Protein 6FKW (pdb70)

Foldseek 3Di:
DVVQVVVLPDQFWQFDQLSHQLSQLEHADAPQFLVCVQVKDFPDKDFQPDWFDEATAWTGDPQWIWGWGFPVIKIWIWRCVPRGTDTQDIDGDDADPLLQVLDLWIRAANDWHDDDQWIWGFGQQAKIWIARNRRRHTQDMDGGDHLLQSKTARAYWYDDDQWIKGWIDGLQRLDFTWIWIAGNRPRHTDAIATFADACVRNAADPQELVVNCLQDDGPCSQPQFPDRSSSSFFQTARFDKHDDPVLQWIKFFGWGGRALALVNGPDGQSGPWQKIFIAHNNYRHTNYMHRQAGSDNFRFGNGADWRWDQDQQPNRGATWTWGCTLQQWIWIARSNNRHTLDIAGPADFDQFPTQDPVRRYGHGDVLQREHAPDKRAWGPPHNCGQHHRAHWHADPVVRKIKDKGWAKTKIKHFYDFDHDRSDTGYGMQMAMAGHPRNPDQATIKIFIANRNVNDTPDIDTHRHRFQEYWNHYPSQWTWGWAQLAKIFIARNNYRHTSDIDGHAGGFNYYKHWRAHPVRFIKIKGKHFHTTQLRPCQSVVNDQPDCRPSVNSSVHSVVSPSNVRGHGGTMMTMMGD/DVVQVVQLPDQFWQFDQQSHLLSQLEHADAPPFLVCVQVKDFQDKDFQPDWFDEATAWTGDDQWIWGWGFPVIKIWIWRCVPRRTDTQDIDGDDADPLLQVLDLWIRAANDWHDDDQWIWGFGFQAKIWIARNRRRHTQDMDRGDHLLQSKTARAYWDDDDQWIKGWIDGLQRLDFTWIWIAGNRPRHTDAIATFADACVRNAADPQELVVNCLQDDGPCSQQQWPDRSSSSFFQTARFDKHADPVLQWIKFFGWGGRALALVNGPDGQSGPWQKIFIAHNNYRHTNYMHHAGGSDNFRFGNGADWRWDFDQAPNRGATWTWGCTLQQWIWIARSNNRHTRDIAGPADFDQFPGQDNVSRYTRGDVLQREHAPDKRAWGPPHNCGQHHRAHWHADPVVRKIKDFGWFKTKIKHFADFDHDRSDGGYGMQMAMEGHPRNPDQATIKIFIANRNVNDTPDIDTHRHGFQEYWNHYPSQWIWGWAQLAKIFIARNVYRHTSDIDGDAGGFNYYKHWRAHPVRFIKIKGKHFHTTQLRPCQSVVNDLPDCCPSNNSSPHSVVSPSNVRGHIGIMMTMMGD/DVVQVVQLPDQFWQQDQQSHLLSQLEGADAPQFLVCVQVKDFPDKDFQPDWFDEATAWTGDDQWIWGWGFPVTKIWIWRCVPRRTDTQDIDGDDADPLLQVLDLWIRAANDWHDDDQWIWGFGFQAKIWIARNRRRHTQDMDRHDHLLQSKTARAYWYDDDQWIKGWIDGLQRLDFTWIWIAGNRPRHTDAIATFADACVRNAADPQELVVNCLQDDGPQSQPQFPDRSSSSFFQTARFDKHDDPVLQWIKFFGWGGRALALVNGPDGQSGPWQKIFIAHNNRRHTNYMHHAGGSDNFRFGNGADWRFDQDQAPNRGAGWTWGCTLQQWIWIARSNNRHTRDIAGLADFQQFPGQDNVRRYTRGDVLQREHAPDKRAWGPPHNCGQHHRAHWHADPVVRKIKDFGWFKTKIKHFHDFDHDRSDTGYGIQMAMAGHPRNPDQATIKIFIANNNVRDGPDIDTHRHRFQEYWNHYPSQWIWGWAQLAKIFIARNVPRHTSYIDGDAGGFNYYKHWRAHPVRFIKIKGKHFHTTQLRPCQSVVNDLPDCRPSVNSSVHSVSSPSNVRGHMGTMMTMMGD/DVVQQVQLPDLFWQQDQQSHLLSFLEHADAPQFLVCVQVKDFPDWDFQPDWFDEATFWTGDDQWIWDWGFPVIKIWIWRCVPRRTDTQDIDGDDADPLLQVLDLWIRAANDWHDDDQWIWGFGFQAKIWIARNRRRHTQDMDRHDHLQQSKTARAYWYDDDQWIKGWIDGLQALDWTWIWIAGNRRRHTQAIATFADACVRNAADPQELVVHCLQDDGPCSPQQWPDCLSSSQFFTARADKHADPVLQKIKFFTWGGRALALVNGPRHQSGPWQKIFIAHNNRRHTNYMGHQGGSDNFRFGNGADWRWDQDQQVNRGATWTWGQTLQQWIWIARNNNRHTLDIAGPADFDQFPTQDPPSRYTHGDVQQHEHAPDKRAWGPPHNCGQHHRAHWHADPVVRKIKDFGWAKTKIKYFYDFDHDRSDGTYGMQIAMAGHPRNPDQATIKIFIANRNVRDTPDIDTHLHRFQEYWNHYSSQWIWGWAQLAKTFIARNVVRHTSDIDGDAGGFNYYKHWRAHPVRFIKIKGKHFHTTQLRPCQSVVNDLPRCCPSNNSSVHSVSSPSNVRGHMGIMMTMMGD

Organism: Methylacidiphilum fumariolicum (strain SolV) (NCBI:txid1156937)

Secondary structure (DSSP, 8-state):
-HHHHHHTT-TT-B-STTSSTT---EE---SS-TTTGGG-EEEEEEE-S--S---S--EEETTEEEEE-STTT-EEEEETTSTT-EEEEEE-----GGGGGG-SS-S-----EEETTEEEEE-TTSEEEEEETTT--EEEEEE---GGGT-B--SPPEEETTEEEE--B-TTTT-B-EEEEEETTT--EEEEEESSSSHHHH-B-TTTTTT-GGG--TTHHHHTSSTTGGGG-B----S--EEETTTTEEEEE----S-S-GGGGTTS--TTTTEEEEE-TTT--EEEEEESSTT-SS-----S--B--EEEETTEEEEEEEEE-TTSEEEEEETTT--EEEEEESS---SEEEE-TTTS-EEE-GGGS-BBTBEEEEESS-TT-SS-SS--EEETTTTEEEEEEE-EEEEEEE------TTS----EEEEEEEHHHHT-S--EEEEEEETTTTEEEEEEEESS---SPPEEETTSEEEEE-TTSEEEEEETTT--EEEEEE-SS---S--EEEE-TTS-EEEEEEE---TTTTHHHHTT--TT-TTTGGGHHHHHHHHTHHHH-----EEEEEE-/-HHHHHHTT-TT-B-STTSSTT---EE---SS-TTTGGG-EEEEEEE-S--S---S--EEETTEEEEE-STTT-EEEEETTSTT-EEEEEE-----GGGGGG-SS-S-----EEETTEEEEE-TTSEEEEEETTT--EEEEEE---GGGT-B--SPPEEETTEEEE--B-TTTT-B-EEEEEETTT--EEEEEESSS-HHHH-B-TTTTSS-GGG--TTHHHHTSSTTGGGG-B----S--EEETTTTEEEEE----S-S-GGGGTTS--TTTTEEEEE-TTT--EEEEEESSTT-SS-----S--B--EEEETTEEEEEEEEE-TTSEEEEEETTT--EEEEEESS---SEEEE-TTTSSEEE-GGGS-BBTBEEEEESS-TT-SS-SS--EE-TTT--EEEEEE-EEEEEEE------TTS----EEEEEEEHHHHT-S--EEEEEEETTTTEEEEEEEESS---S--EEETTSEEEEE-TTSEEEEEETTT--EEEEEE-SS---S--EEEE-TTS-EEEEEEE---TTTTHHHHTT--SS-TTGGGGHHHHHHHHTHHHH-----EEEEEE-/-HHHHHHTT-TT-B-STTSSTT---EE---SS-TTTGGG-EEEEEEE-S--S---S--EEETTEEEEE-STTT-EEEEETTSTT-EEEEEE-----GGGGGG-SS-S-----EEETTEEEEE-TTSEEEEEETTT--EEEEEE---GGGT-B--SPPEEETTEEEE--B-TTTT-B-EEEEEETTT--EEEEEESSS-HHHH-B-TTTTSS-GGG--TTHHHHTSSTTGGGG-B----S--EEETTTTEEEEE----S-S-GGGGTTS--TTTTEEEEE-TTT--EEEEEESSTT-SS-----S--B--EEEETTEEEEEEEEE-TTSEEEEEETTT--EEEEEESS---SEEEE-TTTSSEEE-GGGS-BBTBEEEEESS-TT-SS-SS--EEETTTTEEEEEEE-EEEEEEE------TTS----EEEEEEEHHHHT-S--EEEEEEETTTTEEEEEEEESS---S--EEETTSEEEEE-TTSEEEEEETTT--EEEEEE-SS---S--EEEE-TTS-EEEEEEE---TTTTHHHHTT--SS-TTTGGGHHHHHHHHTHHHH-----EEEEEE-/-HHHHHHTT-TT-B-STTSSTT---EE---SS-TTTGGG-EEEEEEE-S--S---S--EEETTEEEEE-STTT-EEEEETTSTT-EEEEEE-----GGGGTT-SS-S-----EEETTEEEEE-TTSEEEEEETTT--EEEEEE---GGGT-B--SPPEEETTEEEE--B-TTTT---EEEEEETTT--EEEEEESSS-HHHHTB-TTTTSS-GGG--TTHHHHTSSTTGGGG------S--EEETTTTEEEEE----S-S-GGGGTTS--TTTTEEEEE-TTT--EEEEEESSTT-SS-----S--B--EEEETTEEEEEEEEE-TTSEEEEEETTT--EEEEEESS---SEEEE-TTTS-EEE-GGGS-BBTB-EEEESS-TT-SS-SS--EEETTTTEEEEEEE-EEEEEEE------TTS----EEEEEEETTTTT-S--EEEEEEETTTTEEEEEEEESS---S--EEETTTEEEEE-TTSEEEEEETTTTEEEEEEE-SS---S--EEEE-TTS-EEEEEEE---TTTTHHHHTT--TT-TTTTTTHHHHHHHHT-TTT-----EEEEEE-

InterPro domains:
  IPR002372 Pyrrolo-quinoline quinone repeat domain [PF01011] (48-375)
  IPR002372 Pyrrolo-quinoline quinone repeat domain [PF01011] (499-557)
  IPR011047 Quinoprotein alcohol dehydrogenase-like superfamily [SSF50998] (42-575)
  IPR017512 PQQ-dependent dehydrogenase, methanol/ethanol family [TIGR03075] (33-565)
  IPR018391 Pyrrolo-quinoline quinone beta-propeller repeat [SM00564] (92-126)
  IPR018391 Pyrrolo-quinoline quinone beta-propeller repeat [SM00564] (145-177)
  IPR018391 Pyrrolo-quinoline quinone beta-propeller repeat [SM00564] (191-228)
  IPR018391 Pyrrolo-quinoline quinone beta-propeller repeat [SM00564] (458-495)
  IPR018391 Pyrrolo-quinoline quinone beta-propeller repeat [SM00564] (504-536)

Structure (mmCIF, N/CA/C/O backbone):
data_6FKW
#
_entry.id   6FKW
#
_cell.length_a   55.080
_cell.length_b   101.180
_cell.length_c   107.790
_cell.angle_alpha   115.21
_cell.angle_beta   97.53
_cell.angle_gamma   91.78
#
_symmetry.space_group_name_H-M   'P 1'
#
loop_
_entity.id
_entity.type
_entity.pdbx_description
1 polymer 'Methanol dehydrogenase'
2 non-polymer 'EUROPIUM ION'
3 non-polymer 'PYRROLOQUINOLINE QUINONE'
4 water water
#
loop_
_atom_site.group_PDB
_atom_site.id
_atom_site.type_symbol
_atom_site.label_atom_id
_atom_site.label_alt_id
_atom_site.label_comp_id
_atom_site.label_asym_id
_atom_site.label_entity_id
_atom_site.label_seq_id
_atom_site.pdbx_PDB_ins_code
_atom_site.Cartn_x
_atom_site.Cartn_y
_atom_site.Cartn_z
_atom_site.occupancy
_atom_site.B_iso_or_equiv
_atom_site.auth_seq_id
_atom_site.auth_comp_id
_atom_site.auth_asym_id
_atom_site.auth_atom_id
_atom_site.pdbx_PDB_model_num
ATOM 1 N N . ASN A 1 1 ? -23.417 -9.455 7.857 1.00 23.19 1 ASN A N 1
ATOM 2 C CA . ASN A 1 1 ? -23.458 -10.427 8.989 1.00 24.09 1 ASN A CA 1
ATOM 3 C C . ASN A 1 1 ? -22.306 -10.109 9.936 1.00 24.78 1 ASN A C 1
ATOM 4 O O . ASN A 1 1 ? -21.156 -10.085 9.510 1.00 25.12 1 ASN A O 1
ATOM 9 N N . ASP A 1 2 ? -22.612 -9.867 11.206 1.00 26.18 2 ASP A N 1
ATOM 10 C CA . ASP A 1 2 ? -21.598 -9.407 12.162 1.00 27.06 2 ASP A CA 1
ATOM 11 C C . ASP A 1 2 ? -20.486 -10.426 12.423 1.00 25.91 2 ASP A C 1
ATOM 12 O O . ASP A 1 2 ? -19.324 -10.047 12.555 1.00 25.06 2 ASP A O 1
ATOM 17 N N . GLU A 1 3 ? -20.839 -11.709 12.499 1.00 25.04 3 GLU A N 1
ATOM 18 C CA . GLU A 1 3 ? -19.842 -12.770 12.651 1.00 24.37 3 GLU A CA 1
ATOM 19 C C . GLU A 1 3 ? -18.874 -12.729 11.474 1.00 23.02 3 GLU A C 1
ATOM 20 O O . GLU A 1 3 ? -17.660 -12.820 11.656 1.00 22.65 3 GLU A O 1
ATOM 26 N N . LEU A 1 4 ? -19.413 -12.589 10.267 1.00 22.12 4 LEU A N 1
ATOM 27 C CA . LEU A 1 4 ? -18.577 -12.563 9.068 1.00 20.73 4 LEU A CA 1
ATOM 28 C C . LEU A 1 4 ? -17.725 -11.304 8.972 1.00 21.35 4 LEU A C 1
ATOM 29 O O . LEU A 1 4 ? -16.601 -11.363 8.471 1.00 20.72 4 LEU A O 1
ATOM 34 N N . ILE A 1 5 ? -18.253 -10.177 9.446 1.00 22.43 5 ILE A N 1
ATOM 35 C CA . ILE A 1 5 ? -17.495 -8.928 9.464 1.00 22.88 5 ILE A CA 1
ATOM 36 C C . ILE A 1 5 ? -16.245 -9.091 10.337 1.00 23.56 5 ILE A C 1
ATOM 37 O O . ILE A 1 5 ? -15.176 -8.588 9.990 1.00 24.89 5 ILE A O 1
ATOM 42 N N . LYS A 1 6 ? -16.383 -9.801 11.454 1.00 24.00 6 LYS A N 1
ATOM 43 C CA . LYS A 1 6 ? -15.247 -10.125 12.316 1.00 25.58 6 LYS A CA 1
ATOM 44 C C . LYS A 1 6 ? -14.326 -11.165 11.676 1.00 24.05 6 LYS A C 1
ATOM 45 O O . LYS A 1 6 ? -13.110 -10.964 11.608 1.00 24.87 6 LYS A O 1
ATOM 51 N N . LEU A 1 7 ? -14.907 -12.273 11.210 1.00 22.72 7 LEU A N 1
ATOM 52 C CA . LEU A 1 7 ? -14.122 -13.388 10.667 1.00 22.70 7 LEU A CA 1
ATOM 53 C C . LEU A 1 7 ? -13.300 -13.002 9.445 1.00 21.54 7 LEU A C 1
ATOM 54 O O . LEU A 1 7 ? -12.172 -13.473 9.286 1.00 20.73 7 LEU A O 1
ATOM 59 N N . GLU A 1 8 ? -13.850 -12.149 8.584 1.00 20.87 8 GLU A N 1
ATOM 60 C CA . GLU A 1 8 ? -13.175 -11.814 7.317 1.00 21.67 8 GLU A CA 1
ATOM 61 C C . GLU A 1 8 ? -11.865 -11.048 7.536 1.00 23.01 8 GLU A C 1
ATOM 62 O O . GLU A 1 8 ? -11.021 -11.003 6.645 1.00 24.05 8 GLU A O 1
ATOM 68 N N . LYS A 1 9 ? -11.705 -10.453 8.716 1.00 24.00 9 LYS A N 1
ATOM 69 C CA . LYS A 1 9 ? -10.488 -9.719 9.069 1.00 26.61 9 LYS A CA 1
ATOM 70 C C . LYS A 1 9 ? -9.409 -10.604 9.703 1.00 26.59 9 LYS A C 1
ATOM 71 O O . LYS A 1 9 ? -8.307 -10.125 9.979 1.00 29.75 9 LYS A O 1
ATOM 77 N N . GLU A 1 10 ? -9.709 -11.883 9.937 1.00 25.22 10 GLU A N 1
ATOM 78 C CA . GLU A 1 10 ? -8.738 -12.795 10.552 1.00 25.91 10 GLU A CA 1
ATOM 79 C C . GLU A 1 10 ? -7.842 -13.389 9.463 1.00 24.60 10 GLU A C 1
ATOM 80 O O . GLU A 1 10 ? -8.326 -14.124 8.606 1.00 23.88 10 GLU A O 1
ATOM 86 N N . PRO A 1 11 ? -6.528 -13.070 9.485 1.00 24.18 11 PRO A N 1
ATOM 87 C CA . PRO A 1 11 ? -5.624 -13.502 8.406 1.00 23.84 11 PRO A CA 1
ATOM 88 C C . PRO A 1 11 ? -5.618 -14.995 8.063 1.00 23.28 11 PRO A C 1
ATOM 89 O O . PRO A 1 11 ? -5.422 -15.355 6.903 1.00 25.98 11 PRO A O 1
ATOM 93 N N . GLY A 1 12 ? -5.831 -15.853 9.051 1.00 22.97 12 GLY A N 1
ATOM 94 C CA . GLY A 1 12 ? -5.730 -17.289 8.832 1.00 22.21 12 GLY A CA 1
ATOM 95 C C . GLY A 1 12 ? -6.939 -17.946 8.193 1.00 20.97 12 GLY A C 1
ATOM 96 O O . GLY A 1 12 ? -6.886 -19.132 7.870 1.00 20.92 12 GLY A O 1
ATOM 97 N N . GLN A 1 13 ? -8.021 -17.189 8.013 1.00 20.07 13 GLN A N 1
ATOM 98 C CA . GLN A 1 13 ? -9.308 -17.742 7.589 1.00 19.72 13 GLN A CA 1
ATOM 99 C C . GLN A 1 13 ? -9.619 -17.361 6.145 1.00 18.64 13 GLN A C 1
ATOM 100 O O . GLN A 1 13 ? -9.038 -16.431 5.596 1.00 18.95 13 GLN A O 1
ATOM 106 N N . TRP A 1 14 ? -10.546 -18.094 5.542 1.00 16.96 14 TRP A N 1
ATOM 107 C CA . TRP A 1 14 ? -11.072 -17.754 4.227 1.00 16.30 14 TRP A CA 1
ATOM 108 C C . TRP A 1 14 ? -12.549 -18.137 4.240 1.00 16.28 14 TRP A C 1
ATOM 109 O O . TRP A 1 14 ? -12.933 -19.242 3.856 1.00 16.80 14 TRP A O 1
ATOM 120 N N . VAL A 1 15 ? -13.375 -17.207 4.701 1.00 16.75 15 VAL A N 1
ATOM 121 C CA . VAL A 1 15 ? -14.739 -17.545 5.104 1.00 16.77 15 VAL A CA 1
ATOM 122 C C . VAL A 1 15 ? -15.809 -17.227 4.067 1.00 16.62 15 VAL A C 1
ATOM 123 O O . VAL A 1 15 ? -16.979 -17.534 4.278 1.00 16.41 15 VAL A O 1
ATOM 127 N N . MET A 1 16 ? -15.411 -16.613 2.959 1.00 16.04 16 MET A N 1
ATOM 128 C CA . MET A 1 16 ? -16.294 -16.439 1.815 1.00 16.57 16 MET A CA 1
ATOM 129 C C . MET A 1 16 ? -15.449 -16.476 0.547 1.00 15.87 16 MET A C 1
ATOM 130 O O . MET A 1 16 ? -14.236 -16.297 0.598 1.00 15.72 16 MET A O 1
ATOM 135 N N . GLN A 1 17 ? -16.087 -16.714 -0.591 1.00 14.99 17 GLN A N 1
ATOM 136 C CA . GLN A 1 17 ? -15.348 -17.102 -1.802 1.00 14.90 17 GLN A CA 1
ATOM 137 C C . GLN A 1 17 ? -14.235 -16.141 -2.187 1.00 14.87 17 GLN A C 1
ATOM 138 O O . GLN A 1 17 ? -13.138 -16.577 -2.535 1.00 15.32 17 GLN A O 1
ATOM 144 N N . ASN A 1 18 ? -14.513 -14.845 -2.131 1.00 14.86 18 ASN A N 1
ATOM 145 C CA . ASN A 1 18 ? -13.517 -13.842 -2.508 1.00 14.77 18 ASN A CA 1
ATOM 146 C C . ASN A 1 18 ? -12.905 -13.136 -1.299 1.00 14.84 18 ASN A C 1
ATOM 147 O O . ASN A 1 18 ? -12.598 -11.934 -1.348 1.00 15.04 18 ASN A O 1
ATOM 152 N N . LYS A 1 19 ? -12.736 -13.923 -0.230 1.00 14.89 19 LYS A N 1
ATOM 153 C CA . LYS A 1 19 ? -12.049 -13.559 1.014 1.00 16.00 19 LYS A CA 1
ATOM 154 C C . LYS A 1 19 ? -12.896 -12.702 1.951 1.00 16.01 19 LYS A C 1
ATOM 155 O O . LYS A 1 19 ? -13.009 -12.990 3.151 1.00 17.15 19 LYS A O 1
AT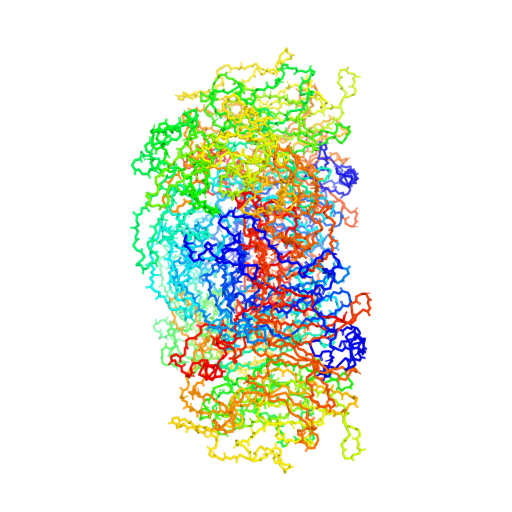OM 161 N N . ASN A 1 20 ? -13.482 -11.643 1.415 1.00 15.37 20 ASN A N 1
ATOM 162 C CA . ASN A 1 20 ? -14.190 -10.684 2.237 1.00 16.01 20 ASN A CA 1
ATOM 163 C C . ASN A 1 20 ? -15.350 -10.082 1.469 1.00 15.30 20 ASN A C 1
ATOM 164 O O . ASN A 1 20 ? -15.524 -10.348 0.279 1.00 15.46 20 ASN A O 1
ATOM 169 N N . TYR A 1 21 ? -16.143 -9.273 2.155 1.00 15.78 21 TYR A N 1
ATOM 170 C CA . TYR A 1 21 ? -17.310 -8.679 1.534 1.00 16.54 21 TYR A CA 1
ATOM 171 C C . TYR A 1 21 ? -16.946 -7.730 0.385 1.00 16.56 21 TYR A C 1
ATOM 172 O O . TYR A 1 21 ? -17.725 -7.566 -0.549 1.00 16.50 21 TYR A O 1
ATOM 181 N N . ALA A 1 22 ? -15.764 -7.115 0.455 1.00 16.23 22 ALA A N 1
ATOM 182 C CA . ALA A 1 22 ? -15.259 -6.258 -0.623 1.00 16.15 22 ALA A CA 1
ATOM 183 C C . ALA A 1 22 ? -14.737 -7.034 -1.836 1.00 15.67 22 ALA A C 1
ATOM 184 O O . ALA A 1 22 ? -14.379 -6.420 -2.838 1.00 16.06 22 ALA A O 1
ATOM 186 N N . ASN A 1 23 ? -14.691 -8.362 -1.742 1.00 15.06 23 ASN A N 1
ATOM 187 C CA . ASN A 1 23 ? -14.217 -9.227 -2.823 1.00 15.39 23 ASN A CA 1
ATOM 188 C C . ASN A 1 23 ? -12.771 -8.918 -3.254 1.00 15.52 23 ASN A C 1
ATOM 189 O O . ASN A 1 23 ? -12.443 -9.027 -4.430 1.00 15.66 23 ASN A O 1
ATOM 194 N N . THR A 1 24 ? -11.894 -8.541 -2.330 1.00 14.94 24 THR A N 1
ATOM 195 C CA . THR A 1 24 ? -10.536 -8.169 -2.745 1.00 15.79 24 THR A CA 1
ATOM 196 C C . THR A 1 24 ? -9.625 -9.363 -3.038 1.00 14.77 24 THR A C 1
ATOM 197 O O . THR A 1 24 ? -8.615 -9.200 -3.727 1.00 15.09 24 THR A O 1
ATOM 201 N N . ARG A 1 25 ? -9.965 -10.547 -2.522 1.00 14.71 25 ARG A N 1
ATOM 202 C CA . ARG A 1 25 ? -9.150 -11.755 -2.723 1.00 14.63 25 ARG A CA 1
ATOM 203 C C . ARG A 1 25 ? -7.703 -11.540 -2.256 1.00 14.87 25 ARG A C 1
ATOM 204 O O . ARG A 1 25 ? -6.749 -12.089 -2.828 1.00 14.87 25 ARG A O 1
ATOM 212 N N . TYR A 1 26 ? -7.569 -10.735 -1.205 1.00 14.96 26 TYR A N 1
ATOM 213 C CA . TYR A 1 26 ? -6.268 -10.354 -0.654 1.00 15.70 26 TYR A CA 1
ATOM 214 C C . TYR A 1 26 ? -6.068 -10.945 0.731 1.00 16.11 26 TYR A C 1
ATOM 215 O O . TYR A 1 26 ? -6.951 -10.860 1.582 1.00 16.66 26 TYR A O 1
ATOM 224 N N . SER A 1 27 ? -4.896 -11.535 0.955 1.00 16.26 27 SER A N 1
ATOM 225 C CA . SER A 1 27 ? -4.522 -12.061 2.264 1.00 16.77 27 SER A CA 1
ATOM 226 C C . SER A 1 27 ? -3.337 -11.303 2.856 1.00 17.69 27 SER A C 1
ATOM 227 O O . SER A 1 27 ? -2.355 -11.025 2.167 1.00 17.67 27 SER A O 1
ATOM 230 N N . GLU A 1 28 ? -3.436 -10.979 4.138 1.00 18.06 28 GLU A N 1
ATOM 231 C CA . GLU A 1 28 ? -2.335 -10.340 4.858 1.00 19.80 28 GLU A CA 1
ATOM 232 C C . GLU A 1 28 ? -1.235 -11.331 5.259 1.00 19.62 28 GLU A C 1
ATOM 233 O O . GLU A 1 28 ? -0.192 -10.912 5.767 1.00 20.55 28 GLU A O 1
ATOM 239 N N . LEU A 1 29 ? -1.450 -12.630 5.043 1.00 19.19 29 LEU A N 1
ATOM 240 C CA . LEU A 1 29 ? -0.433 -13.631 5.388 1.00 19.37 29 LEU A CA 1
ATOM 241 C C . LEU A 1 29 ? 0.843 -13.401 4.592 1.00 19.85 29 LEU A C 1
ATOM 242 O O . LEU A 1 29 ? 0.792 -13.162 3.385 1.00 19.80 29 LEU A O 1
ATOM 247 N N . ASN A 1 30 ? 1.981 -13.472 5.277 1.00 20.49 30 ASN A N 1
ATOM 248 C CA . ASN A 1 30 ? 3.282 -13.240 4.642 1.00 21.82 30 ASN A CA 1
ATOM 249 C C . ASN A 1 30 ? 4.351 -14.282 4.991 1.00 21.05 30 ASN A C 1
ATOM 250 O O . ASN A 1 30 ? 5.545 -14.037 4.782 1.00 21.97 30 ASN A O 1
ATOM 255 N N . GLN A 1 31 ? 3.938 -15.439 5.514 1.00 20.02 31 GLN A N 1
ATOM 256 C CA . GLN A 1 31 ? 4.875 -16.544 5.742 1.00 20.65 31 GLN A CA 1
ATOM 257 C C . GLN A 1 31 ? 5.490 -16.989 4.422 1.00 19.84 31 GLN A C 1
ATOM 258 O O . GLN A 1 31 ? 6.698 -17.203 4.334 1.00 20.82 31 GLN A O 1
ATOM 264 N N . ILE A 1 32 ? 4.640 -17.128 3.408 1.00 18.87 32 ILE A N 1
ATOM 265 C CA . ILE A 1 32 ? 5.071 -17.429 2.045 1.00 18.70 32 ILE A CA 1
ATOM 266 C C . ILE A 1 32 ? 5.246 -16.094 1.333 1.00 18.64 32 ILE A C 1
ATOM 267 O O . ILE A 1 32 ? 4.354 -15.249 1.359 1.00 19.53 32 ILE A O 1
ATOM 272 N N . ASN A 1 33 ? 6.395 -15.891 0.696 1.00 18.71 33 ASN A N 1
ATOM 273 C CA . ASN A 1 33 ? 6.691 -14.593 0.101 1.00 18.75 33 ASN A CA 1
ATOM 274 C C . ASN A 1 33 ? 7.630 -14.765 -1.089 1.00 18.99 33 ASN A C 1
ATOM 275 O O . ASN A 1 33 ? 8.005 -15.883 -1.422 1.00 18.09 33 ASN A O 1
ATOM 280 N N . THR A 1 34 ? 7.999 -13.665 -1.730 1.00 19.07 34 THR A N 1
ATOM 281 C CA . THR A 1 34 ? 8.802 -13.735 -2.943 1.00 19.83 34 THR A CA 1
ATOM 282 C C . THR A 1 34 ? 10.179 -14.369 -2.704 1.00 20.59 34 THR A C 1
ATOM 283 O O . THR A 1 34 ? 10.773 -14.913 -3.629 1.00 20.67 34 THR A O 1
ATOM 287 N N . LYS A 1 35 ? 10.683 -14.301 -1.475 1.00 21.23 35 LYS A N 1
ATOM 288 C CA . LYS A 1 35 ? 12.001 -14.853 -1.153 1.00 22.86 35 LYS A CA 1
ATOM 289 C C . LYS A 1 35 ? 12.004 -16.369 -0.982 1.00 21.40 35 LYS A C 1
ATOM 290 O O . LYS A 1 35 ? 13.011 -17.009 -1.266 1.00 22.56 35 LYS A O 1
ATOM 296 N N . ASN A 1 36 ? 10.898 -16.948 -0.522 1.00 19.57 36 ASN A N 1
ATOM 297 C CA . ASN A 1 36 ? 10.871 -18.380 -0.196 1.00 18.55 36 ASN A CA 1
ATOM 298 C C . ASN A 1 36 ? 9.866 -19.244 -0.956 1.00 18.23 36 ASN A C 1
ATOM 299 O O . ASN A 1 36 ? 9.815 -20.455 -0.735 1.00 18.50 36 ASN A O 1
ATOM 304 N N . VAL A 1 37 ? 9.077 -18.644 -1.842 1.00 17.85 37 VAL A N 1
ATOM 305 C CA . VAL A 1 37 ? 8.036 -19.401 -2.535 1.00 17.90 37 VAL A CA 1
ATOM 306 C C . VAL A 1 37 ? 8.616 -20.539 -3.389 1.00 18.63 37 VAL A C 1
ATOM 307 O O . VAL A 1 37 ? 7.929 -21.523 -3.661 1.00 18.86 37 VAL A O 1
ATOM 311 N N . SER A 1 38 ? 9.875 -20.418 -3.802 1.00 19.37 38 SER A N 1
ATOM 312 C CA . SER A 1 38 ? 10.536 -21.513 -4.520 1.00 20.66 38 SER A CA 1
ATOM 313 C C . SER A 1 38 ? 10.584 -22.830 -3.719 1.00 21.00 38 SER A C 1
ATOM 314 O O . SER A 1 38 ? 10.820 -23.890 -4.301 1.00 22.87 38 SER A O 1
ATOM 317 N N . ARG A 1 39 ? 10.356 -22.765 -2.404 1.00 21.01 39 ARG A N 1
ATOM 318 C CA . ARG A 1 39 ? 10.331 -23.956 -1.541 1.00 21.97 39 ARG A CA 1
ATOM 319 C C . ARG A 1 39 ? 8.931 -24.556 -1.361 1.00 20.62 39 ARG A C 1
ATOM 320 O O . ARG A 1 39 ? 8.752 -25.494 -0.579 1.00 20.38 39 ARG A O 1
ATOM 328 N N . LEU A 1 40 ? 7.951 -24.018 -2.077 1.00 19.04 40 LEU A N 1
ATOM 329 C CA . LEU A 1 40 ? 6.576 -24.497 -1.978 1.00 18.63 40 LEU A CA 1
ATOM 330 C C . LEU A 1 40 ? 6.470 -25.887 -2.592 1.00 18.86 40 LEU A C 1
ATOM 331 O O . LEU A 1 40 ? 6.946 -26.108 -3.705 1.00 19.07 40 LEU A O 1
ATOM 336 N N . ARG A 1 41 ? 5.855 -26.815 -1.865 1.00 18.84 41 ARG A N 1
ATOM 337 C CA . ARG A 1 41 ? 5.655 -28.185 -2.341 1.00 19.18 41 ARG A CA 1
ATOM 338 C C . ARG A 1 41 ? 4.262 -28.654 -1.940 1.00 18.16 41 ARG A C 1
ATOM 339 O O . ARG A 1 41 ? 3.634 -28.077 -1.042 1.00 17.99 41 ARG A O 1
ATOM 347 N N . LEU A 1 42 ? 3.772 -29.698 -2.599 1.00 18.00 42 LEU A N 1
ATOM 348 C CA . LEU A 1 42 ? 2.470 -30.247 -2.235 1.00 17.73 42 LEU A CA 1
ATOM 349 C C . LEU A 1 42 ? 2.534 -30.817 -0.822 1.00 17.52 42 LEU A C 1
ATOM 350 O O . LEU A 1 42 ? 3.424 -31.609 -0.506 1.00 19.12 42 LEU A O 1
ATOM 355 N N . ALA A 1 43 ? 1.586 -30.396 0.012 1.00 16.81 43 ALA A N 1
ATOM 356 C CA . ALA A 1 43 ? 1.429 -30.897 1.370 1.00 17.23 43 ALA A CA 1
ATOM 357 C C . ALA A 1 43 ? 0.463 -32.074 1.382 1.00 16.64 43 ALA A C 1
ATOM 358 O O . ALA A 1 43 ? 0.765 -33.124 1.946 1.00 17.83 43 ALA A O 1
ATOM 360 N N . TRP A 1 44 ? -0.694 -31.882 0.750 1.00 16.42 44 TRP A N 1
ATOM 361 C CA . TRP A 1 44 ? -1.703 -32.929 0.645 1.00 16.65 44 TRP A CA 1
ATOM 362 C C . TRP A 1 44 ? -2.703 -32.616 -0.460 1.00 15.84 44 TRP A C 1
ATOM 363 O O . TRP A 1 44 ? -2.740 -31.513 -0.986 1.00 15.44 44 TRP A O 1
ATOM 374 N N . SER A 1 45 ? -3.514 -33.605 -0.811 1.00 15.79 45 SER A N 1
ATOM 375 C CA . SER A 1 45 ? -4.558 -33.406 -1.804 1.00 15.63 45 SER A CA 1
ATOM 376 C C . SER A 1 45 ? -5.793 -34.202 -1.412 1.00 15.48 45 SER A C 1
ATOM 377 O O . SER A 1 45 ? -5.735 -35.069 -0.539 1.00 15.73 45 SER A O 1
ATOM 380 N N . PHE A 1 46 ? -6.900 -33.885 -2.074 1.00 15.06 46 PHE A N 1
ATOM 381 C CA . PHE A 1 46 ? -8.201 -34.468 -1.763 1.00 15.07 46 PHE A CA 1
ATOM 382 C C . PHE A 1 46 ? -9.034 -34.495 -3.036 1.00 14.69 46 PHE A C 1
ATOM 383 O O . PHE A 1 46 ? -9.241 -33.459 -3.659 1.00 15.03 46 PHE A O 1
ATOM 391 N N . SER A 1 47 ? -9.511 -35.673 -3.413 1.00 15.10 47 SER A N 1
ATOM 392 C CA . SER A 1 47 ? -10.342 -35.785 -4.606 1.00 15.89 47 SER A CA 1
ATOM 393 C C . SER A 1 47 ? -11.772 -35.385 -4.293 1.00 16.37 47 SER A C 1
ATOM 394 O O . SER A 1 47 ? -12.331 -35.805 -3.284 1.00 16.99 47 SER A O 1
ATOM 397 N N . THR A 1 48 ? -12.362 -34.579 -5.167 1.00 16.63 48 THR A N 1
ATOM 398 C CA . THR A 1 48 ? -13.729 -34.105 -4.954 1.00 16.69 48 THR A CA 1
ATOM 399 C C . THR A 1 48 ? -14.779 -35.146 -5.329 1.00 17.29 48 THR A C 1
ATOM 400 O O . THR A 1 48 ? -15.949 -34.978 -4.989 1.00 17.95 48 THR A O 1
ATOM 404 N N . GLY A 1 49 ? -14.380 -36.207 -6.031 1.00 16.85 49 GLY A N 1
ATOM 405 C CA . GLY A 1 49 ? -15.306 -37.270 -6.410 1.00 17.78 49 GLY A CA 1
ATOM 406 C C . GLY A 1 49 ? -16.172 -36.933 -7.611 1.00 17.90 49 GLY A C 1
ATOM 407 O O . GLY A 1 49 ? -17.138 -37.636 -7.887 1.00 18.52 49 GLY A O 1
ATOM 408 N N . ALA A 1 50 ? -15.831 -35.865 -8.327 1.00 17.43 50 ALA A N 1
ATOM 409 C CA . ALA A 1 50 ? -16.567 -35.456 -9.520 1.00 17.68 50 ALA A CA 1
ATOM 410 C C . ALA A 1 50 ? -15.589 -35.093 -10.620 1.00 17.70 50 ALA A C 1
ATOM 411 O O . ALA A 1 50 ? -14.433 -34.781 -10.346 1.00 18.28 50 ALA A O 1
ATOM 413 N N . LEU A 1 51 ? -16.062 -35.134 -11.860 1.00 17.71 51 LEU A N 1
ATOM 414 C CA . LEU A 1 51 ? -15.298 -34.651 -13.007 1.00 17.75 51 LEU A CA 1
ATOM 415 C C . LEU A 1 51 ? -15.943 -33.366 -13.530 1.00 17.83 51 LEU A C 1
ATOM 416 O O . LEU A 1 51 ? -16.944 -32.899 -12.982 1.00 18.50 51 LEU A O 1
ATOM 421 N N . ARG A 1 52 ? -15.367 -32.804 -14.590 1.00 17.15 52 ARG A N 1
ATOM 422 C CA . ARG A 1 52 ? -15.823 -31.547 -15.191 1.00 17.12 52 ARG A CA 1
ATOM 423 C C . ARG A 1 52 ? -15.396 -30.332 -14.354 1.00 16.20 52 ARG A C 1
ATOM 424 O O . ARG A 1 52 ? -14.602 -30.479 -13.423 1.00 16.06 52 ARG A O 1
ATOM 432 N N . GLY A 1 53 ? -15.890 -29.142 -14.685 1.00 15.37 53 GLY A N 1
ATOM 433 C CA . GLY A 1 53 ? -15.279 -27.912 -14.204 1.00 15.06 53 GLY A CA 1
ATOM 434 C C . GLY A 1 53 ? -15.403 -27.723 -12.711 1.00 14.40 53 GLY A C 1
ATOM 435 O O . GLY A 1 53 ? -16.501 -27.823 -12.167 1.00 14.74 53 GLY A O 1
ATOM 436 N N . HIS A 1 54 ? -14.279 -27.449 -12.051 1.00 14.29 54 HIS A N 1
ATOM 437 C CA . HIS A 1 54 ? -14.249 -27.139 -10.627 1.00 14.41 54 HIS A CA 1
ATOM 438 C C . HIS A 1 54 ? -13.905 -25.673 -10.397 1.00 14.56 54 HIS A C 1
ATOM 439 O O . HIS A 1 54 ? -12.732 -25.277 -10.327 1.00 14.83 54 HIS A O 1
ATOM 446 N N . GLU A 1 55 ? -14.959 -24.871 -10.288 1.00 14.54 55 GLU A N 1
ATOM 447 C CA . GLU A 1 55 ? -14.833 -23.431 -10.075 1.00 14.46 55 GLU A CA 1
ATOM 448 C C . GLU A 1 55 ? -14.933 -23.077 -8.588 1.00 14.09 55 GLU A C 1
ATOM 449 O O . GLU A 1 55 ? -15.147 -23.947 -7.740 1.00 14.17 55 GLU A O 1
ATOM 455 N N . GLY A 1 56 ? -14.767 -21.796 -8.284 1.00 13.89 56 GLY A N 1
ATOM 456 C CA . GLY A 1 56 ? -14.711 -21.344 -6.913 1.00 14.14 56 GLY A CA 1
ATOM 457 C C . GLY A 1 56 ? -13.511 -21.909 -6.188 1.00 14.63 56 GLY A C 1
ATOM 458 O O . GLY A 1 56 ? -12.511 -22.297 -6.804 1.00 14.78 56 GLY A O 1
ATOM 459 N N . GLY A 1 57 ? -13.615 -21.948 -4.869 1.00 14.72 57 GLY A N 1
ATOM 460 C CA . GLY A 1 57 ? -12.565 -22.506 -4.034 1.00 14.93 57 GLY A CA 1
ATOM 461 C C . GLY A 1 57 ? -13.138 -22.957 -2.709 1.00 14.83 57 GLY A C 1
ATOM 462 O O . GLY A 1 57 ? -14.315 -22.696 -2.405 1.00 14.61 57 GLY A O 1
ATOM 463 N N . PRO A 1 58 ? -12.315 -23.639 -1.905 1.00 15.23 58 PRO A N 1
ATOM 464 C CA . PRO A 1 58 ? -12.759 -24.058 -0.586 1.00 15.75 58 PRO A CA 1
ATOM 465 C C . PRO A 1 58 ? -12.886 -22.881 0.377 1.00 15.42 58 PRO A C 1
ATOM 466 O O . PRO A 1 58 ? -12.365 -21.790 0.128 1.00 15.58 58 PRO A O 1
ATOM 470 N N . LEU A 1 59 ? -13.593 -23.117 1.471 1.00 14.82 59 LEU A N 1
ATOM 471 C CA . LEU A 1 59 ? -13.633 -22.171 2.580 1.00 14.83 59 LEU A CA 1
ATOM 472 C C . LEU A 1 59 ? -12.836 -22.775 3.716 1.00 14.98 59 LEU A C 1
ATOM 473 O O . LEU A 1 59 ? -12.783 -23.990 3.859 1.00 15.47 59 LEU A O 1
ATOM 478 N N . VAL A 1 60 ? -12.214 -21.915 4.520 1.00 15.43 60 VAL A N 1
ATOM 479 C CA . VAL A 1 60 ? -11.607 -22.330 5.776 1.00 16.16 60 VAL A CA 1
ATOM 480 C C . VAL A 1 60 ? -12.202 -21.477 6.882 1.00 16.45 60 VAL A C 1
ATOM 481 O O . VAL A 1 60 ? -12.033 -20.253 6.893 1.00 16.98 60 VAL A O 1
ATOM 485 N N . VAL A 1 61 ? -12.902 -22.139 7.798 1.00 16.78 61 VAL A N 1
ATOM 486 C CA . VAL A 1 61 ? -13.552 -21.487 8.932 1.00 17.87 61 VAL A CA 1
ATOM 487 C C . VAL A 1 61 ? -13.163 -22.286 10.171 1.00 19.01 61 VAL A C 1
ATOM 488 O O . VAL A 1 61 ? -13.431 -23.485 10.260 1.00 19.23 61 VAL A O 1
ATOM 492 N N . GLY A 1 62 ? -12.530 -21.623 11.132 1.00 20.16 62 GLY A N 1
ATOM 493 C CA . GLY A 1 62 ? -11.943 -22.325 12.266 1.00 20.46 62 GLY A CA 1
ATOM 494 C C . GLY A 1 62 ? -10.863 -23.282 11.792 1.00 20.17 62 GLY A C 1
ATOM 495 O O . GLY A 1 62 ? -9.945 -22.878 11.085 1.00 21.32 62 GLY A O 1
ATOM 496 N N . THR A 1 63 ? -10.987 -24.550 12.181 1.00 20.67 63 THR A N 1
ATOM 497 C CA . THR A 1 63 ? -10.045 -25.601 11.794 1.00 20.68 63 THR A CA 1
ATOM 498 C C . THR A 1 63 ? -10.660 -26.556 10.767 1.00 19.46 63 THR A C 1
ATOM 499 O O . THR A 1 63 ? -10.183 -27.678 10.592 1.00 19.38 63 THR A O 1
ATOM 503 N N . THR A 1 64 ? -11.716 -26.108 10.091 1.00 18.06 64 THR A N 1
ATOM 504 C CA . THR A 1 64 ? -12.416 -26.936 9.120 1.00 18.16 64 THR A CA 1
ATOM 505 C C . THR A 1 64 ? -12.313 -26.312 7.734 1.00 17.41 64 THR A C 1
ATOM 506 O O . THR A 1 64 ? -12.519 -25.106 7.572 1.00 17.90 64 THR A O 1
ATOM 510 N N . MET A 1 65 ? -11.992 -27.137 6.737 1.00 16.75 65 MET A N 1
ATOM 511 C CA . MET A 1 65 ? -12.082 -26.725 5.345 1.00 16.66 65 MET A CA 1
ATOM 512 C C . MET A 1 65 ? -13.349 -27.301 4.729 1.00 16.40 65 MET A C 1
ATOM 513 O O . MET A 1 65 ? -13.662 -28.480 4.918 1.00 17.26 65 MET A O 1
ATOM 518 N N . TYR A 1 66 ? -14.070 -26.465 3.994 1.00 15.45 66 TYR A N 1
ATOM 519 C CA . TYR A 1 66 ? -15.283 -26.881 3.313 1.00 15.54 66 TYR A CA 1
ATOM 520 C C . TYR A 1 66 ? -15.003 -26.907 1.817 1.00 15.14 66 TYR A C 1
ATOM 521 O O . TYR A 1 66 ? -14.517 -25.927 1.258 1.00 15.66 66 TYR A O 1
ATOM 530 N N . VAL A 1 67 ? -15.316 -28.038 1.189 1.00 15.04 67 VAL A N 1
ATOM 531 C CA . VAL A 1 67 ? -14.961 -28.303 -0.200 1.00 15.28 67 VAL A CA 1
ATOM 532 C C . VAL A 1 67 ? -16.233 -28.627 -0.968 1.00 15.07 67 VAL A C 1
ATOM 533 O O . VAL A 1 67 ? -17.150 -29.247 -0.427 1.00 15.72 67 VAL A O 1
ATOM 537 N N . HIS A 1 68 ? -16.276 -28.207 -2.229 1.00 15.08 68 HIS A N 1
ATOM 538 C CA . HIS A 1 68 ? -17.438 -28.450 -3.074 1.00 15.82 68 HIS A CA 1
ATOM 539 C C . HIS A 1 68 ? -16.991 -28.885 -4.461 1.00 16.15 68 HIS A C 1
ATOM 540 O O . HIS A 1 68 ? -15.895 -28.556 -4.918 1.00 17.53 68 HIS A O 1
ATOM 547 N N . SER A 1 69 ? -17.860 -29.634 -5.128 1.00 16.77 69 SER A N 1
ATOM 548 C CA . SER A 1 69 ? -17.541 -30.202 -6.435 1.00 16.80 69 SER A CA 1
ATOM 549 C C . SER A 1 69 ? -18.480 -29.692 -7.520 1.00 17.03 69 SER A C 1
ATOM 550 O O . SER A 1 69 ? -19.483 -29.029 -7.247 1.00 17.76 69 SER A O 1
ATOM 553 N N . ALA A 1 70 ? -18.138 -30.019 -8.764 1.00 16.31 70 ALA A N 1
ATOM 554 C CA . ALA A 1 70 ? -19.068 -29.894 -9.888 1.00 16.75 70 ALA A CA 1
ATOM 555 C C . ALA A 1 70 ? -20.283 -30.799 -9.655 1.00 17.20 70 ALA A C 1
ATOM 556 O O . ALA A 1 70 ? -20.299 -31.618 -8.729 1.00 16.85 70 ALA A O 1
ATOM 558 N N . TYR A 1 71 ? -21.302 -30.662 -10.497 1.00 17.80 71 TYR A N 1
ATOM 559 C CA . TYR A 1 71 ? -22.476 -31.541 -10.422 1.00 18.73 71 TYR A CA 1
ATOM 560 C C . TYR A 1 71 ? -22.015 -32.994 -10.213 1.00 19.30 71 TYR A C 1
ATOM 561 O O . TYR A 1 71 ? -21.097 -33.434 -10.917 1.00 19.18 71 TYR A O 1
ATOM 570 N N . PRO A 1 72 ? -22.616 -33.753 -9.284 1.00 19.58 72 PRO A N 1
ATOM 571 C CA . PRO A 1 72 ? -23.854 -33.421 -8.560 1.00 20.08 72 PRO A CA 1
ATOM 572 C C . PRO A 1 72 ? -23.695 -32.636 -7.255 1.00 19.55 72 PRO A C 1
ATOM 573 O O . PRO A 1 72 ? -24.565 -32.714 -6.380 1.00 20.26 72 PRO A O 1
ATOM 577 N N . ASN A 1 73 ? -22.603 -31.889 -7.125 1.00 18.31 73 ASN A N 1
ATOM 578 C CA . ASN A 1 73 ? -22.417 -30.935 -6.036 1.00 18.69 73 ASN A CA 1
ATOM 579 C C . ASN A 1 73 ? -22.228 -31.613 -4.682 1.00 18.53 73 ASN A C 1
ATOM 580 O O . ASN A 1 73 ? -22.971 -31.364 -3.717 1.00 18.38 73 ASN A O 1
ATOM 585 N N . HIS A 1 74 ? -21.220 -32.480 -4.628 1.00 17.70 74 HIS A N 1
ATOM 586 C CA . HIS A 1 74 ? -20.736 -33.045 -3.369 1.00 17.66 74 HIS A CA 1
ATOM 587 C C . HIS A 1 74 ? -20.173 -31.929 -2.500 1.00 17.09 74 HIS A C 1
ATOM 588 O O . HIS A 1 74 ? -19.494 -31.033 -2.999 1.00 17.52 74 HIS A O 1
ATOM 595 N N . VAL A 1 75 ? -20.460 -31.993 -1.203 1.00 16.43 75 VAL A N 1
ATOM 596 C CA . VAL A 1 75 ? -19.910 -31.050 -0.234 1.00 16.60 75 VAL A CA 1
ATOM 597 C C . VAL A 1 75 ? -19.224 -31.836 0.878 1.00 16.81 75 VAL A C 1
ATOM 598 O O . VAL A 1 75 ? -19.746 -32.842 1.355 1.00 17.00 75 VAL A O 1
ATOM 602 N N . TYR A 1 76 ? -18.045 -31.368 1.281 1.00 16.46 76 TYR A N 1
ATOM 603 C CA . TYR A 1 76 ? -17.253 -32.036 2.304 1.00 16.38 76 TYR A CA 1
ATOM 604 C C . TYR A 1 76 ? -16.760 -31.031 3.323 1.00 16.56 76 TYR A C 1
ATOM 605 O O . TYR A 1 76 ? -16.448 -29.890 2.977 1.00 16.71 76 TYR A O 1
ATOM 614 N N . ALA A 1 77 ? -16.696 -31.475 4.573 1.00 16.96 77 ALA A N 1
ATOM 615 C CA . ALA A 1 77 ? -15.986 -30.763 5.623 1.00 16.71 77 ALA A CA 1
ATOM 616 C C . ALA A 1 77 ? -14.770 -31.597 5.987 1.00 16.81 77 ALA A C 1
ATOM 617 O O . ALA A 1 77 ? -14.898 -32.782 6.318 1.00 18.00 77 ALA A O 1
ATOM 619 N N . LEU A 1 78 ? -13.597 -30.971 5.918 1.00 16.69 78 LEU A N 1
ATOM 620 C CA . LEU A 1 78 ? -12.338 -31.612 6.265 1.00 16.86 78 LEU A CA 1
ATOM 621 C C . LEU A 1 78 ? -11.836 -31.035 7.579 1.00 17.06 78 LEU A C 1
ATOM 622 O O . LEU A 1 78 ? -11.677 -29.820 7.706 1.00 17.30 78 LEU A O 1
ATOM 627 N N . ASP A 1 79 ? -11.591 -31.917 8.538 1.00 17.60 79 ASP A N 1
ATOM 628 C CA . ASP A 1 79 ? -11.046 -31.545 9.843 1.00 18.51 79 ASP A CA 1
ATOM 629 C C . ASP A 1 79 ? -9.532 -31.454 9.718 1.00 18.22 79 ASP A C 1
ATOM 630 O O . ASP A 1 79 ? -8.859 -32.477 9.624 1.00 18.89 79 ASP A O 1
ATOM 635 N N . LEU A 1 80 ? -9.011 -30.228 9.727 1.00 18.10 80 LEU A N 1
ATOM 636 C CA . LEU A 1 80 ? -7.588 -29.973 9.479 1.00 18.63 80 LEU A CA 1
ATOM 637 C C . LEU A 1 80 ? -6.684 -30.245 10.678 1.00 19.59 80 LEU A C 1
ATOM 638 O O . LEU A 1 80 ? -5.472 -30.053 10.583 1.00 20.31 80 LEU A O 1
ATOM 643 N N . THR A 1 81 ? -7.259 -30.684 11.795 1.00 20.78 81 THR A N 1
ATOM 644 C CA . THR A 1 81 ? -6.461 -31.054 12.967 1.00 22.29 81 THR A CA 1
ATOM 645 C C . THR A 1 81 ? -5.974 -32.505 12.906 1.00 23.96 81 THR A C 1
ATOM 646 O O . THR A 1 81 ? -5.212 -32.939 13.770 1.00 25.21 81 THR A O 1
ATOM 650 N N . GLN A 1 82 ? -6.408 -33.252 11.889 1.00 24.92 82 GLN A N 1
ATOM 651 C CA . GLN A 1 82 ? -6.188 -34.699 11.850 1.00 26.39 82 GLN A CA 1
ATOM 652 C C . GLN A 1 82 ? -4.983 -35.158 11.014 1.00 27.14 82 GLN A C 1
ATOM 653 O O . GLN A 1 82 ? -4.925 -36.318 10.598 1.00 28.76 82 GLN A O 1
ATOM 659 N N . LYS A 1 83 ? -4.031 -34.257 10.772 1.00 26.77 83 LYS A N 1
ATOM 660 C CA . LYS A 1 83 ? -2.685 -34.633 10.323 1.00 27.61 83 LYS A CA 1
ATOM 661 C C . LYS A 1 83 ? -2.653 -35.474 9.034 1.00 25.54 83 LYS A C 1
ATOM 662 O O . LYS A 1 83 ? -2.330 -36.665 9.092 1.00 26.81 83 LYS A O 1
ATOM 668 N N . PRO A 1 84 ? -2.967 -34.893 7.873 1.00 22.73 84 PRO A N 1
ATOM 669 C CA . PRO A 1 84 ? -3.232 -33.467 7.674 1.00 21.99 84 PRO A CA 1
ATOM 670 C C . PRO A 1 84 ? -4.712 -33.112 7.673 1.00 21.46 84 PRO A C 1
ATOM 671 O O . PRO A 1 84 ? -5.074 -31.959 7.909 1.00 22.08 84 PRO A O 1
ATOM 675 N N . TYR A 1 85 ? -5.559 -34.094 7.391 1.00 20.60 85 TYR A N 1
ATOM 676 C CA . TYR A 1 85 ? -6.992 -33.892 7.435 1.00 20.27 85 TYR A CA 1
ATOM 677 C C . TYR A 1 85 ? -7.688 -35.226 7.567 1.00 20.80 85 TYR A C 1
ATOM 678 O O . TYR A 1 85 ? -7.114 -36.273 7.259 1.00 21.66 85 TYR A O 1
ATOM 687 N N . ALA A 1 86 ? -8.929 -35.165 8.029 1.00 21.05 86 ALA A N 1
ATOM 688 C CA . ALA A 1 86 ? -9.855 -36.285 7.943 1.00 21.76 86 ALA A CA 1
ATOM 689 C C . ALA A 1 86 ? -11.164 -35.740 7.408 1.00 21.32 86 ALA A C 1
ATOM 690 O O . ALA A 1 86 ? -11.453 -34.550 7.559 1.00 21.03 86 ALA A O 1
ATOM 692 N N . ILE A 1 87 ? -11.961 -36.601 6.781 1.00 21.13 87 ILE A N 1
ATOM 693 C CA . ILE A 1 87 ? -13.275 -36.191 6.314 1.00 20.85 87 ILE A CA 1
ATOM 694 C C . ILE A 1 87 ? -14.218 -36.195 7.515 1.00 21.49 87 ILE A C 1
ATOM 695 O O . ILE A 1 87 ? -14.525 -37.250 8.074 1.00 23.71 87 ILE A O 1
ATOM 700 N N . LYS A 1 88 ? -14.664 -35.007 7.902 1.00 20.44 88 LYS A N 1
ATOM 701 C CA . LYS A 1 88 ? -15.537 -34.836 9.051 1.00 21.22 88 LYS A CA 1
ATOM 702 C C . LYS A 1 88 ? -16.973 -35.209 8.702 1.00 20.93 88 LYS A C 1
ATOM 703 O O . LYS A 1 88 ? -17.645 -35.919 9.452 1.00 21.61 88 LYS A O 1
ATOM 709 N N . TRP A 1 89 ? -17.436 -34.716 7.559 1.00 19.35 89 TRP A N 1
ATOM 710 C CA . TRP A 1 89 ? -18.730 -35.126 7.028 1.00 19.21 89 TRP A CA 1
ATOM 711 C C . TRP A 1 89 ? -18.796 -34.880 5.536 1.00 19.24 89 TRP A C 1
ATOM 712 O O . TRP A 1 89 ? -17.960 -34.174 4.972 1.00 18.66 89 TRP A O 1
ATOM 723 N N . GLN A 1 90 ? -19.795 -35.480 4.899 1.00 19.62 90 GLN A N 1
ATOM 724 C CA . GLN A 1 90 ? -20.068 -35.195 3.502 1.00 20.33 90 GLN A CA 1
ATOM 725 C C . GLN A 1 90 ? -21.561 -35.170 3.244 1.00 19.59 90 GLN A C 1
ATOM 726 O O . GLN A 1 90 ? -22.345 -35.805 3.957 1.00 20.72 90 GLN A O 1
ATOM 732 N N . TYR A 1 91 ? -21.939 -34.421 2.220 1.00 18.45 91 TYR A N 1
ATOM 733 C CA . TYR A 1 91 ? -23.332 -34.275 1.844 1.00 18.36 91 TYR A CA 1
ATOM 734 C C . TYR A 1 91 ? -23.432 -34.184 0.339 1.00 18.43 91 TYR A C 1
ATOM 735 O O . TYR A 1 91 ? -22.666 -33.458 -0.293 1.00 18.49 91 TYR A O 1
ATOM 744 N N . THR A 1 92 ? -24.376 -34.927 -0.231 1.00 19.32 92 THR A N 1
ATOM 745 C CA . THR A 1 92 ? -24.696 -34.796 -1.643 1.00 19.59 92 THR A CA 1
ATOM 746 C C . THR A 1 92 ? -26.209 -34.665 -1.780 1.00 20.26 92 THR A C 1
ATOM 747 O O . THR A 1 92 ? -26.941 -35.556 -1.354 1.00 20.78 92 THR A O 1
ATOM 751 N N . PRO A 1 93 ? -26.674 -33.556 -2.376 1.00 20.27 93 PRO A N 1
ATOM 752 C CA . PRO A 1 93 ? -28.104 -33.367 -2.547 1.00 21.24 93 PRO A CA 1
ATOM 753 C C . PRO A 1 93 ? -28.664 -34.269 -3.627 1.00 22.56 93 PRO A C 1
ATOM 754 O O . PRO A 1 93 ? -27.958 -34.617 -4.578 1.00 22.84 93 PRO A O 1
ATOM 758 N N . VAL A 1 94 ? -29.928 -34.639 -3.468 1.00 24.31 94 VAL A N 1
ATOM 759 C CA . VAL A 1 94 ? -30.677 -35.288 -4.529 1.00 25.43 94 VAL A CA 1
ATOM 760 C C . VAL A 1 94 ? -31.070 -34.197 -5.517 1.00 24.31 94 VAL A C 1
ATOM 761 O O . VAL A 1 94 ? -31.584 -33.151 -5.115 1.00 25.61 94 VAL A O 1
ATOM 765 N N . GLN A 1 95 ? -30.819 -34.439 -6.801 1.00 23.40 95 GLN A N 1
ATOM 766 C CA . GLN A 1 95 ? -31.113 -33.459 -7.840 1.00 23.66 95 GLN A CA 1
ATOM 767 C C . GLN A 1 95 ? -31.861 -34.045 -9.016 1.00 23.62 95 GLN A C 1
ATOM 768 O O . GLN A 1 95 ? -31.780 -35.239 -9.293 1.00 24.38 95 GLN A O 1
ATOM 774 N N . ASN A 1 96 ? -32.584 -33.166 -9.697 1.00 23.01 96 ASN A N 1
ATOM 775 C CA . ASN A 1 96 ? -33.178 -33.458 -10.987 1.00 22.88 96 ASN A CA 1
ATOM 776 C C . ASN A 1 96 ? -32.098 -33.413 -12.061 1.00 22.74 96 ASN A C 1
ATOM 777 O O . ASN A 1 96 ? -31.576 -32.343 -12.382 1.00 22.37 96 ASN A O 1
ATOM 782 N N . SER A 1 97 ? -31.772 -34.579 -12.614 1.00 24.32 97 SER A N 1
ATOM 783 C CA . SER A 1 97 ? -30.708 -34.694 -13.618 1.00 25.45 97 SER A CA 1
ATOM 784 C C . SER A 1 97 ? -30.981 -33.900 -14.902 1.00 25.39 97 SER A C 1
ATOM 785 O O . SER A 1 97 ? -30.064 -33.676 -15.694 1.00 25.22 97 SER A O 1
ATOM 788 N N . GLN A 1 98 ? -32.227 -33.473 -15.105 1.00 24.79 98 GLN A N 1
ATOM 789 C CA . GLN A 1 98 ? -32.574 -32.612 -16.242 1.00 25.23 98 GLN A CA 1
ATOM 790 C C . GLN A 1 98 ? -31.808 -31.279 -16.206 1.00 23.43 98 GLN A C 1
ATOM 791 O O . GLN A 1 98 ? -31.656 -30.615 -17.230 1.00 23.55 98 GLN A O 1
ATOM 797 N N . ALA A 1 99 ? -31.322 -30.887 -15.028 1.00 21.78 99 ALA A N 1
ATOM 798 C CA . ALA A 1 99 ? -30.497 -29.688 -14.899 1.00 21.00 99 ALA A CA 1
ATOM 799 C C . ALA A 1 99 ? -29.280 -29.699 -15.836 1.00 20.81 99 ALA A C 1
ATOM 800 O O . ALA A 1 99 ? -28.889 -28.658 -16.363 1.00 21.12 99 ALA A O 1
ATOM 802 N N . VAL A 1 100 ? -28.689 -30.875 -16.035 1.00 20.98 100 VAL A N 1
ATOM 803 C CA . VAL A 1 100 ? -27.474 -30.994 -16.847 1.00 21.03 100 VAL A CA 1
ATOM 804 C C . VAL A 1 100 ? -27.726 -30.523 -18.284 1.00 22.21 100 VAL A C 1
ATOM 805 O O . VAL A 1 100 ? -26.877 -29.864 -18.884 1.00 22.78 100 VAL A O 1
ATOM 809 N N . ALA A 1 101 ? -28.894 -30.858 -18.823 1.00 22.95 101 ALA A N 1
ATOM 810 C CA . ALA A 1 101 ? -29.240 -30.505 -20.206 1.00 24.48 101 ALA A CA 1
ATOM 811 C C . ALA A 1 101 ? -29.491 -29.013 -20.427 1.00 24.83 101 ALA A C 1
ATOM 812 O O . ALA A 1 101 ? -29.398 -28.541 -21.560 1.00 26.30 101 ALA A O 1
ATOM 814 N N . VAL A 1 102 ? -29.812 -28.268 -19.367 1.00 22.98 102 VAL A N 1
ATOM 815 C CA . VAL A 1 102 ? -30.066 -26.829 -19.507 1.00 23.29 102 VAL A CA 1
ATOM 816 C C . VAL A 1 102 ? -28.935 -25.965 -18.937 1.00 23.55 102 VAL A C 1
ATOM 817 O O . VAL A 1 102 ? -29.100 -24.760 -18.762 1.00 23.27 102 VAL A O 1
ATOM 821 N N . ALA A 1 103 ? -27.790 -26.585 -18.654 1.00 22.99 103 ALA A N 1
ATOM 822 C CA . ALA A 1 103 ? -26.577 -25.853 -18.290 1.00 24.01 103 ALA A CA 1
ATOM 823 C C . ALA A 1 103 ? -25.881 -25.395 -19.572 1.00 25.19 103 ALA A C 1
ATOM 824 O O . ALA A 1 103 ? -25.488 -26.227 -20.391 1.00 26.41 103 ALA A O 1
ATOM 826 N N . CYS A 1 104 ? -25.729 -24.083 -19.748 1.00 26.03 104 CYS A N 1
ATOM 827 C CA . CYS A 1 104 ? -25.131 -23.535 -20.977 1.00 27.10 104 CYS A CA 1
ATOM 828 C C . CYS A 1 104 ? -23.644 -23.835 -21.116 1.00 25.93 104 CYS A C 1
ATOM 829 O O . CYS A 1 104 ? -23.146 -24.050 -22.220 1.00 26.16 104 CYS A O 1
ATOM 832 N N . CYS A 1 105 ? -22.945 -23.844 -19.987 1.00 24.38 105 CYS A N 1
ATOM 833 C CA . CYS A 1 105 ? -21.518 -23.539 -19.977 1.00 24.22 105 CYS A CA 1
ATOM 834 C C . CYS A 1 105 ? -20.743 -24.413 -18.983 1.00 21.79 105 CYS A C 1
ATOM 835 O O . CYS A 1 105 ? -19.846 -23.938 -18.288 1.00 23.16 105 CYS A O 1
ATOM 838 N N . ASP A 1 106 ? -21.113 -25.691 -18.950 1.00 20.24 106 ASP A N 1
ATOM 839 C CA . ASP A 1 106 ? -20.576 -26.721 -18.048 1.00 18.17 106 ASP A CA 1
ATOM 840 C C . ASP A 1 106 ? -21.291 -26.728 -16.697 1.00 17.79 106 ASP A C 1
ATOM 841 O O . ASP A 1 106 ? -21.879 -25.728 -16.277 1.00 18.05 106 ASP A O 1
ATOM 846 N N . VAL A 1 107 ? -21.229 -27.872 -16.027 1.00 17.08 107 VAL A N 1
ATOM 847 C CA . VAL A 1 107 ? -21.986 -28.115 -14.796 1.00 17.31 107 VAL A CA 1
ATOM 848 C C . VAL A 1 107 ? -21.208 -27.658 -13.556 1.00 17.00 107 VAL A C 1
ATOM 849 O O . VAL A 1 107 ? -21.049 -28.393 -12.576 1.00 17.56 107 VAL A O 1
ATOM 853 N N . VAL A 1 108 ? -20.730 -26.422 -13.621 1.00 16.69 108 VAL A N 1
ATOM 854 C CA . VAL A 1 108 ? -19.891 -25.845 -12.577 1.00 16.71 108 VAL A CA 1
ATOM 855 C C . VAL A 1 108 ? -20.721 -25.311 -11.416 1.00 16.89 108 VAL A C 1
ATOM 856 O O . VAL A 1 108 ? -21.930 -25.120 -11.539 1.00 17.18 108 VAL A O 1
ATOM 860 N N . ASN A 1 109 ? -20.053 -25.079 -10.296 1.00 15.54 109 ASN A N 1
ATOM 861 C CA . ASN A 1 109 ? -20.643 -24.390 -9.156 1.00 15.74 109 ASN A CA 1
ATOM 862 C C . ASN A 1 109 ? -19.560 -23.564 -8.496 1.00 15.26 109 ASN A C 1
ATOM 863 O O . ASN A 1 109 ? -18.459 -24.068 -8.267 1.00 15.34 109 ASN A O 1
ATOM 868 N N . ARG A 1 110 ? -19.866 -22.304 -8.198 1.00 15.20 110 ARG A N 1
ATOM 869 C CA . ARG A 1 110 ? -18.850 -21.367 -7.706 1.00 14.94 110 ARG A CA 1
ATOM 870 C C . ARG A 1 110 ? -18.641 -21.386 -6.199 1.00 15.41 110 ARG A C 1
ATOM 871 O O . ARG A 1 110 ? -17.785 -20.668 -5.689 1.00 16.05 110 ARG A O 1
ATOM 879 N N . GLY A 1 111 ? -19.407 -22.201 -5.487 1.00 15.52 111 GLY A N 1
ATOM 880 C CA . GLY A 1 111 ? -19.029 -22.568 -4.135 1.00 15.38 111 GLY A CA 1
ATOM 881 C C . GLY A 1 111 ? -19.937 -22.189 -2.994 1.00 15.19 111 GLY A C 1
ATOM 882 O O . GLY A 1 111 ? -21.025 -21.645 -3.168 1.00 15.80 111 GLY A O 1
ATOM 883 N N . LEU A 1 112 ? -19.439 -22.498 -1.809 1.00 14.61 112 LEU A N 1
ATOM 884 C CA . LEU A 1 112 ? -20.211 -22.432 -0.581 1.00 14.94 112 LEU A CA 1
ATOM 885 C C . LEU A 1 112 ? -20.129 -21.067 0.076 1.00 14.97 112 LEU A C 1
ATOM 886 O O . LEU A 1 112 ? -19.224 -20.274 -0.207 1.00 15.83 112 LEU A O 1
ATOM 891 N N . ALA A 1 113 ? -21.092 -20.820 0.962 1.00 15.25 113 ALA A N 1
ATOM 892 C CA . ALA A 1 113 ? -21.029 -19.717 1.917 1.00 15.89 113 ALA A CA 1
ATOM 893 C C . ALA A 1 113 ? -21.128 -20.293 3.327 1.00 16.37 113 ALA A C 1
ATOM 894 O O . ALA A 1 113 ? -21.630 -21.406 3.534 1.00 15.97 113 ALA A O 1
ATOM 896 N N . TYR A 1 114 ? -20.632 -19.522 4.290 1.00 16.71 114 TYR A N 1
ATOM 897 C CA . TYR A 1 114 ? -20.685 -19.893 5.690 1.00 17.12 114 TYR A CA 1
ATOM 898 C C . TYR A 1 114 ? -21.293 -18.747 6.506 1.00 17.16 114 TYR A C 1
ATOM 899 O O . TYR A 1 114 ? -20.984 -17.586 6.261 1.00 16.82 114 TYR A O 1
ATOM 908 N N . ALA A 1 115 ? -22.153 -19.077 7.472 1.00 17.54 115 ALA A N 1
ATOM 909 C CA . ALA A 1 115 ? -22.559 -18.111 8.497 1.00 18.48 115 ALA A CA 1
ATOM 910 C C . ALA A 1 115 ? -23.268 -18.801 9.651 1.00 19.47 115 ALA A C 1
ATOM 911 O O . ALA A 1 115 ? -24.036 -19.741 9.444 1.00 19.45 115 ALA A O 1
ATOM 913 N N . ASN A 1 116 ? -23.003 -18.327 10.864 1.00 20.98 116 ASN A N 1
ATOM 914 C CA . ASN A 1 116 ? -23.765 -18.726 12.042 1.00 22.59 116 ASN A CA 1
ATOM 915 C C . ASN A 1 116 ? -23.889 -20.247 12.181 1.00 21.45 116 ASN A C 1
ATOM 916 O O . ASN A 1 116 ? -24.978 -20.788 12.362 1.00 21.41 116 ASN A O 1
ATOM 921 N N . GLY A 1 117 ? -22.759 -20.935 12.088 1.00 20.08 117 GLY A N 1
ATOM 922 C CA . GLY A 1 117 ? -22.729 -22.381 12.267 1.00 19.63 117 GLY A CA 1
ATOM 923 C C . GLY A 1 117 ? -23.371 -23.194 11.158 1.00 19.36 117 GLY A C 1
ATOM 924 O O . GLY A 1 117 ? -23.677 -24.372 11.359 1.00 19.55 117 GLY A O 1
ATOM 925 N N . LYS A 1 118 ? -23.565 -22.575 9.993 1.00 18.81 118 LYS A N 1
ATOM 926 C CA . LYS A 1 118 ? -24.188 -23.236 8.852 1.00 18.68 118 LYS A CA 1
ATOM 927 C C . LYS A 1 118 ? -23.393 -23.036 7.578 1.00 18.03 118 LYS A C 1
ATOM 928 O O . LYS A 1 118 ? -22.725 -22.015 7.394 1.00 17.66 118 LYS A O 1
ATOM 934 N N . ILE A 1 119 ? -23.492 -24.033 6.707 1.00 17.37 119 ILE A N 1
ATOM 935 C CA . ILE A 1 119 ? -22.949 -23.970 5.362 1.00 17.14 119 ILE A CA 1
ATOM 936 C C . ILE A 1 119 ? -24.129 -23.844 4.408 1.00 16.76 119 ILE A C 1
ATOM 937 O O . ILE A 1 119 ? -25.131 -24.552 4.555 1.00 17.68 119 ILE A O 1
ATOM 942 N N . PHE A 1 120 ? -24.006 -22.942 3.438 1.00 16.05 120 PHE A N 1
ATOM 943 C CA . PHE A 1 120 ? -25.046 -22.732 2.432 1.00 15.96 120 PHE A CA 1
ATOM 944 C C . PHE A 1 120 ? -24.494 -23.106 1.077 1.00 15.80 120 PHE A C 1
ATOM 945 O O . PHE A 1 120 ? -23.389 -22.691 0.713 1.00 16.46 120 PHE A O 1
ATOM 953 N N . MET A 1 121 ? -25.265 -23.902 0.339 1.00 15.95 121 MET A N 1
ATOM 954 C CA . MET A 1 121 ? -24.859 -24.344 -0.985 1.00 16.36 121 MET A CA 1
ATOM 955 C C . MET A 1 121 ? -25.988 -24.148 -1.970 1.00 16.63 121 MET A C 1
ATOM 956 O O . MET A 1 121 ? -27.168 -24.189 -1.611 1.00 16.83 121 MET A O 1
ATOM 961 N N . THR A 1 122 ? -25.609 -23.935 -3.221 1.00 15.94 122 THR A N 1
ATOM 962 C CA . THR A 1 122 ? -26.555 -23.988 -4.321 1.00 16.62 122 THR A CA 1
ATOM 963 C C . THR A 1 122 ? -26.337 -25.272 -5.101 1.00 17.07 122 THR A C 1
ATOM 964 O O . THR A 1 122 ? -25.253 -25.869 -5.064 1.00 17.25 122 THR A O 1
ATOM 968 N N . THR A 1 123 ? -27.378 -25.693 -5.809 1.00 17.07 123 THR A N 1
ATOM 969 C CA . THR A 1 123 ? -27.310 -26.865 -6.673 1.00 17.45 123 THR A CA 1
ATOM 970 C C . THR A 1 123 ? -27.649 -26.470 -8.095 1.00 16.84 123 THR A C 1
ATOM 971 O O . THR A 1 123 ? -28.404 -25.524 -8.323 1.00 16.95 123 THR A O 1
ATOM 975 N N . LEU A 1 124 ? -27.092 -27.207 -9.051 1.00 16.82 124 LEU A N 1
ATOM 976 C CA . LEU A 1 124 ? -27.368 -26.953 -10.462 1.00 16.68 124 LEU A CA 1
ATOM 977 C C . LEU A 1 124 ? -28.876 -26.929 -10.727 1.00 16.95 124 LEU A C 1
ATOM 978 O O . LEU A 1 124 ? -29.354 -26.086 -11.486 1.00 17.04 124 LEU A O 1
ATOM 983 N N . ASP A 1 125 ? -29.620 -27.839 -10.097 1.00 17.07 125 ASP A N 1
ATOM 984 C CA . ASP A 1 125 ? -31.068 -27.931 -10.340 1.00 17.75 125 ASP A CA 1
ATOM 985 C C . ASP A 1 125 ? -31.932 -26.909 -9.587 1.00 18.26 125 ASP A C 1
ATOM 986 O O . ASP A 1 125 ? -33.153 -27.016 -9.602 1.00 19.06 125 ASP A O 1
ATOM 991 N N . GLY A 1 126 ? -31.309 -25.928 -8.940 1.00 17.91 126 GLY A N 1
ATOM 992 C CA . GLY A 1 126 ? -32.029 -24.735 -8.504 1.00 17.96 126 GLY A CA 1
ATOM 993 C C . GLY A 1 126 ? -32.378 -24.649 -7.036 1.00 18.41 126 GLY A C 1
ATOM 994 O O . GLY A 1 126 ? -33.257 -23.870 -6.665 1.00 18.75 126 GLY A O 1
ATOM 995 N N . GLN A 1 127 ? -31.700 -25.433 -6.198 1.00 17.67 127 GLN A N 1
ATOM 996 C CA . GLN A 1 127 ? -31.964 -25.418 -4.762 1.00 17.75 127 GLN A CA 1
ATOM 997 C C . GLN A 1 127 ? -30.963 -24.549 -4.021 1.00 17.08 127 GLN A C 1
ATOM 998 O O . GLN A 1 127 ? -29.810 -24.434 -4.421 1.00 16.64 127 GLN A O 1
ATOM 1004 N N . ILE A 1 128 ? -31.428 -23.942 -2.935 1.00 16.82 128 ILE A N 1
ATOM 1005 C CA . ILE A 1 128 ? -30.559 -23.352 -1.926 1.00 16.79 128 ILE A CA 1
ATOM 1006 C C . ILE A 1 128 ? -30.740 -24.215 -0.673 1.00 17.01 128 ILE A C 1
ATOM 1007 O O . ILE A 1 128 ? -31.865 -24.454 -0.233 1.00 17.58 128 ILE A O 1
ATOM 1012 N N . ILE A 1 129 ? -29.627 -24.685 -0.110 1.00 16.87 129 ILE A N 1
ATOM 1013 C CA . ILE A 1 129 ? -29.654 -25.664 0.978 1.00 17.53 129 ILE A CA 1
ATOM 1014 C C . ILE A 1 129 ? -28.762 -25.200 2.119 1.00 16.94 129 ILE A C 1
ATOM 1015 O O . ILE A 1 129 ? -27.638 -24.749 1.883 1.00 17.42 129 ILE A O 1
ATOM 1020 N N . ALA A 1 130 ? -29.273 -25.319 3.345 1.00 17.23 130 ALA A N 1
ATOM 1021 C CA . ALA A 1 130 ? -28.506 -25.019 4.558 1.00 17.53 130 ALA A CA 1
ATOM 1022 C C . ALA A 1 130 ? -28.155 -26.312 5.297 1.00 17.93 130 ALA A C 1
ATOM 1023 O O . ALA A 1 130 ? -29.026 -27.141 5.575 1.00 18.49 130 ALA A O 1
ATOM 1025 N N . LEU A 1 131 ? -26.872 -26.464 5.611 1.00 17.98 131 LEU A N 1
ATOM 1026 C CA . LEU A 1 131 ? -26.349 -27.620 6.323 1.00 18.41 131 LEU A CA 1
ATOM 1027 C C . LEU A 1 131 ? -25.762 -27.149 7.644 1.00 19.16 131 LEU A C 1
ATOM 1028 O O . LEU A 1 131 ? -25.254 -26.034 7.731 1.00 18.77 131 LEU A O 1
ATOM 1033 N N . ASP A 1 132 ? -25.831 -28.000 8.663 1.00 20.24 132 ASP A N 1
ATOM 1034 C CA . ASP A 1 132 ? -25.130 -27.754 9.919 1.00 21.55 132 ASP A CA 1
ATOM 1035 C C . ASP A 1 132 ? -23.636 -27.844 9.637 1.00 20.27 132 ASP A C 1
ATOM 1036 O O . ASP A 1 132 ? -23.168 -28.864 9.147 1.00 20.98 132 ASP A O 1
ATOM 1041 N N . ALA A 1 133 ? -22.889 -26.786 9.944 1.00 19.74 133 ALA A N 1
ATOM 1042 C CA . ALA A 1 133 ? -21.467 -26.741 9.593 1.00 19.42 133 ALA A CA 1
ATOM 1043 C C . ALA A 1 133 ? -20.634 -27.792 10.330 1.00 20.55 133 ALA A C 1
ATOM 1044 O O . ALA A 1 133 ? -19.582 -28.206 9.841 1.00 20.88 133 ALA A O 1
ATOM 1046 N N . ASN A 1 134 ? -21.096 -28.222 11.501 1.00 22.06 134 ASN A N 1
ATOM 1047 C CA . ASN A 1 134 ? -20.346 -29.186 12.299 1.00 23.97 134 ASN A CA 1
ATOM 1048 C C . ASN A 1 134 ? -20.691 -30.641 12.000 1.00 24.11 134 ASN A C 1
ATOM 1049 O O . ASN A 1 134 ? -19.833 -31.507 12.127 1.00 24.60 134 ASN A O 1
ATOM 1054 N N . THR A 1 135 ? -21.930 -30.915 11.599 1.00 23.82 135 THR A N 1
ATOM 1055 C CA . THR A 1 135 ? -22.372 -32.297 11.375 1.00 24.45 135 THR A CA 1
ATOM 1056 C C . THR A 1 135 ? -22.730 -32.642 9.929 1.00 22.87 135 THR A C 1
ATOM 1057 O O . THR A 1 135 ? -22.796 -33.817 9.582 1.00 23.82 135 THR A O 1
ATOM 1061 N N . GLY A 1 136 ? -22.971 -31.634 9.094 1.00 21.93 136 GLY A N 1
ATOM 1062 C CA . GLY A 1 136 ? -23.409 -31.862 7.722 1.00 22.06 136 GLY A CA 1
ATOM 1063 C C . GLY A 1 136 ? -24.889 -32.159 7.577 1.00 22.93 136 GLY A C 1
ATOM 1064 O O . GLY A 1 136 ? -25.348 -32.432 6.466 1.00 23.81 136 GLY A O 1
ATOM 1065 N N . LYS A 1 137 ? -25.633 -32.106 8.686 1.00 23.79 137 LYS A N 1
ATOM 1066 C CA . LYS A 1 137 ? -27.069 -32.383 8.670 1.00 25.11 137 LYS A CA 1
ATOM 1067 C C . LYS A 1 137 ? -27.797 -31.293 7.899 1.00 24.23 137 LYS A C 1
ATOM 1068 O O . LYS A 1 137 ? -27.550 -30.107 8.090 1.00 22.95 137 LYS A O 1
ATOM 1074 N N . GLU A 1 138 ? -28.699 -31.718 7.026 1.00 24.35 138 GLU A N 1
ATOM 1075 C CA . GLU A 1 138 ? -29.528 -30.812 6.254 1.00 25.00 138 GLU A CA 1
ATOM 1076 C C . GLU A 1 138 ? -30.532 -30.138 7.196 1.00 24.82 138 GLU A C 1
ATOM 1077 O O . GLU A 1 138 ? -31.306 -30.819 7.874 1.00 25.31 138 GLU A O 1
ATOM 1083 N N . LEU A 1 139 ? -30.510 -28.806 7.240 1.00 22.69 139 LEU A N 1
ATOM 1084 C CA . LEU A 1 139 ? -31.380 -28.039 8.143 1.00 23.44 139 LEU A CA 1
ATOM 1085 C C . LEU A 1 139 ? -32.616 -27.528 7.425 1.00 22.86 139 LEU A C 1
ATOM 1086 O O . LEU A 1 139 ? -33.737 -27.628 7.931 1.00 24.09 139 LEU A O 1
ATOM 1091 N N . TRP A 1 140 ? -32.406 -26.968 6.243 1.00 21.60 140 TRP A N 1
ATOM 1092 C CA . TRP A 1 140 ? -33.507 -26.613 5.367 1.00 21.73 140 TRP A CA 1
ATOM 1093 C C . TRP A 1 140 ? -33.063 -26.571 3.917 1.00 21.11 140 TRP A C 1
ATOM 1094 O O . TRP A 1 140 ? -31.878 -26.454 3.615 1.00 21.13 140 TRP A O 1
ATOM 1105 N N . LYS A 1 141 ? -34.038 -26.673 3.023 1.00 21.91 141 LYS A N 1
ATOM 1106 C CA . LYS A 1 141 ? -33.793 -26.529 1.601 1.00 23.14 141 LYS A CA 1
ATOM 1107 C C . LYS A 1 141 ? -34.990 -25.855 0.959 1.00 22.36 141 LYS A C 1
ATOM 1108 O O . LYS A 1 141 ? -36.135 -26.046 1.391 1.00 23.12 141 LYS A O 1
ATOM 1114 N N . MET A 1 142 ? -34.719 -25.065 -0.069 1.00 21.13 142 MET A N 1
ATOM 1115 C CA . MET A 1 142 ? -35.763 -24.370 -0.799 1.00 21.68 142 MET A CA 1
ATOM 1116 C C . MET A 1 142 ? -35.478 -24.402 -2.290 1.00 21.35 142 MET A C 1
ATOM 1117 O O . MET A 1 142 ? -34.324 -24.401 -2.712 1.00 20.61 142 MET A O 1
ATOM 1122 N N . LYS A 1 143 ? -36.545 -24.431 -3.080 1.00 22.25 143 LYS A N 1
ATOM 1123 C CA . LYS A 1 143 ? -36.445 -24.361 -4.529 1.00 23.85 143 LYS A CA 1
ATOM 1124 C C . LYS A 1 143 ? -36.428 -22.888 -4.930 1.00 23.50 143 LYS A C 1
ATOM 1125 O O . LYS A 1 143 ? -37.399 -22.166 -4.703 1.00 26.21 143 LYS A O 1
ATOM 1131 N N . HIS A 1 144 ? -35.321 -22.452 -5.521 1.00 21.29 144 HIS A N 1
ATOM 1132 C CA . HIS A 1 144 ? -35.155 -21.070 -5.963 1.00 20.25 144 HIS A CA 1
ATOM 1133 C C . HIS A 1 144 ? -35.295 -20.923 -7.481 1.00 20.28 144 HIS A C 1
ATOM 1134 O O . HIS A 1 144 ? -35.768 -19.890 -7.968 1.00 19.98 144 HIS A O 1
ATOM 1141 N N . ALA A 1 145 ? -34.883 -21.953 -8.221 1.00 20.10 145 ALA A N 1
ATOM 1142 C CA . ALA A 1 145 ? -34.938 -21.934 -9.684 1.00 19.99 145 ALA A CA 1
ATOM 1143 C C . ALA A 1 145 ? -35.566 -23.214 -10.217 1.00 20.79 145 ALA A C 1
ATOM 1144 O O . ALA A 1 145 ? -35.566 -24.250 -9.546 1.00 22.25 145 ALA A O 1
ATOM 1146 N N . ASP A 1 146 ? -36.095 -23.115 -11.434 1.00 20.85 146 ASP A N 1
ATOM 1147 C CA . ASP A 1 146 ? -36.900 -24.158 -12.055 1.00 22.28 146 ASP A CA 1
ATOM 1148 C C . ASP A 1 146 ? -36.276 -24.623 -13.374 1.00 21.29 146 ASP A C 1
ATOM 1149 O O . ASP A 1 146 ? -36.305 -23.900 -14.366 1.00 20.31 146 ASP A O 1
ATOM 1154 N N . VAL A 1 147 ? -35.722 -25.836 -13.378 1.00 21.15 147 VAL A N 1
ATOM 1155 C CA . VAL A 1 147 ? -35.057 -26.374 -14.575 1.00 21.57 147 VAL A CA 1
ATOM 1156 C C . VAL A 1 147 ? -36.007 -26.536 -15.766 1.00 21.92 147 VAL A C 1
ATOM 1157 O O . VAL A 1 147 ? -35.561 -26.526 -16.912 1.00 21.37 147 VAL A O 1
ATOM 1161 N N . THR A 1 148 ? -37.305 -26.682 -15.509 1.00 22.37 148 THR A N 1
ATOM 1162 C CA . THR A 1 148 ? -38.273 -26.820 -16.606 1.00 23.44 148 THR A CA 1
ATOM 1163 C C . THR A 1 148 ? -38.476 -25.510 -17.382 1.00 23.15 148 THR A C 1
ATOM 1164 O O . THR A 1 148 ? -39.026 -25.529 -18.487 1.00 24.37 148 THR A O 1
ATOM 1168 N N . LYS A 1 149 ? -38.037 -24.388 -16.803 1.00 22.46 149 LYS A N 1
ATOM 1169 C CA . LYS A 1 149 ? -37.992 -23.093 -17.488 1.00 23.36 149 LYS A CA 1
ATOM 1170 C C . LYS A 1 149 ? -36.592 -22.755 -18.020 1.00 22.04 149 LYS A C 1
ATOM 1171 O O . LYS A 1 149 ? -36.353 -21.634 -18.464 1.00 22.91 149 LYS A O 1
ATOM 1177 N N . GLY A 1 150 ? -35.672 -23.714 -17.971 1.00 20.58 150 GLY A N 1
ATOM 1178 C CA . GLY A 1 150 ? -34.307 -23.504 -18.429 1.00 19.97 150 GLY A CA 1
ATOM 1179 C C . GLY A 1 150 ? -33.440 -22.777 -17.415 1.00 18.48 150 GLY A C 1
ATOM 1180 O O . GLY A 1 150 ? -32.404 -22.226 -17.778 1.00 19.37 150 GLY A O 1
ATOM 1181 N N . GLU A 1 151 ? -33.857 -22.776 -16.147 1.00 17.99 151 GLU A N 1
ATOM 1182 C CA . GLU A 1 151 ? -33.097 -22.137 -15.067 1.00 18.03 151 GLU A CA 1
ATOM 1183 C C . GLU A 1 151 ? -32.196 -23.144 -14.373 1.00 18.05 151 GLU A C 1
ATOM 1184 O O . GLU A 1 151 ? -32.565 -24.307 -14.182 1.00 19.61 151 GLU A O 1
ATOM 1190 N N . THR A 1 152 ? -31.006 -22.684 -14.003 1.00 17.73 152 THR A N 1
ATOM 1191 C CA . THR A 1 152 ? -30.080 -23.457 -13.192 1.00 17.64 152 THR A CA 1
ATOM 1192 C C . THR A 1 152 ? -29.470 -22.491 -12.190 1.00 16.91 152 THR A C 1
ATOM 1193 O O . THR A 1 152 ? -29.676 -21.280 -12.296 1.00 16.45 152 THR A O 1
ATOM 1197 N N . ILE A 1 153 ? -28.732 -23.015 -11.219 1.00 16.19 153 ILE A N 1
ATOM 1198 C CA . ILE A 1 153 ? -27.905 -22.161 -10.372 1.00 16.39 153 ILE A CA 1
ATOM 1199 C C . ILE A 1 153 ? -26.470 -22.663 -10.438 1.00 16.62 153 ILE A C 1
ATOM 1200 O O . ILE A 1 153 ? -26.213 -23.843 -10.237 1.00 16.62 153 ILE A O 1
ATOM 1205 N N . THR A 1 154 ? -25.552 -21.752 -10.729 1.00 17.03 154 THR A N 1
ATOM 1206 C CA . THR A 1 154 ? -24.120 -22.044 -10.673 1.00 17.24 154 THR A CA 1
ATOM 1207 C C . THR A 1 154 ? -23.352 -21.111 -9.738 1.00 17.37 154 THR A C 1
ATOM 1208 O O . THR A 1 154 ? -22.231 -21.432 -9.344 1.00 17.74 154 THR A O 1
ATOM 1212 N N . GLY A 1 155 ? -23.934 -19.967 -9.386 1.00 16.53 155 GLY A N 1
ATOM 1213 C CA . GLY A 1 155 ? -23.245 -18.986 -8.567 1.00 16.55 155 GLY A CA 1
ATOM 1214 C C . GLY A 1 155 ? -23.205 -19.344 -7.096 1.00 17.09 155 GLY A C 1
ATOM 1215 O O . GLY A 1 155 ? -24.056 -20.084 -6.589 1.00 18.45 155 GLY A O 1
ATOM 1216 N N . ALA A 1 156 ? -22.204 -18.803 -6.412 1.00 16.90 156 ALA A N 1
ATOM 1217 C CA . ALA A 1 156 ? -22.078 -18.938 -4.972 1.00 17.71 156 ALA A CA 1
ATOM 1218 C C . ALA A 1 156 ? -23.021 -17.955 -4.279 1.00 17.88 156 ALA A C 1
ATOM 1219 O O . ALA A 1 156 ? -23.109 -16.787 -4.675 1.00 19.87 156 ALA A O 1
ATOM 1221 N N . PRO A 1 157 ? -23.727 -18.417 -3.239 1.00 17.84 157 PRO A N 1
ATOM 1222 C CA . PRO A 1 157 ? -24.565 -17.488 -2.495 1.00 17.85 157 PRO A CA 1
ATOM 1223 C C . PRO A 1 157 ? -23.720 -16.581 -1.590 1.00 17.78 157 PRO A C 1
ATOM 1224 O O . PRO A 1 157 ? -22.535 -16.860 -1.356 1.00 17.50 157 PRO A O 1
ATOM 1228 N N . LEU A 1 158 ? -24.323 -15.504 -1.098 1.00 16.82 158 LEU A N 1
ATOM 1229 C CA . LEU A 1 158 ? -23.661 -14.602 -0.149 1.00 17.34 158 LEU A CA 1
ATOM 1230 C C . LEU A 1 158 ? -24.574 -14.399 1.049 1.00 16.94 158 LEU A C 1
ATOM 1231 O O . LEU A 1 158 ? -25.758 -14.119 0.880 1.00 16.51 158 LEU A O 1
ATOM 1236 N N . VAL A 1 159 ? -24.031 -14.539 2.257 1.00 16.42 159 VAL A N 1
ATOM 1237 C CA . VAL A 1 159 ? -24.796 -14.239 3.468 1.00 16.94 159 VAL A CA 1
ATOM 1238 C C . VAL A 1 159 ? -24.543 -12.795 3.877 1.00 17.76 159 VAL A C 1
ATOM 1239 O O . VAL A 1 159 ? -23.396 -12.389 4.065 1.00 18.65 159 VAL A O 1
ATOM 1243 N N . VAL A 1 160 ? -25.628 -12.037 4.006 1.00 18.63 160 VAL A N 1
ATOM 1244 C CA . VAL A 1 160 ? -25.598 -10.662 4.481 1.00 19.57 160 VAL A CA 1
ATOM 1245 C C . VAL A 1 160 ? -26.646 -10.545 5.583 1.00 21.01 160 VAL A C 1
ATOM 1246 O O . VAL A 1 160 ? -27.824 -10.828 5.370 1.00 20.64 160 VAL A O 1
ATOM 1250 N N . LYS A 1 161 ? -26.209 -10.123 6.762 1.00 22.29 161 LYS A N 1
ATOM 1251 C CA . LYS A 1 161 ? -27.059 -10.050 7.940 1.00 23.61 161 LYS A CA 1
ATOM 1252 C C . LYS A 1 161 ? -27.675 -11.434 8.199 1.00 23.59 161 LYS A C 1
ATOM 1253 O O . LYS A 1 161 ? -26.943 -12.409 8.365 1.00 24.21 161 LYS A O 1
ATOM 1259 N N . ASP A 1 162 ? -29.001 -11.533 8.227 1.00 23.72 162 ASP A N 1
ATOM 1260 C CA . ASP A 1 162 ? -29.667 -12.804 8.503 1.00 23.85 162 ASP A CA 1
ATOM 1261 C C . ASP A 1 162 ? -30.264 -13.415 7.231 1.00 22.36 162 ASP A C 1
ATOM 1262 O O . ASP A 1 162 ? -31.207 -14.207 7.304 1.00 22.27 162 ASP A O 1
ATOM 1267 N N . LYS A 1 163 ? -29.712 -13.046 6.075 1.00 20.63 163 LYS A N 1
ATOM 1268 C CA . LYS A 1 163 ? -30.244 -13.482 4.783 1.00 20.38 163 LYS A CA 1
ATOM 1269 C C . LYS A 1 163 ? -29.160 -14.084 3.919 1.00 19.13 163 LYS A C 1
ATOM 1270 O O . LYS A 1 163 ? -28.024 -13.610 3.911 1.00 19.26 163 LYS A O 1
ATOM 1276 N N . VAL A 1 164 ? -29.521 -15.133 3.185 1.00 18.11 164 VAL A N 1
ATOM 1277 C CA . VAL A 1 164 ? -28.634 -15.675 2.161 1.00 17.45 164 VAL A CA 1
ATOM 1278 C C . VAL A 1 164 ? -29.187 -15.240 0.805 1.00 17.14 164 VAL A C 1
ATOM 1279 O O . VAL A 1 164 ? -30.381 -15.421 0.517 1.00 17.51 164 VAL A O 1
ATOM 1283 N N . LEU A 1 165 ? -28.310 -14.653 -0.008 1.00 16.84 165 LEU A N 1
ATOM 1284 C CA . LEU A 1 165 ? -28.678 -14.080 -1.298 1.00 17.10 165 LEU A CA 1
ATOM 1285 C C . LEU A 1 165 ? -28.296 -15.055 -2.399 1.00 17.15 165 LEU A C 1
ATOM 1286 O O . LEU A 1 165 ? -27.153 -15.516 -2.454 1.00 17.67 165 LEU A O 1
ATOM 1291 N N . VAL A 1 166 ? -29.260 -15.363 -3.266 1.00 16.88 166 VAL A N 1
ATOM 1292 C CA . VAL A 1 166 ? -29.116 -16.423 -4.257 1.00 17.56 166 VAL A CA 1
ATOM 1293 C C . VAL A 1 166 ? -29.573 -15.920 -5.620 1.00 17.06 166 VAL A C 1
ATOM 1294 O O . VAL A 1 166 ? -30.640 -15.322 -5.739 1.00 17.53 166 VAL A O 1
ATOM 1298 N N . GLY A 1 167 ? -28.758 -16.177 -6.638 1.00 17.38 167 GLY A N 1
ATOM 1299 C CA . GLY A 1 167 ? -29.058 -15.773 -8.008 1.00 17.53 167 GLY A CA 1
ATOM 1300 C C . GLY A 1 167 ? -29.589 -16.911 -8.847 1.00 17.77 167 GLY A C 1
ATOM 1301 O O . GLY A 1 167 ? -30.017 -17.944 -8.331 1.00 18.40 167 GLY A O 1
ATOM 1302 N N . VAL A 1 168 ? -29.561 -16.713 -10.157 1.00 17.38 168 VAL A N 1
ATOM 1303 C CA . VAL A 1 168 ? -30.058 -17.703 -11.092 1.00 16.59 168 VAL A CA 1
ATOM 1304 C C . VAL A 1 168 ? -29.250 -17.595 -12.376 1.00 16.50 168 VAL A C 1
ATOM 1305 O O . VAL A 1 168 ? -28.644 -16.555 -12.647 1.00 16.70 168 VAL A O 1
ATOM 1309 N N . SER A 1 169 ? -29.245 -18.681 -13.143 1.00 15.99 169 SER A N 1
ATOM 1310 C CA . SER A 1 169 ? -28.646 -18.711 -14.465 1.00 16.67 169 SER A CA 1
ATOM 1311 C C . SER A 1 169 ? -29.714 -19.032 -15.493 1.00 17.18 169 SER A C 1
ATOM 1312 O O . SER A 1 169 ? -30.782 -19.541 -15.158 1.00 17.89 169 SER A O 1
ATOM 1315 N N . GLY A 1 170 ? -29.410 -18.729 -16.750 1.00 17.71 170 GLY A N 1
ATOM 1316 C CA . GLY A 1 170 ? -30.331 -18.971 -17.857 1.00 17.65 170 GLY A CA 1
ATOM 1317 C C . GLY A 1 170 ? -30.515 -17.844 -18.862 1.00 18.17 170 GLY A C 1
ATOM 1318 O O . GLY A 1 170 ? -31.549 -17.774 -19.530 1.00 17.95 170 GLY A O 1
ATOM 1319 N N . GLY A 1 171 ? -29.525 -16.964 -18.985 1.00 18.44 171 GLY A N 1
ATOM 1320 C CA . GLY A 1 171 ? -29.541 -15.911 -20.001 1.00 19.19 171 GLY A CA 1
ATOM 1321 C C . GLY A 1 171 ? -29.564 -16.410 -21.438 1.00 19.71 171 GLY A C 1
ATOM 1322 O O . GLY A 1 171 ? -29.881 -15.638 -22.350 1.00 21.35 171 GLY A O 1
ATOM 1323 N N . GLU A 1 172 ? -29.235 -17.688 -21.650 1.00 19.57 172 GLU A N 1
ATOM 1324 C CA . GLU A 1 172 ? -29.352 -18.327 -22.970 1.00 20.64 172 GLU A CA 1
ATOM 1325 C C . GLU A 1 172 ? -30.653 -19.134 -23.116 1.00 20.44 172 GLU A C 1
ATOM 1326 O O . GLU A 1 172 ? -30.860 -19.824 -24.119 1.00 20.13 172 GLU A O 1
ATOM 1332 N N . PHE A 1 173 ? -31.525 -19.032 -22.113 1.00 20.04 173 PHE A N 1
ATOM 1333 C CA . PHE A 1 173 ? -32.774 -19.784 -22.048 1.00 20.39 173 PHE A CA 1
ATOM 1334 C C . PHE A 1 173 ? -33.994 -18.878 -21.812 1.00 20.02 173 PHE A C 1
ATOM 1335 O O . PHE A 1 173 ? -35.061 -19.358 -21.433 1.00 20.95 173 PHE A O 1
ATOM 1343 N N . GLY A 1 174 ? -33.837 -17.572 -22.037 1.00 19.36 174 GLY A N 1
ATOM 1344 C CA . GLY A 1 174 ? -34.934 -16.616 -21.883 1.00 19.65 174 GLY A CA 1
ATOM 1345 C C . GLY A 1 174 ? -35.435 -16.427 -20.457 1.00 19.69 174 GLY A C 1
ATOM 1346 O O . GLY A 1 174 ? -36.562 -15.980 -20.245 1.00 21.21 174 GLY A O 1
ATOM 1347 N N . VAL A 1 175 ? -34.596 -16.772 -19.488 1.00 19.04 175 VAL A N 1
ATOM 1348 C CA . VAL A 1 175 ? -34.947 -16.701 -18.075 1.00 19.64 175 VAL A CA 1
ATOM 1349 C C . VAL A 1 175 ? -35.002 -15.250 -17.607 1.00 19.43 175 VAL A C 1
ATOM 1350 O O . VAL A 1 175 ? -34.225 -14.406 -18.065 1.00 20.87 175 VAL A O 1
ATOM 1354 N N . ARG A 1 176 ? -35.921 -14.967 -16.691 1.00 18.83 176 ARG A N 1
ATOM 1355 C CA . ARG A 1 176 ? -35.957 -13.667 -16.024 1.00 19.21 176 ARG A CA 1
ATOM 1356 C C . ARG A 1 176 ? -35.013 -13.660 -14.830 1.00 18.40 176 ARG A C 1
ATOM 1357 O O . ARG A 1 176 ? -35.279 -14.276 -13.794 1.00 17.73 176 ARG A O 1
ATOM 1365 N N . GLY A 1 177 ? -33.903 -12.953 -14.992 1.00 17.51 177 GLY A N 1
ATOM 1366 C CA . GLY A 1 177 ? -32.894 -12.865 -13.956 1.00 17.52 177 GLY A CA 1
ATOM 1367 C C . GLY A 1 177 ? -33.397 -12.167 -12.712 1.00 17.32 177 GLY A C 1
ATOM 1368 O O . GLY A 1 177 ? -34.199 -11.237 -12.793 1.00 17.07 177 GLY A O 1
ATOM 1369 N N . ARG A 1 178 ? -32.918 -12.625 -11.558 1.00 16.99 178 ARG A N 1
ATOM 1370 C CA . ARG A 1 178 ? -33.333 -12.083 -10.276 1.00 17.32 178 ARG A CA 1
ATOM 1371 C C . ARG A 1 178 ? -32.391 -12.541 -9.178 1.00 17.00 178 ARG A C 1
ATOM 1372 O O . ARG A 1 178 ? -31.665 -13.518 -9.339 1.00 17.01 178 ARG A O 1
ATOM 1380 N N . VAL A 1 179 ? -32.421 -11.822 -8.062 1.00 16.83 179 VAL A N 1
ATOM 1381 C CA . VAL A 1 179 ? -31.774 -12.249 -6.831 1.00 16.55 179 VAL A CA 1
ATOM 1382 C C . VAL A 1 179 ? -32.861 -12.449 -5.779 1.00 16.69 179 VAL A C 1
ATOM 1383 O O . VAL A 1 179 ? -33.738 -11.595 -5.614 1.00 16.80 179 VAL A O 1
ATOM 1387 N N . GLY A 1 180 ? -32.810 -13.581 -5.079 1.00 16.69 180 GLY A N 1
ATOM 1388 C CA . GLY A 1 180 ? -33.714 -13.842 -3.969 1.00 17.07 180 GLY A CA 1
ATOM 1389 C C . GLY A 1 180 ? -32.965 -13.849 -2.654 1.00 17.26 180 GLY A C 1
ATOM 1390 O O . GLY A 1 180 ? -31.790 -14.225 -2.610 1.00 16.92 180 GLY A O 1
ATOM 1391 N N . ALA A 1 181 ? -33.645 -13.429 -1.592 1.00 17.14 181 ALA A N 1
ATOM 1392 C CA . ALA A 1 181 ? -33.103 -13.461 -0.237 1.00 17.58 181 ALA A CA 1
ATOM 1393 C C . ALA A 1 181 ? -33.910 -14.435 0.606 1.00 17.82 181 ALA A C 1
ATOM 1394 O O . ALA A 1 181 ? -35.147 -14.403 0.584 1.00 18.71 181 ALA A O 1
ATOM 1396 N N . TYR A 1 182 ? -33.210 -15.290 1.346 1.00 17.83 182 TYR A N 1
ATOM 1397 C CA . TYR A 1 182 ? -33.825 -16.307 2.194 1.00 19.01 182 TYR A CA 1
ATOM 1398 C C . TYR A 1 182 ? -33.311 -16.179 3.616 1.00 19.27 182 TYR A C 1
ATOM 1399 O O . TYR A 1 182 ? -32.113 -16.019 3.830 1.00 18.70 182 TYR A O 1
ATOM 1408 N N . ASP A 1 183 ? -34.206 -16.251 4.594 1.00 20.15 183 ASP A N 1
ATOM 1409 C CA . ASP A 1 183 ? -33.775 -16.178 5.982 1.00 21.19 183 ASP A CA 1
ATOM 1410 C C . ASP A 1 183 ? -32.861 -17.356 6.289 1.00 20.76 183 ASP A C 1
ATOM 1411 O O . ASP A 1 183 ? -33.182 -18.497 5.952 1.00 20.50 183 ASP A O 1
ATOM 1416 N N . ILE A 1 184 ? -31.721 -17.092 6.927 1.00 20.74 184 ILE A N 1
ATOM 1417 C CA . ILE A 1 184 ? -30.726 -18.156 7.114 1.00 20.84 184 ILE A CA 1
ATOM 1418 C C . ILE A 1 184 ? -31.127 -19.228 8.131 1.00 21.67 184 ILE A C 1
ATOM 1419 O O . ILE A 1 184 ? -30.598 -20.336 8.091 1.00 21.74 184 ILE A O 1
ATOM 1424 N N . ASN A 1 185 ? -32.054 -18.905 9.030 1.00 23.00 185 ASN A N 1
ATOM 1425 C CA . ASN A 1 185 ? -32.481 -19.839 10.071 1.00 25.69 185 ASN A CA 1
ATOM 1426 C C . ASN A 1 185 ? -33.662 -20.709 9.652 1.00 26.22 185 ASN A C 1
ATOM 1427 O O . ASN A 1 185 ? -33.721 -21.890 9.994 1.00 27.20 185 ASN A O 1
ATOM 1432 N N . THR A 1 186 ? -34.599 -20.120 8.914 1.00 26.58 186 THR A N 1
ATOM 1433 C CA . THR A 1 186 ? -35.835 -20.807 8.527 1.00 27.19 186 THR A CA 1
ATOM 1434 C C . THR A 1 186 ? -35.871 -21.214 7.055 1.00 26.31 186 THR A C 1
ATOM 1435 O O . THR A 1 186 ? -36.601 -22.140 6.684 1.00 28.21 186 THR A O 1
ATOM 1439 N N . GLY A 1 187 ? -35.095 -20.524 6.223 1.00 24.07 187 GLY A N 1
ATOM 1440 C CA . GLY A 1 187 ? -35.147 -20.708 4.779 1.00 22.62 187 GLY A CA 1
ATOM 1441 C C . GLY A 1 187 ? -36.282 -19.966 4.090 1.00 22.36 187 GLY A C 1
ATOM 1442 O O . GLY A 1 187 ? -36.442 -20.079 2.882 1.00 22.60 187 GLY A O 1
ATOM 1443 N N . ASN A 1 188 ? -37.077 -19.202 4.835 1.00 22.38 188 ASN A N 1
ATOM 1444 C CA . ASN A 1 188 ? -38.211 -18.498 4.228 1.00 23.09 188 ASN A CA 1
ATOM 1445 C C . ASN A 1 188 ? -37.753 -17.385 3.291 1.00 22.09 188 ASN A C 1
ATOM 1446 O O . ASN A 1 188 ? -36.870 -16.595 3.636 1.00 21.21 188 ASN A O 1
ATOM 1451 N N . ARG A 1 189 ? -38.353 -17.329 2.102 1.00 21.17 189 ARG A N 1
ATOM 1452 C CA . ARG A 1 189 ? -38.051 -16.277 1.140 1.00 20.89 189 ARG A CA 1
ATOM 1453 C C . ARG A 1 189 ? -38.523 -14.935 1.691 1.00 20.24 189 ARG A C 1
ATOM 1454 O O . ARG A 1 189 ? -39.650 -14.816 2.174 1.00 20.50 189 ARG A O 1
ATOM 1462 N N . VAL A 1 190 ? -37.656 -13.928 1.623 1.00 19.58 190 VAL A N 1
ATOM 1463 C CA . VAL A 1 190 ? -37.967 -12.599 2.142 1.00 20.58 190 VAL A CA 1
ATOM 1464 C C . VAL A 1 190 ? -38.298 -11.604 1.035 1.00 19.79 190 VAL A C 1
ATOM 1465 O O . VAL A 1 190 ? -39.250 -10.827 1.150 1.00 21.39 190 VAL A O 1
ATOM 1469 N N . TRP A 1 191 ? -37.503 -11.623 -0.031 1.00 18.87 191 TRP A N 1
ATOM 1470 C CA . TRP A 1 191 ? -37.775 -10.797 -1.201 1.00 18.94 191 TRP A CA 1
ATOM 1471 C C . TRP A 1 191 ? -37.128 -11.390 -2.447 1.00 18.36 191 TRP A C 1
ATOM 1472 O O . TRP A 1 191 ? -36.294 -12.292 -2.360 1.00 17.90 191 TRP A O 1
ATOM 1483 N N . LEU A 1 192 ? -37.536 -10.862 -3.597 1.00 18.84 192 LEU A N 1
ATOM 1484 C CA . LEU A 1 192 ? -37.073 -11.315 -4.893 1.00 18.83 192 LEU A CA 1
ATOM 1485 C C . LEU A 1 192 ? -36.965 -10.099 -5.816 1.00 19.35 192 LEU A C 1
ATOM 1486 O O . LEU A 1 192 ? -37.968 -9.461 -6.130 1.00 20.30 192 LEU A O 1
ATOM 1491 N N . ALA A 1 193 ? -35.742 -9.788 -6.241 1.00 18.27 193 ALA A N 1
ATOM 1492 C CA . ALA A 1 193 ? -35.453 -8.574 -7.004 1.00 18.40 193 ALA A CA 1
ATOM 1493 C C . ALA A 1 193 ? -35.069 -8.909 -8.441 1.00 17.58 193 ALA A C 1
ATOM 1494 O O . ALA A 1 193 ? -33.998 -9.464 -8.683 1.00 17.02 193 ALA A O 1
ATOM 1496 N N . TYR A 1 194 ? -35.944 -8.565 -9.381 1.00 17.64 194 TYR A N 1
ATOM 1497 C CA . TYR A 1 194 ? -35.739 -8.883 -10.800 1.00 17.80 194 TYR A CA 1
ATOM 1498 C C . TYR A 1 194 ? -34.892 -7.843 -11.515 1.00 17.77 194 TYR A C 1
ATOM 1499 O O . TYR A 1 194 ? -34.789 -6.696 -11.079 1.00 18.61 194 TYR A O 1
ATOM 1508 N N . SER A 1 195 ? -34.295 -8.260 -12.626 1.00 17.63 195 SER A N 1
ATOM 1509 C CA . SER A 1 195 ? -33.429 -7.396 -13.425 1.00 17.83 195 SER A CA 1
ATOM 1510 C C . SER A 1 195 ? -34.175 -6.688 -14.547 1.00 18.63 195 SER A C 1
ATOM 1511 O O . SER A 1 195 ? -33.573 -5.943 -15.318 1.00 19.58 195 SER A O 1
ATOM 1514 N N . GLN A 1 196 ? -35.480 -6.922 -14.640 1.00 18.46 196 GLN A N 1
ATOM 1515 C CA . GLN A 1 196 ? -36.314 -6.293 -15.654 1.00 18.60 196 GLN A CA 1
ATOM 1516 C C . GLN A 1 196 ? -37.779 -6.444 -15.253 1.00 18.78 196 GLN A C 1
ATOM 1517 O O . GLN A 1 196 ? -38.086 -7.066 -14.233 1.00 18.64 196 GLN A O 1
ATOM 1523 N N . GLY A 1 197 ? -38.668 -5.879 -16.061 1.00 18.87 197 GLY A N 1
ATOM 1524 C CA . GLY A 1 197 ? -40.093 -5.910 -15.774 1.00 19.39 197 GLY A CA 1
ATOM 1525 C C . GLY A 1 197 ? -40.542 -4.678 -15.017 1.00 19.93 197 GLY A C 1
ATOM 1526 O O . GLY A 1 197 ? -39.783 -3.719 -14.880 1.00 19.58 197 GLY A O 1
ATOM 1527 N N . PRO A 1 198 ? -41.787 -4.692 -14.521 1.00 20.76 198 PRO A N 1
ATOM 1528 C CA . PRO A 1 198 ? -42.315 -3.539 -13.788 1.00 21.44 198 PRO A CA 1
ATOM 1529 C C . PRO A 1 198 ? -41.556 -3.256 -12.490 1.00 21.60 198 PRO A C 1
ATOM 1530 O O . PRO A 1 198 ? -40.884 -4.136 -11.954 1.00 20.70 198 PRO A O 1
ATOM 1534 N N . ASP A 1 199 ? -41.678 -2.026 -11.998 1.00 22.92 199 ASP A N 1
ATOM 1535 C CA . ASP A 1 199 ? -40.951 -1.595 -10.802 1.00 23.55 199 ASP A CA 1
ATOM 1536 C C . ASP A 1 199 ? -41.230 -2.470 -9.578 1.00 22.50 199 ASP A C 1
ATOM 1537 O O . ASP A 1 199 ? -40.347 -2.662 -8.745 1.00 21.44 199 ASP A O 1
ATOM 1542 N N . GLU A 1 200 ? -42.450 -3.000 -9.467 1.00 22.39 200 GLU A N 1
ATOM 1543 C CA . GLU A 1 200 ? -42.806 -3.857 -8.331 1.00 23.14 200 GLU A CA 1
ATOM 1544 C C . GLU A 1 200 ? -41.965 -5.126 -8.290 1.00 22.73 200 GLU A C 1
ATOM 1545 O O . GLU A 1 200 ? -41.765 -5.709 -7.223 1.00 23.82 200 GLU A O 1
ATOM 1551 N N . GLU A 1 201 ? -41.476 -5.555 -9.452 1.00 21.69 201 GLU A N 1
ATOM 1552 C CA . GLU A 1 201 ? -40.598 -6.720 -9.532 1.00 21.05 201 GLU A CA 1
ATOM 1553 C C . GLU A 1 201 ? -39.117 -6.337 -9.478 1.00 19.78 201 GLU A C 1
ATOM 1554 O O . GLU A 1 201 ? -38.318 -7.043 -8.860 1.00 19.47 201 GLU A O 1
ATOM 1560 N N . VAL A 1 202 ? -38.746 -5.224 -10.106 1.00 19.59 202 VAL A N 1
ATOM 1561 C CA . VAL A 1 202 ? -37.343 -4.787 -10.079 1.00 19.34 202 VAL A CA 1
ATOM 1562 C C . VAL A 1 202 ? -36.939 -4.368 -8.664 1.00 19.88 202 VAL A C 1
ATOM 1563 O O . VAL A 1 202 ? -35.805 -4.622 -8.254 1.00 19.16 202 VAL A O 1
ATOM 1567 N N . LEU A 1 203 ? -37.875 -3.742 -7.943 1.00 20.15 203 LEU A N 1
ATOM 1568 C CA . LEU A 1 203 ? -37.674 -3.223 -6.574 1.00 20.37 203 LEU A CA 1
ATOM 1569 C C . LEU A 1 203 ? -36.719 -2.036 -6.539 1.00 20.26 203 LEU A C 1
ATOM 1570 O O . LEU A 1 203 ? -35.502 -2.207 -6.480 1.00 19.79 203 LEU A O 1
ATOM 1575 N N . LEU A 1 204 ? -37.296 -0.839 -6.578 1.00 20.96 204 LEU A N 1
ATOM 1576 C CA . LEU A 1 204 ? -36.548 0.412 -6.558 1.00 21.64 204 LEU A CA 1
ATOM 1577 C C . LEU A 1 204 ? -36.822 1.133 -5.253 1.00 22.51 204 LEU A C 1
ATOM 1578 O O . LEU A 1 204 ? -37.967 1.193 -4.803 1.00 23.05 204 LEU A O 1
ATOM 1583 N N . ASP A 1 205 ? -35.785 1.690 -4.640 1.00 23.10 205 ASP A N 1
ATOM 1584 C CA . ASP A 1 205 ? -36.003 2.529 -3.474 1.00 25.16 205 ASP A CA 1
ATOM 1585 C C . ASP A 1 205 ? -36.382 3.940 -3.940 1.00 26.28 205 ASP A C 1
ATOM 1586 O O . ASP A 1 205 ? -36.184 4.296 -5.106 1.00 25.13 205 ASP A O 1
ATOM 1591 N N . SER A 1 206 ? -36.937 4.740 -3.034 1.00 26.54 206 SER A N 1
ATOM 1592 C CA . SER A 1 206 ? -37.410 6.082 -3.385 1.00 27.76 206 SER A CA 1
ATOM 1593 C C . SER A 1 206 ? -36.296 7.019 -3.867 1.00 27.85 206 SER A C 1
ATOM 1594 O O . SER A 1 206 ? -36.563 7.975 -4.591 1.00 30.29 206 SER A O 1
ATOM 1597 N N . ASP A 1 207 ? -35.059 6.741 -3.464 1.00 26.63 207 ASP A N 1
ATOM 1598 C CA . ASP A 1 207 ? -33.903 7.531 -3.895 1.00 27.09 207 ASP A CA 1
ATOM 1599 C C . ASP A 1 207 ? -33.116 6.879 -5.046 1.00 24.95 207 ASP A C 1
ATOM 1600 O O . ASP A 1 207 ? -31.968 7.240 -5.288 1.00 24.69 207 ASP A O 1
ATOM 1605 N N . PHE A 1 208 ? -33.731 5.928 -5.756 1.00 22.79 208 PHE A N 1
ATOM 1606 C CA . PHE A 1 208 ? -33.054 5.212 -6.847 1.00 21.27 208 PHE A CA 1
ATOM 1607 C C . PHE A 1 208 ? -32.461 6.146 -7.904 1.00 21.17 208 PHE A C 1
ATOM 1608 O O . PHE A 1 208 ? -33.181 6.918 -8.535 1.00 21.55 208 PHE A O 1
ATOM 1616 N N . ASN A 1 209 ? -31.143 6.066 -8.088 1.00 20.45 209 ASN A N 1
ATOM 1617 C CA . ASN A 1 209 ? -30.429 6.889 -9.073 1.00 21.18 209 ASN A CA 1
ATOM 1618 C C . ASN A 1 209 ? -30.693 8.396 -8.946 1.00 22.94 209 ASN A C 1
ATOM 1619 O O . ASN A 1 209 ? -30.662 9.123 -9.938 1.00 23.47 209 ASN A O 1
ATOM 1624 N N . LYS A 1 210 ? -30.944 8.852 -7.719 1.00 24.31 210 LYS A N 1
ATOM 1625 C CA . LYS A 1 210 ? -31.281 10.249 -7.447 1.00 27.81 210 LYS A CA 1
ATOM 1626 C C . LYS A 1 210 ? -30.260 11.216 -8.048 1.00 27.23 210 LYS A C 1
ATOM 1627 O O . LYS A 1 210 ? -30.632 12.233 -8.636 1.00 27.48 210 LYS A O 1
ATOM 1633 N N . GLU A 1 211 ? -28.979 10.885 -7.900 1.00 26.58 211 GLU A N 1
ATOM 1634 C CA . GLU A 1 211 ? -27.899 11.754 -8.356 1.00 27.40 211 GLU A CA 1
ATOM 1635 C C . GLU A 1 211 ? -27.644 11.625 -9.856 1.00 27.27 211 GLU A C 1
ATOM 1636 O O . GLU A 1 211 ? -27.081 12.531 -10.466 1.00 28.03 211 GLU A O 1
ATOM 1642 N N . PHE A 1 212 ? -28.057 10.505 -10.450 1.00 26.39 212 PHE A N 1
ATOM 1643 C CA . PHE A 1 212 ? -27.785 10.239 -11.857 1.00 26.90 212 PHE A CA 1
ATOM 1644 C C . PHE A 1 212 ? -29.020 9.720 -12.577 1.00 26.01 212 PHE A C 1
ATOM 1645 O O . PHE A 1 212 ? -29.089 8.541 -12.939 1.00 24.83 212 PHE A O 1
ATOM 1653 N N . PRO A 1 213 ? -30.010 10.605 -12.794 1.00 26.99 213 PRO A N 1
ATOM 1654 C CA . PRO A 1 213 ? -31.202 10.196 -13.536 1.00 27.02 213 PRO A CA 1
ATOM 1655 C C . PRO A 1 213 ? -30.879 9.740 -14.962 1.00 27.15 213 PRO A C 1
ATOM 1656 O O . PRO A 1 213 ? -31.630 8.950 -15.532 1.00 26.73 213 PRO A O 1
ATOM 1660 N N . GLN A 1 214 ? -29.774 10.229 -15.524 1.00 26.86 214 GLN A N 1
ATOM 1661 C CA . GLN A 1 214 ? -29.291 9.775 -16.833 1.00 26.85 214 GLN A CA 1
ATOM 1662 C C . GLN A 1 214 ? -28.926 8.281 -16.879 1.00 25.37 214 GLN A C 1
ATOM 1663 O O . GLN A 1 214 ? -28.861 7.695 -17.961 1.00 27.25 214 GLN A O 1
ATOM 1669 N N . HIS A 1 215 ? -28.690 7.670 -15.719 1.00 22.67 215 HIS A N 1
ATOM 1670 C CA . HIS A 1 215 ? -28.468 6.217 -15.643 1.00 21.40 215 HIS A CA 1
ATOM 1671 C C . HIS A 1 215 ? -29.754 5.380 -15.693 1.00 21.04 215 HIS A C 1
ATOM 1672 O O . HIS A 1 215 ? -29.695 4.145 -15.738 1.00 21.08 215 HIS A O 1
ATOM 1679 N N . GLY A 1 216 ? -30.909 6.042 -15.685 1.00 21.44 216 GLY A N 1
ATOM 1680 C CA . GLY A 1 216 ? -32.194 5.358 -15.781 1.00 21.53 216 GLY A CA 1
ATOM 1681 C C . GLY A 1 216 ? -32.995 5.430 -14.500 1.00 22.00 216 GLY A C 1
ATOM 1682 O O . GLY A 1 216 ? -32.491 5.829 -13.455 1.00 23.15 216 GLY A O 1
ATOM 1683 N N . GLY A 1 217 ? -34.261 5.035 -14.584 1.00 21.72 217 GLY A N 1
ATOM 1684 C CA . GLY A 1 217 ? -35.193 5.231 -13.483 1.00 21.82 217 GLY A CA 1
ATOM 1685 C C . GLY A 1 217 ? -36.419 4.348 -13.571 1.00 22.27 217 GLY A C 1
ATOM 1686 O O . GLY A 1 217 ? -36.419 3.351 -14.298 1.00 22.07 217 GLY A O 1
ATOM 1687 N N . PRO A 1 218 ? -37.474 4.713 -12.822 1.00 23.17 218 PRO A N 1
ATOM 1688 C CA . PRO A 1 218 ? -38.745 3.996 -12.804 1.00 23.44 218 PRO A CA 1
ATOM 1689 C C . PRO A 1 218 ? -39.284 3.748 -14.207 1.00 23.62 218 PRO A C 1
ATOM 1690 O O . PRO A 1 218 ? -39.237 4.636 -15.058 1.00 23.92 218 PRO A O 1
ATOM 1694 N N . GLY A 1 219 ? -39.778 2.535 -14.437 1.00 23.14 219 GLY A N 1
ATOM 1695 C CA . GLY A 1 219 ? -40.401 2.173 -15.701 1.00 23.41 219 GLY A CA 1
ATOM 1696 C C . GLY A 1 219 ? -39.466 1.621 -16.758 1.00 23.01 219 GLY A C 1
ATOM 1697 O O . GLY A 1 219 ? -39.925 1.002 -17.717 1.00 22.73 219 GLY A O 1
ATOM 1698 N N . ASP A 1 220 ? -38.157 1.832 -16.599 1.00 22.49 220 ASP A N 1
ATOM 1699 C CA . ASP A 1 220 ? -37.190 1.421 -17.624 1.00 22.36 220 ASP A CA 1
ATOM 1700 C C . ASP A 1 220 ? -37.075 -0.097 -17.784 1.00 21.38 220 ASP A C 1
ATOM 1701 O O . ASP A 1 220 ? -36.630 -0.579 -18.829 1.00 22.09 220 ASP A O 1
ATOM 1706 N N . GLY A 1 221 ? -37.476 -0.847 -16.763 1.00 20.26 221 GLY A N 1
ATOM 1707 C CA . GLY A 1 221 ? -37.510 -2.306 -16.849 1.00 19.76 221 GLY A CA 1
ATOM 1708 C C . GLY A 1 221 ? -38.494 -2.861 -17.872 1.00 19.97 221 GLY A C 1
ATOM 1709 O O . GLY A 1 221 ? -38.390 -4.028 -18.248 1.00 19.96 221 GLY A O 1
ATOM 1710 N N . THR A 1 222 ? -39.453 -2.042 -18.312 1.00 21.16 222 THR A N 1
ATOM 1711 C CA . THR A 1 222 ? -40.337 -2.401 -19.433 1.00 21.40 222 THR A CA 1
ATOM 1712 C C . THR A 1 222 ? -40.252 -1.436 -20.619 1.00 22.54 222 THR A C 1
ATOM 1713 O O . THR A 1 222 ? -40.336 -1.866 -21.771 1.00 22.97 222 THR A O 1
ATOM 1717 N N . LYS A 1 223 ? -40.091 -0.143 -20.344 1.00 22.92 223 LYS A N 1
ATOM 1718 C CA . LYS A 1 223 ? -40.145 0.883 -21.388 1.00 24.67 223 LYS A CA 1
ATOM 1719 C C . LYS A 1 223 ? -38.983 0.823 -22.379 1.00 23.80 223 LYS A C 1
ATOM 1720 O O . LYS A 1 223 ? -39.109 1.298 -23.511 1.00 24.87 223 LYS A O 1
ATOM 1726 N N . THR A 1 224 ? -37.863 0.243 -21.955 1.00 21.85 224 THR A N 1
ATOM 1727 C CA . THR A 1 224 ? -36.670 0.136 -22.802 1.00 21.38 224 THR A CA 1
ATOM 1728 C C . THR A 1 224 ? -36.617 -1.180 -23.595 1.00 21.25 224 THR A C 1
ATOM 1729 O O . THR A 1 224 ? -35.554 -1.561 -24.088 1.00 20.51 224 THR A O 1
ATOM 1733 N N . TRP A 1 225 ? -37.762 -1.859 -23.714 1.00 20.99 225 TRP A N 1
ATOM 1734 C CA . TRP A 1 225 ? -37.897 -3.086 -24.506 1.00 21.00 225 TRP A CA 1
ATOM 1735 C C . TRP A 1 225 ? -39.061 -2.945 -25.476 1.00 22.25 225 TRP A C 1
ATOM 1736 O O . TRP A 1 225 ? -40.044 -2.270 -25.161 1.00 23.38 225 TRP A O 1
ATOM 1747 N N . PRO A 1 226 ? -38.972 -3.588 -26.655 1.00 22.95 226 PRO A N 1
ATOM 1748 C CA . PRO A 1 226 ? -40.143 -3.634 -27.524 1.00 24.09 226 PRO A CA 1
ATOM 1749 C C . PRO A 1 226 ? -41.183 -4.599 -26.955 1.00 24.64 226 PRO A C 1
ATOM 1750 O O . PRO A 1 226 ? -40.827 -5.688 -26.495 1.00 24.29 226 PRO A O 1
ATOM 1754 N N . GLY A 1 227 ? -42.452 -4.199 -26.980 1.00 26.11 227 GLY A N 1
ATOM 1755 C CA . GLY A 1 227 ? -43.540 -5.053 -26.506 1.00 27.53 227 GLY A CA 1
ATOM 1756 C C . GLY A 1 227 ? -43.301 -5.590 -25.108 1.00 26.80 227 GLY A C 1
ATOM 1757 O O . GLY A 1 227 ? -42.980 -4.835 -24.193 1.00 30.26 227 GLY A O 1
ATOM 1758 N N . GLU A 1 228 ? -43.450 -6.901 -24.941 1.00 26.58 228 GLU A N 1
ATOM 1759 C CA . GLU A 1 228 ? -43.186 -7.548 -23.658 1.00 26.38 228 GLU A CA 1
ATOM 1760 C C . GLU A 1 228 ? -41.950 -8.448 -23.718 1.00 23.88 228 GLU A C 1
ATOM 1761 O O . GLU A 1 228 ? -41.880 -9.473 -23.038 1.00 22.63 228 GLU A O 1
ATOM 1767 N N . GLN A 1 229 ? -40.968 -8.051 -24.527 1.00 23.03 229 GLN A N 1
ATOM 1768 C CA . GLN A 1 229 ? -39.748 -8.838 -24.704 1.00 21.62 229 GLN A CA 1
ATOM 1769 C C . GLN A 1 229 ? -38.966 -8.996 -23.393 1.00 20.60 229 GLN A C 1
ATOM 1770 O O . GLN A 1 229 ? -38.204 -9.945 -23.226 1.00 20.03 229 GLN A O 1
ATOM 1776 N N . TRP A 1 230 ? -39.164 -8.067 -22.464 1.00 20.22 230 TRP A N 1
ATOM 1777 C CA . TRP A 1 230 ? -38.589 -8.182 -21.119 1.00 19.70 230 TRP A CA 1
ATOM 1778 C C . TRP A 1 230 ? -38.997 -9.454 -20.370 1.00 19.38 230 TRP A C 1
ATOM 1779 O O . TRP A 1 230 ? -38.292 -9.887 -19.457 1.00 18.65 230 TRP A O 1
ATOM 1790 N N . LYS A 1 231 ? -40.125 -10.054 -20.748 1.00 20.25 231 LYS A N 1
ATOM 1791 C CA . LYS A 1 231 ? -40.546 -11.312 -20.141 1.00 20.68 231 LYS A CA 1
ATOM 1792 C C . LYS A 1 231 ? -39.570 -12.451 -20.419 1.00 20.26 231 LYS A C 1
ATOM 1793 O O . LYS A 1 231 ? -39.552 -13.433 -19.685 1.00 20.57 231 LYS A O 1
ATOM 1799 N N . LEU A 1 232 ? -38.767 -12.311 -21.476 1.00 19.92 232 LEU A N 1
ATOM 1800 C CA . LEU A 1 232 ? -37.684 -13.242 -21.782 1.00 20.32 232 LEU A CA 1
ATOM 1801 C C . LEU A 1 232 ? -36.331 -12.539 -21.664 1.00 19.59 232 LEU A C 1
ATOM 1802 O O . LEU A 1 232 ? -35.406 -12.809 -22.436 1.00 19.49 232 LEU A O 1
ATOM 1807 N N . GLY A 1 233 ? -36.215 -11.645 -20.683 1.00 18.81 233 GLY A N 1
ATOM 1808 C CA . GLY A 1 233 ? -35.189 -10.605 -20.700 1.00 18.32 233 GLY A CA 1
ATOM 1809 C C . GLY A 1 233 ? -33.818 -10.886 -20.117 1.00 17.52 233 GLY A C 1
ATOM 1810 O O . GLY A 1 233 ? -32.995 -9.981 -20.070 1.00 17.78 233 GLY A O 1
ATOM 1811 N N . GLY A 1 234 ? -33.543 -12.108 -19.665 1.00 17.18 234 GLY A N 1
ATOM 1812 C CA . GLY A 1 234 ? -32.217 -12.416 -19.130 1.00 16.93 234 GLY A CA 1
ATOM 1813 C C . GLY A 1 234 ? -31.879 -11.572 -17.912 1.00 16.57 234 GLY A C 1
ATOM 1814 O O . GLY A 1 234 ? -32.662 -11.490 -16.967 1.00 16.85 234 GLY A O 1
ATOM 1815 N N . GLY A 1 235 ? -30.715 -10.933 -17.919 1.00 16.06 235 GLY A N 1
ATOM 1816 C CA . GLY A 1 235 ? -30.263 -10.197 -16.737 1.00 15.86 235 GLY A CA 1
ATOM 1817 C C . GLY A 1 235 ? -30.066 -11.125 -15.555 1.00 15.80 235 GLY A C 1
ATOM 1818 O O . GLY A 1 235 ? -30.344 -10.757 -14.411 1.00 16.65 235 GLY A O 1
ATOM 1819 N N . THR A 1 236 ? -29.584 -12.336 -15.824 1.00 15.97 236 THR A N 1
ATOM 1820 C CA . THR A 1 236 ? -29.349 -13.319 -14.769 1.00 16.09 236 THR A CA 1
ATOM 1821 C C . THR A 1 236 ? -28.140 -12.920 -13.909 1.00 15.89 236 THR A C 1
ATOM 1822 O O . THR A 1 236 ? -27.428 -11.970 -14.234 1.00 15.87 236 THR A O 1
ATOM 1826 N N . THR A 1 237 ? -27.926 -13.648 -12.818 1.00 15.82 237 THR A N 1
ATOM 1827 C CA . THR A 1 237 ? -27.223 -13.108 -11.654 1.00 15.73 237 THR A CA 1
ATOM 1828 C C . THR A 1 237 ? -26.279 -14.150 -11.060 1.00 15.89 237 THR A C 1
ATOM 1829 O O . THR A 1 237 ? -26.254 -14.393 -9.850 1.00 17.07 237 THR A O 1
ATOM 1833 N N . TRP A 1 238 ? -25.491 -14.747 -11.943 1.00 16.22 238 TRP A N 1
ATOM 1834 C CA . TRP A 1 238 ? -24.705 -15.945 -11.653 1.00 16.43 238 TRP A CA 1
ATOM 1835 C C . TRP A 1 238 ? -23.265 -15.632 -11.215 1.00 16.11 238 TRP A C 1
ATOM 1836 O O . TRP A 1 238 ? -22.488 -16.546 -10.955 1.00 17.13 238 TRP A O 1
ATOM 1847 N N . GLY A 1 239 ? -22.912 -14.348 -11.132 1.00 15.45 239 GLY A N 1
ATOM 1848 C CA . GLY A 1 239 ? -21.566 -13.935 -10.737 1.00 16.21 239 GLY A CA 1
ATOM 1849 C C . GLY A 1 239 ? -21.410 -13.734 -9.242 1.00 16.59 239 GLY A C 1
ATOM 1850 O O . GLY A 1 239 ? -22.127 -14.330 -8.437 1.00 18.50 239 GLY A O 1
ATOM 1851 N N . TRP A 1 240 ? -20.461 -12.880 -8.877 1.00 16.17 240 TRP A N 1
ATOM 1852 C CA . TRP A 1 240 ? -20.058 -12.711 -7.484 1.00 16.12 240 TRP A CA 1
ATOM 1853 C C . TRP A 1 240 ? -20.735 -11.498 -6.880 1.00 16.18 240 TRP A C 1
ATOM 1854 O O . TRP A 1 240 ? -20.849 -10.460 -7.543 1.00 16.86 240 TRP A O 1
ATOM 1865 N N . TYR A 1 241 ? -21.180 -11.624 -5.626 1.00 15.98 241 TYR A N 1
ATOM 1866 C CA . TYR A 1 241 ? -21.809 -10.513 -4.917 1.00 16.67 241 TYR A CA 1
ATOM 1867 C C . TYR A 1 241 ? -20.859 -9.927 -3.877 1.00 16.01 241 TYR A C 1
ATOM 1868 O O . TYR A 1 241 ? -20.048 -10.648 -3.273 1.00 15.61 241 TYR A O 1
ATOM 1877 N N . SER A 1 242 ? -20.973 -8.616 -3.683 1.00 15.78 242 SER A N 1
ATOM 1878 C CA . SER A 1 242 ? -20.186 -7.894 -2.680 1.00 15.85 242 SER A CA 1
ATOM 1879 C C . SER A 1 242 ? -21.089 -7.044 -1.789 1.00 15.92 242 SER A C 1
ATOM 1880 O O . SER A 1 242 ? -22.265 -6.858 -2.083 1.00 15.43 242 SER A O 1
ATOM 1883 N N . TYR A 1 243 ? -20.531 -6.526 -0.699 1.00 15.49 243 TYR A N 1
ATOM 1884 C CA . TYR A 1 243 ? -21.332 -5.863 0.324 1.00 16.33 243 TYR A CA 1
ATOM 1885 C C . TYR A 1 243 ? -20.486 -4.839 1.062 1.00 16.90 243 TYR A C 1
ATOM 1886 O O . TYR A 1 243 ? -19.336 -5.117 1.398 1.00 17.43 243 TYR A O 1
ATOM 1895 N N . ASP A 1 244 ? -21.062 -3.664 1.293 1.00 17.84 244 ASP A N 1
ATOM 1896 C CA . ASP A 1 244 ? -20.462 -2.655 2.160 1.00 18.40 244 ASP A CA 1
ATOM 1897 C C . ASP A 1 244 ? -21.402 -2.432 3.343 1.00 18.66 244 ASP A C 1
ATOM 1898 O O . ASP A 1 244 ? -22.443 -1.797 3.183 1.00 19.01 244 ASP A O 1
ATOM 1903 N N . PRO A 1 245 ? -21.046 -2.957 4.531 1.00 19.40 245 PRO A N 1
ATOM 1904 C CA . PRO A 1 245 ? -21.923 -2.759 5.692 1.00 20.64 245 PRO A CA 1
ATOM 1905 C C . PRO A 1 245 ? -22.103 -1.303 6.134 1.00 21.83 245 PRO A C 1
ATOM 1906 O O . PRO A 1 245 ? -23.156 -0.967 6.669 1.00 23.75 245 PRO A O 1
ATOM 1910 N N . ALA A 1 246 ? -21.103 -0.449 5.916 1.00 22.26 246 ALA A N 1
ATOM 1911 C CA . ALA A 1 246 ? -21.205 0.969 6.288 1.00 23.48 246 ALA A CA 1
ATOM 1912 C C . ALA A 1 246 ? -22.230 1.737 5.448 1.00 23.59 246 ALA A C 1
ATOM 1913 O O . ALA A 1 246 ? -22.820 2.709 5.919 1.00 26.02 246 ALA A O 1
ATOM 1915 N N . LEU A 1 247 ? -22.435 1.304 4.206 1.00 22.19 247 LEU A N 1
ATOM 1916 C CA . LEU A 1 247 ? -23.428 1.917 3.325 1.00 22.39 247 LEU A CA 1
ATOM 1917 C C . LEU A 1 247 ? -24.738 1.137 3.287 1.00 22.29 247 LEU A C 1
ATOM 1918 O O . LEU A 1 247 ? -25.732 1.648 2.779 1.00 23.86 247 LEU A O 1
ATOM 1923 N N . ASP A 1 248 ? -24.732 -0.085 3.817 1.00 21.50 248 ASP A N 1
ATOM 1924 C CA . ASP A 1 248 ? -25.892 -0.971 3.770 1.00 22.27 248 ASP A CA 1
ATOM 1925 C C . ASP A 1 248 ? -26.326 -1.203 2.322 1.00 20.81 248 ASP A C 1
ATOM 1926 O O . ASP A 1 248 ? -27.499 -1.081 1.972 1.00 21.04 248 ASP A O 1
ATOM 1931 N N . LEU A 1 249 ? -25.352 -1.534 1.485 1.00 19.01 249 LEU A N 1
ATOM 1932 C CA . LEU A 1 249 ? -25.599 -1.851 0.082 1.00 18.43 249 LEU A CA 1
ATOM 1933 C C . LEU A 1 249 ? -24.862 -3.123 -0.295 1.00 17.80 249 LEU A C 1
ATOM 1934 O O . LEU A 1 249 ? -23.696 -3.310 0.072 1.00 17.41 249 LEU A O 1
ATOM 1939 N N . PHE A 1 250 ? -25.535 -4.008 -1.032 1.00 17.10 250 PHE A N 1
ATOM 1940 C CA . PHE A 1 250 ? -24.844 -5.103 -1.692 1.00 17.16 250 PHE A CA 1
ATOM 1941 C C . PHE A 1 250 ? -24.864 -4.861 -3.201 1.00 15.86 250 PHE A C 1
ATOM 1942 O O . PHE A 1 250 ? -25.748 -4.161 -3.710 1.00 16.21 250 PHE A O 1
ATOM 1950 N N . TYR A 1 251 ? -23.885 -5.429 -3.895 1.00 15.29 251 TYR A N 1
ATOM 1951 C CA . TYR A 1 251 ? -23.637 -5.127 -5.299 1.00 15.25 251 TYR A CA 1
ATOM 1952 C C . TYR A 1 251 ? -23.457 -6.387 -6.128 1.00 14.98 251 TYR A C 1
ATOM 1953 O O . TYR A 1 251 ? -22.892 -7.372 -5.665 1.00 15.12 251 TYR A O 1
ATOM 1962 N N . TYR A 1 252 ? -23.941 -6.338 -7.362 1.00 15.16 252 TYR A N 1
ATOM 1963 C CA . TYR A 1 252 ? -23.796 -7.439 -8.297 1.00 15.20 252 TYR A CA 1
ATOM 1964 C C . TYR A 1 252 ? -24.103 -6.942 -9.689 1.00 15.41 252 TYR A C 1
ATOM 1965 O O . TYR A 1 252 ? -24.625 -5.833 -9.865 1.00 15.47 252 TYR A O 1
ATOM 1974 N N . GLY A 1 253 ? -23.774 -7.777 -10.671 1.00 14.99 253 GLY A N 1
ATOM 1975 C CA . GLY A 1 253 ? -24.039 -7.472 -12.067 1.00 15.31 253 GLY A CA 1
ATOM 1976 C C . GLY A 1 253 ? -24.994 -8.452 -12.719 1.00 15.46 253 GLY A C 1
ATOM 1977 O O . GLY A 1 253 ? -25.215 -9.571 -12.226 1.00 15.57 253 GLY A O 1
ATOM 1978 N N . THR A 1 254 ? -25.561 -8.036 -13.845 1.00 15.30 254 THR A N 1
ATOM 1979 C CA . THR A 1 254 ? -26.587 -8.830 -14.507 1.00 15.56 254 THR A CA 1
ATOM 1980 C C . THR A 1 254 ? -26.171 -9.213 -15.916 1.00 15.53 254 THR A C 1
ATOM 1981 O O . THR A 1 254 ? -25.388 -8.512 -16.567 1.00 16.70 254 THR A O 1
ATOM 1985 N N . SER A 1 255 ? -26.708 -10.338 -16.374 1.00 15.51 255 SER A N 1
ATOM 1986 C CA . SER A 1 255 ? -26.338 -10.907 -17.669 1.00 15.72 255 SER A CA 1
ATOM 1987 C C . SER A 1 255 ? -26.947 -10.178 -18.860 1.00 16.74 255 SER A C 1
ATOM 1988 O O . SER A 1 255 ? -27.706 -9.212 -18.722 1.00 16.22 255 SER A O 1
ATOM 1991 N N . ASN A 1 256 ? -26.581 -10.684 -20.035 1.00 16.61 256 ASN A N 1
ATOM 1992 C CA . ASN A 1 256 ? -27.171 -10.336 -21.320 1.00 18.02 256 ASN A CA 1
ATOM 1993 C C . ASN A 1 256 ? -28.703 -10.352 -21.314 1.00 17.59 256 ASN A C 1
ATOM 1994 O O . ASN A 1 256 ? -29.321 -11.082 -20.532 1.00 17.39 256 ASN A O 1
ATOM 1999 N N . PRO A 1 257 ? -29.322 -9.551 -22.194 1.00 17.57 257 PRO A N 1
ATOM 2000 C CA . PRO A 1 257 ? -30.784 -9.409 -22.241 1.00 17.43 257 PRO A CA 1
ATOM 2001 C C . PRO A 1 257 ? -31.583 -10.548 -22.907 1.00 17.49 257 PRO A C 1
ATOM 2002 O O . PRO A 1 257 ? -32.598 -10.281 -23.562 1.00 19.29 257 PRO A O 1
ATOM 2006 N N . GLY A 1 258 ? -31.156 -11.795 -22.746 1.00 17.09 258 GLY A N 1
ATOM 2007 C CA . GLY A 1 258 ? -31.894 -12.932 -23.302 1.00 17.42 258 GLY A CA 1
ATOM 2008 C C . GLY A 1 258 ? -31.434 -13.334 -24.692 1.00 17.80 258 GLY A C 1
ATOM 2009 O O . GLY A 1 258 ? -30.293 -13.749 -24.881 1.00 17.12 258 GLY A O 1
ATOM 2010 N N . THR A 1 259 ? -32.311 -13.226 -25.680 1.00 18.48 259 THR A N 1
ATOM 2011 C CA . THR A 1 259 ? -31.913 -13.609 -27.030 1.00 18.89 259 THR A CA 1
ATOM 2012 C C . THR A 1 259 ? -30.656 -12.874 -27.483 1.00 18.73 259 THR A C 1
ATOM 2013 O O . THR A 1 259 ? -30.486 -11.677 -27.224 1.00 19.07 259 THR A O 1
ATOM 2017 N N . TRP A 1 260 ? -29.783 -13.618 -28.159 1.00 19.10 260 TRP A N 1
ATOM 2018 C CA . TRP A 1 260 ? -28.545 -13.088 -28.723 1.00 18.74 260 TRP A CA 1
ATOM 2019 C C . TRP A 1 260 ? -28.800 -12.360 -30.042 1.00 19.12 260 TRP A C 1
ATOM 2020 O O . TRP A 1 260 ? -27.887 -11.758 -30.606 1.00 19.27 260 TRP A O 1
ATOM 2031 N N . ASN A 1 261 ? -30.032 -12.417 -30.535 1.00 19.37 261 ASN A N 1
ATOM 2032 C CA . ASN A 1 261 ? -30.423 -11.691 -31.736 1.00 20.25 261 ASN A CA 1
ATOM 2033 C C . ASN A 1 261 ? -30.973 -10.329 -31.338 1.00 20.41 261 ASN A C 1
ATOM 2034 O O . ASN A 1 261 ? -32.162 -10.198 -31.027 1.00 20.81 261 ASN A O 1
ATOM 2039 N N . ALA A 1 262 ? -30.103 -9.318 -31.349 1.00 20.04 262 ALA A N 1
ATOM 2040 C CA . ALA A 1 262 ? -30.471 -7.972 -30.893 1.00 20.18 262 ALA A CA 1
ATOM 2041 C C . ALA A 1 262 ? -31.639 -7.349 -31.678 1.00 21.28 262 ALA A C 1
ATOM 2042 O O . ALA A 1 262 ? -32.371 -6.510 -31.148 1.00 20.93 262 ALA A O 1
ATOM 2044 N N . GLU A 1 263 ? -31.816 -7.757 -32.934 1.00 22.34 263 GLU A N 1
ATOM 2045 C CA . GLU A 1 263 ? -32.960 -7.323 -33.746 1.00 24.50 263 GLU A CA 1
ATOM 2046 C C . GLU A 1 263 ? -34.308 -7.507 -33.033 1.00 24.46 263 GLU A C 1
ATOM 2047 O O . GLU A 1 263 ? -35.207 -6.669 -33.167 1.00 24.92 263 GLU A O 1
ATOM 2053 N N . GLN A 1 264 ? -34.444 -8.597 -32.279 1.00 24.40 264 GLN A N 1
ATOM 2054 C CA . GLN A 1 264 ? -35.687 -8.888 -31.549 1.00 24.70 264 GLN A CA 1
ATOM 2055 C C . GLN A 1 264 ? -35.853 -8.072 -30.263 1.00 24.77 264 GLN A C 1
ATOM 2056 O O . GLN A 1 264 ? -36.890 -8.158 -29.601 1.00 26.15 264 GLN A O 1
ATOM 2062 N N . ARG A 1 265 ? -34.838 -7.290 -29.919 1.00 22.84 265 ARG A N 1
ATOM 2063 C CA . ARG A 1 265 ? -34.867 -6.424 -28.747 1.00 22.69 265 ARG A CA 1
ATOM 2064 C C . ARG A 1 265 ? -34.733 -4.953 -29.128 1.00 23.06 265 ARG A C 1
ATOM 2065 O O . ARG A 1 265 ? -34.560 -4.096 -28.261 1.00 22.41 265 ARG A O 1
ATOM 2073 N N . LYS A 1 266 ? -34.811 -4.655 -30.421 1.00 24.30 266 LYS A N 1
ATOM 2074 C CA . LYS A 1 266 ? -34.525 -3.308 -30.900 1.00 26.21 266 LYS A CA 1
ATOM 2075 C C . LYS A 1 266 ? -35.548 -2.296 -30.391 1.00 26.43 266 LYS A C 1
ATOM 2076 O O . LYS A 1 266 ? -36.734 -2.615 -30.231 1.00 27.47 266 LYS A O 1
ATOM 2082 N N . GLY A 1 267 ? -35.075 -1.079 -30.138 1.00 26.73 267 GLY A N 1
ATOM 2083 C CA . GLY A 1 267 ? -35.952 0.028 -29.759 1.00 27.31 267 GLY A CA 1
ATOM 2084 C C . GLY A 1 267 ? -35.591 0.682 -28.442 1.00 26.63 267 GLY A C 1
ATOM 2085 O O . GLY A 1 267 ? -36.035 1.797 -28.165 1.00 28.26 267 GLY A O 1
ATOM 2086 N N . GLY A 1 268 ? -34.793 0.001 -27.626 1.00 24.65 268 GLY A N 1
ATOM 2087 C CA . GLY A 1 268 ? -34.386 0.546 -26.342 1.00 23.43 268 GLY A CA 1
ATOM 2088 C C . GLY A 1 268 ? -33.173 -0.132 -25.742 1.00 21.82 268 GLY A C 1
ATOM 2089 O O . GLY A 1 268 ? -32.608 -1.069 -26.317 1.00 21.71 268 GLY A O 1
ATOM 2090 N N . ASP A 1 269 ? -32.785 0.357 -24.568 1.00 20.96 269 ASP A N 1
ATOM 2091 C CA . ASP A 1 269 ? -31.595 -0.115 -23.854 1.00 20.26 269 ASP A CA 1
ATOM 2092 C C . ASP A 1 269 ? -31.693 -1.538 -23.293 1.00 18.89 269 ASP A C 1
ATOM 2093 O O . ASP A 1 269 ? -30.670 -2.138 -22.964 1.00 18.22 269 ASP A O 1
ATOM 2098 N N . ASN A 1 270 ? -32.909 -2.076 -23.174 1.00 18.52 270 ASN A N 1
ATOM 2099 C CA . ASN A 1 270 ? -33.128 -3.383 -22.553 1.00 18.25 270 ASN A CA 1
ATOM 2100 C C . ASN A 1 270 ? -32.655 -3.404 -21.089 1.00 17.81 270 ASN A C 1
ATOM 2101 O O . ASN A 1 270 ? -31.975 -4.332 -20.653 1.00 17.08 270 ASN A O 1
ATOM 2106 N N . LYS A 1 271 ? -33.014 -2.381 -20.324 1.00 18.36 271 LYS A N 1
ATOM 2107 C CA . LYS A 1 271 ? -32.640 -2.342 -18.914 1.00 18.33 271 LYS A CA 1
ATOM 2108 C C . LYS A 1 271 ? -33.486 -3.341 -18.108 1.00 18.01 271 LYS A C 1
ATOM 2109 O O . LYS A 1 271 ? -34.669 -3.504 -18.406 1.00 18.65 271 LYS A O 1
ATOM 2115 N N . TRP A 1 272 ? -32.924 -4.011 -17.095 1.00 17.66 272 TRP A N 1
ATOM 2116 C CA . TRP A 1 272 ? -31.582 -3.784 -16.564 1.00 17.21 272 TRP A CA 1
ATOM 2117 C C . TRP A 1 272 ? -30.659 -4.987 -16.805 1.00 16.94 272 TRP A C 1
ATOM 2118 O O . TRP A 1 272 ? -30.030 -5.509 -15.880 1.00 16.68 272 TRP A O 1
ATOM 2129 N N . SER A 1 273 ? -30.584 -5.426 -18.059 1.00 17.21 273 SER A N 1
ATOM 2130 C CA . SER A 1 273 ? -29.521 -6.339 -18.479 1.00 17.19 273 SER A CA 1
ATOM 2131 C C . SER A 1 273 ? -28.184 -5.605 -18.453 1.00 16.75 273 SER A C 1
ATOM 2132 O O . SER A 1 273 ? -28.144 -4.369 -18.529 1.00 16.64 273 SER A O 1
ATOM 2135 N N . CYS A 1 274 ? -27.097 -6.364 -18.348 1.00 16.69 274 CYS A N 1
ATOM 2136 C CA . CYS A 1 274 ? -25.739 -5.806 -18.435 1.00 16.46 274 CYS A CA 1
ATOM 2137 C C . CYS A 1 274 ? -25.555 -4.609 -17.498 1.00 16.27 274 CYS A C 1
ATOM 2138 O O . CYS A 1 274 ? -25.008 -3.581 -17.892 1.00 16.69 274 CYS A O 1
ATOM 2141 N N . THR A 1 275 ? -26.019 -4.764 -16.260 1.00 15.60 275 THR A N 1
ATOM 2142 C CA . THR A 1 275 ? -26.129 -3.667 -15.297 1.00 15.75 275 THR A CA 1
ATOM 2143 C C . THR A 1 275 ? -25.430 -3.985 -13.977 1.00 15.58 275 THR A C 1
ATOM 2144 O O . THR A 1 275 ? -25.449 -5.123 -13.515 1.00 15.77 275 THR A O 1
ATOM 2148 N N . ILE A 1 276 ? -24.819 -2.960 -13.389 1.00 15.55 276 ILE A N 1
ATOM 2149 C CA . ILE A 1 276 ? -24.349 -3.005 -12.009 1.00 16.36 276 ILE A CA 1
ATOM 2150 C C . ILE A 1 276 ? -25.477 -2.495 -11.099 1.00 16.42 276 ILE A C 1
ATOM 2151 O O . ILE A 1 276 ? -25.926 -1.360 -11.250 1.00 16.36 276 ILE A O 1
ATOM 2156 N N . PHE A 1 277 ? -25.927 -3.339 -10.169 1.00 16.53 277 PHE A N 1
ATOM 2157 C CA . PHE A 1 277 ? -26.940 -2.973 -9.175 1.00 16.53 277 PHE A CA 1
ATOM 2158 C C . PHE A 1 277 ? -26.321 -2.751 -7.802 1.00 16.90 277 PHE A C 1
ATOM 2159 O O . PHE A 1 277 ? -25.398 -3.469 -7.414 1.00 17.05 277 PHE A O 1
ATOM 2167 N N . ALA A 1 278 ? -26.851 -1.757 -7.092 1.00 16.58 278 ALA A N 1
ATOM 2168 C CA . ALA A 1 278 ? -26.596 -1.549 -5.667 1.00 16.71 278 ALA A CA 1
ATOM 2169 C C . ALA A 1 278 ? -27.939 -1.579 -4.946 1.00 16.54 278 ALA A C 1
ATOM 2170 O O . ALA A 1 278 ? -28.799 -0.734 -5.202 1.00 17.18 278 ALA A O 1
ATOM 2172 N N . ARG A 1 279 ? -28.119 -2.551 -4.052 1.00 16.52 279 ARG A N 1
ATOM 2173 C CA . ARG A 1 279 ? -29.405 -2.758 -3.385 1.00 16.99 279 ARG A CA 1
ATOM 2174 C C . ARG A 1 279 ? -29.284 -2.851 -1.867 1.00 18.29 279 ARG A C 1
ATOM 2175 O O . ARG A 1 279 ? -28.240 -3.230 -1.327 1.00 17.77 279 ARG A O 1
ATOM 2183 N N . ARG A 1 280 ? -30.377 -2.513 -1.195 1.00 19.58 280 ARG A N 1
ATOM 2184 C CA . ARG A 1 280 ? -30.478 -2.652 0.250 1.00 21.26 280 ARG A CA 1
ATOM 2185 C C . ARG A 1 280 ? -30.753 -4.122 0.582 1.00 22.02 280 ARG A C 1
ATOM 2186 O O . ARG A 1 280 ? -31.722 -4.691 0.072 1.00 21.93 280 ARG A O 1
ATOM 2194 N N . PRO A 1 281 ? -29.916 -4.746 1.428 1.00 21.72 281 PRO A N 1
ATOM 2195 C CA . PRO A 1 281 ? -30.143 -6.165 1.739 1.00 22.56 281 PRO A CA 1
ATOM 2196 C C . PRO A 1 281 ? -31.430 -6.471 2.523 1.00 23.67 281 PRO A C 1
ATOM 2197 O O . PRO A 1 281 ? -31.964 -7.573 2.389 1.00 23.98 281 PRO A O 1
ATOM 2201 N N . ASP A 1 282 ? -31.921 -5.526 3.320 1.00 24.79 282 ASP A N 1
ATOM 2202 C CA . ASP A 1 282 ? -33.142 -5.751 4.106 1.00 26.17 282 ASP A CA 1
ATOM 2203 C C . ASP A 1 282 ? -34.370 -5.954 3.217 1.00 25.44 282 ASP A C 1
ATOM 2204 O O . ASP A 1 282 ? -35.206 -6.818 3.486 1.00 26.64 282 ASP A O 1
ATOM 2209 N N . THR A 1 283 ? -34.466 -5.145 2.166 1.00 23.53 283 THR A N 1
ATOM 2210 C CA . THR A 1 283 ? -35.673 -5.057 1.341 1.00 22.53 283 THR A CA 1
ATOM 2211 C C . THR A 1 283 ? -35.480 -5.467 -0.116 1.00 21.35 283 THR A C 1
ATOM 2212 O O . THR A 1 283 ? -36.460 -5.670 -0.841 1.00 21.37 283 THR A O 1
ATOM 2216 N N . GLY A 1 284 ? -34.230 -5.578 -0.549 1.00 20.14 284 GLY A N 1
ATOM 2217 C CA . GLY A 1 284 ? -33.931 -5.805 -1.951 1.00 19.11 284 GLY A CA 1
ATOM 2218 C C . GLY A 1 284 ? -34.063 -4.576 -2.838 1.00 19.11 284 GLY A C 1
ATOM 2219 O O . GLY A 1 284 ? -33.811 -4.665 -4.036 1.00 19.06 284 GLY A O 1
ATOM 2220 N N . LYS A 1 285 ? -34.446 -3.428 -2.278 1.00 19.53 285 LYS A N 1
ATOM 2221 C CA . LYS A 1 285 ? -34.698 -2.239 -3.096 1.00 20.23 285 LYS A CA 1
ATOM 2222 C C . LYS A 1 285 ? -33.407 -1.599 -3.597 1.00 19.66 285 LYS A C 1
ATOM 2223 O O . LYS A 1 285 ? -32.450 -1.440 -2.839 1.00 19.08 285 LYS A O 1
ATOM 2229 N N . ALA A 1 286 ? -33.393 -1.236 -4.877 1.00 19.19 286 ALA A N 1
ATOM 2230 C CA . ALA A 1 286 ? -32.212 -0.658 -5.504 1.00 18.79 286 ALA A CA 1
ATOM 2231 C C . ALA A 1 286 ? -32.022 0.811 -5.141 1.00 18.93 286 ALA A C 1
ATOM 2232 O O . ALA A 1 286 ? -32.948 1.619 -5.226 1.00 19.12 286 ALA A O 1
ATOM 2234 N N . ARG A 1 287 ? -30.800 1.139 -4.736 1.00 18.58 287 ARG A N 1
ATOM 2235 C CA . ARG A 1 287 ? -30.400 2.516 -4.468 1.00 19.71 287 ARG A CA 1
ATOM 2236 C C . ARG A 1 287 ? -29.814 3.157 -5.722 1.00 18.51 287 ARG A C 1
ATOM 2237 O O . ARG A 1 287 ? -30.010 4.343 -5.969 1.00 19.40 287 ARG A O 1
ATOM 2245 N N . TRP A 1 288 ? -29.087 2.374 -6.509 1.00 17.63 288 TRP A N 1
ATOM 2246 C CA . TRP A 1 288 ? -28.609 2.850 -7.802 1.00 17.68 288 TRP A CA 1
ATOM 2247 C C . TRP A 1 288 ? -28.348 1.698 -8.747 1.00 17.25 288 TRP A C 1
ATOM 2248 O O . TRP A 1 288 ? -28.268 0.541 -8.330 1.00 17.21 288 TRP A O 1
ATOM 2259 N N . ALA A 1 289 ? -28.221 2.026 -10.029 1.00 17.52 289 ALA A N 1
ATOM 2260 C CA . ALA A 1 289 ? -27.928 1.039 -11.052 1.00 17.21 289 ALA A CA 1
ATOM 2261 C C . ALA A 1 289 ? -27.317 1.733 -12.257 1.00 17.09 289 ALA A C 1
ATOM 2262 O O . ALA A 1 289 ? -27.750 2.828 -12.640 1.00 17.74 289 ALA A O 1
ATOM 2264 N N . TYR A 1 290 ? -26.309 1.090 -12.840 1.00 16.69 290 TYR A N 1
ATOM 2265 C CA . TYR A 1 290 ? -25.620 1.604 -14.018 1.00 16.87 290 TYR A CA 1
ATOM 2266 C C . TYR A 1 290 ? -25.514 0.502 -15.060 1.00 16.69 290 TYR A C 1
ATOM 2267 O O . TYR A 1 290 ? -24.883 -0.525 -14.811 1.00 16.03 290 TYR A O 1
ATOM 2276 N N . GLN A 1 291 ? -26.134 0.722 -16.220 1.00 16.92 291 GLN A N 1
ATOM 2277 C CA . GLN A 1 291 ? -26.061 -0.239 -17.317 1.00 16.79 291 GLN A CA 1
ATOM 2278 C C . GLN A 1 291 ? -24.812 0.000 -18.157 1.00 17.12 291 GLN A C 1
ATOM 2279 O O . GLN A 1 291 ? -24.650 1.061 -18.755 1.00 17.77 291 GLN A O 1
ATOM 2285 N N . MET A 1 292 ? -23.938 -0.996 -18.203 1.00 17.18 292 MET A N 1
ATOM 2286 C CA . MET A 1 292 ? -22.679 -0.881 -18.937 1.00 17.71 292 MET A CA 1
ATOM 2287 C C . MET A 1 292 ? -22.852 -1.009 -20.448 1.00 18.26 292 MET A C 1
ATOM 2288 O O . MET A 1 292 ? -22.193 -0.304 -21.220 1.00 18.89 292 MET A O 1
ATOM 2293 N N . THR A 1 293 ? -23.737 -1.907 -20.873 1.00 18.38 293 THR A N 1
ATOM 2294 C CA . THR A 1 293 ? -23.871 -2.215 -22.291 1.00 18.68 293 THR A CA 1
ATOM 2295 C C . THR A 1 293 ? -25.346 -2.167 -22.699 1.00 18.88 293 THR A C 1
ATOM 2296 O O . THR A 1 293 ? -26.019 -3.193 -22.710 1.00 19.14 293 THR A O 1
ATOM 2300 N N . PRO A 1 294 ? -25.848 -0.966 -23.029 1.00 19.21 294 PRO A N 1
ATOM 2301 C CA . PRO A 1 294 ? -27.215 -0.825 -23.554 1.00 19.55 294 PRO A CA 1
ATOM 2302 C C . PRO A 1 294 ? -27.434 -1.582 -24.860 1.00 19.44 294 PRO A C 1
ATOM 2303 O O . PRO A 1 294 ? -26.579 -1.545 -25.750 1.00 19.45 294 PRO A O 1
ATOM 2307 N N . TRP A 1 295 ? -28.576 -2.260 -24.960 1.00 18.80 295 TRP A N 1
ATOM 2308 C CA . TRP A 1 295 ? -28.963 -2.986 -26.160 1.00 19.63 295 TRP A CA 1
ATOM 2309 C C . TRP A 1 295 ? -27.805 -3.867 -26.629 1.00 19.20 295 TRP A C 1
ATOM 2310 O O . TRP A 1 295 ? -27.313 -3.743 -27.757 1.00 19.64 295 TRP A O 1
ATOM 2321 N N . ASP A 1 296 ? -27.379 -4.760 -25.744 1.00 18.01 296 ASP A N 1
ATOM 2322 C CA . ASP A 1 296 ? -26.248 -5.645 -26.027 1.00 18.43 296 ASP A CA 1
ATOM 2323 C C . ASP A 1 296 ? -26.490 -6.450 -27.293 1.00 18.67 296 ASP A C 1
ATOM 2324 O O . ASP A 1 296 ? -27.604 -6.902 -27.541 1.00 19.13 296 ASP A O 1
ATOM 2329 N N . SER A 1 297 ? -25.438 -6.619 -28.091 1.00 18.45 297 SER A N 1
ATOM 2330 C CA . SER A 1 297 ? -25.491 -7.487 -29.268 1.00 18.76 297 SER A CA 1
ATOM 2331 C C . SER A 1 297 ? -24.285 -8.443 -29.320 1.00 18.49 297 SER A C 1
ATOM 2332 O O . SER A 1 297 ? -24.003 -9.022 -30.363 1.00 18.74 297 SER A O 1
ATOM 2335 N N . TRP A 1 298 ? -23.588 -8.608 -28.192 1.00 17.83 298 TRP A N 1
ATOM 2336 C CA . TRP A 1 298 ? -22.356 -9.404 -28.123 1.00 18.14 298 TRP A CA 1
ATOM 2337 C C . TRP A 1 298 ? -22.317 -10.480 -27.026 1.00 17.91 298 TRP A C 1
ATOM 2338 O O . TRP A 1 298 ? -21.319 -11.194 -26.917 1.00 17.92 298 TRP A O 1
ATOM 2349 N N . ASP A 1 299 ? -23.384 -10.600 -26.227 1.00 18.11 299 ASP A N 1
ATOM 2350 C CA . ASP A 1 299 ? -23.388 -11.427 -25.007 1.00 18.22 299 ASP A CA 1
ATOM 2351 C C . ASP A 1 299 ? -22.344 -10.956 -23.981 1.00 17.57 299 ASP A C 1
ATOM 2352 O O . ASP A 1 299 ? -21.697 -11.767 -23.322 1.00 18.43 299 ASP A O 1
ATOM 2357 N N . TYR A 1 300 ? -22.188 -9.645 -23.845 1.00 17.12 300 TYR A N 1
ATOM 2358 C CA . TYR A 1 300 ? -21.315 -9.101 -22.798 1.00 17.30 300 TYR A CA 1
ATOM 2359 C C . TYR A 1 300 ? -22.051 -9.070 -21.452 1.00 17.88 300 TYR A C 1
ATOM 2360 O O . TYR A 1 300 ? -22.481 -8.010 -20.991 1.00 17.92 300 TYR A O 1
ATOM 2369 N N . ASP A 1 301 ? -22.192 -10.235 -20.824 1.00 17.80 301 ASP A N 1
ATOM 2370 C CA . ASP A 1 301 ? -22.807 -10.313 -19.492 1.00 17.56 301 ASP A CA 1
ATOM 2371 C C . ASP A 1 301 ? -22.096 -9.368 -18.533 1.00 17.03 301 ASP A C 1
ATOM 2372 O O . ASP A 1 301 ? -20.876 -9.237 -18.590 1.00 17.30 301 ASP A O 1
ATOM 2377 N N . GLY A 1 302 ? -22.860 -8.723 -17.652 1.00 16.35 302 GLY A N 1
ATOM 2378 C CA . GLY A 1 302 ? -22.314 -7.780 -16.680 1.00 16.35 302 GLY A CA 1
ATOM 2379 C C . GLY A 1 302 ? -21.982 -8.371 -15.317 1.00 15.59 302 GLY A C 1
ATOM 2380 O O . GLY A 1 302 ? -21.754 -7.625 -14.369 1.00 15.65 302 GLY A O 1
ATOM 2381 N N . VAL A 1 303 ? -21.942 -9.699 -15.211 1.00 15.48 303 VAL A N 1
ATOM 2382 C CA . VAL A 1 303 ? -21.948 -10.381 -13.910 1.00 15.97 303 VAL A CA 1
ATOM 2383 C C . VAL A 1 303 ? -20.616 -10.428 -13.168 1.00 15.25 303 VAL A C 1
ATOM 2384 O O . VAL A 1 303 ? -20.562 -10.907 -12.035 1.00 15.78 303 VAL A O 1
ATOM 2388 N N . ASN A 1 304 ? -19.537 -9.950 -13.779 1.00 15.35 304 ASN A N 1
ATOM 2389 C CA . ASN A 1 304 ? -18.246 -10.055 -13.114 1.00 15.24 304 ASN A CA 1
ATOM 2390 C C . ASN A 1 304 ? -18.247 -9.305 -11.781 1.00 15.34 304 ASN A C 1
ATOM 2391 O O . ASN A 1 304 ? -19.070 -8.416 -11.546 1.00 16.18 304 ASN A O 1
ATOM 2396 N N . GLU A 1 305 ? -17.325 -9.691 -10.912 1.00 15.47 305 GLU A N 1
ATOM 2397 C CA . GLU A 1 305 ? -17.315 -9.211 -9.542 1.00 16.14 305 GLU A CA 1
ATOM 2398 C C . GLU A 1 305 ? -17.248 -7.697 -9.423 1.00 16.18 305 GLU A C 1
ATOM 2399 O O . GLU A 1 305 ? -16.778 -6.996 -10.326 1.00 16.94 305 GLU A O 1
ATOM 2405 N N . MET A 1 306 ? -17.740 -7.224 -8.284 1.00 15.39 306 MET A N 1
ATOM 2406 C CA . MET A 1 306 ? -17.784 -5.810 -7.942 1.00 15.91 306 MET A CA 1
ATOM 2407 C C . MET A 1 306 ? -16.863 -5.609 -6.741 1.00 15.60 306 MET A C 1
ATOM 2408 O O . MET A 1 306 ? -17.288 -5.694 -5.583 1.00 16.01 306 MET A O 1
ATOM 2413 N N . ILE A 1 307 ? -15.588 -5.344 -7.013 1.00 15.46 307 ILE A N 1
ATOM 2414 C CA . ILE A 1 307 ? -14.597 -5.190 -5.941 1.00 16.02 307 ILE A CA 1
ATOM 2415 C C . ILE A 1 307 ? -14.803 -3.819 -5.308 1.00 15.86 307 ILE A C 1
ATOM 2416 O O . ILE A 1 307 ? -15.091 -2.854 -6.010 1.00 15.71 307 ILE A O 1
ATOM 2421 N N . LEU A 1 308 ? -14.669 -3.734 -3.984 1.00 16.41 308 LEU A N 1
ATOM 2422 C CA . LEU A 1 308 ? -14.998 -2.497 -3.260 1.00 16.93 308 LEU A CA 1
ATOM 2423 C C . LEU A 1 308 ? -13.791 -1.905 -2.515 1.00 17.98 308 LEU A C 1
ATOM 2424 O O . LEU A 1 308 ? -13.748 -1.911 -1.282 1.00 19.41 308 LEU A O 1
ATOM 2429 N N . PRO A 1 309 ? -12.802 -1.385 -3.264 1.00 18.36 309 PRO A N 1
ATOM 2430 C CA . PRO A 1 309 ? -11.650 -0.775 -2.625 1.00 19.14 309 PRO A CA 1
ATOM 2431 C C . PRO A 1 309 ? -11.917 0.678 -2.267 1.00 20.09 309 PRO A C 1
ATOM 2432 O O . PRO A 1 309 ? -12.804 1.312 -2.851 1.00 19.49 309 PRO A O 1
ATOM 2436 N N . ASP A 1 310 ? -11.154 1.196 -1.315 1.00 21.79 310 ASP A N 1
ATOM 2437 C CA . ASP A 1 310 ? -11.113 2.629 -1.061 1.00 23.34 310 ASP A CA 1
ATOM 2438 C C . ASP A 1 310 ? -9.874 3.170 -1.766 1.00 23.84 310 ASP A C 1
ATOM 2439 O O . ASP A 1 310 ? -8.747 2.869 -1.366 1.00 27.51 310 ASP A O 1
ATOM 2444 N N . LEU A 1 311 ? -10.089 3.957 -2.818 1.00 22.69 311 LEU A N 1
ATOM 2445 C CA . LEU A 1 311 ? -9.004 4.460 -3.662 1.00 22.70 311 LEU A CA 1
ATOM 2446 C C . LEU A 1 311 ? -8.843 5.959 -3.472 1.00 23.73 311 LEU A C 1
ATOM 2447 O O . LEU A 1 311 ? -9.783 6.649 -3.083 1.00 24.08 311 LEU A O 1
ATOM 2452 N N . THR A 1 312 ? -7.644 6.453 -3.750 1.00 23.90 312 THR A N 1
ATOM 2453 C CA . THR A 1 312 ? -7.373 7.880 -3.700 1.00 25.20 312 THR A CA 1
ATOM 2454 C C . THR A 1 312 ? -7.638 8.487 -5.076 1.00 25.47 312 THR A C 1
ATOM 2455 O O . THR A 1 312 ? -6.873 8.268 -6.019 1.00 26.52 312 THR A O 1
ATOM 2459 N N . VAL A 1 313 ? -8.727 9.242 -5.178 1.00 24.65 313 VAL A N 1
ATOM 2460 C CA . VAL A 1 313 ? -9.164 9.847 -6.436 1.00 25.46 313 VAL A CA 1
ATOM 2461 C C . VAL A 1 313 ? -8.960 11.356 -6.344 1.00 26.88 313 VAL A C 1
ATOM 2462 O O . VAL A 1 313 ? -9.604 12.018 -5.528 1.00 25.75 313 VAL A O 1
ATOM 2466 N N A LYS A 1 314 ? -8.069 11.892 -7.180 0.50 28.30 314 LYS A N 1
ATOM 2467 N N B LYS A 1 314 ? -8.068 11.889 -7.179 0.50 27.35 314 LYS A N 1
ATOM 2468 C CA A LYS A 1 314 ? -7.687 13.304 -7.121 0.50 29.80 314 LYS A CA 1
ATOM 2469 C CA B LYS A 1 314 ? -7.676 13.298 -7.122 0.50 28.20 314 LYS A CA 1
ATOM 2470 C C A LYS A 1 314 ? -7.285 13.727 -5.705 0.50 29.58 314 LYS A C 1
ATOM 2471 C C B LYS A 1 314 ? -7.288 13.724 -5.705 0.50 28.68 314 LYS A C 1
ATOM 2472 O O A LYS A 1 314 ? -7.648 14.812 -5.258 0.50 30.60 314 LYS A O 1
ATOM 2473 O O B LYS A 1 314 ? -7.663 14.805 -5.258 0.50 29.69 314 LYS A O 1
ATOM 2484 N N . GLY A 1 315 ? -6.544 12.866 -5.009 1.00 28.72 315 GLY A N 1
ATOM 2485 C CA . GLY A 1 315 ? -6.110 13.137 -3.630 1.00 29.06 315 GLY A CA 1
ATOM 2486 C C . GLY A 1 315 ? -7.123 12.828 -2.531 1.00 28.76 315 GLY A C 1
ATOM 2487 O O . GLY A 1 315 ? -6.806 12.951 -1.352 1.00 29.52 315 GLY A O 1
ATOM 2488 N N . LYS A 1 316 ? -8.333 12.419 -2.905 1.00 27.94 316 LYS A N 1
ATOM 2489 C CA . LYS A 1 316 ? -9.431 12.230 -1.961 1.00 28.45 316 LYS A CA 1
ATOM 2490 C C . LYS A 1 316 ? -9.719 10.731 -1.800 1.00 26.92 316 LYS A C 1
ATOM 2491 O O . LYS A 1 316 ? -9.968 10.037 -2.789 1.00 25.36 316 LYS A O 1
ATOM 2497 N N . LYS A 1 317 ? -9.686 10.233 -0.564 1.00 26.68 317 LYS A N 1
ATOM 2498 C CA . LYS A 1 317 ? -10.054 8.844 -0.286 1.00 26.60 317 LYS A CA 1
ATOM 2499 C C . LYS A 1 317 ? -11.532 8.668 -0.612 1.00 25.03 317 LYS A C 1
ATOM 2500 O O . LYS A 1 317 ? -12.379 9.389 -0.083 1.00 25.21 317 LYS A O 1
ATOM 2506 N N . THR A 1 318 ? -11.826 7.708 -1.484 1.00 23.43 318 THR A N 1
ATOM 2507 C CA . THR A 1 318 ? -13.146 7.558 -2.075 1.00 22.94 318 THR A CA 1
ATOM 2508 C C . THR A 1 318 ? -13.560 6.093 -2.033 1.00 21.71 318 THR A C 1
ATOM 2509 O O . THR A 1 318 ? -12.776 5.227 -2.421 1.00 20.79 318 THR A O 1
ATOM 2513 N N . PRO A 1 319 ? -14.791 5.803 -1.566 1.00 21.30 319 PRO A N 1
ATOM 2514 C CA . PRO A 1 319 ? -15.291 4.427 -1.600 1.00 20.40 319 PRO A CA 1
ATOM 2515 C C . PRO A 1 319 ? -15.722 4.049 -3.012 1.00 19.61 319 PRO A C 1
ATOM 2516 O O . PRO A 1 319 ? -16.741 4.540 -3.508 1.00 19.53 319 PRO A O 1
ATOM 2520 N N . CYS A 1 320 ? -14.936 3.188 -3.646 1.00 18.73 320 CYS A N 1
ATOM 2521 C CA . CYS A 1 320 ? -15.134 2.847 -5.043 1.00 18.74 320 CYS A CA 1
ATOM 2522 C C . CYS A 1 320 ? -15.705 1.456 -5.233 1.00 17.85 320 CYS A C 1
ATOM 2523 O O . CYS A 1 320 ? -15.731 0.639 -4.314 1.00 17.22 320 CYS A O 1
ATOM 2526 N N . LEU A 1 321 ? -16.163 1.216 -6.456 1.00 17.41 321 LEU A N 1
ATOM 2527 C CA . LEU A 1 321 ? -16.501 -0.101 -6.941 1.00 17.05 321 LEU A CA 1
ATOM 2528 C C . LEU A 1 321 ? -15.691 -0.254 -8.223 1.00 17.00 321 LEU A C 1
ATOM 2529 O O . LEU A 1 321 ? -15.713 0.637 -9.078 1.00 17.65 321 LEU A O 1
ATOM 2534 N N . VAL A 1 322 ? -14.977 -1.369 -8.347 1.00 16.70 322 VAL A N 1
ATOM 2535 C CA . VAL A 1 322 ? -14.147 -1.635 -9.518 1.00 16.47 322 VAL A CA 1
ATOM 2536 C C . VAL A 1 322 ? -14.587 -2.951 -10.142 1.00 16.22 322 VAL A C 1
ATOM 2537 O O . VAL A 1 322 ? -14.753 -3.963 -9.452 1.00 17.25 322 VAL A O 1
ATOM 2541 N N . HIS A 1 323 ? -14.778 -2.930 -11.459 1.00 16.08 323 HIS A N 1
ATOM 2542 C CA . HIS A 1 323 ? -15.394 -4.037 -12.155 1.00 15.88 323 HIS A CA 1
ATOM 2543 C C . HIS A 1 323 ? -14.765 -4.184 -13.538 1.00 15.43 323 HIS A C 1
ATOM 2544 O O . HIS A 1 323 ? -14.769 -3.246 -14.330 1.00 16.34 323 HIS A O 1
ATOM 2551 N N . PHE A 1 324 ? -14.223 -5.366 -13.795 1.00 15.45 324 PHE A N 1
ATOM 2552 C CA . PHE A 1 324 ? -13.611 -5.688 -15.073 1.00 15.68 324 PHE A CA 1
ATOM 2553 C C . PHE A 1 324 ? -14.629 -6.449 -15.889 1.00 15.66 324 PHE A C 1
ATOM 2554 O O . PHE A 1 324 ? -14.802 -7.653 -15.716 1.00 16.27 324 PHE A O 1
ATOM 2562 N N . ASP A 1 325 ? -15.300 -5.727 -16.776 1.00 16.03 325 ASP A N 1
ATOM 2563 C CA . ASP A 1 325 ? -16.470 -6.278 -17.442 1.00 16.29 325 ASP A CA 1
ATOM 2564 C C . ASP A 1 325 ? -16.118 -7.167 -18.623 1.00 16.14 325 ASP A C 1
ATOM 2565 O O . ASP A 1 325 ? -15.073 -7.024 -19.251 1.00 16.48 325 ASP A O 1
ATOM 2570 N N . ARG A 1 326 ? -17.022 -8.095 -18.927 1.00 15.98 326 ARG A N 1
ATOM 2571 C CA . ARG A 1 326 ? -16.927 -8.869 -20.157 1.00 16.42 326 ARG A CA 1
ATOM 2572 C C . ARG A 1 326 ? -16.701 -7.973 -21.379 1.00 16.51 326 ARG A C 1
ATOM 2573 O O . ARG A 1 326 ? -15.982 -8.355 -22.300 1.00 16.77 326 ARG A O 1
ATOM 2581 N N . ASN A 1 327 ? -17.298 -6.781 -21.398 1.00 15.81 327 ASN A N 1
ATOM 2582 C CA . ASN A 1 327 ? -17.190 -5.906 -22.566 1.00 16.59 327 ASN A CA 1
ATOM 2583 C C . ASN A 1 327 ? -15.783 -5.334 -22.809 1.00 16.45 327 ASN A C 1
ATOM 2584 O O . ASN A 1 327 ? -15.558 -4.655 -23.812 1.00 17.13 327 ASN A O 1
ATOM 2589 N N . GLY A 1 328 ? -14.853 -5.609 -21.891 1.00 15.96 328 GLY A N 1
ATOM 2590 C CA . GLY A 1 328 ? -13.456 -5.217 -22.060 1.00 15.93 328 GLY A CA 1
ATOM 2591 C C . GLY A 1 328 ? -13.044 -3.929 -21.366 1.00 16.26 328 GLY A C 1
ATOM 2592 O O . GLY A 1 328 ? -11.863 -3.578 -21.385 1.00 16.60 328 GLY A O 1
ATOM 2593 N N . PHE A 1 329 ? -14.004 -3.235 -20.760 1.00 16.16 329 PHE A N 1
ATOM 2594 C CA . PHE A 1 329 ? -13.727 -2.011 -20.004 1.00 16.68 329 PHE A CA 1
ATOM 2595 C C . PHE A 1 329 ? -13.598 -2.296 -18.511 1.00 16.75 329 PHE A C 1
ATOM 2596 O O . PHE A 1 329 ? -14.369 -3.087 -17.941 1.00 16.80 329 PHE A O 1
ATOM 2604 N N . GLY A 1 330 ? -12.605 -1.644 -17.900 1.00 16.99 330 GLY A N 1
ATOM 2605 C CA . GLY A 1 330 ? -12.406 -1.658 -16.455 1.00 17.16 330 GLY A CA 1
ATOM 2606 C C . GLY A 1 330 ? -13.065 -0.426 -15.880 1.00 17.16 330 GLY A C 1
ATOM 2607 O O . GLY A 1 330 ? -12.621 0.701 -16.129 1.00 18.77 330 GLY A O 1
ATOM 2608 N N . TYR A 1 331 ? -14.128 -0.642 -15.113 1.00 16.76 331 TYR A N 1
ATOM 2609 C CA . TYR A 1 331 ? -14.953 0.434 -14.590 1.00 16.98 331 TYR A CA 1
ATOM 2610 C C . TYR A 1 331 ? -14.578 0.747 -13.153 1.00 17.22 331 TYR A C 1
ATOM 2611 O O . TYR A 1 331 ? -14.347 -0.167 -12.362 1.00 17.43 331 TYR A O 1
ATOM 2620 N N . VAL A 1 332 ? -14.529 2.035 -12.839 1.00 17.39 332 VAL A N 1
ATOM 2621 C CA . VAL A 1 332 ? -14.408 2.513 -11.464 1.00 17.92 332 VAL A CA 1
ATOM 2622 C C . VAL A 1 332 ? -15.592 3.430 -11.213 1.00 17.82 332 VAL A C 1
ATOM 2623 O O . VAL A 1 332 ? -15.755 4.435 -11.902 1.00 17.93 332 VAL A O 1
ATOM 2627 N N . LEU A 1 333 ? -16.417 3.077 -10.228 1.00 17.69 333 LEU A N 1
ATOM 2628 C CA . LEU A 1 333 ? -17.579 3.867 -9.865 1.00 18.20 333 LEU A CA 1
ATOM 2629 C C . LEU A 1 333 ? -17.483 4.284 -8.405 1.00 18.52 333 LEU A C 1
ATOM 2630 O O . LEU A 1 333 ? -16.804 3.632 -7.616 1.00 17.91 333 LEU A O 1
ATOM 2635 N N . ASP A 1 334 ? -18.160 5.374 -8.058 1.00 18.73 334 ASP A N 1
ATOM 2636 C CA . ASP A 1 334 ? -18.401 5.722 -6.658 1.00 19.47 334 ASP A CA 1
ATOM 2637 C C . ASP A 1 334 ? -19.487 4.769 -6.170 1.00 19.24 334 ASP A C 1
ATOM 2638 O O . ASP A 1 334 ? -20.597 4.777 -6.706 1.00 19.11 334 ASP A O 1
ATOM 2643 N N . ARG A 1 335 ? -19.190 3.949 -5.165 1.00 18.63 335 ARG A N 1
ATOM 2644 C CA . ARG A 1 335 ? -20.144 2.903 -4.772 1.00 18.33 335 ARG A CA 1
ATOM 2645 C C . ARG A 1 335 ? -21.326 3.430 -3.949 1.00 18.84 335 ARG A C 1
ATOM 2646 O O . ARG A 1 335 ? -22.254 2.678 -3.655 1.00 18.77 335 ARG A O 1
ATOM 2654 N N . ARG A 1 336 ? -21.296 4.710 -3.589 1.00 19.42 336 ARG A N 1
ATOM 2655 C CA . ARG A 1 336 ? -22.428 5.349 -2.919 1.00 20.29 336 ARG A CA 1
ATOM 2656 C C . ARG A 1 336 ? -23.554 5.684 -3.892 1.00 20.44 336 ARG A C 1
ATOM 2657 O O . ARG A 1 336 ? -24.724 5.607 -3.530 1.00 20.41 336 ARG A O 1
ATOM 2665 N N . THR A 1 337 ? -23.195 6.054 -5.120 1.00 20.28 337 THR A N 1
ATOM 2666 C CA . THR A 1 337 ? -24.144 6.684 -6.053 1.00 20.81 337 THR A CA 1
ATOM 2667 C C . THR A 1 337 ? -24.177 6.102 -7.465 1.00 20.59 337 THR A C 1
ATOM 2668 O O . THR A 1 337 ? -25.117 6.368 -8.219 1.00 21.14 337 THR A O 1
ATOM 2672 N N . GLY A 1 338 ? -23.161 5.324 -7.829 1.00 19.67 338 GLY A N 1
ATOM 2673 C CA . GLY A 1 338 ? -23.023 4.842 -9.193 1.00 19.65 338 GLY A CA 1
ATOM 2674 C C . GLY A 1 338 ? -22.359 5.834 -10.139 1.00 20.63 338 GLY A C 1
ATOM 2675 O O . GLY A 1 338 ? -22.371 5.627 -11.350 1.00 21.09 338 GLY A O 1
ATOM 2676 N N . GLN A 1 339 ? -21.778 6.910 -9.604 1.00 21.09 339 GLN A N 1
ATOM 2677 C CA . GLN A 1 339 ? -21.031 7.858 -10.431 1.00 22.74 339 GLN A CA 1
ATOM 2678 C C . GLN A 1 339 ? -19.880 7.151 -11.127 1.00 22.34 339 GLN A C 1
ATOM 2679 O O . GLN A 1 339 ? -19.122 6.428 -10.483 1.00 21.76 339 GLN A O 1
ATOM 2685 N N . LEU A 1 340 ? -19.744 7.361 -12.433 1.00 22.35 340 LEU A N 1
ATOM 2686 C CA . LEU A 1 340 ? -18.631 6.777 -13.179 1.00 23.21 340 LEU A CA 1
ATOM 2687 C C . LEU A 1 340 ? -17.400 7.660 -13.003 1.00 23.30 340 LEU A C 1
ATOM 2688 O O . LEU A 1 340 ? -17.403 8.829 -13.397 1.00 25.35 340 LEU A O 1
ATOM 2693 N N . ILE A 1 341 ? -16.356 7.092 -12.402 1.00 21.21 341 ILE A N 1
ATOM 2694 C CA . ILE A 1 341 ? -15.103 7.792 -12.164 1.00 21.86 341 ILE A CA 1
ATOM 2695 C C . ILE A 1 341 ? -14.145 7.546 -13.323 1.00 21.63 341 ILE A C 1
ATOM 2696 O O . ILE A 1 341 ? -13.523 8.483 -13.831 1.00 23.59 341 ILE A O 1
ATOM 2701 N N . GLU A 1 342 ? -14.031 6.287 -13.731 1.00 21.94 342 GLU A N 1
ATOM 2702 C CA . GLU A 1 342 ? -13.176 5.920 -14.849 1.00 22.46 342 GLU A CA 1
ATOM 2703 C C . GLU A 1 342 ? -13.722 4.690 -15.565 1.00 21.02 342 GLU A C 1
ATOM 2704 O O . GLU A 1 342 ? -14.352 3.832 -14.947 1.00 19.88 342 GLU A O 1
ATOM 2710 N N . ALA A 1 343 ? -13.474 4.617 -16.871 1.00 20.43 343 ALA A N 1
ATOM 2711 C CA . ALA A 1 343 ? -13.778 3.420 -17.654 1.00 19.68 343 ALA A CA 1
ATOM 2712 C C . ALA A 1 343 ? -12.837 3.369 -18.846 1.00 19.81 343 ALA A C 1
ATOM 2713 O O . ALA A 1 343 ? -12.958 4.168 -19.772 1.00 20.80 343 ALA A O 1
ATOM 2715 N N . GLN A 1 344 ? -11.899 2.430 -18.807 1.00 19.60 344 GLN A N 1
ATOM 2716 C CA . GLN A 1 344 ? -10.892 2.286 -19.857 1.00 19.99 344 GLN A CA 1
ATOM 2717 C C . GLN A 1 344 ? -10.709 0.806 -20.171 1.00 19.48 344 GLN A C 1
ATOM 2718 O O . GLN A 1 344 ? -10.943 -0.041 -19.314 1.00 18.23 344 GLN A O 1
ATOM 2724 N N . PRO A 1 345 ? -10.295 0.488 -21.406 1.00 19.85 345 PRO A N 1
ATOM 2725 C CA . PRO A 1 345 ? -10.115 -0.919 -21.757 1.00 19.85 345 PRO A CA 1
ATOM 2726 C C . PRO A 1 345 ? -8.964 -1.599 -21.017 1.00 19.39 345 PRO A C 1
ATOM 2727 O O . PRO A 1 345 ? -7.863 -1.056 -20.959 1.00 21.07 345 PRO A O 1
ATOM 2731 N N . PHE A 1 346 ? -9.224 -2.780 -20.463 1.00 18.57 346 PHE A N 1
ATOM 2732 C CA . PHE A 1 346 ? -8.170 -3.601 -19.856 1.00 18.15 346 PHE A CA 1
ATOM 2733 C C . PHE A 1 346 ? -7.704 -4.729 -20.788 1.00 18.47 346 PHE A C 1
ATOM 2734 O O . PHE A 1 346 ? -6.756 -5.452 -20.463 1.00 17.80 346 PHE A O 1
ATOM 2742 N N . VAL A 1 347 ? -8.381 -4.865 -21.932 1.00 18.60 347 VAL A N 1
ATOM 2743 C CA . VAL A 1 347 ? -7.952 -5.714 -23.046 1.00 19.05 347 VAL A CA 1
ATOM 2744 C C . VAL A 1 347 ? -8.165 -4.937 -24.340 1.00 19.39 347 VAL A C 1
ATOM 2745 O O . VAL A 1 347 ? -8.739 -3.850 -24.326 1.00 19.21 347 VAL A O 1
ATOM 2749 N N . TYR A 1 348 ? -7.708 -5.495 -25.458 1.00 19.70 348 TYR A N 1
ATOM 2750 C CA . TYR A 1 348 ? -7.982 -4.901 -26.763 1.00 21.01 348 TYR A CA 1
ATOM 2751 C C . TYR A 1 348 ? -9.501 -4.897 -27.016 1.00 20.75 348 TYR A C 1
ATOM 2752 O O . TYR A 1 348 ? -10.152 -5.936 -26.943 1.00 20.20 348 TYR A O 1
ATOM 2761 N N . VAL A 1 349 ? -10.032 -3.711 -27.304 1.00 20.56 349 VAL A N 1
ATOM 2762 C CA . VAL A 1 349 ? -11.454 -3.493 -27.561 1.00 20.97 349 VAL A CA 1
ATOM 2763 C C . VAL A 1 349 ? -11.608 -2.827 -28.922 1.00 21.29 349 VAL A C 1
ATOM 2764 O O . VAL A 1 349 ? -10.955 -1.825 -29.196 1.00 22.47 349 VAL A O 1
ATOM 2768 N N . ASN A 1 350 ? -12.465 -3.378 -29.777 1.00 20.90 350 ASN A N 1
ATOM 2769 C CA . ASN A 1 350 ? -12.763 -2.736 -31.058 1.00 21.63 350 ASN A CA 1
ATOM 2770 C C . ASN A 1 350 ? -14.255 -2.536 -31.361 1.00 21.66 350 ASN A C 1
ATOM 2771 O O . ASN A 1 350 ? -14.595 -2.055 -32.437 1.00 22.55 350 ASN A O 1
ATOM 2776 N N . TRP A 1 351 ? -15.132 -2.896 -30.423 1.00 20.91 351 TRP A N 1
ATOM 2777 C CA . TRP A 1 351 ? -16.578 -2.701 -30.605 1.00 20.81 351 TRP A CA 1
ATOM 2778 C C . TRP A 1 351 ? -17.007 -1.285 -30.216 1.00 21.03 351 TRP A C 1
ATOM 2779 O O . TRP A 1 351 ? -18.078 -0.829 -30.612 1.00 20.88 351 TRP A O 1
ATOM 2790 N N . ALA A 1 352 ? -16.169 -0.596 -29.439 1.00 21.52 352 ALA A N 1
ATOM 2791 C CA . ALA A 1 352 ? -16.443 0.775 -29.017 1.00 21.91 352 ALA A CA 1
ATOM 2792 C C . ALA A 1 352 ? -15.154 1.590 -28.999 1.00 23.32 352 ALA A C 1
ATOM 2793 O O . ALA A 1 352 ? -14.071 1.046 -28.770 1.00 23.67 352 ALA A O 1
ATOM 2795 N N . LYS A 1 353 ? -15.280 2.891 -29.242 1.00 24.53 353 LYS A N 1
ATOM 2796 C CA . LYS A 1 353 ? -14.137 3.805 -29.189 1.00 26.57 353 LYS A CA 1
ATOM 2797 C C . LYS A 1 353 ? -13.764 4.104 -27.747 1.00 25.99 353 LYS A C 1
ATOM 2798 O O . LYS A 1 353 ? -12.585 4.180 -27.399 1.00 26.57 353 LYS A O 1
ATOM 2804 N N . GLU A 1 354 ? -14.788 4.273 -26.918 1.00 24.71 354 GLU A N 1
ATOM 2805 C CA . GLU A 1 354 ? -14.632 4.699 -25.533 1.00 24.93 354 GLU A CA 1
ATOM 2806 C C . GLU A 1 354 ? -15.994 4.628 -24.860 1.00 23.81 354 GLU A C 1
ATOM 2807 O O . GLU A 1 354 ? -17.001 4.345 -25.515 1.00 22.75 354 GLU A O 1
ATOM 2813 N N . ILE A 1 355 ? -16.018 4.886 -23.555 1.00 23.37 355 ILE A N 1
ATOM 2814 C CA . ILE A 1 355 ? -17.259 5.177 -22.844 1.00 23.44 355 ILE A CA 1
ATOM 2815 C C . ILE A 1 355 ? -17.360 6.697 -22.763 1.00 24.34 355 ILE A C 1
ATOM 2816 O O . ILE A 1 355 ? -16.432 7.360 -22.286 1.00 25.27 355 ILE A O 1
ATOM 2821 N N . SER A 1 356 ? -18.476 7.247 -23.231 1.00 25.77 356 SER A N 1
ATOM 2822 C CA . SER A 1 356 ? -18.648 8.699 -23.294 1.00 27.48 356 SER A CA 1
ATOM 2823 C C . SER A 1 356 ? -18.641 9.317 -21.904 1.00 28.42 356 SER A C 1
ATOM 2824 O O . SER A 1 356 ? -19.313 8.828 -20.997 1.00 27.47 356 SER A O 1
ATOM 2827 N N . LYS A 1 357 ? -17.879 10.394 -21.740 1.00 30.81 357 LYS A N 1
ATOM 2828 C CA . LYS A 1 357 ? -17.888 11.135 -20.483 1.00 33.16 357 LYS A CA 1
ATOM 2829 C C . LYS A 1 357 ? -19.122 12.032 -20.375 1.00 34.23 357 LYS A C 1
ATOM 2830 O O . LYS A 1 357 ? -19.465 12.473 -19.278 1.00 34.35 357 LYS A O 1
ATOM 2836 N N . GLU A 1 358 ? -19.787 12.290 -21.503 1.00 35.22 358 GLU A N 1
ATOM 2837 C CA . GLU A 1 358 ? -21.001 13.108 -21.525 1.00 37.49 358 GLU A CA 1
ATOM 2838 C C . GLU A 1 358 ? -22.217 12.371 -20.963 1.00 35.51 358 GLU A C 1
ATOM 2839 O O . GLU A 1 358 ? -22.966 12.934 -20.166 1.00 35.18 358 GLU A O 1
ATOM 2845 N N . ASN A 1 359 ? -22.415 11.120 -21.380 1.00 31.76 359 ASN A N 1
ATOM 2846 C CA . ASN A 1 359 ? -23.607 10.360 -20.986 1.00 30.66 359 ASN A CA 1
ATOM 2847 C C . ASN A 1 359 ? -23.357 8.931 -20.484 1.00 28.13 359 ASN A C 1
ATOM 2848 O O . ASN A 1 359 ? -24.306 8.165 -20.330 1.00 27.78 359 ASN A O 1
ATOM 2853 N N . ASP A 1 360 ? -22.095 8.577 -20.234 1.00 26.24 360 ASP A N 1
ATOM 2854 C CA . ASP A 1 360 ? -21.726 7.258 -19.697 1.00 25.39 360 ASP A CA 1
ATOM 2855 C C . ASP A 1 360 ? -22.188 6.073 -20.546 1.00 24.19 360 ASP A C 1
ATOM 2856 O O . ASP A 1 360 ? -22.389 4.980 -20.023 1.00 23.44 360 ASP A O 1
ATOM 2861 N N . ARG A 1 361 ? -22.348 6.291 -21.850 1.00 23.45 361 ARG A N 1
ATOM 2862 C CA . ARG A 1 361 ? -22.737 5.227 -22.769 1.00 22.84 361 ARG A CA 1
ATOM 2863 C C . ARG A 1 361 ? -21.573 4.913 -23.688 1.00 22.49 361 ARG A C 1
ATOM 2864 O O . ARG A 1 361 ? -20.819 5.814 -24.056 1.00 22.26 361 ARG A O 1
ATOM 2872 N N . PRO A 1 362 ? -21.417 3.634 -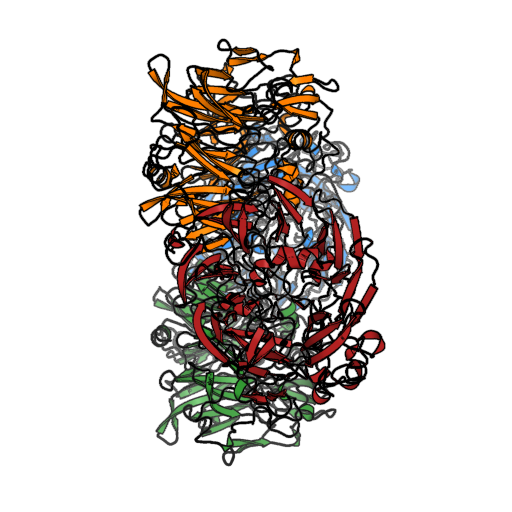24.065 1.00 21.58 362 PRO A N 1
ATOM 2873 C CA . PRO A 1 362 ? -20.388 3.292 -25.045 1.00 21.60 362 PRO A CA 1
ATOM 2874 C C . PRO A 1 362 ? -20.570 4.072 -26.344 1.00 22.52 362 PRO A C 1
ATOM 2875 O O . PRO A 1 362 ? -21.692 4.216 -26.831 1.00 23.33 362 PRO A O 1
ATOM 2879 N N . VAL A 1 363 ? -19.467 4.576 -26.885 1.00 23.17 363 VAL A N 1
ATOM 2880 C CA . VAL A 1 363 ? -19.457 5.182 -28.206 1.00 23.99 363 VAL A CA 1
ATOM 2881 C C . VAL A 1 363 ? -19.125 4.052 -29.173 1.00 24.22 363 VAL A C 1
ATOM 2882 O O . VAL A 1 363 ? -17.965 3.689 -29.350 1.00 24.32 363 VAL A O 1
ATOM 2886 N N . GLU A 1 364 ? -20.160 3.494 -29.792 1.00 24.55 364 GLU A N 1
ATOM 2887 C CA . GLU A 1 364 ? -20.016 2.264 -30.557 1.00 25.54 364 GLU A CA 1
ATOM 2888 C C . GLU A 1 364 ? -19.384 2.493 -31.919 1.00 25.35 364 GLU A C 1
ATOM 2889 O O . GLU A 1 364 ? -19.540 3.552 -32.530 1.00 25.92 364 GLU A O 1
ATOM 2895 N N . ILE A 1 365 ? -18.667 1.476 -32.378 1.00 25.80 365 ILE A N 1
ATOM 2896 C CA . ILE A 1 365 ? -18.172 1.419 -33.739 1.00 26.72 365 ILE A CA 1
ATOM 2897 C C . ILE A 1 365 ? -19.217 0.614 -34.520 1.00 26.48 365 ILE A C 1
ATOM 2898 O O . ILE A 1 365 ? -19.320 -0.599 -34.338 1.00 25.95 365 ILE A O 1
ATOM 2903 N N . PRO A 1 366 ? -19.999 1.289 -35.388 1.00 27.88 366 PRO A N 1
ATOM 2904 C CA . PRO A 1 366 ? -21.194 0.654 -35.971 1.00 28.03 366 PRO A CA 1
ATOM 2905 C C . PRO A 1 366 ? -20.939 -0.638 -36.760 1.00 28.27 366 PRO A C 1
ATOM 2906 O O . PRO A 1 366 ? -21.808 -1.513 -36.788 1.00 27.28 366 PRO A O 1
ATOM 2910 N N . GLU A 1 367 ? -19.768 -0.760 -37.383 1.00 28.27 367 GLU A N 1
ATOM 2911 C CA . GLU A 1 367 ? -19.416 -1.972 -38.131 1.00 30.12 367 GLU A CA 1
ATOM 2912 C C . GLU A 1 367 ? -19.259 -3.219 -37.252 1.00 27.72 367 GLU A C 1
ATOM 2913 O O . GLU A 1 367 ? -19.252 -4.336 -37.769 1.00 28.36 367 GLU A O 1
ATOM 2919 N N . LYS A 1 368 ? -19.130 -3.036 -35.938 1.00 25.57 368 LYS A N 1
ATOM 2920 C CA . LYS A 1 368 ? -18.967 -4.156 -35.013 1.00 24.36 368 LYS A CA 1
ATOM 2921 C C . LYS A 1 368 ? -20.236 -4.520 -34.241 1.00 22.86 368 LYS A C 1
ATOM 2922 O O . LYS A 1 368 ? -20.221 -5.471 -33.469 1.00 22.13 368 LYS A O 1
ATOM 2928 N N . ARG A 1 369 ? -21.321 -3.774 -34.443 1.00 22.59 369 ARG A N 1
ATOM 2929 C CA . ARG A 1 369 ? -22.606 -4.137 -33.846 1.00 22.54 369 ARG A CA 1
ATOM 2930 C C . ARG A 1 369 ? -23.229 -5.236 -34.693 1.00 22.36 369 ARG A C 1
ATOM 2931 O O . ARG A 1 369 ? -23.277 -5.126 -35.919 1.00 22.47 369 ARG A O 1
ATOM 2939 N N . THR A 1 370 ? -23.705 -6.293 -34.040 1.00 21.69 370 THR A N 1
ATOM 2940 C CA . THR A 1 370 ? -24.185 -7.469 -34.770 1.00 21.50 370 THR A CA 1
ATOM 2941 C C . THR A 1 370 ? -25.603 -7.260 -35.291 1.00 22.81 370 THR A C 1
ATOM 2942 O O . THR A 1 370 ? -26.309 -6.342 -34.871 1.00 23.11 370 THR A O 1
ATOM 2946 N N . LYS A 1 371 ? -26.009 -8.118 -36.218 1.00 23.28 371 LYS A N 1
ATOM 2947 C CA . LYS A 1 371 ? -27.323 -8.002 -36.842 1.00 24.64 371 LYS A CA 1
ATOM 2948 C C . LYS A 1 371 ? -27.865 -9.365 -37.245 1.00 24.36 371 LYS A C 1
ATOM 2949 O O . LYS A 1 371 ? -27.165 -10.377 -37.165 1.00 23.76 371 LYS A O 1
ATOM 2955 N N . GLN A 1 372 ? -29.123 -9.378 -37.672 1.00 24.25 372 GLN A N 1
ATOM 2956 C CA . GLN A 1 372 ? -29.811 -10.613 -38.000 1.00 24.11 372 GLN A CA 1
ATOM 2957 C C . GLN A 1 372 ? -29.544 -11.038 -39.434 1.00 24.79 372 GLN A C 1
ATOM 2958 O O . GLN A 1 372 ? -29.824 -10.291 -40.371 1.00 25.53 372 GLN A O 1
ATOM 2964 N N . GLY A 1 373 ? -29.005 -12.245 -39.592 1.00 24.49 373 GLY A N 1
ATOM 2965 C CA . GLY A 1 373 ? -28.857 -12.866 -40.904 1.00 25.50 373 GLY A CA 1
ATOM 2966 C C . GLY A 1 373 ? -27.648 -12.415 -41.702 1.00 26.34 373 GLY A C 1
ATOM 2967 O O . GLY A 1 373 ? -27.509 -12.772 -42.868 1.00 27.12 373 GLY A O 1
ATOM 2968 N N . VAL A 1 374 ? -26.776 -11.631 -41.075 1.00 25.84 374 VAL A N 1
ATOM 2969 C CA . VAL A 1 374 ? -25.539 -11.170 -41.695 1.00 26.69 374 VAL A CA 1
ATOM 2970 C C . VAL A 1 374 ? -24.454 -11.300 -40.646 1.00 25.94 374 VAL A C 1
ATOM 2971 O O . VAL A 1 374 ? -24.664 -10.947 -39.487 1.00 24.85 374 VAL A O 1
ATOM 2975 N N . ASP A 1 375 ? -23.297 -11.807 -41.050 1.00 25.82 375 ASP A N 1
ATOM 2976 C CA . ASP A 1 375 ? -22.195 -12.012 -40.125 1.00 25.56 375 ASP A CA 1
ATOM 2977 C C . ASP A 1 375 ? -21.507 -10.680 -39.834 1.00 24.77 375 ASP A C 1
ATOM 2978 O O . ASP A 1 375 ? -21.461 -9.793 -40.683 1.00 25.44 375 ASP A O 1
ATOM 2983 N N . THR A 1 376 ? -20.984 -10.546 -38.623 1.00 23.51 376 THR A N 1
ATOM 2984 C CA . THR A 1 376 ? -20.134 -9.418 -38.263 1.00 23.14 376 THR A CA 1
ATOM 2985 C C . THR A 1 376 ? -18.814 -10.022 -37.820 1.00 23.14 376 THR A C 1
ATOM 2986 O O . THR A 1 376 ? -18.785 -10.842 -36.902 1.00 22.57 376 THR A O 1
ATOM 2990 N N . LYS A 1 377 ? -17.725 -9.624 -38.474 1.00 24.05 377 LYS A N 1
ATOM 2991 C CA . LYS A 1 377 ? -16.442 -10.293 -38.280 1.00 24.82 377 LYS A CA 1
ATOM 2992 C C . LYS A 1 377 ? -15.459 -9.480 -37.455 1.00 24.19 377 LYS A C 1
ATOM 2993 O O . LYS A 1 377 ? -15.440 -8.248 -37.518 1.00 24.94 377 LYS A O 1
ATOM 2999 N N . GLY A 1 378 ? -14.644 -10.187 -36.680 1.00 23.11 378 GLY A N 1
ATOM 3000 C CA . GLY A 1 378 ? -13.492 -9.588 -36.017 1.00 22.93 378 GLY A CA 1
ATOM 3001 C C . GLY A 1 378 ? -13.848 -8.668 -34.873 1.00 22.46 378 GLY A C 1
ATOM 3002 O O . GLY A 1 378 ? -13.315 -7.561 -34.771 1.00 23.64 378 GLY A O 1
ATOM 3003 N N . ILE A 1 379 ? -14.751 -9.129 -34.012 1.00 21.44 379 ILE A N 1
ATOM 3004 C CA . ILE A 1 379 ? -15.166 -8.382 -32.832 1.00 20.86 379 ILE A CA 1
ATOM 3005 C C . ILE A 1 379 ? -14.293 -8.793 -31.655 1.00 20.00 379 ILE A C 1
ATOM 3006 O O . ILE A 1 379 ? -14.171 -9.980 -31.365 1.00 19.58 379 ILE A O 1
ATOM 3011 N N . CYS A 1 380 ? -13.688 -7.815 -30.980 1.00 20.49 380 CYS A N 1
ATOM 3012 C CA . CYS A 1 380 ? -12.878 -8.081 -29.787 1.00 21.05 380 CYS A CA 1
ATOM 3013 C C . CYS A 1 380 ? -13.332 -7.147 -28.658 1.00 20.05 380 CYS A C 1
ATOM 3014 O O . CYS A 1 380 ? -13.516 -5.949 -28.889 1.00 19.96 380 CYS A O 1
ATOM 3017 N N . PRO A 1 381 ? -13.517 -7.671 -27.445 1.00 19.30 381 PRO A N 1
ATOM 3018 C CA . PRO A 1 381 ? -13.355 -9.093 -27.126 1.00 18.81 381 PRO A CA 1
ATOM 3019 C C . PRO A 1 381 ? -14.512 -9.912 -27.666 1.00 18.55 381 PRO A C 1
ATOM 3020 O O . PRO A 1 381 ? -15.527 -9.348 -28.083 1.00 18.49 381 PRO A O 1
ATOM 3024 N N . ASN A 1 382 ? -14.369 -11.231 -27.663 1.00 19.18 382 ASN A N 1
ATOM 3025 C CA . ASN A 1 382 ? -15.509 -12.069 -28.009 1.00 19.20 382 ASN A CA 1
ATOM 3026 C C . ASN A 1 382 ? -16.467 -12.189 -26.824 1.00 18.57 382 ASN A C 1
ATOM 3027 O O . ASN A 1 382 ? -16.287 -11.529 -25.792 1.00 18.32 382 ASN A O 1
ATOM 3032 N N . SER A 1 383 ? -17.488 -13.025 -26.974 1.00 18.07 383 SER A N 1
ATOM 3033 C CA . SER A 1 383 ? -18.532 -13.152 -25.962 1.00 17.85 383 SER A CA 1
ATOM 3034 C C . SER A 1 383 ? -18.021 -13.656 -24.616 1.00 17.54 383 SER A C 1
ATOM 3035 O O . SER A 1 383 ? -18.647 -13.400 -23.594 1.00 17.41 383 SER A O 1
ATOM 3038 N N . MET A 1 384 ? -16.891 -14.363 -24.611 1.00 17.17 384 MET A N 1
ATOM 3039 C CA . MET A 1 384 ? -16.259 -14.788 -23.360 1.00 17.57 384 MET A CA 1
ATOM 3040 C C . MET A 1 384 ? -15.655 -13.600 -22.616 1.00 16.95 384 MET A C 1
ATOM 3041 O O . MET A 1 384 ? -15.321 -13.699 -21.431 1.00 18.10 384 MET A O 1
ATOM 3046 N N . GLY A 1 385 ? -15.509 -12.487 -23.328 1.00 17.04 385 GLY A N 1
ATOM 3047 C CA . GLY A 1 385 ? -15.217 -11.195 -22.736 1.00 17.18 385 GLY A CA 1
ATOM 3048 C C . GLY A 1 385 ? -13.747 -10.929 -22.505 1.00 16.78 385 GLY A C 1
ATOM 3049 O O . GLY A 1 385 ? -12.909 -11.801 -22.700 1.00 17.58 385 GLY A O 1
ATOM 3050 N N . GLY A 1 386 ? -13.440 -9.707 -22.086 1.00 17.32 386 GLY A N 1
ATOM 3051 C CA . GLY A 1 386 ? -12.079 -9.353 -21.666 1.00 17.22 386 GLY A CA 1
ATOM 3052 C C . GLY A 1 386 ? -11.644 -10.240 -20.516 1.00 17.27 386 GLY A C 1
ATOM 3053 O O . GLY A 1 386 ? -10.487 -10.657 -20.428 1.00 17.31 386 GLY A O 1
ATOM 3054 N N . LYS A 1 387 ? -12.584 -10.521 -19.620 1.00 16.86 387 LYS A N 1
ATOM 3055 C CA . LYS A 1 387 ? -12.485 -11.668 -18.734 1.00 17.38 387 LYS A CA 1
ATOM 3056 C C . LYS A 1 387 ? -13.891 -12.182 -18.468 1.00 16.62 387 LYS A C 1
ATOM 3057 O O . LYS A 1 387 ? -14.869 -11.439 -18.585 1.00 17.08 387 LYS A O 1
ATOM 3063 N N . ASP A 1 388 ? -13.984 -13.456 -18.118 1.00 16.71 388 ASP A N 1
ATOM 3064 C CA . ASP A 1 388 ? -15.251 -14.048 -17.755 1.00 16.99 388 ASP A CA 1
ATOM 3065 C C . ASP A 1 388 ? -15.325 -14.041 -16.222 1.00 16.97 388 ASP A C 1
ATOM 3066 O O . ASP A 1 388 ? -14.727 -13.183 -15.579 1.00 16.78 388 ASP A O 1
ATOM 3071 N N . GLN A 1 389 ? -16.053 -14.982 -15.645 1.00 16.89 389 GLN A N 1
ATOM 3072 C CA . GLN A 1 389 ? -16.340 -14.987 -14.210 1.00 16.59 389 GLN A CA 1
ATOM 3073 C C . GLN A 1 389 ? -15.129 -15.036 -13.278 1.00 16.12 389 GLN A C 1
ATOM 3074 O O . GLN A 1 389 ? -15.202 -14.555 -12.156 1.00 15.83 389 GLN A O 1
ATOM 3080 N N . GLN A 1 390 ? -14.030 -15.621 -13.744 1.00 15.90 390 GLN A N 1
ATOM 3081 C CA . GLN A 1 390 ? -12.804 -15.758 -12.947 1.00 15.96 390 GLN A CA 1
ATOM 3082 C C . GLN A 1 390 ? -12.438 -14.413 -12.295 1.00 15.78 390 GLN A C 1
ATOM 3083 O O . GLN A 1 390 ? -12.127 -13.449 -12.988 1.00 15.83 390 GLN A O 1
ATOM 3089 N N . PRO A 1 391 ? -12.489 -14.344 -10.953 1.00 15.12 391 PRO A N 1
ATOM 3090 C CA . PRO A 1 391 ? -12.406 -13.043 -10.299 1.00 15.25 391 PRO A CA 1
ATOM 3091 C C . PRO A 1 391 ? -11.001 -12.450 -10.149 1.00 15.21 391 PRO A C 1
ATOM 3092 O O . PRO A 1 391 ? -10.052 -13.161 -9.834 1.00 16.81 391 PRO A O 1
ATOM 3096 N N . ALA A 1 392 ? -10.895 -11.144 -10.375 1.00 14.87 392 ALA A N 1
ATOM 3097 C CA . ALA A 1 392 ? -9.671 -10.385 -10.127 1.00 14.87 392 ALA A CA 1
ATOM 3098 C C . ALA A 1 392 ? -9.401 -10.208 -8.640 1.00 14.97 392 ALA A C 1
ATOM 3099 O O . ALA A 1 392 ? -10.281 -10.411 -7.806 1.00 15.01 392 ALA A O 1
ATOM 3101 N N . ALA A 1 393 ? -8.168 -9.824 -8.324 1.00 15.00 393 ALA A N 1
ATOM 3102 C CA . ALA A 1 393 ? -7.754 -9.505 -6.957 1.00 15.38 393 ALA A CA 1
ATOM 3103 C C . ALA A 1 393 ? -7.235 -8.069 -6.872 1.00 16.19 393 ALA A C 1
ATOM 3104 O O . ALA A 1 393 ? -6.823 -7.484 -7.874 1.00 16.62 393 ALA A O 1
ATOM 3106 N N . PHE A 1 394 ? -7.266 -7.517 -5.659 1.00 16.19 394 PHE A N 1
ATOM 3107 C CA . PHE A 1 394 ? -6.798 -6.163 -5.374 1.00 17.23 394 PHE A CA 1
ATOM 3108 C C . PHE A 1 394 ? -5.807 -6.228 -4.218 1.00 17.70 394 PHE A C 1
ATOM 3109 O O . PHE A 1 394 ? -6.058 -6.921 -3.241 1.00 18.87 394 PHE A O 1
ATOM 3117 N N . SER A 1 395 ? -4.690 -5.512 -4.325 1.00 18.20 395 SER A N 1
ATOM 3118 C CA . SER A 1 395 ? -3.789 -5.343 -3.179 1.00 18.62 395 SER A CA 1
ATOM 3119 C C . SER A 1 395 ? -3.908 -3.938 -2.600 1.00 19.50 395 SER A C 1
ATOM 3120 O O . SER A 1 395 ? -3.638 -2.962 -3.298 1.00 19.23 395 SER A O 1
ATOM 3123 N N . PRO A 1 396 ? -4.304 -3.825 -1.316 1.00 20.34 396 PRO A N 1
ATOM 3124 C CA . PRO A 1 396 ? -4.315 -2.500 -0.689 1.00 21.37 396 PRO A CA 1
ATOM 3125 C C . PRO A 1 396 ? -2.911 -1.916 -0.500 1.00 22.52 396 PRO A C 1
ATOM 3126 O O . PRO A 1 396 ? -2.778 -0.706 -0.318 1.00 24.01 396 PRO A O 1
ATOM 3130 N N . GLN A 1 397 ? -1.883 -2.765 -0.539 1.00 23.17 397 GLN A N 1
ATOM 3131 C CA . GLN A 1 397 ? -0.494 -2.307 -0.430 1.00 25.05 397 GLN A CA 1
ATOM 3132 C C . GLN A 1 397 ? -0.049 -1.548 -1.676 1.00 24.80 397 GLN A C 1
ATOM 3133 O O . GLN A 1 397 ? 0.553 -0.483 -1.569 1.00 26.64 397 GLN A O 1
ATOM 3139 N N . THR A 1 398 ? -0.345 -2.099 -2.853 1.00 22.94 398 THR A N 1
ATOM 3140 C CA . THR A 1 398 ? 0.057 -1.480 -4.123 1.00 22.13 398 THR A CA 1
ATOM 3141 C C . THR A 1 398 ? -1.019 -0.562 -4.710 1.00 21.61 398 THR A C 1
ATOM 3142 O O . THR A 1 398 ? -0.711 0.328 -5.502 1.00 22.40 398 THR A O 1
ATOM 3146 N N . GLY A 1 399 ? -2.277 -0.780 -4.328 1.00 20.63 399 GLY A N 1
ATOM 3147 C CA . GLY A 1 399 ? -3.405 -0.048 -4.901 1.00 20.59 399 GLY A CA 1
ATOM 3148 C C . GLY A 1 399 ? -3.768 -0.503 -6.305 1.00 19.83 399 GLY A C 1
ATOM 3149 O O . GLY A 1 399 ? -4.516 0.180 -7.006 1.00 21.04 399 GLY A O 1
ATOM 3150 N N . LEU A 1 400 ? -3.246 -1.658 -6.711 1.00 18.94 400 LEU A N 1
ATOM 3151 C CA . LEU A 1 400 ? -3.415 -2.158 -8.074 1.00 17.89 400 LEU A CA 1
ATOM 3152 C C . LEU A 1 400 ? -4.210 -3.450 -8.114 1.00 17.10 400 LEU A C 1
ATOM 3153 O O . LEU A 1 400 ? -4.434 -4.096 -7.086 1.00 16.61 400 LEU A O 1
ATOM 3158 N N . PHE A 1 401 ? -4.625 -3.811 -9.327 1.00 16.71 401 PHE A N 1
ATOM 3159 C CA . PHE A 1 401 ? -5.441 -4.989 -9.569 1.00 16.72 401 PHE A CA 1
ATOM 3160 C C . PHE A 1 401 ? -4.676 -6.035 -10.356 1.00 16.60 401 PHE A C 1
ATOM 3161 O O . PHE A 1 401 ? -3.830 -5.703 -11.186 1.00 18.01 401 PHE A O 1
ATOM 3169 N N . TYR A 1 402 ? -4.993 -7.294 -10.073 1.00 16.19 402 TYR A N 1
ATOM 3170 C CA . TYR A 1 402 ? -4.339 -8.440 -10.693 1.00 16.24 402 TYR A CA 1
ATOM 3171 C C . TYR A 1 402 ? -5.453 -9.245 -11.336 1.00 16.01 402 TYR A C 1
ATOM 3172 O O . TYR A 1 402 ? -6.306 -9.812 -10.655 1.00 15.59 402 TYR A O 1
ATOM 3181 N N . VAL A 1 403 ? -5.439 -9.268 -12.667 1.00 15.47 403 VAL A N 1
ATOM 3182 C CA . VAL A 1 403 ? -6.627 -9.628 -13.440 1.00 15.16 403 VAL A CA 1
ATOM 3183 C C . VAL A 1 403 ? -6.346 -10.762 -14.422 1.00 15.16 403 VAL A C 1
ATOM 3184 O O . VAL A 1 403 ? -5.472 -10.641 -15.287 1.00 15.01 403 VAL A O 1
ATOM 3188 N N . PRO A 1 404 ? -7.091 -11.871 -14.300 1.00 15.72 404 PRO A N 1
ATOM 3189 C CA . PRO A 1 404 ? -6.992 -12.923 -15.302 1.00 16.46 404 PRO A CA 1
ATOM 3190 C C . PRO A 1 404 ? -7.777 -12.478 -16.528 1.00 16.97 404 PRO A C 1
ATOM 3191 O O . PRO A 1 404 ? -8.886 -11.968 -16.381 1.00 17.84 404 PRO A O 1
ATOM 3195 N N . THR A 1 405 ? -7.225 -12.650 -17.723 1.00 16.12 405 THR A N 1
ATOM 3196 C CA . THR A 1 405 ? -7.895 -12.146 -18.921 1.00 16.82 405 THR A CA 1
ATOM 3197 C C . THR A 1 405 ? -7.894 -13.136 -20.068 1.00 16.66 405 THR A C 1
ATOM 3198 O O . THR A 1 405 ? -7.105 -14.092 -20.107 1.00 16.87 405 THR A O 1
ATOM 3202 N N . ASN A 1 406 ? -8.803 -12.869 -20.997 1.00 16.75 406 ASN A N 1
ATOM 3203 C CA . ASN A 1 406 ? -8.898 -13.570 -22.264 1.00 17.27 406 ASN A CA 1
ATOM 3204 C C . ASN A 1 406 ? -8.334 -12.689 -23.362 1.00 18.09 406 ASN A C 1
ATOM 3205 O O . ASN A 1 406 ? -8.416 -11.462 -23.285 1.00 17.91 406 ASN A O 1
ATOM 3210 N N . ASN A 1 407 ? -7.771 -13.325 -24.387 1.00 17.79 407 ASN A N 1
ATOM 3211 C CA . ASN A 1 407 ? -7.286 -12.638 -25.579 1.00 18.85 407 ASN A CA 1
ATOM 3212 C C . ASN A 1 407 ? -7.876 -13.319 -26.807 1.00 19.20 407 ASN A C 1
ATOM 3213 O O . ASN A 1 407 ? -7.225 -14.131 -27.466 1.00 18.92 407 ASN A O 1
ATOM 3218 N N . MET A 1 408 ? -9.125 -12.981 -27.101 1.00 19.17 408 MET A N 1
ATOM 3219 C CA . MET A 1 408 ? -9.860 -13.652 -28.167 1.00 20.22 408 MET A CA 1
ATOM 3220 C C . MET A 1 408 ? -10.771 -12.688 -28.909 1.00 20.90 408 MET A C 1
ATOM 3221 O O . MET A 1 408 ? -11.063 -11.594 -28.435 1.00 23.27 408 MET A O 1
ATOM 3226 N N . CYS A 1 409 ? -11.212 -13.110 -30.087 1.00 20.53 409 CYS A N 1
ATOM 3227 C CA . CYS A 1 409 ? -12.139 -12.339 -30.902 1.00 21.24 409 CYS A CA 1
ATOM 3228 C C . CYS A 1 409 ? -13.153 -13.307 -31.517 1.00 19.81 409 CYS A C 1
ATOM 3229 O O . CYS A 1 409 ? -13.080 -14.514 -31.282 1.00 18.64 409 CYS A O 1
ATOM 3232 N N . MET A 1 410 ? -14.102 -12.782 -32.285 1.00 19.69 410 MET A N 1
ATOM 3233 C CA . MET A 1 410 ? -15.137 -13.628 -32.876 1.00 19.82 410 MET A CA 1
ATOM 3234 C C . MET A 1 410 ? -15.785 -13.033 -34.114 1.00 20.19 410 MET A C 1
ATOM 3235 O O . MET A 1 410 ? -15.683 -11.835 -34.381 1.00 20.05 410 MET A O 1
ATOM 3240 N N . ASN A 1 411 ? -16.451 -13.912 -34.857 1.00 20.64 411 ASN A N 1
ATOM 3241 C CA . ASN A 1 411 ? -17.504 -13.535 -35.790 1.00 21.54 411 ASN A CA 1
ATOM 3242 C C . ASN A 1 411 ? -18.821 -13.901 -35.113 1.00 20.96 411 ASN A C 1
ATOM 3243 O O . ASN A 1 411 ? -18.889 -14.899 -34.409 1.00 21.65 411 ASN A O 1
ATOM 3248 N N . TYR A 1 412 ? -19.861 -13.101 -35.320 1.00 21.06 412 TYR A N 1
ATOM 3249 C CA . TYR A 1 412 ? -21.138 -13.290 -34.623 1.00 20.72 412 TYR A CA 1
ATOM 3250 C C . TYR A 1 412 ? -22.261 -12.884 -35.562 1.00 21.76 412 TYR A C 1
ATOM 3251 O O . TYR A 1 412 ? -22.300 -11.751 -36.029 1.00 21.70 412 TYR A O 1
ATOM 3260 N N . GLU A 1 413 ? -23.167 -13.818 -35.839 1.00 22.30 413 GLU A N 1
ATOM 3261 C CA . GLU A 1 413 ? -24.316 -13.572 -36.702 1.00 24.29 413 GLU A CA 1
ATOM 3262 C C . GLU A 1 413 ? -25.588 -13.790 -35.897 1.00 23.95 413 GLU A C 1
ATOM 3263 O O . GLU A 1 413 ? -25.784 -14.866 -35.333 1.00 22.95 413 GLU A O 1
ATOM 3269 N N . GLY A 1 414 ? -26.443 -12.774 -35.850 1.00 23.20 414 GLY A N 1
ATOM 3270 C CA . GLY A 1 414 ? -27.768 -12.916 -35.254 1.00 23.61 414 GLY A CA 1
ATOM 3271 C C . GLY A 1 414 ? -28.650 -13.808 -36.115 1.00 24.28 414 GLY A C 1
ATOM 3272 O O . GLY A 1 414 ? -28.541 -13.798 -37.344 1.00 25.26 414 GLY A O 1
ATOM 3273 N N . VAL A 1 415 ? -29.518 -14.578 -35.463 1.00 24.92 415 VAL A N 1
ATOM 3274 C CA . VAL A 1 415 ? -30.473 -15.464 -36.135 1.00 27.17 415 VAL A CA 1
ATOM 3275 C C . VAL A 1 415 ? -31.804 -15.372 -35.392 1.00 26.49 415 VAL A C 1
ATOM 3276 O O . VAL A 1 415 ? -31.817 -15.270 -34.168 1.00 25.21 415 VAL A O 1
ATOM 3280 N N . GLU A 1 416 ? -32.922 -15.408 -36.114 1.00 27.79 416 GLU A N 1
ATOM 3281 C CA . GLU A 1 416 ? -34.229 -15.356 -35.457 1.00 29.57 416 GLU A CA 1
ATOM 3282 C C . GLU A 1 416 ? -34.353 -16.468 -34.409 1.00 28.28 416 GLU A C 1
ATOM 3283 O O . GLU A 1 416 ? -34.050 -17.627 -34.692 1.00 28.44 416 GLU A O 1
ATOM 3289 N N . ALA A 1 417 ? -34.793 -16.102 -33.205 1.00 27.39 417 ALA A N 1
ATOM 3290 C CA . ALA A 1 417 ? -34.956 -17.050 -32.101 1.00 26.35 417 ALA A CA 1
ATOM 3291 C C . ALA A 1 417 ? -36.433 -17.199 -31.742 1.00 26.70 417 ALA A C 1
ATOM 3292 O O . ALA A 1 417 ? -37.153 -16.207 -31.628 1.00 26.76 417 ALA A O 1
ATOM 3294 N N . THR A 1 418 ? -36.870 -18.443 -31.569 1.00 26.77 418 THR A N 1
ATOM 3295 C CA . THR A 1 418 ? -38.229 -18.746 -31.128 1.00 27.43 418 THR A CA 1
ATOM 3296 C C . THR A 1 418 ? -38.159 -19.332 -29.724 1.00 25.71 418 THR A C 1
ATOM 3297 O O . THR A 1 418 ? -37.327 -20.194 -29.454 1.00 25.85 418 THR A O 1
ATOM 3301 N N . TYR A 1 419 ? -39.034 -18.865 -28.836 1.00 25.58 419 TYR A N 1
ATOM 3302 C CA . TYR A 1 419 ? -39.024 -19.306 -27.444 1.00 25.54 419 TYR A CA 1
ATOM 3303 C C . TYR A 1 419 ? -39.860 -20.563 -27.224 1.00 26.22 419 TYR A C 1
ATOM 3304 O O . TYR A 1 419 ? -41.034 -20.616 -27.595 1.00 27.82 419 TYR A O 1
ATOM 3313 N N . THR A 1 420 ? -39.228 -21.562 -26.617 1.00 26.84 420 THR A N 1
ATOM 3314 C CA . THR A 1 420 ? -39.912 -22.725 -26.064 1.00 27.86 420 THR A CA 1
ATOM 3315 C C . THR A 1 420 ? -39.361 -22.921 -24.655 1.00 26.60 420 THR A C 1
ATOM 3316 O O . THR A 1 420 ? -38.161 -23.115 -24.481 1.00 25.21 420 THR A O 1
ATOM 3320 N N . ALA A 1 421 ? -40.237 -22.864 -23.652 1.00 26.58 421 ALA A N 1
ATOM 3321 C CA . ALA A 1 421 ? -39.810 -22.947 -22.254 1.00 26.46 421 ALA A CA 1
ATOM 3322 C C . ALA A 1 421 ? -39.034 -24.235 -21.999 1.00 25.78 421 ALA A C 1
ATOM 3323 O O . ALA A 1 421 ? -39.521 -25.327 -22.300 1.00 27.11 421 ALA A O 1
ATOM 3325 N N . GLY A 1 422 ? -37.831 -24.097 -21.449 1.00 24.83 422 GLY A N 1
ATOM 3326 C CA . GLY A 1 422 ? -36.962 -25.236 -21.188 1.00 24.87 422 GLY A CA 1
ATOM 3327 C C . GLY A 1 422 ? -35.966 -25.519 -22.301 1.00 25.38 422 GLY A C 1
ATOM 3328 O O . GLY A 1 422 ? -35.050 -26.317 -22.112 1.00 27.21 422 GLY A O 1
ATOM 3329 N N . ALA A 1 423 ? -36.140 -24.873 -23.456 1.00 25.35 423 ALA A N 1
ATOM 3330 C CA . ALA A 1 423 ? -35.219 -25.026 -24.585 1.00 25.31 423 ALA A CA 1
ATOM 3331 C C . ALA A 1 423 ? -34.381 -23.763 -24.746 1.00 24.49 423 ALA A C 1
ATOM 3332 O O . ALA A 1 423 ? -34.778 -22.698 -24.281 1.00 23.07 423 ALA A O 1
ATOM 3334 N N . PRO A 1 424 ? -33.217 -23.873 -25.412 1.00 23.57 424 PRO A N 1
ATOM 3335 C CA . PRO A 1 424 ? -32.398 -22.680 -25.620 1.00 22.80 424 PRO A CA 1
ATOM 3336 C C . PRO A 1 424 ? -33.122 -21.558 -26.374 1.00 22.04 424 PRO A C 1
ATOM 3337 O O . PRO A 1 424 ? -33.956 -21.816 -27.254 1.00 22.98 424 PRO A O 1
ATOM 3341 N N . TYR A 1 425 ? -32.787 -20.323 -26.012 1.00 20.79 425 TYR A N 1
ATOM 3342 C CA . TYR A 1 425 ? -33.346 -19.127 -26.631 1.00 21.02 425 TYR A CA 1
ATOM 3343 C C . TYR A 1 425 ? -32.164 -18.210 -26.929 1.00 20.79 425 TYR A C 1
ATOM 3344 O O . TYR A 1 425 ? -31.964 -17.169 -26.296 1.00 20.77 425 TYR A O 1
ATOM 3353 N N . VAL A 1 426 ? -31.370 -18.625 -27.908 1.00 20.91 426 VAL A N 1
ATOM 3354 C CA . VAL A 1 426 ? -30.129 -17.937 -28.239 1.00 20.74 426 VAL A CA 1
ATOM 3355 C C . VAL A 1 426 ? -30.353 -17.079 -29.483 1.00 20.81 426 VAL A C 1
ATOM 3356 O O . VAL A 1 426 ? -30.668 -15.901 -29.359 1.00 21.23 426 VAL A O 1
ATOM 3360 N N . GLY A 1 427 ? -30.204 -17.656 -30.674 1.00 20.87 427 GLY A N 1
ATOM 3361 C CA . GLY A 1 427 ? -30.364 -16.901 -31.913 1.00 21.61 427 GLY A CA 1
ATOM 3362 C C . GLY A 1 427 ? -29.067 -16.234 -32.337 1.00 21.83 427 GLY A C 1
ATOM 3363 O O . GLY A 1 427 ? -29.027 -15.034 -32.624 1.00 21.41 427 GLY A O 1
ATOM 3364 N N . ALA A 1 428 ? -27.999 -17.018 -32.373 1.00 21.93 428 ALA A N 1
ATOM 3365 C CA . ALA A 1 428 ? -26.737 -16.545 -32.923 1.00 22.27 428 ALA A CA 1
ATOM 3366 C C . ALA A 1 428 ? -25.863 -17.705 -33.363 1.00 22.77 428 ALA A C 1
ATOM 3367 O O . ALA A 1 428 ? -25.889 -18.779 -32.759 1.00 24.24 428 ALA A O 1
ATOM 3369 N N . ASN A 1 429 ? -25.098 -17.474 -34.424 1.00 22.58 429 ASN A N 1
ATOM 3370 C CA . ASN A 1 429 ? -24.023 -18.369 -34.829 1.00 22.99 429 ASN A CA 1
ATOM 3371 C C . ASN A 1 429 ? -22.721 -17.631 -34.584 1.00 22.10 429 ASN A C 1
ATOM 3372 O O . ASN A 1 429 ? -22.518 -16.541 -35.127 1.00 22.27 429 ASN A O 1
ATOM 3377 N N . VAL A 1 430 ? -21.849 -18.218 -33.768 1.00 21.33 430 VAL A N 1
ATOM 3378 C CA . VAL A 1 430 ? -20.641 -17.542 -33.319 1.00 21.23 430 VAL A CA 1
ATOM 3379 C C . VAL A 1 430 ? -19.425 -18.417 -33.582 1.00 21.72 430 VAL A C 1
ATOM 3380 O O . VAL A 1 430 ? -19.429 -19.611 -33.268 1.00 21.99 430 VAL A O 1
ATOM 3384 N N . LEU A 1 431 ? -18.390 -17.813 -34.162 1.00 22.49 431 LEU A N 1
ATOM 3385 C CA . LEU A 1 431 ? -17.109 -18.477 -34.340 1.00 23.83 431 LEU A CA 1
ATOM 3386 C C . LEU A 1 431 ? -16.058 -17.677 -33.586 1.00 22.13 431 LEU A C 1
ATOM 3387 O O . LEU A 1 431 ? -15.962 -16.463 -33.748 1.00 22.13 431 LEU A O 1
ATOM 3392 N N . MET A 1 432 ? -15.277 -18.364 -32.764 1.00 20.95 432 MET A N 1
ATOM 3393 C CA . MET A 1 432 ? -14.287 -17.709 -31.923 1.00 20.25 432 MET A CA 1
ATOM 3394 C C . MET A 1 432 ? -12.871 -18.077 -32.337 1.00 20.59 432 MET A C 1
ATOM 3395 O O . MET A 1 432 ? -12.621 -19.156 -32.886 1.00 21.11 432 MET A O 1
ATOM 3400 N N . TYR A 1 433 ? -11.945 -17.164 -32.066 1.00 20.44 433 TYR A N 1
ATOM 3401 C CA . TYR A 1 433 ? -10.545 -17.376 -32.399 1.00 20.51 433 TYR A CA 1
ATOM 3402 C C . TYR A 1 433 ? -9.647 -16.446 -31.583 1.00 20.18 433 TYR A C 1
ATOM 3403 O O . TYR A 1 433 ? -10.130 -15.732 -30.701 1.00 19.85 433 TYR A O 1
ATOM 3412 N N . SER A 1 434 ? -8.347 -16.462 -31.867 1.00 20.43 434 SER A N 1
ATOM 3413 C CA . SER A 1 434 ? -7.383 -15.740 -31.047 1.00 20.63 434 SER A CA 1
ATOM 3414 C C . SER A 1 434 ? -7.489 -14.219 -31.186 1.00 20.69 434 SER A C 1
ATOM 3415 O O . SER A 1 434 ? -8.138 -13.691 -32.093 1.00 20.76 434 SER A O 1
ATOM 3418 N N . GLY A 1 435 ? -6.828 -13.528 -30.264 1.00 20.80 435 GLY A N 1
ATOM 3419 C CA . GLY A 1 435 ? -6.911 -12.082 -30.163 1.00 21.79 435 GLY A CA 1
ATOM 3420 C C . GLY A 1 435 ? -6.391 -11.301 -31.349 1.00 23.30 435 GLY A C 1
ATOM 3421 O O . GLY A 1 435 ? -5.721 -11.845 -32.232 1.00 22.37 435 GLY A O 1
ATOM 3422 N N . HIS A 1 436 ? -6.714 -10.010 -31.347 1.00 24.89 436 HIS A N 1
ATOM 3423 C CA . HIS A 1 436 ? -6.380 -9.093 -32.434 1.00 26.64 436 HIS A CA 1
ATOM 3424 C C . HIS A 1 436 ? -6.794 -9.665 -33.783 1.00 27.76 436 HIS A C 1
ATOM 3425 O O . HIS A 1 436 ? -5.983 -9.823 -34.691 1.00 27.92 436 HIS A O 1
ATOM 3432 N N . GLU A 1 437 ? -8.083 -9.974 -33.886 1.00 28.50 437 GLU A N 1
ATOM 3433 C CA . GLU A 1 437 ? -8.683 -10.485 -35.120 1.00 30.49 437 GLU A CA 1
ATOM 3434 C C . GLU A 1 437 ? -7.958 -11.723 -35.669 1.00 29.72 437 GLU A C 1
ATOM 3435 O O . GLU A 1 437 ? -7.723 -11.838 -36.873 1.00 30.69 437 GLU A O 1
ATOM 3441 N N . GLY A 1 438 ? -7.606 -12.643 -34.772 1.00 28.53 438 GLY A N 1
ATOM 3442 C CA . GLY A 1 438 ? -6.990 -13.914 -35.155 1.00 28.07 438 GLY A CA 1
ATOM 3443 C C . GLY A 1 438 ? -5.488 -13.886 -35.376 1.00 28.74 438 GLY A C 1
ATOM 3444 O O . GLY A 1 438 ? -4.895 -14.914 -35.702 1.00 29.64 438 GLY A O 1
ATOM 3445 N N . LYS A 1 439 ? -4.868 -12.722 -35.197 1.00 28.58 439 LYS A N 1
ATOM 3446 C CA . LYS A 1 439 ? -3.441 -12.558 -35.467 1.00 29.76 439 LYS A CA 1
ATOM 3447 C C . LYS A 1 439 ? -2.548 -13.127 -34.360 1.00 28.85 439 LYS A C 1
ATOM 3448 O O . LYS A 1 439 ? -1.422 -13.538 -34.623 1.00 29.80 439 LYS A O 1
ATOM 3454 N N . ASP A 1 440 ? -3.043 -13.156 -33.127 1.00 27.06 440 ASP A N 1
ATOM 3455 C CA . ASP A 1 440 ? -2.225 -13.603 -31.999 1.00 26.17 440 ASP A CA 1
ATOM 3456 C C . ASP A 1 440 ? -2.120 -15.122 -31.910 1.00 25.75 440 ASP A C 1
ATOM 3457 O O . ASP A 1 440 ? -3.019 -15.844 -32.347 1.00 25.62 440 ASP A O 1
ATOM 3462 N N . ASP A 1 441 ? -1.015 -15.598 -31.336 1.00 25.38 441 ASP A N 1
ATOM 3463 C CA . ASP A 1 441 ? -0.816 -17.033 -31.123 1.00 26.16 441 ASP A CA 1
ATOM 3464 C C . ASP A 1 441 ? -1.095 -17.455 -29.680 1.00 24.78 441 ASP A C 1
ATOM 3465 O O . ASP A 1 441 ? -0.789 -18.581 -29.291 1.00 26.53 441 ASP A O 1
ATOM 3470 N N . TYR A 1 442 ? -1.679 -16.550 -28.895 1.00 22.97 442 TYR A N 1
ATOM 3471 C CA . TYR A 1 442 ? -2.004 -16.822 -27.504 1.00 22.11 442 TYR A CA 1
ATOM 3472 C C . TYR A 1 442 ? -3.416 -16.321 -27.222 1.00 20.13 442 TYR A C 1
ATOM 3473 O O . TYR A 1 442 ? -3.903 -15.392 -27.880 1.00 20.17 442 TYR A O 1
ATOM 3482 N N . TYR A 1 443 ? -4.066 -16.943 -26.241 1.00 18.62 443 TYR A N 1
ATOM 3483 C CA . TYR A 1 443 ? -5.496 -16.758 -26.003 1.00 17.58 443 TYR A CA 1
ATOM 3484 C C . TYR A 1 443 ? -5.810 -16.172 -24.631 1.00 17.06 443 TYR A C 1
ATOM 3485 O O . TYR A 1 443 ? -6.979 -15.988 -24.288 1.00 16.66 443 TYR A O 1
ATOM 3494 N N . GLY A 1 444 ? -4.782 -15.873 -23.843 1.00 16.84 444 GLY A N 1
ATOM 3495 C CA . GLY A 1 444 ? -4.991 -15.356 -22.499 1.00 16.65 444 GLY A CA 1
ATOM 3496 C C . GLY A 1 444 ? -3.854 -14.483 -22.016 1.00 17.09 444 GLY A C 1
ATOM 3497 O O . GLY A 1 444 ? -2.802 -14.396 -22.643 1.00 17.55 444 GLY A O 1
ATOM 3498 N N . ALA A 1 445 ? -4.079 -13.831 -20.883 1.00 17.04 445 ALA A N 1
ATOM 3499 C CA . ALA A 1 445 ? -3.032 -13.061 -20.233 1.00 17.02 445 ALA A CA 1
ATOM 3500 C C . ALA A 1 445 ? -3.385 -12.800 -18.781 1.00 16.71 445 ALA A C 1
ATOM 3501 O O . ALA A 1 445 ? -4.549 -12.619 -18.434 1.00 17.54 445 ALA A O 1
ATOM 3503 N N . PHE A 1 446 ? -2.367 -12.790 -17.935 1.00 16.29 446 PHE A N 1
ATOM 3504 C CA . PHE A 1 446 ? -2.525 -12.371 -16.551 1.00 16.08 446 PHE A CA 1
ATOM 3505 C C . PHE A 1 446 ? -1.850 -11.014 -16.428 1.00 16.49 446 PHE A C 1
ATOM 3506 O O . PHE A 1 446 ? -0.675 -10.880 -16.772 1.00 16.69 446 PHE A O 1
ATOM 3514 N N . ILE A 1 447 ? -2.582 -10.017 -15.939 1.00 16.15 447 ILE A N 1
ATOM 3515 C CA . ILE A 1 447 ? -2.105 -8.640 -15.964 1.00 16.46 447 ILE A CA 1
ATOM 3516 C C . ILE A 1 447 ? -2.159 -7.980 -14.600 1.00 16.72 447 ILE A C 1
ATOM 3517 O O . ILE A 1 447 ? -2.925 -8.380 -13.720 1.00 16.23 447 ILE A O 1
ATOM 3522 N N . CYS A 1 448 ? -1.325 -6.959 -14.449 1.00 17.33 448 CYS A N 1
ATOM 3523 C CA . CYS A 1 448 ? -1.444 -6.008 -13.360 1.00 17.97 448 CYS A CA 1
ATOM 3524 C C . CYS A 1 448 ? -1.983 -4.730 -13.986 1.00 17.99 448 CYS A C 1
ATOM 3525 O O . CYS A 1 448 ? -1.453 -4.250 -14.986 1.00 18.70 448 CYS A O 1
ATOM 3528 N N . TYR A 1 449 ? -3.047 -4.186 -13.401 1.00 17.88 449 TYR A N 1
ATOM 3529 C CA . TYR A 1 449 ? -3.783 -3.090 -14.013 1.00 18.08 449 TYR A CA 1
ATOM 3530 C C . TYR A 1 449 ? -4.025 -1.983 -13.002 1.00 18.58 449 TYR A C 1
ATOM 3531 O O . TYR A 1 449 ? -4.427 -2.246 -11.860 1.00 18.69 449 TYR A O 1
ATOM 3540 N N . ASP A 1 450 ? -3.774 -0.753 -13.435 1.00 18.91 450 ASP A N 1
ATOM 3541 C CA . ASP A 1 450 ? -4.031 0.436 -12.636 1.00 20.05 450 ASP A CA 1
ATOM 3542 C C . ASP A 1 450 ? -5.382 0.976 -13.087 1.00 20.19 450 ASP A C 1
ATOM 3543 O O . ASP A 1 450 ? -5.508 1.538 -14.179 1.00 20.36 450 ASP A O 1
ATOM 3548 N N . ALA A 1 451 ? -6.390 0.795 -12.240 1.00 20.26 451 ALA A N 1
ATOM 3549 C CA . ALA A 1 451 ? -7.778 1.088 -12.606 1.00 21.11 451 ALA A CA 1
ATOM 3550 C C . ALA A 1 451 ? -8.059 2.577 -12.823 1.00 21.46 451 ALA A C 1
ATOM 3551 O O . ALA A 1 451 ? -8.769 2.938 -13.760 1.00 22.36 451 ALA A O 1
ATOM 3553 N N . LEU A 1 452 ? -7.515 3.436 -11.968 1.00 22.57 452 LEU A N 1
ATOM 3554 C CA . LEU A 1 452 ? -7.746 4.878 -12.101 1.00 23.83 452 LEU A CA 1
ATOM 3555 C C . LEU A 1 452 ? -6.989 5.492 -13.277 1.00 24.96 452 LEU A C 1
ATOM 3556 O O . LEU A 1 452 ? -7.506 6.381 -13.951 1.00 26.62 452 LEU A O 1
ATOM 3561 N N . LYS A 1 453 ? -5.768 5.025 -13.520 1.00 25.25 453 LYS A N 1
ATOM 3562 C CA . LYS A 1 453 ? -4.993 5.495 -14.667 1.00 26.60 453 LYS A CA 1
ATOM 3563 C C . LYS A 1 453 ? -5.456 4.838 -15.958 1.00 25.75 453 LYS A C 1
ATOM 3564 O O . LYS A 1 453 ? -5.222 5.365 -17.048 1.00 27.02 453 LYS A O 1
ATOM 3570 N N . GLY A 1 454 ? -6.114 3.689 -15.829 1.00 23.98 454 GLY A N 1
ATOM 3571 C CA . GLY A 1 454 ? -6.659 2.980 -16.973 1.00 23.44 454 GLY A CA 1
ATOM 3572 C C . GLY A 1 454 ? -5.562 2.403 -17.841 1.00 24.00 454 GLY A C 1
ATOM 3573 O O . GLY A 1 454 ? -5.625 2.490 -19.065 1.00 25.65 454 GLY A O 1
ATOM 3574 N N . LYS A 1 455 ? -4.556 1.815 -17.198 1.00 24.15 455 LYS A N 1
ATOM 3575 C CA . LYS A 1 455 ? -3.348 1.344 -17.875 1.00 25.79 455 LYS A CA 1
ATOM 3576 C C . LYS A 1 455 ? -2.875 0.014 -17.296 1.00 24.51 455 LYS A C 1
ATOM 3577 O O . LYS A 1 455 ? -2.905 -0.189 -16.078 1.00 23.20 455 LYS A O 1
ATOM 3583 N N . ARG A 1 456 ? -2.435 -0.886 -18.172 1.00 23.26 456 ARG A N 1
ATOM 3584 C CA . ARG A 1 456 ? -1.697 -2.068 -17.744 1.00 22.46 456 ARG A CA 1
ATOM 3585 C C . ARG A 1 456 ? -0.331 -1.654 -17.221 1.00 23.04 456 ARG A C 1
ATOM 3586 O O . ARG A 1 456 ? 0.316 -0.764 -17.781 1.00 25.06 456 ARG A O 1
ATOM 3594 N N . VAL A 1 457 ? 0.093 -2.311 -16.148 1.00 21.71 457 VAL A N 1
ATOM 3595 C CA . VAL A 1 457 ? 1.403 -2.106 -15.552 1.00 22.21 457 VAL A CA 1
ATOM 3596 C C . VAL A 1 457 ? 2.363 -3.181 -16.064 1.00 21.67 457 VAL A C 1
ATOM 3597 O O . VAL A 1 457 ? 3.484 -2.880 -16.466 1.00 23.40 457 VAL A O 1
ATOM 3601 N N . TRP A 1 458 ? 1.917 -4.435 -16.042 1.00 20.00 458 TRP A N 1
ATOM 3602 C CA . TRP A 1 458 ? 2.636 -5.517 -16.716 1.00 19.91 458 TRP A CA 1
ATOM 3603 C C . TRP A 1 458 ? 1.665 -6.582 -17.190 1.00 19.45 458 TRP A C 1
ATOM 3604 O O . TRP A 1 458 ? 0.511 -6.600 -16.771 1.00 18.72 458 TRP A O 1
ATOM 3615 N N . GLU A 1 459 ? 2.140 -7.465 -18.065 1.00 19.79 459 GLU A N 1
ATOM 3616 C CA . GLU A 1 459 ? 1.306 -8.533 -18.602 1.00 20.59 459 GLU A CA 1
ATOM 3617 C C . GLU A 1 459 ? 2.117 -9.798 -18.857 1.00 19.88 459 GLU A C 1
ATOM 3618 O O . GLU A 1 459 ? 3.251 -9.743 -19.342 1.00 20.76 459 GLU A O 1
ATOM 3624 N N . ILE A 1 460 ? 1.512 -10.931 -18.512 1.00 19.27 460 ILE A N 1
ATOM 3625 C CA . ILE A 1 460 ? 2.062 -12.250 -18.771 1.00 19.32 460 ILE A CA 1
ATOM 3626 C C . ILE A 1 460 ? 1.183 -12.848 -19.847 1.00 19.47 460 ILE A C 1
ATOM 3627 O O . ILE A 1 460 ? 0.014 -13.131 -19.588 1.00 19.56 460 ILE A O 1
ATOM 3632 N N . HIS A 1 461 ? 1.719 -13.037 -21.050 1.00 20.72 461 HIS A N 1
ATOM 3633 C CA . HIS A 1 461 ? 0.946 -13.719 -22.085 1.00 21.20 461 HIS A CA 1
ATOM 3634 C C . HIS A 1 461 ? 0.834 -15.198 -21.734 1.00 20.12 461 HIS A C 1
ATOM 3635 O O . HIS A 1 461 ? 1.807 -15.823 -21.313 1.00 20.78 461 HIS A O 1
ATOM 3642 N N . GLU A 1 462 ? -0.367 -15.741 -21.909 1.00 19.05 462 GLU A N 1
ATOM 3643 C CA . GLU A 1 462 ? -0.666 -17.120 -21.555 1.00 18.67 462 GLU A CA 1
ATOM 3644 C C . GLU A 1 462 ? -1.254 -17.783 -22.774 1.00 18.46 462 GLU A C 1
ATOM 3645 O O . GLU A 1 462 ? -2.062 -17.174 -23.480 1.00 17.91 462 GLU A O 1
ATOM 3651 N N . HIS A 1 463 ? -0.855 -19.022 -23.033 1.00 19.13 463 HIS A N 1
ATOM 3652 C CA . HIS A 1 463 ? -1.333 -19.675 -24.237 1.00 19.35 463 HIS A CA 1
ATOM 3653 C C . HIS A 1 463 ? -2.848 -19.840 -24.210 1.00 18.55 463 HIS A C 1
ATOM 3654 O O . HIS A 1 463 ? -3.515 -19.585 -25.213 1.00 18.16 463 HIS A O 1
ATOM 3661 N N . PHE A 1 464 ? -3.378 -20.266 -23.069 1.00 17.18 464 PHE A N 1
ATOM 3662 C CA . PHE A 1 464 ? -4.818 -20.436 -22.915 1.00 17.37 464 PHE A CA 1
ATOM 3663 C C . PHE A 1 464 ? -5.408 -19.267 -22.144 1.00 17.17 464 PHE A C 1
ATOM 3664 O O . PHE A 1 464 ? -4.694 -18.571 -21.409 1.00 17.13 464 PHE A O 1
ATOM 3672 N N . PRO A 1 465 ? -6.720 -19.040 -22.299 1.00 16.26 465 PRO A N 1
ATOM 3673 C CA . PRO A 1 465 ? -7.409 -18.064 -21.469 1.00 16.42 465 PRO A CA 1
ATOM 3674 C C . PRO A 1 465 ? -7.096 -18.335 -20.001 1.00 16.09 465 PRO A C 1
ATOM 3675 O O . PRO A 1 465 ? -7.012 -19.498 -19.605 1.00 16.59 465 PRO A O 1
ATOM 3679 N N . VAL A 1 466 ? -6.915 -17.289 -19.201 1.00 16.24 466 VAL A N 1
ATOM 3680 C CA . VAL A 1 466 ? -6.694 -17.482 -17.773 1.00 16.41 466 VAL A CA 1
ATOM 3681 C C . VAL A 1 466 ? -8.054 -17.512 -17.092 1.00 16.30 466 VAL A C 1
ATOM 3682 O O . VAL A 1 466 ? -8.715 -16.484 -16.971 1.00 16.85 466 VAL A O 1
ATOM 3686 N N . TRP A 1 467 ? -8.457 -18.703 -16.656 1.00 15.61 467 TRP A N 1
ATOM 3687 C CA . TRP A 1 467 ? -9.811 -18.934 -16.144 1.00 15.10 467 TRP A CA 1
ATOM 3688 C C . TRP A 1 467 ? -9.761 -19.261 -14.653 1.00 15.83 467 TRP A C 1
ATOM 3689 O O . TRP A 1 467 ? -10.503 -20.109 -14.161 1.00 17.00 467 TRP A O 1
ATOM 3700 N N . SER A 1 468 ? -8.875 -18.566 -13.946 1.00 15.59 468 SER A N 1
ATOM 3701 C CA . SER A 1 468 ? -8.596 -18.823 -12.541 1.00 15.53 468 SER A CA 1
ATOM 3702 C C . SER A 1 468 ? -8.406 -17.467 -11.870 1.00 15.57 468 SER A C 1
ATOM 3703 O O . SER A 1 468 ? -7.618 -16.646 -12.342 1.00 16.35 468 SER A O 1
ATOM 3706 N N . GLY A 1 469 ? -9.130 -17.239 -10.775 1.00 15.21 469 GLY A N 1
ATOM 3707 C CA . GLY A 1 469 ? -9.100 -15.961 -10.071 1.00 15.19 469 GLY A CA 1
ATOM 3708 C C . GLY A 1 469 ? -8.005 -15.932 -9.026 1.00 14.91 469 GLY A C 1
ATOM 3709 O O . GLY A 1 469 ? -8.016 -16.741 -8.104 1.00 14.58 469 GLY A O 1
ATOM 3710 N N . PRO A 1 470 ? -7.045 -14.997 -9.156 1.00 15.56 470 PRO A N 1
ATOM 3711 C CA . PRO A 1 470 ? -5.881 -15.062 -8.282 1.00 15.46 470 PRO A CA 1
ATOM 3712 C C . PRO A 1 470 ? -6.164 -14.725 -6.833 1.00 15.02 470 PRO A C 1
ATOM 3713 O O . PRO A 1 470 ? -7.121 -14.000 -6.531 1.00 15.41 470 PRO A O 1
ATOM 3717 N N . VAL A 1 471 ? -5.326 -15.260 -5.949 1.00 14.68 471 VAL A N 1
ATOM 3718 C CA . VAL A 1 471 ? -5.205 -14.744 -4.585 1.00 15.08 471 VAL A CA 1
ATOM 3719 C C . VAL A 1 471 ? -3.908 -13.950 -4.545 1.00 15.32 471 VAL A C 1
ATOM 3720 O O . VAL A 1 471 ? -2.883 -14.400 -5.063 1.00 15.59 471 VAL A O 1
ATOM 3724 N N . VAL A 1 472 ? -3.968 -12.771 -3.938 1.00 15.47 472 VAL A N 1
ATOM 3725 C CA . VAL A 1 472 ? -2.815 -11.895 -3.809 1.00 16.28 472 VAL A CA 1
ATOM 3726 C C . VAL A 1 472 ? -2.519 -11.740 -2.332 1.00 16.37 472 VAL A C 1
ATOM 3727 O O . VAL A 1 472 ? -3.432 -11.690 -1.516 1.00 16.29 472 VAL A O 1
ATOM 3731 N N . THR A 1 473 ? -1.242 -11.670 -1.978 1.00 16.14 473 THR A N 1
ATOM 3732 C CA . THR A 1 473 ? -0.869 -11.645 -0.565 1.00 16.93 473 THR A CA 1
ATOM 3733 C C . THR A 1 473 ? 0.137 -10.563 -0.214 1.00 17.50 473 THR A C 1
ATOM 3734 O O . THR A 1 473 ? 0.815 -10.006 -1.076 1.00 17.32 473 THR A O 1
ATOM 3738 N N . ALA A 1 474 ? 0.218 -10.284 1.085 1.00 17.58 474 ALA A N 1
ATOM 3739 C CA . ALA A 1 474 ? 1.220 -9.369 1.637 1.00 18.47 474 ALA A CA 1
ATOM 3740 C C . ALA A 1 474 ? 2.649 -9.895 1.497 1.00 18.92 474 ALA A C 1
ATOM 3741 O O . ALA A 1 474 ? 3.599 -9.161 1.767 1.00 20.50 474 ALA A O 1
ATOM 3743 N N . GLY A 1 475 ? 2.805 -11.154 1.083 1.00 18.47 475 GLY A N 1
ATOM 3744 C CA . GLY A 1 475 ? 4.117 -11.693 0.717 1.00 18.54 475 GLY A CA 1
ATOM 3745 C C . GLY A 1 475 ? 4.598 -11.269 -0.663 1.00 18.85 475 GLY A C 1
ATOM 3746 O O . GLY A 1 475 ? 5.668 -11.697 -1.097 1.00 19.51 475 GLY A O 1
ATOM 3747 N N . GLY A 1 476 ? 3.818 -10.436 -1.359 1.00 18.19 476 GLY A N 1
ATOM 3748 C CA . GLY A 1 476 ? 4.213 -9.913 -2.667 1.00 17.95 476 GLY A CA 1
ATOM 3749 C C . GLY A 1 476 ? 3.941 -10.873 -3.808 1.00 17.53 476 GLY A C 1
ATOM 3750 O O . GLY A 1 476 ? 4.583 -10.784 -4.854 1.00 17.74 476 GLY A O 1
ATOM 3751 N N . LEU A 1 477 ? 2.981 -11.778 -3.602 1.00 16.89 477 LEU A N 1
ATOM 3752 C CA . LEU A 1 477 ? 2.702 -12.872 -4.534 1.00 16.33 477 LEU A CA 1
ATOM 3753 C C . LEU A 1 477 ? 1.269 -12.853 -5.023 1.00 16.16 477 LEU A C 1
ATOM 3754 O O . LEU A 1 477 ? 0.357 -12.488 -4.281 1.00 16.10 477 LEU A O 1
ATOM 3759 N N . ALA A 1 478 ? 1.097 -13.254 -6.278 1.00 16.08 478 ALA A N 1
ATOM 3760 C CA . ALA A 1 478 ? -0.195 -13.641 -6.825 1.00 16.03 478 ALA A CA 1
ATOM 3761 C C . ALA A 1 478 ? -0.106 -15.094 -7.265 1.00 16.23 478 ALA A C 1
ATOM 3762 O O . ALA A 1 478 ? 0.847 -15.474 -7.946 1.00 16.65 478 ALA A O 1
ATOM 3764 N N . PHE A 1 479 ? -1.087 -15.899 -6.876 1.00 14.95 479 PHE A N 1
ATOM 3765 C CA . PHE A 1 479 ? -1.189 -17.289 -7.318 1.00 15.44 479 PHE A CA 1
ATOM 3766 C C . PHE A 1 479 ? -2.359 -17.417 -8.279 1.00 15.03 479 PHE A C 1
ATOM 3767 O O . PHE A 1 479 ? -3.425 -16.884 -8.012 1.00 14.56 479 PHE A O 1
ATOM 3775 N N . TYR A 1 480 ? -2.161 -18.125 -9.385 1.00 15.10 480 TYR A N 1
ATOM 3776 C CA . TYR A 1 480 ? -3.266 -18.462 -10.291 1.00 15.31 480 TYR A CA 1
ATOM 3777 C C . TYR A 1 480 ? -2.926 -19.727 -11.053 1.00 15.12 480 TYR A C 1
ATOM 3778 O O . TYR A 1 480 ? -1.772 -20.130 -11.114 1.00 14.68 480 TYR A O 1
ATOM 3787 N N . GLY A 1 481 ? -3.946 -20.351 -11.631 1.00 15.02 481 GLY A N 1
ATOM 3788 C CA . GLY A 1 481 ? -3.768 -21.558 -12.431 1.00 15.56 481 GLY A CA 1
ATOM 3789 C C . GLY A 1 481 ? -4.027 -21.332 -13.902 1.00 15.30 481 GLY A C 1
ATOM 3790 O O . GLY A 1 481 ? -4.698 -20.369 -14.282 1.00 14.57 481 GLY A O 1
ATOM 3791 N N . THR A 1 482 ? -3.489 -22.227 -14.730 1.00 16.45 482 THR A N 1
ATOM 3792 C CA . THR A 1 482 ? -3.715 -22.192 -16.173 1.00 16.67 482 THR A CA 1
ATOM 3793 C C . THR A 1 482 ? -4.551 -23.386 -16.604 1.00 16.60 482 THR A C 1
ATOM 3794 O O . THR A 1 482 ? -4.650 -24.387 -15.886 1.00 15.71 482 THR A O 1
ATOM 3798 N N . MET A 1 483 ? -5.142 -23.274 -17.790 1.00 16.33 483 MET A N 1
ATOM 3799 C CA . MET A 1 483 ? -6.056 -24.298 -18.279 1.00 17.35 483 MET A CA 1
ATOM 3800 C C . MET A 1 483 ? -5.376 -25.571 -18.759 1.00 18.34 483 MET A C 1
ATOM 3801 O O . MET A 1 483 ? -6.056 -26.559 -19.024 1.00 18.96 483 MET A O 1
ATOM 3806 N N . ASP A 1 484 ? -4.050 -25.568 -18.871 1.00 19.36 484 ASP A N 1
ATOM 3807 C CA . ASP A 1 484 ? -3.339 -26.828 -19.092 1.00 21.31 484 ASP A CA 1
ATOM 3808 C C . ASP A 1 484 ? -2.662 -27.359 -17.824 1.00 20.45 484 ASP A C 1
ATOM 3809 O O . ASP A 1 484 ? -1.785 -28.223 -17.901 1.00 23.19 484 ASP A O 1
ATOM 3814 N N . GLY A 1 485 ? -3.073 -26.844 -16.665 1.00 19.21 485 GLY A N 1
ATOM 3815 C CA . GLY A 1 485 ? -2.770 -27.478 -15.390 1.00 18.56 485 GLY A CA 1
ATOM 3816 C C . GLY A 1 485 ? -1.626 -26.893 -14.584 1.00 18.11 485 GLY A C 1
ATOM 3817 O O . GLY A 1 485 ? -1.283 -27.431 -13.529 1.00 18.96 485 GLY A O 1
ATOM 3818 N N . TRP A 1 486 ? -1.030 -25.801 -15.052 1.00 17.53 486 TRP A N 1
ATOM 3819 C CA . TRP A 1 486 ? 0.058 -25.175 -14.297 1.00 17.22 486 TRP A CA 1
ATOM 3820 C C . TRP A 1 486 ? -0.475 -24.258 -13.211 1.00 16.91 486 TRP A C 1
ATOM 3821 O O . TRP A 1 486 ? -1.252 -23.353 -13.490 1.00 17.04 486 TRP A O 1
ATOM 3832 N N . PHE A 1 487 ? -0.044 -24.506 -11.978 1.00 16.08 487 PHE A N 1
ATOM 3833 C CA . PHE A 1 487 ? -0.310 -23.606 -10.870 1.00 16.04 487 PHE A CA 1
ATOM 3834 C C . PHE A 1 487 ? 0.946 -22.773 -10.643 1.00 16.35 487 PHE A C 1
ATOM 3835 O O . PHE A 1 487 ? 2.035 -23.322 -10.517 1.00 16.46 487 PHE A O 1
ATOM 3843 N N . LYS A 1 488 ? 0.772 -21.454 -10.601 1.00 16.49 488 LYS A N 1
ATOM 3844 C CA . LYS A 1 488 ? 1.881 -20.507 -10.652 1.00 17.51 488 LYS A CA 1
ATOM 3845 C C . LYS A 1 488 ? 1.802 -19.467 -9.551 1.00 17.15 488 LYS A C 1
ATOM 3846 O O . LYS A 1 488 ? 0.717 -19.042 -9.156 1.00 16.67 488 LYS A O 1
ATOM 3852 N N . ALA A 1 489 ? 2.972 -19.064 -9.063 1.00 16.24 489 ALA A N 1
ATOM 3853 C CA . ALA A 1 489 ? 3.110 -17.902 -8.194 1.00 16.86 489 ALA A CA 1
ATOM 3854 C C . ALA A 1 489 ? 3.955 -16.873 -8.920 1.00 17.72 489 ALA A C 1
ATOM 3855 O O . ALA A 1 489 ? 5.039 -17.201 -9.416 1.00 17.86 489 ALA A O 1
ATOM 3857 N N . VAL A 1 490 ? 3.464 -15.641 -8.983 1.00 17.76 490 VAL A N 1
ATOM 3858 C CA . VAL A 1 490 ? 4.185 -14.564 -9.644 1.00 18.71 490 VAL A CA 1
ATOM 3859 C C . VAL A 1 490 ? 4.442 -13.399 -8.693 1.00 18.17 490 VAL A C 1
ATOM 3860 O O . VAL A 1 490 ? 3.681 -13.149 -7.759 1.00 17.60 490 VAL A O 1
ATOM 3864 N N . ASP A 1 491 ? 5.535 -12.695 -8.951 1.00 18.53 491 ASP A N 1
ATOM 3865 C CA . ASP A 1 491 ? 5.899 -11.491 -8.216 1.00 19.33 491 ASP A CA 1
ATOM 3866 C C . ASP A 1 491 ? 4.927 -10.385 -8.631 1.00 19.20 491 ASP A C 1
ATOM 3867 O O . ASP A 1 491 ? 4.853 -10.047 -9.811 1.00 20.54 491 ASP A O 1
ATOM 3872 N N . ILE A 1 492 ? 4.173 -9.819 -7.689 1.00 18.52 492 ILE A N 1
ATOM 3873 C CA . ILE A 1 492 ? 3.169 -8.819 -8.077 1.00 18.87 492 ILE A CA 1
ATOM 3874 C C . ILE A 1 492 ? 3.779 -7.523 -8.615 1.00 19.45 492 ILE A C 1
ATOM 3875 O O . ILE A 1 492 ? 3.127 -6.787 -9.349 1.00 19.69 492 ILE A O 1
ATOM 3880 N N . LYS A 1 493 ? 5.026 -7.238 -8.263 1.00 20.43 493 LYS A N 1
ATOM 3881 C CA . LYS A 1 493 ? 5.665 -6.020 -8.756 1.00 22.18 493 LYS A CA 1
ATOM 3882 C C . LYS A 1 493 ? 6.081 -6.104 -10.230 1.00 21.55 493 LYS A C 1
ATOM 3883 O O . LYS A 1 493 ? 6.088 -5.091 -10.931 1.00 22.00 493 LYS A O 1
ATOM 3889 N N . THR A 1 494 ? 6.426 -7.302 -10.695 1.00 20.81 494 THR A N 1
ATOM 3890 C CA . THR A 1 494 ? 7.022 -7.460 -12.031 1.00 20.95 494 THR A CA 1
ATOM 3891 C C . THR A 1 494 ? 6.352 -8.470 -12.961 1.00 20.70 494 THR A C 1
ATOM 3892 O O . THR A 1 494 ? 6.585 -8.440 -14.173 1.00 21.75 494 THR A O 1
ATOM 3896 N N . GLY A 1 495 ? 5.538 -9.362 -12.410 1.00 19.36 495 GLY A N 1
ATOM 3897 C CA . GLY A 1 495 ? 4.956 -10.454 -13.180 1.00 18.86 495 GLY A CA 1
ATOM 3898 C C . GLY A 1 495 ? 5.876 -11.646 -13.393 1.00 19.10 495 GLY A C 1
ATOM 3899 O O . GLY A 1 495 ? 5.510 -12.581 -14.099 1.00 18.55 495 GLY A O 1
ATOM 3900 N N . LYS A 1 496 ? 7.068 -11.643 -12.797 1.00 18.76 496 LYS A N 1
ATOM 3901 C CA . LYS A 1 496 ? 7.973 -12.781 -12.947 1.00 19.00 496 LYS A CA 1
ATOM 3902 C C . LYS A 1 496 ? 7.405 -14.014 -12.249 1.00 18.76 496 LYS A C 1
ATOM 3903 O O . LYS A 1 496 ? 6.945 -13.937 -11.111 1.00 17.83 496 LYS A O 1
ATOM 3909 N N . VAL A 1 497 ? 7.437 -15.150 -12.941 1.00 19.06 497 VAL A N 1
ATOM 3910 C CA . VAL A 1 497 ? 7.004 -16.412 -12.355 1.00 19.21 497 VAL A CA 1
ATOM 3911 C C . VAL A 1 497 ? 8.113 -16.909 -11.428 1.00 18.56 497 VAL A C 1
ATOM 3912 O O . VAL A 1 497 ? 9.245 -17.136 -11.854 1.00 19.98 497 VAL A O 1
ATOM 3916 N N . LEU A 1 498 ? 7.775 -17.070 -10.154 1.00 18.37 498 LEU A N 1
ATOM 3917 C CA . LEU A 1 498 ? 8.734 -17.451 -9.122 1.00 18.73 498 LEU A CA 1
ATOM 3918 C C . LEU A 1 498 ? 8.660 -18.931 -8.759 1.00 18.30 498 LEU A C 1
ATOM 3919 O O . LEU A 1 498 ? 9.614 -19.484 -8.213 1.00 19.84 498 LEU A O 1
ATOM 3924 N N . TRP A 1 499 ? 7.530 -19.563 -9.064 1.00 17.80 499 TRP A N 1
ATOM 3925 C CA . TRP A 1 499 ? 7.293 -20.950 -8.710 1.00 17.85 499 TRP A CA 1
ATOM 3926 C C . TRP A 1 499 ? 6.143 -21.459 -9.569 1.00 17.08 499 TRP A C 1
ATOM 3927 O O . TRP A 1 499 ? 5.190 -20.722 -9.832 1.00 16.74 499 TRP A O 1
ATOM 3938 N N . GLN A 1 500 ? 6.232 -22.713 -10.004 1.00 17.37 500 GLN A N 1
ATOM 3939 C CA . GLN A 1 500 ? 5.115 -23.356 -10.690 1.00 17.66 500 GLN A CA 1
ATOM 3940 C C . GLN A 1 500 ? 5.206 -24.872 -10.651 1.00 17.75 500 GLN A C 1
ATOM 3941 O O . GLN A 1 500 ? 6.287 -25.445 -10.549 1.00 19.32 500 GLN A O 1
ATOM 3947 N N . GLN A 1 501 ? 4.043 -25.510 -10.740 1.00 17.78 501 GLN A N 1
ATOM 3948 C CA . GLN A 1 501 ? 3.956 -26.965 -10.765 1.00 18.30 501 GLN A CA 1
ATOM 3949 C C . GLN A 1 501 ? 2.815 -27.372 -11.676 1.00 17.30 501 GLN A C 1
ATOM 3950 O O . GLN A 1 501 ? 1.774 -26.710 -11.697 1.00 16.56 501 GLN A O 1
ATOM 3956 N N . LYS A 1 502 ? 3.023 -28.457 -12.422 1.00 17.93 502 LYS A N 1
ATOM 3957 C CA . LYS A 1 502 ? 1.989 -28.973 -13.319 1.00 18.62 502 LYS A CA 1
ATOM 3958 C C . LYS A 1 502 ? 1.113 -29.976 -12.577 1.00 18.28 502 LYS A C 1
ATOM 3959 O O . LYS A 1 502 ? 1.593 -31.018 -12.112 1.00 18.58 502 LYS A O 1
ATOM 3965 N N . LEU A 1 503 ? -0.169 -29.639 -12.485 1.00 17.74 503 LEU A N 1
ATOM 3966 C CA . LEU A 1 503 ? -1.174 -30.460 -11.821 1.00 18.21 503 LEU A CA 1
ATOM 3967 C C . LEU A 1 503 ? -1.902 -31.314 -12.855 1.00 17.95 503 LEU A C 1
ATOM 3968 O O . LEU A 1 503 ? -1.629 -31.217 -14.052 1.00 18.67 503 LEU A O 1
ATOM 3973 N N . GLY A 1 504 ? -2.827 -32.145 -12.388 1.00 18.07 504 GLY A N 1
ATOM 3974 C CA . GLY A 1 504 ? -3.373 -33.206 -13.224 1.00 17.59 504 GLY A CA 1
ATOM 3975 C C . GLY A 1 504 ? -4.421 -32.821 -14.247 1.00 17.32 504 GLY A C 1
ATOM 3976 O O . GLY A 1 504 ? -4.669 -33.587 -15.180 1.00 17.34 504 GLY A O 1
ATOM 3977 N N . SER A 1 505 ? -5.036 -31.654 -14.076 1.00 17.20 505 SER A N 1
ATOM 3978 C CA . SER A 1 505 ? -6.073 -31.172 -14.985 1.00 16.45 505 SER A CA 1
ATOM 3979 C C . SER A 1 505 ? -6.021 -29.652 -15.005 1.00 16.22 505 SER A C 1
ATOM 3980 O O . SER A 1 505 ? -5.530 -29.029 -14.057 1.00 16.68 505 SER A O 1
ATOM 3983 N N . GLY A 1 506 ? -6.525 -29.052 -16.075 1.00 15.67 506 GLY A N 1
ATOM 3984 C CA . GLY A 1 506 ? -6.625 -27.599 -16.160 1.00 15.94 506 GLY A CA 1
ATOM 3985 C C . GLY A 1 506 ? -7.281 -27.009 -14.934 1.00 15.75 506 GLY A C 1
ATOM 3986 O O . GLY A 1 506 ? -8.198 -27.598 -14.357 1.00 16.22 506 GLY A O 1
ATOM 3987 N N . ILE A 1 507 ? -6.805 -25.838 -14.534 1.00 15.09 507 ILE A N 1
ATOM 3988 C CA . ILE A 1 507 ? -7.258 -25.192 -13.315 1.00 15.66 507 ILE A CA 1
ATOM 3989 C C . ILE A 1 507 ? -8.225 -24.083 -13.669 1.00 15.26 507 ILE A C 1
ATOM 3990 O O . ILE A 1 507 ? -7.851 -23.122 -14.338 1.00 16.15 507 ILE A O 1
ATOM 3995 N N . ILE A 1 508 ? -9.473 -24.218 -13.223 1.00 15.22 508 ILE A N 1
ATOM 3996 C CA . ILE A 1 508 ? -10.422 -23.117 -13.300 1.00 15.60 508 ILE A CA 1
ATOM 3997 C C . ILE A 1 508 ? -10.933 -22.753 -11.911 1.00 15.86 508 ILE A C 1
ATOM 3998 O O . ILE A 1 508 ? -11.929 -22.043 -11.781 1.00 17.44 508 ILE A O 1
ATOM 4003 N N . GLY A 1 509 ? -10.251 -23.248 -10.882 1.00 15.43 509 GLY A N 1
ATOM 4004 C CA . GLY A 1 509 ? -10.528 -22.832 -9.516 1.00 15.26 509 GLY A CA 1
ATOM 4005 C C . GLY A 1 509 ? -9.834 -21.531 -9.170 1.00 15.17 509 GLY A C 1
ATOM 4006 O O . GLY A 1 509 ? -8.870 -21.119 -9.828 1.00 15.92 509 GLY A O 1
ATOM 4007 N N . ASN A 1 510 ? -10.336 -20.887 -8.125 1.00 14.16 510 ASN A N 1
ATOM 4008 C CA . ASN A 1 510 ? -9.728 -19.682 -7.585 1.00 14.48 510 ASN A CA 1
ATOM 4009 C C . ASN A 1 510 ? -8.980 -20.079 -6.314 1.00 14.86 510 ASN A C 1
ATOM 4010 O O . ASN A 1 510 ? -9.602 -20.493 -5.344 1.00 14.77 510 ASN A O 1
ATOM 4015 N N . PRO A 1 511 ? -7.638 -19.968 -6.314 1.00 14.64 511 PRO A N 1
ATOM 4016 C CA . PRO A 1 511 ? -6.898 -20.402 -5.132 1.00 14.91 511 PRO A CA 1
ATOM 4017 C C . PRO A 1 511 ? -7.167 -19.570 -3.892 1.00 14.80 511 PRO A C 1
ATOM 4018 O O . PRO A 1 511 ? -7.576 -18.410 -3.996 1.00 15.02 511 PRO A O 1
ATOM 4022 N N . ILE A 1 512 ? -6.923 -20.175 -2.736 1.00 14.55 512 ILE A N 1
ATOM 4023 C CA . ILE A 1 512 ? -7.018 -19.487 -1.465 1.00 14.96 512 ILE A CA 1
ATOM 4024 C C . ILE A 1 512 ? -5.727 -19.674 -0.692 1.00 15.17 512 ILE A C 1
ATOM 4025 O O . ILE A 1 512 ? -4.892 -20.499 -1.032 1.00 14.99 512 ILE A O 1
ATOM 4030 N N . THR A 1 513 ? -5.573 -18.894 0.367 1.00 14.97 513 THR A N 1
ATOM 4031 C CA . THR A 1 513 ? -4.487 -19.128 1.299 1.00 15.57 513 THR A CA 1
ATOM 4032 C C . THR A 1 513 ? -5.039 -18.937 2.698 1.00 16.13 513 THR A C 1
ATOM 4033 O O . THR A 1 513 ? -5.935 -18.116 2.910 1.00 16.26 513 THR A O 1
ATOM 4037 N N . PHE A 1 514 ? -4.503 -19.710 3.635 1.00 15.85 514 PHE A N 1
ATOM 4038 C CA . PHE A 1 514 ? -5.038 -19.779 4.987 1.00 15.78 514 PHE A CA 1
ATOM 4039 C C . PHE A 1 514 ? -3.963 -20.286 5.936 1.00 16.32 514 PHE A C 1
ATOM 4040 O O . PHE A 1 514 ? -2.903 -20.731 5.502 1.00 15.66 514 PHE A O 1
ATOM 4048 N N . LEU A 1 515 ? -4.245 -20.213 7.234 1.00 16.77 515 LEU A N 1
ATOM 4049 C CA . LEU A 1 515 ? -3.410 -20.857 8.239 1.00 17.66 515 LEU A CA 1
ATOM 4050 C C . LEU A 1 515 ? -4.084 -22.131 8.716 1.00 18.31 515 LEU A C 1
ATOM 4051 O O . LEU A 1 515 ? -5.287 -22.133 9.009 1.00 18.70 515 LEU A O 1
ATOM 4056 N N . GLY A 1 516 ? -3.316 -23.213 8.795 1.00 18.98 516 GLY A N 1
ATOM 4057 C CA . GLY A 1 516 ? -3.811 -24.450 9.380 1.00 19.59 516 GLY A CA 1
ATOM 4058 C C . GLY A 1 516 ? -3.812 -24.332 10.893 1.00 20.93 516 GLY A C 1
ATOM 4059 O O . GLY A 1 516 ? -3.311 -23.345 11.435 1.00 20.76 516 GLY A O 1
ATOM 4060 N N . PRO A 1 517 ? -4.374 -25.333 11.591 1.00 22.12 517 PRO A N 1
ATOM 4061 C CA . PRO A 1 517 ? -4.277 -25.379 13.059 1.00 23.28 517 PRO A CA 1
ATOM 4062 C C . PRO A 1 517 ? -2.834 -25.371 13.577 1.00 24.37 517 PRO A C 1
ATOM 4063 O O . PRO A 1 517 ? -2.587 -24.907 14.690 1.00 25.71 517 PRO A O 1
ATOM 4067 N N . ASP A 1 518 ? -1.907 -25.882 12.766 1.00 25.23 518 ASP A N 1
ATOM 4068 C CA . ASP A 1 518 ? -0.466 -25.833 13.055 1.00 26.09 518 ASP A CA 1
ATOM 4069 C C . ASP A 1 518 ? 0.158 -24.434 12.933 1.00 26.09 518 ASP A C 1
ATOM 4070 O O . ASP A 1 518 ? 1.348 -24.264 13.212 1.00 27.14 518 ASP A O 1
ATOM 4075 N N . LYS A 1 519 ? -0.647 -23.453 12.519 1.00 25.39 519 LYS A N 1
ATOM 4076 C CA . LYS A 1 519 ? -0.228 -22.061 12.323 1.00 25.62 519 LYS A CA 1
ATOM 4077 C C . LYS A 1 519 ? 0.725 -21.873 11.129 1.00 24.55 519 LYS A C 1
ATOM 4078 O O . LYS A 1 519 ? 1.373 -20.838 10.998 1.00 24.45 519 LYS A O 1
ATOM 4084 N N . LYS A 1 520 ? 0.793 -22.874 10.256 1.00 22.86 520 LYS A N 1
ATOM 4085 C CA . LYS A 1 520 ? 1.559 -22.779 9.015 1.00 22.51 520 LYS A CA 1
ATOM 4086 C C . LYS A 1 520 ? 0.640 -22.273 7.910 1.00 20.02 520 LYS A C 1
ATOM 4087 O O . LYS A 1 520 ? -0.561 -22.562 7.923 1.00 18.80 520 LYS A O 1
ATOM 4093 N N . GLN A 1 521 ? 1.202 -21.523 6.962 1.00 18.50 521 GLN A N 1
ATOM 4094 C CA . GLN A 1 521 ? 0.443 -21.021 5.816 1.00 17.60 521 GLN A CA 1
ATOM 4095 C C . GLN A 1 521 ? 0.360 -22.065 4.703 1.00 16.87 521 GLN A C 1
ATOM 4096 O O . GLN A 1 521 ? 1.376 -22.671 4.331 1.00 17.68 521 GLN A O 1
ATOM 4102 N N . TYR A 1 522 ? -0.854 -22.257 4.182 1.00 16.54 522 TYR A N 1
ATOM 4103 C CA . TYR A 1 522 ? -1.108 -23.156 3.062 1.00 16.43 522 TYR A CA 1
ATOM 4104 C C . TYR A 1 522 ? -1.731 -22.371 1.917 1.00 15.71 522 TYR A C 1
ATOM 4105 O O . TYR A 1 522 ? -2.366 -21.333 2.131 1.00 15.51 522 TYR A O 1
ATOM 4114 N N . VAL A 1 523 ? -1.537 -22.878 0.703 1.00 15.99 523 VAL A N 1
ATOM 4115 C CA . VAL A 1 523 ? -2.196 -22.361 -0.495 1.00 15.97 523 VAL A CA 1
ATOM 4116 C C . VAL A 1 523 ? -2.934 -23.539 -1.118 1.00 15.65 523 VAL A C 1
ATOM 4117 O O . VAL A 1 523 ? -2.340 -24.593 -1.324 1.00 15.59 523 VAL A O 1
ATOM 4121 N N . ALA A 1 524 ? -4.220 -23.360 -1.411 1.00 15.60 524 ALA A N 1
ATOM 4122 C CA . ALA A 1 524 ? -5.057 -24.457 -1.908 1.00 15.24 524 ALA A CA 1
ATOM 4123 C C . ALA A 1 524 ? -5.756 -24.051 -3.191 1.00 15.12 524 ALA A C 1
ATOM 4124 O O . ALA A 1 524 ? -6.137 -22.893 -3.353 1.00 15.09 524 ALA A O 1
ATOM 4126 N N . VAL A 1 525 ? -5.930 -25.003 -4.102 1.00 14.98 525 VAL A N 1
ATOM 4127 C CA . VAL A 1 525 ? -6.624 -24.727 -5.356 1.00 14.89 525 VAL A CA 1
ATOM 4128 C C . VAL A 1 525 ? -7.278 -25.993 -5.902 1.00 14.72 525 VAL A C 1
ATOM 4129 O O . VAL A 1 525 ? -6.766 -27.099 -5.712 1.00 14.90 525 VAL A O 1
ATOM 4133 N N . TYR A 1 526 ? -8.410 -25.818 -6.576 1.00 14.62 526 TYR A N 1
ATOM 4134 C CA . TYR A 1 526 ? -9.025 -26.910 -7.328 1.00 15.14 526 TYR A CA 1
ATOM 4135 C C . TYR A 1 526 ? -8.386 -27.068 -8.698 1.00 15.77 526 TYR A C 1
ATOM 4136 O O . TYR A 1 526 ? -8.043 -26.081 -9.349 1.00 16.32 526 TYR A O 1
ATOM 4145 N N . SER A 1 527 ? -8.250 -28.323 -9.110 1.00 15.82 527 SER A N 1
ATOM 4146 C CA . SER A 1 527 ? -7.897 -28.708 -10.467 1.00 17.12 527 SER A CA 1
ATOM 4147 C C . SER A 1 527 ? -9.089 -29.466 -11.022 1.00 17.35 527 SER A C 1
ATOM 4148 O O . SER A 1 527 ? -9.748 -30.208 -10.294 1.00 19.34 527 SER A O 1
ATOM 4151 N N . GLY A 1 528 ? -9.370 -29.280 -12.307 1.00 15.54 528 GLY A N 1
ATOM 4152 C CA . GLY A 1 528 ? -10.511 -29.937 -12.938 1.00 15.67 528 GLY A CA 1
ATOM 4153 C C . GLY A 1 528 ? -11.072 -29.019 -13.997 1.00 15.18 528 GLY A C 1
ATOM 4154 O O . GLY A 1 528 ? -11.863 -28.129 -13.700 1.00 14.98 528 GLY A O 1
ATOM 4155 N N . VAL A 1 529 ? -10.658 -29.236 -15.239 1.00 15.02 529 VAL A N 1
ATOM 4156 C CA . VAL A 1 529 ? -10.941 -28.291 -16.298 1.00 15.45 529 VAL A CA 1
ATOM 4157 C C . VAL A 1 529 ? -12.408 -28.364 -16.727 1.00 15.57 529 VAL A C 1
ATOM 4158 O O . VAL A 1 529 ? -13.059 -29.399 -16.596 1.00 15.33 529 VAL A O 1
ATOM 4162 N N . GLY A 1 530 ? -12.909 -27.253 -17.243 1.00 15.75 530 GLY A N 1
ATOM 4163 C CA . GLY A 1 530 ? -14.282 -27.166 -17.699 1.00 15.76 530 GLY A CA 1
ATOM 4164 C C . GLY A 1 530 ? -14.650 -25.713 -17.844 1.00 15.67 530 GLY A C 1
ATOM 4165 O O . GLY A 1 530 ? -13.821 -24.905 -18.262 1.00 16.49 530 GLY A O 1
ATOM 4166 N N . GLY A 1 531 ? -15.885 -25.371 -17.486 1.00 15.48 531 GLY A N 1
ATOM 4167 C CA . GLY A 1 531 ? -16.400 -24.032 -17.737 1.00 15.22 531 GLY A CA 1
ATOM 4168 C C . GLY A 1 531 ? -16.607 -23.826 -19.223 1.00 15.87 531 GLY A C 1
ATOM 4169 O O . GLY A 1 531 ? -16.525 -24.777 -20.005 1.00 16.53 531 GLY A O 1
ATOM 4170 N N . TRP A 1 532 ? -16.869 -22.593 -19.632 1.00 15.44 532 TRP A N 1
ATOM 4171 C CA . TRP A 1 532 ? -17.267 -22.356 -21.016 1.00 16.31 532 TRP A CA 1
ATOM 4172 C C . TRP A 1 532 ? -16.152 -22.680 -22.007 1.00 16.03 532 TRP A C 1
ATOM 4173 O O . TRP A 1 532 ? -16.372 -23.445 -22.949 1.00 16.10 532 TRP A O 1
ATOM 4184 N N . PHE A 1 533 ? -14.965 -22.109 -21.807 1.00 15.71 533 PHE A N 1
ATOM 4185 C CA . PHE A 1 533 ? -13.865 -22.380 -22.731 1.00 15.59 533 PHE A CA 1
ATOM 4186 C C . PHE A 1 533 ? -13.459 -23.862 -22.716 1.00 15.72 533 PHE A C 1
ATOM 4187 O O . PHE A 1 533 ? -13.015 -24.398 -23.731 1.00 15.94 533 PHE A O 1
ATOM 4195 N N . GLY A 1 534 ? -13.616 -24.518 -21.569 1.00 15.80 534 GLY A N 1
ATOM 4196 C CA . GLY A 1 534 ? -13.283 -25.932 -21.441 1.00 15.74 534 GLY A CA 1
ATOM 4197 C C . GLY A 1 534 ? -14.383 -26.913 -21.807 1.00 16.22 534 GLY A C 1
ATOM 4198 O O . GLY A 1 534 ? -14.224 -28.115 -21.603 1.00 16.56 534 GLY A O 1
ATOM 4199 N N . ILE A 1 535 ? -15.497 -26.423 -22.351 1.00 17.12 535 ILE A N 1
ATOM 4200 C CA . ILE A 1 535 ? -16.666 -27.279 -22.576 1.00 18.18 535 ILE A CA 1
ATOM 4201 C C . ILE A 1 535 ? -16.390 -28.421 -23.563 1.00 18.48 535 ILE A C 1
ATOM 4202 O O . ILE A 1 535 ? -16.935 -29.515 -23.409 1.00 18.82 535 ILE A O 1
ATOM 4207 N N . ALA A 1 536 ? -15.549 -28.187 -24.570 1.00 17.90 536 ALA A N 1
ATOM 4208 C CA . ALA A 1 536 ? -15.193 -29.255 -25.510 1.00 18.33 536 ALA A CA 1
ATOM 4209 C C . ALA A 1 536 ? -14.582 -30.458 -24.788 1.00 18.04 536 ALA A C 1
ATOM 4210 O O . ALA A 1 536 ? -14.834 -31.600 -25.162 1.00 18.00 536 ALA A O 1
ATOM 4212 N N . VAL A 1 537 ? -13.785 -30.199 -23.754 1.00 18.19 537 VAL A N 1
ATOM 4213 C CA . VAL A 1 537 ? -13.180 -31.273 -22.976 1.00 18.12 537 VAL A CA 1
ATOM 4214 C C . VAL A 1 537 ? -14.165 -31.831 -21.943 1.00 18.27 537 VAL A C 1
ATOM 4215 O O . VAL A 1 537 ? -14.341 -33.043 -21.845 1.00 19.03 537 VAL A O 1
ATOM 4219 N N . ALA A 1 538 ? -14.807 -30.952 -21.185 1.00 18.48 538 ALA A N 1
ATOM 4220 C CA . ALA A 1 538 ? -15.718 -31.393 -20.124 1.00 18.68 538 ALA A CA 1
ATOM 4221 C C . ALA A 1 538 ? -16.896 -32.206 -20.667 1.00 19.97 538 ALA A C 1
ATOM 4222 O O . ALA A 1 538 ? -17.326 -33.174 -20.041 1.00 20.02 538 ALA A O 1
ATOM 4224 N N . GLN A 1 539 ? -17.402 -31.811 -21.833 1.00 20.61 539 GLN A N 1
ATOM 4225 C CA . GLN A 1 539 ? -18.571 -32.443 -22.436 1.00 22.33 539 GLN A CA 1
ATOM 4226 C C . GLN A 1 539 ? -18.201 -33.359 -23.615 1.00 22.80 539 GLN A C 1
ATOM 4227 O O . GLN A 1 539 ? -19.084 -33.904 -24.283 1.00 23.65 539 GLN A O 1
ATOM 4233 N N . ASN A 1 540 ? -16.900 -33.532 -23.866 1.00 22.68 540 ASN A N 1
ATOM 4234 C CA . ASN A 1 540 ? -16.403 -34.442 -24.903 1.00 24.14 540 ASN A CA 1
ATOM 4235 C C . ASN A 1 540 ? -17.019 -34.158 -26.281 1.00 23.65 540 ASN A C 1
ATOM 4236 O O . ASN A 1 540 ? -17.538 -35.055 -26.949 1.00 24.54 540 ASN A O 1
ATOM 4241 N N . LEU A 1 541 ? -16.957 -32.898 -26.697 1.00 22.08 541 LEU A N 1
ATOM 4242 C CA . LEU A 1 541 ? -17.540 -32.469 -27.967 1.00 22.31 541 LEU A CA 1
ATOM 4243 C C . LEU A 1 541 ? -16.500 -32.554 -29.074 1.00 22.17 541 LEU A C 1
ATOM 4244 O O . LEU A 1 541 ? -15.343 -32.193 -28.859 1.00 22.79 541 LEU A O 1
ATOM 4249 N N . PRO A 1 542 ? -16.906 -33.029 -30.263 1.00 22.71 542 PRO A N 1
ATOM 4250 C CA . PRO A 1 542 ? -15.996 -33.209 -31.387 1.00 23.11 542 PRO A CA 1
ATOM 4251 C C . PRO A 1 542 ? -15.649 -31.896 -32.083 1.00 22.98 542 PRO A C 1
ATOM 4252 O O . PRO A 1 542 ? -16.379 -30.921 -31.952 1.00 23.63 542 PRO A O 1
ATOM 4256 N N . PRO A 1 543 ? -14.531 -31.870 -32.825 1.00 22.59 543 PRO A N 1
ATOM 4257 C CA . PRO A 1 543 ? -14.108 -30.648 -33.507 1.00 22.97 543 PRO A CA 1
ATOM 4258 C C . PRO A 1 543 ? -14.878 -30.315 -34.790 1.00 24.07 543 PRO A C 1
ATOM 4259 O O . PRO A 1 543 ? -14.719 -29.208 -35.305 1.00 23.59 543 PRO A O 1
ATOM 4263 N N . ASP A 1 544 ? -15.697 -31.235 -35.305 1.00 24.93 544 ASP A N 1
ATOM 4264 C CA . ASP A 1 544 ? -16.252 -31.051 -36.658 1.00 26.74 544 ASP A CA 1
ATOM 4265 C C . ASP A 1 544 ? -17.246 -29.889 -36.751 1.00 25.83 544 ASP A C 1
ATOM 4266 O O . ASP A 1 544 ? -17.456 -29.350 -37.840 1.00 25.20 544 ASP A O 1
ATOM 4271 N N . ASP A 1 545 ? -17.856 -29.510 -35.627 1.00 25.15 545 ASP A N 1
ATOM 4272 C CA . ASP A 1 545 ? -18.756 -28.364 -35.599 1.00 25.62 545 ASP A CA 1
ATOM 4273 C C . ASP A 1 545 ? -18.197 -27.306 -34.643 1.00 23.68 545 ASP A C 1
ATOM 4274 O O . ASP A 1 545 ? -18.460 -27.351 -33.438 1.00 23.13 545 ASP A O 1
ATOM 4279 N N . PRO A 1 546 ? -17.427 -26.349 -35.189 1.00 23.40 546 PRO A N 1
ATOM 4280 C CA . PRO A 1 546 ? -16.785 -25.330 -34.357 1.00 22.43 546 PRO A CA 1
ATOM 4281 C C . PRO A 1 546 ? -17.763 -24.308 -33.774 1.00 22.16 546 PRO A C 1
ATOM 4282 O O . PRO A 1 546 ? -17.404 -23.605 -32.833 1.00 21.02 546 PRO A O 1
ATOM 4286 N N . TYR A 1 547 ? -18.975 -24.226 -34.322 1.00 22.47 547 TYR A N 1
ATOM 4287 C CA . TYR A 1 547 ? -20.022 -23.357 -33.777 1.00 23.06 547 TYR A CA 1
ATOM 4288 C C . TYR A 1 547 ? -20.614 -23.881 -32.466 1.00 22.07 547 TYR A C 1
ATOM 4289 O O . TYR A 1 547 ? -21.263 -23.130 -31.739 1.00 21.87 547 TYR A O 1
ATOM 4298 N N . ALA A 1 548 ? -20.403 -25.160 -32.163 1.00 22.15 548 ALA A N 1
ATOM 4299 C CA . ALA A 1 548 ? -20.969 -25.763 -30.956 1.00 21.99 548 ALA A CA 1
ATOM 4300 C C . ALA A 1 548 ? -20.427 -25.112 -29.681 1.00 22.18 548 ALA A C 1
ATOM 4301 O O . ALA A 1 548 ? -19.340 -24.525 -29.679 1.00 21.39 548 ALA A O 1
ATOM 4303 N N . GLY A 1 549 ? -21.196 -25.220 -28.603 1.00 23.11 549 GLY A N 1
ATOM 4304 C CA . GLY A 1 549 ? -20.863 -24.557 -27.349 1.00 23.76 549 GLY A CA 1
ATOM 4305 C C . GLY A 1 549 ? -20.838 -23.046 -27.484 1.00 24.49 549 GLY A C 1
ATOM 4306 O O . GLY A 1 549 ? -20.013 -22.379 -26.856 1.00 23.89 549 GLY A O 1
ATOM 4307 N N . LEU A 1 550 ? -21.737 -22.504 -28.305 1.00 26.33 550 LEU A N 1
ATOM 4308 C CA . LEU A 1 550 ? -21.821 -21.058 -28.541 1.00 28.00 550 LEU A CA 1
ATOM 4309 C C . LEU A 1 550 ? -20.492 -20.480 -29.061 1.00 26.42 550 LEU A C 1
ATOM 4310 O O . LEU A 1 550 ? -20.138 -19.339 -28.750 1.00 26.15 550 LEU A O 1
ATOM 4315 N N . GLY A 1 551 ? -19.769 -21.274 -29.853 1.00 23.82 551 GLY A N 1
ATOM 4316 C CA . GLY A 1 551 ? -18.468 -20.884 -30.397 1.00 22.83 551 GLY A CA 1
ATOM 4317 C C . GLY A 1 551 ? -17.269 -21.437 -29.645 1.00 21.15 551 GLY A C 1
ATOM 4318 O O . GLY A 1 551 ? -16.154 -21.416 -30.157 1.00 21.27 551 GLY A O 1
ATOM 4319 N N . ALA A 1 552 ? -17.482 -21.934 -28.429 1.00 19.61 552 ALA A N 1
ATOM 4320 C CA . ALA A 1 552 ? -16.369 -22.390 -27.584 1.00 18.61 552 ALA A CA 1
ATOM 4321 C C . ALA A 1 552 ? -15.635 -23.610 -28.133 1.00 18.70 552 ALA A C 1
ATOM 4322 O O . ALA A 1 552 ? -14.444 -23.793 -27.874 1.00 18.75 552 ALA A O 1
ATOM 4324 N N . VAL A 1 553 ? -16.322 -24.455 -28.890 1.00 19.28 553 VAL A N 1
ATOM 4325 C CA . VAL A 1 553 ? -15.690 -25.686 -29.346 1.00 19.64 553 VAL A CA 1
ATOM 4326 C C . VAL A 1 553 ? -14.560 -25.386 -30.327 1.00 19.76 553 VAL A C 1
ATOM 4327 O O . VAL A 1 553 ? -13.444 -25.864 -30.146 1.00 19.60 553 VAL A O 1
ATOM 4331 N N . GLY A 1 554 ? -14.848 -24.594 -31.356 1.00 19.60 554 GLY A N 1
ATOM 4332 C CA . GLY A 1 554 ? -13.854 -24.259 -32.364 1.00 19.93 554 GLY A CA 1
ATOM 4333 C C . GLY A 1 554 ? -12.609 -23.632 -31.771 1.00 19.58 554 GLY A C 1
ATOM 4334 O O . GLY A 1 554 ? -11.496 -24.041 -32.083 1.00 20.16 554 GLY A O 1
ATOM 4335 N N . VAL A 1 555 ? -12.794 -22.640 -30.906 1.00 18.78 555 VAL A N 1
ATOM 4336 C CA . VAL A 1 555 ? -11.643 -21.925 -30.357 1.00 18.71 555 VAL A CA 1
ATOM 4337 C C . VAL A 1 555 ? -10.810 -22.805 -29.420 1.00 18.48 555 VAL A C 1
ATOM 4338 O O . VAL A 1 555 ? -9.579 -22.695 -29.396 1.00 18.30 555 VAL A O 1
ATOM 4342 N N . ALA A 1 556 ? -11.460 -23.679 -28.655 1.00 17.87 556 ALA A N 1
ATOM 4343 C CA . ALA A 1 556 ? -10.714 -24.580 -27.774 1.00 17.58 556 ALA A CA 1
ATOM 4344 C C . ALA A 1 556 ? -9.848 -25.522 -28.615 1.00 18.15 556 ALA A C 1
ATOM 4345 O O . ALA A 1 556 ? -8.687 -25.759 -28.295 1.00 18.15 556 ALA A O 1
ATOM 4347 N N . TYR A 1 557 ? -10.398 -26.063 -29.702 1.00 18.30 557 TYR A N 1
ATOM 4348 C CA . TYR A 1 557 ? -9.605 -26.937 -30.560 1.00 19.19 557 TYR A CA 1
ATOM 4349 C C . TYR A 1 557 ? -8.468 -26.181 -31.238 1.00 20.07 557 TYR A C 1
ATOM 4350 O O . TYR A 1 557 ? -7.361 -26.705 -31.347 1.00 20.87 557 TYR A O 1
ATOM 4359 N N . GLN A 1 558 ? -8.727 -24.955 -31.685 1.00 20.32 558 GLN A N 1
ATOM 4360 C CA . GLN A 1 558 ? -7.681 -24.162 -32.338 1.00 21.87 558 GLN A CA 1
ATOM 4361 C C . GLN A 1 558 ? -6.542 -23.820 -31.368 1.00 20.80 558 GLN A C 1
ATOM 4362 O O . GLN A 1 558 ? -5.378 -23.798 -31.760 1.00 21.71 558 GLN A O 1
ATOM 4368 N N . ALA A 1 559 ? -6.888 -23.567 -30.112 1.00 19.68 559 ALA A N 1
ATOM 4369 C CA . ALA A 1 559 ? -5.894 -23.334 -29.061 1.00 19.24 559 ALA A CA 1
ATOM 4370 C C . ALA A 1 559 ? -5.185 -24.612 -28.603 1.00 20.03 559 ALA A C 1
ATOM 4371 O O . ALA A 1 559 ? -4.144 -24.539 -27.947 1.00 21.20 559 ALA A O 1
ATOM 4373 N N . GLY A 1 560 ? -5.747 -25.774 -28.938 1.00 19.62 560 GLY A N 1
ATOM 4374 C CA . GLY A 1 560 ? -5.166 -27.063 -28.565 1.00 19.66 560 GLY A CA 1
ATOM 4375 C C . GLY A 1 560 ? -5.515 -27.552 -27.167 1.00 18.74 560 GLY A C 1
ATOM 4376 O O . GLY A 1 560 ? -4.792 -28.366 -26.602 1.00 19.18 560 GLY A O 1
ATOM 4377 N N . LEU A 1 561 ? -6.619 -27.075 -26.600 1.00 18.19 561 LEU A N 1
ATOM 4378 C CA . LEU A 1 561 ? -6.983 -27.464 -25.232 1.00 17.85 561 LEU A CA 1
ATOM 4379 C C . LEU A 1 561 ? -7.231 -28.973 -25.087 1.00 18.36 561 LEU A C 1
ATOM 4380 O O . LEU A 1 561 ? -6.734 -29.585 -24.147 1.00 17.65 561 LEU A O 1
ATOM 4385 N N . PRO A 1 562 ? -7.996 -29.581 -26.009 1.00 19.85 562 PRO A N 1
ATOM 4386 C CA . PRO A 1 562 ? -8.197 -31.031 -25.909 1.00 20.91 562 PRO A CA 1
ATOM 4387 C C . PRO A 1 562 ? -6.910 -31.871 -25.948 1.00 22.10 562 PRO A C 1
ATOM 4388 O O . PRO A 1 562 ? -6.900 -32.987 -25.427 1.00 24.02 562 PRO A O 1
ATOM 4392 N N . LYS A 1 563 ? -5.841 -31.347 -26.550 1.00 23.61 563 LYS A N 1
ATOM 4393 C CA . LYS A 1 563 ? -4.533 -32.015 -26.529 1.00 25.66 563 LYS A CA 1
ATOM 4394 C C . LYS A 1 563 ? -3.710 -31.711 -25.278 1.00 24.71 563 LYS A C 1
ATOM 4395 O O . LYS A 1 563 ? -2.676 -32.341 -25.050 1.00 26.66 563 LYS A O 1
ATOM 4401 N N . ALA A 1 564 ? -4.159 -30.752 -24.471 1.00 21.85 564 ALA A N 1
ATOM 4402 C CA . ALA A 1 564 ? -3.373 -30.247 -23.348 1.00 21.52 564 ALA A CA 1
ATOM 4403 C C . ALA A 1 564 ? -3.872 -30.699 -21.981 1.00 21.19 564 ALA A C 1
ATOM 4404 O O . ALA A 1 564 ? -3.151 -30.557 -20.988 1.00 22.68 564 ALA A O 1
ATOM 4406 N N . THR A 1 565 ? -5.092 -31.228 -21.904 1.00 19.46 565 THR A N 1
ATOM 4407 C CA . THR A 1 565 ? -5.674 -31.539 -20.603 1.00 19.25 565 THR A CA 1
ATOM 4408 C C . THR A 1 565 ? -6.771 -32.590 -20.680 1.00 18.69 565 THR A C 1
ATOM 4409 O O . THR A 1 565 ? -7.464 -32.728 -21.694 1.00 19.48 565 THR A O 1
ATOM 4413 N N . THR A 1 566 ? -6.901 -33.325 -19.580 1.00 18.01 566 THR A N 1
ATOM 4414 C CA . THR A 1 566 ? -7.985 -34.267 -19.351 1.00 17.95 566 THR A CA 1
ATOM 4415 C C . THR A 1 566 ? -8.887 -33.697 -18.268 1.00 17.43 566 THR A C 1
ATOM 4416 O O . THR A 1 566 ? -8.528 -32.724 -17.616 1.00 17.77 566 THR A O 1
ATOM 4420 N N . VAL A 1 567 ? -10.055 -34.304 -18.081 1.00 16.59 567 VAL A N 1
ATOM 4421 C CA . VAL A 1 567 ? -10.943 -33.914 -16.989 1.00 16.42 567 VAL A CA 1
ATOM 4422 C C . VAL A 1 567 ? -10.466 -34.500 -15.665 1.00 16.31 567 VAL A C 1
ATOM 4423 O O . VAL A 1 567 ? -9.742 -35.494 -15.629 1.00 16.28 567 VAL A O 1
ATOM 4427 N N . GLY A 1 568 ? -10.896 -33.870 -14.580 1.00 16.51 568 GLY A N 1
ATOM 4428 C CA . GLY A 1 568 ? -10.503 -34.272 -13.232 1.00 17.59 568 GLY A CA 1
ATOM 4429 C C . GLY A 1 568 ? -11.303 -33.521 -12.190 1.00 17.45 568 GLY A C 1
ATOM 4430 O O . GLY A 1 568 ? -12.250 -32.814 -12.517 1.00 17.49 568 GLY A O 1
ATOM 4431 N N . GLY A 1 569 ? -10.911 -33.675 -10.930 1.00 17.78 569 GLY A N 1
ATOM 4432 C CA . GLY A 1 569 ? -11.565 -32.986 -9.822 1.00 17.65 569 GLY A CA 1
ATOM 4433 C C . GLY A 1 569 ? -10.768 -33.238 -8.564 1.00 18.01 569 GLY A C 1
ATOM 4434 O O . GLY A 1 569 ? -11.004 -34.214 -7.855 1.00 18.64 569 GLY A O 1
ATOM 4435 N N . GLU A 1 570 ? -9.814 -32.358 -8.293 1.00 18.03 570 GLU A N 1
ATOM 4436 C CA . GLU A 1 570 ? -8.872 -32.575 -7.202 1.00 19.50 570 GLU A CA 1
ATOM 4437 C C . GLU A 1 570 ? -8.572 -31.257 -6.521 1.00 18.04 570 GLU A C 1
ATOM 4438 O O . GLU A 1 570 ? -8.405 -30.240 -7.184 1.00 20.03 570 GLU A O 1
ATOM 4444 N N . LEU A 1 571 ? -8.512 -31.290 -5.194 1.00 15.96 571 LEU A N 1
ATOM 4445 C CA . LEU A 1 571 ? -8.039 -30.167 -4.391 1.00 15.68 571 LEU A CA 1
ATOM 4446 C C . LEU A 1 571 ? -6.572 -30.413 -4.055 1.00 15.25 571 LEU A C 1
ATOM 4447 O O . LEU A 1 571 ? -6.234 -31.462 -3.515 1.00 15.39 571 LEU A O 1
ATOM 4452 N N . TYR A 1 572 ? -5.713 -29.446 -4.380 1.00 15.16 572 TYR A N 1
ATOM 4453 C CA . TYR A 1 572 ? -4.278 -29.527 -4.069 1.00 15.87 572 TYR A CA 1
ATOM 4454 C C . TYR A 1 572 ? -3.928 -28.474 -3.034 1.00 15.33 572 TYR A C 1
ATOM 4455 O O . TYR A 1 572 ? -4.320 -27.326 -3.183 1.00 15.63 572 TYR A O 1
ATOM 4464 N N . VAL A 1 573 ? -3.186 -28.866 -1.999 1.00 15.44 573 VAL A N 1
ATOM 4465 C CA . VAL A 1 573 ? -2.824 -27.949 -0.920 1.00 15.63 573 VAL A CA 1
ATOM 4466 C C . VAL A 1 573 ? -1.305 -27.931 -0.744 1.00 15.68 573 VAL A C 1
ATOM 4467 O O . VAL A 1 573 ? -0.684 -28.973 -0.513 1.00 16.33 573 VAL A O 1
ATOM 4471 N N . PHE A 1 574 ? -0.731 -26.735 -0.853 1.00 15.63 574 PHE A N 1
ATOM 4472 C CA . PHE A 1 574 ? 0.712 -26.522 -0.850 1.00 15.90 574 PHE A CA 1
ATOM 4473 C C . PHE A 1 574 ? 1.163 -25.776 0.397 1.00 16.21 574 PHE A C 1
ATOM 4474 O O . PHE A 1 574 ? 0.405 -24.998 0.973 1.00 15.92 574 PHE A O 1
ATOM 4482 N N . ALA A 1 575 ? 2.406 -26.028 0.793 1.00 16.43 575 ALA A N 1
ATOM 4483 C CA . ALA A 1 575 ? 3.059 -25.311 1.885 1.00 16.81 575 ALA A CA 1
ATOM 4484 C C . ALA A 1 575 ? 4.570 -25.361 1.694 1.00 17.32 575 ALA A C 1
ATOM 4485 O O . ALA A 1 575 ? 5.078 -26.118 0.863 1.00 17.85 575 ALA A O 1
ATOM 4487 N N . LEU A 1 576 ? 5.290 -24.553 2.461 1.00 18.01 576 LEU A N 1
ATOM 4488 C CA . LEU A 1 576 ? 6.747 -24.552 2.378 1.00 19.25 576 LEU A CA 1
ATOM 4489 C C . LEU A 1 576 ? 7.325 -25.842 2.946 1.00 21.09 576 LEU A C 1
ATOM 4490 O O . LEU A 1 576 ? 6.992 -26.236 4.062 1.00 22.73 576 LEU A O 1
ATOM 4495 N N . ASN B 1 1 ? -1.263 -25.581 -55.431 1.00 30.99 1 ASN B N 1
ATOM 4496 C CA . ASN B 1 1 ? -0.529 -26.548 -54.562 1.00 32.34 1 ASN B CA 1
ATOM 4497 C C . ASN B 1 1 ? 0.686 -27.068 -55.328 1.00 33.25 1 ASN B C 1
ATOM 4498 O O . ASN B 1 1 ? 0.539 -27.601 -56.424 1.00 33.28 1 ASN B O 1
ATOM 4503 N N . ASP B 1 2 ? 1.878 -26.910 -54.753 1.00 34.87 2 ASP B N 1
ATOM 4504 C CA . ASP B 1 2 ? 3.122 -27.232 -55.462 1.00 36.50 2 ASP B CA 1
ATOM 4505 C C . ASP B 1 2 ? 3.185 -28.669 -55.975 1.00 34.45 2 ASP B C 1
ATOM 4506 O O . ASP B 1 2 ? 3.605 -28.902 -57.108 1.00 34.52 2 ASP B O 1
ATOM 4511 N N . GLU B 1 3 ? 2.775 -29.625 -55.147 1.00 33.23 3 GLU B N 1
ATOM 4512 C CA . GLU B 1 3 ? 2.757 -31.030 -55.559 1.00 32.59 3 GLU B CA 1
ATOM 4513 C C . GLU B 1 3 ? 1.824 -31.238 -56.752 1.00 30.63 3 GLU B C 1
ATOM 4514 O O . GLU B 1 3 ? 2.162 -31.952 -57.695 1.00 30.51 3 GLU B O 1
ATOM 4520 N N . LEU B 1 4 ? 0.652 -30.612 -56.710 1.00 28.52 4 LEU B N 1
ATOM 4521 C CA . LEU B 1 4 ? -0.327 -30.770 -57.783 1.00 27.54 4 LEU B CA 1
ATOM 4522 C C . LEU B 1 4 ? 0.090 -30.090 -59.084 1.00 27.64 4 LEU B C 1
ATOM 4523 O O . LEU B 1 4 ? -0.212 -30.591 -60.165 1.00 26.74 4 LEU B O 1
ATOM 4528 N N . ILE B 1 5 ? 0.781 -28.957 -58.979 1.00 28.97 5 ILE B N 1
ATOM 4529 C CA . ILE B 1 5 ? 1.338 -28.285 -60.154 1.00 29.90 5 ILE B CA 1
ATOM 4530 C C . ILE B 1 5 ? 2.344 -29.216 -60.837 1.00 30.94 5 ILE B C 1
ATOM 4531 O O . ILE B 1 5 ? 2.404 -29.280 -62.064 1.00 31.35 5 ILE B O 1
ATOM 4536 N N . LYS B 1 6 ? 3.119 -29.935 -60.028 1.00 32.11 6 LYS B N 1
ATOM 4537 C CA . LYS B 1 6 ? 4.037 -30.961 -60.516 1.00 33.80 6 LYS B CA 1
ATOM 4538 C C . LYS B 1 6 ? 3.268 -32.141 -61.122 1.00 32.43 6 LYS B C 1
ATOM 4539 O O . LYS B 1 6 ? 3.467 -32.489 -62.287 1.00 32.69 6 LYS B O 1
ATOM 4545 N N . LEU B 1 7 ? 2.388 -32.745 -60.325 1.00 30.25 7 LEU B N 1
ATOM 4546 C CA . LEU B 1 7 ? 1.709 -33.983 -60.716 1.00 29.41 7 LEU B CA 1
ATOM 4547 C C . LEU B 1 7 ? 0.795 -33.849 -61.931 1.00 29.23 7 LEU B C 1
ATOM 4548 O O . LEU B 1 7 ? 0.663 -34.799 -62.702 1.00 28.55 7 LEU B O 1
ATOM 4553 N N . GLU B 1 8 ? 0.166 -32.686 -62.103 1.00 28.79 8 GLU B N 1
ATOM 4554 C CA . GLU B 1 8 ? -0.792 -32.496 -63.200 1.00 29.16 8 GLU B CA 1
ATOM 4555 C C . GLU B 1 8 ? -0.125 -32.553 -64.580 1.00 30.98 8 GLU B C 1
ATOM 4556 O O . GLU B 1 8 ? -0.789 -32.839 -65.572 1.00 32.60 8 GLU B O 1
ATOM 4562 N N . LYS B 1 9 ? 1.178 -32.278 -64.633 1.00 33.47 9 LYS B N 1
ATOM 4563 C CA . LYS B 1 9 ? 1.936 -32.329 -65.890 1.00 36.01 9 LYS B CA 1
ATOM 4564 C C . LYS B 1 9 ? 2.321 -33.752 -66.312 1.00 36.77 9 LYS B C 1
ATOM 4565 O O . LYS B 1 9 ? 2.697 -33.972 -67.469 1.00 39.25 9 LYS B O 1
ATOM 4571 N N . GLU B 1 10 ? 2.232 -34.710 -65.388 1.00 35.07 10 GLU B N 1
ATOM 4572 C CA . GLU B 1 10 ? 2.659 -36.089 -65.648 1.00 34.85 10 GLU B CA 1
ATOM 4573 C C . GLU B 1 10 ? 1.601 -36.852 -66.458 1.00 33.69 10 GLU B C 1
ATOM 4574 O O . GLU B 1 10 ? 0.509 -37.113 -65.951 1.00 33.60 10 GLU B O 1
ATOM 4580 N N . PRO B 1 11 ? 1.916 -37.217 -67.721 1.00 33.0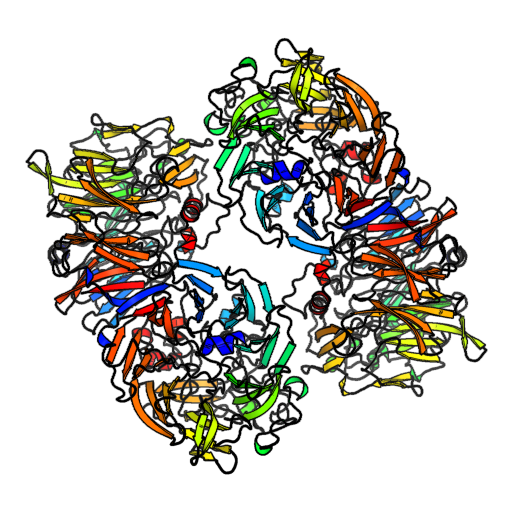5 11 PRO B N 1
ATOM 4581 C CA . PRO B 1 11 ? 0.910 -37.828 -68.604 1.00 32.38 11 PRO B CA 1
ATOM 4582 C C . PRO B 1 11 ? 0.214 -39.078 -68.064 1.00 31.21 11 PRO B C 1
ATOM 4583 O O . PRO B 1 11 ? -0.953 -39.312 -68.380 1.00 31.42 11 PRO B O 1
ATOM 4587 N N . GLY B 1 12 ? 0.914 -39.869 -67.260 1.00 29.99 12 GLY B N 1
ATOM 4588 C CA . GLY B 1 12 ? 0.355 -41.113 -66.743 1.00 28.85 12 GLY B CA 1
ATOM 4589 C C . GLY B 1 12 ? -0.636 -40.960 -65.607 1.00 28.28 12 GLY B C 1
ATOM 4590 O O . GLY B 1 12 ? -1.305 -41.925 -65.249 1.00 28.23 12 GLY B O 1
ATOM 4591 N N . GLN B 1 13 ? -0.733 -39.758 -65.046 1.00 27.05 13 GLN B N 1
ATOM 4592 C CA . GLN B 1 13 ? -1.524 -39.521 -63.840 1.00 26.55 13 GLN B CA 1
ATOM 4593 C C . GLN B 1 13 ? -2.833 -38.795 -64.144 1.00 25.03 13 GLN B C 1
ATOM 4594 O O . GLN B 1 13 ? -2.974 -38.146 -65.181 1.00 25.33 13 GLN B O 1
ATOM 4600 N N . TRP B 1 14 ? -3.788 -38.915 -63.224 1.00 23.49 14 TRP B N 1
ATOM 4601 C CA . TRP B 1 14 ? -5.030 -38.143 -63.279 1.00 22.37 14 TRP B CA 1
ATOM 4602 C C . TRP B 1 14 ? -5.365 -37.737 -61.843 1.00 21.90 14 TRP B C 1
ATOM 4603 O O . TRP B 1 14 ? -6.099 -38.432 -61.139 1.00 21.69 14 TRP B O 1
ATOM 4614 N N . VAL B 1 15 ? -4.811 -36.604 -61.420 1.00 22.01 15 VAL B N 1
ATOM 4615 C CA . VAL B 1 15 ? -4.746 -36.252 -59.994 1.00 21.91 15 VAL B CA 1
ATOM 4616 C C . VAL B 1 15 ? -5.829 -35.280 -59.518 1.00 21.41 15 VAL B C 1
ATOM 4617 O O . VAL B 1 15 ? -5.939 -35.025 -58.321 1.00 21.28 15 VAL B O 1
ATOM 4621 N N . MET B 1 16 ? -6.616 -34.738 -60.444 1.00 20.74 16 MET B N 1
ATOM 4622 C CA . MET B 1 16 ? -7.825 -33.988 -60.086 1.00 20.22 16 MET B CA 1
ATOM 4623 C C . MET B 1 16 ? -8.898 -34.228 -61.148 1.00 19.26 16 MET B C 1
ATOM 4624 O O . MET B 1 16 ? -8.595 -34.680 -62.260 1.00 19.38 16 MET B O 1
ATOM 4629 N N . GLN B 1 17 ? -10.148 -33.930 -60.806 1.00 18.66 17 GLN B N 1
ATOM 4630 C CA . GLN B 1 17 ? -11.287 -34.407 -61.600 1.00 18.28 17 GLN B CA 1
ATOM 4631 C C . GLN B 1 17 ? -11.195 -34.075 -63.083 1.00 18.30 17 GLN B C 1
ATOM 4632 O O . GLN B 1 17 ? -11.468 -34.933 -63.920 1.00 18.03 17 GLN B O 1
ATOM 4638 N N . ASN B 1 18 ? -10.817 -32.840 -63.405 1.00 18.21 18 ASN B N 1
ATOM 4639 C CA . ASN B 1 18 ? -10.716 -32.416 -64.797 1.00 18.46 18 ASN B CA 1
ATOM 4640 C C . ASN B 1 18 ? -9.266 -32.321 -65.261 1.00 18.76 18 ASN B C 1
ATOM 4641 O O . ASN B 1 18 ? -8.905 -31.424 -66.030 1.00 18.74 18 ASN B O 1
ATOM 4646 N N . LYS B 1 19 ? -8.459 -33.270 -64.774 1.00 19.07 19 LYS B N 1
ATOM 4647 C CA . LYS B 1 19 ? -7.060 -33.489 -65.179 1.00 20.32 19 LYS B CA 1
ATOM 4648 C C . LYS B 1 19 ? -6.083 -32.496 -64.562 1.00 20.31 19 LYS B C 1
ATOM 4649 O O . LYS B 1 19 ? -5.071 -32.891 -63.979 1.00 20.94 19 LYS B O 1
ATOM 4655 N N . ASN B 1 20 ? -6.378 -31.210 -64.692 1.00 19.86 20 ASN B N 1
ATOM 4656 C CA . ASN B 1 20 ? -5.453 -30.179 -64.259 1.00 20.39 20 ASN B CA 1
ATOM 4657 C C . ASN B 1 20 ? -6.197 -28.959 -63.748 1.00 19.75 20 ASN B C 1
ATOM 4658 O O . ASN B 1 20 ? -7.425 -28.897 -63.808 1.00 18.77 20 ASN B O 1
ATOM 4663 N N . TYR B 1 21 ? -5.448 -27.986 -63.248 1.00 20.01 21 TYR B N 1
ATOM 4664 C CA . TYR B 1 21 ? -6.057 -26.781 -62.703 1.00 20.07 21 TYR B CA 1
ATOM 4665 C C . TYR B 1 21 ? -6.807 -25.981 -63.772 1.00 20.09 21 TYR B C 1
ATOM 4666 O O . TYR B 1 21 ? -7.763 -25.277 -63.458 1.00 19.93 21 TYR B O 1
ATOM 4675 N N . ALA B 1 22 ? -6.375 -26.094 -65.030 1.00 20.10 22 ALA B N 1
ATOM 4676 C CA . ALA B 1 22 ? -7.046 -25.418 -66.138 1.00 20.43 22 ALA B CA 1
ATOM 4677 C C . ALA B 1 22 ? -8.331 -26.123 -66.590 1.00 20.07 22 ALA B C 1
ATOM 4678 O O . ALA B 1 22 ? -9.067 -25.581 -67.421 1.00 19.78 22 ALA B O 1
ATOM 4680 N N . ASN B 1 23 ? -8.596 -27.318 -66.056 1.00 19.92 23 ASN B N 1
ATOM 4681 C CA . ASN B 1 23 ? -9.815 -28.088 -66.362 1.00 19.57 23 ASN B CA 1
ATOM 4682 C C . ASN B 1 23 ? -9.920 -28.482 -67.841 1.00 19.11 23 ASN B C 1
ATOM 4683 O O . ASN B 1 23 ? -11.020 -28.531 -68.388 1.00 19.48 23 ASN B O 1
ATOM 4688 N N . THR B 1 24 ? -8.797 -28.764 -68.498 1.00 19.21 24 THR B N 1
ATOM 4689 C CA . THR B 1 24 ? -8.853 -29.051 -69.935 1.00 19.76 24 THR B CA 1
ATOM 4690 C C . THR B 1 24 ? -9.316 -30.472 -70.254 1.00 19.76 24 THR B C 1
ATOM 4691 O O . THR B 1 24 ? -9.793 -30.721 -71.365 1.00 20.25 24 THR B O 1
ATOM 4695 N N . ARG B 1 25 ? -9.174 -31.393 -69.301 1.00 19.34 25 ARG B N 1
ATOM 4696 C CA . ARG B 1 25 ? -9.558 -32.798 -69.496 1.00 19.56 25 ARG B CA 1
ATOM 4697 C C . ARG B 1 25 ? -8.828 -33.419 -70.699 1.00 20.02 25 ARG B C 1
ATOM 4698 O O . ARG B 1 25 ? -9.379 -34.272 -71.413 1.00 20.26 25 ARG B O 1
ATOM 4706 N N . TYR B 1 26 ? -7.586 -32.978 -70.901 1.00 20.64 26 TYR B N 1
ATOM 4707 C CA . TYR B 1 26 ? -6.741 -33.415 -72.012 1.00 21.87 26 TYR B CA 1
ATOM 4708 C C . TYR B 1 26 ? -5.577 -34.246 -71.493 1.00 22.96 26 TYR B C 1
ATOM 4709 O O . TYR B 1 26 ? -4.957 -33.890 -70.489 1.00 22.88 26 TYR B O 1
ATOM 4718 N N . SER B 1 27 ? -5.286 -35.346 -72.186 1.00 23.99 27 SER B N 1
ATOM 4719 C CA . SER B 1 27 ? -4.153 -36.212 -71.861 1.00 24.52 27 SER B CA 1
ATOM 4720 C C . SER B 1 27 ? -3.182 -36.278 -73.027 1.00 25.60 27 SER B C 1
ATOM 4721 O O . SER B 1 27 ? -3.599 -36.442 -74.168 1.00 25.00 27 SER B O 1
ATOM 4724 N N . GLU B 1 28 ? -1.890 -36.157 -72.731 1.00 26.85 28 GLU B N 1
ATOM 4725 C CA . GLU B 1 28 ? -0.843 -36.283 -73.749 1.00 29.01 28 GLU B CA 1
ATOM 4726 C C . GLU B 1 28 ? -0.610 -37.730 -74.196 1.00 28.85 28 GLU B C 1
ATOM 4727 O O . GLU B 1 28 ? 0.108 -37.961 -75.167 1.00 29.04 28 GLU B O 1
ATOM 4733 N N . LEU B 1 29 ? -1.203 -38.703 -73.504 1.00 27.67 29 LEU B N 1
ATOM 4734 C CA . LEU B 1 29 ? -0.989 -40.113 -73.843 1.00 28.46 29 LEU B CA 1
ATOM 4735 C C . LEU B 1 29 ? -1.484 -40.424 -75.258 1.00 28.92 29 LEU B C 1
ATOM 4736 O O . LEU B 1 29 ? -2.548 -39.955 -75.667 1.00 28.56 29 LEU B O 1
ATOM 4741 N N . ASN B 1 30 ? -0.708 -41.210 -76.001 1.00 30.12 30 ASN B N 1
ATOM 4742 C CA . ASN B 1 30 ? -1.069 -41.561 -77.374 1.00 30.86 30 ASN B CA 1
ATOM 4743 C C . ASN B 1 30 ? -0.826 -43.030 -77.745 1.00 30.95 30 ASN B C 1
ATOM 4744 O O . ASN B 1 30 ? -0.735 -43.360 -78.930 1.00 31.50 30 ASN B O 1
ATOM 4749 N N . GLN B 1 31 ? -0.725 -43.909 -76.747 1.00 30.46 31 GLN B N 1
ATOM 4750 C CA . GLN B 1 31 ? -0.628 -45.345 -77.015 1.00 30.78 31 GLN B CA 1
ATOM 4751 C C . GLN B 1 31 ? -1.902 -45.815 -77.699 1.00 29.99 31 GLN B C 1
ATOM 4752 O O . GLN B 1 31 ? -1.858 -46.606 -78.642 1.00 31.05 31 GLN B O 1
ATOM 4758 N N . ILE B 1 32 ? -3.032 -45.316 -77.204 1.00 28.40 32 ILE B N 1
ATOM 4759 C CA . ILE B 1 32 ? -4.331 -45.538 -77.824 1.00 27.65 32 ILE B CA 1
ATOM 4760 C C . ILE B 1 32 ? -4.604 -44.372 -78.773 1.00 27.62 32 ILE B C 1
ATOM 4761 O O . ILE B 1 32 ? -4.535 -43.209 -78.378 1.00 27.56 32 ILE B O 1
ATOM 4766 N N . ASN B 1 33 ? -4.911 -44.681 -80.027 1.00 28.71 33 ASN B N 1
ATOM 4767 C CA . ASN B 1 33 ? -5.081 -43.647 -81.048 1.00 29.30 33 ASN B CA 1
ATOM 4768 C C . ASN B 1 33 ? -6.085 -44.077 -82.116 1.00 29.47 33 ASN B C 1
ATOM 4769 O O . ASN B 1 33 ? -6.612 -45.186 -82.057 1.00 29.14 33 ASN B O 1
ATOM 4774 N N . THR B 1 34 ? -6.345 -43.203 -83.086 1.00 30.18 34 THR B N 1
ATOM 4775 C CA . THR B 1 34 ? -7.380 -43.456 -84.091 1.00 30.78 34 THR B CA 1
ATOM 4776 C C . THR B 1 34 ? -7.108 -44.714 -84.919 1.00 32.17 34 THR B C 1
ATOM 4777 O O . THR B 1 34 ? -8.040 -45.332 -85.431 1.00 32.45 34 THR B O 1
ATOM 4781 N N . LYS B 1 35 ? -5.837 -45.085 -85.044 1.00 33.74 35 LYS B N 1
ATOM 4782 C CA . LYS B 1 35 ? -5.447 -46.256 -85.827 1.00 35.72 35 LYS B CA 1
ATOM 4783 C C . LYS B 1 35 ? -5.679 -47.585 -85.105 1.00 34.01 35 LYS B C 1
ATOM 4784 O O . LYS B 1 35 ? -5.944 -48.590 -85.756 1.00 35.14 35 LYS B O 1
ATOM 4790 N N . ASN B 1 36 ? -5.586 -47.601 -83.773 1.00 31.53 36 ASN B N 1
ATOM 4791 C CA . ASN B 1 36 ? -5.681 -48.866 -83.026 1.00 30.70 36 ASN B CA 1
ATOM 4792 C C . ASN B 1 36 ? -6.835 -48.974 -82.019 1.00 29.66 36 ASN B C 1
ATOM 4793 O O . ASN B 1 36 ? -6.983 -50.010 -81.367 1.00 29.61 36 ASN B O 1
ATOM 4798 N N . VAL B 1 37 ? -7.648 -47.926 -81.891 1.00 28.32 37 VAL B N 1
ATOM 4799 C CA . VAL B 1 37 ? -8.713 -47.914 -80.875 1.00 27.99 37 VAL B CA 1
ATOM 4800 C C . VAL B 1 37 ? -9.754 -49.023 -81.086 1.00 28.21 37 VAL B C 1
ATOM 4801 O O . VAL B 1 37 ? -10.431 -49.426 -80.139 1.00 27.81 37 VAL B O 1
ATOM 4805 N N . SER B 1 38 ? -9.880 -49.524 -82.316 1.00 29.67 38 SER B N 1
ATOM 4806 C CA . SER B 1 38 ? -10.757 -50.668 -82.587 1.00 30.29 38 SER B CA 1
ATOM 4807 C C . SER B 1 38 ? -10.362 -51.937 -81.812 1.00 31.11 38 SER B C 1
ATOM 4808 O O . SER B 1 38 ? -11.180 -52.846 -81.662 1.00 31.88 38 SER B O 1
ATOM 4811 N N . ARG B 1 39 ? -9.118 -51.995 -81.330 1.00 31.64 39 ARG B N 1
ATOM 4812 C CA . ARG B 1 39 ? -8.637 -53.119 -80.520 1.00 32.78 39 ARG B CA 1
ATOM 4813 C C . ARG B 1 39 ? -8.895 -52.954 -79.014 1.00 30.68 39 ARG B C 1
ATOM 4814 O O . ARG B 1 39 ? -8.493 -53.807 -78.222 1.00 29.76 39 ARG B O 1
ATOM 4822 N N . LEU B 1 40 ? -9.558 -51.868 -78.621 1.00 28.99 40 LEU B N 1
ATOM 4823 C CA . LEU B 1 40 ? -9.814 -51.586 -77.213 1.00 28.45 40 LEU B CA 1
ATOM 4824 C C . LEU B 1 40 ? -10.825 -52.583 -76.650 1.00 28.75 40 LEU B C 1
ATOM 4825 O O . LEU B 1 40 ? -11.873 -52.810 -77.254 1.00 28.97 40 LEU B O 1
ATOM 4830 N N . ARG B 1 41 ? -10.502 -53.175 -75.499 1.00 27.69 41 ARG B N 1
ATOM 4831 C CA . ARG B 1 41 ? -11.373 -54.148 -74.838 1.00 27.82 41 ARG B CA 1
ATOM 4832 C C . ARG B 1 41 ? -11.313 -53.935 -73.329 1.00 26.38 41 ARG B C 1
ATOM 4833 O O . ARG B 1 41 ? -10.429 -53.238 -72.834 1.00 25.72 41 ARG B O 1
ATOM 4841 N N . LEU B 1 42 ? -12.252 -54.533 -72.603 1.00 26.27 42 LEU B N 1
ATOM 4842 C CA . LEU B 1 42 ? -12.272 -54.413 -71.149 1.00 25.60 42 LEU B CA 1
ATOM 4843 C C . LEU B 1 42 ? -11.083 -55.146 -70.536 1.00 25.71 42 LEU B C 1
ATOM 4844 O O . LEU B 1 42 ? -10.844 -56.318 -70.834 1.00 26.70 42 LEU B O 1
ATOM 4849 N N . ALA B 1 43 ? -10.341 -54.438 -69.689 1.00 24.92 43 ALA B N 1
ATOM 4850 C CA . ALA B 1 43 ? -9.220 -55.008 -68.951 1.00 25.59 43 ALA B CA 1
ATOM 4851 C C . ALA B 1 43 ? -9.732 -55.554 -67.625 1.00 25.23 43 ALA B C 1
ATOM 4852 O O . ALA B 1 43 ? -9.489 -56.709 -67.275 1.00 25.91 43 ALA B O 1
ATOM 4854 N N . TRP B 1 44 ? -10.445 -54.704 -66.893 1.00 24.42 44 TRP B N 1
ATOM 4855 C CA . TRP B 1 44 ? -11.066 -55.100 -65.634 1.00 24.05 44 TRP B CA 1
ATOM 4856 C C . TRP B 1 44 ? -12.192 -54.155 -65.240 1.00 22.76 44 TRP B C 1
ATOM 4857 O O . TRP B 1 44 ? -12.345 -53.078 -65.816 1.00 21.70 44 TRP B O 1
ATOM 4868 N N . SER B 1 45 ? -12.981 -54.570 -64.253 1.00 22.84 45 SER B N 1
ATOM 4869 C CA . SER B 1 45 ? -14.019 -53.712 -63.696 1.00 21.95 45 SER B CA 1
ATOM 4870 C C . SER B 1 45 ? -14.080 -53.841 -62.177 1.00 21.44 45 SER B C 1
ATOM 4871 O O . SER B 1 45 ? -13.499 -54.756 -61.590 1.00 21.62 45 SER B O 1
ATOM 4874 N N . PHE B 1 46 ? -14.794 -52.907 -61.561 1.00 20.95 46 PHE B N 1
ATOM 4875 C CA . PHE B 1 46 ? -14.881 -52.811 -60.112 1.00 20.93 46 PHE B CA 1
ATOM 4876 C C . PHE B 1 46 ? -16.226 -52.213 -59.725 1.00 20.36 46 PHE B C 1
ATOM 4877 O O . PHE B 1 46 ? -16.554 -51.108 -60.155 1.00 20.57 46 PHE B O 1
ATOM 4885 N N . SER B 1 47 ? -16.999 -52.932 -58.918 1.00 21.14 47 SER B N 1
ATOM 4886 C CA . SER B 1 47 ? -18.288 -52.418 -58.444 1.00 20.99 47 SER B CA 1
ATOM 4887 C C . SER B 1 47 ? -18.092 -51.422 -57.299 1.00 21.06 47 SER B C 1
ATOM 4888 O O . SER B 1 47 ? -17.328 -51.676 -56.368 1.00 21.83 47 SER B O 1
ATOM 4891 N N . THR B 1 48 ? -18.791 -50.294 -57.373 1.00 21.02 48 THR B N 1
ATOM 4892 C CA . THR B 1 48 ? -18.686 -49.262 -56.338 1.00 21.49 48 THR B CA 1
ATOM 4893 C C . THR B 1 48 ? -19.503 -49.619 -55.097 1.00 22.05 48 THR B C 1
ATOM 4894 O O . THR B 1 48 ? -19.345 -48.988 -54.045 1.00 22.61 48 THR B O 1
ATOM 4898 N N . GLY B 1 49 ? -20.378 -50.616 -55.210 1.00 21.70 49 GLY B N 1
ATOM 4899 C CA . GLY B 1 49 ? -21.232 -51.024 -54.096 1.00 22.36 49 GLY B CA 1
ATOM 4900 C C . GLY B 1 49 ? -22.373 -50.067 -53.793 1.00 21.76 49 GLY B C 1
ATOM 4901 O O . GLY B 1 49 ? -22.966 -50.135 -52.720 1.00 23.38 49 GLY B O 1
ATOM 4902 N N . ALA B 1 50 ? -22.684 -49.177 -54.732 1.00 21.11 50 ALA B N 1
ATOM 4903 C CA . ALA B 1 50 ? -23.803 -48.255 -54.593 1.00 21.24 50 ALA B CA 1
ATOM 4904 C C . ALA B 1 50 ? -24.588 -48.214 -55.892 1.00 21.21 50 ALA B C 1
ATOM 4905 O O . ALA B 1 50 ? -24.062 -48.547 -56.954 1.00 21.13 50 ALA B O 1
ATOM 4907 N N . LEU B 1 51 ? -25.848 -47.807 -55.797 1.00 21.24 51 LEU B N 1
ATOM 4908 C CA . LEU B 1 51 ? -26.686 -47.582 -56.970 1.00 21.54 51 LEU B CA 1
ATOM 4909 C C . LEU B 1 51 ? -26.898 -46.077 -57.148 1.00 20.82 51 LEU B C 1
ATOM 4910 O O . LEU B 1 51 ? -26.370 -45.270 -56.377 1.00 21.85 51 LEU B O 1
ATOM 4915 N N . ARG B 1 52 ? -27.668 -45.712 -58.169 1.00 20.37 52 ARG B N 1
ATOM 4916 C CA . ARG B 1 52 ? -27.970 -44.316 -58.512 1.00 19.75 52 ARG B CA 1
ATOM 4917 C C . ARG B 1 52 ? -26.764 -43.624 -59.168 1.00 18.81 52 ARG B C 1
ATOM 4918 O O . ARG B 1 52 ? -25.759 -44.280 -59.461 1.00 19.18 52 ARG B O 1
ATOM 4926 N N . GLY B 1 53 ? -26.861 -42.319 -59.416 1.00 18.11 53 GLY B N 1
ATOM 4927 C CA . GLY B 1 53 ? -25.943 -41.644 -60.334 1.00 17.86 53 GLY B CA 1
ATOM 4928 C C . GLY B 1 53 ? -24.496 -41.653 -59.895 1.00 17.83 53 GLY B C 1
ATOM 4929 O O . GLY B 1 53 ? -24.196 -41.274 -58.766 1.00 17.89 53 GLY B O 1
ATOM 4930 N N . HIS B 1 54 ? -23.610 -42.085 -60.791 1.00 17.45 54 HIS B N 1
ATOM 4931 C CA . HIS B 1 54 ? -22.168 -42.082 -60.544 1.00 17.45 54 HIS B CA 1
ATOM 4932 C C . HIS B 1 54 ? -21.473 -41.048 -61.417 1.00 17.64 54 HIS B C 1
ATOM 4933 O O . HIS B 1 54 ? -21.091 -41.315 -62.560 1.00 17.26 54 HIS B O 1
ATOM 4940 N N . GLU B 1 55 ? -21.322 -39.855 -60.851 1.00 17.58 55 GLU B N 1
ATOM 4941 C CA . GLU B 1 55 ? -20.721 -38.725 -61.536 1.00 17.58 55 GLU B CA 1
ATOM 4942 C C . GLU B 1 55 ? -19.243 -38.613 -61.193 1.00 16.95 55 GLU B C 1
ATOM 4943 O O . GLU B 1 55 ? -18.705 -39.388 -60.382 1.00 17.11 55 GLU B O 1
ATOM 4949 N N . GLY B 1 56 ? -18.583 -37.648 -61.826 1.00 17.34 56 GLY B N 1
ATOM 4950 C CA . GLY B 1 56 ? -17.147 -37.503 -61.709 1.00 17.57 56 GLY B CA 1
ATOM 4951 C C . GLY B 1 56 ? -16.416 -38.709 -62.260 1.00 17.88 56 GLY B C 1
ATOM 4952 O O . GLY B 1 56 ? -16.934 -39.455 -63.103 1.00 18.28 56 GLY B O 1
ATOM 4953 N N . GLY B 1 57 ? -15.199 -38.903 -61.778 1.00 18.34 57 GLY B N 1
ATOM 4954 C CA . GLY B 1 57 ? -14.384 -40.028 -62.198 1.00 18.87 57 GLY B CA 1
ATOM 4955 C C . GLY B 1 57 ? -13.365 -40.361 -61.139 1.00 18.57 57 GLY B C 1
ATOM 4956 O O . GLY B 1 57 ? -13.208 -39.618 -60.167 1.00 18.31 57 GLY B O 1
ATOM 4957 N N . PRO B 1 58 ? -12.658 -41.482 -61.319 1.00 18.96 58 PRO B N 1
ATOM 4958 C CA . PRO B 1 58 ? -11.608 -41.835 -60.381 1.00 19.57 58 PRO B CA 1
ATOM 4959 C C . PRO B 1 58 ? -10.389 -40.930 -60.528 1.00 19.98 58 PRO B C 1
ATOM 4960 O O . PRO B 1 58 ? -10.236 -40.228 -61.533 1.00 19.57 58 PRO B O 1
ATOM 4964 N N . LEU B 1 59 ? -9.535 -40.952 -59.513 1.00 20.09 59 LEU B N 1
ATOM 4965 C CA . LEU B 1 59 ? -8.227 -40.326 -59.591 1.00 20.54 59 LEU B CA 1
ATOM 4966 C C . LEU B 1 59 ? -7.188 -41.432 -59.670 1.00 21.61 59 LEU B C 1
ATOM 4967 O O . LEU B 1 59 ? -7.379 -42.511 -59.111 1.00 21.76 59 LEU B O 1
ATOM 4972 N N . VAL B 1 60 ? -6.094 -41.162 -60.373 1.00 22.28 60 VAL B N 1
ATOM 4973 C CA . VAL B 1 60 ? -4.937 -42.049 -60.367 1.00 23.16 60 VAL B CA 1
ATOM 4974 C C . VAL B 1 60 ? -3.744 -41.223 -59.907 1.00 24.15 60 VAL B C 1
ATOM 4975 O O . VAL B 1 60 ? -3.328 -40.281 -60.589 1.00 24.01 60 VAL B O 1
ATOM 4979 N N . VAL B 1 61 ? -3.213 -41.583 -58.740 1.00 24.98 61 VAL B N 1
ATOM 4980 C CA . VAL B 1 61 ? -2.055 -40.917 -58.157 1.00 26.23 61 VAL B CA 1
ATOM 4981 C C . VAL B 1 61 ? -1.045 -41.995 -57.781 1.00 26.68 61 VAL B C 1
ATOM 4982 O O . VAL B 1 61 ? -1.352 -42.895 -56.997 1.00 26.49 61 VAL B O 1
ATOM 4986 N N . GLY B 1 62 ? 0.156 -41.898 -58.341 1.00 28.21 62 GLY B N 1
ATOM 4987 C CA . GLY B 1 62 ? 1.142 -42.966 -58.230 1.00 29.15 62 GLY B CA 1
ATOM 4988 C C . GLY B 1 62 ? 0.602 -44.238 -58.858 1.00 28.97 62 GLY B C 1
ATOM 4989 O O . GLY B 1 62 ? 0.151 -44.224 -60.005 1.00 29.61 62 GLY B O 1
ATOM 4990 N N . THR B 1 63 ? 0.643 -45.332 -58.099 1.00 29.04 63 THR B N 1
ATOM 4991 C CA . THR B 1 63 ? 0.099 -46.620 -58.537 1.00 29.33 63 THR B CA 1
ATOM 4992 C C . THR B 1 63 ? -1.254 -46.924 -57.882 1.00 27.78 63 THR B C 1
ATOM 4993 O O . THR B 1 63 ? -1.704 -48.070 -57.885 1.00 28.33 63 THR B O 1
ATOM 4997 N N . THR B 1 64 ? -1.901 -45.904 -57.320 1.00 26.35 64 THR B N 1
ATOM 4998 C CA . THR B 1 64 ? -3.177 -46.090 -56.641 1.00 25.17 64 THR B CA 1
ATOM 4999 C C . THR B 1 64 ? -4.289 -45.380 -57.409 1.00 24.05 64 THR B C 1
ATOM 5000 O O . THR B 1 64 ? -4.123 -44.234 -57.833 1.00 24.18 64 THR B O 1
ATOM 5004 N N . MET B 1 65 ? -5.414 -46.068 -57.588 1.00 23.05 65 MET B N 1
ATOM 5005 C CA . MET B 1 65 ? -6.615 -45.446 -58.129 1.00 22.40 65 MET B CA 1
ATOM 5006 C C . MET B 1 65 ? -7.596 -45.199 -56.991 1.00 21.62 65 MET B C 1
ATOM 5007 O O . MET B 1 65 ? -7.848 -46.089 -56.183 1.00 22.58 65 MET B O 1
ATOM 5012 N N . TYR B 1 66 ? -8.143 -43.990 -56.938 1.00 20.83 66 TYR B N 1
ATOM 5013 C CA . TYR B 1 66 ? -9.122 -43.632 -55.917 1.00 20.20 66 TYR B CA 1
ATOM 5014 C C . TYR B 1 66 ? -10.499 -43.546 -56.559 1.00 19.60 66 TYR B C 1
ATOM 5015 O O . TYR B 1 66 ? -10.675 -42.872 -57.566 1.00 19.59 66 TYR B O 1
ATOM 5024 N N . VAL B 1 67 ? -11.460 -44.241 -55.959 1.00 19.59 67 VAL B N 1
ATOM 5025 C CA . VAL B 1 67 ? -12.796 -44.413 -56.527 1.00 19.44 67 VAL B CA 1
ATOM 5026 C C . VAL B 1 67 ? -13.832 -43.931 -55.516 1.00 19.67 67 VAL B C 1
ATOM 5027 O O . VAL B 1 67 ? -13.662 -44.124 -54.319 1.00 19.58 67 VAL B O 1
ATOM 5031 N N . HIS B 1 68 ? -14.901 -43.307 -56.003 1.00 19.17 68 HIS B N 1
ATOM 5032 C CA . HIS B 1 68 ? -15.971 -42.819 -55.134 1.00 19.21 68 HIS B CA 1
ATOM 5033 C C . HIS B 1 68 ? -17.337 -43.172 -55.708 1.00 19.37 68 HIS B C 1
ATOM 5034 O O . HIS B 1 68 ? -17.502 -43.309 -56.917 1.00 20.35 68 HIS B O 1
ATOM 5041 N N . SER B 1 69 ? -18.318 -43.309 -54.828 1.00 19.69 69 SER B N 1
ATOM 5042 C CA . SER B 1 69 ? -19.656 -43.713 -55.228 1.00 19.10 69 SER B CA 1
ATOM 5043 C C . SER B 1 69 ? -20.690 -42.641 -54.933 1.00 19.27 69 SER B C 1
ATOM 5044 O O . SER B 1 69 ? -20.403 -41.622 -54.298 1.00 19.79 69 SER B O 1
ATOM 5047 N N . ALA B 1 70 ? -21.908 -42.897 -55.404 1.00 18.44 70 ALA B N 1
ATOM 5048 C CA . ALA B 1 70 ? -23.083 -42.151 -54.977 1.00 18.84 70 ALA B CA 1
ATOM 5049 C C . ALA B 1 70 ? -23.301 -42.355 -53.482 1.00 19.20 70 ALA B C 1
ATOM 5050 O O . ALA B 1 70 ? -22.622 -43.166 -52.852 1.00 18.93 70 ALA B O 1
ATOM 5052 N N . TYR B 1 71 ? -24.253 -41.626 -52.911 1.00 19.64 71 TYR B N 1
ATOM 5053 C CA . TYR B 1 71 ? -24.614 -41.818 -51.506 1.00 20.30 71 TYR B CA 1
ATOM 5054 C C . TYR B 1 71 ? -24.737 -43.325 -51.217 1.00 21.15 71 TYR B C 1
ATOM 5055 O O . TYR B 1 71 ? -25.358 -44.032 -52.018 1.00 21.20 71 TYR B O 1
ATOM 5064 N N . PRO B 1 72 ? -24.177 -43.839 -50.113 1.00 22.25 72 PRO B N 1
ATOM 5065 C CA . PRO B 1 72 ? -23.627 -43.078 -48.977 1.00 22.43 72 PRO B CA 1
ATOM 5066 C C . PRO B 1 72 ? -22.145 -42.697 -49.064 1.00 21.69 72 PRO B C 1
ATOM 5067 O O . PRO B 1 72 ? -21.501 -42.489 -48.029 1.00 21.64 72 PRO B O 1
ATOM 5071 N N . ASN B 1 73 ? -21.614 -42.609 -50.280 1.00 20.69 73 ASN B N 1
ATOM 5072 C CA . ASN B 1 73 ? -20.290 -42.050 -50.536 1.00 21.04 73 ASN B CA 1
ATOM 5073 C C . ASN B 1 73 ? -19.157 -42.951 -50.057 1.00 21.00 73 ASN B C 1
ATOM 5074 O O . ASN B 1 73 ? -18.295 -42.542 -49.280 1.00 20.88 73 ASN B O 1
ATOM 5079 N N . HIS B 1 74 ? -19.170 -44.190 -50.539 1.00 20.29 74 HIS B N 1
ATOM 5080 C CA . HIS B 1 74 ? -18.056 -45.101 -50.329 1.00 21.23 74 HIS B CA 1
ATOM 5081 C C . HIS B 1 74 ? -16.842 -44.555 -51.065 1.00 20.57 74 HIS B C 1
ATOM 5082 O O . HIS B 1 74 ? -16.962 -44.007 -52.167 1.00 20.06 74 HIS B O 1
ATOM 5089 N N . VAL B 1 75 ? -15.674 -44.707 -50.450 1.00 20.74 75 VAL B N 1
ATOM 5090 C CA . VAL B 1 75 ? -14.412 -44.324 -51.071 1.00 20.65 75 VAL B CA 1
ATOM 5091 C C . VAL B 1 75 ? -13.469 -45.521 -50.999 1.00 20.78 75 VAL B C 1
ATOM 5092 O O . VAL B 1 75 ? -13.356 -46.162 -49.959 1.00 20.95 75 VAL B O 1
ATOM 5096 N N . TYR B 1 76 ? -12.799 -45.817 -52.113 1.00 19.87 76 TYR B N 1
ATOM 5097 C CA . TYR B 1 76 ? -11.887 -46.953 -52.193 1.00 20.77 76 TYR B CA 1
ATOM 5098 C C . TYR B 1 76 ? -10.562 -46.517 -52.769 1.00 21.12 76 TYR B C 1
ATOM 5099 O O . TYR B 1 76 ? -10.519 -45.663 -53.654 1.00 22.03 76 TYR B O 1
ATOM 5108 N N . ALA B 1 77 ? -9.488 -47.115 -52.263 1.00 21.94 77 ALA B N 1
ATOM 5109 C CA . ALA B 1 77 ? -8.181 -47.028 -52.891 1.00 22.50 77 ALA B CA 1
ATOM 5110 C C . ALA B 1 77 ? -7.876 -48.389 -53.501 1.00 23.03 77 ALA B C 1
ATOM 5111 O O . ALA B 1 77 ? -7.955 -49.405 -52.812 1.00 24.10 77 ALA B O 1
ATOM 5113 N N . LEU B 1 78 ? -7.533 -48.401 -54.787 1.00 22.62 78 LEU B N 1
ATOM 5114 C CA . LEU B 1 78 ? -7.218 -49.633 -55.497 1.00 23.49 78 LEU B CA 1
ATOM 5115 C C . LEU B 1 78 ? -5.728 -49.651 -55.813 1.00 24.09 78 LEU B C 1
ATOM 5116 O O . LEU B 1 78 ? -5.214 -48.723 -56.435 1.00 24.68 78 LEU B O 1
ATOM 5121 N N . ASP B 1 79 ? -5.047 -50.710 -55.381 1.00 25.28 79 ASP B N 1
ATOM 5122 C CA . ASP B 1 79 ? -3.620 -50.883 -55.632 1.00 26.30 79 ASP B CA 1
ATOM 5123 C C . ASP B 1 79 ? -3.438 -51.493 -57.018 1.00 26.43 79 ASP B C 1
ATOM 5124 O O . ASP B 1 79 ? -3.700 -52.674 -57.209 1.00 26.47 79 ASP B O 1
ATOM 5129 N N . LEU B 1 80 ? -2.988 -50.682 -57.971 1.00 26.44 80 LEU B N 1
ATOM 5130 C CA . LEU B 1 80 ? -2.862 -51.117 -59.368 1.00 27.31 80 LEU B CA 1
ATOM 5131 C C . LEU B 1 80 ? -1.657 -52.026 -59.661 1.00 29.38 80 LEU B C 1
ATOM 5132 O O . LEU B 1 80 ? -1.498 -52.482 -60.793 1.00 29.58 80 LEU B O 1
ATOM 5137 N N . THR B 1 81 ? -0.818 -52.292 -58.660 1.00 30.94 81 THR B N 1
ATOM 5138 C CA . THR B 1 81 ? 0.299 -53.228 -58.829 1.00 33.19 81 THR B CA 1
ATOM 5139 C C . THR B 1 81 ? -0.116 -54.692 -58.644 1.00 35.31 81 THR B C 1
ATOM 5140 O O . THR B 1 81 ? 0.708 -55.590 -58.827 1.00 36.52 81 THR B O 1
ATOM 5144 N N . GLN B 1 82 ? -1.379 -54.934 -58.289 1.00 36.24 82 GLN B N 1
ATOM 5145 C CA . GLN B 1 82 ? -1.827 -56.267 -57.872 1.00 38.74 82 GLN B CA 1
ATOM 5146 C C . GLN B 1 82 ? -2.568 -57.067 -58.954 1.00 39.51 82 GLN B C 1
ATOM 5147 O O . GLN B 1 82 ? -3.375 -57.937 -58.630 1.00 41.32 82 GLN B O 1
ATOM 5153 N N . LYS B 1 83 ? -2.291 -56.771 -60.226 1.00 39.72 83 LYS B N 1
ATOM 5154 C CA . LYS B 1 83 ? -2.704 -57.611 -61.361 1.00 40.10 83 LYS B CA 1
ATOM 5155 C C . LYS B 1 83 ? -4.150 -58.138 -61.305 1.00 38.62 83 LYS B C 1
ATOM 5156 O O . LYS B 1 83 ? -4.367 -59.288 -60.914 1.00 39.46 83 LYS B O 1
ATOM 5162 N N . PRO B 1 84 ? -5.141 -57.327 -61.688 1.00 34.51 84 PRO B N 1
ATOM 5163 C CA . PRO B 1 84 ? -4.961 -55.937 -62.112 1.00 33.00 84 PRO B CA 1
ATOM 5164 C C . PRO B 1 84 ? -5.099 -54.944 -60.961 1.00 30.98 84 PRO B C 1
ATOM 5165 O O . PRO B 1 84 ? -4.587 -53.829 -61.050 1.00 31.33 84 PRO B O 1
ATOM 5169 N N . TYR B 1 85 ? -5.791 -55.344 -59.898 1.00 29.39 85 TYR B N 1
ATOM 5170 C CA . TYR B 1 85 ? -5.932 -54.501 -58.721 1.00 28.39 85 TYR B CA 1
ATOM 5171 C C . TYR B 1 85 ? -6.283 -55.320 -57.484 1.00 28.53 85 TYR B C 1
ATOM 5172 O O . TYR B 1 85 ? -6.731 -56.467 -57.580 1.00 28.31 85 TYR B O 1
ATOM 5181 N N . ALA B 1 86 ? -6.061 -54.706 -56.327 1.00 28.59 86 ALA B N 1
ATOM 5182 C CA . ALA B 1 86 ? -6.574 -55.191 -55.054 1.00 29.01 86 ALA B CA 1
ATOM 5183 C C . ALA B 1 86 ? -7.111 -53.978 -54.318 1.00 28.17 86 ALA B C 1
ATOM 5184 O O . ALA B 1 86 ? -6.637 -52.862 -54.532 1.00 28.60 86 ALA B O 1
ATOM 5186 N N . ILE B 1 87 ? -8.097 -54.194 -53.455 1.00 28.71 87 ILE B N 1
ATOM 5187 C CA . ILE B 1 87 ? -8.639 -53.111 -52.638 1.00 28.31 87 ILE B CA 1
ATOM 5188 C C . ILE B 1 87 ? -7.644 -52.831 -51.514 1.00 28.67 87 ILE B C 1
ATOM 5189 O O . ILE B 1 87 ? -7.473 -53.653 -50.615 1.00 31.27 87 ILE B O 1
ATOM 5194 N N . LYS B 1 88 ? -6.989 -51.673 -51.570 1.00 27.54 88 LYS B N 1
ATOM 5195 C CA . LYS B 1 88 ? -5.982 -51.304 -50.575 1.00 27.97 88 LYS B CA 1
ATOM 5196 C C . LYS B 1 88 ? -6.652 -50.835 -49.287 1.00 27.18 88 LYS B C 1
ATOM 5197 O O . LYS B 1 88 ? -6.255 -51.223 -48.187 1.00 27.48 88 LYS B O 1
ATOM 5203 N N . TRP B 1 89 ? -7.670 -49.993 -49.430 1.00 25.88 89 TRP B N 1
ATOM 5204 C CA . TRP B 1 89 ? -8.510 -49.618 -48.297 1.00 25.70 89 TRP B CA 1
ATOM 5205 C C . TRP B 1 89 ? -9.863 -49.107 -48.754 1.00 24.61 89 TRP B C 1
ATOM 5206 O O . TRP B 1 89 ? -10.050 -48.780 -49.925 1.00 23.73 89 TRP B O 1
ATOM 5217 N N . GLN B 1 90 ? -10.807 -49.046 -47.818 1.00 24.69 90 GLN B N 1
ATOM 5218 C CA . GLN B 1 90 ? -12.097 -48.429 -48.087 1.00 25.11 90 GLN B CA 1
ATOM 5219 C C . GLN B 1 90 ? -12.603 -47.647 -46.890 1.00 24.25 90 GLN B C 1
ATOM 5220 O O . GLN B 1 90 ? -12.283 -47.961 -45.738 1.00 25.27 90 GLN B O 1
ATOM 5226 N N . TYR B 1 91 ? -13.394 -46.624 -47.187 1.00 22.91 91 TYR B N 1
ATOM 5227 C CA . TYR B 1 91 ? -13.937 -45.729 -46.176 1.00 22.70 91 TYR B CA 1
ATOM 5228 C C . TYR B 1 91 ? -15.365 -45.365 -46.541 1.00 21.96 91 TYR B C 1
ATOM 5229 O O . TYR B 1 91 ? -15.659 -45.055 -47.697 1.00 21.44 91 TYR B O 1
ATOM 5238 N N . THR B 1 92 ? -16.244 -45.403 -45.546 1.00 22.11 92 THR B N 1
ATOM 5239 C CA . THR B 1 92 ? -17.614 -44.937 -45.710 1.00 22.20 92 THR B CA 1
ATOM 5240 C C . THR B 1 92 ? -17.950 -44.052 -44.519 1.00 22.51 92 THR B C 1
ATOM 5241 O O . THR B 1 92 ? -17.883 -44.507 -43.381 1.00 23.29 92 THR B O 1
ATOM 5245 N N . PRO B 1 93 ? -18.307 -42.784 -44.778 1.00 22.67 93 PRO B N 1
ATOM 5246 C CA . PRO B 1 93 ? -18.586 -41.876 -43.669 1.00 23.13 93 PRO B CA 1
ATOM 5247 C C . PRO B 1 93 ? -19.944 -42.140 -43.033 1.00 23.99 93 PRO B C 1
ATOM 5248 O O . PRO B 1 93 ? -20.852 -42.645 -43.690 1.00 25.13 93 PRO B O 1
ATOM 5252 N N . VAL B 1 94 ? -20.070 -41.798 -41.755 1.00 24.37 94 VAL B N 1
ATOM 5253 C CA . VAL B 1 94 ? -21.367 -41.763 -41.100 1.00 25.27 94 VAL B CA 1
ATOM 5254 C C . VAL B 1 94 ? -22.061 -40.494 -41.574 1.00 24.27 94 VAL B C 1
ATOM 5255 O O . VAL B 1 94 ? -21.452 -39.420 -41.583 1.00 24.95 94 VAL B O 1
ATOM 5259 N N . GLN B 1 95 ? -23.326 -40.624 -41.970 1.00 24.12 95 GLN B N 1
ATOM 5260 C CA . GLN B 1 95 ? -24.095 -39.507 -42.507 1.00 24.54 95 GLN B CA 1
ATOM 5261 C C . GLN B 1 95 ? -25.507 -39.477 -41.966 1.00 24.66 95 GLN B C 1
ATOM 5262 O O . GLN B 1 95 ? -26.062 -40.509 -41.585 1.00 26.20 95 GLN B O 1
ATOM 5268 N N . ASN B 1 96 ? -26.076 -38.275 -41.944 1.00 24.13 96 ASN B N 1
ATOM 5269 C CA . ASN B 1 96 ? -27.494 -38.078 -41.699 1.00 24.77 96 ASN B CA 1
ATOM 5270 C C . ASN B 1 96 ? -28.263 -38.386 -42.983 1.00 24.68 96 ASN B C 1
ATOM 5271 O O . ASN B 1 96 ? -28.161 -37.649 -43.963 1.00 24.32 96 ASN B O 1
ATOM 5276 N N . SER B 1 97 ? -29.031 -39.474 -42.967 1.00 26.01 97 SER B N 1
ATOM 5277 C CA . SER B 1 97 ? -29.782 -39.912 -44.146 1.00 27.07 97 SER B CA 1
ATOM 5278 C C . SER B 1 97 ? -30.869 -38.931 -44.595 1.00 27.12 97 SER B C 1
ATOM 5279 O O . SER B 1 97 ? -31.385 -39.062 -45.706 1.00 27.17 97 SER B O 1
ATOM 5282 N N . GLN B 1 98 ? -31.218 -37.957 -43.752 1.00 27.59 98 GLN B N 1
ATOM 5283 C CA . GLN B 1 98 ? -32.125 -36.882 -44.170 1.00 28.67 98 GLN B CA 1
ATOM 5284 C C . GLN B 1 98 ? -31.598 -36.094 -45.367 1.00 26.29 98 GLN B C 1
ATOM 5285 O O . GLN B 1 98 ? -32.377 -35.462 -46.086 1.00 26.46 98 GLN B O 1
ATOM 5291 N N . ALA B 1 99 ? -30.283 -36.135 -45.579 1.00 24.71 99 ALA B N 1
ATOM 5292 C CA . ALA B 1 99 ? -29.661 -35.546 -46.767 1.00 23.47 99 ALA B CA 1
ATOM 5293 C C . ALA B 1 99 ? -30.326 -36.018 -48.061 1.00 23.21 99 ALA B C 1
ATOM 5294 O O . ALA B 1 99 ? -30.480 -35.240 -48.999 1.00 23.12 99 ALA B O 1
ATOM 5296 N N . VAL B 1 100 ? -30.718 -37.288 -48.107 1.00 23.29 100 VAL B N 1
ATOM 5297 C CA . VAL B 1 100 ? -31.336 -37.853 -49.308 1.00 23.89 100 VAL B CA 1
ATOM 5298 C C . VAL B 1 100 ? -32.622 -37.100 -49.671 1.00 24.60 100 VAL B C 1
ATOM 5299 O O . VAL B 1 100 ? -32.894 -36.854 -50.848 1.00 25.13 100 VAL B O 1
ATOM 5303 N N . ALA B 1 101 ? -33.399 -36.732 -48.658 1.00 24.93 101 ALA B N 1
ATOM 5304 C CA . ALA B 1 101 ? -34.672 -36.034 -48.865 1.00 26.68 101 ALA B CA 1
ATOM 5305 C C . ALA B 1 101 ? -34.533 -34.601 -49.395 1.00 26.71 101 ALA B C 1
ATOM 5306 O O . ALA B 1 101 ? -35.497 -34.061 -49.939 1.00 29.24 101 ALA B O 1
ATOM 5308 N N . VAL B 1 102 ? -33.358 -33.988 -49.240 1.00 25.07 102 VAL B N 1
ATOM 5309 C CA . VAL B 1 102 ? -33.136 -32.604 -49.687 1.00 25.50 102 VAL B CA 1
ATOM 5310 C C . VAL B 1 102 ? -32.154 -32.499 -50.862 1.00 24.75 102 VAL B C 1
ATOM 5311 O O . VAL B 1 102 ? -31.657 -31.416 -51.175 1.00 24.34 102 VAL B O 1
ATOM 5315 N N . ALA B 1 103 ? -31.876 -33.623 -51.514 1.00 24.27 103 ALA B N 1
ATOM 5316 C CA . ALA B 1 103 ? -31.109 -33.611 -52.754 1.00 23.64 103 ALA B CA 1
ATOM 5317 C C . ALA B 1 103 ? -32.077 -33.349 -53.900 1.00 24.26 103 ALA B C 1
ATOM 5318 O O . ALA B 1 103 ? -33.015 -34.116 -54.092 1.00 27.46 103 ALA B O 1
ATOM 5320 N N . CYS B 1 104 ? -31.855 -32.274 -54.652 1.00 24.47 104 CYS B N 1
ATOM 5321 C CA . CYS B 1 104 ? -32.754 -31.912 -55.754 1.00 25.46 104 CYS B CA 1
ATOM 5322 C C . CYS B 1 104 ? -32.708 -32.902 -56.908 1.00 24.39 104 CYS B C 1
ATOM 5323 O O . CYS B 1 104 ? -33.737 -33.217 -57.514 1.00 25.63 104 CYS B O 1
ATOM 5326 N N . CYS B 1 105 ? -31.508 -33.390 -57.201 1.00 23.68 105 CYS B N 1
ATOM 5327 C CA . CYS B 1 105 ? -31.182 -33.856 -58.541 1.00 23.17 105 CYS B CA 1
ATOM 5328 C C . CYS B 1 105 ? -30.352 -35.147 -58.528 1.00 21.47 105 CYS B C 1
ATOM 5329 O O . CYS B 1 105 ? -29.385 -35.284 -59.285 1.00 21.44 105 CYS B O 1
ATOM 5332 N N . ASP B 1 106 ? -30.765 -36.069 -57.658 1.00 20.37 106 ASP B N 1
ATOM 5333 C CA . ASP B 1 106 ? -30.119 -37.365 -57.392 1.00 19.46 106 ASP B CA 1
ATOM 5334 C C . ASP B 1 106 ? -28.973 -37.244 -56.385 1.00 19.15 106 ASP B C 1
ATOM 5335 O O . ASP B 1 106 ? -28.402 -36.164 -56.183 1.00 19.57 106 ASP B O 1
ATOM 5340 N N . VAL B 1 107 ? -28.647 -38.371 -55.762 1.00 18.96 107 VAL B N 1
ATOM 5341 C CA . VAL B 1 107 ? -27.680 -38.419 -54.662 1.00 19.32 107 VAL B CA 1
ATOM 5342 C C . VAL B 1 107 ? -26.245 -38.609 -55.167 1.00 18.45 107 VAL B C 1
ATOM 5343 O O . VAL B 1 107 ? -25.500 -39.458 -54.680 1.00 18.94 107 VAL B O 1
ATOM 5347 N N . VAL B 1 108 ? -25.880 -37.789 -56.146 1.00 17.84 108 VAL B N 1
ATOM 5348 C CA . VAL B 1 108 ? -24.590 -37.881 -56.819 1.00 17.79 108 VAL B CA 1
ATOM 5349 C C . VAL B 1 108 ? -23.481 -37.203 -56.024 1.00 17.43 108 VAL B C 1
ATOM 5350 O O . VAL B 1 108 ? -23.741 -36.425 -55.104 1.00 17.78 108 VAL B O 1
ATOM 5354 N N . ASN B 1 109 ? -22.243 -37.516 -56.393 1.00 16.86 109 ASN B N 1
ATOM 5355 C CA . ASN B 1 109 ? -21.071 -36.820 -55.885 1.00 17.22 109 ASN B CA 1
ATOM 5356 C C . ASN B 1 109 ? -20.045 -36.747 -56.992 1.00 17.24 109 ASN B C 1
ATOM 5357 O O . ASN B 1 109 ? -19.787 -37.755 -57.659 1.00 17.25 109 ASN B O 1
ATOM 5362 N N . ARG B 1 110 ? -19.469 -35.565 -57.192 1.00 17.33 110 ARG B N 1
ATOM 5363 C CA . ARG B 1 110 ? -18.574 -35.328 -58.328 1.00 17.77 110 ARG B CA 1
ATOM 5364 C C . ARG B 1 110 ? -17.116 -35.689 -58.074 1.00 17.97 110 ARG B C 1
ATOM 5365 O O . ARG B 1 110 ? -16.289 -35.566 -58.978 1.00 18.16 110 ARG B O 1
ATOM 5373 N N . GLY B 1 111 ? -16.808 -36.128 -56.857 1.00 17.84 111 GLY B N 1
ATOM 5374 C CA . GLY B 1 111 ? -15.584 -36.870 -56.613 1.00 18.50 111 GLY B CA 1
ATOM 5375 C C . GLY B 1 111 ? -14.538 -36.269 -55.708 1.00 18.46 111 GLY B C 1
ATOM 5376 O O . GLY B 1 111 ? -14.732 -35.237 -55.056 1.00 18.65 111 GLY B O 1
ATOM 5377 N N . LEU B 1 112 ? -13.409 -36.959 -55.692 1.00 18.25 112 LEU B N 1
ATOM 5378 C CA . LEU B 1 112 ? -12.358 -36.742 -54.724 1.00 18.95 112 LEU B CA 1
ATOM 5379 C C . LEU B 1 112 ? -11.354 -35.714 -55.211 1.00 19.38 112 LEU B C 1
ATOM 5380 O O . LEU B 1 112 ? -11.259 -35.434 -56.407 1.00 19.66 112 LEU B O 1
ATOM 5385 N N . ALA B 1 113 ? -10.610 -35.155 -54.262 1.00 19.50 113 ALA B N 1
ATOM 5386 C CA . ALA B 1 113 ? -9.386 -34.428 -54.559 1.00 19.85 113 ALA B CA 1
ATOM 5387 C C . ALA B 1 113 ? -8.244 -35.088 -53.807 1.00 20.56 113 ALA B C 1
ATOM 5388 O O . ALA B 1 113 ? -8.457 -35.787 -52.812 1.00 20.80 113 ALA B O 1
ATOM 5390 N N . TYR B 1 114 ? -7.032 -34.859 -54.300 1.00 21.48 114 TYR B N 1
ATOM 5391 C CA . TYR B 1 114 ? -5.826 -35.385 -53.684 1.00 22.23 114 TYR B CA 1
ATOM 5392 C C . TYR B 1 114 ? -4.830 -34.253 -53.469 1.00 22.04 114 TYR B C 1
ATOM 5393 O O . TYR B 1 114 ? -4.687 -33.393 -54.330 1.00 22.26 114 TYR B O 1
ATOM 5402 N N . ALA B 1 115 ? -4.146 -34.257 -52.328 1.00 23.15 115 ALA B N 1
ATOM 5403 C CA . ALA B 1 115 ? -2.972 -33.405 -52.139 1.00 24.01 115 ALA B CA 1
ATOM 5404 C C . ALA B 1 115 ? -2.182 -33.846 -50.918 1.00 25.22 115 ALA B C 1
ATOM 5405 O O . ALA B 1 115 ? -2.767 -34.217 -49.903 1.00 24.95 115 ALA B O 1
ATOM 5407 N N . ASN B 1 116 ? -0.854 -33.800 -51.027 1.00 26.82 116 ASN B N 1
ATOM 5408 C CA . ASN B 1 116 ? 0.046 -34.006 -49.892 1.00 28.33 116 ASN B CA 1
ATOM 5409 C C . ASN B 1 116 ? -0.288 -35.249 -49.068 1.00 27.32 116 ASN B C 1
ATOM 5410 O O . ASN B 1 116 ? -0.457 -35.178 -47.848 1.00 27.76 116 ASN B O 1
ATOM 5415 N N . GLY B 1 117 ? -0.384 -36.386 -49.750 1.00 26.66 117 GLY B N 1
ATOM 5416 C CA . GLY B 1 117 ? -0.675 -37.665 -49.104 1.00 26.61 117 GLY B CA 1
ATOM 5417 C C . GLY B 1 117 ? -2.050 -37.764 -48.466 1.00 25.52 117 GLY B C 1
ATOM 5418 O O . GLY B 1 117 ? -2.262 -38.593 -47.580 1.00 25.61 117 GLY B O 1
ATOM 5419 N N . LYS B 1 118 ? -2.983 -36.925 -48.914 1.00 24.78 118 LYS B N 1
ATOM 5420 C CA . LYS B 1 118 ? -4.334 -36.902 -48.364 1.00 23.89 118 LYS B CA 1
ATOM 5421 C C . LYS B 1 118 ? -5.373 -36.964 -49.466 1.00 22.67 118 LYS B C 1
ATOM 5422 O O . LYS B 1 118 ? -5.163 -36.443 -50.557 1.00 22.53 118 LYS B O 1
ATOM 5428 N N . ILE B 1 119 ? -6.493 -37.609 -49.159 1.00 22.26 119 ILE B N 1
ATOM 5429 C CA . ILE B 1 119 ? -7.657 -37.626 -50.030 1.00 21.18 119 ILE B CA 1
ATOM 5430 C C . ILE B 1 119 ? -8.730 -36.769 -49.371 1.00 20.89 119 ILE B C 1
ATOM 5431 O O . ILE B 1 119 ? -8.954 -36.865 -48.162 1.00 21.30 119 ILE B O 1
ATOM 5436 N N . PHE B 1 120 ? -9.384 -35.934 -50.171 1.00 20.10 120 PHE B N 1
ATOM 5437 C CA . PHE B 1 120 ? -10.445 -35.063 -49.681 1.00 19.71 120 PHE B CA 1
ATOM 5438 C C . PHE B 1 120 ? -11.743 -35.436 -50.367 1.00 19.54 120 PHE B C 1
ATOM 5439 O O . PHE B 1 120 ? -11.797 -35.531 -51.592 1.00 19.15 120 PHE B O 1
ATOM 5447 N N . MET B 1 121 ? -12.776 -35.649 -49.560 1.00 19.55 121 MET B N 1
ATOM 5448 C CA . MET B 1 121 ? -14.090 -36.016 -50.062 1.00 19.69 121 MET B CA 1
ATOM 5449 C C . MET B 1 121 ? -15.148 -35.121 -49.460 1.00 19.55 121 MET B C 1
ATOM 5450 O O . MET B 1 121 ? -14.981 -34.582 -48.367 1.00 19.43 121 MET B O 1
ATOM 5455 N N . THR B 1 122 ? -16.243 -34.971 -50.187 1.00 18.42 122 THR B N 1
ATOM 5456 C CA . THR B 1 122 ? -17.432 -34.344 -49.646 1.00 18.55 122 THR B CA 1
ATOM 5457 C C . THR B 1 122 ? -18.505 -35.404 -49.480 1.00 18.67 122 THR B C 1
ATOM 5458 O O . THR B 1 122 ? -18.469 -36.451 -50.148 1.00 19.75 122 THR B O 1
ATOM 5462 N N . THR B 1 123 ? -19.454 -35.133 -48.590 1.00 18.85 123 THR B N 1
ATOM 5463 C CA . THR B 1 123 ? -20.592 -36.016 -48.379 1.00 19.10 123 THR B CA 1
ATOM 5464 C C . THR B 1 123 ? -21.886 -35.280 -48.658 1.00 18.57 123 THR B C 1
ATOM 5465 O O . THR B 1 123 ? -21.981 -34.055 -48.484 1.00 18.08 123 THR B O 1
ATOM 5469 N N . LEU B 1 124 ? -22.890 -36.036 -49.085 1.00 17.89 124 LEU B N 1
ATOM 5470 C CA . LEU B 1 124 ? -24.195 -35.463 -49.359 1.00 18.55 124 LEU B CA 1
ATOM 5471 C C . LEU B 1 124 ? -24.717 -34.651 -48.172 1.00 19.13 124 LEU B C 1
ATOM 5472 O O . LEU B 1 124 ? -25.287 -33.577 -48.365 1.00 18.99 124 LEU B O 1
ATOM 5477 N N . ASP B 1 125 ? -24.517 -35.151 -46.953 1.00 19.61 125 ASP B N 1
ATOM 5478 C CA . ASP B 1 125 ? -25.047 -34.480 -45.764 1.00 20.73 125 ASP B CA 1
ATOM 5479 C C . ASP B 1 125 ? -24.199 -33.299 -45.262 1.00 20.71 125 ASP B C 1
ATOM 5480 O O . ASP B 1 125 ? -24.477 -32.760 -44.192 1.00 21.46 125 ASP B O 1
ATOM 5485 N N . GLY B 1 126 ? -23.176 -32.905 -46.018 1.00 19.74 126 GLY B N 1
ATOM 5486 C CA . GLY B 1 126 ? -22.542 -31.599 -45.816 1.00 20.28 126 GLY B CA 1
ATOM 5487 C C . GLY B 1 126 ? -21.193 -31.580 -45.121 1.00 20.41 126 GLY B C 1
ATOM 5488 O O . GLY B 1 126 ? -20.797 -30.547 -44.582 1.00 20.93 126 GLY B O 1
ATOM 5489 N N . GLN B 1 127 ? -20.483 -32.703 -45.128 1.00 20.01 127 GLN B N 1
ATOM 5490 C CA . GLN B 1 127 ? -19.152 -32.769 -44.536 1.00 20.38 127 GLN B CA 1
ATOM 5491 C C . GLN B 1 127 ? -18.056 -32.658 -45.584 1.00 19.46 127 GLN B C 1
ATOM 5492 O O . GLN B 1 127 ? -18.227 -33.075 -46.731 1.00 18.81 127 GLN B O 1
ATOM 5498 N N . ILE B 1 128 ? -16.931 -32.088 -45.165 1.00 18.95 128 ILE B N 1
ATOM 5499 C CA . ILE B 1 128 ? -15.667 -32.164 -45.895 1.00 19.01 128 ILE B CA 1
ATOM 5500 C C . ILE B 1 128 ? -14.765 -33.014 -45.008 1.00 19.33 128 ILE B C 1
ATOM 5501 O O . ILE B 1 128 ? -14.631 -32.750 -43.815 1.00 19.40 128 ILE B O 1
ATOM 5506 N N . ILE B 1 129 ? -14.158 -34.041 -45.592 1.00 18.88 129 ILE B N 1
ATOM 5507 C CA . ILE B 1 129 ? -13.412 -35.043 -44.836 1.00 19.74 129 ILE B CA 1
ATOM 5508 C C . ILE B 1 129 ? -12.058 -35.264 -45.485 1.00 19.81 129 ILE B C 1
ATOM 5509 O O . ILE B 1 129 ? -11.973 -35.460 -46.697 1.00 19.70 129 ILE B O 1
ATOM 5514 N N . ALA B 1 130 ? -11.004 -35.228 -44.672 1.00 20.14 130 ALA B N 1
ATOM 5515 C CA . ALA B 1 130 ? -9.656 -35.543 -45.127 1.00 20.59 130 ALA B CA 1
ATOM 5516 C C . ALA B 1 130 ? -9.284 -36.941 -44.647 1.00 21.40 130 ALA B C 1
ATOM 5517 O O . ALA B 1 130 ? -9.452 -37.264 -43.466 1.00 21.24 130 ALA B O 1
ATOM 5519 N N . LEU B 1 131 ? -8.783 -37.756 -45.575 1.00 21.33 131 LEU B N 1
ATOM 5520 C CA . LEU B 1 131 ? -8.335 -39.114 -45.292 1.00 22.29 131 LEU B CA 1
ATOM 5521 C C . LEU B 1 131 ? -6.852 -39.242 -45.608 1.00 22.83 131 LEU B C 1
ATOM 5522 O O . LEU B 1 131 ? -6.343 -38.580 -46.509 1.00 22.62 131 LEU B O 1
ATOM 5527 N N . ASP B 1 132 ? -6.161 -40.098 -44.867 1.00 24.70 132 ASP B N 1
ATOM 5528 C CA . ASP B 1 132 ? -4.806 -40.481 -45.222 1.00 25.92 132 ASP B CA 1
ATOM 5529 C C . ASP B 1 132 ? -4.878 -41.281 -46.526 1.00 25.97 132 ASP B C 1
ATOM 5530 O O . ASP B 1 132 ? -5.569 -42.298 -46.597 1.00 26.10 132 ASP B O 1
ATOM 5535 N N . ALA B 1 133 ? -4.167 -40.814 -47.549 1.00 25.96 133 ALA B N 1
ATOM 5536 C CA . ALA B 1 133 ? -4.234 -41.415 -48.884 1.00 26.35 133 ALA B CA 1
ATOM 5537 C C . ALA B 1 133 ? -3.710 -42.848 -48.927 1.00 27.99 133 ALA B C 1
ATOM 5538 O O . ALA B 1 133 ? -4.132 -43.637 -49.773 1.00 28.50 133 ALA B O 1
ATOM 5540 N N . ASN B 1 134 ? -2.794 -43.186 -48.024 1.00 30.18 134 ASN B N 1
ATOM 5541 C CA . ASN B 1 134 ? -2.184 -44.514 -48.023 1.00 31.97 134 ASN B CA 1
ATOM 5542 C C . ASN B 1 134 ? -2.913 -45.535 -47.147 1.00 31.10 134 ASN B C 1
ATOM 5543 O O . ASN B 1 134 ? -2.853 -46.733 -47.424 1.00 31.69 134 ASN B O 1
ATOM 5548 N N . THR B 1 135 ? -3.597 -45.066 -46.103 1.00 30.13 135 THR B N 1
ATOM 5549 C CA . THR B 1 135 ? -4.267 -45.960 -45.149 1.00 29.96 135 THR B CA 1
ATOM 5550 C C . THR B 1 135 ? -5.794 -45.843 -45.117 1.00 28.35 135 THR B C 1
ATOM 5551 O O . THR B 1 135 ? -6.463 -46.737 -44.602 1.00 27.74 135 THR B O 1
ATOM 5555 N N . GLY B 1 136 ? -6.342 -44.753 -45.651 1.00 27.41 136 GLY B N 1
ATOM 5556 C CA . GLY B 1 136 ? -7.785 -44.524 -45.623 1.00 26.84 136 GLY B CA 1
ATOM 5557 C C . GLY B 1 136 ? -8.333 -44.070 -44.283 1.00 27.63 136 GLY B C 1
ATOM 5558 O O . GLY B 1 136 ? -9.549 -43.997 -44.105 1.00 27.26 136 GLY B O 1
ATOM 5559 N N . LYS B 1 137 ? -7.443 -43.764 -43.343 1.00 28.67 137 LYS B N 1
ATOM 5560 C CA . LYS B 1 137 ? -7.858 -43.351 -42.018 1.00 29.69 137 LYS B CA 1
ATOM 5561 C C . LYS B 1 137 ? -8.217 -41.874 -42.021 1.00 28.48 137 LYS B C 1
ATOM 5562 O O . LYS B 1 137 ? -7.594 -41.063 -42.699 1.00 27.53 137 LYS B O 1
ATOM 5568 N N . GLU B 1 138 ? -9.239 -41.555 -41.243 1.00 29.32 138 GLU B N 1
ATOM 5569 C CA . GLU B 1 138 ? -9.754 -40.208 -41.111 1.00 29.20 138 GLU B CA 1
ATOM 5570 C C . GLU B 1 138 ? -8.721 -39.323 -40.400 1.00 28.20 138 GLU B C 1
ATOM 5571 O O . GLU B 1 138 ? -8.233 -39.683 -39.327 1.00 28.98 138 GLU B O 1
ATOM 5577 N N . LEU B 1 139 ? -8.390 -38.181 -41.003 1.00 26.32 139 LEU B N 1
ATOM 5578 C CA . LEU B 1 139 ? -7.459 -37.209 -40.406 1.00 26.13 139 LEU B CA 1
ATOM 5579 C C . LEU B 1 139 ? -8.213 -36.056 -39.745 1.00 25.19 139 LEU B C 1
ATOM 5580 O O . LEU B 1 139 ? -7.919 -35.674 -38.612 1.00 25.77 139 LEU B O 1
ATOM 5585 N N . TRP B 1 140 ? -9.183 -35.502 -40.464 1.00 23.56 140 TRP B N 1
ATOM 5586 C CA . TRP B 1 140 ? -10.074 -34.488 -39.912 1.00 23.19 140 TRP B CA 1
ATOM 5587 C C . TRP B 1 140 ? -11.377 -34.420 -40.706 1.00 22.45 140 TRP B C 1
ATOM 5588 O O . TRP B 1 140 ? -11.431 -34.847 -41.861 1.00 21.17 140 TRP B O 1
ATOM 5599 N N . LYS B 1 141 ? -12.415 -33.887 -40.065 1.00 22.96 141 LYS B N 1
ATOM 5600 C CA . LYS B 1 141 ? -13.731 -33.701 -40.673 1.00 23.66 141 LYS B CA 1
ATOM 5601 C C . LYS B 1 141 ? -14.320 -32.376 -40.221 1.00 22.46 141 LYS B C 1
ATOM 5602 O O . LYS B 1 141 ? -14.100 -31.951 -39.078 1.00 22.47 141 LYS B O 1
ATOM 5608 N N . MET B 1 142 ? -15.074 -31.729 -41.104 1.00 21.19 142 MET B N 1
ATOM 5609 C CA A MET B 1 142 ? -15.777 -30.501 -40.749 0.50 21.59 142 MET B CA 1
ATOM 5610 C CA B MET B 1 142 ? -15.773 -30.489 -40.767 0.50 21.45 142 MET B CA 1
ATOM 5611 C C . MET B 1 142 ? -17.183 -30.493 -41.329 1.00 21.37 142 MET B C 1
ATOM 5612 O O . MET B 1 142 ? -17.402 -30.928 -42.459 1.00 20.62 142 MET B O 1
ATOM 5621 N N . LYS B 1 143 ? -18.125 -30.001 -40.530 1.00 22.15 143 LYS B N 1
ATOM 5622 C CA . LYS B 1 143 ? -19.493 -29.785 -40.962 1.00 23.27 143 LYS B CA 1
ATOM 5623 C C . LYS B 1 143 ? -19.497 -28.466 -41.727 1.00 22.81 143 LYS B C 1
ATOM 5624 O O . LYS B 1 143 ? -19.342 -27.401 -41.137 1.00 23.84 143 LYS B O 1
ATOM 5630 N N . HIS B 1 144 ? -19.669 -28.548 -43.042 1.00 21.69 144 HIS B N 1
ATOM 5631 C CA . HIS B 1 144 ? -19.652 -27.377 -43.916 1.00 21.67 144 HIS B CA 1
ATOM 5632 C C . HIS B 1 144 ? -21.068 -26.907 -44.268 1.00 21.69 144 HIS B C 1
ATOM 5633 O O . HIS B 1 144 ? -21.295 -25.712 -44.465 1.00 22.87 144 HIS B O 1
ATOM 5640 N N . ALA B 1 145 ? -22.010 -27.844 -44.345 1.00 21.45 145 ALA B N 1
ATOM 5641 C CA . ALA B 1 145 ? -23.391 -27.538 -44.721 1.00 22.00 145 ALA B CA 1
ATOM 5642 C C . ALA B 1 145 ? -24.371 -28.249 -43.795 1.00 22.91 145 ALA B C 1
ATOM 5643 O O . ALA B 1 145 ? -24.011 -29.209 -43.103 1.00 23.45 145 ALA B O 1
ATOM 5645 N N . ASP B 1 146 ? -25.609 -27.764 -43.796 1.00 22.85 146 ASP B N 1
ATOM 5646 C CA . ASP B 1 146 ? -26.636 -28.183 -42.849 1.00 24.60 146 ASP B CA 1
ATOM 5647 C C . ASP B 1 146 ? -27.895 -28.657 -43.574 1.00 22.91 146 ASP B C 1
ATOM 5648 O O . ASP B 1 146 ? -28.604 -27.853 -44.175 1.00 22.18 146 ASP B O 1
ATOM 5653 N N . VAL B 1 147 ? -28.173 -29.957 -43.508 1.00 23.13 147 VAL B N 1
ATOM 5654 C CA . VAL B 1 147 ? -29.341 -30.520 -44.203 1.00 23.91 147 VAL B CA 1
ATOM 5655 C C . VAL B 1 147 ? -30.678 -29.991 -43.678 1.00 24.36 147 VAL B C 1
ATOM 5656 O O . VAL B 1 147 ? -31.668 -30.009 -44.409 1.00 23.64 147 VAL B O 1
ATOM 5660 N N . THR B 1 148 ? -30.716 -29.519 -42.431 1.00 25.06 148 THR B N 1
ATOM 5661 C CA . THR B 1 148 ? -31.956 -28.965 -41.865 1.00 26.20 148 THR B CA 1
ATOM 5662 C C . THR B 1 148 ? -32.327 -27.624 -42.515 1.00 26.37 148 THR B C 1
ATOM 5663 O O . THR B 1 148 ? -33.462 -27.164 -42.381 1.00 27.06 148 THR B O 1
ATOM 5667 N N . LYS B 1 149 ? -31.368 -27.010 -43.212 1.00 25.79 149 LYS B N 1
ATOM 5668 C CA . LYS B 1 149 ? -31.614 -25.806 -44.006 1.00 25.81 149 LYS B CA 1
ATOM 5669 C C . LYS B 1 149 ? -31.750 -26.120 -45.505 1.00 23.88 149 LYS B C 1
ATOM 5670 O O . LYS B 1 149 ? -31.746 -25.213 -46.336 1.00 23.31 149 LYS B O 1
ATOM 5676 N N . GLY B 1 150 ? -31.871 -27.402 -45.848 1.00 22.28 150 GLY B N 1
ATOM 5677 C CA . GLY B 1 150 ? -31.971 -27.827 -47.240 1.00 21.04 150 GLY B CA 1
ATOM 5678 C C . GLY B 1 150 ? -30.656 -27.799 -48.000 1.00 19.90 150 GLY B C 1
ATOM 5679 O O . GLY B 1 150 ? -30.656 -27.770 -49.225 1.00 19.59 150 GLY B O 1
ATOM 5680 N N . GLU B 1 151 ? -29.534 -27.807 -47.283 1.00 19.67 151 GLU B N 1
ATOM 5681 C CA . GLU B 1 151 ? -28.217 -27.801 -47.915 1.00 19.36 151 GLU B CA 1
ATOM 5682 C C . GLU B 1 151 ? -27.705 -29.219 -48.057 1.00 18.95 151 GLU B C 1
ATOM 5683 O O . GLU B 1 151 ? -27.971 -30.072 -47.216 1.00 19.30 151 GLU B O 1
ATOM 5689 N N . THR B 1 152 ? -26.969 -29.451 -49.136 1.00 18.47 152 THR B N 1
ATOM 5690 C CA . THR B 1 152 ? -26.253 -30.698 -49.358 1.00 18.81 152 THR B CA 1
ATOM 5691 C C . THR B 1 152 ? -24.938 -30.328 -50.021 1.00 18.33 152 THR B C 1
ATOM 5692 O O . THR B 1 152 ? -24.738 -29.172 -50.387 1.00 18.50 152 THR B O 1
ATOM 5696 N N . ILE B 1 153 ? -24.039 -31.295 -50.172 1.00 17.95 153 ILE B N 1
ATOM 5697 C CA . ILE B 1 153 ? -22.863 -31.098 -51.012 1.00 18.07 153 ILE B CA 1
ATOM 5698 C C . ILE B 1 153 ? -22.817 -32.225 -52.024 1.00 17.46 153 ILE B C 1
ATOM 5699 O O . ILE B 1 153 ? -22.935 -33.399 -51.666 1.00 17.96 153 ILE B O 1
ATOM 5704 N N . THR B 1 154 ? -22.648 -31.852 -53.288 1.00 17.39 154 THR B N 1
ATOM 5705 C CA . THR B 1 154 ? -22.458 -32.816 -54.369 1.00 17.57 154 THR B CA 1
ATOM 5706 C C . THR B 1 154 ? -21.189 -32.545 -55.182 1.00 18.23 154 THR B C 1
ATOM 5707 O O . THR B 1 154 ? -20.720 -33.435 -55.891 1.00 18.93 154 THR B O 1
ATOM 5711 N N . GLY B 1 155 ? -20.632 -31.339 -55.096 1.00 18.16 155 GLY B N 1
ATOM 5712 C CA . GLY B 1 155 ? -19.469 -30.972 -55.902 1.00 17.76 155 GLY B CA 1
ATOM 5713 C C . GLY B 1 155 ? -18.163 -31.531 -55.374 1.00 18.90 155 GLY B C 1
ATOM 5714 O O . GLY B 1 155 ? -18.029 -31.813 -54.180 1.00 20.46 155 GLY B O 1
ATOM 5715 N N . ALA B 1 156 ? -17.196 -31.688 -56.278 1.00 18.74 156 ALA B N 1
ATOM 5716 C CA . ALA B 1 156 ? -15.846 -32.094 -55.907 1.00 19.30 156 ALA B CA 1
ATOM 5717 C C . ALA B 1 156 ? -15.104 -30.895 -55.323 1.00 19.49 156 ALA B C 1
ATOM 5718 O O . ALA B 1 156 ? -15.195 -29.788 -55.864 1.00 21.93 156 ALA B O 1
ATOM 5720 N N . PRO B 1 157 ? -14.367 -31.109 -54.225 1.00 19.22 157 PRO B N 1
ATOM 5721 C CA . PRO B 1 157 ? -13.551 -30.033 -53.677 1.00 19.76 157 PRO B CA 1
ATOM 5722 C C . PRO B 1 157 ? -12.296 -29.822 -54.524 1.00 20.04 157 PRO B C 1
ATOM 5723 O O . PRO B 1 157 ? -11.942 -30.690 -55.332 1.00 20.76 157 PRO B O 1
ATOM 5727 N N . LEU B 1 158 ? -11.642 -28.677 -54.343 1.00 20.00 158 LEU B N 1
ATOM 5728 C CA . LEU B 1 158 ? -10.389 -28.364 -55.042 1.00 21.03 158 LEU B CA 1
ATOM 5729 C C . LEU B 1 158 ? -9.341 -27.930 -54.036 1.00 21.31 158 LEU B C 1
ATOM 5730 O O . LEU B 1 158 ? -9.616 -27.079 -53.189 1.00 19.88 158 LEU B O 1
ATOM 5735 N N . VAL B 1 159 ? -8.146 -28.510 -54.131 1.00 20.69 159 VAL B N 1
ATOM 5736 C CA . VAL B 1 159 ? -7.027 -28.106 -53.288 1.00 21.61 159 VAL B CA 1
ATOM 5737 C C . VAL B 1 159 ? -6.178 -27.075 -54.021 1.00 22.23 159 VAL B C 1
ATOM 5738 O O . VAL B 1 159 ? -5.709 -27.316 -55.137 1.00 22.98 159 VAL B O 1
ATOM 5742 N N . VAL B 1 160 ? -5.992 -25.928 -53.378 1.00 23.12 160 VAL B N 1
ATOM 5743 C CA . VAL B 1 160 ? -5.142 -24.859 -53.888 1.00 24.76 160 VAL B CA 1
ATOM 5744 C C . VAL B 1 160 ? -4.227 -24.421 -52.749 1.00 25.29 160 VAL B C 1
ATOM 5745 O O . VAL B 1 160 ? -4.699 -24.052 -51.675 1.00 25.46 160 VAL B O 1
ATOM 5749 N N . LYS B 1 161 ? -2.922 -24.464 -52.990 1.00 26.59 161 LYS B N 1
ATOM 5750 C CA . LYS B 1 161 ? -1.926 -24.207 -51.956 1.00 27.58 161 LYS B CA 1
ATOM 5751 C C . LYS B 1 161 ? -2.190 -25.121 -50.744 1.00 27.11 161 LYS B C 1
ATOM 5752 O O . LYS B 1 161 ? -2.257 -26.341 -50.906 1.00 26.65 161 LYS B O 1
ATOM 5758 N N . ASP B 1 162 ? -2.344 -24.550 -49.547 1.00 26.96 162 ASP B N 1
ATOM 5759 C CA . ASP B 1 162 ? -2.613 -25.341 -48.339 1.00 26.98 162 ASP B CA 1
ATOM 5760 C C . ASP B 1 162 ? -4.092 -25.293 -47.926 1.00 25.09 162 ASP B C 1
ATOM 5761 O O . ASP B 1 162 ? -4.417 -25.440 -46.747 1.00 25.39 162 ASP B O 1
ATOM 5766 N N . LYS B 1 163 ? -4.982 -25.092 -48.897 1.00 24.07 163 LYS B N 1
ATOM 5767 C CA . LYS B 1 163 ? -6.410 -24.970 -48.622 1.00 23.35 163 LYS B CA 1
ATOM 5768 C C . LYS B 1 163 ? -7.224 -25.884 -49.513 1.00 22.20 163 LYS B C 1
ATOM 5769 O O . LYS B 1 163 ? -6.881 -26.094 -50.676 1.00 21.08 163 LYS B O 1
ATOM 5775 N N . VAL B 1 164 ? -8.303 -26.421 -48.955 1.00 21.16 164 VAL B N 1
ATOM 5776 C CA . VAL B 1 164 ? -9.280 -27.156 -49.748 1.00 20.42 164 VAL B CA 1
ATOM 5777 C C . VAL B 1 164 ? -10.549 -26.309 -49.821 1.00 20.03 164 VAL B C 1
ATOM 5778 O O . VAL B 1 164 ? -11.066 -25.836 -48.795 1.00 20.41 164 VAL B O 1
ATOM 5782 N N . LEU B 1 165 ? -11.028 -26.122 -51.049 1.00 20.40 165 LEU B N 1
ATOM 5783 C CA . LEU B 1 165 ? -12.154 -25.252 -51.355 1.00 20.57 165 LEU B CA 1
ATOM 5784 C C . LEU B 1 165 ? -13.400 -26.102 -51.532 1.00 20.03 165 LEU B C 1
ATOM 5785 O O . LEU B 1 165 ? -13.397 -27.059 -52.313 1.00 20.03 165 LEU B O 1
ATOM 5790 N N . VAL B 1 166 ? -14.457 -25.748 -50.804 1.00 19.51 166 VAL B N 1
ATOM 5791 C CA . VAL B 1 166 ? -15.666 -26.561 -50.706 1.00 19.77 166 VAL B CA 1
ATOM 5792 C C . VAL B 1 166 ? -16.887 -25.678 -50.918 1.00 18.93 166 VAL B C 1
ATOM 5793 O O . VAL B 1 166 ? -17.035 -24.648 -50.264 1.00 18.47 166 VAL B O 1
ATOM 5797 N N . GLY B 1 167 ? -17.759 -26.088 -51.834 1.00 18.35 167 GLY B N 1
ATOM 5798 C CA . GLY B 1 167 ? -18.991 -25.364 -52.111 1.00 18.57 167 GLY B CA 1
ATOM 5799 C C . GLY B 1 167 ? -20.189 -25.959 -51.405 1.00 18.58 167 GLY B C 1
ATOM 5800 O O . GLY B 1 167 ? -20.058 -26.658 -50.402 1.00 19.60 167 GLY B O 1
ATOM 5801 N N . VAL B 1 168 ? -21.369 -25.672 -51.938 1.00 18.31 168 VAL B N 1
ATOM 5802 C CA . VAL B 1 168 ? -22.618 -26.124 -51.342 1.00 17.83 168 VAL B CA 1
ATOM 5803 C C . VAL B 1 168 ? -23.678 -26.220 -52.437 1.00 17.95 168 VAL B C 1
ATOM 5804 O O . VAL B 1 168 ? -23.554 -25.583 -53.479 1.00 17.45 168 VAL B O 1
ATOM 5808 N N . SER B 1 169 ? -24.707 -27.024 -52.183 1.00 17.66 169 SER B N 1
ATOM 5809 C CA . SER B 1 169 ? -25.872 -27.119 -53.052 1.00 18.18 169 SER B CA 1
ATOM 5810 C C . SER B 1 169 ? -27.122 -26.705 -52.298 1.00 18.90 169 SER B C 1
ATOM 5811 O O . SER B 1 169 ? -27.144 -26.706 -51.068 1.00 19.20 169 SER B O 1
ATOM 5814 N N . GLY B 1 170 ? -28.157 -26.356 -53.054 1.00 19.08 170 GLY B N 1
ATOM 5815 C CA . GLY B 1 170 ? -29.447 -25.961 -52.489 1.00 19.78 170 GLY B CA 1
ATOM 5816 C C . GLY B 1 170 ? -30.131 -24.754 -53.113 1.00 19.58 170 GLY B C 1
ATOM 5817 O O . GLY B 1 170 ? -30.961 -24.125 -52.466 1.00 19.54 170 GLY B O 1
ATOM 5818 N N . GLY B 1 171 ? -29.806 -24.420 -54.358 1.00 19.71 171 GLY B N 1
ATOM 5819 C CA . GLY B 1 171 ? -30.489 -23.342 -55.077 1.00 20.40 171 GLY B CA 1
ATOM 5820 C C . GLY B 1 171 ? -31.987 -23.544 -55.267 1.00 20.87 171 GLY B C 1
ATOM 5821 O O . GLY B 1 171 ? -32.697 -22.592 -55.590 1.00 22.18 171 GLY B O 1
ATOM 5822 N N . GLU B 1 172 ? -32.466 -24.775 -55.077 1.00 21.13 172 GLU B N 1
ATOM 5823 C CA . GLU B 1 172 ? -33.899 -25.071 -55.081 1.00 22.05 172 GLU B CA 1
ATOM 5824 C C . GLU B 1 172 ? -34.479 -25.119 -53.657 1.00 22.09 172 GLU B C 1
ATOM 5825 O O . GLU B 1 172 ? -35.653 -25.442 -53.471 1.00 21.76 172 GLU B O 1
ATOM 5831 N N . PHE B 1 173 ? -33.657 -24.791 -52.658 1.00 21.12 173 PHE B N 1
ATOM 5832 C CA . PHE B 1 173 ? -34.067 -24.800 -51.255 1.00 21.43 173 PHE B CA 1
ATOM 5833 C C . PHE B 1 173 ? -33.793 -23.459 -50.560 1.00 21.10 173 PHE B C 1
ATOM 5834 O O . PHE B 1 173 ? -33.778 -23.387 -49.332 1.00 21.83 173 PHE B O 1
ATOM 5842 N N . GLY B 1 174 ? -33.582 -22.398 -51.339 1.00 20.64 174 GLY B N 1
ATOM 5843 C CA . GLY B 1 174 ? -33.349 -21.061 -50.785 1.00 20.99 174 GLY B CA 1
ATOM 5844 C C . GLY B 1 174 ? -32.048 -20.910 -50.016 1.00 21.09 174 GLY B C 1
ATOM 5845 O O . GLY B 1 174 ? -31.926 -20.028 -49.161 1.00 22.30 174 GLY B O 1
ATOM 5846 N N . VAL B 1 175 ? -31.078 -21.766 -50.318 1.00 20.01 175 VAL B N 1
ATOM 5847 C CA . VAL B 1 175 ? -29.787 -21.758 -49.635 1.00 20.50 175 VAL B CA 1
ATOM 5848 C C . VAL B 1 175 ? -28.951 -20.570 -50.099 1.00 20.61 175 VAL B C 1
ATOM 5849 O O . VAL B 1 175 ? -29.023 -20.174 -51.262 1.00 21.18 175 VAL B O 1
ATOM 5853 N N . ARG B 1 176 ? -28.164 -20.005 -49.187 1.00 21.03 176 ARG B N 1
ATOM 5854 C CA . ARG B 1 176 ? -27.190 -18.983 -49.554 1.00 20.93 176 ARG B CA 1
ATOM 5855 C C . ARG B 1 176 ? -25.894 -19.642 -50.004 1.00 19.82 176 ARG B C 1
ATOM 5856 O O . ARG B 1 176 ? -25.140 -20.194 -49.197 1.00 20.40 176 ARG B O 1
ATOM 5864 N N . GLY B 1 177 ? -25.645 -19.582 -51.308 1.00 19.00 177 GLY B N 1
ATOM 5865 C CA . GLY B 1 177 ? -24.447 -20.155 -51.885 1.00 18.50 177 GLY B CA 1
ATOM 5866 C C . GLY B 1 177 ? -23.186 -19.484 -51.383 1.00 18.50 177 GLY B C 1
ATOM 5867 O O . GLY B 1 177 ? -23.169 -18.279 -51.110 1.00 18.30 177 GLY B O 1
ATOM 5868 N N . ARG B 1 178 ? -22.132 -20.283 -51.266 1.00 18.17 178 ARG B N 1
ATOM 5869 C CA . ARG B 1 178 ? -20.861 -19.830 -50.722 1.00 19.06 178 ARG B CA 1
ATOM 5870 C C . ARG B 1 178 ? -19.773 -20.852 -51.019 1.00 18.68 178 ARG B C 1
ATOM 5871 O O . ARG B 1 178 ? -20.063 -22.016 -51.305 1.00 18.50 178 ARG B O 1
ATOM 5879 N N . VAL B 1 179 ? -18.523 -20.406 -50.947 1.00 19.07 179 VAL B N 1
ATOM 5880 C CA . VAL B 1 179 ? -17.369 -21.292 -51.005 1.00 18.82 179 VAL B CA 1
ATOM 5881 C C . VAL B 1 179 ? -16.570 -21.087 -49.722 1.00 18.70 179 VAL B C 1
ATOM 5882 O O . VAL B 1 179 ? -16.270 -19.951 -49.351 1.00 19.47 179 VAL B O 1
ATOM 5886 N N . GLY B 1 180 ? -16.237 -22.187 -49.057 1.00 18.42 180 GLY B N 1
ATOM 5887 C CA . GLY B 1 180 ? -15.396 -22.156 -47.861 1.00 19.01 180 GLY B CA 1
ATOM 5888 C C . GLY B 1 180 ? -14.023 -22.725 -48.152 1.00 19.56 180 GLY B C 1
ATOM 5889 O O . GLY B 1 180 ? -13.881 -23.651 -48.954 1.00 18.70 180 GLY B O 1
ATOM 5890 N N . ALA B 1 181 ? -13.010 -22.165 -47.495 1.00 19.50 181 ALA B N 1
ATOM 5891 C CA . ALA B 1 181 ? -11.647 -22.671 -47.578 1.00 20.28 181 ALA B CA 1
ATOM 5892 C C . ALA B 1 181 ? -11.230 -23.225 -46.225 1.00 20.73 181 ALA B C 1
ATOM 5893 O O . ALA B 1 181 ? -11.394 -22.560 -45.204 1.00 21.67 181 ALA B O 1
ATOM 5895 N N . TYR B 1 182 ? -10.692 -24.442 -46.230 1.00 20.53 182 TYR B N 1
ATOM 5896 C CA . TYR B 1 182 ? -10.261 -25.123 -45.013 1.00 20.93 182 TYR B CA 1
ATOM 5897 C C . TYR B 1 182 ? -8.791 -25.480 -45.114 1.00 21.48 182 TYR B C 1
ATOM 5898 O O . TYR B 1 182 ? -8.332 -25.944 -46.151 1.00 21.47 182 TYR B O 1
ATOM 5907 N N . ASP B 1 183 ? -8.051 -25.265 -44.034 1.00 22.07 183 ASP B N 1
ATOM 5908 C CA . ASP B 1 183 ? -6.649 -25.649 -44.008 1.00 23.80 183 ASP B CA 1
ATOM 5909 C C . ASP B 1 183 ? -6.541 -27.164 -44.171 1.00 24.25 183 ASP B C 1
ATOM 5910 O O . ASP B 1 183 ? -7.177 -27.912 -43.432 1.00 25.01 183 ASP B O 1
ATOM 5915 N N . ILE B 1 184 ? -5.738 -27.614 -45.136 1.00 24.72 184 ILE B N 1
ATOM 5916 C CA . ILE B 1 184 ? -5.682 -29.049 -45.466 1.00 25.36 184 ILE B CA 1
ATOM 5917 C C . ILE B 1 184 ? -5.050 -29.914 -44.375 1.00 26.49 184 ILE B C 1
ATOM 5918 O O . ILE B 1 184 ? -5.285 -31.120 -44.325 1.00 26.65 184 ILE B O 1
ATOM 5923 N N . ASN B 1 185 ? -4.253 -29.303 -43.506 1.00 27.40 185 ASN B N 1
ATOM 5924 C CA . ASN B 1 185 ? -3.597 -30.036 -42.430 1.00 29.45 185 ASN B CA 1
ATOM 5925 C C . ASN B 1 185 ? -4.448 -30.126 -41.168 1.00 29.73 185 ASN B C 1
ATOM 5926 O O . ASN B 1 185 ? -4.520 -31.183 -40.540 1.00 31.22 185 ASN B O 1
ATOM 5931 N N . THR B 1 186 ? -5.089 -29.017 -40.802 1.00 28.71 186 THR B N 1
ATOM 5932 C CA . THR B 1 186 ? -5.834 -28.928 -39.541 1.00 28.06 186 THR B CA 1
ATOM 5933 C C . THR B 1 186 ? -7.345 -29.064 -39.700 1.00 27.39 186 THR B C 1
ATOM 5934 O O . THR B 1 186 ? -8.032 -29.463 -38.758 1.00 28.48 186 THR B O 1
ATOM 5938 N N . GLY B 1 187 ? -7.861 -28.724 -40.878 1.00 25.28 187 GLY B N 1
ATOM 5939 C CA . GLY B 1 187 ? -9.299 -28.651 -41.092 1.00 24.73 187 GLY B CA 1
ATOM 5940 C C . GLY B 1 187 ? -9.936 -27.345 -40.640 1.00 24.24 187 GLY B C 1
ATOM 5941 O O . GLY B 1 187 ? -11.139 -27.167 -40.781 1.00 23.56 187 GLY B O 1
ATOM 5942 N N . ASN B 1 188 ? -9.153 -26.419 -40.097 1.00 24.50 188 ASN B N 1
ATOM 5943 C CA . ASN B 1 188 ? -9.721 -25.151 -39.645 1.00 25.18 188 ASN B CA 1
ATOM 5944 C C . ASN B 1 188 ? -10.123 -24.272 -40.827 1.00 24.48 188 ASN B C 1
ATOM 5945 O O . ASN B 1 188 ? -9.383 -24.147 -41.802 1.00 23.24 188 ASN B O 1
ATOM 5950 N N . ARG B 1 189 ? -11.304 -23.665 -40.740 1.00 24.38 189 ARG B N 1
ATOM 5951 C CA . ARG B 1 189 ? -11.782 -22.803 -41.814 1.00 24.45 189 ARG B CA 1
ATOM 5952 C C . ARG B 1 189 ? -10.999 -21.494 -41.825 1.00 24.35 189 ARG B C 1
ATOM 5953 O O . ARG B 1 189 ? -10.757 -20.896 -40.774 1.00 25.50 189 ARG B O 1
ATOM 5961 N N . VAL B 1 190 ? -10.605 -21.059 -43.017 1.00 23.54 190 VAL B N 1
ATOM 5962 C CA . VAL B 1 190 ? -9.807 -19.848 -43.188 1.00 24.17 190 VAL B CA 1
ATOM 5963 C C . VAL B 1 190 ? -10.657 -18.677 -43.673 1.00 23.53 190 VAL B C 1
ATOM 5964 O O . VAL B 1 190 ? -10.522 -17.562 -43.173 1.00 23.97 190 VAL B O 1
ATOM 5968 N N . TRP B 1 191 ? -11.528 -18.926 -44.649 1.00 22.03 191 TRP B N 1
ATOM 5969 C CA . TRP B 1 191 ? -12.479 -17.912 -45.102 1.00 21.86 191 TRP B CA 1
ATOM 5970 C C . TRP B 1 191 ? -13.732 -18.545 -45.692 1.00 21.17 191 TRP B C 1
ATOM 5971 O O . TRP B 1 191 ? -13.767 -19.743 -45.963 1.00 21.42 191 TRP B O 1
ATOM 5982 N N . LEU B 1 192 ? -14.751 -17.712 -45.877 1.00 21.59 192 LEU B N 1
ATOM 5983 C CA . LEU B 1 192 ? -16.043 -18.137 -46.396 1.00 21.39 192 LEU B CA 1
ATOM 5984 C C . LEU B 1 192 ? -16.589 -16.999 -47.241 1.00 21.25 192 LEU B C 1
ATOM 5985 O O . LEU B 1 192 ? -16.829 -15.902 -46.729 1.00 22.73 192 LEU B O 1
ATOM 5990 N N . ALA B 1 193 ? -16.784 -17.265 -48.531 1.00 20.29 193 ALA B N 1
ATOM 5991 C CA . ALA B 1 193 ? -17.137 -16.232 -49.495 1.00 20.76 193 ALA B CA 1
ATOM 5992 C C . ALA B 1 193 ? -18.519 -16.503 -50.068 1.00 19.94 193 ALA B C 1
ATOM 5993 O O . ALA B 1 193 ? -18.714 -17.489 -50.768 1.00 19.74 193 ALA B O 1
ATOM 5995 N N . TYR B 1 194 ? -19.471 -15.623 -49.768 1.00 19.89 194 TYR B N 1
ATOM 5996 C CA . TYR B 1 194 ? -20.855 -15.787 -50.225 1.00 19.70 194 TYR B CA 1
ATOM 5997 C C . TYR B 1 194 ? -21.061 -15.241 -51.637 1.00 19.66 194 TYR B C 1
ATOM 5998 O O . TYR B 1 194 ? -20.287 -14.413 -52.112 1.00 19.55 194 TYR B O 1
ATOM 6007 N N . SER B 1 195 ? -22.120 -15.716 -52.291 1.00 18.72 195 SER B N 1
ATOM 6008 C CA . SER B 1 195 ? -22.471 -15.285 -53.644 1.00 19.27 195 SER B CA 1
ATOM 6009 C C . SER B 1 195 ? -23.451 -14.117 -53.653 1.00 19.79 195 SER B C 1
ATOM 6010 O O . SER B 1 195 ? -23.839 -13.638 -54.707 1.00 20.56 195 SER B O 1
ATOM 6013 N N . GLN B 1 196 ? -23.855 -13.659 -52.475 1.00 20.01 196 GLN B N 1
ATOM 6014 C CA . GLN B 1 196 ? -24.793 -12.551 -52.373 1.00 20.81 196 GLN B CA 1
ATOM 6015 C C . GLN B 1 196 ? -24.725 -12.013 -50.951 1.00 20.83 196 GLN B C 1
ATOM 6016 O O . GLN B 1 196 ? -23.993 -12.551 -50.122 1.00 20.53 196 GLN B O 1
ATOM 6022 N N . GLY B 1 197 ? -25.484 -10.962 -50.677 1.00 21.13 197 GLY B N 1
ATOM 6023 C CA . GLY B 1 197 ? -25.435 -10.296 -49.383 1.00 21.70 197 GLY B CA 1
ATOM 6024 C C . GLY B 1 197 ? -24.458 -9.135 -49.385 1.00 22.07 197 GLY B C 1
ATOM 6025 O O . GLY B 1 197 ? -23.946 -8.744 -50.433 1.00 21.60 197 GLY B O 1
ATOM 6026 N N . PRO B 1 198 ? -24.195 -8.567 -48.201 1.00 22.86 198 PRO B N 1
ATOM 6027 C CA . PRO B 1 198 ? -23.285 -7.420 -48.104 1.00 24.02 198 PRO B CA 1
ATOM 6028 C C . PRO B 1 198 ? -21.850 -7.751 -48.507 1.00 24.32 198 PRO B C 1
ATOM 6029 O O . PRO B 1 198 ? -21.450 -8.917 -48.490 1.00 23.45 198 PRO B O 1
ATOM 6033 N N . ASP B 1 199 ? -21.088 -6.720 -48.859 1.00 25.77 199 ASP B N 1
ATOM 6034 C CA . ASP B 1 199 ? -19.703 -6.888 -49.312 1.00 27.60 199 ASP B CA 1
ATOM 6035 C C . ASP B 1 199 ? -18.847 -7.664 -48.312 1.00 27.03 199 ASP B C 1
ATOM 6036 O O . ASP B 1 199 ? -17.943 -8.397 -48.706 1.00 26.62 199 ASP B O 1
ATOM 6041 N N . GLU B 1 200 ? -19.140 -7.498 -47.023 1.00 28.00 200 GLU B N 1
ATOM 6042 C CA . GLU B 1 200 ? -18.391 -8.175 -45.962 1.00 28.57 200 GLU B CA 1
ATOM 6043 C C . GLU B 1 200 ? -18.582 -9.699 -45.992 1.00 27.02 200 GLU B C 1
ATOM 6044 O O . GLU B 1 200 ? -17.741 -10.436 -45.478 1.00 27.67 200 GLU B O 1
ATOM 6050 N N . GLU B 1 201 ? -19.682 -10.163 -46.587 1.00 25.43 201 GLU B N 1
ATOM 6051 C CA . GLU B 1 201 ? -19.914 -11.597 -46.779 1.00 24.31 201 GLU B CA 1
ATOM 6052 C C . GLU B 1 201 ? -19.490 -12.092 -48.160 1.00 22.98 201 GLU B C 1
ATOM 6053 O O . GLU B 1 201 ? -19.015 -13.218 -48.286 1.00 22.53 201 GLU B O 1
ATOM 6059 N N . VAL B 1 202 ? -19.662 -11.258 -49.185 1.00 21.59 202 VAL B N 1
ATOM 6060 C CA . VAL B 1 202 ? -19.265 -11.621 -50.549 1.00 21.52 202 VAL B CA 1
ATOM 6061 C C . VAL B 1 202 ? -17.742 -11.708 -50.660 1.00 21.90 202 VAL B C 1
ATOM 6062 O O . VAL B 1 202 ? -17.218 -12.578 -51.358 1.00 21.30 202 VAL B O 1
ATOM 6066 N N . LEU B 1 203 ? -17.055 -10.802 -49.958 1.00 22.42 203 LEU B N 1
ATOM 6067 C CA . LEU B 1 203 ? -15.585 -10.681 -49.956 1.00 23.37 203 LEU B CA 1
ATOM 6068 C C . LEU B 1 203 ? -15.057 -10.138 -51.279 1.00 23.41 203 LEU B C 1
ATOM 6069 O O . LEU B 1 203 ? -14.830 -10.890 -52.224 1.00 23.82 203 LEU B O 1
ATOM 6074 N N . LEU B 1 204 ? -14.865 -8.823 -51.336 1.00 24.41 204 LEU B N 1
ATOM 6075 C CA . LEU B 1 204 ? -14.360 -8.161 -52.531 1.00 25.13 204 LEU B CA 1
ATOM 6076 C C . LEU B 1 204 ? -12.975 -7.610 -52.256 1.00 26.04 204 LEU B C 1
ATOM 6077 O O . LEU B 1 204 ? -12.717 -7.074 -51.177 1.00 26.46 204 LEU B O 1
ATOM 6082 N N . ASP B 1 205 ? -12.073 -7.734 -53.223 1.00 26.97 205 ASP B N 1
ATOM 6083 C CA . ASP B 1 205 ? -10.771 -7.106 -53.079 1.00 29.40 205 ASP B CA 1
ATOM 6084 C C . ASP B 1 205 ? -10.895 -5.644 -53.505 1.00 29.59 205 ASP B C 1
ATOM 6085 O O . ASP B 1 205 ? -11.883 -5.252 -54.130 1.00 28.17 205 ASP B O 1
ATOM 6090 N N . SER B 1 206 ? -9.894 -4.840 -53.162 1.00 30.39 206 SER B N 1
ATOM 6091 C CA . SER B 1 206 ? -9.925 -3.406 -53.454 1.00 31.70 206 SER B CA 1
ATOM 6092 C C . SER B 1 206 ? -9.960 -3.099 -54.953 1.00 31.18 206 SER B C 1
ATOM 6093 O O . SER B 1 206 ? -10.454 -2.049 -55.363 1.00 31.63 206 SER B O 1
ATOM 6096 N N . ASP B 1 207 ? -9.437 -4.018 -55.762 1.00 30.95 207 ASP B N 1
ATOM 6097 C CA . ASP B 1 207 ? -9.419 -3.855 -57.216 1.00 30.85 207 ASP B CA 1
ATOM 6098 C C . ASP B 1 207 ? -10.541 -4.636 -57.926 1.00 28.09 207 ASP B C 1
ATOM 6099 O O . ASP B 1 207 ? -10.435 -4.924 -59.118 1.00 28.56 207 ASP B O 1
ATOM 6104 N N . PHE B 1 208 ? -11.611 -4.965 -57.197 1.00 25.73 208 PHE B N 1
ATOM 6105 C CA . PHE B 1 208 ? -12.722 -5.759 -57.754 1.00 24.47 208 PHE B CA 1
ATOM 6106 C C . PHE B 1 208 ? -13.368 -5.082 -58.964 1.00 24.44 208 PHE B C 1
ATOM 6107 O O . PHE B 1 208 ? -13.867 -3.960 -58.860 1.00 24.60 208 PHE B O 1
ATOM 6115 N N . ASN B 1 209 ? -13.355 -5.773 -60.106 1.00 24.31 209 ASN B N 1
ATOM 6116 C CA . ASN B 1 209 ? -13.913 -5.254 -61.362 1.00 24.63 209 ASN B CA 1
ATOM 6117 C C . ASN B 1 209 ? -13.406 -3.855 -61.734 1.00 26.85 209 ASN B C 1
ATOM 6118 O O . ASN B 1 209 ? -14.133 -3.056 -62.328 1.00 27.08 209 ASN B O 1
ATOM 6123 N N . LYS B 1 210 ? -12.152 -3.575 -61.388 1.00 28.17 210 LYS B N 1
ATOM 6124 C CA . LYS B 1 210 ? -11.547 -2.263 -61.625 1.00 31.00 210 LYS B CA 1
ATOM 6125 C C . LYS B 1 210 ? -11.628 -1.856 -63.097 1.00 30.90 210 LYS B C 1
ATOM 6126 O O . LYS B 1 210 ? -11.961 -0.713 -63.421 1.00 31.47 210 LYS B O 1
ATOM 6132 N N . GLU B 1 211 ? -11.324 -2.802 -63.980 1.00 30.21 211 GLU B N 1
ATOM 6133 C CA . GLU B 1 211 ? -11.286 -2.541 -65.416 1.00 31.16 211 GLU B CA 1
ATOM 6134 C C . GLU B 1 211 ? -12.683 -2.472 -66.036 1.00 30.10 211 GLU B C 1
ATOM 6135 O O . GLU B 1 211 ? -12.880 -1.794 -67.043 1.00 30.91 211 GLU B O 1
ATOM 6141 N N . PHE B 1 212 ? -13.646 -3.174 -65.439 1.00 28.72 212 PHE B N 1
ATOM 6142 C CA . PHE B 1 212 ? -15.002 -3.241 -65.983 1.00 28.53 212 PHE B CA 1
ATOM 6143 C C . PHE B 1 212 ? -16.045 -3.042 -64.888 1.00 28.43 212 PHE B C 1
ATOM 6144 O O . PHE B 1 212 ? -16.745 -3.980 -64.508 1.00 27.04 212 PHE B O 1
ATOM 6152 N N . PRO B 1 213 ? -16.155 -1.803 -64.375 1.00 28.83 213 PRO B N 1
ATOM 6153 C CA . PRO B 1 213 ? -17.131 -1.525 -63.315 1.00 28.95 213 PRO B CA 1
ATOM 6154 C C . PRO B 1 213 ? -18.582 -1.751 -63.752 1.00 28.73 213 PRO B C 1
ATOM 6155 O O . PRO B 1 213 ? -19.451 -1.976 -62.909 1.00 28.62 213 PRO B O 1
ATOM 6159 N N . GLN B 1 214 ? -18.832 -1.697 -65.058 1.00 28.63 214 GLN B N 1
ATOM 6160 C CA . GLN B 1 214 ? -20.139 -2.030 -65.613 1.00 29.00 214 GLN B CA 1
ATOM 6161 C C . GLN B 1 214 ? -20.558 -3.490 -65.352 1.00 27.09 214 GLN B C 1
ATOM 6162 O O . GLN B 1 214 ? -21.740 -3.821 -65.468 1.00 28.21 214 GLN B O 1
ATOM 6168 N N . HIS B 1 215 ? -19.604 -4.356 -65.003 1.00 24.92 215 HIS B N 1
ATOM 6169 C CA . HIS B 1 215 ? -19.933 -5.728 -64.604 1.00 23.85 215 HIS B CA 1
ATOM 6170 C C . HIS B 1 215 ? -20.440 -5.838 -63.164 1.00 23.73 215 HIS B C 1
ATOM 6171 O O . HIS B 1 215 ? -20.802 -6.928 -62.720 1.00 23.28 215 HIS B O 1
ATOM 6178 N N . GLY B 1 216 ? -20.464 -4.721 -62.441 1.00 24.07 216 GLY B N 1
ATOM 6179 C CA . GLY B 1 216 ? -20.958 -4.701 -61.067 1.00 24.15 216 GLY B CA 1
ATOM 6180 C C . GLY B 1 216 ? -19.850 -4.425 -60.075 1.00 24.81 216 GLY B C 1
ATOM 6181 O O . GLY B 1 216 ? -18.665 -4.437 -60.420 1.00 25.15 216 GLY B O 1
ATOM 6182 N N . GLY B 1 217 ? -20.246 -4.180 -58.833 1.00 24.81 217 GLY B N 1
ATOM 6183 C CA . GLY B 1 217 ? -19.319 -3.710 -57.818 1.00 25.46 217 GLY B CA 1
ATOM 6184 C C . GLY B 1 217 ? -19.894 -3.787 -56.422 1.00 25.76 217 GLY B C 1
ATOM 6185 O O . GLY B 1 217 ? -20.869 -4.505 -56.184 1.00 24.96 217 GLY B O 1
ATOM 6186 N N . PRO B 1 218 ? -19.287 -3.044 -55.483 1.00 26.24 218 PRO B N 1
ATOM 6187 C CA . PRO B 1 218 ? -19.728 -2.970 -54.093 1.00 26.57 218 PRO B CA 1
ATOM 6188 C C . PRO B 1 218 ? -21.229 -2.714 -53.955 1.00 26.14 218 PRO B C 1
ATOM 6189 O O . PRO B 1 218 ? -21.780 -1.871 -54.663 1.00 27.43 218 PRO B O 1
ATOM 6193 N N . GLY B 1 219 ? -21.877 -3.448 -53.054 1.00 25.56 219 GLY B N 1
ATOM 6194 C CA . GLY B 1 219 ? -23.296 -3.267 -52.776 1.00 25.39 219 GLY B CA 1
ATOM 6195 C C . GLY B 1 219 ? -24.253 -4.096 -53.620 1.00 24.83 219 GLY B C 1
ATOM 6196 O O . GLY B 1 219 ? -25.399 -4.296 -53.227 1.00 24.68 219 GLY B O 1
ATOM 6197 N N . ASP B 1 220 ? -23.800 -4.584 -54.772 1.00 24.74 220 ASP B N 1
ATOM 6198 C CA . ASP B 1 220 ? -24.693 -5.291 -55.696 1.00 24.16 220 ASP B CA 1
ATOM 6199 C C . ASP B 1 220 ? -25.243 -6.610 -55.146 1.00 23.43 220 ASP B C 1
ATOM 6200 O O . ASP B 1 220 ? -26.289 -7.075 -55.600 1.00 23.03 220 ASP B O 1
ATOM 6205 N N . GLY B 1 221 ? -24.550 -7.207 -54.180 1.00 21.90 221 GLY B N 1
ATOM 6206 C CA . GLY B 1 221 ? -25.028 -8.420 -53.524 1.00 21.40 221 GLY B CA 1
ATOM 6207 C C . GLY B 1 221 ? -26.318 -8.262 -52.725 1.00 21.60 221 GLY B C 1
ATOM 6208 O O . GLY B 1 221 ? -26.964 -9.257 -52.404 1.00 21.12 221 GLY B O 1
ATOM 6209 N N . THR B 1 222 ? -26.689 -7.026 -52.393 1.00 22.67 222 THR B N 1
ATOM 6210 C CA . THR B 1 222 ? -28.006 -6.739 -51.794 1.00 23.58 222 THR B CA 1
ATOM 6211 C C . THR B 1 222 ? -28.862 -5.799 -52.642 1.00 24.23 222 THR B C 1
ATOM 6212 O O . THR B 1 222 ? -30.068 -6.006 -52.761 1.00 24.06 222 THR B O 1
ATOM 6216 N N . LYS B 1 223 ? -28.242 -4.776 -53.228 1.00 24.55 223 LYS B N 1
ATOM 6217 C CA . LYS B 1 223 ? -28.976 -3.722 -53.935 1.00 25.90 223 LYS B CA 1
ATOM 6218 C C . LYS B 1 223 ? -29.680 -4.176 -55.211 1.00 24.48 223 LYS B C 1
ATOM 6219 O O . LYS B 1 223 ? -30.612 -3.511 -55.666 1.00 25.18 223 LYS B O 1
ATOM 6225 N N . THR B 1 224 ? -29.241 -5.295 -55.781 1.00 22.90 224 THR B N 1
ATOM 6226 C CA . THR B 1 224 ? -29.858 -5.829 -56.996 1.00 22.16 224 THR B CA 1
ATOM 6227 C C . THR B 1 224 ? -30.965 -6.840 -56.688 1.00 22.03 224 THR B C 1
ATOM 6228 O O . THR B 1 224 ? -31.345 -7.630 -57.557 1.00 20.81 224 THR B O 1
ATOM 6232 N N . TRP B 1 225 ? -31.472 -6.805 -55.454 1.00 21.97 225 TRP B N 1
ATOM 6233 C CA . TRP B 1 225 ? -32.580 -7.646 -55.011 1.00 22.24 225 TRP B CA 1
ATOM 6234 C C . TRP B 1 225 ? -33.661 -6.795 -54.353 1.00 23.29 225 TRP B C 1
ATOM 6235 O O . TRP B 1 225 ? -33.350 -5.773 -53.734 1.00 24.02 225 TRP B O 1
ATOM 6246 N N . PRO B 1 226 ? -34.935 -7.214 -54.467 1.00 23.64 226 PRO B N 1
ATOM 6247 C CA . PRO B 1 226 ? -35.993 -6.561 -53.706 1.00 24.87 226 PRO B CA 1
ATOM 6248 C C . PRO B 1 226 ? -35.911 -6.950 -52.231 1.00 25.44 226 PRO B C 1
ATOM 6249 O O . PRO B 1 226 ? -35.677 -8.122 -51.917 1.00 24.52 226 PRO B O 1
ATOM 6253 N N . GLY B 1 227 ? -36.096 -5.977 -51.342 1.00 26.87 227 GLY B N 1
ATOM 6254 C CA . GLY B 1 227 ? -36.080 -6.230 -49.900 1.00 28.09 227 GLY B CA 1
ATOM 6255 C C . GLY B 1 227 ? -34.855 -7.005 -49.460 1.00 28.09 227 GLY B C 1
ATOM 6256 O O . GLY B 1 227 ? -33.729 -6.640 -49.793 1.00 31.61 227 GLY B O 1
ATOM 6257 N N . GLU B 1 228 ? -35.070 -8.084 -48.713 1.00 27.67 228 GLU B N 1
ATOM 6258 C CA . GLU B 1 228 ? -33.979 -8.950 -48.278 1.00 27.13 228 GLU B CA 1
ATOM 6259 C C . GLU B 1 228 ? -34.047 -10.318 -48.956 1.00 25.20 228 GLU B C 1
ATOM 6260 O O . GLU B 1 228 ? -33.683 -11.336 -48.362 1.00 23.43 228 GLU B O 1
ATOM 6266 N N . GLN B 1 229 ? -34.504 -10.340 -50.209 1.00 23.92 229 GLN B N 1
ATOM 6267 C CA . GLN B 1 229 ? -34.681 -11.596 -50.944 1.00 23.16 229 GLN B CA 1
ATOM 6268 C C . GLN B 1 229 ? -33.352 -12.336 -51.139 1.00 21.74 229 GLN B C 1
ATOM 6269 O O . GLN B 1 229 ? -33.324 -13.562 -51.261 1.00 21.20 229 GLN B O 1
ATOM 6275 N N . TRP B 1 230 ? -32.252 -11.585 -51.166 1.00 21.14 230 TRP B N 1
ATOM 6276 C CA . TRP B 1 230 ? -30.906 -12.171 -51.202 1.00 21.01 230 TRP B CA 1
ATOM 6277 C C . TRP B 1 230 ? -30.617 -13.151 -50.055 1.00 20.53 230 TRP B C 1
ATOM 6278 O O . TRP B 1 230 ? -29.747 -14.004 -50.191 1.00 20.64 230 TRP B O 1
ATOM 6289 N N . LYS B 1 231 ? -31.334 -13.036 -48.934 1.00 21.00 231 LYS B N 1
ATOM 6290 C CA . LYS B 1 231 ? -31.179 -14.000 -47.837 1.00 21.17 231 LYS B CA 1
ATOM 6291 C C . LYS B 1 231 ? -31.610 -15.422 -48.227 1.00 20.92 231 LYS B C 1
ATOM 6292 O O . LYS B 1 231 ? -31.239 -16.387 -47.560 1.00 20.77 231 LYS B O 1
ATOM 6298 N N . LEU B 1 232 ? -32.389 -15.537 -49.301 1.00 20.88 232 LEU B N 1
ATOM 6299 C CA . LEU B 1 232 ? -32.773 -16.823 -49.874 1.00 20.99 232 LEU B CA 1
ATOM 6300 C C . LEU B 1 232 ? -32.227 -16.927 -51.300 1.00 20.49 232 LEU B C 1
ATOM 6301 O O . LEU B 1 232 ? -32.856 -17.527 -52.171 1.00 20.92 232 LEU B O 1
ATOM 6306 N N . GLY B 1 233 ? -31.051 -16.347 -51.530 1.00 19.91 233 GLY B N 1
ATOM 6307 C CA . GLY B 1 233 ? -30.622 -15.974 -52.879 1.00 19.71 233 GLY B CA 1
ATOM 6308 C C . GLY B 1 233 ? -29.894 -16.986 -53.739 1.00 19.17 233 GLY B C 1
ATOM 6309 O O . GLY B 1 233 ? -29.443 -16.637 -54.829 1.00 19.41 233 GLY B O 1
ATOM 6310 N N . GLY B 1 234 ? -29.760 -18.233 -53.290 1.00 18.58 234 GLY B N 1
ATOM 6311 C CA . GLY B 1 234 ? -29.111 -19.249 -54.124 1.00 18.00 234 GLY B CA 1
ATOM 6312 C C . GLY B 1 234 ? -27.662 -18.903 -54.428 1.00 17.70 234 GLY B C 1
ATOM 6313 O O . GLY B 1 234 ? -26.878 -18.625 -53.519 1.00 18.09 234 GLY B O 1
ATOM 6314 N N . GLY B 1 235 ? -27.296 -18.911 -55.706 1.00 17.16 235 GLY B N 1
ATOM 6315 C CA . GLY B 1 235 ? -25.900 -18.712 -56.091 1.00 17.45 235 GLY B CA 1
ATOM 6316 C C . GLY B 1 235 ? -25.002 -19.785 -55.502 1.00 17.11 235 GLY B C 1
ATOM 6317 O O . GLY B 1 235 ? -23.870 -19.515 -55.106 1.00 17.55 235 GLY B O 1
ATOM 6318 N N . THR B 1 236 ? -25.508 -21.015 -55.445 1.00 16.90 236 THR B N 1
ATOM 6319 C CA . THR B 1 236 ? -24.744 -22.137 -54.908 1.00 17.23 236 THR B CA 1
ATOM 6320 C C . THR B 1 236 ? -23.607 -22.523 -55.855 1.00 16.87 236 THR B C 1
ATOM 6321 O O . THR B 1 236 ? -23.521 -22.017 -56.970 1.00 16.69 236 THR B O 1
ATOM 6325 N N . THR B 1 237 ? -22.736 -23.416 -55.397 1.00 17.11 237 THR B N 1
ATOM 6326 C CA . THR B 1 237 ? -21.380 -23.506 -55.920 1.00 17.51 237 THR B CA 1
ATOM 6327 C C . THR B 1 237 ? -20.951 -24.962 -56.101 1.00 17.69 237 THR B C 1
ATOM 6328 O O . THR B 1 237 ? -19.882 -25.388 -55.656 1.00 18.50 237 THR B O 1
ATOM 6332 N N . TRP B 1 238 ? -21.812 -25.705 -56.785 1.00 17.39 238 TRP B N 1
ATOM 6333 C CA . TRP B 1 238 ? -21.754 -27.165 -56.857 1.00 17.95 238 TRP B CA 1
ATOM 6334 C C . TRP B 1 238 ? -21.021 -27.680 -58.103 1.00 18.08 238 TRP B C 1
ATOM 6335 O O . TRP B 1 238 ? -20.903 -28.891 -58.293 1.00 17.69 238 TRP B O 1
ATOM 6346 N N . GLY B 1 239 ? -20.530 -26.765 -58.938 1.00 17.73 239 GLY B N 1
ATOM 6347 C CA . GLY B 1 239 ? -19.817 -27.126 -60.156 1.00 18.01 239 GLY B CA 1
ATOM 6348 C C . GLY B 1 239 ? -18.330 -27.311 -59.954 1.00 18.15 239 GLY B C 1
ATOM 6349 O O . GLY B 1 239 ? -17.863 -27.609 -58.852 1.00 19.70 239 GLY B O 1
ATOM 6350 N N . TRP B 1 240 ? -17.585 -27.124 -61.037 1.00 17.59 240 TRP B N 1
ATOM 6351 C CA . TRP B 1 240 ? -16.152 -27.392 -61.068 1.00 17.71 240 TRP B CA 1
ATOM 6352 C C . TRP B 1 240 ? -15.362 -26.113 -60.868 1.00 18.29 240 TRP B C 1
ATOM 6353 O O . TRP B 1 240 ? -15.736 -25.068 -61.400 1.00 19.11 240 TRP B O 1
ATOM 6364 N N . TYR B 1 241 ? -14.271 -26.202 -60.107 1.00 18.39 241 TYR B N 1
ATOM 6365 C CA . TYR B 1 241 ? -13.399 -25.050 -59.863 1.00 18.54 241 TYR B CA 1
ATOM 6366 C C . TYR B 1 241 ? -12.100 -25.187 -60.654 1.00 19.01 241 TYR B C 1
ATOM 6367 O O . TYR B 1 241 ? -11.600 -26.295 -60.860 1.00 18.95 241 TYR B O 1
ATOM 6376 N N . SER B 1 242 ? -11.568 -24.049 -61.089 1.00 18.29 242 SER B N 1
ATOM 6377 C CA . SER B 1 242 ? -10.298 -23.998 -61.802 1.00 19.23 242 SER B CA 1
ATOM 6378 C C . SER B 1 242 ? -9.384 -22.971 -61.150 1.00 19.90 242 SER B C 1
ATOM 6379 O O . SER B 1 242 ? -9.824 -22.173 -60.324 1.00 19.78 242 SER B O 1
ATOM 6382 N N . TYR B 1 243 ? -8.111 -22.996 -61.523 1.00 20.28 243 TYR B N 1
ATOM 6383 C CA . TYR B 1 243 ? -7.096 -22.198 -60.847 1.00 21.33 243 TYR B CA 1
ATOM 6384 C C . TYR B 1 243 ? -5.979 -21.867 -61.824 1.00 21.93 243 TYR B C 1
ATOM 6385 O O . TYR B 1 243 ? -5.559 -22.728 -62.591 1.00 22.85 243 TYR B O 1
ATOM 6394 N N . ASP B 1 244 ? -5.517 -20.619 -61.792 1.00 22.54 244 ASP B N 1
ATOM 6395 C CA . ASP B 1 244 ? -4.322 -20.196 -62.518 1.00 23.85 244 ASP B CA 1
ATOM 6396 C C . ASP B 1 244 ? -3.288 -19.729 -61.492 1.00 25.02 244 ASP B C 1
ATOM 6397 O O . ASP B 1 244 ? -3.412 -18.630 -60.953 1.00 25.00 244 ASP B O 1
ATOM 6402 N N . PRO B 1 245 ? -2.268 -20.566 -61.217 1.00 26.72 245 PRO B N 1
ATOM 6403 C CA . PRO B 1 245 ? -1.217 -20.229 -60.251 1.00 28.16 245 PRO B CA 1
ATOM 6404 C C . PRO B 1 245 ? -0.446 -18.951 -60.577 1.00 29.05 245 PRO B C 1
ATOM 6405 O O . PRO B 1 245 ? -0.019 -18.249 -59.659 1.00 30.53 245 PRO B O 1
ATOM 6409 N N . ALA B 1 246 ? -0.272 -18.652 -61.864 1.00 29.34 246 ALA B N 1
ATOM 6410 C CA . ALA B 1 246 ? 0.484 -17.467 -62.289 1.00 30.57 246 ALA B CA 1
ATOM 6411 C C . ALA B 1 246 ? -0.239 -16.166 -61.935 1.00 30.30 246 ALA B C 1
ATOM 6412 O O . ALA B 1 246 ? 0.401 -15.168 -61.597 1.00 31.15 246 ALA B O 1
ATOM 6414 N N . LEU B 1 247 ? -1.569 -16.183 -62.015 1.00 28.61 247 LEU B N 1
ATOM 6415 C CA . LEU B 1 247 ? -2.387 -15.015 -61.682 1.00 28.09 247 LEU B CA 1
ATOM 6416 C C . LEU B 1 247 ? -2.866 -15.030 -60.235 1.00 27.53 247 LEU B C 1
ATOM 6417 O O . LEU B 1 247 ? -3.361 -14.017 -59.741 1.00 28.10 247 LEU B O 1
ATOM 6422 N N . ASP B 1 248 ? -2.720 -16.175 -59.568 1.00 27.07 248 ASP B N 1
ATOM 6423 C CA . ASP B 1 248 ? -3.207 -16.366 -58.204 1.00 26.96 248 ASP B CA 1
ATOM 6424 C C . ASP B 1 248 ? -4.712 -16.098 -58.121 1.00 25.36 248 ASP B C 1
ATOM 6425 O O . ASP B 1 248 ? -5.190 -15.365 -57.251 1.00 24.65 248 ASP B O 1
ATOM 6430 N N . LEU B 1 249 ? -5.450 -16.704 -59.047 1.00 23.25 249 LEU B N 1
ATOM 6431 C CA . LEU B 1 249 ? -6.910 -16.628 -59.065 1.00 22.49 249 LEU B CA 1
ATOM 6432 C C . LEU B 1 249 ? -7.493 -18.013 -59.261 1.00 21.85 249 LEU B C 1
ATOM 6433 O O . LEU B 1 249 ? -7.001 -18.780 -60.087 1.00 22.36 249 LEU B O 1
ATOM 6438 N N . PHE B 1 250 ? -8.540 -18.330 -58.502 1.00 20.97 250 PHE B N 1
ATOM 6439 C CA . PHE B 1 250 ? -9.342 -19.512 -58.787 1.00 20.57 250 PHE B CA 1
ATOM 6440 C C . PHE B 1 250 ? -10.715 -19.052 -59.264 1.00 19.56 250 PHE B C 1
ATOM 6441 O O . PHE B 1 250 ? -11.163 -17.951 -58.938 1.00 19.17 250 PHE B O 1
ATOM 6449 N N . TYR B 1 251 ? -11.369 -19.902 -60.049 1.00 18.74 251 TYR B N 1
ATOM 6450 C CA . TYR B 1 251 ? -12.573 -19.514 -60.776 1.00 18.37 251 TYR B CA 1
ATOM 6451 C C . TYR B 1 251 ? -13.668 -20.541 -60.582 1.00 17.74 251 TYR B C 1
ATOM 6452 O O . TYR B 1 251 ? -13.405 -21.740 -60.500 1.00 18.89 251 TYR B O 1
ATOM 6461 N N . TYR B 1 252 ? -14.900 -20.056 -60.514 1.00 18.15 252 TYR B N 1
ATOM 6462 C CA . TYR B 1 252 ? -16.066 -20.920 -60.417 1.00 17.67 252 TYR B CA 1
ATOM 6463 C C . TYR B 1 252 ? -17.313 -20.125 -60.766 1.00 17.91 252 TYR B C 1
ATOM 6464 O O . TYR B 1 252 ? -17.280 -18.899 -60.874 1.00 18.44 252 TYR B O 1
ATOM 6473 N N . GLY B 1 253 ? -18.410 -20.846 -60.943 1.00 17.50 253 GLY B N 1
ATOM 6474 C CA . GLY B 1 253 ? -19.688 -20.247 -61.288 1.00 16.69 253 GLY B CA 1
ATOM 6475 C C . GLY B 1 253 ? -20.723 -20.481 -60.211 1.00 17.19 253 GLY B C 1
ATOM 6476 O O . GLY B 1 253 ? -20.571 -21.375 -59.375 1.00 17.61 253 GLY B O 1
ATOM 6477 N N . THR B 1 254 ? -21.778 -19.678 -60.238 1.00 16.85 254 THR B N 1
ATOM 6478 C CA . THR B 1 254 ? -22.808 -19.733 -59.211 1.00 17.07 254 THR B CA 1
ATOM 6479 C C . THR B 1 254 ? -24.181 -20.040 -59.789 1.00 17.11 254 THR B C 1
ATOM 6480 O O . THR B 1 254 ? -24.480 -19.716 -60.940 1.00 16.69 254 THR B O 1
ATOM 6484 N N . SER B 1 255 ? -25.010 -20.661 -58.959 1.00 16.42 255 SER B N 1
ATOM 6485 C CA . SER B 1 255 ? -26.328 -21.137 -59.366 1.00 17.04 255 SER B CA 1
ATOM 6486 C C . SER B 1 255 ? -27.353 -20.033 -59.551 1.00 17.09 255 SER B C 1
ATOM 6487 O O . SER B 1 255 ? -27.070 -18.847 -59.364 1.00 17.20 255 SER B O 1
ATOM 6490 N N . ASN B 1 256 ? -28.557 -20.463 -59.923 1.00 17.50 256 ASN B N 1
ATOM 6491 C CA . ASN B 1 256 ? -29.744 -19.625 -59.995 1.00 18.90 256 ASN B CA 1
ATOM 6492 C C . ASN B 1 256 ? -30.005 -18.868 -58.687 1.00 18.69 256 ASN B C 1
ATOM 6493 O O . ASN B 1 256 ? -29.568 -19.306 -57.624 1.00 18.94 256 ASN B O 1
ATOM 6498 N N . PRO B 1 257 ? -30.727 -17.740 -58.762 1.00 19.28 257 PRO B N 1
ATOM 6499 C CA . PRO B 1 257 ? -30.989 -16.898 -57.589 1.00 19.30 257 PRO B CA 1
ATOM 6500 C C . PRO B 1 257 ? -32.095 -17.370 -56.620 1.00 19.47 257 PRO B C 1
ATOM 6501 O O . PRO B 1 257 ? -32.811 -16.543 -56.069 1.00 20.46 257 PRO B O 1
ATOM 6505 N N . GLY B 1 258 ? -32.227 -18.677 -56.406 1.00 19.06 258 GLY B N 1
ATOM 6506 C CA . GLY B 1 258 ? -33.173 -19.203 -55.422 1.00 18.73 258 GLY B CA 1
ATOM 6507 C C . GLY B 1 258 ? -34.513 -19.526 -56.044 1.00 18.92 258 GLY B C 1
ATOM 6508 O O . GLY B 1 258 ? -34.605 -20.407 -56.899 1.00 18.15 258 GLY B O 1
ATOM 6509 N N . THR B 1 259 ? -35.559 -18.822 -55.622 1.00 19.40 259 THR B N 1
ATOM 6510 C CA . THR B 1 259 ? -36.893 -19.085 -56.161 1.00 19.92 259 THR B CA 1
ATOM 6511 C C . THR B 1 259 ? -36.900 -19.014 -57.690 1.00 19.82 259 THR B C 1
ATOM 6512 O O . THR B 1 259 ? -36.267 -18.141 -58.293 1.00 19.25 259 THR B O 1
ATOM 6516 N N . TRP B 1 260 ? -37.629 -19.953 -58.287 1.00 19.99 260 TRP B N 1
ATOM 6517 C CA . TRP B 1 260 ? -37.805 -20.037 -59.738 1.00 20.09 260 TRP B CA 1
ATOM 6518 C C . TRP B 1 260 ? -38.882 -19.064 -60.234 1.00 20.80 260 TRP B C 1
ATOM 6519 O O . TRP B 1 260 ? -39.048 -18.874 -61.439 1.00 21.04 260 TRP B O 1
ATOM 6530 N N . ASN B 1 261 ? -39.609 -18.453 -59.302 1.00 20.76 261 ASN B N 1
ATOM 6531 C CA . ASN B 1 261 ? -40.584 -17.415 -59.630 1.00 22.01 261 ASN B CA 1
ATOM 6532 C C . ASN B 1 261 ? -39.903 -16.040 -59.646 1.00 22.25 261 ASN B C 1
ATOM 6533 O O . ASN B 1 261 ? -39.778 -15.386 -58.610 1.00 22.50 261 ASN B O 1
ATOM 6538 N N . ALA B 1 262 ? -39.463 -15.610 -60.829 1.00 22.47 262 ALA B N 1
ATOM 6539 C CA . ALA B 1 262 ? -38.699 -14.362 -60.975 1.00 23.06 262 ALA B CA 1
ATOM 6540 C C . ALA B 1 262 ? -39.468 -13.117 -60.518 1.00 24.25 262 ALA B C 1
ATOM 6541 O O . ALA B 1 262 ? -38.854 -12.110 -60.159 1.00 23.59 262 ALA B O 1
ATOM 6543 N N . GLU B 1 263 ? -40.801 -13.188 -60.529 1.00 25.50 263 GLU B N 1
ATOM 6544 C CA . GLU B 1 263 ? -41.657 -12.129 -59.983 1.00 27.14 263 GLU B CA 1
ATOM 6545 C C . GLU B 1 263 ? -41.255 -11.735 -58.555 1.00 26.85 263 GLU B C 1
ATOM 6546 O O . GLU B 1 263 ? -41.249 -10.554 -58.215 1.00 26.77 263 GLU B O 1
ATOM 6552 N N . GLN B 1 264 ? -40.922 -12.727 -57.731 1.00 26.16 264 GLN B N 1
ATOM 6553 C CA . GLN B 1 264 ? -40.516 -12.484 -56.339 1.00 26.58 264 GLN B CA 1
ATOM 6554 C C . GLN B 1 264 ? -39.088 -11.940 -56.189 1.00 26.23 264 GLN B C 1
ATOM 6555 O O . GLN B 1 264 ? -38.657 -11.640 -55.073 1.00 27.16 264 GLN B O 1
ATOM 6561 N N . ARG B 1 265 ? -38.365 -11.817 -57.300 1.00 25.05 265 ARG B N 1
ATOM 6562 C CA . ARG B 1 265 ? -37.015 -11.260 -57.304 1.00 24.82 265 ARG B CA 1
ATOM 6563 C C . ARG B 1 265 ? -36.913 -10.020 -58.187 1.00 24.83 265 ARG B C 1
ATOM 6564 O O . ARG B 1 265 ? -35.810 -9.555 -58.475 1.00 24.13 265 ARG B O 1
ATOM 6572 N N . LYS B 1 266 ? -38.050 -9.483 -58.622 1.00 26.21 266 LYS B N 1
ATOM 6573 C CA . LYS B 1 266 ? -38.039 -8.406 -59.609 1.00 28.08 266 LYS B CA 1
ATOM 6574 C C . LYS B 1 266 ? -37.457 -7.130 -59.016 1.00 28.60 266 LYS B C 1
ATOM 6575 O O . LYS B 1 266 ? -37.550 -6.895 -57.810 1.00 28.91 266 LYS B O 1
ATOM 6581 N N . GLY B 1 267 ? -36.856 -6.313 -59.875 1.00 29.38 267 GLY B N 1
ATOM 6582 C CA . GLY B 1 267 ? -36.300 -5.027 -59.461 1.00 30.38 267 GLY B CA 1
ATOM 6583 C C . GLY B 1 267 ? -34.801 -4.901 -59.648 1.00 29.76 267 GLY B C 1
ATOM 6584 O O . GLY B 1 267 ? -34.246 -3.813 -59.478 1.00 31.67 267 GLY B O 1
ATOM 6585 N N . GLY B 1 268 ? -34.133 -5.998 -59.995 1.00 26.86 268 GLY B N 1
ATOM 6586 C CA . GLY B 1 268 ? -32.688 -5.971 -60.162 1.00 25.39 268 GLY B CA 1
ATOM 6587 C C . GLY B 1 268 ? -32.089 -7.258 -60.692 1.00 23.54 268 GLY B C 1
ATOM 6588 O O . GLY B 1 268 ? -32.787 -8.253 -60.899 1.00 23.01 268 GLY B O 1
ATOM 6589 N N . ASP B 1 269 ? -30.777 -7.221 -60.903 1.00 22.44 269 ASP B N 1
ATOM 6590 C CA . ASP B 1 269 ? -30.035 -8.330 -61.498 1.00 21.52 269 ASP B CA 1
ATOM 6591 C C . ASP B 1 269 ? -29.893 -9.582 -60.626 1.00 20.51 269 ASP B C 1
ATOM 6592 O O . ASP B 1 269 ? -29.517 -10.636 -61.139 1.00 19.85 269 ASP B O 1
ATOM 6597 N N . ASN B 1 270 ? -30.178 -9.472 -59.327 1.00 20.20 270 ASN B N 1
ATOM 6598 C CA . ASN B 1 270 ? -29.976 -10.578 -58.380 1.00 19.95 270 ASN B CA 1
ATOM 6599 C C . ASN B 1 270 ? -28.514 -11.066 -58.338 1.00 19.51 270 ASN B C 1
ATOM 6600 O O . ASN B 1 270 ? -28.242 -12.272 -58.354 1.00 18.94 270 ASN B O 1
ATOM 6605 N N . LYS B 1 271 ? -27.570 -10.132 -58.285 1.00 19.61 271 LYS B N 1
ATOM 6606 C CA . LYS B 1 271 ? -26.159 -10.499 -58.219 1.00 19.71 271 LYS B CA 1
ATOM 6607 C C . LYS B 1 271 ? -25.855 -11.074 -56.829 1.00 19.67 271 LYS B C 1
ATOM 6608 O O . LYS B 1 271 ? -26.429 -10.603 -55.841 1.00 19.44 271 LYS B O 1
ATOM 6614 N N . TRP B 1 272 ? -24.978 -12.075 -56.720 1.00 18.64 272 TRP B N 1
ATOM 6615 C CA . TRP B 1 272 ? -24.182 -12.622 -57.818 1.00 18.54 272 TRP B CA 1
ATOM 6616 C C . TRP B 1 272 ? -24.588 -14.061 -58.137 1.00 18.06 272 TRP B C 1
ATOM 6617 O O . TRP B 1 272 ? -23.752 -14.967 -58.159 1.00 18.14 272 TRP B O 1
ATOM 6628 N N . SER B 1 273 ? -25.880 -14.265 -58.382 1.00 17.97 273 SER B N 1
ATOM 6629 C CA . SER B 1 273 ? -26.355 -15.511 -58.973 1.00 17.73 273 SER B CA 1
ATOM 6630 C C . SER B 1 273 ? -25.888 -15.562 -60.418 1.00 17.95 273 SER B C 1
ATOM 6631 O O . SER B 1 273 ? -25.607 -14.527 -61.020 1.00 17.76 273 SER B O 1
ATOM 6634 N N . CYS B 1 274 ? -25.806 -16.767 -60.967 1.00 17.24 274 CYS B N 1
ATOM 6635 C CA . CYS B 1 274 ? -25.500 -16.951 -62.391 1.00 17.79 274 CYS B CA 1
ATOM 6636 C C . CYS B 1 274 ? -24.258 -16.169 -62.810 1.00 18.13 274 CYS B C 1
ATOM 6637 O O . CYS B 1 274 ? -24.259 -15.485 -63.837 1.00 18.87 274 CYS B O 1
ATOM 6640 N N . THR B 1 275 ? -23.206 -16.287 -62.007 1.00 18.06 275 THR B N 1
ATOM 6641 C CA . THR B 1 275 ? -22.027 -15.441 -62.126 1.00 18.83 275 THR B CA 1
ATOM 6642 C C . THR B 1 275 ? -20.749 -16.268 -62.212 1.00 18.66 275 THR B C 1
ATOM 6643 O O . THR B 1 275 ? -20.641 -17.325 -61.592 1.00 18.25 275 THR B O 1
ATOM 6647 N N . ILE B 1 276 ? -19.791 -15.768 -62.992 1.00 18.84 276 ILE B N 1
ATOM 6648 C CA . ILE B 1 276 ? -18.423 -16.271 -62.997 1.00 19.01 276 ILE B CA 1
ATOM 6649 C C . ILE B 1 276 ? -17.611 -15.428 -62.016 1.00 18.78 276 ILE B C 1
ATOM 6650 O O . ILE B 1 276 ? -17.514 -14.211 -62.185 1.00 19.46 276 ILE B O 1
ATOM 6655 N N . PHE B 1 277 ? -17.037 -16.076 -61.003 1.00 18.73 277 PHE B N 1
ATOM 6656 C CA . PHE B 1 277 ? -16.173 -15.409 -60.017 1.00 19.11 277 PHE B CA 1
ATOM 6657 C C . PHE B 1 277 ? -14.709 -15.727 -60.263 1.00 19.30 277 PHE B C 1
ATOM 6658 O O . PHE B 1 277 ? -14.366 -16.846 -60.634 1.00 19.48 277 PHE B O 1
ATOM 6666 N N . ALA B 1 278 ? -13.856 -14.732 -60.043 1.00 19.64 278 ALA B N 1
ATOM 6667 C CA . ALA B 1 278 ? -12.420 -14.931 -59.941 1.00 20.12 278 ALA B CA 1
ATOM 6668 C C . ALA B 1 278 ? -12.004 -14.412 -58.574 1.00 20.33 278 ALA B C 1
ATOM 6669 O O . ALA B 1 278 ? -12.201 -13.233 -58.286 1.00 21.03 278 ALA B O 1
ATOM 6671 N N . ARG B 1 279 ? -11.438 -15.289 -57.745 1.00 20.46 279 ARG B N 1
ATOM 6672 C CA . ARG B 1 279 ? -11.085 -14.950 -56.366 1.00 20.92 279 ARG B CA 1
ATOM 6673 C C . ARG B 1 279 ? -9.653 -15.335 -56.011 1.00 22.22 279 ARG B C 1
ATOM 6674 O O . ARG B 1 279 ? -9.084 -16.272 -56.574 1.00 21.22 279 ARG B O 1
ATOM 6682 N N . ARG B 1 280 ? -9.089 -14.599 -55.057 1.00 23.72 280 ARG B N 1
ATOM 6683 C CA . ARG B 1 280 ? -7.773 -14.905 -54.503 1.00 25.36 280 ARG B CA 1
ATOM 6684 C C . ARG B 1 280 ? -7.914 -16.081 -53.541 1.00 25.80 280 ARG B C 1
ATOM 6685 O O . ARG B 1 280 ? -8.732 -16.024 -52.623 1.00 25.80 280 ARG B O 1
ATOM 6693 N N . PRO B 1 281 ? -7.124 -17.150 -53.736 1.00 26.28 281 PRO B N 1
ATOM 6694 C CA . PRO B 1 281 ? -7.257 -18.310 -52.846 1.00 26.78 281 PRO B CA 1
ATOM 6695 C C . PRO B 1 281 ? -6.785 -18.099 -51.398 1.00 27.24 281 PRO B C 1
ATOM 6696 O O . PRO B 1 281 ? -7.270 -18.790 -50.505 1.00 27.67 281 PRO B O 1
ATOM 6700 N N . ASP B 1 282 ? -5.860 -17.168 -51.165 1.00 28.07 282 ASP B N 1
ATOM 6701 C CA . ASP B 1 282 ? -5.373 -16.898 -49.805 1.00 29.08 282 ASP B CA 1
ATOM 6702 C C . ASP B 1 282 ? -6.462 -16.288 -48.927 1.00 28.21 282 ASP B C 1
ATOM 6703 O O . ASP B 1 282 ? -6.593 -16.639 -47.752 1.00 28.17 282 ASP B O 1
ATOM 6708 N N . THR B 1 283 ? -7.234 -15.371 -49.504 1.00 26.85 283 THR B N 1
ATOM 6709 C CA . THR B 1 283 ? -8.182 -14.556 -48.743 1.00 25.80 283 THR B CA 1
ATOM 6710 C C . THR B 1 283 ? -9.643 -14.756 -49.131 1.00 24.67 283 THR B C 1
ATOM 6711 O O . THR B 1 283 ? -10.536 -14.324 -48.405 1.00 24.02 283 THR B O 1
ATOM 6715 N N . GLY B 1 284 ? -9.892 -15.397 -50.269 1.00 23.65 284 GLY B N 1
ATOM 6716 C CA . GLY B 1 284 ? -11.242 -15.508 -50.799 1.00 22.67 284 GLY B CA 1
ATOM 6717 C C . GLY B 1 284 ? -11.777 -14.249 -51.463 1.00 22.63 284 GLY B C 1
ATOM 6718 O O . GLY B 1 284 ? -12.891 -14.260 -51.964 1.00 22.14 284 GLY B O 1
ATOM 6719 N N . LYS B 1 285 ? -11.006 -13.161 -51.479 1.00 23.35 285 LYS B N 1
ATOM 6720 C CA . LYS B 1 285 ? -11.514 -11.890 -51.998 1.00 23.72 285 LYS B CA 1
ATOM 6721 C C . LYS B 1 285 ? -11.613 -11.918 -53.520 1.00 22.98 285 LYS B C 1
ATOM 6722 O O . LYS B 1 285 ? -10.701 -12.392 -54.201 1.00 23.51 285 LYS B O 1
ATOM 6728 N N . ALA B 1 286 ? -12.726 -11.408 -54.040 1.00 21.91 286 ALA B N 1
ATOM 6729 C CA . ALA B 1 286 ? -12.976 -11.400 -55.481 1.00 21.85 286 ALA B CA 1
ATOM 6730 C C . ALA B 1 286 ? -12.195 -10.300 -56.196 1.00 22.46 286 ALA B C 1
ATOM 6731 O O . ALA B 1 286 ? -12.187 -9.139 -55.765 1.00 22.63 286 ALA B O 1
ATOM 6733 N N . ARG B 1 287 ? -11.544 -10.688 -57.291 1.00 22.82 287 ARG B N 1
ATOM 6734 C CA . ARG B 1 287 ? -10.803 -9.772 -58.160 1.00 23.51 287 ARG B CA 1
ATOM 6735 C C . ARG B 1 287 ? -11.685 -9.290 -59.307 1.00 22.44 287 ARG B C 1
ATOM 6736 O O . ARG B 1 287 ? -11.603 -8.135 -59.734 1.00 22.53 287 ARG B O 1
ATOM 6744 N N . TRP B 1 288 ? -12.526 -10.183 -59.813 1.00 21.02 288 TRP B N 1
ATOM 6745 C CA . TRP B 1 288 ? -13.531 -9.798 -60.792 1.00 20.62 288 TRP B CA 1
ATOM 6746 C C . TRP B 1 288 ? -14.687 -10.771 -60.774 1.00 19.65 288 TRP B C 1
ATOM 6747 O O . TRP B 1 288 ? -14.570 -11.874 -60.241 1.00 19.05 288 TRP B O 1
ATOM 6758 N N . ALA B 1 289 ? -15.804 -10.345 -61.351 1.00 19.63 289 ALA B N 1
ATOM 6759 C CA . ALA B 1 289 ? -16.980 -11.194 -61.476 1.00 19.70 289 ALA B CA 1
ATOM 6760 C C . ALA B 1 289 ? -17.824 -10.727 -62.652 1.00 19.87 289 ALA B C 1
ATOM 6761 O O . ALA B 1 289 ? -17.978 -9.524 -62.879 1.00 20.99 289 ALA B O 1
ATOM 6763 N N . TYR B 1 290 ? -18.362 -11.684 -63.399 1.00 19.56 290 TYR B N 1
ATOM 6764 C CA . TYR B 1 290 ? -19.223 -11.373 -64.523 1.00 19.49 290 TYR B CA 1
ATOM 6765 C C . TYR B 1 290 ? -20.489 -12.207 -64.431 1.00 19.11 290 TYR B C 1
ATOM 6766 O O . TYR B 1 290 ? -20.423 -13.445 -64.415 1.00 18.48 290 TYR B O 1
ATOM 6775 N N . GLN B 1 291 ? -21.633 -11.530 -64.369 1.00 19.60 291 GLN B N 1
ATOM 6776 C CA . GLN B 1 291 ? -22.925 -12.206 -64.325 1.00 19.25 291 GLN B CA 1
ATOM 6777 C C . GLN B 1 291 ? -23.433 -12.484 -65.733 1.00 19.41 291 GLN B C 1
ATOM 6778 O O . GLN B 1 291 ? -23.637 -11.565 -66.520 1.00 20.23 291 GLN B O 1
ATOM 6784 N N . MET B 1 292 ? -23.640 -13.760 -66.033 1.00 19.42 292 MET B N 1
ATOM 6785 C CA . MET B 1 292 ? -24.082 -14.180 -67.362 1.00 19.79 292 MET B CA 1
ATOM 6786 C C . MET B 1 292 ? -25.576 -13.964 -67.586 1.00 20.51 292 MET B C 1
ATOM 6787 O O . MET B 1 292 ? -25.990 -13.539 -68.670 1.00 21.25 292 MET B O 1
ATOM 6792 N N . THR B 1 293 ? -26.381 -14.255 -66.568 1.00 19.65 293 THR B N 1
ATOM 6793 C CA . THR B 1 293 ? -27.831 -14.209 -66.698 1.00 19.84 293 THR B CA 1
ATOM 6794 C C . THR B 1 293 ? -28.441 -13.360 -65.577 1.00 19.96 293 THR B C 1
ATOM 6795 O O . THR B 1 293 ? -28.868 -13.891 -64.550 1.00 19.99 293 THR B O 1
ATOM 6799 N N . PRO B 1 294 ? -28.477 -12.031 -65.768 1.00 20.62 294 PRO B N 1
ATOM 6800 C CA . PRO B 1 294 ? -29.159 -11.167 -64.799 1.00 21.09 294 PRO B CA 1
ATOM 6801 C C . PRO B 1 294 ? -30.651 -11.468 -64.666 1.00 21.33 294 PRO B C 1
ATOM 6802 O O . PRO B 1 294 ? -31.335 -11.692 -65.673 1.00 21.27 294 PRO B O 1
ATOM 6806 N N . TRP B 1 295 ? -31.136 -11.473 -63.427 1.00 20.98 295 TRP B N 1
ATOM 6807 C CA . TRP B 1 295 ? -32.551 -11.697 -63.123 1.00 21.11 295 TRP B CA 1
ATOM 6808 C C . TRP B 1 295 ? -33.058 -12.951 -63.831 1.00 21.12 295 TRP B C 1
ATOM 6809 O O . TRP B 1 295 ? -34.010 -12.911 -64.614 1.00 21.31 295 TRP B O 1
ATOM 6820 N N . ASP B 1 296 ? -32.401 -14.068 -63.542 1.00 20.81 296 ASP B N 1
ATOM 6821 C CA . ASP B 1 296 ? -32.741 -15.349 -64.159 1.00 20.56 296 ASP B CA 1
ATOM 6822 C C . ASP B 1 296 ? -34.221 -15.688 -63.991 1.00 20.77 296 ASP B C 1
ATOM 6823 O O . ASP B 1 296 ? -34.801 -15.497 -62.919 1.00 21.15 296 ASP B O 1
ATOM 6828 N N . SER B 1 297 ? -34.828 -16.194 -65.059 1.00 20.83 297 SER B N 1
ATOM 6829 C CA . SER B 1 297 ? -36.195 -16.706 -64.993 1.00 21.16 297 SER B CA 1
ATOM 6830 C C . SER B 1 297 ? -36.310 -18.118 -65.588 1.00 20.58 297 SER B C 1
ATOM 6831 O O . SER B 1 297 ? -37.413 -18.584 -65.869 1.00 20.68 297 SER B O 1
ATOM 6834 N N . TRP B 1 298 ? -35.171 -18.789 -65.763 1.00 20.04 298 TRP B N 1
ATOM 6835 C CA . TRP B 1 298 ? -35.112 -20.079 -66.454 1.00 19.74 298 TRP B CA 1
ATOM 6836 C C . TRP B 1 298 ? -34.408 -21.205 -65.680 1.00 19.75 298 TRP B C 1
ATOM 6837 O O . TRP B 1 298 ? -34.360 -22.338 -66.158 1.00 19.35 298 TRP B O 1
ATOM 6848 N N . ASP B 1 299 ? -33.869 -20.905 -64.496 1.00 19.65 299 ASP B N 1
ATOM 6849 C CA . ASP B 1 299 ? -32.959 -21.817 -63.782 1.00 19.95 299 ASP B CA 1
ATOM 6850 C C . ASP B 1 299 ? -31.670 -22.098 -64.568 1.00 19.53 299 ASP B C 1
ATOM 6851 O O . ASP B 1 299 ? -31.174 -23.227 -64.572 1.00 19.50 299 ASP B O 1
ATOM 6856 N N . TYR B 1 300 ? -31.124 -21.078 -65.230 1.00 18.76 300 TYR B N 1
ATOM 6857 C CA . TYR B 1 300 ? -29.845 -21.235 -65.929 1.00 18.45 300 TYR B CA 1
ATOM 6858 C C . TYR B 1 300 ? -28.679 -21.063 -64.948 1.00 18.39 300 TYR B C 1
ATOM 6859 O O . TYR B 1 300 ? -28.034 -20.009 -64.922 1.00 19.29 300 TYR B O 1
ATOM 6868 N N . ASP B 1 301 ? -28.409 -22.090 -64.147 1.00 18.31 301 ASP B N 1
ATOM 6869 C CA . ASP B 1 301 ? -27.271 -22.054 -63.205 1.00 18.91 301 ASP B CA 1
ATOM 6870 C C . ASP B 1 301 ? -25.982 -21.737 -63.949 1.00 18.67 301 ASP B C 1
ATOM 6871 O O . ASP B 1 301 ? -25.789 -22.202 -65.071 1.00 19.77 301 ASP B O 1
ATOM 6876 N N . GLY B 1 302 ? -25.106 -20.953 -63.323 1.00 18.01 302 GLY B N 1
ATOM 6877 C CA . GLY B 1 302 ? -23.825 -20.573 -63.931 1.00 17.62 302 GLY B CA 1
ATOM 6878 C C . GLY B 1 302 ? -22.641 -21.458 -63.576 1.00 17.19 302 GLY B C 1
ATOM 6879 O O . GLY B 1 302 ? -21.496 -21.082 -63.841 1.00 17.59 302 GLY B O 1
ATOM 6880 N N . VAL B 1 303 ? -22.905 -22.634 -62.997 1.00 17.06 303 VAL B N 1
ATOM 6881 C CA . VAL B 1 303 ? -21.871 -23.431 -62.314 1.00 17.42 303 VAL B CA 1
ATOM 6882 C C . VAL B 1 303 ? -20.972 -24.264 -63.218 1.00 17.52 303 VAL B C 1
ATOM 6883 O O . VAL B 1 303 ? -20.009 -24.863 -62.742 1.00 17.39 303 VAL B O 1
ATOM 6887 N N . ASN B 1 304 ? -21.263 -24.321 -64.515 1.00 17.75 304 ASN B N 1
ATOM 6888 C CA . ASN B 1 304 ? -20.428 -25.132 -65.392 1.00 18.02 304 ASN B CA 1
ATOM 6889 C C . ASN B 1 304 ? -18.966 -24.694 -65.347 1.00 18.85 304 ASN B C 1
ATOM 6890 O O . ASN B 1 304 ? -18.642 -23.557 -64.984 1.00 19.01 304 ASN B O 1
ATOM 6895 N N . GLU B 1 305 ? -18.092 -25.622 -65.710 1.00 18.82 305 GLU B N 1
ATOM 6896 C CA . GLU B 1 305 ? -16.652 -25.445 -65.564 1.00 19.26 305 GLU B CA 1
ATOM 6897 C C . GLU B 1 305 ? -16.091 -24.211 -66.275 1.00 19.20 305 GLU B C 1
ATOM 6898 O O . GLU B 1 305 ? -16.668 -23.698 -67.241 1.00 19.17 305 GLU B O 1
ATOM 6904 N N . MET B 1 306 ? -14.951 -23.758 -65.763 1.00 18.98 306 MET B N 1
ATOM 6905 C CA . MET B 1 306 ? -14.250 -22.588 -66.260 1.00 19.47 306 MET B CA 1
ATOM 6906 C C . MET B 1 306 ? -12.900 -23.046 -66.802 1.00 19.42 306 MET B C 1
ATOM 6907 O O . MET B 1 306 ? -11.899 -23.075 -66.083 1.00 20.83 306 MET B O 1
ATOM 6912 N N . ILE B 1 307 ? -12.879 -23.406 -68.079 1.00 19.11 307 ILE B N 1
ATOM 6913 C CA . ILE B 1 307 ? -11.674 -23.941 -68.699 1.00 19.40 307 ILE B CA 1
ATOM 6914 C C . ILE B 1 307 ? -10.737 -22.769 -68.977 1.00 19.52 307 ILE B C 1
ATOM 6915 O O . ILE B 1 307 ? -11.191 -21.701 -69.386 1.00 20.02 307 ILE B O 1
ATOM 6920 N N . LEU B 1 308 ? -9.437 -22.966 -68.754 1.00 19.71 308 LEU B N 1
ATOM 6921 C CA . LEU B 1 308 ? -8.463 -21.875 -68.821 1.00 20.91 308 LEU B CA 1
ATOM 6922 C C . LEU B 1 308 ? -7.400 -22.097 -69.898 1.00 21.93 308 LEU B C 1
ATOM 6923 O O . LEU B 1 308 ? -6.245 -22.383 -69.585 1.00 23.52 308 LEU B O 1
ATOM 6928 N N . PRO B 1 309 ? -7.788 -21.962 -71.177 1.00 22.44 309 PRO B N 1
ATOM 6929 C CA . PRO B 1 309 ? -6.827 -22.064 -72.267 1.00 23.31 309 PRO B CA 1
ATOM 6930 C C . PRO B 1 309 ? -6.172 -20.725 -72.576 1.00 24.33 309 PRO B C 1
ATOM 6931 O O . PRO B 1 309 ? -6.659 -19.681 -72.141 1.00 24.40 309 PRO B O 1
ATOM 6935 N N . ASP B 1 310 ? -5.074 -20.769 -73.327 1.00 25.68 310 ASP B N 1
ATOM 6936 C CA . ASP B 1 310 ? -4.471 -19.571 -73.896 1.00 26.77 310 ASP B CA 1
ATOM 6937 C C . ASP B 1 310 ? -4.760 -19.587 -75.393 1.00 26.91 310 ASP B C 1
ATOM 6938 O O . ASP B 1 310 ? -4.358 -20.515 -76.095 1.00 28.07 310 ASP B O 1
ATOM 6943 N N . LEU B 1 311 ? -5.462 -18.558 -75.864 1.00 25.97 311 LEU B N 1
ATOM 6944 C CA . LEU B 1 311 ? -5.922 -18.475 -77.249 1.00 25.47 311 LEU B CA 1
ATOM 6945 C C . LEU B 1 311 ? -5.480 -17.170 -77.882 1.00 25.47 311 LEU B C 1
ATOM 6946 O O . LEU B 1 311 ? -5.325 -16.155 -77.197 1.00 25.27 311 LEU B O 1
ATOM 6951 N N . THR B 1 312 ? -5.282 -17.193 -79.194 1.00 25.34 312 THR B N 1
ATOM 6952 C CA . THR B 1 312 ? -4.955 -15.980 -79.924 1.00 26.07 312 THR B CA 1
ATOM 6953 C C . THR B 1 312 ? -6.242 -15.237 -80.281 1.00 26.50 312 THR B C 1
ATOM 6954 O O . THR B 1 312 ? -7.069 -15.731 -81.054 1.00 25.82 312 THR B O 1
ATOM 6958 N N . VAL B 1 313 ? -6.383 -14.047 -79.698 1.00 26.74 313 VAL B N 1
ATOM 6959 C CA . VAL B 1 313 ? -7.588 -13.229 -79.789 1.00 27.09 313 VAL B CA 1
ATOM 6960 C C . VAL B 1 313 ? -7.201 -11.905 -80.430 1.00 28.52 313 VAL B C 1
ATOM 6961 O O . VAL B 1 313 ? -6.348 -11.193 -79.902 1.00 28.36 313 VAL B O 1
ATOM 6965 N N . LYS B 1 314 ? -7.821 -11.575 -81.561 1.00 29.97 314 LYS B N 1
ATOM 6966 C CA . LYS B 1 314 ? -7.483 -10.360 -82.309 1.00 32.37 314 LYS B CA 1
ATOM 6967 C C . LYS B 1 314 ? -5.964 -10.202 -82.466 1.00 32.21 314 LYS B C 1
ATOM 6968 O O . LYS B 1 314 ? -5.411 -9.111 -82.278 1.00 33.14 314 LYS B O 1
ATOM 6974 N N . GLY B 1 315 ? -5.301 -11.306 -82.808 1.00 31.81 315 GLY B N 1
ATOM 6975 C CA . GLY B 1 315 ? -3.865 -11.312 -83.077 1.00 32.42 315 GLY B CA 1
ATOM 6976 C C . GLY B 1 315 ? -2.927 -11.392 -81.883 1.00 32.13 315 GLY B C 1
ATOM 6977 O O . GLY B 1 315 ? -1.709 -11.423 -82.065 1.00 33.02 315 GLY B O 1
ATOM 6978 N N . LYS B 1 316 ? -3.476 -11.422 -80.669 1.00 31.53 316 LYS B N 1
ATOM 6979 C CA . LYS B 1 316 ? -2.676 -11.498 -79.444 1.00 32.10 316 LYS B CA 1
ATOM 6980 C C . LYS B 1 316 ? -2.985 -12.776 -78.676 1.00 30.21 316 LYS B C 1
ATOM 6981 O O . LYS B 1 316 ? -4.150 -13.056 -78.395 1.00 28.32 316 LYS B O 1
ATOM 6987 N N . LYS B 1 317 ? -1.952 -13.543 -78.331 1.00 30.54 317 LYS B N 1
ATOM 6988 C CA . LYS B 1 317 ? -2.130 -14.694 -77.453 1.00 30.27 317 LYS B CA 1
ATOM 6989 C C . LYS B 1 317 ? -2.557 -14.166 -76.089 1.00 29.02 317 LYS B C 1
ATOM 6990 O O . LYS B 1 317 ? -1.895 -13.296 -75.521 1.00 29.24 317 LYS B O 1
ATOM 6996 N N . THR B 1 318 ? -3.664 -14.703 -75.582 1.00 26.77 318 THR B N 1
ATOM 6997 C CA . THR B 1 318 ? -4.369 -14.142 -74.435 1.00 26.58 318 THR B CA 1
ATOM 6998 C C . THR B 1 318 ? -4.734 -15.252 -73.448 1.00 25.64 318 THR B C 1
ATOM 6999 O O . THR B 1 318 ? -5.162 -16.331 -73.866 1.00 25.21 318 THR B O 1
ATOM 7003 N N . PRO B 1 319 ? -4.573 -14.995 -72.132 1.00 25.44 319 PRO B N 1
ATOM 7004 C CA . PRO B 1 319 ? -5.055 -15.951 -71.138 1.00 24.58 319 PRO B CA 1
ATOM 7005 C C . PRO B 1 319 ? -6.571 -15.863 -71.010 1.00 23.69 319 PRO B C 1
ATOM 7006 O O . PRO B 1 319 ? -7.102 -14.866 -70.510 1.00 23.96 319 PRO B O 1
ATOM 7010 N N . CYS B 1 320 ? -7.257 -16.905 -71.464 1.00 22.72 320 CYS B N 1
ATOM 7011 C CA . CYS B 1 320 ? -8.707 -16.895 -71.536 1.00 22.32 320 CYS B CA 1
ATOM 7012 C C . CYS B 1 320 ? -9.353 -17.772 -70.476 1.00 21.91 320 CYS B C 1
ATOM 7013 O O . CYS B 1 320 ? -8.704 -18.593 -69.829 1.00 21.12 320 CYS B O 1
ATOM 7016 N N . LEU B 1 321 ? -10.654 -17.569 -70.321 1.00 20.90 321 LEU B N 1
ATOM 7017 C CA . LEU B 1 321 ? -11.519 -18.462 -69.581 1.00 20.29 321 LEU B CA 1
ATOM 7018 C C . LEU B 1 321 ? -12.645 -18.802 -70.545 1.00 19.70 321 LEU B C 1
ATOM 7019 O O . LEU B 1 321 ? -13.232 -17.903 -71.139 1.00 20.17 321 LEU B O 1
ATOM 7024 N N . VAL B 1 322 ? -12.932 -20.088 -70.706 1.00 19.56 322 VAL B N 1
ATOM 7025 C CA . VAL B 1 322 ? -13.998 -20.531 -71.609 1.00 20.14 322 VAL B CA 1
ATOM 7026 C C . VAL B 1 322 ? -15.026 -21.338 -70.833 1.00 19.65 322 VAL B C 1
ATOM 7027 O O . VAL B 1 322 ? -14.681 -22.213 -70.039 1.00 19.67 322 VAL B O 1
ATOM 7031 N N . HIS B 1 323 ? -16.295 -21.033 -71.078 1.00 19.12 323 HIS B N 1
ATOM 7032 C CA . HIS B 1 323 ? -17.384 -21.547 -70.260 1.00 19.27 323 HIS B CA 1
ATOM 7033 C C . HIS B 1 323 ? -18.632 -21.760 -71.106 1.00 18.99 323 HIS B C 1
ATOM 7034 O O . HIS B 1 323 ? -19.150 -20.831 -71.725 1.00 19.47 323 HIS B O 1
ATOM 7041 N N . PHE B 1 324 ? -19.103 -23.003 -71.130 1.00 18.83 324 PHE B N 1
ATOM 7042 C CA . PHE B 1 324 ? -20.309 -23.369 -71.854 1.00 18.75 324 PHE B CA 1
ATOM 7043 C C . PHE B 1 324 ? -21.455 -23.383 -70.859 1.00 18.18 324 PHE B C 1
ATOM 7044 O O . PHE B 1 324 ? -21.648 -24.353 -70.131 1.00 18.55 324 PHE B O 1
ATOM 7052 N N . ASP B 1 325 ? -22.209 -22.291 -70.834 1.00 17.99 325 ASP B N 1
ATOM 7053 C CA . ASP B 1 325 ? -23.186 -22.083 -69.774 1.00 17.96 325 ASP B CA 1
ATOM 7054 C C . ASP B 1 325 ? -24.481 -22.834 -70.035 1.00 18.08 325 ASP B C 1
ATOM 7055 O O . ASP B 1 325 ? -24.824 -23.135 -71.180 1.00 18.13 325 ASP B O 1
ATOM 7060 N N . ARG B 1 326 ? -25.197 -23.125 -68.952 1.00 17.70 326 ARG B N 1
ATOM 7061 C CA . ARG B 1 326 ? -26.573 -23.623 -69.035 1.00 17.81 326 ARG B CA 1
ATOM 7062 C C . ARG B 1 326 ? -27.444 -22.762 -69.965 1.00 17.88 326 ARG B C 1
ATOM 7063 O O . ARG B 1 326 ? -28.305 -23.288 -70.666 1.00 18.72 326 ARG B O 1
ATOM 7071 N N . ASN B 1 327 ? -27.225 -21.445 -69.984 1.00 17.44 327 ASN B N 1
ATOM 7072 C CA . ASN B 1 327 ? -28.056 -20.554 -70.805 1.00 18.05 327 ASN B CA 1
ATOM 7073 C C . ASN B 1 327 ? -27.861 -20.723 -72.322 1.00 18.31 327 ASN B C 1
ATOM 7074 O O . ASN B 1 327 ? -28.579 -20.112 -73.115 1.00 18.44 327 ASN B O 1
ATOM 7079 N N . GLY B 1 328 ? -26.893 -21.550 -72.713 1.00 18.01 328 GLY B N 1
ATOM 7080 C CA . GLY B 1 328 ? -26.721 -21.938 -74.114 1.00 18.88 328 GLY B CA 1
ATOM 7081 C C . GLY B 1 328 ? -25.638 -21.173 -74.853 1.00 19.32 328 GLY B C 1
ATOM 7082 O O . GLY B 1 328 ? -25.361 -21.469 -76.023 1.00 19.96 328 GLY B O 1
ATOM 7083 N N . PHE B 1 329 ? -25.026 -20.195 -74.184 1.00 19.48 329 PHE B N 1
ATOM 7084 C CA . PHE B 1 329 ? -23.924 -19.439 -74.775 1.00 19.63 329 PHE B CA 1
ATOM 7085 C C . PHE B 1 329 ? -22.572 -19.980 -74.332 1.00 19.22 329 PHE B C 1
ATOM 7086 O O . PHE B 1 329 ? -22.388 -20.386 -73.183 1.00 18.47 329 PHE B O 1
ATOM 7094 N N . GLY B 1 330 ? -21.631 -19.983 -75.272 1.00 19.52 330 GLY B N 1
ATOM 7095 C CA . GLY B 1 330 ? -20.252 -20.355 -75.008 1.00 19.50 330 GLY B CA 1
ATOM 7096 C C . GLY B 1 330 ? -19.455 -19.082 -74.831 1.00 20.24 330 GLY B C 1
ATOM 7097 O O . GLY B 1 330 ? -19.202 -18.359 -75.793 1.00 21.18 330 GLY B O 1
ATOM 7098 N N . TYR B 1 331 ? -19.069 -18.817 -73.590 1.00 19.73 331 TYR B N 1
ATOM 7099 C CA . TYR B 1 331 ? -18.404 -17.572 -73.216 1.00 19.73 331 TYR B CA 1
ATOM 7100 C C . TYR B 1 331 ? -16.896 -17.690 -73.295 1.00 19.95 331 TYR B C 1
ATOM 7101 O O . TYR B 1 331 ? -16.330 -18.719 -72.929 1.00 19.81 331 TYR B O 1
ATOM 7110 N N . VAL B 1 332 ? -16.263 -16.625 -73.773 1.00 19.62 332 VAL B N 1
ATOM 7111 C CA . VAL B 1 332 ? -14.817 -16.483 -73.714 1.00 20.18 332 VAL B CA 1
ATOM 7112 C C . VAL B 1 332 ? -14.535 -15.153 -73.044 1.00 20.12 332 VAL B C 1
ATOM 7113 O O . VAL B 1 332 ? -14.959 -14.109 -73.543 1.00 20.13 332 VAL B O 1
ATOM 7117 N N . LEU B 1 333 ? -13.827 -15.198 -71.916 1.00 20.75 333 LEU B N 1
ATOM 7118 C CA . LEU B 1 333 ? -13.422 -13.992 -71.198 1.00 21.38 333 LEU B CA 1
ATOM 7119 C C . LEU B 1 333 ? -11.908 -13.946 -71.049 1.00 21.90 333 LEU B C 1
ATOM 7120 O O . LEU B 1 333 ? -11.234 -14.973 -71.146 1.00 22.30 333 LEU B O 1
ATOM 7125 N N . ASP B 1 334 ? -11.381 -12.747 -70.815 1.00 22.08 334 ASP B N 1
ATOM 7126 C CA . ASP B 1 334 ? -9.994 -12.586 -70.397 1.00 23.16 334 ASP B CA 1
ATOM 7127 C C . ASP B 1 334 ? -9.958 -12.938 -68.917 1.00 22.67 334 ASP B C 1
ATOM 7128 O O . ASP B 1 334 ? -10.616 -12.282 -68.105 1.00 22.68 334 ASP B O 1
ATOM 7133 N N . ARG B 1 335 ? -9.200 -13.969 -68.552 1.00 22.50 335 ARG B N 1
ATOM 7134 C CA . ARG B 1 335 ? -9.243 -14.462 -67.172 1.00 21.98 335 ARG B CA 1
ATOM 7135 C C . ARG B 1 335 ? -8.496 -13.575 -66.169 1.00 22.59 335 ARG B C 1
ATOM 7136 O O . ARG B 1 335 ? -8.554 -13.825 -64.965 1.00 22.05 335 ARG B O 1
ATOM 7144 N N . ARG B 1 336 ? -7.805 -12.546 -66.658 1.00 23.04 336 ARG B N 1
ATOM 7145 C CA . ARG B 1 336 ? -7.185 -11.556 -65.771 1.00 23.84 336 ARG B CA 1
ATOM 7146 C C . ARG B 1 336 ? -8.195 -10.537 -65.227 1.00 23.93 336 ARG B C 1
ATOM 7147 O O . ARG B 1 336 ? -8.106 -10.129 -64.067 1.00 24.18 336 ARG B O 1
ATOM 7155 N N . THR B 1 337 ? -9.145 -10.135 -66.070 1.00 23.43 337 THR B N 1
ATOM 7156 C CA . THR B 1 337 ? -10.014 -8.988 -65.791 1.00 23.95 337 THR B CA 1
ATOM 7157 C C . THR B 1 337 ? -11.513 -9.255 -65.893 1.00 23.56 337 THR B C 1
ATOM 7158 O O . THR B 1 337 ? -12.314 -8.445 -65.426 1.00 24.03 337 THR B O 1
ATOM 7162 N N . GLY B 1 338 ? -11.896 -10.373 -66.501 1.00 22.86 338 GLY B N 1
ATOM 7163 C CA . GLY B 1 338 ? -13.295 -10.643 -66.805 1.00 22.29 338 GLY B CA 1
ATOM 7164 C C . GLY B 1 338 ? -13.810 -9.939 -68.054 1.00 23.15 338 GLY B C 1
ATOM 7165 O O . GLY B 1 338 ? -15.017 -9.905 -68.281 1.00 23.89 338 GLY B O 1
ATOM 7166 N N . GLN B 1 339 ? -12.914 -9.379 -68.869 1.00 23.45 339 GLN B N 1
ATOM 7167 C CA . GLN B 1 339 ? -13.324 -8.769 -70.138 1.00 24.51 339 GLN B CA 1
ATOM 7168 C C . GLN B 1 339 ? -14.061 -9.811 -70.969 1.00 23.59 339 GLN B C 1
ATOM 7169 O O . GLN B 1 339 ? -13.582 -10.930 -71.101 1.00 24.35 339 GLN B O 1
ATOM 7175 N N . LEU B 1 340 ? -15.215 -9.452 -71.526 1.00 24.07 340 LEU B N 1
ATOM 7176 C CA . LEU B 1 340 ? -15.950 -10.368 -72.398 1.00 24.14 340 LEU B CA 1
ATOM 7177 C C . LEU B 1 340 ? -15.351 -10.303 -73.798 1.00 24.05 340 LEU B C 1
ATOM 7178 O O . LEU B 1 340 ? -15.392 -9.263 -74.450 1.00 25.32 340 LEU B O 1
ATOM 7183 N N . ILE B 1 341 ? -14.796 -11.425 -74.247 1.00 23.45 341 ILE B N 1
ATOM 7184 C CA . ILE B 1 341 ? -14.151 -11.516 -75.555 1.00 24.03 341 ILE B CA 1
ATOM 7185 C C . ILE B 1 341 ? -15.133 -12.021 -76.609 1.00 24.40 341 ILE B C 1
ATOM 7186 O O . ILE B 1 341 ? -15.193 -11.495 -77.722 1.00 24.65 341 ILE B O 1
ATOM 7191 N N . GLU B 1 342 ? -15.896 -13.048 -76.255 1.00 23.88 342 GLU B N 1
ATOM 7192 C CA . GLU B 1 342 ? -16.866 -13.623 -77.174 1.00 24.60 342 GLU B CA 1
ATOM 7193 C C . GLU B 1 342 ? -17.949 -14.369 -76.412 1.00 23.20 342 GLU B C 1
ATOM 7194 O O . GLU B 1 342 ? -17.703 -14.917 -75.344 1.00 21.95 342 GLU B O 1
ATOM 7200 N N . ALA B 1 343 ? -19.149 -14.374 -76.976 1.00 22.83 343 ALA B N 1
ATOM 7201 C CA . ALA B 1 343 ? -20.243 -15.178 -76.460 1.00 22.60 343 ALA B CA 1
ATOM 7202 C C . ALA B 1 343 ? -21.186 -15.485 -77.610 1.00 22.94 343 ALA B C 1
ATOM 7203 O O . ALA B 1 343 ? -21.827 -14.582 -78.145 1.00 24.37 343 ALA B O 1
ATOM 7205 N N . GLN B 1 344 ? -21.256 -16.757 -77.990 1.00 22.75 344 GLN B N 1
ATOM 7206 C CA . GLN B 1 344 ? -22.123 -17.202 -79.082 1.00 23.18 344 GLN B CA 1
ATOM 7207 C C . GLN B 1 344 ? -22.795 -18.505 -78.674 1.00 22.52 344 GLN B C 1
ATOM 7208 O O . GLN B 1 344 ? -22.240 -19.253 -77.866 1.00 21.56 344 GLN B O 1
ATOM 7214 N N . PRO B 1 345 ? -23.990 -18.785 -79.230 1.00 22.61 345 PRO B N 1
ATOM 7215 C CA . PRO B 1 345 ? -24.681 -20.026 -78.856 1.00 22.46 345 PRO B CA 1
ATOM 7216 C C . PRO B 1 345 ? -23.956 -21.296 -79.307 1.00 21.72 345 PRO B C 1
ATOM 7217 O O . PRO B 1 345 ? -23.486 -21.368 -80.447 1.00 22.42 345 PRO B O 1
ATOM 7221 N N . PHE B 1 346 ? -23.869 -22.281 -78.414 1.00 20.74 346 PHE B N 1
ATOM 7222 C CA . PHE B 1 346 ? -23.345 -23.610 -78.756 1.00 20.43 346 PHE B CA 1
ATOM 7223 C C . PHE B 1 346 ? -24.473 -24.644 -78.885 1.00 21.13 346 PHE B C 1
ATOM 7224 O O . PHE B 1 346 ? -24.239 -25.782 -79.290 1.00 21.08 346 PHE B O 1
ATOM 7232 N N . VAL B 1 347 ? -25.687 -24.231 -78.530 1.00 20.86 347 VAL B N 1
ATOM 7233 C CA . VAL B 1 347 ? -26.906 -24.971 -78.831 1.00 21.53 347 VAL B CA 1
ATOM 7234 C C . VAL B 1 347 ? -27.922 -23.975 -79.360 1.00 22.56 347 VAL B C 1
ATOM 7235 O O . VAL B 1 347 ? -27.681 -22.764 -79.356 1.00 22.58 347 VAL B O 1
ATOM 7239 N N . TYR B 1 348 ? -29.060 -24.483 -79.810 1.00 22.95 348 TYR B N 1
ATOM 7240 C CA . TYR B 1 348 ? -30.154 -23.617 -80.216 1.00 23.99 348 TYR B CA 1
ATOM 7241 C C . TYR B 1 348 ? -30.643 -22.805 -79.014 1.00 23.06 348 TYR B C 1
ATOM 7242 O O . TYR B 1 348 ? -30.983 -23.360 -77.964 1.00 22.47 348 TYR B O 1
ATOM 7251 N N . VAL B 1 349 ? -30.665 -21.487 -79.184 1.00 23.32 349 VAL B N 1
ATOM 7252 C CA . VAL B 1 349 ? -31.076 -20.556 -78.142 1.00 23.05 349 VAL B CA 1
ATOM 7253 C C . VAL B 1 349 ? -32.181 -19.664 -78.688 1.00 23.92 349 VAL B C 1
ATOM 7254 O O . VAL B 1 349 ? -32.053 -19.124 -79.790 1.00 24.81 349 VAL B O 1
ATOM 7258 N N . ASN B 1 350 ? -33.264 -19.506 -77.931 1.00 23.45 350 ASN B N 1
ATOM 7259 C CA . ASN B 1 350 ? -34.321 -18.578 -78.331 1.00 24.11 350 ASN B CA 1
ATOM 7260 C C . ASN B 1 350 ? -34.820 -17.624 -77.241 1.00 24.16 350 ASN B C 1
ATOM 7261 O O . ASN B 1 350 ? -35.776 -16.887 -77.469 1.00 25.71 350 ASN B O 1
ATOM 7266 N N . TRP B 1 351 ? -34.181 -17.631 -76.069 1.00 23.05 351 TRP B N 1
ATOM 7267 C CA . TRP B 1 351 ? -34.564 -16.726 -74.983 1.00 23.39 351 TRP B CA 1
ATOM 7268 C C . TRP B 1 351 ? -33.862 -15.377 -75.135 1.00 23.28 351 TRP B C 1
ATOM 7269 O O . TRP B 1 351 ? -34.283 -14.388 -74.544 1.00 23.52 351 TRP B O 1
ATOM 7280 N N . ALA B 1 352 ? -32.791 -15.350 -75.927 1.00 24.11 352 ALA B N 1
ATOM 7281 C CA . ALA B 1 352 ? -32.044 -14.127 -76.193 1.00 24.50 352 ALA B CA 1
ATOM 7282 C C . ALA B 1 352 ? -31.647 -14.082 -77.663 1.00 24.63 352 ALA B C 1
ATOM 7283 O O . ALA B 1 352 ? -31.392 -15.122 -78.269 1.00 24.95 352 ALA B O 1
ATOM 7285 N N . LYS B 1 353 ? -31.598 -12.878 -78.225 1.00 25.44 353 LYS B N 1
ATOM 7286 C CA . LYS B 1 353 ? -31.076 -12.663 -79.579 1.00 26.42 353 LYS B CA 1
ATOM 7287 C C . LYS B 1 353 ? -29.568 -12.892 -79.631 1.00 26.19 353 LYS B C 1
ATOM 7288 O O . LYS B 1 353 ? -29.043 -13.440 -80.605 1.00 27.65 353 LYS B O 1
ATOM 7294 N N . GLU B 1 354 ? -28.886 -12.460 -78.572 1.00 25.44 354 GLU B N 1
ATOM 7295 C CA . GLU B 1 354 ? -27.430 -12.452 -78.512 1.00 25.63 354 GLU B CA 1
ATOM 7296 C C . GLU B 1 354 ? -27.009 -11.976 -77.130 1.00 24.62 354 GLU B C 1
ATOM 7297 O O . GLU B 1 354 ? -27.846 -11.529 -76.345 1.00 24.15 354 GLU B O 1
ATOM 7303 N N . ILE B 1 355 ? -25.714 -12.073 -76.845 1.00 24.25 355 ILE B N 1
ATOM 7304 C CA . ILE B 1 355 ? -25.106 -11.313 -75.759 1.00 23.93 355 ILE B CA 1
ATOM 7305 C C . ILE B 1 355 ? -24.477 -10.088 -76.412 1.00 25.23 355 ILE B C 1
ATOM 7306 O O . ILE B 1 355 ? -23.624 -10.218 -77.289 1.00 25.71 355 ILE B O 1
ATOM 7311 N N . SER B 1 356 ? -24.905 -8.904 -75.990 1.00 26.36 356 SER B N 1
ATOM 7312 C CA . SER B 1 356 ? -24.439 -7.665 -76.601 1.00 28.38 356 SER B CA 1
ATOM 7313 C C . SER B 1 356 ? -22.965 -7.401 -76.289 1.00 29.22 356 SER B C 1
ATOM 7314 O O . SER B 1 356 ? -22.539 -7.524 -75.143 1.00 28.10 356 SER B O 1
ATOM 7317 N N . LYS B 1 357 ? -22.200 -7.040 -77.318 1.00 31.62 357 LYS B N 1
ATOM 7318 C CA . LYS B 1 357 ? -20.824 -6.565 -77.147 1.00 34.46 357 LYS B CA 1
ATOM 7319 C C . LYS B 1 357 ? -20.797 -5.124 -76.626 1.00 34.70 357 LYS B C 1
ATOM 7320 O O . LYS B 1 357 ? -19.758 -4.646 -76.169 1.00 34.84 357 LYS B O 1
ATOM 7326 N N . GLU B 1 358 ? -21.939 -4.442 -76.701 1.00 35.12 358 GLU B N 1
ATOM 7327 C CA . GLU B 1 358 ? -22.058 -3.046 -76.282 1.00 36.47 358 GLU B CA 1
ATOM 7328 C C . GLU B 1 358 ? -22.072 -2.917 -74.755 1.00 34.06 358 GLU B C 1
ATOM 7329 O O . GLU B 1 358 ? -21.382 -2.061 -74.202 1.00 33.67 358 GLU B O 1
ATOM 7335 N N . ASN B 1 359 ? -22.854 -3.762 -74.081 1.00 30.75 359 ASN B N 1
ATOM 7336 C CA . ASN B 1 359 ? -22.949 -3.727 -72.614 1.00 29.90 359 ASN B CA 1
ATOM 7337 C C . ASN B 1 359 ? -22.769 -5.077 -71.895 1.00 28.20 359 ASN B C 1
ATOM 7338 O O . ASN B 1 359 ? -22.986 -5.164 -70.682 1.00 28.17 359 ASN B O 1
ATOM 7343 N N . ASP B 1 360 ? -22.378 -6.114 -72.641 1.00 27.04 360 ASP B N 1
ATOM 7344 C CA . ASP B 1 360 ? -22.145 -7.465 -72.098 1.00 26.46 360 ASP B CA 1
ATOM 7345 C C . ASP B 1 360 ? -23.356 -8.095 -71.400 1.00 25.70 360 ASP B C 1
ATOM 7346 O O . ASP B 1 360 ? -23.197 -8.938 -70.518 1.00 26.04 360 ASP B O 1
ATOM 7351 N N . ARG B 1 361 ? -24.557 -7.689 -71.803 1.00 25.19 361 ARG B N 1
ATOM 7352 C CA . ARG B 1 361 ? -25.789 -8.232 -71.250 1.00 24.80 361 ARG B CA 1
ATOM 7353 C C . ARG B 1 361 ? -26.572 -8.954 -72.337 1.00 24.82 361 ARG B C 1
ATOM 7354 O O . ARG B 1 361 ? -26.481 -8.584 -73.511 1.00 24.17 361 ARG B O 1
ATOM 7362 N N . PRO B 1 362 ? -27.345 -9.986 -71.955 1.00 24.02 362 PRO B N 1
ATOM 7363 C CA . PRO B 1 362 ? -28.234 -10.609 -72.932 1.00 24.51 362 PRO B CA 1
ATOM 7364 C C . PRO B 1 362 ? -29.212 -9.606 -73.528 1.00 25.25 362 PRO B C 1
ATOM 7365 O O . PRO B 1 362 ? -29.747 -8.755 -72.811 1.00 26.39 362 PRO B O 1
ATOM 7369 N N . VAL B 1 363 ? -29.427 -9.712 -74.836 1.00 25.07 363 VAL B N 1
ATOM 7370 C CA . VAL B 1 363 ? -30.505 -9.010 -75.512 1.00 26.39 363 VAL B CA 1
ATOM 7371 C C . VAL B 1 363 ? -31.672 -9.985 -75.525 1.00 26.51 363 VAL B C 1
ATOM 7372 O O . VAL B 1 363 ? -31.747 -10.874 -76.380 1.00 26.78 363 VAL B O 1
ATOM 7376 N N . GLU B 1 364 ? -32.574 -9.814 -74.565 1.00 27.54 364 GLU B N 1
ATOM 7377 C CA . GLU B 1 364 ? -33.627 -10.786 -74.321 1.00 27.85 364 GLU B CA 1
ATOM 7378 C C . GLU B 1 364 ? -34.738 -10.696 -75.344 1.00 28.05 364 GLU B C 1
ATOM 7379 O O . GLU B 1 364 ? -34.993 -9.639 -75.921 1.00 28.96 364 GLU B O 1
ATOM 7385 N N . ILE B 1 365 ? -35.391 -11.831 -75.556 1.00 27.86 365 ILE B N 1
ATOM 7386 C CA . ILE B 1 365 ? -36.626 -11.898 -76.308 1.00 29.02 365 ILE B CA 1
ATOM 7387 C C . ILE B 1 365 ? -37.738 -11.923 -75.257 1.00 29.34 365 ILE B C 1
ATOM 7388 O O . ILE B 1 365 ? -37.911 -12.932 -74.568 1.00 29.05 365 ILE B O 1
ATOM 7393 N N . PRO B 1 366 ? -38.490 -10.810 -75.119 1.00 30.41 366 PRO B N 1
ATOM 7394 C CA . PRO B 1 366 ? -39.442 -10.684 -73.999 1.00 30.88 366 PRO B CA 1
ATOM 7395 C C . PRO B 1 366 ? -40.484 -11.801 -73.926 1.00 31.23 366 PRO B C 1
ATOM 7396 O O . PRO B 1 366 ? -40.909 -12.177 -72.834 1.00 29.61 366 PRO B O 1
ATOM 7400 N N . GLU B 1 367 ? -40.885 -12.324 -75.081 1.00 31.56 367 GLU B N 1
ATOM 7401 C CA . GLU B 1 367 ? -41.856 -13.416 -75.139 1.00 32.99 367 GLU B CA 1
ATOM 7402 C C . GLU B 1 367 ? -41.376 -14.710 -74.468 1.00 30.50 367 GLU B C 1
ATOM 7403 O O . GLU B 1 367 ? -42.193 -15.569 -74.148 1.00 30.04 367 GLU B O 1
ATOM 7409 N N . LYS B 1 368 ? -40.065 -14.849 -74.258 1.00 28.28 368 LYS B N 1
ATOM 7410 C CA . LYS B 1 368 ? -39.499 -16.060 -73.660 1.00 27.14 368 LYS B CA 1
ATOM 7411 C C . LYS B 1 368 ? -39.086 -15.900 -72.195 1.00 25.95 368 LYS B C 1
ATOM 7412 O O . LYS B 1 368 ? -38.651 -16.868 -71.572 1.00 25.42 368 LYS B O 1
ATOM 7418 N N . ARG B 1 369 ? -39.218 -14.692 -71.648 1.00 25.60 369 ARG B N 1
ATOM 7419 C CA . ARG B 1 369 ? -38.993 -14.480 -70.217 1.00 25.33 369 ARG B CA 1
ATOM 7420 C C . ARG B 1 369 ? -40.223 -14.968 -69.450 1.00 25.46 369 ARG B C 1
ATOM 7421 O O . ARG B 1 369 ? -41.358 -14.663 -69.823 1.00 26.53 369 ARG B O 1
ATOM 7429 N N . THR B 1 370 ? -39.996 -15.724 -68.380 1.00 24.53 370 THR B N 1
ATOM 7430 C CA . THR B 1 370 ? -41.098 -16.359 -67.658 1.00 25.09 370 THR B CA 1
ATOM 7431 C C . THR B 1 370 ? -41.756 -15.399 -66.677 1.00 26.23 370 THR B C 1
ATOM 7432 O O . THR B 1 370 ? -41.214 -14.339 -66.364 1.00 26.06 370 THR B O 1
ATOM 7436 N N . LYS B 1 371 ? -42.935 -15.779 -66.200 1.00 27.46 371 LYS B N 1
ATOM 7437 C CA . LYS B 1 371 ? -43.732 -14.902 -65.348 1.00 28.83 371 LYS B CA 1
ATOM 7438 C C . LYS B 1 371 ? -44.671 -15.700 -64.455 1.00 28.22 371 LYS B C 1
ATOM 7439 O O . LYS B 1 371 ? -44.841 -16.906 -64.633 1.00 27.92 371 LYS B O 1
ATOM 7445 N N . GLN B 1 372 ? -45.278 -15.016 -63.491 1.00 28.29 372 GLN B N 1
ATOM 7446 C CA . GLN B 1 372 ? -46.115 -15.672 -62.495 1.00 28.87 372 GLN B CA 1
ATOM 7447 C C . GLN B 1 372 ? -47.534 -15.882 -63.008 1.00 29.56 372 GLN B C 1
ATOM 7448 O O . GLN B 1 372 ? -48.175 -14.943 -63.478 1.00 30.76 372 GLN B O 1
ATOM 7454 N N . GLY B 1 373 ? -48.016 -17.120 -62.914 1.00 29.38 373 GLY B N 1
ATOM 7455 C CA . GLY B 1 373 ? -49.403 -17.445 -63.237 1.00 30.60 373 GLY B CA 1
ATOM 7456 C C . GLY B 1 373 ? -49.753 -17.448 -64.715 1.00 31.31 373 GLY B C 1
ATOM 7457 O O . GLY B 1 373 ? -50.929 -17.543 -65.076 1.00 32.24 373 GLY B O 1
ATOM 7458 N N . VAL B 1 374 ? -48.741 -17.345 -65.573 1.00 30.99 374 VAL B N 1
ATOM 7459 C CA . VAL B 1 374 ? -48.931 -17.399 -67.017 1.00 31.55 374 VAL B CA 1
ATOM 7460 C C . VAL B 1 374 ? -47.825 -18.275 -67.574 1.00 30.87 374 VAL B C 1
ATOM 7461 O O . VAL B 1 374 ? -46.655 -18.071 -67.260 1.00 30.35 374 VAL B O 1
ATOM 7465 N N . ASP B 1 375 ? -48.198 -19.251 -68.395 1.00 31.28 375 ASP B N 1
ATOM 7466 C CA . ASP B 1 375 ? -47.232 -20.187 -68.953 1.00 30.28 375 ASP B CA 1
ATOM 7467 C C . ASP B 1 375 ? -46.476 -19.504 -70.091 1.00 29.56 375 ASP B C 1
ATOM 7468 O O . ASP B 1 375 ? -47.045 -18.703 -70.837 1.00 30.39 375 ASP B O 1
ATOM 7473 N N . THR B 1 376 ? -45.191 -19.817 -70.208 1.00 27.58 376 THR B N 1
ATOM 7474 C CA . THR B 1 376 ? -44.376 -19.372 -71.334 1.00 27.50 376 THR B CA 1
ATOM 7475 C C . THR B 1 376 ? -43.917 -20.634 -72.042 1.00 27.21 376 THR B C 1
ATOM 7476 O O . THR B 1 376 ? -43.317 -21.507 -71.416 1.00 26.30 376 THR B O 1
ATOM 7480 N N . LYS B 1 377 ? -44.196 -20.728 -73.340 1.00 28.08 377 LYS B N 1
ATOM 7481 C CA . LYS B 1 377 ? -44.004 -21.973 -74.078 1.00 28.60 377 LYS B CA 1
ATOM 7482 C C . LYS B 1 377 ? -42.825 -21.937 -75.044 1.00 27.43 377 LYS B C 1
ATOM 7483 O O . LYS B 1 377 ? -42.521 -20.900 -75.637 1.00 28.31 377 LYS B O 1
ATOM 7489 N N . GLY B 1 378 ? -42.170 -23.085 -75.189 1.00 26.08 378 GLY B N 1
ATOM 7490 C CA . GLY B 1 378 ? -41.144 -23.280 -76.207 1.00 25.70 378 GLY B CA 1
ATOM 7491 C C . GLY B 1 378 ? -39.855 -22.523 -75.966 1.00 24.87 378 GLY B C 1
ATOM 7492 O O . GLY B 1 378 ? -39.301 -21.930 -76.892 1.00 25.71 378 GLY B O 1
ATOM 7493 N N . ILE B 1 379 ? -39.378 -22.546 -74.723 1.00 23.71 379 ILE B N 1
ATOM 7494 C CA . ILE B 1 379 ? -38.111 -21.910 -74.357 1.00 23.15 379 ILE B CA 1
ATOM 7495 C C . ILE B 1 379 ? -36.967 -22.893 -74.573 1.00 22.58 379 ILE B C 1
ATOM 7496 O O . ILE B 1 379 ? -37.025 -24.020 -74.089 1.00 22.16 379 ILE B O 1
ATOM 7501 N N . CYS B 1 380 ? -35.932 -22.465 -75.296 1.00 23.29 380 CYS B N 1
ATOM 7502 C CA . CYS B 1 380 ? -34.751 -23.295 -75.540 1.00 23.38 380 CYS B CA 1
ATOM 7503 C C . CYS B 1 380 ? -33.487 -22.478 -75.248 1.00 22.52 380 CYS B C 1
ATOM 7504 O O . CYS B 1 380 ? -33.386 -21.332 -75.683 1.00 22.35 380 CYS B O 1
ATOM 7507 N N . PRO B 1 381 ? -32.522 -23.042 -74.518 1.00 21.90 381 PRO B N 1
ATOM 7508 C CA . PRO B 1 381 ? -32.608 -24.383 -73.933 1.00 21.01 381 PRO B CA 1
ATOM 7509 C C . PRO B 1 381 ? -33.537 -24.427 -72.728 1.00 20.69 381 PRO B C 1
ATOM 7510 O O . PRO B 1 381 ? -33.932 -23.382 -72.208 1.00 20.19 381 PRO B O 1
ATOM 7514 N N . ASN B 1 382 ? -33.884 -25.628 -72.287 1.00 20.98 382 ASN B N 1
ATOM 7515 C CA . ASN B 1 382 ? -34.653 -25.751 -71.061 1.00 21.01 382 ASN B CA 1
ATOM 7516 C C . ASN B 1 382 ? -33.741 -25.587 -69.850 1.00 20.20 382 ASN B C 1
ATOM 7517 O O . ASN B 1 382 ? -32.544 -25.321 -69.993 1.00 19.25 382 ASN B O 1
ATOM 7522 N N . SER B 1 383 ? -34.304 -25.741 -68.658 1.00 19.68 383 SER B N 1
ATOM 7523 C CA . SER B 1 383 ? -33.556 -25.523 -67.420 1.00 19.99 383 SER B CA 1
ATOM 7524 C C . SER B 1 383 ? -32.324 -26.421 -67.259 1.00 19.78 383 SER B C 1
ATOM 7525 O O . SER B 1 383 ? -31.376 -26.052 -66.559 1.00 20.00 383 SER B O 1
ATOM 7528 N N . MET B 1 384 ? -32.324 -27.591 -67.899 1.00 18.98 384 MET B N 1
ATOM 7529 C CA . MET B 1 384 ? -31.140 -28.456 -67.889 1.00 19.22 384 MET B CA 1
ATOM 7530 C C . MET B 1 384 ? -30.009 -27.865 -68.717 1.00 19.07 384 MET B C 1
ATOM 7531 O O . MET B 1 384 ? -28.870 -28.315 -68.616 1.00 18.90 384 MET B O 1
ATOM 7536 N N . GLY B 1 385 ? -30.339 -26.866 -69.531 1.00 19.24 385 GLY B N 1
ATOM 7537 C CA . GLY B 1 385 ? -29.358 -26.007 -70.168 1.00 19.18 385 GLY B CA 1
ATOM 7538 C C . GLY B 1 385 ? -28.821 -26.547 -71.470 1.00 19.14 385 GLY B C 1
ATOM 7539 O O . GLY B 1 385 ? -29.118 -27.680 -71.862 1.00 19.67 385 GLY B O 1
ATOM 7540 N N . GLY B 1 386 ? -28.025 -25.726 -72.148 1.00 19.24 386 GLY B N 1
ATOM 7541 C CA . GLY B 1 386 ? -27.297 -26.175 -73.341 1.00 19.44 386 GLY B CA 1
ATOM 7542 C C . GLY B 1 386 ? -26.406 -27.347 -72.989 1.00 19.51 386 GLY B C 1
ATOM 7543 O O . GLY B 1 386 ? -26.249 -28.287 -73.768 1.00 19.81 386 GLY B O 1
ATOM 7544 N N . LYS B 1 387 ? -25.817 -27.277 -71.800 1.00 19.40 387 LYS B N 1
ATOM 7545 C CA . LYS B 1 387 ? -25.279 -28.447 -71.139 1.00 19.80 387 LYS B CA 1
ATOM 7546 C C . LYS B 1 387 ? -25.386 -28.232 -69.638 1.00 18.91 387 LYS B C 1
ATOM 7547 O O . LYS B 1 387 ? -25.430 -27.096 -69.164 1.00 18.56 387 LYS B O 1
ATOM 7553 N N . ASP B 1 388 ? -25.430 -29.330 -68.902 1.00 18.49 388 ASP B N 1
ATOM 7554 C CA . ASP B 1 388 ? -25.461 -29.273 -67.449 1.00 18.77 388 ASP B CA 1
ATOM 7555 C C . ASP B 1 388 ? -24.021 -29.488 -66.955 1.00 18.39 388 ASP B C 1
ATOM 7556 O O . ASP B 1 388 ? -23.072 -29.168 -67.670 1.00 18.49 388 ASP B O 1
ATOM 7561 N N . GLN B 1 389 ? -23.858 -30.020 -65.750 1.00 18.49 389 GLN B N 1
ATOM 7562 C CA . GLN B 1 389 ? -22.553 -30.114 -65.095 1.00 18.65 389 GLN B CA 1
ATOM 7563 C C . GLN B 1 389 ? -21.474 -30.895 -65.857 1.00 18.76 389 GLN B C 1
ATOM 7564 O O . GLN B 1 389 ? -20.289 -30.599 -65.721 1.00 19.28 389 GLN B O 1
ATOM 7570 N N . GLN B 1 390 ? -21.891 -31.886 -66.648 1.00 18.21 390 GLN B N 1
ATOM 7571 C CA . GLN B 1 390 ? -20.968 -32.717 -67.438 1.00 18.61 390 GLN B CA 1
ATOM 7572 C C . GLN B 1 390 ? -19.923 -31.856 -68.165 1.00 18.71 390 GLN B C 1
ATOM 7573 O O . GLN B 1 390 ? -20.265 -31.092 -69.061 1.00 18.82 390 GLN B O 1
ATOM 7579 N N . PRO B 1 391 ? -18.641 -31.971 -67.771 1.00 18.55 391 PRO B N 1
ATOM 7580 C CA . PRO B 1 391 ? -17.631 -31.016 -68.251 1.00 18.30 391 PRO B CA 1
ATOM 7581 C C . PRO B 1 391 ? -17.127 -31.222 -69.680 1.00 18.43 391 PRO B C 1
ATOM 7582 O O . PRO B 1 391 ? -16.882 -32.350 -70.091 1.00 19.10 391 PRO B O 1
ATOM 7586 N N . ALA B 1 392 ? -16.981 -30.125 -70.415 1.00 17.89 392 ALA B N 1
ATOM 7587 C CA . ALA B 1 392 ? -16.344 -30.137 -71.734 1.00 18.46 392 ALA B CA 1
ATOM 7588 C C . ALA B 1 392 ? -14.839 -30.383 -71.636 1.00 18.84 392 ALA B C 1
ATOM 7589 O O . ALA B 1 392 ? -14.242 -30.256 -70.561 1.00 19.65 392 ALA B O 1
ATOM 7591 N N . ALA B 1 393 ? -14.233 -30.737 -72.769 1.00 18.66 393 ALA B N 1
ATOM 7592 C CA . ALA B 1 393 ? -12.783 -30.897 -72.863 1.00 19.43 393 ALA B CA 1
ATOM 7593 C C . ALA B 1 393 ? -12.200 -29.898 -73.864 1.00 20.15 393 ALA B C 1
ATOM 7594 O O . ALA B 1 393 ? -12.898 -29.426 -74.763 1.00 20.48 393 ALA B O 1
ATOM 7596 N N . PHE B 1 394 ? -10.917 -29.585 -73.687 1.00 20.70 394 PHE B N 1
ATOM 7597 C CA . PHE B 1 394 ? -10.174 -28.716 -74.598 1.00 21.48 394 PHE B CA 1
ATOM 7598 C C . PHE B 1 394 ? -8.865 -29.400 -74.984 1.00 22.09 394 PHE B C 1
ATOM 7599 O O . PHE B 1 394 ? -8.136 -29.883 -74.117 1.00 22.09 394 PHE B O 1
ATOM 7607 N N . SER B 1 395 ? -8.566 -29.445 -76.281 1.00 22.53 395 SER B N 1
ATOM 7608 C CA . SER B 1 395 ? -7.273 -29.941 -76.742 1.00 23.76 395 SER B CA 1
ATOM 7609 C C . SER B 1 395 ? -6.361 -28.769 -77.111 1.00 24.64 395 SER B C 1
ATOM 7610 O O . SER B 1 395 ? -6.697 -27.984 -78.005 1.00 24.21 395 SER B O 1
ATOM 7613 N N . PRO B 1 396 ? -5.202 -28.645 -76.431 1.00 25.97 396 PRO B N 1
ATOM 7614 C CA . PRO B 1 396 ? -4.237 -27.624 -76.844 1.00 26.51 396 PRO B CA 1
ATOM 7615 C C . PRO B 1 396 ? -3.608 -27.912 -78.212 1.00 27.79 396 PRO B C 1
ATOM 7616 O O . PRO B 1 396 ? -3.035 -27.008 -78.820 1.00 28.56 396 PRO B O 1
ATOM 7620 N N . GLN B 1 397 ? -3.713 -29.154 -78.683 1.00 27.36 397 GLN B N 1
ATOM 7621 C CA . GLN B 1 397 ? -3.244 -29.518 -80.020 1.00 28.46 397 GLN B CA 1
ATOM 7622 C C . GLN B 1 397 ? -4.135 -28.951 -81.122 1.00 28.30 397 GLN B C 1
ATOM 7623 O O . GLN B 1 397 ? -3.635 -28.403 -82.103 1.00 28.99 397 GLN B O 1
ATOM 7629 N N . THR B 1 398 ? -5.450 -29.093 -80.964 1.00 27.03 398 THR B N 1
ATOM 7630 C CA . THR B 1 398 ? -6.400 -28.612 -81.971 1.00 27.13 398 THR B CA 1
ATOM 7631 C C . THR B 1 398 ? -6.873 -27.180 -81.699 1.00 26.74 398 THR B C 1
ATOM 7632 O O . THR B 1 398 ? -7.260 -26.466 -82.625 1.00 28.38 398 THR B O 1
ATOM 7636 N N . GLY B 1 399 ? -6.847 -26.765 -80.433 1.00 25.27 399 GLY B N 1
ATOM 7637 C CA . GLY B 1 399 ? -7.372 -25.461 -80.044 1.00 24.94 399 GLY B CA 1
ATOM 7638 C C . GLY B 1 399 ? -8.893 -25.405 -80.031 1.00 24.39 399 GLY B C 1
ATOM 7639 O O . GLY B 1 399 ? -9.475 -24.321 -79.995 1.00 25.36 399 GLY B O 1
ATOM 7640 N N . LEU B 1 400 ? -9.534 -26.573 -80.051 1.00 23.65 400 LEU B N 1
ATOM 7641 C CA . LEU B 1 400 ? -10.990 -26.667 -80.097 1.00 23.00 400 LEU B CA 1
ATOM 7642 C C . LEU B 1 400 ? -11.527 -27.355 -78.852 1.00 22.26 400 LEU B C 1
ATOM 7643 O O . LEU B 1 400 ? -10.775 -27.950 -78.078 1.00 21.33 400 LEU B O 1
ATOM 7648 N N . PHE B 1 401 ? -12.841 -27.263 -78.679 1.00 21.46 401 PHE B N 1
ATOM 7649 C CA . PHE B 1 401 ? -13.528 -27.802 -77.510 1.00 21.24 401 PHE B CA 1
ATOM 7650 C C . PHE B 1 401 ? -14.424 -28.952 -77.904 1.00 20.93 401 PHE B C 1
ATOM 7651 O O . PHE B 1 401 ? -14.934 -28.991 -79.019 1.00 21.29 401 PHE B O 1
ATOM 7659 N N . TYR B 1 402 ? -14.607 -29.883 -76.976 1.00 19.97 402 TYR B N 1
ATOM 7660 C CA . TYR B 1 402 ? -15.405 -31.073 -77.224 1.00 19.85 402 TYR B CA 1
ATOM 7661 C C . TYR B 1 402 ? -16.425 -31.105 -76.107 1.00 19.28 402 TYR B C 1
ATOM 7662 O O . TYR B 1 402 ? -16.080 -31.276 -74.940 1.00 19.34 402 TYR B O 1
ATOM 7671 N N . VAL B 1 403 ? -17.683 -30.920 -76.489 1.00 18.93 403 VAL B N 1
ATOM 7672 C CA . VAL B 1 403 ? -18.718 -30.510 -75.548 1.00 18.38 403 VAL B CA 1
ATOM 7673 C C . VAL B 1 403 ? -19.881 -31.491 -75.569 1.00 18.50 403 VAL B C 1
ATOM 7674 O O . VAL B 1 403 ? -20.478 -31.716 -76.622 1.00 18.17 403 VAL B O 1
ATOM 7678 N N . PRO B 1 404 ? -20.215 -32.075 -74.403 1.00 18.41 404 PRO B N 1
ATOM 7679 C CA . PRO B 1 404 ? -21.443 -32.852 -74.303 1.00 18.97 404 PRO B CA 1
ATOM 7680 C C . PRO B 1 404 ? -22.605 -31.879 -74.175 1.00 19.66 404 PRO B C 1
ATOM 7681 O O . PRO B 1 404 ? -22.513 -30.929 -73.397 1.00 20.72 404 PRO B O 1
ATOM 7685 N N . THR B 1 405 ? -23.682 -32.095 -74.925 1.00 19.36 405 THR B N 1
ATOM 7686 C CA . THR B 1 405 ? -24.793 -31.146 -74.924 1.00 19.45 405 THR B CA 1
ATOM 7687 C C . THR B 1 405 ? -26.164 -31.803 -74.807 1.00 19.58 405 THR B C 1
ATOM 7688 O O . THR B 1 405 ? -26.341 -33.003 -75.054 1.00 18.65 405 THR B O 1
ATOM 7692 N N . ASN B 1 406 ? -27.117 -30.968 -74.416 1.00 19.29 406 ASN B N 1
ATOM 7693 C CA . ASN B 1 406 ? -28.525 -31.300 -74.356 1.00 19.84 406 ASN B CA 1
ATOM 7694 C C . ASN B 1 406 ? -29.218 -30.653 -75.539 1.00 20.01 406 ASN B C 1
ATOM 7695 O O . ASN B 1 406 ? -28.809 -29.590 -75.997 1.00 20.54 406 ASN B O 1
ATOM 7700 N N . ASN B 1 407 ? -30.272 -31.298 -76.024 1.00 19.96 407 ASN B N 1
ATOM 7701 C CA . ASN B 1 407 ? -31.121 -30.741 -77.068 1.00 20.51 407 ASN B CA 1
ATOM 7702 C C . ASN B 1 407 ? -32.569 -30.840 -76.601 1.00 20.76 407 ASN B C 1
ATOM 7703 O O . ASN B 1 407 ? -33.286 -31.779 -76.945 1.00 21.07 407 ASN B O 1
ATOM 7708 N N . MET B 1 408 ? -32.984 -29.859 -75.804 1.00 20.79 408 MET B N 1
ATOM 7709 C CA . MET B 1 408 ? -34.291 -29.886 -75.160 1.00 21.57 408 MET B CA 1
ATOM 7710 C C . MET B 1 408 ? -34.857 -28.480 -75.015 1.00 22.45 408 MET B C 1
ATOM 7711 O O . MET B 1 408 ? -34.120 -27.490 -75.055 1.00 24.63 408 MET B O 1
ATOM 7716 N N . CYS B 1 409 ? -36.172 -28.405 -74.846 1.00 22.42 409 CYS B N 1
ATOM 7717 C CA . CYS B 1 409 ? -36.873 -27.139 -74.645 1.00 23.19 409 CYS B CA 1
ATOM 7718 C C . CYS B 1 409 ? -37.904 -27.339 -73.534 1.00 22.46 409 CYS B C 1
ATOM 7719 O O . CYS B 1 409 ? -38.017 -28.441 -72.982 1.00 21.94 409 CYS B O 1
ATOM 7722 N N . MET B 1 410 ? -38.642 -26.287 -73.193 1.00 22.09 410 MET B N 1
ATOM 7723 C CA . MET B 1 410 ? -39.617 -26.377 -72.111 1.00 21.97 410 MET B CA 1
ATOM 7724 C C . MET B 1 410 ? -40.730 -25.343 -72.167 1.00 22.35 410 MET B C 1
ATOM 7725 O O . MET B 1 410 ? -40.611 -24.310 -72.831 1.00 22.10 410 MET B O 1
ATOM 7730 N N . ASN B 1 411 ? -41.812 -25.654 -71.451 1.00 22.69 411 ASN B N 1
ATOM 7731 C CA . ASN B 1 411 ? -42.763 -24.659 -70.971 1.00 23.37 411 ASN B CA 1
ATOM 7732 C C . ASN B 1 411 ? -42.457 -24.430 -69.494 1.00 23.22 411 ASN B C 1
ATOM 7733 O O . ASN B 1 411 ? -42.063 -25.360 -68.794 1.00 23.06 411 ASN B O 1
ATOM 7738 N N . TYR B 1 412 ? -42.638 -23.199 -69.031 1.00 23.28 412 TYR B N 1
ATOM 7739 C CA . TYR B 1 412 ? -42.221 -22.798 -67.684 1.00 23.21 412 TYR B CA 1
ATOM 7740 C C . TYR B 1 412 ? -43.195 -21.733 -67.207 1.00 24.10 412 TYR B C 1
ATOM 7741 O O . TYR B 1 412 ? -43.323 -20.676 -67.826 1.00 24.05 412 TYR B O 1
ATOM 7750 N N . GLU B 1 413 ? -43.884 -22.027 -66.109 1.00 24.98 413 GLU B N 1
ATOM 7751 C CA . GLU B 1 413 ? -44.811 -21.093 -65.487 1.00 26.34 413 GLU B CA 1
ATOM 7752 C C . GLU B 1 413 ? -44.333 -20.814 -64.073 1.00 25.71 413 GLU B C 1
ATOM 7753 O O . GLU B 1 413 ? -44.137 -21.741 -63.296 1.00 25.56 413 GLU B O 1
ATOM 7759 N N . GLY B 1 414 ? -44.149 -19.539 -63.746 1.00 26.31 414 GLY B N 1
ATOM 7760 C CA . GLY B 1 414 ? -43.839 -19.135 -62.378 1.00 26.52 414 GLY B CA 1
ATOM 7761 C C . GLY B 1 414 ? -45.053 -19.262 -61.471 1.00 27.53 414 GLY B C 1
ATOM 7762 O O . GLY B 1 414 ? -46.186 -19.017 -61.894 1.00 28.06 414 GLY B O 1
ATOM 7763 N N . VAL B 1 415 ? -44.808 -19.647 -60.223 1.00 28.26 415 VAL B N 1
ATOM 7764 C CA . VAL B 1 415 ? -45.848 -19.785 -59.205 1.00 30.70 415 VAL B CA 1
ATOM 7765 C C . VAL B 1 415 ? -45.310 -19.215 -57.893 1.00 29.92 415 VAL B C 1
ATOM 7766 O O . VAL B 1 415 ? -44.121 -19.334 -57.607 1.00 28.51 415 VAL B O 1
ATOM 7770 N N . GLU B 1 416 ? -46.177 -18.597 -57.095 1.00 31.29 416 GLU B N 1
ATOM 7771 C CA . GLU B 1 416 ? -45.735 -18.012 -55.829 1.00 32.95 416 GLU B CA 1
ATOM 7772 C C . GLU B 1 416 ? -45.106 -19.087 -54.935 1.00 31.59 416 GLU B C 1
ATOM 7773 O O . GLU B 1 416 ? -45.683 -20.158 -54.752 1.00 31.80 416 GLU B O 1
ATOM 7779 N N . ALA B 1 417 ? -43.922 -18.787 -54.396 1.00 29.95 417 ALA B N 1
ATOM 7780 C CA . ALA B 1 417 ? -43.172 -19.706 -53.537 1.00 28.95 417 ALA B CA 1
ATOM 7781 C C . ALA B 1 417 ? -43.088 -19.161 -52.114 1.00 29.21 417 ALA B C 1
ATOM 7782 O O . ALA B 1 417 ? -42.848 -17.970 -51.916 1.00 29.27 417 ALA B O 1
ATOM 7784 N N . THR B 1 418 ? -43.288 -20.042 -51.137 1.00 29.42 418 THR B N 1
ATOM 7785 C CA . THR B 1 418 ? -43.228 -19.689 -49.721 1.00 30.04 418 THR B CA 1
ATOM 7786 C C . THR B 1 418 ? -42.074 -20.450 -49.078 1.00 28.60 418 THR B C 1
ATOM 7787 O O . THR B 1 418 ? -41.919 -21.649 -49.304 1.00 28.93 418 THR B O 1
ATOM 7791 N N . TYR B 1 419 ? -41.267 -19.756 -48.280 1.00 27.72 419 TYR B N 1
ATOM 7792 C CA . TYR B 1 419 ? -40.088 -20.371 -47.683 1.00 27.37 419 TYR B CA 1
ATOM 7793 C C . TYR B 1 419 ? -40.384 -21.076 -46.360 1.00 27.82 419 TYR B C 1
ATOM 7794 O O . TYR B 1 419 ? -40.978 -20.497 -45.449 1.00 29.24 419 TYR B O 1
ATOM 7803 N N . THR B 1 420 ? -39.956 -22.335 -46.283 1.00 29.00 420 THR B N 1
ATOM 7804 C CA . THR B 1 420 ? -39.885 -23.082 -45.034 1.00 29.97 420 THR B CA 1
ATOM 7805 C C . THR B 1 420 ? -38.525 -23.769 -45.017 1.00 29.13 420 THR B C 1
ATOM 7806 O O . THR B 1 420 ? -38.229 -24.574 -45.900 1.00 27.98 420 THR B O 1
ATOM 7810 N N . ALA B 1 421 ? -37.700 -23.452 -44.023 1.00 29.04 421 ALA B N 1
ATOM 7811 C CA . ALA B 1 421 ? -36.338 -23.983 -43.966 1.00 28.45 421 ALA B CA 1
ATOM 7812 C C . ALA B 1 421 ? -36.360 -25.508 -43.968 1.00 28.48 421 ALA B C 1
ATOM 7813 O O . ALA B 1 421 ? -37.096 -26.125 -43.198 1.00 29.72 421 ALA B O 1
ATOM 7815 N N . GLY B 1 422 ? -35.555 -26.104 -44.844 1.00 27.88 422 GLY B N 1
ATOM 7816 C CA . GLY B 1 422 ? -35.520 -27.553 -45.009 1.00 27.52 422 GLY B CA 1
ATOM 7817 C C . GLY B 1 422 ? -36.473 -28.094 -46.064 1.00 27.31 422 GLY B C 1
ATOM 7818 O O . GLY B 1 422 ? -36.406 -29.276 -46.398 1.00 27.95 422 GLY B O 1
ATOM 7819 N N . ALA B 1 423 ? -37.356 -27.244 -46.589 1.00 26.44 423 ALA B N 1
ATOM 7820 C CA . ALA B 1 423 ? -38.292 -27.644 -47.645 1.00 26.71 423 ALA B CA 1
ATOM 7821 C C . ALA B 1 423 ? -37.948 -26.935 -48.956 1.00 25.77 423 ALA B C 1
ATOM 7822 O O . ALA B 1 423 ? -37.293 -25.892 -48.940 1.00 24.66 423 ALA B O 1
ATOM 7824 N N . PRO B 1 424 ? -38.388 -27.497 -50.099 1.00 25.07 424 PRO B N 1
ATOM 7825 C CA . PRO B 1 424 ? -38.136 -26.855 -51.393 1.00 24.06 424 PRO B CA 1
ATOM 7826 C C . PRO B 1 424 ? -38.660 -25.420 -51.479 1.00 23.65 424 PRO B C 1
ATOM 7827 O O . PRO B 1 424 ? -39.702 -25.103 -50.909 1.00 23.62 424 PRO B O 1
ATOM 7831 N N . TYR B 1 425 ? -37.924 -24.572 -52.191 1.00 22.02 425 TYR B N 1
ATOM 7832 C CA . TYR B 1 425 ? -38.294 -23.179 -52.397 1.00 22.18 425 TYR B CA 1
ATOM 7833 C C . TYR B 1 425 ? -38.135 -22.909 -53.882 1.00 22.24 425 TYR B C 1
ATOM 7834 O O . TYR B 1 425 ? -37.177 -22.273 -54.326 1.00 21.81 425 TYR B O 1
ATOM 7843 N N . VAL B 1 426 ? -39.095 -23.416 -54.647 1.00 22.08 426 VAL B N 1
ATOM 7844 C CA . VAL B 1 426 ? -39.004 -23.413 -56.101 1.00 21.53 426 VAL B CA 1
ATOM 7845 C C . VAL B 1 426 ? -39.978 -22.374 -56.662 1.00 22.26 426 VAL B C 1
ATOM 7846 O O . VAL B 1 426 ? -39.592 -21.221 -56.868 1.00 22.92 426 VAL B O 1
ATOM 7850 N N . GLY B 1 427 ? -41.230 -22.757 -56.901 1.00 22.94 427 GLY B N 1
ATOM 7851 C CA . GLY B 1 427 ? -42.224 -21.833 -57.433 1.00 23.78 427 GLY B CA 1
ATOM 7852 C C . GLY B 1 427 ? -42.267 -21.816 -58.946 1.00 23.57 427 GLY B C 1
ATOM 7853 O O . GLY B 1 427 ? -42.250 -20.754 -59.571 1.00 23.54 427 GLY B O 1
ATOM 7854 N N . ALA B 1 428 ? -42.322 -23.000 -59.542 1.00 23.14 428 ALA B N 1
ATOM 7855 C CA . ALA B 1 428 ? -42.483 -23.108 -60.985 1.00 23.51 428 ALA B CA 1
ATOM 7856 C C . ALA B 1 428 ? -43.067 -24.456 -61.354 1.00 23.80 428 ALA B C 1
ATOM 7857 O O . ALA B 1 428 ? -42.826 -25.450 -60.668 1.00 24.64 428 ALA B O 1
ATOM 7859 N N . ASN B 1 429 ? -43.838 -24.468 -62.438 1.00 24.46 429 ASN B N 1
ATOM 7860 C CA . ASN B 1 429 ? -44.290 -25.695 -63.078 1.00 25.58 429 ASN B CA 1
ATOM 7861 C C . ASN B 1 429 ? -43.608 -25.755 -64.432 1.00 24.65 429 ASN B C 1
ATOM 7862 O O . ASN B 1 429 ? -43.754 -24.839 -65.240 1.00 25.64 429 ASN B O 1
ATOM 7867 N N . VAL B 1 430 ? -42.864 -26.827 -64.677 1.00 23.65 430 VAL B N 1
ATOM 7868 C CA . VAL B 1 430 ? -42.024 -26.919 -65.869 1.00 23.41 430 VAL B CA 1
ATOM 7869 C C . VAL B 1 430 ? -42.294 -28.228 -66.605 1.00 23.77 430 VAL B C 1
ATOM 7870 O O . VAL B 1 430 ? -42.218 -29.302 -66.013 1.00 24.28 430 VAL B O 1
ATOM 7874 N N . LEU B 1 431 ? -42.614 -28.118 -67.893 1.00 23.98 431 LEU B N 1
ATOM 7875 C CA . LEU B 1 431 ? -42.786 -29.269 -68.771 1.00 24.86 431 LEU B CA 1
ATOM 7876 C C . LEU B 1 431 ? -41.628 -29.255 -69.754 1.00 24.21 431 LEU B C 1
ATOM 7877 O O . LEU B 1 431 ? -41.405 -28.257 -70.435 1.00 24.10 431 LEU B O 1
ATOM 7882 N N . MET B 1 432 ? -40.894 -30.361 -69.823 1.00 23.37 432 MET B N 1
ATOM 7883 C CA . MET B 1 432 ? -39.706 -30.451 -70.665 1.00 23.16 432 MET B CA 1
ATOM 7884 C C . MET B 1 432 ? -39.939 -31.410 -71.820 1.00 22.98 432 MET B C 1
ATOM 7885 O O . MET B 1 432 ? -40.676 -32.387 -71.699 1.00 23.50 432 MET B O 1
ATOM 7890 N N . TYR B 1 433 ? -39.298 -31.124 -72.946 1.00 22.83 433 TYR B N 1
ATOM 7891 C CA . TYR B 1 433 ? -39.437 -31.957 -74.124 1.00 22.82 433 TYR B CA 1
ATOM 7892 C C . TYR B 1 433 ? -38.233 -31.774 -75.049 1.00 22.47 433 TYR B C 1
ATOM 7893 O O . TYR B 1 433 ? -37.297 -31.054 -74.704 1.00 21.33 433 TYR B O 1
ATOM 7902 N N . SER B 1 434 ? -38.257 -32.429 -76.209 1.00 23.13 434 SER B N 1
ATOM 7903 C CA . SER B 1 434 ? -37.111 -32.429 -77.121 1.00 22.92 434 SER B CA 1
ATOM 7904 C C . SER B 1 434 ? -36.843 -31.060 -77.746 1.00 23.54 434 SER B C 1
ATOM 7905 O O . SER B 1 434 ? -37.659 -30.140 -77.652 1.00 24.06 434 SER B O 1
ATOM 7908 N N . GLY B 1 435 ? -35.688 -30.943 -78.392 1.00 23.87 435 GLY B N 1
ATOM 7909 C CA . GLY B 1 435 ? -35.209 -29.671 -78.914 1.00 24.75 435 GLY B CA 1
ATOM 7910 C C . GLY B 1 435 ? -36.011 -29.096 -80.062 1.00 26.99 435 GLY B C 1
ATOM 7911 O O . GLY B 1 435 ? -36.868 -29.766 -80.640 1.00 26.58 435 GLY B O 1
ATOM 7912 N N . HIS B 1 436 ? -35.706 -27.840 -80.378 1.00 28.94 436 HIS B N 1
ATOM 7913 C CA . HIS B 1 436 ? -36.418 -27.061 -81.386 1.00 30.79 436 HIS B CA 1
ATOM 7914 C C . HIS B 1 436 ? -37.926 -27.111 -81.161 1.00 31.54 436 HIS B C 1
ATOM 7915 O O . HIS B 1 436 ? -38.692 -27.518 -82.032 1.00 32.64 436 HIS B O 1
ATOM 7922 N N . GLU B 1 437 ? -38.326 -26.685 -79.966 1.00 31.80 437 GLU B N 1
ATOM 7923 C CA . GLU B 1 437 ? -39.732 -26.623 -79.553 1.00 33.40 437 GLU B CA 1
ATOM 7924 C C . GLU B 1 437 ? -40.474 -27.957 -79.705 1.00 32.53 437 GLU B C 1
ATOM 7925 O O . GLU B 1 437 ? -41.639 -27.992 -80.109 1.00 34.77 437 GLU B O 1
ATOM 7931 N N . GLY B 1 438 ? -39.788 -29.049 -79.376 1.00 31.24 438 GLY B N 1
ATOM 7932 C CA . GLY B 1 438 ? -40.394 -30.380 -79.359 1.00 31.52 438 GLY B CA 1
ATOM 7933 C C . GLY B 1 438 ? -40.436 -31.107 -80.693 1.00 33.28 438 GLY B C 1
ATOM 7934 O O . GLY B 1 438 ? -40.995 -32.201 -80.779 1.00 34.81 438 GLY B O 1
ATOM 7935 N N . LYS B 1 439 ? -39.849 -30.512 -81.728 1.00 33.46 439 LYS B N 1
ATOM 7936 C CA . LYS B 1 439 ? -39.889 -31.092 -83.073 1.00 34.91 439 LYS B CA 1
ATOM 7937 C C . LYS B 1 439 ? -38.841 -32.184 -83.296 1.00 33.93 439 LYS B C 1
ATOM 7938 O O . LYS B 1 439 ? -39.012 -33.036 -84.171 1.00 35.10 439 LYS B O 1
ATOM 7944 N N . ASP B 1 440 ? -37.763 -32.158 -82.513 1.00 31.27 440 ASP B N 1
ATOM 7945 C CA . ASP B 1 440 ? -36.664 -33.110 -82.689 1.00 30.94 440 ASP B CA 1
ATOM 7946 C C . ASP B 1 440 ? -36.964 -34.463 -82.060 1.00 30.10 440 ASP B C 1
ATOM 7947 O O . ASP B 1 440 ? -37.724 -34.552 -81.099 1.00 30.34 440 ASP B O 1
ATOM 7952 N N . ASP B 1 441 ? -36.356 -35.514 -82.614 1.00 30.76 441 ASP B N 1
ATOM 7953 C CA . ASP B 1 441 ? -36.522 -36.880 -82.097 1.00 30.83 441 ASP B CA 1
ATOM 7954 C C . ASP B 1 441 ? -35.324 -37.342 -81.259 1.00 29.30 441 ASP B C 1
ATOM 7955 O O . ASP B 1 441 ? -35.238 -38.510 -80.879 1.00 30.61 441 ASP B O 1
ATOM 7960 N N . TYR B 1 442 ? -34.410 -36.418 -80.975 1.00 26.39 442 TYR B N 1
ATOM 7961 C CA . TYR B 1 442 ? -33.213 -36.711 -80.199 1.00 24.93 442 TYR B CA 1
ATOM 7962 C C . TYR B 1 442 ? -33.034 -35.616 -79.154 1.00 22.82 442 TYR B C 1
ATOM 7963 O O . TYR B 1 442 ? -33.446 -34.474 -79.364 1.00 22.58 442 TYR B O 1
ATOM 7972 N N . TYR B 1 443 ? -32.415 -35.980 -78.036 1.00 21.13 443 TYR B N 1
ATOM 7973 C CA . TYR B 1 443 ? -32.363 -35.128 -76.849 1.00 20.20 443 TYR B CA 1
ATOM 7974 C C . TYR B 1 443 ? -30.946 -34.697 -76.455 1.00 19.20 443 TYR B C 1
ATOM 7975 O O . TYR B 1 443 ? -30.768 -34.014 -75.447 1.00 19.21 443 TYR B O 1
ATOM 7984 N N . GLY B 1 444 ? -29.940 -35.084 -77.240 1.00 19.03 444 GLY B N 1
ATOM 7985 C CA . GLY B 1 444 ? -28.556 -34.734 -76.932 1.00 18.85 444 GLY B CA 1
ATOM 7986 C C . GLY B 1 444 ? -27.686 -34.629 -78.161 1.00 19.45 444 GLY B C 1
ATOM 7987 O O . GLY B 1 444 ? -28.097 -34.987 -79.261 1.00 19.92 444 GLY B O 1
ATOM 7988 N N . ALA B 1 445 ? -26.473 -34.128 -77.969 1.00 19.28 445 ALA B N 1
ATOM 7989 C CA . ALA B 1 445 ? -25.481 -34.145 -79.033 1.00 19.65 445 ALA B CA 1
ATOM 7990 C C . ALA B 1 445 ? -24.098 -33.992 -78.442 1.00 19.78 445 ALA B C 1
ATOM 7991 O O . ALA B 1 445 ? -23.917 -33.291 -77.444 1.00 20.14 445 ALA B O 1
ATOM 7993 N N . PHE B 1 446 ? -23.131 -34.658 -79.056 1.00 19.74 446 PHE B N 1
ATOM 7994 C CA . PHE B 1 446 ? -21.734 -34.453 -78.724 1.00 19.95 446 PHE B CA 1
ATOM 7995 C C . PHE B 1 446 ? -21.132 -33.648 -79.858 1.00 20.29 446 PHE B C 1
ATOM 7996 O O . PHE B 1 446 ? -21.210 -34.062 -81.014 1.00 20.43 446 PHE B O 1
ATOM 8004 N N . ILE B 1 447 ? -20.538 -32.502 -79.533 1.00 19.34 447 ILE B N 1
ATOM 8005 C CA . ILE B 1 447 ? -20.065 -31.574 -80.558 1.00 20.30 447 ILE B CA 1
ATOM 8006 C C . ILE B 1 447 ? -18.596 -31.206 -80.402 1.00 20.27 447 ILE B C 1
ATOM 8007 O O . ILE B 1 447 ? -18.017 -31.316 -79.319 1.00 19.82 447 ILE B O 1
ATOM 8012 N N . CYS B 1 448 ? -18.013 -30.774 -81.515 1.00 20.97 448 CYS B N 1
ATOM 8013 C CA . CYS B 1 448 ? -16.762 -30.038 -81.516 1.00 21.44 448 CYS B CA 1
ATOM 8014 C C . CYS B 1 448 ? -17.126 -28.582 -81.781 1.00 21.28 448 CYS B C 1
ATOM 8015 O O . CYS B 1 448 ? -17.889 -28.292 -82.707 1.00 21.95 448 CYS B O 1
ATOM 8018 N N . TYR B 1 449 ? -16.585 -27.678 -80.968 1.00 21.09 449 TYR B N 1
ATOM 8019 C CA . TYR B 1 449 ? -16.975 -26.274 -80.998 1.00 21.33 449 TYR B CA 1
ATOM 8020 C C . TYR B 1 449 ? -15.747 -25.376 -81.026 1.00 21.89 449 TYR B C 1
ATOM 8021 O O . TYR B 1 449 ? -14.784 -25.605 -80.294 1.00 21.63 449 TYR B O 1
ATOM 8030 N N . ASP B 1 450 ? -15.803 -24.362 -81.881 1.00 22.44 450 ASP B N 1
ATOM 8031 C CA . ASP B 1 450 ? -14.741 -23.374 -82.024 1.00 23.41 450 ASP B CA 1
ATOM 8032 C C . ASP B 1 450 ? -15.185 -22.122 -81.277 1.00 23.47 450 ASP B C 1
ATOM 8033 O O . ASP B 1 450 ? -16.091 -21.412 -81.722 1.00 23.70 450 ASP B O 1
ATOM 8038 N N . ALA B 1 451 ? -14.541 -21.858 -80.143 1.00 23.50 451 ALA B N 1
ATOM 8039 C CA . ALA B 1 451 ? -14.994 -20.823 -79.208 1.00 23.82 451 ALA B CA 1
ATOM 8040 C C . ALA B 1 451 ? -14.946 -19.407 -79.771 1.00 24.79 451 ALA B C 1
ATOM 8041 O O . ALA B 1 451 ? -15.885 -18.638 -79.589 1.00 25.08 451 ALA B O 1
ATOM 8043 N N . LEU B 1 452 ? -13.855 -19.062 -80.448 1.00 25.95 452 LEU B N 1
ATOM 8044 C CA . LEU B 1 452 ? -13.676 -17.696 -80.947 1.00 27.37 452 LEU B CA 1
ATOM 8045 C C . LEU B 1 452 ? -14.443 -17.453 -82.243 1.00 28.94 452 LEU B C 1
ATOM 8046 O O . LEU B 1 452 ? -14.943 -16.350 -82.465 1.00 30.45 452 LEU B O 1
ATOM 8051 N N . LYS B 1 453 ? -14.540 -18.469 -83.098 1.00 28.48 453 LYS B N 1
ATOM 8052 C CA . LYS B 1 453 ? -15.408 -18.380 -84.270 1.00 29.55 453 LYS B CA 1
ATOM 8053 C C . LYS B 1 453 ? -16.873 -18.472 -83.852 1.00 28.89 453 LYS B C 1
ATOM 8054 O O . LYS B 1 453 ? -17.758 -18.006 -84.571 1.00 30.33 453 LYS B O 1
ATOM 8060 N N . GLY B 1 454 ? -17.120 -19.074 -82.690 1.00 27.84 454 GLY B N 1
ATOM 8061 C CA . GLY B 1 454 ? -18.462 -19.186 -82.146 1.00 27.65 454 GLY B CA 1
ATOM 8062 C C . GLY B 1 454 ? -19.335 -20.065 -83.017 1.00 28.16 454 GLY B C 1
ATOM 8063 O O . GLY B 1 454 ? -20.472 -19.708 -83.324 1.00 28.95 454 GLY B O 1
ATOM 8064 N N . LYS B 1 455 ? -18.798 -21.215 -83.418 1.00 27.74 455 LYS B N 1
ATOM 8065 C CA . LYS B 1 455 ? -19.486 -22.111 -84.343 1.00 29.08 455 LYS B CA 1
ATOM 8066 C C . LYS B 1 455 ? -19.180 -23.570 -84.047 1.00 27.22 455 LYS B C 1
ATOM 8067 O O . LYS B 1 455 ? -18.065 -23.920 -83.650 1.00 26.12 455 LYS B O 1
ATOM 8073 N N . ARG B 1 456 ? -20.181 -24.419 -84.247 1.00 25.43 456 ARG B N 1
ATOM 8074 C CA . ARG B 1 456 ? -19.972 -25.855 -84.235 1.00 25.00 456 ARG B CA 1
ATOM 8075 C C . ARG B 1 456 ? -19.115 -26.264 -85.426 1.00 25.05 456 ARG B C 1
ATOM 8076 O O . ARG B 1 456 ? -19.255 -25.721 -86.525 1.00 26.59 456 ARG B O 1
ATOM 8084 N N . VAL B 1 457 ? -18.233 -27.226 -85.190 1.00 24.40 457 VAL B N 1
ATOM 8085 C CA . VAL B 1 457 ? -17.350 -27.761 -86.219 1.00 24.95 457 VAL B CA 1
ATOM 8086 C C . VAL B 1 457 ? -17.948 -29.056 -86.761 1.00 24.93 457 VAL B C 1
ATOM 8087 O O . VAL B 1 457 ? -18.060 -29.241 -87.973 1.00 25.55 457 VAL B O 1
ATOM 8091 N N . TRP B 1 458 ? -18.327 -29.950 -85.851 1.00 24.09 458 TRP B N 1
ATOM 8092 C CA . TRP B 1 458 ? -19.142 -31.113 -86.202 1.00 24.16 458 TRP B CA 1
ATOM 8093 C C . TRP B 1 458 ? -20.039 -31.482 -85.033 1.00 23.68 458 TRP B C 1
ATOM 8094 O O . TRP B 1 458 ? -19.847 -30.998 -83.918 1.00 22.46 458 TRP B O 1
ATOM 8105 N N . GLU B 1 459 ? -21.020 -32.340 -85.297 1.00 24.49 459 GLU B N 1
ATOM 8106 C CA . GLU B 1 459 ? -21.943 -32.776 -84.260 1.00 24.72 459 GLU B CA 1
ATOM 8107 C C . GLU B 1 459 ? -22.370 -34.218 -84.466 1.00 23.82 459 GLU B C 1
ATOM 8108 O O . GLU B 1 459 ? -22.590 -34.661 -85.599 1.00 25.09 459 GLU B O 1
ATOM 8114 N N . ILE B 1 460 ? -22.470 -34.936 -83.353 1.00 22.90 460 ILE B N 1
ATOM 8115 C CA . ILE B 1 460 ? -23.013 -36.281 -83.305 1.00 22.91 460 ILE B CA 1
ATOM 8116 C C . ILE B 1 460 ? -24.321 -36.190 -82.534 1.00 22.64 460 ILE B C 1
ATOM 8117 O O . ILE B 1 460 ? -24.314 -35.936 -81.332 1.00 21.99 460 ILE B O 1
ATOM 8122 N N . HIS B 1 461 ? -25.440 -36.391 -83.220 1.00 23.79 461 HIS B N 1
ATOM 8123 C CA . HIS B 1 461 ? -26.736 -36.427 -82.551 1.00 24.32 461 HIS B CA 1
ATOM 8124 C C . HIS B 1 461 ? -26.840 -37.682 -81.691 1.00 23.82 461 HIS B C 1
ATOM 8125 O O . HIS B 1 461 ? -26.464 -38.771 -82.114 1.00 25.11 461 HIS B O 1
ATOM 8132 N N . GLU B 1 462 ? -27.352 -37.513 -80.479 1.00 22.56 462 GLU B N 1
ATOM 8133 C CA . GLU B 1 462 ? -27.481 -38.604 -79.526 1.00 22.15 462 GLU B CA 1
ATOM 8134 C C . GLU B 1 462 ? -28.924 -38.662 -79.083 1.00 22.01 462 GLU B C 1
ATOM 8135 O O . GLU B 1 462 ? -29.536 -37.621 -78.825 1.00 21.21 462 GLU B O 1
ATOM 8141 N N . HIS B 1 463 ? -29.477 -39.865 -78.989 1.00 21.87 463 HIS B N 1
ATOM 8142 C CA . HIS B 1 463 ? -30.876 -39.964 -78.624 1.00 22.36 463 HIS B CA 1
ATOM 8143 C C . HIS B 1 463 ? -31.140 -39.343 -77.264 1.00 20.95 463 HIS B C 1
ATOM 8144 O O . HIS B 1 463 ? -32.121 -38.625 -77.104 1.00 19.88 463 HIS B O 1
ATOM 8151 N N . PHE B 1 464 ? -30.268 -39.621 -76.298 1.00 19.76 464 PHE B N 1
ATOM 8152 C CA . PHE B 1 464 ? -30.403 -39.065 -74.955 1.00 19.54 464 PHE B CA 1
ATOM 8153 C C . PHE B 1 464 ? -29.442 -37.900 -74.740 1.00 18.84 464 PHE B C 1
ATOM 8154 O O . PHE B 1 464 ? -28.430 -37.778 -75.435 1.00 18.67 464 PHE B O 1
ATOM 8162 N N . PRO B 1 465 ? -29.750 -37.032 -73.764 1.00 18.68 465 PRO B N 1
ATOM 8163 C CA . PRO B 1 465 ? -28.784 -36.001 -73.411 1.00 18.33 465 PRO B CA 1
ATOM 8164 C C . PRO B 1 465 ? -27.412 -36.617 -73.145 1.00 18.21 465 PRO B C 1
ATOM 8165 O O . PRO B 1 465 ? -27.332 -37.704 -72.590 1.00 18.38 465 PRO B O 1
ATOM 8169 N N . VAL B 1 466 ? -26.343 -35.937 -73.537 1.00 18.80 466 VAL B N 1
ATOM 8170 C CA . VAL B 1 466 ? -25.006 -36.433 -73.235 1.00 18.53 466 VAL B CA 1
ATOM 8171 C C . VAL B 1 466 ? -24.600 -35.875 -71.876 1.00 18.60 466 VAL B C 1
ATOM 8172 O O . VAL B 1 466 ? -24.316 -34.683 -71.740 1.00 18.72 466 VAL B O 1
ATOM 8176 N N . TRP B 1 467 ? -24.585 -36.756 -70.878 1.00 18.51 467 TRP B N 1
ATOM 8177 C CA . TRP B 1 467 ? -24.384 -36.370 -69.482 1.00 17.92 467 TRP B CA 1
ATOM 8178 C C . TRP B 1 467 ? -23.045 -36.909 -68.962 1.00 18.10 467 TRP B C 1
ATOM 8179 O O . TRP B 1 467 ? -22.934 -37.317 -67.803 1.00 19.34 467 TRP B O 1
ATOM 8190 N N . SER B 1 468 ? -22.037 -36.895 -69.835 1.00 17.89 468 SER B N 1
ATOM 8191 C CA . SER B 1 468 ? -20.731 -37.475 -69.566 1.00 18.15 468 SER B CA 1
ATOM 8192 C C . SER B 1 468 ? -19.687 -36.534 -70.154 1.00 18.75 468 SER B C 1
ATOM 8193 O O . SER B 1 468 ? -19.775 -36.163 -71.328 1.00 19.51 468 SER B O 1
ATOM 8196 N N . GLY B 1 469 ? -18.707 -36.153 -69.340 1.00 18.34 469 GLY B N 1
ATOM 8197 C CA . GLY B 1 469 ? -17.693 -35.196 -69.744 1.00 19.03 469 GLY B CA 1
ATOM 8198 C C . GLY B 1 469 ? -16.523 -35.896 -70.405 1.00 19.21 469 GLY B C 1
ATOM 8199 O O . GLY B 1 469 ? -15.876 -36.735 -69.783 1.00 20.40 469 GLY B O 1
ATOM 8200 N N . PRO B 1 470 ? -16.238 -35.560 -71.673 1.00 19.13 470 PRO B N 1
ATOM 8201 C CA . PRO B 1 470 ? -15.233 -36.335 -72.392 1.00 19.17 470 PRO B CA 1
ATOM 8202 C C . PRO B 1 470 ? -13.804 -36.151 -71.896 1.00 19.16 470 PRO B C 1
ATOM 8203 O O . PRO B 1 470 ? -13.470 -35.126 -71.293 1.00 19.29 470 PRO B O 1
ATOM 8207 N N . VAL B 1 471 ? -12.977 -37.156 -72.163 1.00 19.25 471 VAL B N 1
ATOM 8208 C CA . VAL B 1 471 ? -11.533 -36.989 -72.112 1.00 19.66 471 VAL B CA 1
ATOM 8209 C C . VAL B 1 471 ? -11.059 -36.978 -73.560 1.00 20.77 471 VAL B C 1
ATOM 8210 O O . VAL B 1 471 ? -11.484 -37.807 -74.370 1.00 22.29 471 VAL B O 1
ATOM 8214 N N . VAL B 1 472 ? -10.188 -36.022 -73.867 1.00 21.10 472 VAL B N 1
ATOM 8215 C CA A VAL B 1 472 ? -9.611 -35.897 -75.201 0.50 21.52 472 VAL B CA 1
ATOM 8216 C CA B VAL B 1 472 ? -9.610 -35.891 -75.203 0.50 21.48 472 VAL B CA 1
ATOM 8217 C C . VAL B 1 472 ? -8.116 -36.156 -75.092 1.00 22.28 472 VAL B C 1
ATOM 8218 O O . VAL B 1 472 ? -7.493 -35.800 -74.090 1.00 21.89 472 VAL B O 1
ATOM 8225 N N . THR B 1 473 ? -7.542 -36.784 -76.115 1.00 22.77 473 THR B N 1
ATOM 8226 C CA . THR B 1 473 ? -6.140 -37.195 -76.043 1.00 23.82 473 THR B CA 1
ATOM 8227 C C . THR B 1 473 ? -5.319 -36.837 -77.275 1.00 24.83 473 THR B C 1
ATOM 8228 O O . THR B 1 473 ? -5.854 -36.512 -78.339 1.00 25.46 473 THR B O 1
ATOM 8232 N N . ALA B 1 474 ? -4.002 -36.917 -77.100 1.00 24.84 474 ALA B N 1
ATOM 8233 C CA . ALA B 1 474 ? -3.043 -36.718 -78.181 1.00 25.86 474 ALA B CA 1
ATOM 8234 C C . ALA B 1 474 ? -3.110 -37.839 -79.218 1.00 26.30 474 ALA B C 1
ATOM 8235 O O . ALA B 1 474 ? -2.509 -37.730 -80.287 1.00 27.00 474 ALA B O 1
ATOM 8237 N N . GLY B 1 475 ? -3.836 -38.913 -78.905 1.00 26.05 475 GLY B N 1
ATOM 8238 C CA . GLY B 1 475 ? -4.150 -39.954 -79.880 1.00 26.50 475 GLY B CA 1
ATOM 8239 C C . GLY B 1 475 ? -5.233 -39.582 -80.886 1.00 26.44 475 GLY B C 1
ATOM 8240 O O . GLY B 1 475 ? -5.597 -40.405 -81.734 1.00 27.28 475 GLY B O 1
ATOM 8241 N N . GLY B 1 476 ? -5.747 -38.355 -80.803 1.00 25.58 476 GLY B N 1
ATOM 8242 C CA . GLY B 1 476 ? -6.767 -37.870 -81.729 1.00 25.85 476 GLY B CA 1
ATOM 8243 C C . GLY B 1 476 ? -8.154 -38.387 -81.402 1.00 25.57 476 GLY B C 1
ATOM 8244 O O . GLY B 1 476 ? -9.016 -38.468 -82.279 1.00 26.68 476 GLY B O 1
ATOM 8245 N N . LEU B 1 477 ? -8.368 -38.731 -80.135 1.00 24.78 477 LEU B N 1
ATOM 8246 C CA . LEU B 1 477 ? -9.619 -39.345 -79.696 1.00 23.48 477 LEU B CA 1
ATOM 8247 C C . LEU B 1 477 ? -10.307 -38.543 -78.610 1.00 22.78 477 LEU B C 1
ATOM 8248 O O . LEU B 1 477 ? -9.647 -37.918 -77.789 1.00 23.01 477 LEU B O 1
ATOM 8253 N N . ALA B 1 478 ? -11.637 -38.575 -78.623 1.00 21.93 478 ALA B N 1
ATOM 8254 C CA . ALA B 1 478 ? -12.440 -38.170 -77.471 1.00 21.53 478 ALA B CA 1
ATOM 8255 C C . ALA B 1 478 ? -13.279 -39.363 -77.035 1.00 21.39 478 ALA B C 1
ATOM 8256 O O . ALA B 1 478 ? -13.903 -40.023 -77.869 1.00 21.45 478 ALA B O 1
ATOM 8258 N N . PHE B 1 479 ? -13.289 -39.635 -75.729 1.00 20.94 479 PHE B N 1
ATOM 8259 C CA . PHE B 1 479 ? -14.110 -40.694 -75.162 1.00 20.84 479 PHE B CA 1
ATOM 8260 C C . PHE B 1 479 ? -15.243 -40.054 -74.382 1.00 19.90 479 PHE B C 1
ATOM 8261 O O . PHE B 1 479 ? -15.016 -39.091 -73.650 1.00 19.20 479 PHE B O 1
ATOM 8269 N N . TYR B 1 480 ? -16.451 -40.588 -74.538 1.00 19.65 480 TYR B N 1
ATOM 8270 C CA . TYR B 1 480 ? -17.593 -40.183 -73.712 1.00 19.17 480 TYR B CA 1
ATOM 8271 C C . TYR B 1 480 ? -18.626 -41.296 -73.649 1.00 18.99 480 TYR B C 1
ATOM 8272 O O . TYR B 1 480 ? -18.626 -42.204 -74.481 1.00 18.52 480 TYR B O 1
ATOM 8281 N N . GLY B 1 481 ? -19.506 -41.220 -72.656 1.00 18.45 481 GLY B N 1
ATOM 8282 C CA . GLY B 1 481 ? -20.576 -42.197 -72.490 1.00 19.03 481 GLY B CA 1
ATOM 8283 C C . GLY B 1 481 ? -21.952 -41.615 -72.763 1.00 18.81 481 GLY B C 1
ATOM 8284 O O . GLY B 1 481 ? -22.143 -40.400 -72.707 1.00 18.71 481 GLY B O 1
ATOM 8285 N N . THR B 1 482 ? -22.904 -42.495 -73.059 1.00 19.66 482 THR B N 1
ATOM 8286 C CA . THR B 1 482 ? -24.298 -42.110 -73.270 1.00 20.20 482 THR B CA 1
ATOM 8287 C C . THR B 1 482 ? -25.167 -42.646 -72.136 1.00 19.88 482 THR B C 1
ATOM 8288 O O . THR B 1 482 ? -24.775 -43.569 -71.423 1.00 18.94 482 THR B O 1
ATOM 8292 N N . MET B 1 483 ? -26.355 -42.071 -71.986 1.00 19.72 483 MET B N 1
ATOM 8293 C CA . MET B 1 483 ? -27.245 -42.423 -70.877 1.00 20.39 483 MET B CA 1
ATOM 8294 C C . MET B 1 483 ? -27.976 -43.753 -71.069 1.00 21.51 483 MET B C 1
ATOM 8295 O O . MET B 1 483 ? -28.641 -44.224 -70.145 1.00 22.45 483 MET B O 1
ATOM 8300 N N . ASP B 1 484 ? -27.857 -44.353 -72.255 1.00 22.53 484 ASP B N 1
ATOM 8301 C CA . ASP B 1 484 ? -28.295 -45.741 -72.454 1.00 24.04 484 ASP B CA 1
ATOM 8302 C C . ASP B 1 484 ? -27.114 -46.720 -72.452 1.00 23.78 484 ASP B C 1
ATOM 8303 O O . ASP B 1 484 ? -27.249 -47.869 -72.884 1.00 25.47 484 ASP B O 1
ATOM 8308 N N . GLY B 1 485 ? -25.962 -46.261 -71.965 1.00 21.95 485 GLY B N 1
ATOM 8309 C CA . GLY B 1 485 ? -24.869 -47.151 -71.586 1.00 22.06 485 GLY B CA 1
ATOM 8310 C C . GLY B 1 485 ? -23.762 -47.384 -72.596 1.00 21.80 485 GLY B C 1
ATOM 8311 O O . GLY B 1 485 ? -22.894 -48.226 -72.366 1.00 22.71 485 GLY B O 1
ATOM 8312 N N . TRP B 1 486 ? -23.772 -46.657 -73.709 1.00 21.41 486 TRP B N 1
ATOM 8313 C CA . TRP B 1 486 ? -22.722 -46.809 -74.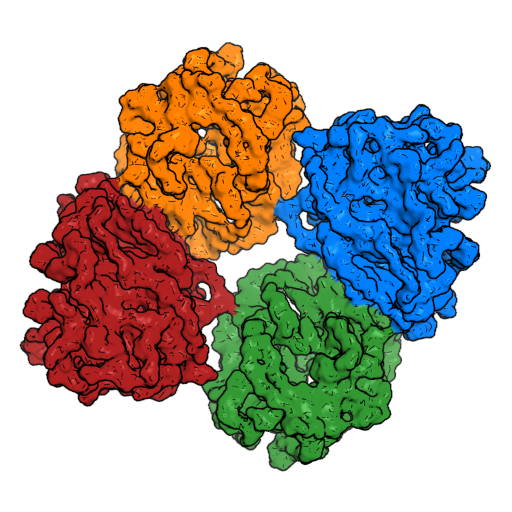709 1.00 21.72 486 TRP B CA 1
ATOM 8314 C C . TRP B 1 486 ? -21.520 -45.965 -74.350 1.00 21.23 486 TRP B C 1
ATOM 8315 O O . TRP B 1 486 ? -21.654 -44.762 -74.129 1.00 21.97 486 TRP B O 1
ATOM 8326 N N . PHE B 1 487 ? -20.351 -46.593 -74.290 1.00 20.39 487 PHE B N 1
ATOM 8327 C CA . PHE B 1 487 ? -19.098 -45.879 -74.124 1.00 19.98 487 PHE B CA 1
ATOM 8328 C C . PHE B 1 487 ? -18.455 -45.819 -75.505 1.00 20.66 487 PHE B C 1
ATOM 8329 O O . PHE B 1 487 ? -18.318 -46.853 -76.150 1.00 21.42 487 PHE B O 1
ATOM 8337 N N . LYS B 1 488 ? -18.079 -44.616 -75.945 1.00 21.07 488 LYS B N 1
ATOM 8338 C CA . LYS B 1 488 ? -17.673 -44.375 -77.331 1.00 22.41 488 LYS B CA 1
ATOM 8339 C C . LYS B 1 488 ? -16.347 -43.642 -77.419 1.00 22.10 488 LYS B C 1
ATOM 8340 O O . LYS B 1 488 ? -16.036 -42.803 -76.575 1.00 22.13 488 LYS B O 1
ATOM 8346 N N . ALA B 1 489 ? -15.577 -43.968 -78.456 1.00 22.45 489 ALA B N 1
ATOM 8347 C CA . ALA B 1 489 ? -14.374 -43.224 -78.817 1.00 23.25 489 ALA B CA 1
ATOM 8348 C C . ALA B 1 489 ? -14.601 -42.619 -80.194 1.00 24.10 489 ALA B C 1
ATOM 8349 O O . ALA B 1 489 ? -14.997 -43.325 -81.127 1.00 24.90 489 ALA B O 1
ATOM 8351 N N . VAL B 1 490 ? -14.355 -41.318 -80.324 1.00 24.44 490 VAL B N 1
ATOM 8352 C CA . VAL B 1 490 ? -14.578 -40.627 -81.594 1.00 26.09 490 VAL B CA 1
ATOM 8353 C C . VAL B 1 490 ? -13.302 -39.962 -82.097 1.00 26.53 490 VAL B C 1
ATOM 8354 O O . VAL B 1 490 ? -12.478 -39.487 -81.311 1.00 25.08 490 VAL B O 1
ATOM 8358 N N . ASP B 1 491 ? -13.158 -39.942 -83.419 1.00 27.03 491 ASP B N 1
ATOM 8359 C CA . ASP B 1 491 ? -12.096 -39.202 -84.086 1.00 28.15 491 ASP B CA 1
ATOM 8360 C C . ASP B 1 491 ? -12.405 -37.717 -83.930 1.00 27.82 491 ASP B C 1
ATOM 8361 O O . ASP B 1 491 ? -13.433 -37.245 -84.412 1.00 28.22 491 ASP B O 1
ATOM 8366 N N . ILE B 1 492 ? -11.523 -36.980 -83.256 1.00 27.08 492 ILE B N 1
ATOM 8367 C CA . ILE B 1 492 ? -11.779 -35.558 -82.978 1.00 27.67 492 ILE B CA 1
ATOM 8368 C C . ILE B 1 492 ? -11.743 -34.655 -84.216 1.00 28.69 492 ILE B C 1
ATOM 8369 O O . ILE B 1 492 ? -12.290 -33.553 -84.191 1.00 28.60 492 ILE B O 1
ATOM 8374 N N . LYS B 1 493 ? -11.108 -35.117 -85.291 1.00 31.20 493 LYS B N 1
ATOM 8375 C CA . LYS B 1 493 ? -11.046 -34.342 -86.527 1.00 34.24 493 LYS B CA 1
ATOM 8376 C C . LYS B 1 493 ? -12.355 -34.430 -87.320 1.00 35.88 493 LYS B C 1
ATOM 8377 O O . LYS B 1 493 ? -12.760 -33.454 -87.954 1.00 37.11 493 LYS B O 1
ATOM 8383 N N . THR B 1 494 ? -13.009 -35.594 -87.281 1.00 36.42 494 THR B N 1
ATOM 8384 C CA . THR B 1 494 ? -14.189 -35.866 -88.119 1.00 36.61 494 THR B CA 1
ATOM 8385 C C . THR B 1 494 ? -15.509 -36.043 -87.362 1.00 36.22 494 THR B C 1
ATOM 8386 O O . THR B 1 494 ? -16.582 -35.851 -87.938 1.00 38.51 494 THR B O 1
ATOM 8390 N N . GLY B 1 495 ? -15.439 -36.408 -86.084 1.00 32.71 495 GLY B N 1
ATOM 8391 C CA . GLY B 1 495 ? -16.633 -36.757 -85.318 1.00 31.86 495 GLY B CA 1
ATOM 8392 C C . GLY B 1 495 ? -17.132 -38.163 -85.614 1.00 31.07 495 GLY B C 1
ATOM 8393 O O . GLY B 1 495 ? -18.261 -38.506 -85.280 1.00 31.20 495 GLY B O 1
ATOM 8394 N N . LYS B 1 496 ? -16.288 -38.980 -86.236 1.00 29.92 496 LYS B N 1
ATOM 8395 C CA . LYS B 1 496 ? -16.637 -40.355 -86.578 1.00 30.17 496 LYS B CA 1
ATOM 8396 C C . LYS B 1 496 ? -16.391 -41.256 -85.374 1.00 28.72 496 LYS B C 1
ATOM 8397 O O . LYS B 1 496 ? -15.345 -41.165 -84.734 1.00 26.79 496 LYS B O 1
ATOM 8403 N N . VAL B 1 497 ? -17.356 -42.123 -85.070 1.00 28.68 497 VAL B N 1
ATOM 8404 C CA . VAL B 1 497 ? -17.207 -43.080 -83.975 1.00 27.75 497 VAL B CA 1
ATOM 8405 C C . VAL B 1 497 ? -16.318 -44.225 -84.454 1.00 27.51 497 VAL B C 1
ATOM 8406 O O . VAL B 1 497 ? -16.638 -44.910 -85.435 1.00 27.94 497 VAL B O 1
ATOM 8410 N N . LEU B 1 498 ? -15.198 -44.424 -83.766 1.00 26.39 498 LEU B N 1
ATOM 8411 C CA . LEU B 1 498 ? -14.231 -45.456 -84.139 1.00 27.12 498 LEU B CA 1
ATOM 8412 C C . LEU B 1 498 ? -14.361 -46.731 -83.312 1.00 26.68 498 LEU B C 1
ATOM 8413 O O . LEU B 1 498 ? -13.911 -47.793 -83.734 1.00 28.68 498 LEU B O 1
ATOM 8418 N N . TRP B 1 499 ? -14.973 -46.626 -82.136 1.00 25.56 499 TRP B N 1
ATOM 8419 C CA . TRP B 1 499 ? -15.092 -47.758 -81.234 1.00 25.19 499 TRP B CA 1
ATOM 8420 C C . TRP B 1 499 ? -16.211 -47.460 -80.253 1.00 24.14 499 TRP B C 1
ATOM 8421 O O . TRP B 1 499 ? -16.379 -46.316 -79.843 1.00 23.59 499 TRP B O 1
ATOM 8432 N N . GLN B 1 500 ? -16.972 -48.484 -79.883 1.00 24.15 500 GLN B N 1
ATOM 8433 C CA . GLN B 1 500 ? -18.008 -48.326 -78.864 1.00 24.34 500 GLN B CA 1
ATOM 8434 C C . GLN B 1 500 ? -18.398 -49.664 -78.251 1.00 24.27 500 GLN B C 1
ATOM 8435 O O . GLN B 1 500 ? -18.297 -50.704 -78.893 1.00 24.84 500 GLN B O 1
ATOM 8441 N N . GLN B 1 501 ? -18.846 -49.623 -77.000 1.00 23.74 501 GLN B N 1
ATOM 8442 C CA . GLN B 1 501 ? -19.279 -50.822 -76.296 1.00 24.41 501 GLN B CA 1
ATOM 8443 C C . GLN B 1 501 ? -20.435 -50.476 -75.374 1.00 23.16 501 GLN B C 1
ATOM 8444 O O . GLN B 1 501 ? -20.419 -49.416 -74.745 1.00 22.47 501 GLN B O 1
ATOM 8450 N N . LYS B 1 502 ? -21.426 -51.362 -75.297 1.00 23.05 502 LYS B N 1
ATOM 8451 C CA . LYS B 1 502 ? -22.562 -51.146 -74.408 1.00 23.36 502 LYS B CA 1
ATOM 8452 C C . LYS B 1 502 ? -22.255 -51.701 -73.020 1.00 23.45 502 LYS B C 1
ATOM 8453 O O . LYS B 1 502 ? -21.980 -52.889 -72.857 1.00 23.67 502 LYS B O 1
ATOM 8459 N N . LEU B 1 503 ? -22.308 -50.820 -72.030 1.00 23.18 503 LEU B N 1
ATOM 8460 C CA . LEU B 1 503 ? -22.075 -51.182 -70.642 1.00 23.54 503 LEU B CA 1
ATOM 8461 C C . LEU B 1 503 ? -23.415 -51.362 -69.926 1.00 22.48 503 LEU B C 1
ATOM 8462 O O . LEU B 1 503 ? -24.475 -51.220 -70.534 1.00 22.86 503 LEU B O 1
ATOM 8467 N N . GLY B 1 504 ? -23.366 -51.673 -68.634 1.00 21.96 504 GLY B N 1
ATOM 8468 C CA . GLY B 1 504 ? -24.546 -52.159 -67.921 1.00 21.65 504 GLY B CA 1
ATOM 8469 C C . GLY B 1 504 ? -25.570 -51.142 -67.459 1.00 20.62 504 GLY B C 1
ATOM 8470 O O . GLY B 1 504 ? -26.706 -51.511 -67.157 1.00 20.46 504 GLY B O 1
ATOM 8471 N N . SER B 1 505 ? -25.176 -49.876 -67.395 1.00 20.23 505 SER B N 1
ATOM 8472 C CA . SER B 1 505 ? -26.076 -48.800 -66.996 1.00 19.97 505 SER B CA 1
ATOM 8473 C C . SER B 1 505 ? -25.659 -47.524 -67.716 1.00 19.64 505 SER B C 1
ATOM 8474 O O . SER B 1 505 ? -24.502 -47.378 -68.118 1.00 19.99 505 SER B O 1
ATOM 8477 N N . GLY B 1 506 ? -26.604 -46.606 -67.879 1.00 18.93 506 GLY B N 1
ATOM 8478 C CA . GLY B 1 506 ? -26.311 -45.279 -68.399 1.00 18.95 506 GLY B CA 1
ATOM 8479 C C . GLY B 1 506 ? -25.073 -44.673 -67.765 1.00 18.79 506 GLY B C 1
ATOM 8480 O O . GLY B 1 506 ? -24.847 -44.805 -66.558 1.00 18.84 506 GLY B O 1
ATOM 8481 N N . ILE B 1 507 ? -24.271 -44.004 -68.583 1.00 18.76 507 ILE B N 1
ATOM 8482 C CA . ILE B 1 507 ? -23.018 -43.432 -68.142 1.00 18.94 507 ILE B CA 1
ATOM 8483 C C . ILE B 1 507 ? -23.198 -41.938 -67.884 1.00 18.62 507 ILE B C 1
ATOM 8484 O O . ILE B 1 507 ? -23.478 -41.180 -68.812 1.00 19.22 507 ILE B O 1
ATOM 8489 N N . ILE B 1 508 ? -23.047 -41.521 -66.625 1.00 17.60 508 ILE B N 1
ATOM 8490 C CA . ILE B 1 508 ? -22.965 -40.098 -66.292 1.00 18.26 508 ILE B CA 1
ATOM 8491 C C . ILE B 1 508 ? -21.623 -39.751 -65.635 1.00 18.48 508 ILE B C 1
ATOM 8492 O O . ILE B 1 508 ? -21.459 -38.666 -65.070 1.00 19.69 508 ILE B O 1
ATOM 8497 N N . GLY B 1 509 ? -20.668 -40.675 -65.716 1.00 18.83 509 GLY B N 1
ATOM 8498 C CA . GLY B 1 509 ? -19.312 -40.414 -65.270 1.00 18.74 509 GLY B CA 1
ATOM 8499 C C . GLY B 1 509 ? -18.495 -39.726 -66.344 1.00 18.60 509 GLY B C 1
ATOM 8500 O O . GLY B 1 509 ? -18.853 -39.744 -67.530 1.00 18.90 509 GLY B O 1
ATOM 8501 N N . ASN B 1 510 ? -17.394 -39.115 -65.922 1.00 17.57 510 ASN B N 1
ATOM 8502 C CA . ASN B 1 510 ? -16.462 -38.486 -66.842 1.00 18.05 510 ASN B CA 1
ATOM 8503 C C . ASN B 1 510 ? -15.245 -39.384 -66.971 1.00 18.12 510 ASN B C 1
ATOM 8504 O O . ASN B 1 510 ? -14.519 -39.588 -65.998 1.00 18.09 510 ASN B O 1
ATOM 8509 N N . PRO B 1 511 ? -15.015 -39.941 -68.173 1.00 18.14 511 PRO B N 1
ATOM 8510 C CA . PRO B 1 511 ? -13.898 -40.860 -68.292 1.00 18.99 511 PRO B CA 1
ATOM 8511 C C . PRO B 1 511 ? -12.528 -40.228 -68.075 1.00 19.26 511 PRO B C 1
ATOM 8512 O O . PRO B 1 511 ? -12.353 -39.017 -68.234 1.00 20.42 511 PRO B O 1
ATOM 8516 N N . ILE B 1 512 ? -11.568 -41.069 -67.710 1.00 19.81 512 ILE B N 1
ATOM 8517 C CA . ILE B 1 512 ? -10.183 -40.657 -67.565 1.00 20.48 512 ILE B CA 1
ATOM 8518 C C . ILE B 1 512 ? -9.310 -41.594 -68.381 1.00 21.43 512 ILE B C 1
ATOM 8519 O O . ILE B 1 512 ? -9.757 -42.653 -68.824 1.00 21.65 512 ILE B O 1
ATOM 8524 N N . THR B 1 513 ? -8.061 -41.193 -68.575 1.00 21.78 513 THR B N 1
ATOM 8525 C CA . THR B 1 513 ? -7.050 -42.077 -69.133 1.00 22.23 513 THR B CA 1
ATOM 8526 C C . THR B 1 513 ? -5.769 -41.865 -68.340 1.00 22.70 513 THR B C 1
ATOM 8527 O O . THR B 1 513 ? -5.500 -40.759 -67.869 1.00 22.65 513 THR B O 1
ATOM 8531 N N . PHE B 1 514 ? -4.994 -42.933 -68.192 1.00 22.54 514 PHE B N 1
ATOM 8532 C CA . PHE B 1 514 ? -3.836 -42.940 -67.308 1.00 23.27 514 PHE B CA 1
ATOM 8533 C C . PHE B 1 514 ? -2.888 -44.064 -67.712 1.00 23.98 514 PHE B C 1
ATOM 8534 O O . PHE B 1 514 ? -3.230 -44.895 -68.553 1.00 23.72 514 PHE B O 1
ATOM 8542 N N . LEU B 1 515 ? -1.704 -44.082 -67.108 1.00 24.89 515 LEU B N 1
ATOM 8543 C CA . LEU B 1 515 ? -0.766 -45.187 -67.270 1.00 25.90 515 LEU B CA 1
ATOM 8544 C C . LEU B 1 515 ? -0.785 -46.031 -66.006 1.00 26.40 515 LEU B C 1
ATOM 8545 O O . LEU B 1 515 ? -0.692 -45.500 -64.900 1.00 26.12 515 LEU B O 1
ATOM 8550 N N . GLY B 1 516 ? -0.911 -47.344 -66.170 1.00 27.42 516 GLY B N 1
ATOM 8551 C CA . GLY B 1 516 ? -0.755 -48.269 -65.053 1.00 28.44 516 GLY B CA 1
ATOM 8552 C C . GLY B 1 516 ? 0.717 -48.446 -64.710 1.00 30.62 516 GLY B C 1
ATOM 8553 O O . GLY B 1 516 ? 1.585 -47.953 -65.438 1.00 31.18 516 GLY B O 1
ATOM 8554 N N . PRO B 1 517 ? 1.016 -49.153 -63.601 1.00 32.35 517 PRO B N 1
ATOM 8555 C CA . PRO B 1 517 ? 2.405 -49.466 -63.231 1.00 34.68 517 PRO B CA 1
ATOM 8556 C C . PRO B 1 517 ? 3.160 -50.228 -64.328 1.00 36.40 517 PRO B C 1
ATOM 8557 O O . PRO B 1 517 ? 4.385 -50.124 -64.427 1.00 38.63 517 PRO B O 1
ATOM 8561 N N . ASP B 1 518 ? 2.414 -50.983 -65.134 1.00 36.71 518 ASP B N 1
ATOM 8562 C CA . ASP B 1 518 ? 2.940 -51.675 -66.315 1.00 38.12 518 ASP B CA 1
ATOM 8563 C C . ASP B 1 518 ? 3.288 -50.758 -67.504 1.00 37.96 518 ASP B C 1
ATOM 8564 O O . ASP B 1 518 ? 3.749 -51.246 -68.537 1.00 38.25 518 ASP B O 1
ATOM 8569 N N . LYS B 1 519 ? 3.064 -49.449 -67.355 1.00 37.03 519 LYS B N 1
ATOM 8570 C CA . LYS B 1 519 ? 3.318 -48.448 -68.405 1.00 37.19 519 LYS B CA 1
ATOM 8571 C C . LYS B 1 519 ? 2.366 -48.553 -69.606 1.00 34.89 519 LYS B C 1
ATOM 8572 O O . LYS B 1 519 ? 2.638 -47.991 -70.669 1.00 34.99 519 LYS B O 1
ATOM 8578 N N . LYS B 1 520 ? 1.253 -49.266 -69.430 1.00 32.69 520 LYS B N 1
ATOM 8579 C CA . LYS B 1 520 ? 0.235 -49.397 -70.468 1.00 31.47 520 LYS B CA 1
ATOM 8580 C C . LYS B 1 520 ? -0.845 -48.349 -70.242 1.00 29.06 520 LYS B C 1
ATOM 8581 O O . LYS B 1 520 ? -1.164 -48.022 -69.098 1.00 27.89 520 LYS B O 1
ATOM 8587 N N . GLN B 1 521 ? -1.404 -47.827 -71.330 1.00 27.74 521 GLN B N 1
ATOM 8588 C CA . GLN B 1 521 ? -2.472 -46.840 -71.237 1.00 26.19 521 GLN B CA 1
ATOM 8589 C C . GLN B 1 521 ? -3.816 -47.517 -70.992 1.00 25.21 521 GLN B C 1
ATOM 8590 O O . GLN B 1 521 ? -4.165 -48.496 -71.655 1.00 25.29 521 GLN B O 1
ATOM 8596 N N . TYR B 1 522 ? -4.562 -46.980 -70.032 1.00 23.96 522 TYR B N 1
ATOM 8597 C CA . TYR B 1 522 ? -5.910 -47.445 -69.732 1.00 23.86 522 TYR B CA 1
ATOM 8598 C C . TYR B 1 522 ? -6.882 -46.288 -69.870 1.00 23.18 522 TYR B C 1
ATOM 8599 O O . TYR B 1 522 ? -6.497 -45.131 -69.719 1.00 22.68 522 TYR B O 1
ATOM 8608 N N . VAL B 1 523 ? -8.137 -46.619 -70.159 1.00 22.87 523 VAL B N 1
ATOM 8609 C CA . VAL B 1 523 ? -9.238 -45.665 -70.165 1.00 22.22 523 VAL B CA 1
ATOM 8610 C C . VAL B 1 523 ? -10.289 -46.203 -69.195 1.00 21.83 523 VAL B C 1
ATOM 8611 O O . VAL B 1 523 ? -10.685 -47.363 -69.299 1.00 21.89 523 VAL B O 1
ATOM 8615 N N . ALA B 1 524 ? -10.734 -45.368 -68.255 1.00 20.99 524 ALA B N 1
ATOM 8616 C CA . ALA B 1 524 ? -11.659 -45.796 -67.198 1.00 20.63 524 ALA B CA 1
ATOM 8617 C C . ALA B 1 524 ? -12.871 -44.879 -67.116 1.00 20.01 524 ALA B C 1
ATOM 8618 O O . ALA B 1 524 ? -12.764 -43.676 -67.343 1.00 20.58 524 ALA B O 1
ATOM 8620 N N . VAL B 1 525 ? -14.025 -45.450 -66.789 1.00 20.28 525 VAL B N 1
ATOM 8621 C CA . VAL B 1 525 ? -15.251 -44.666 -66.685 1.00 19.44 525 VAL B CA 1
ATOM 8622 C C . VAL B 1 525 ? -16.254 -45.332 -65.747 1.00 19.40 525 VAL B C 1
ATOM 8623 O O . VAL B 1 525 ? -16.339 -46.565 -65.687 1.00 19.12 525 VAL B O 1
ATOM 8627 N N . TYR B 1 526 ? -17.004 -44.509 -65.015 1.00 18.77 526 TYR B N 1
ATOM 8628 C CA . TYR B 1 526 ? -18.110 -45.004 -64.202 1.00 19.34 526 TYR B CA 1
ATOM 8629 C C . TYR B 1 526 ? -19.345 -45.263 -65.053 1.00 19.42 526 TYR B C 1
ATOM 8630 O O . TYR B 1 526 ? -19.633 -44.518 -65.989 1.00 20.22 526 TYR B O 1
ATOM 8639 N N . SER B 1 527 ? -20.063 -46.321 -64.700 1.00 19.51 527 SER B N 1
ATOM 8640 C CA . SER B 1 527 ? -21.405 -46.596 -65.200 1.00 20.41 527 SER B CA 1
ATOM 8641 C C . SER B 1 527 ? -22.345 -46.577 -63.998 1.00 20.44 527 SER B C 1
ATOM 8642 O O . SER B 1 527 ? -21.971 -47.017 -62.914 1.00 23.09 527 SER B O 1
ATOM 8645 N N . GLY B 1 528 ? -23.559 -46.069 -64.188 1.00 19.21 528 GLY B N 1
ATOM 8646 C CA . GLY B 1 528 ? -24.516 -45.910 -63.092 1.00 18.96 528 GLY B CA 1
ATOM 8647 C C . GLY B 1 528 ? -25.333 -44.665 -63.355 1.00 18.34 528 GLY B C 1
ATOM 8648 O O . GLY B 1 528 ? -24.899 -43.553 -63.045 1.00 17.92 528 GLY B O 1
ATOM 8649 N N . VAL B 1 529 ? -26.515 -44.856 -63.933 1.00 18.72 529 VAL B N 1
ATOM 8650 C CA . VAL B 1 529 ? -27.325 -43.755 -64.436 1.00 18.28 529 VAL B CA 1
ATOM 8651 C C . VAL B 1 529 ? -27.984 -43.010 -63.274 1.00 17.79 529 VAL B C 1
ATOM 8652 O O . VAL B 1 529 ? -28.218 -43.574 -62.210 1.00 17.83 529 VAL B O 1
ATOM 8656 N N . GLY B 1 530 ? -28.272 -41.736 -63.493 1.00 17.35 530 GLY B N 1
ATOM 8657 C CA . GLY B 1 530 ? -28.877 -40.900 -62.472 1.00 17.62 530 GLY B CA 1
ATOM 8658 C C . GLY B 1 530 ? -28.657 -39.457 -62.851 1.00 17.58 530 GLY B C 1
ATOM 8659 O O . GLY B 1 530 ? -28.697 -39.116 -64.029 1.00 17.26 530 GLY B O 1
ATOM 8660 N N . GLY B 1 531 ? -28.417 -38.607 -61.858 1.00 16.90 531 GLY B N 1
ATOM 8661 C CA . GLY B 1 531 ? -28.385 -37.169 -62.093 1.00 17.42 531 GLY B CA 1
ATOM 8662 C C . GLY B 1 531 ? -29.786 -36.674 -62.393 1.00 17.70 531 GLY B C 1
ATOM 8663 O O . GLY B 1 531 ? -30.759 -37.412 -62.230 1.00 19.11 531 GLY B O 1
ATOM 8664 N N . TRP B 1 532 ? -29.901 -35.426 -62.835 1.00 17.83 532 TRP B N 1
ATOM 8665 C CA . TRP B 1 532 ? -31.213 -34.805 -62.965 1.00 18.27 532 TRP B CA 1
ATOM 8666 C C . TRP B 1 532 ? -32.059 -35.471 -64.050 1.00 18.05 532 TRP B C 1
ATOM 8667 O O . TRP B 1 532 ? -33.190 -35.886 -63.796 1.00 18.72 532 TRP B O 1
ATOM 8678 N N . PHE B 1 533 ? -31.522 -35.583 -65.259 1.00 17.70 533 PHE B N 1
ATOM 8679 C CA . PHE B 1 533 ? -32.277 -36.221 -66.336 1.00 18.35 533 PHE B CA 1
ATOM 8680 C C . PHE B 1 533 ? -32.572 -37.694 -66.032 1.00 18.23 533 PHE B C 1
ATOM 8681 O O . PHE B 1 533 ? -33.590 -38.226 -66.469 1.00 19.02 533 PHE B O 1
ATOM 8689 N N . GLY B 1 534 ? -31.685 -38.348 -65.284 1.00 18.37 534 GLY B N 1
ATOM 8690 C CA . GLY B 1 534 ? -31.888 -39.742 -64.894 1.00 18.63 534 GLY B CA 1
ATOM 8691 C C . GLY B 1 534 ? -32.673 -39.979 -63.613 1.00 18.72 534 GLY B C 1
ATOM 8692 O O . GLY B 1 534 ? -32.764 -41.119 -63.152 1.00 18.78 534 GLY B O 1
ATOM 8693 N N . ILE B 1 535 ? -33.248 -38.924 -63.033 1.00 19.28 535 ILE B N 1
ATOM 8694 C CA . ILE B 1 535 ? -33.885 -39.043 -61.719 1.00 20.11 535 ILE B CA 1
ATOM 8695 C C . ILE B 1 535 ? -35.061 -40.027 -61.720 1.00 20.15 535 ILE B C 1
ATOM 8696 O O . ILE B 1 535 ? -35.265 -40.740 -60.739 1.00 20.82 535 ILE B O 1
ATOM 8701 N N . ALA B 1 536 ? -35.828 -40.078 -62.807 1.00 20.07 536 ALA B N 1
ATOM 8702 C CA . ALA B 1 536 ? -36.941 -41.029 -62.901 1.00 20.72 536 ALA B CA 1
ATOM 8703 C C . ALA B 1 536 ? -36.474 -42.476 -62.728 1.00 20.81 536 ALA B C 1
ATOM 8704 O O . ALA B 1 536 ? -37.184 -43.296 -62.148 1.00 22.07 536 ALA B O 1
ATOM 8706 N N . VAL B 1 537 ? -35.281 -42.784 -63.237 1.00 20.28 537 VAL B N 1
ATOM 8707 C CA . VAL B 1 537 ? -34.717 -44.122 -63.091 1.00 20.40 537 VAL B CA 1
ATOM 8708 C C . VAL B 1 537 ? -34.051 -44.276 -61.721 1.00 20.19 537 VAL B C 1
ATOM 8709 O O . VAL B 1 537 ? -34.315 -45.244 -61.008 1.00 20.05 537 VAL B O 1
ATOM 8713 N N . ALA B 1 538 ? -33.196 -43.324 -61.354 1.00 20.22 538 ALA B N 1
ATOM 8714 C CA . ALA B 1 538 ? -32.465 -43.403 -60.084 1.00 20.49 538 ALA B CA 1
ATOM 8715 C C . ALA B 1 538 ? -33.392 -43.465 -58.872 1.00 21.53 538 ALA B C 1
ATOM 8716 O O . ALA B 1 538 ? -33.124 -44.192 -57.921 1.00 21.47 538 ALA B O 1
ATOM 8718 N N . GLN B 1 539 ? -34.479 -42.698 -58.919 1.00 22.79 539 GLN B N 1
ATOM 8719 C CA . GLN B 1 539 ? -35.423 -42.606 -57.805 1.00 24.39 539 GLN B CA 1
ATOM 8720 C C . GLN B 1 539 ? -36.696 -43.440 -58.036 1.00 25.08 539 GLN B C 1
ATOM 8721 O O . GLN B 1 539 ? -37.637 -43.374 -57.242 1.00 25.50 539 GLN B O 1
ATOM 8727 N N . ASN B 1 540 ? -36.720 -44.220 -59.119 1.00 25.35 540 ASN B N 1
ATOM 8728 C CA . ASN B 1 540 ? -37.843 -45.108 -59.439 1.00 26.66 540 ASN B CA 1
ATOM 8729 C C . ASN B 1 540 ? -39.186 -44.367 -59.414 1.00 26.58 540 ASN B C 1
ATOM 8730 O O . ASN B 1 540 ? -40.142 -44.794 -58.759 1.00 27.67 540 ASN B O 1
ATOM 8735 N N . LEU B 1 541 ? -39.241 -43.251 -60.133 1.00 25.46 541 LEU B N 1
ATOM 8736 C CA . LEU B 1 541 ? -40.444 -42.426 -60.191 1.00 25.95 541 LEU B CA 1
ATOM 8737 C C . LEU B 1 541 ? -41.345 -42.872 -61.337 1.00 26.58 541 LEU B C 1
ATOM 8738 O O . LEU B 1 541 ? -40.855 -43.249 -62.404 1.00 26.73 541 LEU B O 1
ATOM 8743 N N . PRO B 1 542 ? -42.671 -42.832 -61.120 1.00 27.29 542 PRO B N 1
ATOM 8744 C CA . PRO B 1 542 ? -43.631 -43.228 -62.144 1.00 28.02 542 PRO B CA 1
ATOM 8745 C C . PRO B 1 542 ? -43.838 -42.131 -63.186 1.00 27.70 542 PRO B C 1
ATOM 8746 O O . PRO B 1 542 ? -43.465 -40.985 -62.946 1.00 27.54 542 PRO B O 1
ATOM 8750 N N . PRO B 1 543 ? -44.429 -42.478 -64.340 1.00 28.50 543 PRO B N 1
ATOM 8751 C CA . PRO B 1 543 ? -44.671 -41.489 -65.396 1.00 29.43 543 PRO B CA 1
ATOM 8752 C C . PRO B 1 543 ? -45.874 -40.570 -65.153 1.00 31.38 543 PRO B C 1
ATOM 8753 O O . PRO B 1 543 ? -46.026 -39.570 -65.856 1.00 32.15 543 PRO B O 1
ATOM 8757 N N . ASP B 1 544 ? -46.705 -40.908 -64.168 1.00 32.81 544 ASP B N 1
ATOM 8758 C CA . ASP B 1 544 ? -48.015 -40.275 -63.975 1.00 34.88 544 ASP B CA 1
ATOM 8759 C C . ASP B 1 544 ? -47.950 -38.743 -63.985 1.00 34.41 544 ASP B C 1
ATOM 8760 O O . ASP B 1 544 ? -48.775 -38.090 -64.628 1.00 35.23 544 ASP B O 1
ATOM 8765 N N . ASP B 1 545 ? -46.972 -38.187 -63.272 1.00 33.03 545 ASP B N 1
ATOM 8766 C CA . ASP B 1 545 ? -46.788 -36.736 -63.182 1.00 33.59 545 ASP B CA 1
ATOM 8767 C C . ASP B 1 545 ? -45.541 -36.298 -63.953 1.00 33.35 545 ASP B C 1
ATOM 8768 O O . ASP B 1 545 ? -44.430 -36.398 -63.433 1.00 34.25 545 ASP B O 1
ATOM 8773 N N . PRO B 1 546 ? -45.720 -35.803 -65.192 1.00 35.82 546 PRO B N 1
ATOM 8774 C CA . PRO B 1 546 ? -44.561 -35.383 -65.994 1.00 34.68 546 PRO B CA 1
ATOM 8775 C C . PRO B 1 546 ? -43.846 -34.149 -65.437 1.00 34.56 546 PRO B C 1
ATOM 8776 O O . PRO B 1 546 ? -42.665 -33.939 -65.724 1.00 33.57 546 PRO B O 1
ATOM 8780 N N . TYR B 1 547 ? -44.554 -33.345 -64.647 1.00 33.64 547 TYR B N 1
ATOM 8781 C CA . TYR B 1 547 ? -43.959 -32.172 -64.006 1.00 32.83 547 TYR B CA 1
ATOM 8782 C C . TYR B 1 547 ? -43.052 -32.534 -62.821 1.00 31.27 547 TYR B C 1
ATOM 8783 O O . TYR B 1 547 ? -42.318 -31.681 -62.325 1.00 33.12 547 TYR B O 1
ATOM 8792 N N . ALA B 1 548 ? -43.098 -33.791 -62.372 1.00 31.47 548 ALA B N 1
ATOM 8793 C CA . ALA B 1 548 ? -42.258 -34.262 -61.269 1.00 30.63 548 ALA B CA 1
ATOM 8794 C C . ALA B 1 548 ? -40.770 -34.182 -61.619 1.00 30.27 548 ALA B C 1
ATOM 8795 O O . ALA B 1 548 ? -40.400 -34.217 -62.794 1.00 30.97 548 ALA B O 1
ATOM 8797 N N . GLY B 1 549 ? -39.929 -34.075 -60.592 1.00 31.13 549 GLY B N 1
ATOM 8798 C CA . GLY B 1 549 ? -38.493 -33.845 -60.775 1.00 31.25 549 GLY B CA 1
ATOM 8799 C C . GLY B 1 549 ? -38.233 -32.538 -61.505 1.00 32.57 549 GLY B C 1
ATOM 8800 O O . GLY B 1 549 ? -37.269 -32.423 -62.268 1.00 30.36 549 GLY B O 1
ATOM 8801 N N . LEU B 1 550 ? -39.106 -31.561 -61.255 1.00 34.18 550 LEU B N 1
ATOM 8802 C CA . LEU B 1 550 ? -39.160 -30.289 -61.984 1.00 34.72 550 LEU B CA 1
ATOM 8803 C C . LEU B 1 550 ? -39.018 -30.431 -63.499 1.00 32.87 550 LEU B C 1
ATOM 8804 O O . LEU B 1 550 ? -38.197 -29.763 -64.136 1.00 33.46 550 LEU B O 1
ATOM 8809 N N . GLY B 1 551 ? -39.839 -31.317 -64.057 1.00 29.56 551 GLY B N 1
ATOM 8810 C CA . GLY B 1 551 ? -39.919 -31.520 -65.488 1.00 27.70 551 GLY B CA 1
ATOM 8811 C C . GLY B 1 551 ? -39.122 -32.719 -65.963 1.00 24.90 551 GLY B C 1
ATOM 8812 O O . GLY B 1 551 ? -39.366 -33.211 -67.051 1.00 24.80 551 GLY B O 1
ATOM 8813 N N . ALA B 1 552 ? -38.174 -33.188 -65.150 1.00 24.17 552 ALA B N 1
ATOM 8814 C CA . ALA B 1 552 ? -37.261 -34.264 -65.567 1.00 22.88 552 ALA B CA 1
ATOM 8815 C C . ALA B 1 552 ? -37.960 -35.594 -65.792 1.00 22.54 552 ALA B C 1
ATOM 8816 O O . ALA B 1 552 ? -37.571 -36.354 -66.676 1.00 22.07 552 ALA B O 1
ATOM 8818 N N . VAL B 1 553 ? -38.987 -35.886 -65.000 1.00 22.28 553 VAL B N 1
ATOM 8819 C CA . VAL B 1 553 ? -39.680 -37.167 -65.131 1.00 22.88 553 VAL B CA 1
ATOM 8820 C C . VAL B 1 553 ? -40.373 -37.264 -66.490 1.00 23.10 553 VAL B C 1
ATOM 8821 O O . VAL B 1 553 ? -40.230 -38.262 -67.193 1.00 22.65 553 VAL B O 1
ATOM 8825 N N . GLY B 1 554 ? -41.118 -36.227 -66.861 1.00 23.19 554 GLY B N 1
ATOM 8826 C CA . GLY B 1 554 ? -41.856 -36.234 -68.113 1.00 23.49 554 GLY B CA 1
ATOM 8827 C C . GLY B 1 554 ? -40.961 -36.428 -69.321 1.00 23.06 554 GLY B C 1
ATOM 8828 O O . GLY B 1 554 ? -41.235 -37.270 -70.174 1.00 24.52 554 GLY B O 1
ATOM 8829 N N . VAL B 1 555 ? -39.889 -35.645 -69.389 1.00 22.19 555 VAL B N 1
ATOM 8830 C CA . VAL B 1 555 ? -38.993 -35.696 -70.547 1.00 21.89 555 VAL B CA 1
ATOM 8831 C C . VAL B 1 555 ? -38.216 -37.019 -70.614 1.00 21.28 555 VAL B C 1
ATOM 8832 O O . VAL B 1 555 ? -38.005 -37.555 -71.702 1.00 21.12 555 VAL B O 1
ATOM 8836 N N . ALA B 1 556 ? -37.796 -37.544 -69.465 1.00 21.02 556 ALA B N 1
ATOM 8837 C CA . ALA B 1 556 ? -37.109 -38.836 -69.436 1.00 20.97 556 ALA B CA 1
ATOM 8838 C C . ALA B 1 556 ? -38.006 -39.942 -69.991 1.00 21.64 556 ALA B C 1
ATOM 8839 O O . ALA B 1 556 ? -37.557 -40.776 -70.771 1.00 22.30 556 ALA B O 1
ATOM 8841 N N . TYR B 1 557 ? -39.276 -39.946 -69.596 1.00 22.13 557 TYR B N 1
ATOM 8842 C CA . TYR B 1 557 ? -40.220 -40.934 -70.119 1.00 23.15 557 TYR B CA 1
ATOM 8843 C C . TYR B 1 557 ? -40.494 -40.744 -71.614 1.00 23.61 557 TYR B C 1
ATOM 8844 O O . TYR B 1 557 ? -40.574 -41.721 -72.353 1.00 24.04 557 TYR B O 1
ATOM 8853 N N . GLN B 1 558 ? -40.629 -39.495 -72.052 1.00 24.64 558 GLN B N 1
ATOM 8854 C CA . GLN B 1 558 ? -40.821 -39.182 -73.475 1.00 26.37 558 GLN B CA 1
ATOM 8855 C C . GLN B 1 558 ? -39.654 -39.688 -74.326 1.00 25.02 558 GLN B C 1
ATOM 8856 O O . GLN B 1 558 ? -39.856 -40.246 -75.406 1.00 25.31 558 GLN B O 1
ATOM 8862 N N . ALA B 1 559 ? -38.439 -39.486 -73.821 1.00 23.65 559 ALA B N 1
ATOM 8863 C CA . ALA B 1 559 ? -37.218 -39.936 -74.492 1.00 23.57 559 ALA B CA 1
ATOM 8864 C C . ALA B 1 559 ? -37.033 -41.454 -74.426 1.00 23.60 559 ALA B C 1
ATOM 8865 O O . ALA B 1 559 ? -36.298 -42.025 -75.235 1.00 24.88 559 ALA B O 1
ATOM 8867 N N . GLY B 1 560 ? -37.692 -42.098 -73.464 1.00 22.96 560 GLY B N 1
ATOM 8868 C CA . GLY B 1 560 ? -37.640 -43.548 -73.301 1.00 23.01 560 GLY B CA 1
ATOM 8869 C C . GLY B 1 560 ? -36.513 -44.034 -72.406 1.00 22.16 560 GLY B C 1
ATOM 8870 O O . GLY B 1 560 ? -36.083 -45.182 -72.520 1.00 22.23 560 GLY B O 1
ATOM 8871 N N . LEU B 1 561 ? -36.029 -43.180 -71.507 1.00 21.58 561 LEU B N 1
ATOM 8872 C CA . LEU B 1 561 ? -34.891 -43.550 -70.659 1.00 21.31 561 LEU B CA 1
ATOM 8873 C C . LEU B 1 561 ? -35.206 -44.741 -69.744 1.00 22.20 561 LEU B C 1
ATOM 8874 O O . LEU B 1 561 ? -34.404 -45.666 -69.656 1.00 21.74 561 LEU B O 1
ATOM 8879 N N . PRO B 1 562 ? -36.369 -44.731 -69.062 1.00 23.50 562 PRO B N 1
ATOM 8880 C CA . PRO B 1 562 ? -36.693 -45.882 -68.206 1.00 24.89 562 PRO B CA 1
ATOM 8881 C C . PRO B 1 562 ? -36.773 -47.227 -68.931 1.00 26.39 562 PRO B C 1
ATOM 8882 O O . PRO B 1 562 ? -36.600 -48.269 -68.297 1.00 28.31 562 PRO B O 1
ATOM 8886 N N . LYS B 1 563 ? -37.028 -47.210 -70.239 1.00 27.33 563 LYS B N 1
ATOM 8887 C CA . LYS B 1 563 ? -36.997 -48.432 -71.049 1.00 28.94 563 LYS B CA 1
ATOM 8888 C C . LYS B 1 563 ? -35.601 -48.768 -71.587 1.00 27.63 563 LYS B C 1
ATOM 8889 O O . LYS B 1 563 ? -35.394 -49.845 -72.147 1.00 28.62 563 LYS B O 1
ATOM 8895 N N . ALA B 1 564 ? -34.647 -47.856 -71.420 1.00 25.92 564 ALA B N 1
ATOM 8896 C CA . ALA B 1 564 ? -33.317 -48.000 -72.006 1.00 25.61 564 ALA B CA 1
ATOM 8897 C C . ALA B 1 564 ? -32.224 -48.351 -71.002 1.00 25.12 564 ALA B C 1
ATOM 8898 O O . ALA B 1 564 ? -31.150 -48.797 -71.403 1.00 27.13 564 ALA B O 1
ATOM 8900 N N . THR B 1 565 ? -32.471 -48.155 -69.708 1.00 24.06 565 THR B N 1
ATOM 8901 C CA . THR B 1 565 ? -31.412 -48.371 -68.726 1.00 23.01 565 THR B CA 1
ATOM 8902 C C . THR B 1 565 ? -31.946 -48.721 -67.341 1.00 22.57 565 THR B C 1
ATOM 8903 O O . THR B 1 565 ? -33.057 -48.341 -66.974 1.00 22.42 565 THR B O 1
ATOM 8907 N N . THR B 1 566 ? -31.124 -49.453 -66.594 1.00 22.42 566 THR B N 1
ATOM 8908 C CA . THR B 1 566 ? -31.358 -49.777 -65.193 1.00 22.43 566 THR B CA 1
ATOM 8909 C C . THR B 1 566 ? -30.348 -48.993 -64.356 1.00 21.68 566 THR B C 1
ATOM 8910 O O . THR B 1 566 ? -29.396 -48.437 -64.899 1.00 20.85 566 THR B O 1
ATOM 8914 N N . VAL B 1 567 ? -30.552 -48.951 -63.042 1.00 21.94 567 VAL B N 1
ATOM 8915 C CA . VAL B 1 567 ? -29.544 -48.378 -62.141 1.00 21.51 567 VAL B CA 1
ATOM 8916 C C . VAL B 1 567 ? -28.375 -49.343 -61.957 1.00 21.54 567 VAL B C 1
ATOM 8917 O O . VAL B 1 567 ? -28.511 -50.554 -62.154 1.00 21.71 567 VAL B O 1
ATOM 8921 N N . GLY B 1 568 ? -27.232 -48.789 -61.578 1.00 20.78 568 GLY B N 1
ATOM 8922 C CA . GLY B 1 568 ? -26.036 -49.575 -61.325 1.00 21.53 568 GLY B CA 1
ATOM 8923 C C . GLY B 1 568 ? -24.958 -48.722 -60.691 1.00 21.01 568 GLY B C 1
ATOM 8924 O O . GLY B 1 568 ? -25.208 -47.588 -60.279 1.00 20.33 568 GLY B O 1
ATOM 8925 N N . GLY B 1 569 ? -23.753 -49.271 -60.614 1.00 21.35 569 GLY B N 1
ATOM 8926 C CA . GLY B 1 569 ? -22.606 -48.550 -60.069 1.00 21.08 569 GLY B CA 1
ATOM 8927 C C . GLY B 1 569 ? -21.354 -49.370 -60.284 1.00 21.32 569 GLY B C 1
ATOM 8928 O O . GLY B 1 569 ? -20.999 -50.205 -59.455 1.00 21.44 569 GLY B O 1
ATOM 8929 N N . GLU B 1 570 ? -20.687 -49.131 -61.409 1.00 22.01 570 GLU B N 1
ATOM 8930 C CA . GLU B 1 570 ? -19.566 -49.963 -61.832 1.00 23.95 570 GLU B CA 1
ATOM 8931 C C . GLU B 1 570 ? -18.502 -49.112 -62.501 1.00 22.92 570 GLU B C 1
ATOM 8932 O O . GLU B 1 570 ? -18.814 -48.251 -63.325 1.00 25.21 570 GLU B O 1
ATOM 8938 N N . LEU B 1 571 ? -17.248 -49.358 -62.141 1.00 21.77 571 LEU B N 1
ATOM 8939 C CA . LEU B 1 571 ? -16.109 -48.761 -62.821 1.00 21.50 571 LEU B CA 1
ATOM 8940 C C . LEU B 1 571 ? -15.621 -49.755 -63.875 1.00 20.95 571 LEU B C 1
ATOM 8941 O O . LEU B 1 571 ? -15.343 -50.903 -63.549 1.00 20.92 571 LEU B O 1
ATOM 8946 N N . TYR B 1 572 ? -15.524 -49.307 -65.127 1.00 20.89 572 TYR B N 1
ATOM 8947 C CA . TYR B 1 572 ? -15.032 -50.129 -66.235 1.00 21.72 572 TYR B CA 1
ATOM 8948 C C . TYR B 1 572 ? -13.697 -49.576 -66.714 1.00 21.12 572 TYR B C 1
ATOM 8949 O O . TYR B 1 572 ? -13.563 -48.369 -66.923 1.00 20.94 572 TYR B O 1
ATOM 8958 N N . VAL B 1 573 ? -12.714 -50.454 -66.891 1.00 21.53 573 VAL B N 1
ATOM 8959 C CA . VAL B 1 573 ? -11.377 -50.035 -67.300 1.00 21.36 573 VAL B CA 1
ATOM 8960 C C . VAL B 1 573 ? -10.966 -50.782 -68.566 1.00 22.20 573 VAL B C 1
ATOM 8961 O O . VAL B 1 573 ? -10.961 -52.008 -68.588 1.00 22.78 573 VAL B O 1
ATOM 8965 N N . PHE B 1 574 ? -10.627 -50.021 -69.606 1.00 22.64 574 PHE B N 1
ATOM 8966 C CA . PHE B 1 574 ? -10.311 -50.561 -70.927 1.00 23.72 574 PHE B CA 1
ATOM 8967 C C . PHE B 1 574 ? -8.853 -50.357 -71.299 1.00 24.32 574 PHE B C 1
ATOM 8968 O O . PHE B 1 574 ? -8.212 -49.407 -70.846 1.00 24.98 574 PHE B O 1
ATOM 8976 N N . ALA B 1 575 ? -8.341 -51.258 -72.135 1.00 25.51 575 ALA B N 1
ATOM 8977 C CA . ALA B 1 575 ? -7.002 -51.130 -72.695 1.00 25.79 575 ALA B CA 1
ATOM 8978 C C . ALA B 1 575 ? -6.917 -51.923 -73.995 1.00 26.98 575 ALA B C 1
ATOM 8979 O O . ALA B 1 575 ? -7.834 -52.666 -74.330 1.00 26.30 575 ALA B O 1
ATOM 8981 N N . LEU B 1 576 ? -5.817 -51.759 -74.723 1.00 28.35 576 LEU B N 1
ATOM 8982 C CA . LEU B 1 576 ? -5.623 -52.475 -75.978 1.00 30.00 576 LEU B CA 1
ATOM 8983 C C . LEU B 1 576 ? -5.341 -53.948 -75.704 1.00 31.51 576 LEU B C 1
ATOM 8984 O O . LEU B 1 576 ? -4.534 -54.281 -74.835 1.00 33.69 576 LEU B O 1
ATOM 8989 N N . ASN C 1 1 ? 9.469 -62.458 -25.559 1.00 31.63 1 ASN C N 1
ATOM 8990 C CA . ASN C 1 1 ? 9.662 -61.444 -26.639 1.00 33.00 1 ASN C CA 1
ATOM 8991 C C . ASN C 1 1 ? 11.075 -60.868 -26.534 1.00 33.70 1 ASN C C 1
ATOM 8992 O O . ASN C 1 1 ? 11.469 -60.384 -25.477 1.00 33.02 1 ASN C O 1
ATOM 8997 N N . ASP C 1 2 ? 11.828 -60.928 -27.630 1.00 35.64 2 ASP C N 1
ATOM 8998 C CA . ASP C 1 2 ? 13.251 -60.579 -27.623 1.00 38.12 2 ASP C CA 1
ATOM 8999 C C . ASP C 1 2 ? 13.521 -59.143 -27.173 1.00 35.68 2 ASP C C 1
ATOM 9000 O O . ASP C 1 2 ? 14.411 -58.900 -26.355 1.00 36.02 2 ASP C O 1
ATOM 9005 N N . GLU C 1 3 ? 12.752 -58.201 -27.714 1.00 34.25 3 GLU C N 1
ATOM 9006 C CA . GLU C 1 3 ? 12.857 -56.794 -27.329 1.00 33.03 3 GLU C CA 1
ATOM 9007 C C . GLU C 1 3 ? 12.614 -56.626 -25.828 1.00 30.58 3 GLU C C 1
ATOM 9008 O O . GLU C 1 3 ? 13.362 -55.922 -25.147 1.00 29.98 3 GLU C O 1
ATOM 9014 N N . LEU C 1 4 ? 11.568 -57.275 -25.323 1.00 29.27 4 LEU C N 1
ATOM 9015 C CA . LEU C 1 4 ? 11.208 -57.169 -23.910 1.00 26.76 4 LEU C CA 1
ATOM 9016 C C . LEU C 1 4 ? 12.239 -57.810 -22.987 1.00 26.88 4 LEU C C 1
ATOM 9017 O O . LEU C 1 4 ? 12.473 -57.318 -21.888 1.00 25.97 4 LEU C O 1
ATOM 9022 N N . ILE C 1 5 ? 12.853 -58.904 -23.430 1.00 27.97 5 ILE C N 1
ATOM 9023 C CA . ILE C 1 5 ? 13.909 -59.556 -22.650 1.00 28.85 5 ILE C CA 1
ATOM 9024 C C . ILE C 1 5 ? 15.089 -58.597 -22.443 1.00 29.18 5 ILE C C 1
ATOM 9025 O O . ILE C 1 5 ? 15.703 -58.586 -21.373 1.00 29.29 5 ILE C O 1
ATOM 9030 N N . LYS C 1 6 ? 15.390 -57.798 -23.466 1.00 29.50 6 LYS C N 1
ATOM 9031 C CA . LYS C 1 6 ? 16.412 -56.753 -23.378 1.00 30.69 6 LYS C CA 1
ATOM 9032 C C . LYS C 1 6 ? 15.942 -55.568 -22.526 1.00 28.95 6 LYS C C 1
ATOM 9033 O O . LYS C 1 6 ? 16.647 -55.139 -21.611 1.00 29.12 6 LYS C O 1
ATOM 9039 N N . LEU C 1 7 ? 14.757 -55.044 -22.828 1.00 27.11 7 LEU C N 1
ATOM 9040 C CA . LEU C 1 7 ? 14.249 -53.841 -22.153 1.00 26.49 7 LEU C CA 1
ATOM 9041 C C . LEU C 1 7 ? 14.014 -54.023 -20.656 1.00 25.72 7 LEU C C 1
ATOM 9042 O O . LEU C 1 7 ? 14.229 -53.088 -19.881 1.00 24.86 7 LEU C O 1
ATOM 9047 N N . GLU C 1 8 ? 13.580 -55.213 -20.244 1.00 25.23 8 GLU C N 1
ATOM 9048 C CA . GLU C 1 8 ? 13.256 -55.460 -18.830 1.00 25.66 8 GLU C CA 1
ATOM 9049 C C . GLU C 1 8 ? 14.494 -55.399 -17.922 1.00 26.96 8 GLU C C 1
ATOM 9050 O O . GLU C 1 8 ? 14.368 -55.233 -16.709 1.00 27.80 8 GLU C O 1
ATOM 9056 N N . LYS C 1 9 ? 15.681 -55.533 -18.509 1.00 28.56 9 LYS C N 1
ATOM 9057 C CA . LYS C 1 9 ? 16.930 -55.452 -17.754 1.00 30.58 9 LYS C CA 1
ATOM 9058 C C . LYS C 1 9 ? 17.421 -54.013 -17.577 1.00 30.23 9 LYS C C 1
ATOM 9059 O O . LYS C 1 9 ? 18.288 -53.757 -16.741 1.00 31.87 9 LYS C O 1
ATOM 9065 N N . GLU C 1 10 ? 16.870 -53.082 -18.357 1.00 28.88 10 GLU C N 1
ATOM 9066 C CA . GLU C 1 10 ? 17.304 -51.682 -18.327 1.00 29.17 10 GLU C CA 1
ATOM 9067 C C . GLU C 1 10 ? 16.726 -50.989 -17.088 1.00 27.71 10 GLU C C 1
ATOM 9068 O O . GLU C 1 10 ? 15.512 -50.828 -16.988 1.00 26.44 10 GLU C O 1
ATOM 9074 N N . PRO C 1 11 ? 17.590 -50.581 -16.136 1.00 28.05 11 PRO C N 1
ATOM 9075 C CA . PRO C 1 11 ? 17.106 -50.039 -14.857 1.00 27.75 11 PRO C CA 1
ATOM 9076 C C . PRO C 1 11 ? 16.104 -48.879 -14.933 1.00 27.04 11 PRO C C 1
ATOM 9077 O O . PRO C 1 11 ? 15.231 -48.774 -14.073 1.00 28.51 11 PRO C O 1
ATOM 9081 N N . GLY C 1 12 ? 16.224 -48.022 -15.942 1.00 26.31 12 GLY C N 1
ATOM 9082 C CA . GLY C 1 12 ? 15.367 -46.840 -16.044 1.00 25.26 12 GLY C CA 1
ATOM 9083 C C . GLY C 1 12 ? 13.954 -47.090 -16.552 1.00 23.21 12 GLY C C 1
ATOM 9084 O O . GLY C 1 12 ? 13.115 -46.194 -16.498 1.00 23.26 12 GLY C O 1
ATOM 9085 N N . GLN C 1 13 ? 13.688 -48.298 -17.042 1.00 21.80 13 GLN C N 1
ATOM 9086 C CA . GLN C 1 13 ? 12.452 -48.598 -17.750 1.00 21.50 13 GLN C CA 1
ATOM 9087 C C . GLN C 1 13 ? 11.490 -49.396 -16.884 1.00 20.07 13 GLN C C 1
ATOM 9088 O O . GLN C 1 13 ? 11.893 -50.008 -15.900 1.00 20.73 13 GLN C O 1
ATOM 9094 N N . TRP C 1 14 ? 10.215 -49.379 -17.265 1.00 19.57 14 TRP C N 1
ATOM 9095 C CA . TRP C 1 14 ? 9.190 -50.214 -16.638 1.00 18.74 14 TRP C CA 1
ATOM 9096 C C . TRP C 1 14 ? 8.224 -50.659 -17.734 1.00 18.95 14 TRP C C 1
ATOM 9097 O O . TRP C 1 14 ? 7.191 -50.031 -17.969 1.00 18.47 14 TRP C O 1
ATOM 9108 N N . VAL C 1 15 ? 8.578 -51.751 -18.401 1.00 18.89 15 VAL C N 1
ATOM 9109 C CA . VAL C 1 15 ? 7.974 -52.095 -19.688 1.00 18.82 15 VAL C CA 1
ATOM 9110 C C . VAL C 1 15 ? 6.851 -53.120 -19.618 1.00 18.68 15 VAL C C 1
ATOM 9111 O O . VAL C 1 15 ? 6.208 -53.392 -20.625 1.00 18.80 15 VAL C O 1
ATOM 9115 N N . MET C 1 16 ? 6.614 -53.683 -18.439 1.00 18.49 16 MET C N 1
ATOM 9116 C CA . MET C 1 16 ? 5.444 -54.527 -18.215 1.00 18.61 16 MET C CA 1
ATOM 9117 C C . MET C 1 16 ? 4.998 -54.342 -16.769 1.00 17.85 16 MET C C 1
ATOM 9118 O O . MET C 1 16 ? 5.756 -53.831 -15.944 1.00 18.14 16 MET C O 1
ATOM 9123 N N . GLN C 1 17 ? 3.774 -54.751 -16.461 1.00 17.04 17 GLN C N 1
ATOM 9124 C CA . GLN C 1 17 ? 3.137 -54.329 -15.209 1.00 16.72 17 GLN C CA 1
ATOM 9125 C C . GLN C 1 17 ? 3.961 -54.639 -13.967 1.00 16.67 17 GLN C C 1
ATOM 9126 O O . GLN C 1 17 ? 4.080 -53.791 -13.082 1.00 17.14 17 GLN C O 1
ATOM 9132 N N . ASN C 1 18 ? 4.528 -55.840 -13.899 1.00 16.78 18 ASN C N 1
ATOM 9133 C CA . ASN C 1 18 ? 5.308 -56.232 -12.721 1.00 16.93 18 ASN C CA 1
ATOM 9134 C C . ASN C 1 18 ? 6.816 -56.217 -12.984 1.00 17.79 18 ASN C C 1
ATOM 9135 O O . ASN C 1 18 ? 7.558 -57.065 -12.471 1.00 18.28 18 ASN C O 1
ATOM 9140 N N . LYS C 1 19 ? 7.235 -55.232 -13.790 1.00 18.12 19 LYS C N 1
ATOM 9141 C CA . LYS C 1 19 ? 8.642 -54.894 -14.091 1.00 18.80 19 LYS C CA 1
ATOM 9142 C C . LYS C 1 19 ? 9.279 -55.823 -15.120 1.00 19.01 19 LYS C C 1
ATOM 9143 O O . LYS C 1 19 ? 9.882 -55.370 -16.097 1.00 20.12 19 LYS C O 1
ATOM 9149 N N . ASN C 1 20 ? 9.153 -57.123 -14.898 1.00 18.74 20 ASN C N 1
ATOM 9150 C CA . ASN C 1 20 ? 9.834 -58.099 -15.723 1.00 19.48 20 ASN C CA 1
ATOM 9151 C C . ASN C 1 20 ? 8.986 -59.351 -15.845 1.00 19.23 20 ASN C C 1
ATOM 9152 O O . ASN C 1 20 ? 7.943 -59.484 -15.197 1.00 18.36 20 ASN C O 1
ATOM 9157 N N . TYR C 1 21 ? 9.435 -60.265 -16.689 1.00 19.59 21 TYR C N 1
ATOM 9158 C CA . TYR C 1 21 ? 8.714 -61.504 -16.921 1.00 19.87 21 TYR C CA 1
ATOM 9159 C C . TYR C 1 21 ? 8.612 -62.377 -15.667 1.00 19.55 21 TYR C C 1
ATOM 9160 O O . TYR C 1 21 ? 7.655 -63.145 -15.521 1.00 20.43 21 TYR C O 1
ATOM 9169 N N . ALA C 1 22 ? 9.594 -62.259 -14.771 1.00 19.72 22 ALA C N 1
ATOM 9170 C CA . ALA C 1 22 ? 9.578 -62.958 -13.483 1.00 19.22 22 ALA C CA 1
ATOM 9171 C C . ALA C 1 22 ? 8.644 -62.331 -12.432 1.00 18.75 22 ALA C C 1
ATOM 9172 O O . ALA C 1 22 ? 8.474 -62.902 -11.355 1.00 19.68 22 ALA C O 1
ATOM 9174 N N . ASN C 1 23 ? 8.059 -61.171 -12.744 1.00 18.22 23 ASN C N 1
ATOM 9175 C CA . ASN C 1 23 ? 7.111 -60.471 -11.867 1.00 18.16 23 ASN C CA 1
ATOM 9176 C C . ASN C 1 23 ? 7.717 -60.089 -10.507 1.00 17.83 23 ASN C C 1
ATOM 9177 O O . ASN C 1 23 ? 7.028 -60.130 -9.491 1.00 18.64 23 ASN C O 1
ATOM 9182 N N . THR C 1 24 ? 8.995 -59.713 -10.466 1.00 17.65 24 THR C N 1
ATOM 9183 C CA . THR C 1 24 ? 9.629 -59.424 -9.167 1.00 18.21 24 THR C CA 1
ATOM 9184 C C . THR C 1 24 ? 9.298 -58.041 -8.617 1.00 17.36 24 THR C C 1
ATOM 9185 O O . THR C 1 24 ? 9.450 -57.814 -7.416 1.00 17.30 24 THR C O 1
ATOM 9189 N N . ARG C 1 25 ? 8.856 -57.128 -9.484 1.00 16.94 25 ARG C N 1
ATOM 9190 C CA . ARG C 1 25 ? 8.539 -55.747 -9.091 1.00 17.29 25 ARG C CA 1
ATOM 9191 C C . ARG C 1 25 ? 9.712 -55.076 -8.376 1.00 17.71 25 ARG C C 1
ATOM 9192 O O . ARG C 1 25 ? 9.527 -54.275 -7.451 1.00 18.01 25 ARG C O 1
ATOM 9200 N N . TYR C 1 26 ? 10.919 -55.412 -8.822 1.00 18.39 26 TYR C N 1
ATOM 9201 C CA . TYR C 1 26 ? 12.139 -54.921 -8.206 1.00 19.59 26 TYR C CA 1
ATOM 9202 C C . TYR C 1 26 ? 12.901 -54.018 -9.168 1.00 20.05 26 TYR C C 1
ATOM 9203 O O . TYR C 1 26 ? 13.037 -54.336 -10.353 1.00 20.62 26 TYR C O 1
ATOM 9212 N N . SER C 1 27 ? 13.400 -52.898 -8.646 1.00 19.33 27 SER C N 1
ATOM 9213 C CA . SER C 1 27 ? 14.201 -51.958 -9.420 1.00 20.18 27 SER C CA 1
ATOM 9214 C C . SER C 1 27 ? 15.604 -51.829 -8.840 1.00 21.02 27 SER C C 1
ATOM 9215 O O . SER C 1 27 ? 15.780 -51.741 -7.625 1.00 20.80 27 SER C O 1
ATOM 9218 N N . GLU C 1 28 ? 16.597 -51.815 -9.727 1.00 22.07 28 GLU C N 1
ATOM 9219 C CA . GLU C 1 28 ? 17.990 -51.606 -9.341 1.00 23.70 28 GLU C CA 1
ATOM 9220 C C . GLU C 1 28 ? 18.315 -50.137 -9.081 1.00 23.30 28 GLU C C 1
ATOM 9221 O O . GLU C 1 28 ? 19.422 -49.832 -8.661 1.00 23.61 28 GLU C O 1
ATOM 9227 N N . LEU C 1 29 ? 17.370 -49.231 -9.328 1.00 22.33 29 LEU C N 1
ATOM 9228 C CA . LEU C 1 29 ? 17.616 -47.801 -9.115 1.00 22.47 29 LEU C CA 1
ATOM 9229 C C . LEU C 1 29 ? 17.826 -47.494 -7.641 1.00 22.98 29 LEU C C 1
ATOM 9230 O O . LEU C 1 29 ? 17.088 -47.996 -6.788 1.00 21.98 29 LEU C O 1
ATOM 9235 N N . ASN C 1 30 ? 18.831 -46.670 -7.347 1.00 23.87 30 ASN C N 1
ATOM 9236 C CA . ASN C 1 30 ? 19.149 -46.320 -5.962 1.00 25.11 30 ASN C CA 1
ATOM 9237 C C . ASN C 1 30 ? 19.451 -44.842 -5.720 1.00 24.30 30 ASN C C 1
ATOM 9238 O O . ASN C 1 30 ? 20.085 -44.499 -4.718 1.00 25.81 30 ASN C O 1
ATOM 9243 N N . GLN C 1 31 ? 19.003 -43.966 -6.620 1.00 23.53 31 GLN C N 1
ATOM 9244 C CA . GLN C 1 31 ? 19.102 -42.521 -6.382 1.00 23.50 31 GLN C CA 1
ATOM 9245 C C . GLN C 1 31 ? 18.262 -42.145 -5.171 1.00 23.14 31 GLN C C 1
ATOM 9246 O O . GLN C 1 31 ? 18.684 -41.350 -4.335 1.00 23.34 31 GLN C O 1
ATOM 9252 N N . ILE C 1 32 ? 17.065 -42.723 -5.098 1.00 21.78 32 ILE C N 1
ATOM 9253 C CA . ILE C 1 32 ? 16.192 -42.580 -3.935 1.00 21.74 32 ILE C CA 1
ATOM 9254 C C . ILE C 1 32 ? 16.506 -43.753 -3.010 1.00 21.96 32 ILE C C 1
ATOM 9255 O O . ILE C 1 32 ? 16.446 -44.909 -3.429 1.00 21.89 32 ILE C O 1
ATOM 9260 N N . ASN C 1 33 ? 16.844 -43.463 -1.757 1.00 22.51 33 ASN C N 1
ATOM 9261 C CA . ASN C 1 33 ? 17.251 -44.502 -0.819 1.00 23.19 33 ASN C CA 1
ATOM 9262 C C . ASN C 1 33 ? 16.881 -44.142 0.619 1.00 23.33 33 ASN C C 1
ATOM 9263 O O . ASN C 1 33 ? 16.295 -43.088 0.866 1.00 22.54 33 ASN C O 1
ATOM 9268 N N . THR C 1 34 ? 17.223 -45.015 1.563 1.00 23.90 34 THR C N 1
ATOM 9269 C CA . THR C 1 34 ? 16.822 -44.837 2.961 1.00 25.14 34 THR C CA 1
ATOM 9270 C C . THR C 1 34 ? 17.387 -43.571 3.612 1.00 27.00 34 THR C C 1
ATOM 9271 O O . THR C 1 34 ? 16.818 -43.070 4.578 1.00 28.39 34 THR C O 1
ATOM 9275 N N . LYS C 1 35 ? 18.497 -43.058 3.084 1.00 27.70 35 LYS C N 1
ATOM 9276 C CA . LYS C 1 35 ? 19.137 -41.866 3.637 1.00 30.03 35 LYS C CA 1
ATOM 9277 C C . LYS C 1 35 ? 18.552 -40.544 3.124 1.00 28.52 35 LYS C C 1
ATOM 9278 O O . LYS C 1 35 ? 18.731 -39.514 3.767 1.00 29.96 35 LYS C O 1
ATOM 9284 N N . ASN C 1 36 ? 17.856 -40.563 1.984 1.00 26.27 36 ASN C N 1
ATOM 9285 C CA . ASN C 1 36 ? 17.324 -39.319 1.401 1.00 24.99 36 ASN C CA 1
ATOM 9286 C C . ASN C 1 36 ? 15.827 -39.291 1.069 1.00 23.87 36 ASN C C 1
ATOM 9287 O O . ASN C 1 36 ? 15.324 -38.261 0.617 1.00 23.11 36 ASN C O 1
ATOM 9292 N N . VAL C 1 37 ? 15.117 -40.396 1.286 1.00 22.86 37 VAL C N 1
ATOM 9293 C CA . VAL C 1 37 ? 13.705 -40.488 0.873 1.00 22.22 37 VAL C CA 1
ATOM 9294 C C . VAL C 1 37 ? 12.797 -39.472 1.590 1.00 22.72 37 VAL C C 1
ATOM 9295 O O . VAL C 1 37 ? 11.719 -39.150 1.088 1.00 22.36 37 VAL C O 1
ATOM 9299 N N . SER C 1 38 ? 13.220 -38.961 2.747 1.00 23.80 38 SER C N 1
ATOM 9300 C CA . SER C 1 38 ? 12.453 -37.912 3.428 1.00 24.65 38 SER C CA 1
ATOM 9301 C C . SER C 1 38 ? 12.343 -36.615 2.612 1.00 24.80 38 SER C C 1
ATOM 9302 O O . SER C 1 38 ? 11.493 -35.773 2.905 1.00 25.22 38 SER C O 1
ATOM 9305 N N . ARG C 1 39 ? 13.196 -36.455 1.598 1.00 24.84 39 ARG C N 1
ATOM 9306 C CA . ARG C 1 39 ? 13.147 -35.291 0.706 1.00 25.51 39 ARG C CA 1
ATOM 9307 C C . ARG C 1 39 ? 12.261 -35.512 -0.528 1.00 22.98 39 ARG C C 1
ATOM 9308 O O . ARG C 1 39 ? 12.228 -34.670 -1.423 1.00 22.07 39 ARG C O 1
ATOM 9316 N N . LEU C 1 40 ? 11.545 -36.634 -0.580 1.00 21.65 40 LEU C N 1
ATOM 9317 C CA . LEU C 1 40 ? 10.679 -36.926 -1.716 1.00 21.39 40 LEU C CA 1
ATOM 9318 C C . LEU C 1 40 ? 9.470 -35.990 -1.719 1.00 21.61 40 LEU C C 1
ATOM 9319 O O . LEU C 1 40 ? 8.834 -35.791 -0.685 1.00 23.11 40 LEU C O 1
ATOM 9324 N N . ARG C 1 41 ? 9.162 -35.416 -2.880 1.00 21.05 41 ARG C N 1
ATOM 9325 C CA . ARG C 1 41 ? 8.021 -34.505 -3.021 1.00 20.98 41 ARG C CA 1
ATOM 9326 C C . ARG C 1 41 ? 7.354 -34.727 -4.364 1.00 19.82 41 ARG C C 1
ATOM 9327 O O . ARG C 1 41 ? 7.939 -35.322 -5.274 1.00 19.19 41 ARG C O 1
ATOM 9335 N N . LEU C 1 42 ? 6.124 -34.246 -4.497 1.00 18.72 42 LEU C N 1
ATOM 9336 C CA . LEU C 1 42 ? 5.428 -34.358 -5.768 1.00 18.49 42 LEU C CA 1
ATOM 9337 C C . LEU C 1 42 ? 6.141 -33.530 -6.836 1.00 18.07 42 LEU C C 1
ATOM 9338 O O . LEU C 1 42 ? 6.434 -32.350 -6.639 1.00 18.91 42 LEU C O 1
ATOM 9343 N N . ALA C 1 43 ? 6.416 -34.175 -7.968 1.00 17.61 43 ALA C N 1
ATOM 9344 C CA . ALA C 1 43 ? 7.002 -33.527 -9.129 1.00 17.65 43 ALA C CA 1
ATOM 9345 C C . ALA C 1 43 ? 5.918 -33.064 -10.087 1.00 16.75 43 ALA C C 1
ATOM 9346 O O . ALA C 1 43 ? 5.928 -31.928 -10.544 1.00 18.13 43 ALA C O 1
ATOM 9348 N N . TRP C 1 44 ? 4.985 -33.959 -10.385 1.00 16.16 44 TRP C N 1
ATOM 9349 C CA . TRP C 1 44 ? 3.859 -33.641 -11.252 1.00 16.22 44 TRP C CA 1
ATOM 9350 C C . TRP C 1 44 ? 2.759 -34.662 -11.083 1.00 15.76 44 TRP C C 1
ATOM 9351 O O . TRP C 1 44 ? 2.967 -35.713 -10.484 1.00 15.33 44 TRP C O 1
ATOM 9362 N N . SER C 1 45 ? 1.584 -34.336 -11.616 1.00 16.05 45 SER C N 1
ATOM 9363 C CA . SER C 1 45 ? 0.463 -35.269 -11.628 1.00 16.37 45 SER C CA 1
ATOM 9364 C C . SER C 1 45 ? -0.313 -35.171 -12.938 1.00 15.62 45 SER C C 1
ATOM 9365 O O . SER C 1 45 ? -0.136 -34.231 -13.723 1.00 15.53 45 SER C O 1
ATOM 9368 N N . PHE C 1 46 ? -1.172 -36.161 -13.156 1.00 15.31 46 PHE C N 1
ATOM 9369 C CA . PHE C 1 46 ? -1.946 -36.276 -14.380 1.00 15.54 46 PHE C CA 1
ATOM 9370 C C . PHE C 1 46 ? -3.269 -36.973 -14.062 1.00 15.46 46 PHE C C 1
ATOM 9371 O O . PHE C 1 46 ? -3.268 -38.073 -13.508 1.00 15.86 46 PHE C O 1
ATOM 9379 N N . SER C 1 47 ? -4.383 -36.338 -14.409 1.00 15.68 47 SER C N 1
ATOM 9380 C CA . SER C 1 47 ? -5.698 -36.936 -14.183 1.00 16.18 47 SER C CA 1
ATOM 9381 C C . SER C 1 47 ? -6.009 -37.934 -15.284 1.00 16.68 47 SER C C 1
ATOM 9382 O O . SER C 1 47 ? -5.810 -37.646 -16.463 1.00 16.82 47 SER C O 1
ATOM 9385 N N . THR C 1 48 ? -6.505 -39.104 -14.894 1.00 17.01 48 THR C N 1
ATOM 9386 C CA . THR C 1 48 ? -6.842 -40.143 -15.860 1.00 17.40 48 THR C CA 1
ATOM 9387 C C . THR C 1 48 ? -8.178 -39.878 -16.548 1.00 18.35 48 THR C C 1
ATOM 9388 O O . THR C 1 48 ? -8.499 -40.531 -17.539 1.00 18.46 48 THR C O 1
ATOM 9392 N N . GLY C 1 49 ? -8.964 -38.939 -16.024 1.00 17.27 49 GLY C N 1
ATOM 9393 C CA . GLY C 1 49 ? -10.250 -38.602 -16.619 1.00 18.07 49 GLY C CA 1
ATOM 9394 C C . GLY C 1 49 ? -11.352 -39.600 -16.321 1.00 18.27 49 GLY C C 1
ATOM 9395 O O . GLY C 1 49 ? -12.393 -39.571 -16.963 1.00 19.72 49 GLY C O 1
ATOM 9396 N N . ALA C 1 50 ? -11.122 -40.480 -15.352 1.00 17.92 50 ALA C N 1
ATOM 9397 C CA . ALA C 1 50 ? -12.124 -41.449 -14.918 1.00 17.96 50 ALA C CA 1
ATOM 9398 C C . ALA C 1 50 ? -12.171 -41.527 -13.399 1.00 17.82 50 ALA C C 1
ATOM 9399 O O . ALA C 1 50 ? -11.220 -41.141 -12.717 1.00 18.16 50 ALA C O 1
ATOM 9401 N N . LEU C 1 51 ? -13.285 -42.032 -12.884 1.00 18.10 51 LEU C N 1
ATOM 9402 C CA . LEU C 1 51 ? -13.438 -42.298 -11.459 1.00 17.92 51 LEU C CA 1
ATOM 9403 C C . LEU C 1 51 ? -13.476 -43.808 -11.214 1.00 17.68 51 LEU C C 1
ATOM 9404 O O . LEU C 1 51 ? -13.416 -44.596 -12.158 1.00 18.91 51 LEU C O 1
ATOM 9409 N N . ARG C 1 52 ? -13.575 -44.197 -9.944 1.00 17.18 52 ARG C N 1
ATOM 9410 C CA . ARG C 1 52 ? -13.598 -45.604 -9.525 1.00 17.22 52 ARG C CA 1
ATOM 9411 C C . ARG C 1 52 ? -12.181 -46.199 -9.552 1.00 16.26 52 ARG C C 1
ATOM 9412 O O . ARG C 1 52 ? -11.203 -45.456 -9.695 1.00 16.46 52 ARG C O 1
ATOM 9420 N N . GLY C 1 53 ? -12.057 -47.515 -9.397 1.00 15.74 53 GLY C N 1
ATOM 9421 C CA . GLY C 1 53 ? -10.778 -48.118 -9.039 1.00 15.57 53 GLY C CA 1
ATOM 9422 C C . GLY C 1 53 ? -9.722 -48.017 -10.112 1.00 15.40 53 GLY C C 1
ATOM 9423 O O . GLY C 1 53 ? -9.971 -48.386 -11.260 1.00 16.01 53 GLY C O 1
ATOM 9424 N N . HIS C 1 54 ? -8.547 -47.516 -9.727 1.00 15.52 54 HIS C N 1
ATOM 9425 C CA . HIS C 1 54 ? -7.400 -47.430 -10.627 1.00 15.13 54 HIS C CA 1
ATOM 9426 C C . HIS C 1 54 ? -6.310 -48.415 -10.221 1.00 15.22 54 HIS C C 1
ATOM 9427 O O . HIS C 1 54 ? -5.444 -48.117 -9.390 1.00 15.47 54 HIS C O 1
ATOM 9434 N N . GLU C 1 55 ? -6.382 -49.603 -10.826 1.00 16.03 55 GLU C N 1
ATOM 9435 C CA . GLU C 1 55 ? -5.440 -50.689 -10.558 1.00 16.21 55 GLU C CA 1
ATOM 9436 C C . GLU C 1 55 ? -4.296 -50.690 -11.565 1.00 16.19 55 GLU C C 1
ATOM 9437 O O . GLU C 1 55 ? -4.273 -49.881 -12.501 1.00 16.12 55 GLU C O 1
ATOM 9443 N N . GLY C 1 56 ? -3.345 -51.596 -11.356 1.00 15.53 56 GLY C N 1
ATOM 9444 C CA . GLY C 1 56 ? -2.136 -51.652 -12.162 1.00 16.20 56 GLY C CA 1
ATOM 9445 C C . GLY C 1 56 ? -1.316 -50.391 -12.021 1.00 15.95 56 GLY C C 1
ATOM 9446 O O . GLY C 1 56 ? -1.399 -49.671 -11.023 1.00 15.66 56 GLY C O 1
ATOM 9447 N N . GLY C 1 57 ? -0.514 -50.119 -13.033 1.00 16.39 57 GLY C N 1
ATOM 9448 C CA . GLY C 1 57 ? 0.319 -48.940 -13.027 1.00 16.45 57 GLY C CA 1
ATOM 9449 C C . GLY C 1 57 ? 0.688 -48.561 -14.438 1.00 16.62 57 GLY C C 1
ATOM 9450 O O . GLY C 1 57 ? 0.398 -49.300 -15.382 1.00 16.57 57 GLY C O 1
ATOM 9451 N N . PRO C 1 58 ? 1.327 -47.399 -14.592 1.00 16.86 58 PRO C N 1
ATOM 9452 C CA . PRO C 1 58 ? 1.796 -46.980 -15.903 1.00 17.07 58 PRO C CA 1
ATOM 9453 C C . PRO C 1 58 ? 2.981 -47.808 -16.381 1.00 16.80 58 PRO C C 1
ATOM 9454 O O . PRO C 1 58 ? 3.651 -48.465 -15.584 1.00 16.82 58 PRO C O 1
ATOM 9458 N N . LEU C 1 59 ? 3.219 -47.774 -17.686 1.00 16.08 59 LEU C N 1
ATOM 9459 C CA . LEU C 1 59 ? 4.456 -48.283 -18.256 1.00 16.65 59 LEU C CA 1
ATOM 9460 C C . LEU C 1 59 ? 5.340 -47.111 -18.655 1.00 17.45 59 LEU C C 1
ATOM 9461 O O . LEU C 1 59 ? 4.840 -46.057 -19.034 1.00 17.88 59 LEU C O 1
ATOM 9466 N N . VAL C 1 60 ? 6.654 -47.302 -18.564 1.00 17.43 60 VAL C N 1
ATOM 9467 C CA . VAL C 1 60 ? 7.619 -46.357 -19.126 1.00 18.11 60 VAL C CA 1
ATOM 9468 C C . VAL C 1 60 ? 8.505 -47.105 -20.119 1.00 18.67 60 VAL C C 1
ATOM 9469 O O . VAL C 1 60 ? 9.266 -48.006 -19.741 1.00 18.63 60 VAL C O 1
ATOM 9473 N N . VAL C 1 61 ? 8.385 -46.724 -21.387 1.00 18.93 61 VAL C N 1
ATOM 9474 C CA . VAL C 1 61 ? 9.157 -47.329 -22.463 1.00 20.08 61 VAL C CA 1
ATOM 9475 C C . VAL C 1 61 ? 9.800 -46.195 -23.247 1.00 20.44 61 VAL C C 1
ATOM 9476 O O . VAL C 1 61 ? 9.107 -45.320 -23.770 1.00 20.14 61 VAL C O 1
ATOM 9480 N N . GLY C 1 62 ? 11.126 -46.213 -23.330 1.00 21.41 62 GLY C N 1
ATOM 9481 C CA . GLY C 1 62 ? 11.866 -45.098 -23.896 1.00 22.76 62 GLY C CA 1
ATOM 9482 C C . GLY C 1 62 ? 11.623 -43.845 -23.077 1.00 22.15 62 GLY C C 1
ATOM 9483 O O . GLY C 1 62 ? 11.843 -43.842 -21.867 1.00 23.83 62 GLY C O 1
ATOM 9484 N N . THR C 1 63 ? 11.160 -42.789 -23.745 1.00 22.24 63 THR C N 1
ATOM 9485 C CA . THR C 1 63 ? 10.847 -41.512 -23.102 1.00 22.30 63 THR C CA 1
ATOM 9486 C C . THR C 1 63 ? 9.333 -41.280 -22.993 1.00 20.99 63 THR C C 1
ATOM 9487 O O . THR C 1 63 ? 8.886 -40.142 -22.809 1.00 20.68 63 THR C O 1
ATOM 9491 N N . THR C 1 64 ? 8.552 -42.353 -23.107 1.00 20.19 64 THR C N 1
ATOM 9492 C CA . THR C 1 64 ? 7.097 -42.258 -23.117 1.00 20.12 64 THR C CA 1
ATOM 9493 C C . THR C 1 64 ? 6.528 -43.031 -21.934 1.00 19.10 64 THR C C 1
ATOM 9494 O O . THR C 1 64 ? 6.919 -44.176 -21.679 1.00 18.78 64 THR C O 1
ATOM 9498 N N . MET C 1 65 ? 5.604 -42.403 -21.210 1.00 18.75 65 MET C N 1
ATOM 9499 C CA . MET C 1 65 ? 4.837 -43.094 -20.186 1.00 18.53 65 MET C CA 1
ATOM 9500 C C . MET C 1 65 ? 3.460 -43.418 -20.747 1.00 18.35 65 MET C C 1
ATOM 9501 O O . MET C 1 65 ? 2.821 -42.564 -21.354 1.00 19.41 65 MET C O 1
ATOM 9506 N N . TYR C 1 66 ? 3.015 -44.653 -20.545 1.00 17.60 66 TYR C N 1
ATOM 9507 C CA . TYR C 1 66 ? 1.685 -45.066 -20.976 1.00 17.65 66 TYR C CA 1
ATOM 9508 C C . TYR C 1 66 ? 0.801 -45.238 -19.754 1.00 17.07 66 TYR C C 1
ATOM 9509 O O . TYR C 1 66 ? 1.176 -45.911 -18.799 1.00 17.63 66 TYR C O 1
ATOM 9518 N N . VAL C 1 67 ? -0.372 -44.616 -19.802 1.00 16.68 67 VAL C N 1
ATOM 9519 C CA . VAL C 1 67 ? -1.268 -44.520 -18.656 1.00 16.92 67 VAL C CA 1
ATOM 9520 C C . VAL C 1 67 ? -2.624 -45.091 -19.045 1.00 16.71 67 VAL C C 1
ATOM 9521 O O . VAL C 1 67 ? -3.071 -44.911 -20.171 1.00 17.10 67 VAL C O 1
ATOM 9525 N N . HIS C 1 68 ? -3.279 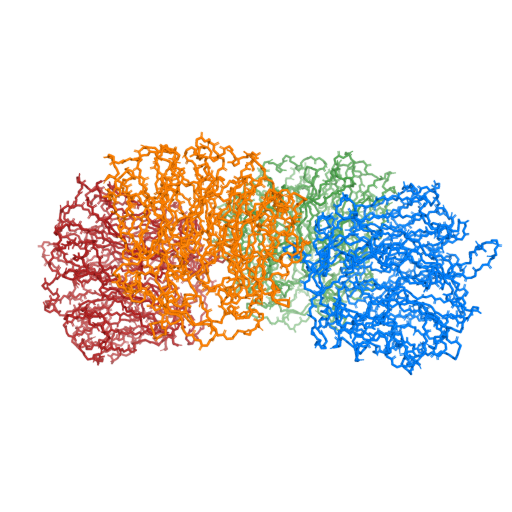-45.772 -18.110 1.00 17.41 68 HIS C N 1
ATOM 9526 C CA . HIS C 1 68 ? -4.600 -46.343 -18.374 1.00 17.40 68 HIS C CA 1
ATOM 9527 C C . HIS C 1 68 ? -5.546 -46.056 -17.217 1.00 17.95 68 HIS C C 1
ATOM 9528 O O . HIS C 1 68 ? -5.118 -45.866 -16.084 1.00 19.10 68 HIS C O 1
ATOM 9535 N N . SER C 1 69 ? -6.837 -46.034 -17.515 1.00 18.15 69 SER C N 1
ATOM 9536 C CA . SER C 1 69 ? -7.850 -45.694 -16.515 1.00 17.78 69 SER C CA 1
ATOM 9537 C C . SER C 1 69 ? -8.840 -46.824 -16.280 1.00 18.39 69 SER C C 1
ATOM 9538 O O . SER C 1 69 ? -8.854 -47.834 -16.997 1.00 18.75 69 SER C O 1
ATOM 9541 N N . ALA C 1 70 ? -9.679 -46.637 -15.260 1.00 17.76 70 ALA C N 1
ATOM 9542 C CA . ALA C 1 70 ? -10.876 -47.454 -15.070 1.00 18.05 70 ALA C CA 1
ATOM 9543 C C . ALA C 1 70 ? -11.807 -47.279 -16.269 1.00 18.72 70 ALA C C 1
ATOM 9544 O O . ALA C 1 70 ? -11.560 -46.442 -17.139 1.00 18.90 70 ALA C O 1
ATOM 9546 N N . TYR C 1 71 ? -12.879 -48.068 -16.314 1.00 19.06 71 TYR C N 1
ATOM 9547 C CA . TYR C 1 71 ? -13.886 -47.929 -17.368 1.00 20.12 71 TYR C CA 1
ATOM 9548 C C . TYR C 1 71 ? -14.233 -46.444 -17.513 1.00 20.95 71 TYR C C 1
ATOM 9549 O O . TYR C 1 71 ? -14.485 -45.793 -16.496 1.00 20.99 71 TYR C O 1
ATOM 9558 N N . PRO C 1 72 ? -14.262 -45.888 -18.728 1.00 21.56 72 PRO C N 1
ATOM 9559 C CA . PRO C 1 72 ? -14.310 -46.605 -20.011 1.00 22.04 72 PRO C CA 1
ATOM 9560 C C . PRO C 1 72 ? -12.954 -46.894 -20.671 1.00 21.18 72 PRO C C 1
ATOM 9561 O O . PRO C 1 72 ? -12.881 -47.041 -21.897 1.00 21.88 72 PRO C O 1
ATOM 9565 N N . ASN C 1 73 ? -11.897 -46.970 -19.870 1.00 19.97 73 ASN C N 1
ATOM 9566 C CA . ASN C 1 73 ? -10.593 -47.444 -20.321 1.00 20.09 73 ASN C CA 1
ATOM 9567 C C . ASN C 1 73 ? -9.908 -46.473 -21.274 1.00 20.51 73 ASN C C 1
ATOM 9568 O O . ASN C 1 73 ? -9.534 -46.835 -22.392 1.00 20.58 73 ASN C O 1
ATOM 9573 N N . HIS C 1 74 ? -9.752 -45.235 -20.809 1.00 19.40 74 HIS C N 1
ATOM 9574 C CA . HIS C 1 74 ? -8.939 -44.244 -21.500 1.00 19.35 74 HIS C CA 1
ATOM 9575 C C . HIS C 1 74 ? -7.485 -44.696 -21.454 1.00 18.48 74 HIS C C 1
ATOM 9576 O O . HIS C 1 74 ? -7.020 -45.204 -20.433 1.00 18.97 74 HIS C O 1
ATOM 9583 N N . VAL C 1 75 ? -6.774 -44.506 -22.562 1.00 18.32 75 VAL C N 1
ATOM 9584 C CA . VAL C 1 75 ? -5.347 -44.797 -22.639 1.00 18.34 75 VAL C CA 1
ATOM 9585 C C . VAL C 1 75 ? -4.621 -43.555 -23.140 1.00 17.94 75 VAL C C 1
ATOM 9586 O O . VAL C 1 75 ? -5.068 -42.905 -24.084 1.00 18.44 75 VAL C O 1
ATOM 9590 N N . TYR C 1 76 ? -3.500 -43.231 -22.498 1.00 17.62 76 TYR C N 1
ATOM 9591 C CA . TYR C 1 76 ? -2.728 -42.039 -22.826 1.00 17.62 76 TYR C CA 1
ATOM 9592 C C . TYR C 1 76 ? -1.256 -42.376 -22.974 1.00 17.91 76 TYR C C 1
ATOM 9593 O O . TYR C 1 76 ? -0.728 -43.221 -22.242 1.00 18.54 76 TYR C O 1
ATOM 9602 N N . ALA C 1 77 ? -0.605 -41.703 -23.918 1.00 18.12 77 ALA C N 1
ATOM 9603 C CA . ALA C 1 77 ? 0.847 -41.669 -23.980 1.00 17.99 77 ALA C CA 1
ATOM 9604 C C . ALA C 1 77 ? 1.310 -40.275 -23.572 1.00 17.88 77 ALA C C 1
ATOM 9605 O O . ALA C 1 77 ? 0.851 -39.282 -24.127 1.00 18.37 77 ALA C O 1
ATOM 9607 N N . LEU C 1 78 ? 2.214 -40.217 -22.596 1.00 17.90 78 LEU C N 1
ATOM 9608 C CA . LEU C 1 78 ? 2.790 -38.964 -22.128 1.00 18.20 78 LEU C CA 1
ATOM 9609 C C . LEU C 1 78 ? 4.248 -38.877 -22.568 1.00 18.63 78 LEU C C 1
ATOM 9610 O O . LEU C 1 78 ? 5.036 -39.783 -22.298 1.00 19.37 78 LEU C O 1
ATOM 9615 N N . ASP C 1 79 ? 4.592 -37.786 -23.247 1.00 19.54 79 ASP C N 1
ATOM 9616 C CA . ASP C 1 79 ? 5.959 -37.536 -23.703 1.00 20.04 79 ASP C CA 1
ATOM 9617 C C . ASP C 1 79 ? 6.730 -36.887 -22.557 1.00 19.78 79 ASP C C 1
ATOM 9618 O O . ASP C 1 79 ? 6.517 -35.717 -22.248 1.00 19.87 79 ASP C O 1
ATOM 9623 N N . LEU C 1 80 ? 7.625 -37.652 -21.937 1.00 19.70 80 LEU C N 1
ATOM 9624 C CA . LEU C 1 80 ? 8.339 -37.196 -20.740 1.00 20.37 80 LEU C CA 1
ATOM 9625 C C . LEU C 1 80 ? 9.479 -36.227 -21.026 1.00 21.16 80 LEU C C 1
ATOM 9626 O O . LEU C 1 80 ? 10.139 -35.777 -20.089 1.00 21.57 80 LEU C O 1
ATOM 9631 N N . THR C 1 81 ? 9.719 -35.904 -22.297 1.00 22.03 81 THR C N 1
ATOM 9632 C CA . THR C 1 81 ? 10.714 -34.888 -22.648 1.00 22.69 81 THR C CA 1
ATOM 9633 C C . THR C 1 81 ? 10.157 -33.466 -22.593 1.00 23.61 81 THR C C 1
ATOM 9634 O O . THR C 1 81 ? 10.912 -32.512 -22.762 1.00 23.75 81 THR C O 1
ATOM 9638 N N . GLN C 1 82 ? 8.852 -33.315 -22.354 1.00 23.59 82 GLN C N 1
ATOM 9639 C CA . GLN C 1 82 ? 8.186 -32.015 -22.513 1.00 25.36 82 GLN C CA 1
ATOM 9640 C C . GLN C 1 82 ? 7.977 -31.217 -21.219 1.00 26.09 82 GLN C C 1
ATOM 9641 O O . GLN C 1 82 ? 7.131 -30.319 -21.174 1.00 27.33 82 GLN C O 1
ATOM 9647 N N . LYS C 1 83 ? 8.742 -31.545 -20.179 1.00 25.73 83 LYS C N 1
ATOM 9648 C CA . LYS C 1 83 ? 8.994 -30.631 -19.065 1.00 26.39 83 LYS C CA 1
ATOM 9649 C C . LYS C 1 83 ? 7.740 -30.180 -18.295 1.00 24.43 83 LYS C C 1
ATOM 9650 O O . LYS C 1 83 ? 7.361 -29.007 -18.374 1.00 24.31 83 LYS C O 1
ATOM 9656 N N . PRO C 1 84 ? 7.097 -31.078 -17.546 1.00 22.61 84 PRO C N 1
ATOM 9657 C CA . PRO C 1 84 ? 7.543 -32.453 -17.304 1.00 22.14 84 PRO C CA 1
ATOM 9658 C C . PRO C 1 84 ? 6.944 -33.488 -18.258 1.00 21.80 84 PRO C C 1
ATOM 9659 O O . PRO C 1 84 ? 7.497 -34.581 -18.404 1.00 22.12 84 PRO C O 1
ATOM 9663 N N . TYR C 1 85 ? 5.822 -33.154 -18.888 1.00 20.83 85 TYR C N 1
ATOM 9664 C CA . TYR C 1 85 ? 5.197 -34.047 -19.853 1.00 21.03 85 TYR C CA 1
ATOM 9665 C C . TYR C 1 85 ? 4.244 -33.288 -20.755 1.00 21.40 85 TYR C C 1
ATOM 9666 O O . TYR C 1 85 ? 3.810 -32.184 -20.428 1.00 22.24 85 TYR C O 1
ATOM 9675 N N . ALA C 1 86 ? 3.934 -33.900 -21.892 1.00 21.68 86 ALA C N 1
ATOM 9676 C CA . ALA C 1 86 ? 2.845 -33.463 -22.756 1.00 21.78 86 ALA C CA 1
ATOM 9677 C C . ALA C 1 86 ? 2.053 -34.703 -23.132 1.00 21.45 86 ALA C C 1
ATOM 9678 O O . ALA C 1 86 ? 2.608 -35.800 -23.164 1.00 21.77 86 ALA C O 1
ATOM 9680 N N . ILE C 1 87 ? 0.762 -34.542 -23.413 1.00 21.27 87 ILE C N 1
ATOM 9681 C CA . ILE C 1 87 ? -0.056 -35.668 -23.856 1.00 21.74 87 ILE C CA 1
ATOM 9682 C C . ILE C 1 87 ? 0.240 -35.897 -25.329 1.00 23.52 87 ILE C C 1
ATOM 9683 O O . ILE C 1 87 ? -0.174 -35.114 -26.187 1.00 26.16 87 ILE C O 1
ATOM 9688 N N . LYS C 1 88 ? 0.957 -36.976 -25.613 1.00 22.67 88 LYS C N 1
ATOM 9689 C CA . LYS C 1 88 ? 1.360 -37.294 -26.973 1.00 23.88 88 LYS C CA 1
ATOM 9690 C C . LYS C 1 88 ? 0.174 -37.810 -27.784 1.00 23.12 88 LYS C C 1
ATOM 9691 O O . LYS C 1 88 ? -0.028 -37.414 -28.935 1.00 24.17 88 LYS C O 1
ATOM 9697 N N . TRP C 1 89 ? -0.607 -38.699 -27.178 1.00 21.95 89 TRP C N 1
ATOM 9698 C CA . TRP C 1 89 ? -1.860 -39.140 -27.775 1.00 21.76 89 TRP C CA 1
ATOM 9699 C C . TRP C 1 89 ? -2.797 -39.717 -26.737 1.00 21.37 89 TRP C C 1
ATOM 9700 O O . TRP C 1 89 ? -2.386 -40.029 -25.615 1.00 20.25 89 TRP C O 1
ATOM 9711 N N . GLN C 1 90 ? -4.065 -39.847 -27.114 1.00 21.97 90 GLN C N 1
ATOM 9712 C CA . GLN C 1 90 ? -5.021 -40.546 -26.279 1.00 22.50 90 GLN C CA 1
ATOM 9713 C C . GLN C 1 90 ? -5.969 -41.385 -27.117 1.00 22.00 90 GLN C C 1
ATOM 9714 O O . GLN C 1 90 ? -6.229 -41.077 -28.283 1.00 22.30 90 GLN C O 1
ATOM 9720 N N . TYR C 1 91 ? -6.466 -42.450 -26.501 1.00 20.56 91 TYR C N 1
ATOM 9721 C CA . TYR C 1 91 ? -7.388 -43.372 -27.145 1.00 20.97 91 TYR C CA 1
ATOM 9722 C C . TYR C 1 91 ? -8.443 -43.838 -26.151 1.00 20.65 91 TYR C C 1
ATOM 9723 O O . TYR C 1 91 ? -8.120 -44.220 -25.028 1.00 19.87 91 TYR C O 1
ATOM 9732 N N . THR C 1 92 ? -9.701 -43.810 -26.575 1.00 21.39 92 THR C N 1
ATOM 9733 C CA . THR C 1 92 ? -10.791 -44.381 -25.793 1.00 21.82 92 THR C CA 1
ATOM 9734 C C . THR C 1 92 ? -11.608 -45.293 -26.702 1.00 22.28 92 THR C C 1
ATOM 9735 O O . THR C 1 92 ? -12.126 -44.842 -27.724 1.00 23.04 92 THR C O 1
ATOM 9739 N N . PRO C 1 93 ? -11.719 -46.579 -26.331 1.00 22.60 93 PRO C N 1
ATOM 9740 C CA . PRO C 1 93 ? -12.437 -47.519 -27.178 1.00 23.70 93 PRO C CA 1
ATOM 9741 C C . PRO C 1 93 ? -13.945 -47.358 -27.066 1.00 24.58 93 PRO C C 1
ATOM 9742 O O . PRO C 1 93 ? -14.452 -46.899 -26.043 1.00 24.04 93 PRO C O 1
ATOM 9746 N N . VAL C 1 94 ? -14.649 -47.740 -28.124 1.00 25.62 94 VAL C N 1
ATOM 9747 C CA . VAL C 1 94 ? -16.097 -47.852 -28.075 1.00 26.77 94 VAL C CA 1
ATOM 9748 C C . VAL C 1 94 ? -16.417 -49.150 -27.343 1.00 26.57 94 VAL C C 1
ATOM 9749 O O . VAL C 1 94 ? -15.846 -50.197 -27.657 1.00 26.23 94 VAL C O 1
ATOM 9753 N N . GLN C 1 95 ? -17.320 -49.076 -26.369 1.00 26.06 95 GLN C N 1
ATOM 9754 C CA . GLN C 1 95 ? -17.683 -50.235 -25.560 1.00 26.65 95 GLN C CA 1
ATOM 9755 C C . GLN C 1 95 ? -19.173 -50.346 -25.342 1.00 27.24 95 GLN C C 1
ATOM 9756 O O . GLN C 1 95 ? -19.893 -49.350 -25.367 1.00 28.36 95 GLN C O 1
ATOM 9762 N N . ASN C 1 96 ? -19.613 -51.581 -25.124 1.00 27.73 96 ASN C N 1
ATOM 9763 C CA . ASN C 1 96 ? -20.957 -51.874 -24.665 1.00 28.01 96 ASN C CA 1
ATOM 9764 C C . ASN C 1 96 ? -21.039 -51.625 -23.158 1.00 27.58 96 ASN C C 1
ATOM 9765 O O . ASN C 1 96 ? -20.424 -52.348 -22.376 1.00 26.69 96 ASN C O 1
ATOM 9770 N N . SER C 1 97 ? -21.801 -50.607 -22.759 1.00 28.31 97 SER C N 1
ATOM 9771 C CA . SER C 1 97 ? -21.879 -50.200 -21.349 1.00 28.86 97 SER C CA 1
ATOM 9772 C C . SER C 1 97 ? -22.536 -51.226 -20.416 1.00 28.85 97 SER C C 1
ATOM 9773 O O . SER C 1 97 ? -22.413 -51.115 -19.199 1.00 28.26 97 SER C O 1
ATOM 9776 N N . GLN C 1 98 ? -23.223 -52.217 -20.984 1.00 30.19 98 GLN C N 1
ATOM 9777 C CA . GLN C 1 98 ? -23.703 -53.384 -20.229 1.00 31.04 98 GLN C CA 1
ATOM 9778 C C . GLN C 1 98 ? -22.573 -54.087 -19.460 1.00 28.78 98 GLN C C 1
ATOM 9779 O O . GLN C 1 98 ? -22.830 -54.757 -18.457 1.00 29.38 98 GLN C O 1
ATOM 9785 N N . ALA C 1 99 ? -21.332 -53.929 -19.925 1.00 26.26 99 ALA C N 1
ATOM 9786 C CA . ALA C 1 99 ? -20.160 -54.453 -19.223 1.00 24.71 99 ALA C CA 1
ATOM 9787 C C . ALA C 1 99 ? -20.126 -54.032 -17.753 1.00 24.04 99 ALA C C 1
ATOM 9788 O O . ALA C 1 99 ? -19.739 -54.817 -16.886 1.00 23.25 99 ALA C O 1
ATOM 9790 N N . VAL C 1 100 ? -20.534 -52.795 -17.478 1.00 25.09 100 VAL C N 1
ATOM 9791 C CA . VAL C 1 100 ? -20.531 -52.267 -16.111 1.00 25.25 100 VAL C CA 1
ATOM 9792 C C . VAL C 1 100 ? -21.437 -53.094 -15.192 1.00 26.24 100 VAL C C 1
ATOM 9793 O O . VAL C 1 100 ? -21.105 -53.320 -14.027 1.00 25.04 100 VAL C O 1
ATOM 9797 N N . ALA C 1 101 ? -22.569 -53.545 -15.726 1.00 27.99 101 ALA C N 1
ATOM 9798 C CA . ALA C 1 101 ? -23.525 -54.352 -14.964 1.00 29.57 101 ALA C CA 1
ATOM 9799 C C . ALA C 1 101 ? -23.014 -55.754 -14.616 1.00 29.38 101 ALA C C 1
ATOM 9800 O O . ALA C 1 101 ? -23.490 -56.353 -13.655 1.00 32.73 101 ALA C O 1
ATOM 9802 N N . VAL C 1 102 ? -22.058 -56.279 -15.381 1.00 27.34 102 VAL C N 1
ATOM 9803 C CA . VAL C 1 102 ? -21.550 -57.636 -15.134 1.00 27.30 102 VAL C CA 1
ATOM 9804 C C . VAL C 1 102 ? -20.120 -57.678 -14.579 1.00 26.18 102 VAL C C 1
ATOM 9805 O O . VAL C 1 102 ? -19.506 -58.738 -14.530 1.00 25.88 102 VAL C O 1
ATOM 9809 N N . ALA C 1 103 ? -19.593 -56.531 -14.154 1.00 25.41 103 ALA C N 1
ATOM 9810 C CA . ALA C 1 103 ? -18.339 -56.498 -13.404 1.00 26.43 103 ALA C CA 1
ATOM 9811 C C . ALA C 1 103 ? -18.636 -56.842 -11.946 1.00 26.46 103 ALA C C 1
ATOM 9812 O O . ALA C 1 103 ? -19.425 -56.155 -11.303 1.00 27.82 103 ALA C O 1
ATOM 9814 N N . CYS C 1 104 ? -18.014 -57.899 -11.426 1.00 26.82 104 CYS C N 1
ATOM 9815 C CA . CYS C 1 104 ? -18.265 -58.331 -10.040 1.00 26.65 104 CYS C CA 1
ATOM 9816 C C . CYS C 1 104 ? -17.760 -57.341 -9.004 1.00 25.59 104 CYS C C 1
ATOM 9817 O O . CYS C 1 104 ? -18.400 -57.120 -7.976 1.00 26.25 104 CYS C O 1
ATOM 9820 N N . CYS C 1 105 ? -16.603 -56.756 -9.292 1.00 24.35 105 CYS C N 1
ATOM 9821 C CA . CYS C 1 105 ? -15.703 -56.270 -8.260 1.00 23.89 105 CYS C CA 1
ATOM 9822 C C . CYS C 1 105 ? -15.083 -54.917 -8.638 1.00 22.57 105 CYS C C 1
ATOM 9823 O O . CYS C 1 105 ? -13.881 -54.696 -8.450 1.00 23.96 105 CYS C O 1
ATOM 9826 N N . ASP C 1 106 ? -15.933 -54.035 -9.166 1.00 20.51 106 ASP C N 1
ATOM 9827 C CA . ASP C 1 106 ? -15.578 -52.697 -9.676 1.00 19.94 106 ASP C CA 1
ATOM 9828 C C . ASP C 1 106 ? -15.073 -52.738 -11.118 1.00 18.92 106 ASP C C 1
ATOM 9829 O O . ASP C 1 106 ? -14.639 -53.779 -11.618 1.00 19.73 106 ASP C O 1
ATOM 9834 N N . VAL C 1 107 ? -15.141 -51.589 -11.778 1.00 18.67 107 VAL C N 1
ATOM 9835 C CA . VAL C 1 107 ? -14.829 -51.469 -13.209 1.00 18.68 107 VAL C CA 1
ATOM 9836 C C . VAL C 1 107 ? -13.337 -51.203 -13.465 1.00 18.72 107 VAL C C 1
ATOM 9837 O O . VAL C 1 107 ? -12.959 -50.300 -14.220 1.00 19.29 107 VAL C O 1
ATOM 9841 N N . VAL C 1 108 ? -12.500 -52.012 -12.827 1.00 17.71 108 VAL C N 1
ATOM 9842 C CA . VAL C 1 108 ? -11.054 -51.831 -12.853 1.00 17.81 108 VAL C CA 1
ATOM 9843 C C . VAL C 1 108 ? -10.430 -52.440 -14.099 1.00 17.63 108 VAL C C 1
ATOM 9844 O O . VAL C 1 108 ? -11.056 -53.237 -14.800 1.00 17.79 108 VAL C O 1
ATOM 9848 N N . ASN C 1 109 ? -9.186 -52.048 -14.356 1.00 17.74 109 ASN C N 1
ATOM 9849 C CA . ASN C 1 109 ? -8.353 -52.648 -15.389 1.00 17.68 109 ASN C CA 1
ATOM 9850 C C . ASN C 1 109 ? -6.909 -52.617 -14.917 1.00 17.50 109 ASN C C 1
ATOM 9851 O O . ASN C 1 109 ? -6.443 -51.581 -14.445 1.00 17.16 109 ASN C O 1
ATOM 9856 N N . ARG C 1 110 ? -6.209 -53.742 -15.044 1.00 17.53 110 ARG C N 1
ATOM 9857 C CA . ARG C 1 110 ? -4.868 -53.880 -14.469 1.00 16.95 110 ARG C CA 1
ATOM 9858 C C . ARG C 1 110 ? -3.752 -53.438 -15.399 1.00 16.94 110 ARG C C 1
ATOM 9859 O O . ARG C 1 110 ? -2.584 -53.473 -15.015 1.00 17.11 110 ARG C O 1
ATOM 9867 N N . GLY C 1 111 ? -4.103 -53.023 -16.613 1.00 16.83 111 GLY C N 1
ATOM 9868 C CA . GLY C 1 111 ? -3.197 -52.220 -17.409 1.00 16.75 111 GLY C CA 1
ATOM 9869 C C . GLY C 1 111 ? -2.702 -52.754 -18.731 1.00 16.84 111 GLY C C 1
ATOM 9870 O O . GLY C 1 111 ? -3.129 -53.795 -19.230 1.00 17.34 111 GLY C O 1
ATOM 9871 N N . LEU C 1 112 ? -1.771 -51.993 -19.278 1.00 16.52 112 LEU C N 1
ATOM 9872 C CA . LEU C 1 112 ? -1.306 -52.158 -20.640 1.00 17.30 112 LEU C CA 1
ATOM 9873 C C . LEU C 1 112 ? -0.127 -53.096 -20.717 1.00 17.71 112 LEU C C 1
ATOM 9874 O O . LEU C 1 112 ? 0.557 -53.349 -19.723 1.00 17.93 112 LEU C O 1
ATOM 9879 N N . ALA C 1 113 ? 0.099 -53.608 -21.924 1.00 18.07 113 ALA C N 1
ATOM 9880 C CA . ALA C 1 113 ? 1.350 -54.261 -22.278 1.00 18.56 113 ALA C CA 1
ATOM 9881 C C . ALA C 1 113 ? 1.957 -53.517 -23.461 1.00 19.23 113 ALA C C 1
ATOM 9882 O O . ALA C 1 113 ? 1.249 -52.834 -24.209 1.00 19.88 113 ALA C O 1
ATOM 9884 N N . TYR C 1 114 ? 3.273 -53.650 -23.611 1.00 19.55 114 TYR C N 1
ATOM 9885 C CA . TYR C 1 114 ? 4.009 -53.052 -24.714 1.00 20.63 114 TYR C CA 1
ATOM 9886 C C . TYR C 1 114 ? 4.849 -54.120 -25.421 1.00 21.05 114 TYR C C 1
ATOM 9887 O O . TYR C 1 114 ? 5.442 -54.969 -24.766 1.00 21.29 114 TYR C O 1
ATOM 9896 N N . ALA C 1 115 ? 4.900 -54.070 -26.754 1.00 21.71 115 ALA C N 1
ATOM 9897 C CA . ALA C 1 115 ? 5.882 -54.845 -27.516 1.00 22.96 115 ALA C CA 1
ATOM 9898 C C . ALA C 1 115 ? 5.959 -54.353 -28.951 1.00 24.25 115 ALA C C 1
ATOM 9899 O O . ALA C 1 115 ? 4.946 -53.979 -29.531 1.00 24.03 115 ALA C O 1
ATOM 9901 N N . ASN C 1 116 ? 7.166 -54.358 -29.511 1.00 25.63 116 ASN C N 1
ATOM 9902 C CA . ASN C 1 116 ? 7.378 -54.115 -30.943 1.00 27.64 116 ASN C CA 1
ATOM 9903 C C . ASN C 1 116 ? 6.629 -52.886 -31.479 1.00 26.72 116 ASN C C 1
ATOM 9904 O O . ASN C 1 116 ? 5.928 -52.962 -32.493 1.00 27.99 116 ASN C O 1
ATOM 9909 N N . GLY C 1 117 ? 6.781 -51.759 -30.789 1.00 25.25 117 GLY C N 1
ATOM 9910 C CA . GLY C 1 117 ? 6.168 -50.502 -31.208 1.00 24.47 117 GLY C CA 1
ATOM 9911 C C . GLY C 1 117 ? 4.652 -50.466 -31.092 1.00 24.09 117 GLY C C 1
ATOM 9912 O O . GLY C 1 117 ? 4.002 -49.639 -31.735 1.00 24.42 117 GLY C O 1
ATOM 9913 N N . LYS C 1 118 ? 4.091 -51.353 -30.274 1.00 23.17 118 LYS C N 1
ATOM 9914 C CA . LYS C 1 118 ? 2.645 -51.450 -30.098 1.00 22.75 118 LYS C CA 1
ATOM 9915 C C . LYS C 1 118 ? 2.274 -51.471 -28.625 1.00 21.68 118 LYS C C 1
ATOM 9916 O O . LYS C 1 118 ? 3.031 -51.969 -27.793 1.00 21.70 118 LYS C O 1
ATOM 9922 N N . ILE C 1 119 ? 1.099 -50.924 -28.330 1.00 21.22 119 ILE C N 1
ATOM 9923 C CA . ILE C 1 119 ? 0.498 -50.978 -27.006 1.00 20.81 119 ILE C CA 1
ATOM 9924 C C . ILE C 1 119 ? -0.716 -51.902 -27.087 1.00 20.43 119 ILE C C 1
ATOM 9925 O O . ILE C 1 119 ? -1.506 -51.819 -28.028 1.00 21.56 119 ILE C O 1
ATOM 9930 N N . PHE C 1 120 ? -0.856 -52.780 -26.098 1.00 19.77 120 PHE C N 1
ATOM 9931 C CA . PHE C 1 120 ? -1.967 -53.716 -26.051 1.00 19.94 120 PHE C CA 1
ATOM 9932 C C . PHE C 1 120 ? -2.812 -53.420 -24.829 1.00 19.70 120 PHE C C 1
ATOM 9933 O O . PHE C 1 120 ? -2.288 -53.316 -23.727 1.00 20.19 120 PHE C O 1
ATOM 9941 N N . MET C 1 121 ? -4.118 -53.283 -25.041 1.00 19.73 121 MET C N 1
ATOM 9942 C CA . MET C 1 121 ? -5.040 -52.987 -23.953 1.00 19.96 121 MET C CA 1
ATOM 9943 C C . MET C 1 121 ? -6.215 -53.945 -23.994 1.00 19.86 121 MET C C 1
ATOM 9944 O O . MET C 1 121 ? -6.594 -54.449 -25.054 1.00 19.89 121 MET C O 1
ATOM 9949 N N . THR C 1 122 ? -6.790 -54.186 -22.826 1.00 19.16 122 THR C N 1
ATOM 9950 C CA . THR C 1 122 ? -8.054 -54.880 -22.725 1.00 19.99 122 THR C CA 1
ATOM 9951 C C . THR C 1 122 ? -9.122 -53.882 -22.298 1.00 20.07 122 THR C C 1
ATOM 9952 O O . THR C 1 122 ? -8.824 -52.835 -21.712 1.00 19.93 122 THR C O 1
ATOM 9956 N N . THR C 1 123 ? -10.369 -54.214 -22.603 1.00 20.29 123 THR C N 1
ATOM 9957 C CA . THR C 1 123 ? -11.507 -53.384 -22.239 1.00 20.67 123 THR C CA 1
ATOM 9958 C C . THR C 1 123 ? -12.457 -54.196 -21.387 1.00 20.31 123 THR C C 1
ATOM 9959 O O . THR C 1 123 ? -12.550 -55.420 -21.543 1.00 19.93 123 THR C O 1
ATOM 9963 N N . LEU C 1 124 ? -13.173 -53.523 -20.492 1.00 19.67 124 LEU C N 1
ATOM 9964 C CA . LEU C 1 124 ? -14.139 -54.197 -19.640 1.00 19.94 124 LEU C CA 1
ATOM 9965 C C . LEU C 1 124 ? -15.117 -55.043 -20.460 1.00 20.45 124 LEU C C 1
ATOM 9966 O O . LEU C 1 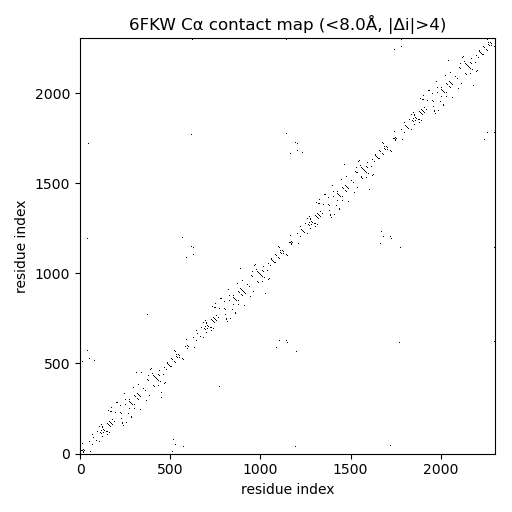124 ? -15.451 -56.157 -20.056 1.00 21.23 124 LEU C O 1
ATOM 9971 N N . ASP C 1 125 ? -15.567 -54.528 -21.603 1.00 20.96 125 ASP C N 1
ATOM 9972 C CA . ASP C 1 125 ? -16.561 -55.246 -22.413 1.00 21.83 125 ASP C CA 1
ATOM 9973 C C . ASP C 1 125 ? -15.984 -56.372 -23.292 1.00 22.16 125 ASP C C 1
ATOM 9974 O O . ASP C 1 125 ? -16.700 -56.924 -24.127 1.00 23.68 125 ASP C O 1
ATOM 9979 N N . GLY C 1 126 ? -14.706 -56.704 -23.112 1.00 21.50 126 GLY C N 1
ATOM 9980 C CA . GLY C 1 126 ? -14.162 -57.962 -23.627 1.00 22.17 126 GLY C CA 1
ATOM 9981 C C . GLY C 1 126 ? -13.337 -57.889 -24.897 1.00 22.49 126 GLY C C 1
ATOM 9982 O O . GLY C 1 126 ? -13.208 -58.885 -25.607 1.00 22.83 126 GLY C O 1
ATOM 9983 N N . GLN C 1 127 ? -12.775 -56.722 -25.192 1.00 21.96 127 GLN C N 1
ATOM 9984 C CA . GLN C 1 127 ? -11.937 -56.562 -26.373 1.00 23.01 127 GLN C CA 1
ATOM 9985 C C . GLN C 1 127 ? -10.462 -56.607 -26.011 1.00 22.05 127 GLN C C 1
ATOM 9986 O O . GLN C 1 127 ? -10.059 -56.186 -24.923 1.00 21.65 127 GLN C O 1
ATOM 9992 N N . ILE C 1 128 ? -9.667 -57.127 -26.942 1.00 22.09 128 ILE C N 1
ATOM 9993 C CA . ILE C 1 128 ? -8.218 -56.952 -26.935 1.00 21.98 128 ILE C CA 1
ATOM 9994 C C . ILE C 1 128 ? -7.918 -56.054 -28.136 1.00 22.10 128 ILE C C 1
ATOM 9995 O O . ILE C 1 128 ? -8.364 -56.330 -29.253 1.00 22.63 128 ILE C O 1
ATOM 10000 N N . ILE C 1 129 ? -7.171 -54.979 -27.892 1.00 21.37 129 ILE C N 1
ATOM 10001 C CA . ILE C 1 129 ? -6.941 -53.931 -28.879 1.00 22.01 129 ILE C CA 1
ATOM 10002 C C . ILE C 1 129 ? -5.453 -53.616 -28.938 1.00 21.87 129 ILE C C 1
ATOM 10003 O O . ILE C 1 129 ? -4.805 -53.435 -27.899 1.00 21.52 129 ILE C O 1
ATOM 10008 N N . ALA C 1 130 ? -4.927 -53.558 -30.159 1.00 22.05 130 ALA C N 1
ATOM 10009 C CA . ALA C 1 130 ? -3.543 -53.180 -30.405 1.00 22.51 130 ALA C CA 1
ATOM 10010 C C . ALA C 1 130 ? -3.483 -51.774 -30.990 1.00 22.79 130 ALA C C 1
ATOM 10011 O O . ALA C 1 130 ? -4.182 -51.462 -31.968 1.00 23.08 130 ALA C O 1
ATOM 10013 N N . LEU C 1 131 ? -2.639 -50.939 -30.386 1.00 22.20 131 LEU C N 1
ATOM 10014 C CA . LEU C 1 131 ? -2.456 -49.549 -30.795 1.00 22.46 131 LEU C CA 1
ATOM 10015 C C . LEU C 1 131 ? -1.015 -49.311 -31.213 1.00 23.67 131 LEU C C 1
ATOM 10016 O O . LEU C 1 131 ? -0.101 -49.923 -30.663 1.00 23.63 131 LEU C O 1
ATOM 10021 N N . ASP C 1 132 ? -0.812 -48.421 -32.180 1.00 24.46 132 ASP C N 1
ATOM 10022 C CA . ASP C 1 132 ? 0.527 -47.960 -32.510 1.00 25.73 132 ASP C CA 1
ATOM 10023 C C . ASP C 1 132 ? 1.044 -47.161 -31.317 1.00 24.61 132 ASP C C 1
ATOM 10024 O O . ASP C 1 132 ? 0.407 -46.199 -30.883 1.00 23.91 132 ASP C O 1
ATOM 10029 N N . ALA C 1 133 ? 2.193 -47.564 -30.784 1.00 24.39 133 ALA C N 1
ATOM 10030 C CA . ALA C 1 133 ? 2.718 -46.957 -29.556 1.00 24.03 133 ALA C CA 1
ATOM 10031 C C . ALA C 1 133 ? 3.115 -45.491 -29.740 1.00 24.94 133 ALA C C 1
ATOM 10032 O O . ALA C 1 133 ? 3.095 -44.716 -28.783 1.00 24.76 133 ALA C O 1
ATOM 10034 N N . ASN C 1 134 ? 3.476 -45.110 -30.962 1.00 26.89 134 ASN C N 1
ATOM 10035 C CA . ASN C 1 134 ? 3.900 -43.738 -31.232 1.00 28.54 134 ASN C CA 1
ATOM 10036 C C . ASN C 1 134 ? 2.760 -42.791 -31.620 1.00 28.30 134 ASN C C 1
ATOM 10037 O O . ASN C 1 134 ? 2.848 -41.598 -31.352 1.00 27.93 134 ASN C O 1
ATOM 10042 N N . THR C 1 135 ? 1.701 -43.311 -32.240 1.00 27.72 135 THR C N 1
ATOM 10043 C CA . THR C 1 135 ? 0.583 -42.469 -32.698 1.00 27.82 135 THR C CA 1
ATOM 10044 C C . THR C 1 135 ? -0.736 -42.684 -31.958 1.00 26.72 135 THR C C 1
ATOM 10045 O O . THR C 1 135 ? -1.609 -41.816 -31.995 1.00 27.20 135 THR C O 1
ATOM 10049 N N . GLY C 1 136 ? -0.891 -43.829 -31.297 1.00 25.46 136 GLY C N 1
ATOM 10050 C CA . GLY C 1 136 ? -2.138 -44.165 -30.625 1.00 25.54 136 GLY C CA 1
ATOM 10051 C C . GLY C 1 136 ? -3.240 -44.661 -31.539 1.00 26.81 136 GLY C C 1
ATOM 10052 O O . GLY C 1 136 ? -4.370 -44.864 -31.091 1.00 27.01 136 GLY C O 1
ATOM 10053 N N . LYS C 1 137 ? -2.921 -44.858 -32.814 1.00 28.29 137 LYS C N 1
ATOM 10054 C CA . LYS C 1 137 ? -3.909 -45.311 -33.781 1.00 29.86 137 LYS C CA 1
ATOM 10055 C C . LYS C 1 137 ? -4.146 -46.812 -33.659 1.00 28.55 137 LYS C C 1
ATOM 10056 O O . LYS C 1 137 ? -3.226 -47.593 -33.427 1.00 26.80 137 LYS C O 1
ATOM 10062 N N . GLU C 1 138 ? -5.405 -47.185 -33.822 1.00 28.59 138 GLU C N 1
ATOM 10063 C CA . GLU C 1 138 ? -5.859 -48.563 -33.715 1.00 29.88 138 GLU C CA 1
ATOM 10064 C C . GLU C 1 138 ? -5.302 -49.403 -34.871 1.00 29.73 138 GLU C C 1
ATOM 10065 O O . GLU C 1 138 ? -5.491 -49.057 -36.040 1.00 30.57 138 GLU C O 1
ATOM 10071 N N . LEU C 1 139 ? -4.615 -50.498 -34.542 1.00 28.05 139 LEU C N 1
ATOM 10072 C CA . LEU C 1 139 ? -4.038 -51.396 -35.552 1.00 28.99 139 LEU C CA 1
ATOM 10073 C C . LEU C 1 139 ? -4.937 -52.596 -35.793 1.00 28.39 139 LEU C C 1
ATOM 10074 O O . LEU C 1 139 ? -5.206 -52.958 -36.938 1.00 28.17 139 LEU C O 1
ATOM 10079 N N . TRP C 1 140 ? -5.391 -53.216 -34.710 1.00 26.72 140 TRP C N 1
ATOM 10080 C CA . TRP C 1 140 ? -6.391 -54.272 -34.791 1.00 27.33 140 TRP C CA 1
ATOM 10081 C C . TRP C 1 140 ? -7.121 -54.416 -33.467 1.00 26.90 140 TRP C C 1
ATOM 10082 O O . TRP C 1 140 ? -6.653 -53.945 -32.432 1.00 25.10 140 TRP C O 1
ATOM 10093 N N . LYS C 1 141 ? -8.275 -55.067 -33.517 1.00 28.10 141 LYS C N 1
ATOM 10094 C CA . LYS C 1 141 ? -9.024 -55.393 -32.316 1.00 28.96 141 LYS C CA 1
ATOM 10095 C C . LYS C 1 141 ? -9.732 -56.717 -32.506 1.00 28.88 141 LYS C C 1
ATOM 10096 O O . LYS C 1 141 ? -10.083 -57.085 -33.626 1.00 27.75 141 LYS C O 1
ATOM 10102 N N . MET C 1 142 ? -9.933 -57.431 -31.407 1.00 27.23 142 MET C N 1
ATOM 10103 C CA . MET C 1 142 ? -10.667 -58.686 -31.430 1.00 28.16 142 MET C CA 1
ATOM 10104 C C . MET C 1 142 ? -11.576 -58.780 -30.219 1.00 28.06 142 MET C C 1
ATOM 10105 O O . MET C 1 142 ? -11.205 -58.352 -29.125 1.00 25.97 142 MET C O 1
ATOM 10110 N N . LYS C 1 143 ? -12.764 -59.340 -30.427 1.00 28.81 143 LYS C N 1
ATOM 10111 C CA . LYS C 1 143 ? -13.706 -59.592 -29.344 1.00 29.63 143 LYS C CA 1
ATOM 10112 C C . LYS C 1 143 ? -13.331 -60.919 -28.691 1.00 28.51 143 LYS C C 1
ATOM 10113 O O . LYS C 1 143 ? -13.550 -61.990 -29.262 1.00 28.90 143 LYS C O 1
ATOM 10119 N N . HIS C 1 144 ? -12.765 -60.835 -27.492 1.00 26.26 144 HIS C N 1
ATOM 10120 C CA . HIS C 1 144 ? -12.267 -62.001 -26.770 1.00 25.59 144 HIS C CA 1
ATOM 10121 C C . HIS C 1 144 ? -13.308 -62.546 -25.789 1.00 25.82 144 HIS C C 1
ATOM 10122 O O . HIS C 1 144 ? -13.337 -63.746 -25.513 1.00 26.43 144 HIS C O 1
ATOM 10129 N N . ALA C 1 145 ? -14.157 -61.663 -25.268 1.00 25.75 145 ALA C N 1
ATOM 10130 C CA . ALA C 1 145 ? -15.168 -62.042 -24.286 1.00 25.57 145 ALA C CA 1
ATOM 10131 C C . ALA C 1 145 ? -16.505 -61.380 -24.590 1.00 26.17 145 ALA C C 1
ATOM 10132 O O . ALA C 1 145 ? -16.569 -60.359 -25.280 1.00 27.32 145 ALA C O 1
ATOM 10134 N N . ASP C 1 146 ? -17.563 -61.980 -24.054 1.00 26.11 146 ASP C N 1
ATOM 10135 C CA . ASP C 1 146 ? -18.943 -61.616 -24.360 1.00 27.05 146 ASP C CA 1
ATOM 10136 C C . ASP C 1 146 ? -19.709 -61.250 -23.086 1.00 25.78 146 ASP C C 1
ATOM 10137 O O . ASP C 1 146 ? -20.015 -62.118 -22.266 1.00 24.04 146 ASP C O 1
ATOM 10142 N N . VAL C 1 147 ? -20.020 -59.963 -22.931 1.00 25.74 147 VAL C N 1
ATOM 10143 C CA . VAL C 1 147 ? -20.766 -59.475 -21.761 1.00 26.73 147 VAL C CA 1
ATOM 10144 C C . VAL C 1 147 ? -22.172 -60.065 -21.612 1.00 27.66 147 VAL C C 1
ATOM 10145 O O . VAL C 1 147 ? -22.692 -60.140 -20.496 1.00 26.98 147 VAL C O 1
ATOM 10149 N N . THR C 1 148 ? -22.789 -60.486 -22.716 1.00 28.65 148 THR C N 1
ATOM 10150 C CA . THR C 1 148 ? -24.116 -61.114 -22.644 1.00 29.88 148 THR C CA 1
ATOM 10151 C C . THR C 1 148 ? -24.076 -62.487 -21.956 1.00 29.34 148 THR C C 1
ATOM 10152 O O . THR C 1 148 ? -25.123 -63.022 -21.580 1.00 30.47 148 THR C O 1
ATOM 10156 N N . LYS C 1 149 ? -22.874 -63.048 -21.799 1.00 28.93 149 LYS C N 1
ATOM 10157 C CA . LYS C 1 149 ? -22.662 -64.277 -21.030 1.00 29.22 149 LYS C CA 1
ATOM 10158 C C . LYS C 1 149 ? -22.024 -64.002 -19.664 1.00 26.79 149 LYS C C 1
ATOM 10159 O O . LYS C 1 149 ? -21.523 -64.916 -19.010 1.00 26.51 149 LYS C O 1
ATOM 10165 N N . GLY C 1 150 ? -22.044 -62.743 -19.236 1.00 25.35 150 GLY C N 1
ATOM 10166 C CA . GLY C 1 150 ? -21.490 -62.354 -17.947 1.00 23.99 150 GLY C CA 1
ATOM 10167 C C . GLY C 1 150 ? -19.972 -62.289 -17.912 1.00 22.85 150 GLY C C 1
ATOM 10168 O O . GLY C 1 150 ? -19.379 -62.329 -16.836 1.00 22.87 150 GLY C O 1
ATOM 10169 N N . GLU C 1 151 ? -19.341 -62.189 -19.082 1.00 22.15 151 GLU C N 1
ATOM 10170 C CA . GLU C 1 151 ? -17.884 -62.109 -19.165 1.00 21.82 151 GLU C CA 1
ATOM 10171 C C . GLU C 1 151 ? -17.442 -60.657 -19.246 1.00 21.68 151 GLU C C 1
ATOM 10172 O O . GLU C 1 151 ? -18.125 -59.823 -19.841 1.00 22.88 151 GLU C O 1
ATOM 10178 N N . THR C 1 152 ? -16.296 -60.378 -18.637 1.00 21.03 152 THR C N 1
ATOM 10179 C CA . THR C 1 152 ? -15.618 -59.095 -18.758 1.00 20.93 152 THR C CA 1
ATOM 10180 C C . THR C 1 152 ? -14.125 -59.379 -18.860 1.00 20.70 152 THR C C 1
ATOM 10181 O O . THR C 1 152 ? -13.698 -60.525 -18.700 1.00 19.75 152 THR C O 1
ATOM 10185 N N . ILE C 1 153 ? -13.335 -58.348 -19.131 1.00 19.19 153 ILE C N 1
ATOM 10186 C CA . ILE C 1 153 ? -11.886 -58.456 -18.989 1.00 19.44 153 ILE C CA 1
ATOM 10187 C C . ILE C 1 153 ? -11.417 -57.329 -18.090 1.00 18.97 153 ILE C C 1
ATOM 10188 O O . ILE C 1 153 ? -11.728 -56.161 -18.329 1.00 19.84 153 ILE C O 1
ATOM 10193 N N . THR C 1 154 ? -10.675 -57.688 -17.050 1.00 19.13 154 THR C N 1
ATOM 10194 C CA . THR C 1 154 ? -10.040 -56.701 -16.175 1.00 18.36 154 THR C CA 1
ATOM 10195 C C . THR C 1 154 ? -8.526 -56.863 -16.097 1.00 18.60 154 THR C C 1
ATOM 10196 O O . THR C 1 154 ? -7.830 -55.925 -15.704 1.00 18.73 154 THR C O 1
ATOM 10200 N N . GLY C 1 155 ? -8.007 -58.033 -16.461 1.00 18.25 155 GLY C N 1
ATOM 10201 C CA . GLY C 1 155 ? -6.584 -58.309 -16.340 1.00 18.25 155 GLY C CA 1
ATOM 10202 C C . GLY C 1 155 ? -5.746 -57.659 -17.424 1.00 19.03 155 GLY C C 1
ATOM 10203 O O . GLY C 1 155 ? -6.231 -57.376 -18.532 1.00 19.77 155 GLY C O 1
ATOM 10204 N N . ALA C 1 156 ? -4.479 -57.420 -17.099 1.00 18.56 156 ALA C N 1
ATOM 10205 C CA . ALA C 1 156 ? -3.505 -56.942 -18.071 1.00 19.70 156 ALA C CA 1
ATOM 10206 C C . ALA C 1 156 ? -3.038 -58.097 -18.951 1.00 20.55 156 ALA C C 1
ATOM 10207 O O . ALA C 1 156 ? -2.784 -59.196 -18.453 1.00 22.99 156 ALA C O 1
ATOM 10209 N N . PRO C 1 157 ? -2.915 -57.855 -20.264 1.00 20.10 157 PRO C N 1
ATOM 10210 C CA . PRO C 1 157 ? -2.384 -58.887 -21.157 1.00 20.71 157 PRO C CA 1
ATOM 10211 C C . PRO C 1 157 ? -0.865 -58.993 -21.020 1.00 21.41 157 PRO C C 1
ATOM 10212 O O . PRO C 1 157 ? -0.233 -58.085 -20.473 1.00 20.26 157 PRO C O 1
ATOM 10216 N N . LEU C 1 158 ? -0.297 -60.093 -21.509 1.00 21.35 158 LEU C N 1
ATOM 10217 C CA . LEU C 1 158 ? 1.153 -60.295 -21.513 1.00 22.09 158 LEU C CA 1
ATOM 10218 C C . LEU C 1 158 ? 1.599 -60.625 -22.928 1.00 21.98 158 LEU C C 1
ATOM 10219 O O . LEU C 1 158 ? 0.994 -61.469 -23.585 1.00 21.66 158 LEU C O 1
ATOM 10224 N N . VAL C 1 159 ? 2.652 -59.965 -23.397 1.00 21.00 159 VAL C N 1
ATOM 10225 C CA . VAL C 1 159 ? 3.233 -60.319 -24.693 1.00 21.71 159 VAL C CA 1
ATOM 10226 C C . VAL C 1 159 ? 4.373 -61.307 -24.476 1.00 22.36 159 VAL C C 1
ATOM 10227 O O . VAL C 1 159 ? 5.293 -61.045 -23.701 1.00 22.90 159 VAL C O 1
ATOM 10231 N N . VAL C 1 160 ? 4.294 -62.441 -25.168 1.00 23.87 160 VAL C N 1
ATOM 10232 C CA . VAL C 1 160 ? 5.343 -63.456 -25.169 1.00 25.13 160 VAL C CA 1
ATOM 10233 C C . VAL C 1 160 ? 5.609 -63.839 -26.622 1.00 26.42 160 VAL C C 1
ATOM 10234 O O . VAL C 1 160 ? 4.687 -64.184 -27.359 1.00 26.21 160 VAL C O 1
ATOM 10238 N N . LYS C 1 161 ? 6.876 -63.773 -27.015 1.00 27.18 161 LYS C N 1
ATOM 10239 C CA . LYS C 1 161 ? 7.292 -63.943 -28.407 1.00 28.94 161 LYS C CA 1
ATOM 10240 C C . LYS C 1 161 ? 6.466 -63.024 -29.324 1.00 28.96 161 LYS C C 1
ATOM 10241 O O . LYS C 1 161 ? 6.511 -61.801 -29.163 1.00 29.55 161 LYS C O 1
ATOM 10247 N N . ASP C 1 162 ? 5.717 -63.598 -30.266 1.00 29.18 162 ASP C N 1
ATOM 10248 C CA . ASP C 1 162 ? 4.901 -62.819 -31.200 1.00 29.27 162 ASP C CA 1
ATOM 10249 C C . ASP C 1 162 ? 3.411 -62.946 -30.874 1.00 28.05 162 ASP C C 1
ATOM 10250 O O . ASP C 1 162 ? 2.562 -62.799 -31.752 1.00 28.07 162 ASP C O 1
ATOM 10255 N N . LYS C 1 163 ? 3.099 -63.216 -29.607 1.00 26.47 163 LYS C N 1
ATOM 10256 C CA . LYS C 1 163 ? 1.721 -63.420 -29.175 1.00 25.68 163 LYS C CA 1
ATOM 10257 C C . LYS C 1 163 ? 1.397 -62.548 -27.980 1.00 23.83 163 LYS C C 1
ATOM 10258 O O . LYS C 1 163 ? 2.246 -62.337 -27.118 1.00 24.10 163 LYS C O 1
ATOM 10264 N N . VAL C 1 164 ? 0.166 -62.047 -27.943 1.00 23.01 164 VAL C N 1
ATOM 10265 C CA . VAL C 1 164 ? -0.366 -61.399 -26.743 1.00 21.80 164 VAL C CA 1
ATOM 10266 C C . VAL C 1 164 ? -1.387 -62.334 -26.088 1.00 21.59 164 VAL C C 1
ATOM 10267 O O . VAL C 1 164 ? -2.310 -62.833 -26.742 1.00 21.96 164 VAL C O 1
ATOM 10271 N N . LEU C 1 165 ? -1.196 -62.569 -24.793 1.00 20.97 165 LEU C N 1
ATOM 10272 C CA . LEU C 1 165 ? -1.992 -63.520 -24.026 1.00 21.53 165 LEU C CA 1
ATOM 10273 C C . LEU C 1 165 ? -3.058 -62.760 -23.247 1.00 21.07 165 LEU C C 1
ATOM 10274 O O . LEU C 1 165 ? -2.746 -61.796 -22.560 1.00 21.59 165 LEU C O 1
ATOM 10279 N N . VAL C 1 166 ? -4.307 -63.202 -23.364 1.00 20.70 166 VAL C N 1
ATOM 10280 C CA . VAL C 1 166 ? -5.458 -62.467 -22.842 1.00 20.64 166 VAL C CA 1
ATOM 10281 C C . VAL C 1 166 ? -6.365 -63.424 -22.084 1.00 20.00 166 VAL C C 1
ATOM 10282 O O . VAL C 1 166 ? -6.730 -64.479 -22.600 1.00 20.50 166 VAL C O 1
ATOM 10286 N N . GLY C 1 167 ? -6.726 -63.048 -20.859 1.00 19.46 167 GLY C N 1
ATOM 10287 C CA . GLY C 1 167 ? -7.611 -63.861 -20.036 1.00 19.61 167 GLY C CA 1
ATOM 10288 C C . GLY C 1 167 ? -9.034 -63.356 -20.070 1.00 20.01 167 GLY C C 1
ATOM 10289 O O . GLY C 1 167 ? -9.437 -62.637 -20.988 1.00 21.15 167 GLY C O 1
ATOM 10290 N N . VAL C 1 168 ? -9.800 -63.738 -19.055 1.00 19.47 168 VAL C N 1
ATOM 10291 C CA . VAL C 1 168 ? -11.204 -63.378 -18.967 1.00 19.82 168 VAL C CA 1
ATOM 10292 C C . VAL C 1 168 ? -11.603 -63.350 -17.495 1.00 19.03 168 VAL C C 1
ATOM 10293 O O . VAL C 1 168 ? -10.946 -63.975 -16.662 1.00 19.80 168 VAL C O 1
ATOM 10297 N N . SER C 1 169 ? -12.668 -62.613 -17.194 1.00 19.18 169 SER C N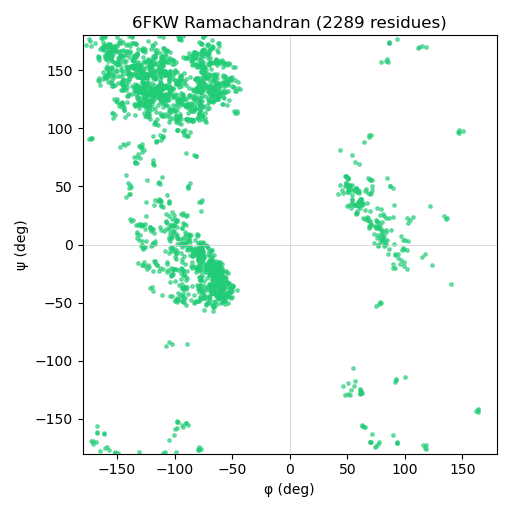 1
ATOM 10298 C CA . SER C 1 169 ? -13.270 -62.582 -15.867 1.00 19.19 169 SER C CA 1
ATOM 10299 C C . SER C 1 169 ? -14.709 -63.089 -15.943 1.00 19.67 169 SER C C 1
ATOM 10300 O O . SER C 1 169 ? -15.318 -63.116 -17.016 1.00 21.49 169 SER C O 1
ATOM 10303 N N . GLY C 1 170 ? -15.242 -63.487 -14.791 1.00 19.28 170 GLY C N 1
ATOM 10304 C CA . GLY C 1 170 ? -16.614 -63.988 -14.686 1.00 19.89 170 GLY C CA 1
ATOM 10305 C C . GLY C 1 170 ? -16.816 -65.232 -13.833 1.00 20.12 170 GLY C C 1
ATOM 10306 O O . GLY C 1 170 ? -17.812 -65.935 -14.001 1.00 20.96 170 GLY C O 1
ATOM 10307 N N . GLY C 1 171 ? -15.895 -65.513 -12.915 1.00 20.35 171 GLY C N 1
ATOM 10308 C CA . GLY C 1 171 ? -16.043 -66.623 -11.975 1.00 21.28 171 GLY C CA 1
ATOM 10309 C C . GLY C 1 171 ? -17.255 -66.523 -11.062 1.00 21.47 171 GLY C C 1
ATOM 10310 O O . GLY C 1 171 ? -17.629 -67.507 -10.432 1.00 21.93 171 GLY C O 1
ATOM 10311 N N . GLU C 1 172 ? -17.862 -65.338 -10.988 1.00 21.82 172 GLU C N 1
ATOM 10312 C CA . GLU C 1 172 ? -19.131 -65.147 -10.280 1.00 22.02 172 GLU C CA 1
ATOM 10313 C C . GLU C 1 172 ? -20.339 -65.169 -11.228 1.00 22.68 172 GLU C C 1
ATOM 10314 O O . GLU C 1 172 ? -21.473 -64.921 -10.802 1.00 23.16 172 GLU C O 1
ATOM 10320 N N . PHE C 1 173 ? -20.095 -65.475 -12.507 1.00 22.13 173 PHE C N 1
ATOM 10321 C CA . PHE C 1 173 ? -21.123 -65.452 -13.547 1.00 23.28 173 PHE C CA 1
ATOM 10322 C C . PHE C 1 173 ? -21.172 -66.755 -14.358 1.00 22.91 173 PHE C C 1
ATOM 10323 O O . PHE C 1 173 ? -21.749 -66.789 -15.448 1.00 24.39 173 PHE C O 1
ATOM 10331 N N . GLY C 1 174 ? -20.574 -67.822 -13.827 1.00 22.63 174 GLY C N 1
ATOM 10332 C CA . GLY C 1 174 ? -20.601 -69.136 -14.479 1.00 22.99 174 GLY C CA 1
ATOM 10333 C C . GLY C 1 174 ? -19.776 -69.226 -15.753 1.00 22.95 174 GLY C C 1
ATOM 10334 O O . GLY C 1 174 ? -19.993 -70.109 -16.577 1.00 24.30 174 GLY C O 1
ATOM 10335 N N . VAL C 1 175 ? -18.824 -68.315 -15.911 1.00 21.98 175 VAL C N 1
ATOM 10336 C CA . VAL C 1 175 ? -18.034 -68.227 -17.136 1.00 23.16 175 VAL C CA 1
ATOM 10337 C C . VAL C 1 175 ? -17.014 -69.359 -17.207 1.00 23.41 175 VAL C C 1
ATOM 10338 O O . VAL C 1 175 ? -16.487 -69.798 -16.188 1.00 24.11 175 VAL C O 1
ATOM 10342 N N . ARG C 1 176 ? -16.743 -69.829 -18.422 1.00 23.55 176 ARG C N 1
ATOM 10343 C CA . ARG C 1 176 ? -15.676 -70.795 -18.637 1.00 24.43 176 ARG C CA 1
ATOM 10344 C C . ARG C 1 176 ? -14.344 -70.070 -18.804 1.00 23.37 176 ARG C C 1
ATOM 10345 O O . ARG C 1 176 ? -14.078 -69.452 -19.841 1.00 23.96 176 ARG C O 1
ATOM 10353 N N . GLY C 1 177 ? -13.513 -70.155 -17.775 1.00 22.09 177 GLY C N 1
ATOM 10354 C CA . GLY C 1 177 ? -12.208 -69.524 -17.785 1.00 20.41 177 GLY C CA 1
ATOM 10355 C C . GLY C 1 177 ? -11.282 -70.075 -18.849 1.00 20.90 177 GLY C C 1
ATOM 10356 O O . GLY C 1 177 ? -11.280 -71.276 -19.131 1.00 20.85 177 GLY C O 1
ATOM 10357 N N . ARG C 1 178 ? -10.493 -69.181 -19.433 1.00 20.49 178 ARG C N 1
ATOM 10358 C CA . ARG C 1 178 ? -9.620 -69.520 -20.547 1.00 21.27 178 ARG C CA 1
ATOM 10359 C C . ARG C 1 178 ? -8.590 -68.417 -20.778 1.00 20.58 178 ARG C C 1
ATOM 10360 O O . ARG C 1 178 ? -8.783 -67.269 -20.358 1.00 20.93 178 ARG C O 1
ATOM 10368 N N . VAL C 1 179 ? -7.500 -68.782 -21.448 1.00 20.80 179 VAL C N 1
ATOM 10369 C CA . VAL C 1 179 ? -6.510 -67.831 -21.928 1.00 20.95 179 VAL C CA 1
ATOM 10370 C C . VAL C 1 179 ? -6.411 -68.004 -23.439 1.00 21.29 179 VAL C C 1
ATOM 10371 O O . VAL C 1 179 ? -6.265 -69.124 -23.933 1.00 21.92 179 VAL C O 1
ATOM 10375 N N . GLY C 1 180 ? -6.498 -66.892 -24.161 1.00 21.26 180 GLY C N 1
ATOM 10376 C CA . GLY C 1 180 ? -6.359 -66.882 -25.614 1.00 22.28 180 GLY C CA 1
ATOM 10377 C C . GLY C 1 180 ? -5.082 -66.176 -26.023 1.00 22.84 180 GLY C C 1
ATOM 10378 O O . GLY C 1 180 ? -4.677 -65.204 -25.392 1.00 22.09 180 GLY C O 1
ATOM 10379 N N . ALA C 1 181 ? -4.448 -66.671 -27.084 1.00 23.19 181 ALA C N 1
ATOM 10380 C CA . ALA C 1 181 ? -3.224 -66.065 -27.614 1.00 23.98 181 ALA C CA 1
ATOM 10381 C C . ALA C 1 181 ? -3.514 -65.502 -28.990 1.00 24.38 181 ALA C C 1
ATOM 10382 O O . ALA C 1 181 ? -4.090 -66.194 -29.829 1.00 24.63 181 ALA C O 1
ATOM 10384 N N . TYR C 1 182 ? -3.110 -64.252 -29.208 1.00 23.97 182 TYR C N 1
ATOM 10385 C CA . TYR C 1 182 ? -3.367 -63.543 -30.456 1.00 24.98 182 TYR C CA 1
ATOM 10386 C C . TYR C 1 182 ? -2.049 -63.087 -31.068 1.00 25.35 182 TYR C C 1
ATOM 10387 O O . TYR C 1 182 ? -1.186 -62.576 -30.361 1.00 25.27 182 TYR C O 1
ATOM 10396 N N . ASP C 1 183 ? -1.890 -63.275 -32.379 1.00 26.84 183 ASP C N 1
ATOM 10397 C CA . ASP C 1 183 ? -0.698 -62.794 -33.060 1.00 28.31 183 ASP C CA 1
ATOM 10398 C C . ASP C 1 183 ? -0.637 -61.274 -32.918 1.00 27.99 183 ASP C C 1
ATOM 10399 O O . ASP C 1 183 ? -1.620 -60.587 -33.196 1.00 28.06 183 ASP C O 1
ATOM 10404 N N . ILE C 1 184 ? 0.511 -60.754 -32.485 1.00 27.93 184 ILE C N 1
ATOM 10405 C CA . ILE C 1 184 ? 0.630 -59.323 -32.168 1.00 29.14 184 ILE C CA 1
ATOM 10406 C C . ILE C 1 184 ? 0.582 -58.398 -33.385 1.00 30.39 184 ILE C C 1
ATOM 10407 O O . ILE C 1 184 ? 0.353 -57.202 -33.234 1.00 30.12 184 ILE C O 1
ATOM 10412 N N . ASN C 1 185 ? 0.795 -58.947 -34.577 1.00 31.63 185 ASN C N 1
ATOM 10413 C CA . ASN C 1 185 ? 0.756 -58.160 -35.808 1.00 33.25 185 ASN C CA 1
ATOM 10414 C C . ASN C 1 185 ? -0.617 -58.155 -36.474 1.00 33.67 185 ASN C C 1
ATOM 10415 O O . ASN C 1 185 ? -1.076 -57.112 -36.948 1.00 35.79 185 ASN C O 1
ATOM 10420 N N . THR C 1 186 ? -1.264 -59.318 -36.509 1.00 32.99 186 THR C N 1
ATOM 10421 C CA . THR C 1 186 ? -2.534 -59.492 -37.222 1.00 33.61 186 THR C CA 1
ATOM 10422 C C . THR C 1 186 ? -3.755 -59.520 -36.307 1.00 32.09 186 THR C C 1
ATOM 10423 O O . THR C 1 186 ? -4.860 -59.184 -36.734 1.00 33.26 186 THR C O 1
ATOM 10427 N N . GLY C 1 187 ? -3.561 -59.927 -35.056 1.00 30.31 187 GLY C N 1
ATOM 10428 C CA . GLY C 1 187 ? -4.678 -60.126 -34.140 1.00 29.40 187 GLY C CA 1
ATOM 10429 C C . GLY C 1 187 ? -5.387 -61.457 -34.322 1.00 29.74 187 GLY C C 1
ATOM 10430 O O . GLY C 1 187 ? -6.407 -61.704 -33.686 1.00 29.49 187 GLY C O 1
ATOM 10431 N N . ASN C 1 188 ? -4.857 -62.320 -35.187 1.00 30.45 188 ASN C N 1
ATOM 10432 C CA A ASN C 1 188 ? -5.439 -63.642 -35.391 0.50 31.10 188 ASN C CA 1
ATOM 10433 C CA B ASN C 1 188 ? -5.437 -63.641 -35.391 0.50 31.27 188 ASN C CA 1
ATOM 10434 C C . ASN C 1 188 ? -5.213 -64.512 -34.162 1.00 30.20 188 ASN C C 1
ATOM 10435 O O . ASN C 1 188 ? -4.095 -64.597 -33.653 1.00 28.63 188 ASN C O 1
ATOM 10444 N N . ARG C 1 189 ? -6.275 -65.156 -33.686 1.00 30.82 189 ARG C N 1
ATOM 10445 C CA . ARG C 1 189 ? -6.158 -66.032 -32.528 1.00 31.23 189 ARG C CA 1
ATOM 10446 C C . ARG C 1 189 ? -5.443 -67.324 -32.923 1.00 30.53 189 ARG C C 1
ATOM 10447 O O . ARG C 1 189 ? -5.833 -67.990 -33.895 1.00 32.34 189 ARG C O 1
ATOM 10455 N N . VAL C 1 190 ? -4.402 -67.667 -32.167 1.00 28.75 190 VAL C N 1
ATOM 10456 C CA . VAL C 1 190 ? -3.562 -68.834 -32.451 1.00 28.95 190 VAL C CA 1
ATOM 10457 C C . VAL C 1 190 ? -4.010 -70.055 -31.648 1.00 27.74 190 VAL C C 1
ATOM 10458 O O . VAL C 1 190 ? -4.061 -71.164 -32.174 1.00 28.51 190 VAL C O 1
ATOM 10462 N N . TRP C 1 191 ? -4.322 -69.850 -30.370 1.00 26.22 191 TRP C N 1
ATOM 10463 C CA . TRP C 1 191 ? -4.897 -70.912 -29.550 1.00 25.94 191 TRP C CA 1
ATOM 10464 C C . TRP C 1 191 ? -5.767 -70.356 -28.427 1.00 24.72 191 TRP C C 1
ATOM 10465 O O . TRP C 1 191 ? -5.742 -69.161 -28.144 1.00 24.51 191 TRP C O 1
ATOM 10476 N N . LEU C 1 192 ? -6.534 -71.246 -27.806 1.00 24.57 192 LEU C N 1
ATOM 10477 C CA . LEU C 1 192 ? -7.425 -70.903 -26.704 1.00 24.58 192 LEU C CA 1
ATOM 10478 C C . LEU C 1 192 ? -7.426 -72.070 -25.723 1.00 24.32 192 LEU C C 1
ATOM 10479 O O . LEU C 1 192 ? -7.864 -73.176 -26.062 1.00 24.96 192 LEU C O 1
ATOM 10484 N N . ALA C 1 193 ? -6.931 -71.819 -24.514 1.00 23.45 193 ALA C N 1
ATOM 10485 C CA . ALA C 1 193 ? -6.729 -72.867 -23.521 1.00 23.15 193 ALA C CA 1
ATOM 10486 C C . ALA C 1 193 ? -7.671 -72.673 -22.340 1.00 22.51 193 ALA C C 1
ATOM 10487 O O . ALA C 1 193 ? -7.543 -71.706 -21.593 1.00 22.19 193 ALA C O 1
ATOM 10489 N N . TYR C 1 194 ? -8.610 -73.603 -22.184 1.00 22.44 194 TYR C N 1
ATOM 10490 C CA . TYR C 1 194 ? -9.598 -73.543 -21.109 1.00 22.43 194 TYR C CA 1
ATOM 10491 C C . TYR C 1 194 ? -9.065 -74.126 -19.805 1.00 21.68 194 TYR C C 1
ATOM 10492 O O . TYR C 1 194 ? -8.111 -74.905 -19.802 1.00 21.68 194 TYR C O 1
ATOM 10501 N N . SER C 1 195 ? -9.701 -73.740 -18.701 1.00 21.07 195 SER C N 1
ATOM 10502 C CA . SER C 1 195 ? -9.317 -74.198 -17.363 1.00 21.47 195 SER C CA 1
ATOM 10503 C C . SER C 1 195 ? -10.101 -75.432 -16.913 1.00 21.92 195 SER C C 1
ATOM 10504 O O . SER C 1 195 ? -9.870 -75.957 -15.829 1.00 23.25 195 SER C O 1
ATOM 10507 N N . GLN C 1 196 ? -11.027 -75.888 -17.745 1.00 22.02 196 GLN C N 1
ATOM 10508 C CA . GLN C 1 196 ? -11.840 -77.057 -17.432 1.00 22.73 196 GLN C CA 1
ATOM 10509 C C . GLN C 1 196 ? -12.424 -77.579 -18.735 1.00 23.28 196 GLN C C 1
ATOM 10510 O O . GLN C 1 196 ? -12.196 -76.995 -19.797 1.00 23.22 196 GLN C O 1
ATOM 10516 N N . GLY C 1 197 ? -13.173 -78.672 -18.652 1.00 22.96 197 GLY C N 1
ATOM 10517 C CA . GLY C 1 197 ? -13.726 -79.317 -19.836 1.00 23.94 197 GLY C CA 1
ATOM 10518 C C . GLY C 1 197 ? -12.813 -80.417 -20.348 1.00 24.49 197 GLY C C 1
ATOM 10519 O O . GLY C 1 197 ? -11.843 -80.786 -19.689 1.00 23.96 197 GLY C O 1
ATOM 10520 N N . PRO C 1 198 ? -13.120 -80.956 -21.533 1.00 25.91 198 PRO C N 1
ATOM 10521 C CA . PRO C 1 198 ? -12.304 -82.022 -22.125 1.00 26.78 198 PRO C CA 1
ATOM 10522 C C . PRO C 1 198 ? -10.858 -81.592 -22.389 1.00 26.85 198 PRO C C 1
ATOM 10523 O O . PRO C 1 198 ? -10.586 -80.398 -22.536 1.00 25.40 198 PRO C O 1
ATOM 10527 N N . ASP C 1 199 ? -9.949 -82.564 -22.447 1.00 27.57 199 ASP C N 1
ATOM 10528 C CA . ASP C 1 199 ? -8.532 -82.303 -22.744 1.00 28.81 199 ASP C CA 1
ATOM 10529 C C . ASP C 1 199 ? -8.332 -81.501 -24.033 1.00 28.85 199 ASP C C 1
ATOM 10530 O O . ASP C 1 199 ? -7.400 -80.699 -24.135 1.00 27.55 199 ASP C O 1
ATOM 10535 N N . GLU C 1 200 ? -9.209 -81.724 -25.010 1.00 30.26 200 GLU C N 1
ATOM 10536 C CA . GLU C 1 200 ? -9.169 -81.003 -26.282 1.00 32.10 200 GLU C CA 1
ATOM 10537 C C . GLU C 1 200 ? -9.300 -79.483 -26.095 1.00 31.32 200 GLU C C 1
ATOM 10538 O O . GLU C 1 200 ? -8.756 -78.709 -26.880 1.00 32.60 200 GLU C O 1
ATOM 10544 N N . GLU C 1 201 ? -10.025 -79.071 -25.059 1.00 29.95 201 GLU C N 1
ATOM 10545 C CA . GLU C 1 201 ? -10.200 -77.655 -24.733 1.00 29.29 201 GLU C CA 1
ATOM 10546 C C . GLU C 1 201 ? -9.186 -77.146 -23.707 1.00 26.77 201 GLU C C 1
ATOM 10547 O O . GLU C 1 201 ? -8.770 -75.990 -23.776 1.00 25.21 201 GLU C O 1
ATOM 10553 N N . VAL C 1 202 ? -8.788 -77.999 -22.762 1.00 25.58 202 VAL C N 1
ATOM 10554 C CA . VAL C 1 202 ? -7.816 -77.599 -21.730 1.00 24.44 202 VAL C CA 1
ATOM 10555 C C . VAL C 1 202 ? -6.421 -77.428 -22.342 1.00 24.85 202 VAL C C 1
ATOM 10556 O O . VAL C 1 202 ? -5.665 -76.543 -21.922 1.00 24.55 202 VAL C O 1
ATOM 10560 N N . LEU C 1 203 ? -6.105 -78.275 -23.328 1.00 25.45 203 LEU C N 1
ATOM 10561 C CA . LEU C 1 203 ? -4.804 -78.303 -24.023 1.00 26.45 203 LEU C CA 1
ATOM 10562 C C . LEU C 1 203 ? -3.678 -78.790 -23.111 1.00 26.47 203 LEU C C 1
ATOM 10563 O O . LEU C 1 203 ? -3.057 -78.007 -22.387 1.00 25.31 203 LEU C O 1
ATOM 10568 N N . LEU C 1 204 ? -3.427 -80.096 -23.159 1.00 26.79 204 LEU C N 1
ATOM 10569 C CA . LEU C 1 204 ? -2.380 -80.730 -22.371 1.00 27.36 204 LEU C CA 1
ATOM 10570 C C . LEU C 1 204 ? -1.290 -81.201 -23.308 1.00 28.44 204 LEU C C 1
ATOM 10571 O O . LEU C 1 204 ? -1.582 -81.730 -24.383 1.00 28.89 204 LEU C O 1
ATOM 10576 N N . ASP C 1 205 ? -0.034 -81.020 -22.912 1.00 28.52 205 ASP C N 1
ATOM 10577 C CA . ASP C 1 205 ? 1.071 -81.555 -23.699 1.00 30.97 205 ASP C CA 1
ATOM 10578 C C . ASP C 1 205 ? 1.279 -83.022 -23.321 1.00 30.65 205 ASP C C 1
ATOM 10579 O O . ASP C 1 205 ? 0.748 -83.488 -22.310 1.00 29.06 205 ASP C O 1
ATOM 10584 N N . SER C 1 206 ? 2.046 -83.751 -24.130 1.00 31.80 206 SER C N 1
ATOM 10585 C CA . SER C 1 206 ? 2.268 -85.179 -23.895 1.00 33.23 206 SER C CA 1
ATOM 10586 C C . SER C 1 206 ? 3.003 -85.468 -22.580 1.00 33.06 206 SER C C 1
ATOM 10587 O O . SER C 1 206 ? 2.879 -86.559 -22.026 1.00 33.89 206 SER C O 1
ATOM 10590 N N . ASP C 1 207 ? 3.761 -84.491 -22.084 1.00 31.93 207 ASP C N 1
ATOM 10591 C CA . ASP C 1 207 ? 4.491 -84.640 -20.822 1.00 31.79 207 ASP C CA 1
ATOM 10592 C C . ASP C 1 207 ? 3.808 -83.924 -19.642 1.00 28.96 207 ASP C C 1
ATOM 10593 O O . ASP C 1 207 ? 4.462 -83.618 -18.642 1.00 29.45 207 ASP C O 1
ATOM 10598 N N . PHE C 1 208 ? 2.502 -83.666 -19.760 1.00 27.18 208 PHE C N 1
ATOM 10599 C CA . PHE C 1 208 ? 1.744 -82.954 -18.720 1.00 25.45 208 PHE C CA 1
ATOM 10600 C C . PHE C 1 208 ? 1.817 -83.673 -17.374 1.00 25.13 208 PHE C C 1
ATOM 10601 O O . PHE C 1 208 ? 1.421 -84.833 -17.264 1.00 25.36 208 PHE C O 1
ATOM 10609 N N . ASN C 1 209 ? 2.325 -82.974 -16.358 1.00 24.63 209 ASN C N 1
ATOM 10610 C CA . ASN C 1 209 ? 2.501 -83.534 -15.011 1.00 24.51 209 ASN C CA 1
ATOM 10611 C C . ASN C 1 209 ? 3.219 -84.889 -14.982 1.00 25.90 209 ASN C C 1
ATOM 10612 O O . ASN C 1 209 ? 2.937 -85.730 -14.133 1.00 25.44 209 ASN C O 1
ATOM 10617 N N . LYS C 1 210 ? 4.155 -85.089 -15.908 1.00 27.40 210 LYS C N 1
ATOM 10618 C CA . LYS C 1 210 ? 4.856 -86.367 -16.042 1.00 30.11 210 LYS C CA 1
ATOM 10619 C C . LYS C 1 210 ? 5.512 -86.789 -14.726 1.00 29.44 210 LYS C C 1
ATOM 10620 O O . LYS C 1 210 ? 5.420 -87.952 -14.319 1.00 30.36 210 LYS C O 1
ATOM 10626 N N . GLU C 1 211 ? 6.163 -85.836 -14.067 1.00 29.39 211 GLU C N 1
ATOM 10627 C CA . GLU C 1 211 ? 6.896 -86.096 -12.828 1.00 29.64 211 GLU C CA 1
ATOM 10628 C C . GLU C 1 211 ? 5.981 -86.251 -11.611 1.00 28.85 211 GLU C C 1
ATOM 10629 O O . GLU C 1 211 ? 6.346 -86.926 -10.647 1.00 29.76 211 GLU C O 1
ATOM 10635 N N . PHE C 1 212 ? 4.803 -85.628 -11.654 1.00 27.36 212 PHE C N 1
ATOM 10636 C CA . PHE C 1 212 ? 3.879 -85.634 -10.516 1.00 27.10 212 PHE C CA 1
ATOM 10637 C C . PHE C 1 212 ? 2.445 -85.933 -10.945 1.00 26.57 212 PHE C C 1
ATOM 10638 O O . PHE C 1 212 ? 1.584 -85.054 -10.908 1.00 25.58 212 PHE C O 1
ATOM 10646 N N . PRO C 1 213 ? 2.180 -87.187 -11.352 1.00 27.69 213 PRO C N 1
ATOM 10647 C CA . PRO C 1 213 ? 0.818 -87.550 -11.760 1.00 27.50 213 PRO C CA 1
ATOM 10648 C C . PRO C 1 213 ? -0.228 -87.391 -10.649 1.00 26.84 213 PRO C C 1
ATOM 10649 O O . PRO C 1 213 ? -1.408 -87.210 -10.945 1.00 27.02 213 PRO C O 1
ATOM 10653 N N . GLN C 1 214 ? 0.196 -87.454 -9.389 1.00 26.64 214 GLN C N 1
ATOM 10654 C CA . GLN C 1 214 ? -0.697 -87.159 -8.263 1.00 26.36 214 GLN C CA 1
ATOM 10655 C C . GLN C 1 214 ? -1.293 -85.741 -8.310 1.00 24.81 214 GLN C C 1
ATOM 10656 O O . GLN C 1 214 ? -2.314 -85.477 -7.674 1.00 25.21 214 GLN C O 1
ATOM 10662 N N . HIS C 1 215 ? -0.661 -84.832 -9.054 1.00 23.62 215 HIS C N 1
ATOM 10663 C CA . HIS C 1 215 ? -1.210 -83.488 -9.260 1.00 22.67 215 HIS C CA 1
ATOM 10664 C C . HIS C 1 215 ? -2.351 -83.436 -10.281 1.00 22.39 215 HIS C C 1
ATOM 10665 O O . HIS C 1 215 ? -2.980 -82.387 -10.454 1.00 22.66 215 HIS C O 1
ATOM 10672 N N . GLY C 1 216 ? -2.618 -84.552 -10.954 1.00 22.97 216 GLY C N 1
ATOM 10673 C CA . GLY C 1 216 ? -3.723 -84.623 -11.900 1.00 22.84 216 GLY C CA 1
ATOM 10674 C C . GLY C 1 216 ? -3.233 -84.828 -13.315 1.00 23.42 216 GLY C C 1
ATOM 10675 O O . GLY C 1 216 ? -2.037 -84.744 -13.593 1.00 23.58 216 GLY C O 1
ATOM 10676 N N . GLY C 1 217 ? -4.172 -85.097 -14.211 1.00 23.59 217 GLY C N 1
ATOM 10677 C CA . GLY C 1 217 ? -3.831 -85.522 -15.560 1.00 24.63 217 GLY C CA 1
ATOM 10678 C C . GLY C 1 217 ? -5.016 -85.489 -16.498 1.00 25.24 217 GLY C C 1
ATOM 10679 O O . GLY C 1 217 ? -6.011 -84.820 -16.219 1.00 24.88 217 GLY C O 1
ATOM 10680 N N . PRO C 1 218 ? -4.912 -86.215 -17.625 1.00 26.46 218 PRO C N 1
ATOM 10681 C CA . PRO C 1 218 ? -5.979 -86.322 -18.617 1.00 26.97 218 PRO C CA 1
ATOM 10682 C C . PRO C 1 218 ? -7.336 -86.663 -18.006 1.00 26.54 218 PRO C C 1
ATOM 10683 O O . PRO C 1 218 ? -7.424 -87.538 -17.146 1.00 28.07 218 PRO C O 1
ATOM 10687 N N . GLY C 1 219 ? -8.377 -85.965 -18.449 1.00 25.93 219 GLY C N 1
ATOM 10688 C CA . GLY C 1 219 ? -9.744 -86.257 -18.039 1.00 26.20 219 GLY C CA 1
ATOM 10689 C C . GLY C 1 219 ? -10.231 -85.489 -16.828 1.00 25.78 219 GLY C C 1
ATOM 10690 O O . GLY C 1 219 ? -11.436 -85.360 -16.624 1.00 25.47 219 GLY C O 1
ATOM 10691 N N . ASP C 1 220 ? -9.304 -84.972 -16.023 1.00 25.04 220 ASP C N 1
ATOM 10692 C CA . ASP C 1 220 ? -9.673 -84.325 -14.766 1.00 24.57 220 ASP C CA 1
ATOM 10693 C C . ASP C 1 220 ? -10.499 -83.050 -14.953 1.00 24.13 220 ASP C C 1
ATOM 10694 O O . ASP C 1 220 ? -11.241 -82.661 -14.050 1.00 24.10 220 ASP C O 1
ATOM 10699 N N . GLY C 1 221 ? -10.375 -82.409 -16.115 1.00 23.79 221 GLY C N 1
ATOM 10700 C CA . GLY C 1 221 ? -11.183 -81.237 -16.452 1.00 23.39 221 GLY C CA 1
ATOM 10701 C C . GLY C 1 221 ? -12.691 -81.470 -16.513 1.00 23.71 221 GLY C C 1
ATOM 10702 O O . GLY C 1 221 ? -13.460 -80.507 -16.451 1.00 23.69 221 GLY C O 1
ATOM 10703 N N . THR C 1 222 ? -13.122 -82.727 -16.643 1.00 24.55 222 THR C N 1
ATOM 10704 C CA . THR C 1 222 ? -14.552 -83.073 -16.547 1.00 25.09 222 THR C CA 1
ATOM 10705 C C . THR C 1 222 ? -14.875 -84.076 -15.435 1.00 25.21 222 THR C C 1
ATOM 10706 O O . THR C 1 222 ? -15.912 -83.964 -14.779 1.00 25.63 222 THR C O 1
ATOM 10710 N N . LYS C 1 223 ? -13.995 -85.052 -15.225 1.00 24.97 223 LYS C N 1
ATOM 10711 C CA . LYS C 1 223 ? -14.280 -86.167 -14.320 1.00 25.58 223 LYS C CA 1
ATOM 10712 C C . LYS C 1 223 ? -14.267 -85.778 -12.847 1.00 24.46 223 LYS C C 1
ATOM 10713 O O . LYS C 1 223 ? -14.825 -86.491 -12.017 1.00 24.67 223 LYS C O 1
ATOM 10719 N N . THR C 1 224 ? -13.637 -84.649 -12.530 1.00 23.21 224 THR C N 1
ATOM 10720 C CA . THR C 1 224 ? -13.623 -84.133 -11.159 1.00 22.52 224 THR C CA 1
ATOM 10721 C C . THR C 1 224 ? -14.800 -83.184 -10.865 1.00 22.42 224 THR C C 1
ATOM 10722 O O . THR C 1 224 ? -14.769 -82.437 -9.881 1.00 21.58 224 THR C O 1
ATOM 10726 N N . TRP C 1 225 ? -15.828 -83.217 -11.716 1.00 22.51 225 TRP C N 1
ATOM 10727 C CA . TRP C 1 225 ? -17.054 -82.450 -11.516 1.00 23.24 225 TRP C CA 1
ATOM 10728 C C . TRP C 1 225 ? -18.257 -83.377 -11.578 1.00 24.66 225 TRP C C 1
ATOM 10729 O O . TRP C 1 225 ? -18.235 -84.363 -12.322 1.00 26.07 225 TRP C O 1
ATOM 10740 N N . PRO C 1 226 ? -19.316 -83.065 -10.810 1.00 25.77 226 PRO C N 1
ATOM 10741 C CA . PRO C 1 226 ? -20.557 -83.824 -10.942 1.00 27.27 226 PRO C CA 1
ATOM 10742 C C . PRO C 1 226 ? -21.292 -83.440 -12.218 1.00 28.58 226 PRO C C 1
ATOM 10743 O O . PRO C 1 226 ? -21.196 -82.295 -12.670 1.00 28.11 226 PRO C O 1
ATOM 10747 N N . GLY C 1 227 ? -22.021 -84.392 -12.792 1.00 30.55 227 GLY C N 1
ATOM 10748 C CA . GLY C 1 227 ? -22.763 -84.154 -14.028 1.00 32.74 227 GLY C CA 1
ATOM 10749 C C . GLY C 1 227 ? -21.922 -83.437 -15.065 1.00 32.65 227 GLY C C 1
ATOM 10750 O O . GLY C 1 227 ? -20.866 -83.924 -15.453 1.00 35.08 227 GLY C O 1
ATOM 10751 N N . GLU C 1 228 ? -22.387 -82.272 -15.510 1.00 32.49 228 GLU C N 1
ATOM 10752 C CA . GLU C 1 228 ? -21.630 -81.449 -16.449 1.00 32.36 228 GLU C CA 1
ATOM 10753 C C . GLU C 1 228 ? -21.424 -80.041 -15.890 1.00 29.26 228 GLU C C 1
ATOM 10754 O O . GLU C 1 228 ? -21.440 -79.051 -16.624 1.00 28.62 228 GLU C O 1
ATOM 10760 N N . GLN C 1 229 ? -21.219 -79.968 -14.576 1.00 27.08 229 GLN C N 1
ATOM 10761 C CA . GLN C 1 229 ? -21.082 -78.692 -13.873 1.00 25.72 229 GLN C CA 1
ATOM 10762 C C . GLN C 1 229 ? -19.875 -77.862 -14.350 1.00 24.61 229 GLN C C 1
ATOM 10763 O O . GLN C 1 229 ? -19.877 -76.637 -14.224 1.00 23.85 229 GLN C O 1
ATOM 10769 N N . TRP C 1 230 ? -18.852 -78.522 -14.895 1.00 24.60 230 TRP C N 1
ATOM 10770 C CA . TRP C 1 230 ? -17.702 -77.827 -15.502 1.00 24.23 230 TRP C CA 1
ATOM 10771 C C . TRP C 1 230 ? -18.072 -76.827 -16.603 1.00 24.08 230 TRP C C 1
ATOM 10772 O O . TRP C 1 230 ? -17.305 -75.909 -16.898 1.00 23.38 230 TRP C O 1
ATOM 10783 N N . LYS C 1 231 ? -19.242 -77.006 -17.212 1.00 24.96 231 LYS C N 1
ATOM 10784 C CA . LYS C 1 231 ? -19.736 -76.073 -18.222 1.00 25.77 231 LYS C CA 1
ATOM 10785 C C . LYS C 1 231 ? -19.941 -74.668 -17.663 1.00 25.45 231 LYS C C 1
ATOM 10786 O O . LYS C 1 231 ? -19.927 -73.694 -18.414 1.00 25.90 231 LYS C O 1
ATOM 10792 N N . LEU C 1 232 ? -20.131 -74.578 -16.345 1.00 24.73 232 LEU C N 1
ATOM 10793 C CA . LEU C 1 232 ? -20.243 -73.307 -15.638 1.00 24.64 232 LEU C CA 1
ATOM 10794 C C . LEU C 1 232 ? -19.092 -73.193 -14.647 1.00 23.14 232 LEU C C 1
ATOM 10795 O O . LEU C 1 232 ? -19.262 -72.684 -13.536 1.00 22.70 232 LEU C O 1
ATOM 10800 N N . GLY C 1 233 ? -17.915 -73.658 -15.058 1.00 22.71 233 GLY C N 1
ATOM 10801 C CA . GLY C 1 233 ? -16.849 -74.008 -14.115 1.00 21.86 233 GLY C CA 1
ATOM 10802 C C . GLY C 1 233 ? -15.884 -72.942 -13.634 1.00 20.80 233 GLY C C 1
ATOM 10803 O O . GLY C 1 233 ? -14.972 -73.253 -12.873 1.00 20.74 233 GLY C O 1
ATOM 10804 N N . GLY C 1 234 ? -16.055 -71.694 -14.055 1.00 20.30 234 GLY C N 1
ATOM 10805 C CA . GLY C 1 234 ? -15.147 -70.640 -13.602 1.00 19.74 234 GLY C CA 1
ATOM 10806 C C . GLY C 1 234 ? -13.723 -70.901 -14.057 1.00 19.37 234 GLY C C 1
ATOM 10807 O O . GLY C 1 234 ? -13.480 -71.124 -15.244 1.00 19.60 234 GLY C O 1
ATOM 10808 N N . GLY C 1 235 ? -12.777 -70.882 -13.121 1.00 19.06 235 GLY C N 1
ATOM 10809 C CA . GLY C 1 235 ? -11.363 -70.990 -13.477 1.00 18.57 235 GLY C CA 1
ATOM 10810 C C . GLY C 1 235 ? -10.921 -69.855 -14.382 1.00 18.76 235 GLY C C 1
ATOM 10811 O O . GLY C 1 235 ? -10.103 -70.046 -15.290 1.00 18.95 235 GLY C O 1
ATOM 10812 N N . THR C 1 236 ? -11.461 -68.663 -14.138 1.00 18.74 236 THR C N 1
ATOM 10813 C CA . THR C 1 236 ? -11.128 -67.488 -14.937 1.00 18.39 236 THR C CA 1
ATOM 10814 C C . THR C 1 236 ? -9.700 -67.033 -14.629 1.00 18.28 236 THR C C 1
ATOM 10815 O O . THR C 1 236 ? -9.062 -67.548 -13.716 1.00 17.77 236 THR C O 1
ATOM 10819 N N . THR C 1 237 ? -9.211 -66.069 -15.404 1.00 18.62 237 THR C N 1
ATOM 10820 C CA . THR C 1 237 ? -7.777 -65.891 -15.603 1.00 18.74 237 THR C CA 1
ATOM 10821 C C . THR C 1 237 ? -7.416 -64.407 -15.615 1.00 18.88 237 THR C C 1
ATOM 10822 O O . THR C 1 237 ? -6.754 -63.896 -16.523 1.00 19.80 237 THR C O 1
ATOM 10826 N N . TRP C 1 238 ? -7.855 -63.732 -14.563 1.00 18.86 238 TRP C N 1
ATOM 10827 C CA . TRP C 1 238 ? -7.868 -62.275 -14.501 1.00 18.95 238 TRP C CA 1
ATOM 10828 C C . TRP C 1 238 ? -6.663 -61.683 -13.760 1.00 18.00 238 TRP C C 1
ATOM 10829 O O . TRP C 1 238 ? -6.554 -60.464 -13.630 1.00 18.18 238 TRP C O 1
ATOM 10840 N N . GLY C 1 239 ? -5.761 -62.539 -13.282 1.00 17.30 239 GLY C N 1
ATOM 10841 C CA . GLY C 1 239 ? -4.578 -62.098 -12.546 1.00 17.68 239 GLY C CA 1
ATOM 10842 C C . GLY C 1 239 ? -3.376 -61.842 -13.432 1.00 17.98 239 GLY C C 1
ATOM 10843 O O . GLY C 1 239 ? -3.517 -61.536 -14.611 1.00 20.73 239 GLY C O 1
ATOM 10844 N N . TRP C 1 240 ? -2.192 -61.976 -12.846 1.00 17.67 240 TRP C N 1
ATOM 10845 C CA . TRP C 1 240 ? -0.930 -61.598 -13.486 1.00 17.92 240 TRP C CA 1
ATOM 10846 C C . TRP C 1 240 ? -0.252 -62.815 -14.086 1.00 18.21 240 TRP C C 1
ATOM 10847 O O . TRP C 1 240 ? -0.230 -63.878 -13.466 1.00 18.60 240 TRP C O 1
ATOM 10858 N N . TYR C 1 241 ? 0.302 -62.660 -15.287 1.00 18.09 241 TYR C N 1
ATOM 10859 C CA . TYR C 1 241 ? 1.020 -63.752 -15.945 1.00 18.57 241 TYR C CA 1
ATOM 10860 C C . TYR C 1 241 ? 2.529 -63.529 -15.879 1.00 18.26 241 TYR C C 1
ATOM 10861 O O . TYR C 1 241 ? 2.994 -62.388 -15.909 1.00 18.67 241 TYR C O 1
ATOM 10870 N N . SER C 1 242 ? 3.278 -64.628 -15.792 1.00 18.02 242 SER C N 1
ATOM 10871 C CA . SER C 1 242 ? 4.740 -64.589 -15.785 1.00 18.79 242 SER C CA 1
ATOM 10872 C C . SER C 1 242 ? 5.285 -65.539 -16.851 1.00 18.93 242 SER C C 1
ATOM 10873 O O . SER C 1 242 ? 4.545 -66.337 -17.423 1.00 18.93 242 SER C O 1
ATOM 10876 N N . TYR C 1 243 ? 6.584 -65.450 -17.116 1.00 19.00 243 TYR C N 1
ATOM 10877 C CA . TYR C 1 243 ? 7.194 -66.196 -18.211 1.00 19.87 243 TYR C CA 1
ATOM 10878 C C . TYR C 1 243 ? 8.662 -66.445 -17.917 1.00 20.85 243 TYR C C 1
ATOM 10879 O O . TYR C 1 243 ? 9.360 -65.541 -17.442 1.00 21.12 243 TYR C O 1
ATOM 10888 N N . ASP C 1 244 ? 9.116 -67.669 -18.193 1.00 21.89 244 ASP C N 1
ATOM 10889 C CA . ASP C 1 244 ? 10.538 -68.006 -18.162 1.00 23.13 244 ASP C CA 1
ATOM 10890 C C . ASP C 1 244 ? 10.969 -68.401 -19.575 1.00 24.30 244 ASP C C 1
ATOM 10891 O O . ASP C 1 244 ? 10.670 -69.509 -20.024 1.00 24.01 244 ASP C O 1
ATOM 10896 N N . PRO C 1 245 ? 11.670 -67.494 -20.283 1.00 25.03 245 PRO C N 1
ATOM 10897 C CA . PRO C 1 245 ? 12.113 -67.815 -21.646 1.00 26.46 245 PRO C CA 1
ATOM 10898 C C . PRO C 1 245 ? 13.065 -69.008 -21.740 1.00 27.45 245 PRO C C 1
ATOM 10899 O O . PRO C 1 245 ? 13.059 -69.707 -22.755 1.00 28.55 245 PRO C O 1
ATOM 10903 N N . ALA C 1 246 ? 13.866 -69.241 -20.703 1.00 27.32 246 ALA C N 1
ATOM 10904 C CA . ALA C 1 246 ? 14.805 -70.366 -20.695 1.00 28.90 246 ALA C CA 1
ATOM 10905 C C . ALA C 1 246 ? 14.094 -71.725 -20.657 1.00 28.97 246 ALA C C 1
ATOM 10906 O O . ALA C 1 246 ? 14.611 -72.710 -21.180 1.00 30.16 246 ALA C O 1
ATOM 10908 N N . LEU C 1 247 ? 12.913 -71.770 -20.037 1.00 27.29 247 LEU C N 1
ATOM 10909 C CA . LEU C 1 247 ? 12.112 -72.995 -19.963 1.00 27.37 247 LEU C CA 1
ATOM 10910 C C . LEU C 1 247 ? 10.988 -73.041 -20.996 1.00 27.79 247 LEU C C 1
ATOM 10911 O O . LEU C 1 247 ? 10.362 -74.087 -21.178 1.00 29.16 247 LEU C O 1
ATOM 10916 N N . ASP C 1 248 ? 10.733 -71.917 -21.664 1.00 27.18 248 ASP C N 1
ATOM 10917 C CA . ASP C 1 248 ? 9.641 -71.808 -22.632 1.00 27.76 248 ASP C CA 1
ATOM 10918 C C . ASP C 1 248 ? 8.299 -72.137 -21.970 1.00 25.97 248 ASP C C 1
ATOM 10919 O O . ASP C 1 248 ? 7.498 -72.916 -22.487 1.00 26.35 248 ASP C O 1
ATOM 10924 N N . LEU C 1 249 ? 8.067 -71.530 -20.811 1.00 23.94 249 LEU C N 1
ATOM 10925 C CA . LEU C 1 249 ? 6.825 -71.722 -20.073 1.00 22.82 249 LEU C CA 1
ATOM 10926 C C . LEU C 1 249 ? 6.330 -70.381 -19.590 1.00 21.65 249 LEU C C 1
ATOM 10927 O O . LEU C 1 249 ? 7.124 -69.585 -19.087 1.00 21.60 249 LEU C O 1
ATOM 10932 N N . PHE C 1 250 ? 5.030 -70.130 -19.741 1.00 20.76 250 PHE C N 1
ATOM 10933 C CA . PHE C 1 250 ? 4.381 -69.013 -19.060 1.00 20.32 250 PHE C CA 1
ATOM 10934 C C . PHE C 1 250 ? 3.448 -69.568 -17.986 1.00 19.09 250 PHE C C 1
ATOM 10935 O O . PHE C 1 250 ? 2.969 -70.704 -18.090 1.00 19.59 250 PHE C O 1
ATOM 10943 N N . TYR C 1 251 ? 3.205 -68.760 -16.953 1.00 17.99 251 TYR C N 1
ATOM 10944 C CA . TYR C 1 251 ? 2.524 -69.221 -15.753 1.00 18.18 251 TYR C CA 1
ATOM 10945 C C . TYR C 1 251 ? 1.402 -68.276 -15.360 1.00 17.84 251 TYR C C 1
ATOM 10946 O O . TYR C 1 251 ? 1.514 -67.060 -15.522 1.00 17.67 251 TYR C O 1
ATOM 10955 N N . TYR C 1 252 ? 0.321 -68.845 -14.840 1.00 17.86 252 TYR C N 1
ATOM 10956 C CA . TYR C 1 252 ? -0.796 -68.066 -14.324 1.00 17.61 252 TYR C CA 1
ATOM 10957 C C . TYR C 1 252 ? -1.642 -68.947 -13.432 1.00 17.56 252 TYR C C 1
ATOM 10958 O O . TYR C 1 252 ? -1.454 -70.168 -13.401 1.00 17.96 252 TYR C O 1
ATOM 10967 N N . GLY C 1 253 ? -2.564 -68.312 -12.712 1.00 17.11 253 GLY C N 1
ATOM 10968 C CA . GLY C 1 253 ? -3.483 -69.008 -11.824 1.00 17.28 253 GLY C CA 1
ATOM 10969 C C . GLY C 1 253 ? -4.920 -68.839 -12.264 1.00 17.60 253 GLY C C 1
ATOM 10970 O O . GLY C 1 253 ? -5.241 -67.931 -13.032 1.00 17.64 253 GLY C O 1
ATOM 10971 N N . THR C 1 254 ? -5.789 -69.717 -11.770 1.00 17.65 254 THR C N 1
ATOM 10972 C CA . THR C 1 254 ? -7.188 -69.733 -12.185 1.00 17.56 254 THR C CA 1
ATOM 10973 C C . THR C 1 254 ? -8.136 -69.524 -11.016 1.00 17.18 254 THR C C 1
ATOM 10974 O O . THR C 1 254 ? -7.822 -69.864 -9.872 1.00 17.28 254 THR C O 1
ATOM 10978 N N . SER C 1 255 ? -9.303 -68.968 -11.329 1.00 17.03 255 SER C N 1
ATOM 10979 C CA . SER C 1 255 ? -10.274 -68.562 -10.314 1.00 17.17 255 SER C CA 1
ATOM 10980 C C . SER C 1 255 ? -11.030 -69.725 -9.688 1.00 17.54 255 SER C C 1
ATOM 10981 O O . SER C 1 255 ? -10.835 -70.892 -10.045 1.00 17.43 255 SER C O 1
ATOM 10984 N N . ASN C 1 256 ? -11.900 -69.364 -8.744 1.00 17.53 256 ASN C N 1
ATOM 10985 C CA . ASN C 1 256 ? -12.884 -70.268 -8.156 1.00 19.24 256 ASN C CA 1
ATOM 10986 C C . ASN C 1 256 ? -13.687 -71.043 -9.203 1.00 19.44 256 ASN C C 1
ATOM 10987 O O . ASN C 1 256 ? -13.867 -70.568 -10.332 1.00 19.92 256 ASN C O 1
ATOM 10992 N N . PRO C 1 257 ? -14.180 -72.236 -8.830 1.00 18.99 257 PRO C N 1
ATOM 10993 C CA . PRO C 1 257 ? -14.906 -73.115 -9.753 1.00 19.65 257 PRO C CA 1
ATOM 10994 C C . PRO C 1 257 ? -16.363 -72.716 -10.065 1.00 19.94 257 PRO C C 1
ATOM 10995 O O . PRO C 1 257 ? -17.218 -73.595 -10.190 1.00 21.46 257 PRO C O 1
ATOM 10999 N N . GLY C 1 258 ? -16.652 -71.424 -10.202 1.00 19.71 258 GLY C N 1
ATOM 11000 C CA . GLY C 1 258 ? -17.995 -70.982 -10.584 1.00 20.10 258 GLY C CA 1
ATOM 11001 C C . GLY C 1 258 ? -18.880 -70.712 -9.383 1.00 20.23 258 GLY C C 1
ATOM 11002 O O . GLY C 1 258 ? -18.579 -69.830 -8.575 1.00 20.77 258 GLY C O 1
ATOM 11003 N N . THR C 1 259 ? -19.974 -71.461 -9.260 1.00 20.75 259 THR C N 1
ATOM 11004 C CA . THR C 1 259 ? -20.897 -71.252 -8.140 1.00 20.88 259 THR C CA 1
ATOM 11005 C C . THR C 1 259 ? -20.169 -71.348 -6.799 1.00 20.12 259 THR C C 1
ATOM 11006 O O . THR C 1 259 ? -19.296 -72.196 -6.604 1.00 19.75 259 THR C O 1
ATOM 11010 N N . TRP C 1 260 ? -20.552 -70.457 -5.890 1.00 19.94 260 TRP C N 1
ATOM 11011 C CA . TRP C 1 260 ? -20.014 -70.408 -4.540 1.00 20.25 260 TRP C CA 1
ATOM 11012 C C . TRP C 1 260 ? -20.665 -71.446 -3.619 1.00 20.83 260 TRP C C 1
ATOM 11013 O O . TRP C 1 260 ? -20.234 -71.621 -2.476 1.00 20.93 260 TRP C O 1
ATOM 11024 N N . ASN C 1 261 ? -21.701 -72.121 -4.117 1.00 21.37 261 ASN C N 1
ATOM 11025 C CA . ASN C 1 261 ? -22.352 -73.219 -3.407 1.00 22.29 261 ASN C CA 1
ATOM 11026 C C . ASN C 1 261 ? -21.669 -74.542 -3.763 1.00 22.26 261 ASN C C 1
ATOM 11027 O O . ASN C 1 261 ? -22.011 -75.183 -4.759 1.00 22.24 261 ASN C O 1
ATOM 11032 N N . ALA C 1 262 ? -20.700 -74.943 -2.946 1.00 21.58 262 ALA C N 1
ATOM 11033 C CA . ALA C 1 262 ? -19.897 -76.136 -3.220 1.00 21.96 262 ALA C CA 1
ATOM 11034 C C . ALA C 1 262 ? -20.713 -77.434 -3.261 1.00 23.13 262 ALA C C 1
ATOM 11035 O O . ALA C 1 262 ? -20.297 -78.406 -3.890 1.00 23.65 262 ALA C O 1
ATOM 11037 N N . GLU C 1 263 ? -21.867 -77.449 -2.593 1.00 24.22 263 GLU C N 1
ATOM 11038 C CA . GLU C 1 263 ? -22.809 -78.571 -2.683 1.00 26.07 263 GLU C CA 1
ATOM 11039 C C . GLU C 1 263 ? -23.111 -78.961 -4.135 1.00 25.79 263 GLU C C 1
ATOM 11040 O O . GLU C 1 263 ? -23.215 -80.147 -4.451 1.00 27.27 263 GLU C O 1
ATOM 11046 N N . GLN C 1 264 ? -23.247 -77.962 -5.005 1.00 25.57 264 GLN C N 1
ATOM 11047 C CA . GLN C 1 264 ? -23.533 -78.184 -6.433 1.00 26.48 264 GLN C CA 1
ATOM 11048 C C . GLN C 1 264 ? -22.320 -78.633 -7.252 1.00 26.02 264 GLN C C 1
ATOM 11049 O O . GLN C 1 264 ? -22.446 -78.913 -8.445 1.00 27.52 264 GLN C O 1
ATOM 11055 N N . ARG C 1 265 ? -21.154 -78.694 -6.619 1.00 26.05 265 ARG C N 1
ATOM 11056 C CA . ARG C 1 265 ? -19.936 -79.160 -7.269 1.00 25.89 265 ARG C CA 1
ATOM 11057 C C . ARG C 1 265 ? -19.375 -80.377 -6.547 1.00 26.75 265 ARG C C 1
ATOM 11058 O O . ARG C 1 265 ? -18.237 -80.780 -6.787 1.00 26.32 265 ARG C O 1
ATOM 11066 N N . LYS C 1 266 ? -20.184 -80.962 -5.665 1.00 27.76 266 LYS C N 1
ATOM 11067 C CA . LYS C 1 266 ? -19.712 -81.990 -4.752 1.00 30.19 266 LYS C CA 1
ATOM 11068 C C . LYS C 1 266 ? -19.331 -83.255 -5.514 1.00 30.83 266 LYS C C 1
ATOM 11069 O O . LYS C 1 266 ? -19.944 -83.588 -6.531 1.00 32.72 266 LYS C O 1
ATOM 11075 N N . GLY C 1 267 ? -18.314 -83.948 -5.013 1.00 31.27 267 GLY C N 1
ATOM 11076 C CA . GLY C 1 267 ? -17.906 -85.234 -5.570 1.00 32.09 267 GLY C CA 1
ATOM 11077 C C . GLY C 1 267 ? -16.527 -85.265 -6.198 1.00 30.75 267 GLY C C 1
ATOM 11078 O O . GLY C 1 267 ? -16.019 -86.344 -6.510 1.00 32.97 267 GLY C O 1
ATOM 11079 N N . GLY C 1 268 ? -15.910 -84.102 -6.390 1.00 27.85 268 GLY C N 1
ATOM 11080 C CA . GLY C 1 268 ? -14.586 -84.056 -7.000 1.00 26.23 268 GLY C CA 1
ATOM 11081 C C . GLY C 1 268 ? -13.836 -82.760 -6.773 1.00 24.18 268 GLY C C 1
ATOM 11082 O O . GLY C 1 268 ? -14.368 -81.806 -6.210 1.00 24.61 268 GLY C O 1
ATOM 11083 N N . ASP C 1 269 ? -12.586 -82.747 -7.227 1.00 22.71 269 ASP C N 1
ATOM 11084 C CA . ASP C 1 269 ? -11.687 -81.599 -7.061 1.00 21.21 269 ASP C CA 1
ATOM 11085 C C . ASP C 1 269 ? -12.077 -80.350 -7.850 1.00 21.01 269 ASP C C 1
ATOM 11086 O O . ASP C 1 269 ? -11.590 -79.266 -7.541 1.00 20.61 269 ASP C O 1
ATOM 11091 N N . ASN C 1 270 ? -12.933 -80.492 -8.863 1.00 20.84 270 ASN C N 1
ATOM 11092 C CA . ASN C 1 270 ? -13.302 -79.377 -9.744 1.00 20.29 270 ASN C CA 1
ATOM 11093 C C . ASN C 1 270 ? -12.078 -78.789 -10.466 1.00 19.93 270 ASN C C 1
ATOM 11094 O O . ASN C 1 270 ? -11.924 -77.574 -10.549 1.00 19.28 270 ASN C O 1
ATOM 11099 N N . LYS C 1 271 ? -11.214 -79.653 -10.989 1.00 19.92 271 LYS C N 1
ATOM 11100 C CA . LYS C 1 271 ? -10.040 -79.192 -11.731 1.00 19.73 271 LYS C CA 1
ATOM 11101 C C . LYS C 1 271 ? -10.468 -78.597 -13.080 1.00 20.40 271 LYS C C 1
ATOM 11102 O O . LYS C 1 271 ? -11.415 -79.101 -13.680 1.00 20.33 271 LYS C O 1
ATOM 11108 N N . TRP C 1 272 ? -9.807 -77.545 -13.578 1.00 19.80 272 TRP C N 1
ATOM 11109 C CA . TRP C 1 272 ? -8.609 -76.936 -12.986 1.00 19.59 272 TRP C CA 1
ATOM 11110 C C . TRP C 1 272 ? -8.887 -75.523 -12.466 1.00 19.23 272 TRP C C 1
ATOM 11111 O O . TRP C 1 272 ? -8.177 -74.568 -12.790 1.00 18.40 272 TRP C O 1
ATOM 11122 N N . SER C 1 273 ? -9.930 -75.396 -11.654 1.00 18.91 273 SER C N 1
ATOM 11123 C CA . SER C 1 273 ? -10.120 -74.197 -10.840 1.00 18.36 273 SER C CA 1
ATOM 11124 C C . SER C 1 273 ? -9.026 -74.115 -9.775 1.00 18.03 273 SER C C 1
ATOM 11125 O O . SER C 1 273 ? -8.431 -75.129 -9.401 1.00 17.78 273 SER C O 1
ATOM 11128 N N . CYS C 1 274 ? -8.765 -72.907 -9.291 1.00 17.77 274 CYS C N 1
ATOM 11129 C CA . CYS C 1 274 ? -7.822 -72.695 -8.183 1.00 18.27 274 CYS C CA 1
ATOM 11130 C C . CYS C 1 274 ? -6.477 -73.379 -8.440 1.00 17.67 274 CYS C C 1
ATOM 11131 O O . CYS C 1 274 ? -5.910 -74.031 -7.559 1.00 17.78 274 CYS C O 1
ATOM 11134 N N . THR C 1 275 ? -5.972 -73.217 -9.659 1.00 17.73 275 THR C N 1
ATOM 11135 C CA . THR C 1 275 ? -4.824 -73.978 -10.141 1.00 18.42 275 THR C CA 1
ATOM 11136 C C . THR C 1 275 ? -3.723 -73.057 -10.660 1.00 18.09 275 THR C C 1
ATOM 11137 O O . THR C 1 275 ? -4.003 -72.010 -11.238 1.00 18.39 275 THR C O 1
ATOM 11141 N N . ILE C 1 276 ? -2.477 -73.466 -10.437 1.00 18.18 276 ILE C N 1
ATOM 11142 C CA . ILE C 1 276 ? -1.310 -72.876 -11.088 1.00 18.26 276 ILE C CA 1
ATOM 11143 C C . ILE C 1 276 ? -1.024 -73.663 -12.362 1.00 18.39 276 ILE C C 1
ATOM 11144 O O . ILE C 1 276 ? -0.781 -74.867 -12.297 1.00 19.04 276 ILE C O 1
ATOM 11149 N N . PHE C 1 277 ? -1.056 -72.976 -13.504 1.00 19.11 277 PHE C N 1
ATOM 11150 C CA . PHE C 1 277 ? -0.735 -73.569 -14.806 1.00 19.45 277 PHE C CA 1
ATOM 11151 C C . PHE C 1 277 ? 0.644 -73.131 -15.281 1.00 19.52 277 PHE C C 1
ATOM 11152 O O . PHE C 1 277 ? 1.029 -71.973 -15.107 1.00 19.76 277 PHE C O 1
ATOM 11160 N N . ALA C 1 278 ? 1.367 -74.071 -15.882 1.00 20.10 278 ALA C N 1
ATOM 11161 C CA . ALA C 1 278 ? 2.561 -73.786 -16.662 1.00 20.25 278 ALA C CA 1
ATOM 11162 C C . ALA C 1 278 ? 2.298 -74.285 -18.079 1.00 20.75 278 ALA C C 1
ATOM 11163 O O . ALA C 1 278 ? 2.104 -75.482 -18.282 1.00 20.63 278 ALA C O 1
ATOM 11165 N N . ARG C 1 279 ? 2.291 -73.365 -19.044 1.00 20.99 279 ARG C N 1
ATOM 11166 C CA . ARG C 1 279 ? 1.949 -73.685 -20.436 1.00 21.89 279 ARG C CA 1
ATOM 11167 C C . ARG C 1 279 ? 3.004 -73.217 -21.442 1.00 22.99 279 ARG C C 1
ATOM 11168 O O . ARG C 1 279 ? 3.717 -72.241 -21.211 1.00 22.24 279 ARG C O 1
ATOM 11176 N N . ARG C 1 280 ? 3.077 -73.928 -22.564 1.00 24.38 280 ARG C N 1
ATOM 11177 C CA . ARG C 1 280 ? 3.944 -73.551 -23.676 1.00 25.93 280 ARG C CA 1
ATOM 11178 C C . ARG C 1 280 ? 3.301 -72.392 -24.423 1.00 26.49 280 ARG C C 1
ATOM 11179 O O . ARG C 1 280 ? 2.159 -72.510 -24.865 1.00 26.80 280 ARG C O 1
ATOM 11187 N N . PRO C 1 281 ? 4.019 -71.263 -24.569 1.00 27.70 281 PRO C N 1
ATOM 11188 C CA . PRO C 1 281 ? 3.403 -70.127 -25.264 1.00 28.28 281 PRO C CA 1
ATOM 11189 C C . PRO C 1 281 ? 3.104 -70.351 -26.758 1.00 29.17 281 PRO C C 1
ATOM 11190 O O . PRO C 1 281 ? 2.178 -69.734 -27.278 1.00 29.19 281 PRO C O 1
ATOM 11194 N N . ASP C 1 282 ? 3.866 -71.212 -27.433 1.00 30.99 282 ASP C N 1
ATOM 11195 C CA . ASP C 1 282 ? 3.653 -71.467 -28.869 1.00 32.36 282 ASP C CA 1
ATOM 11196 C C . ASP C 1 282 ? 2.301 -72.125 -29.154 1.00 31.92 282 ASP C C 1
ATOM 11197 O O . ASP C 1 282 ? 1.615 -71.763 -30.114 1.00 32.74 282 ASP C O 1
ATOM 11202 N N . THR C 1 283 ? 1.936 -73.095 -28.319 1.00 29.96 283 THR C N 1
ATOM 11203 C CA . THR C 1 283 ? 0.767 -73.948 -28.553 1.00 29.53 283 THR C CA 1
ATOM 11204 C C . THR C 1 283 ? -0.332 -73.822 -27.504 1.00 28.07 283 THR C C 1
ATOM 11205 O O . THR C 1 283 ? -1.459 -74.263 -27.735 1.00 27.71 283 THR C O 1
ATOM 11209 N N . GLY C 1 284 ? -0.004 -73.233 -26.356 1.00 26.60 284 GLY C N 1
ATOM 11210 C CA . GLY C 1 284 ? -0.921 -73.194 -25.227 1.00 25.46 284 GLY C CA 1
ATOM 11211 C C . GLY C 1 284 ? -1.011 -74.486 -24.433 1.00 25.32 284 GLY C C 1
ATOM 11212 O O . GLY C 1 284 ? -1.788 -74.564 -23.489 1.00 24.10 284 GLY C O 1
ATOM 11213 N N . LYS C 1 285 ? -0.228 -75.503 -24.795 1.00 25.45 285 LYS C N 1
ATOM 11214 C CA . LYS C 1 285 ? -0.337 -76.808 -24.144 1.00 25.54 285 LYS C CA 1
ATOM 11215 C C . LYS C 1 285 ? 0.306 -76.785 -22.764 1.00 24.21 285 LYS C C 1
ATOM 11216 O O . LYS C 1 285 ? 1.401 -76.249 -22.588 1.00 23.98 285 LYS C O 1
ATOM 11222 N N . ALA C 1 286 ? -0.381 -77.368 -21.789 1.00 23.13 286 ALA C N 1
ATOM 11223 C CA . ALA C 1 286 ? 0.115 -77.386 -20.419 1.00 22.38 286 ALA C CA 1
ATOM 11224 C C . ALA C 1 286 ? 1.226 -78.415 -20.228 1.00 23.02 286 ALA C C 1
ATOM 11225 O O . ALA C 1 286 ? 1.101 -79.574 -20.646 1.00 23.65 286 ALA C O 1
ATOM 11227 N N . ARG C 1 287 ? 2.309 -77.971 -19.590 1.00 22.78 287 ARG C N 1
ATOM 11228 C CA . ARG C 1 287 ? 3.419 -78.835 -19.193 1.00 23.66 287 ARG C CA 1
ATOM 11229 C C . ARG C 1 287 ? 3.225 -79.377 -17.780 1.00 22.60 287 ARG C C 1
ATOM 11230 O O . ARG C 1 287 ? 3.554 -80.530 -17.502 1.00 22.59 287 ARG C O 1
ATOM 11238 N N . TRP C 1 288 ? 2.706 -78.538 -16.890 1.00 21.47 288 TRP C N 1
ATOM 11239 C CA . TRP C 1 288 ? 2.310 -78.988 -15.561 1.00 20.66 288 TRP C CA 1
ATOM 11240 C C . TRP C 1 288 ? 1.222 -78.098 -14.994 1.00 19.94 288 TRP C C 1
ATOM 11241 O O . TRP C 1 288 ? 0.990 -76.996 -15.487 1.00 19.35 288 TRP C O 1
ATOM 11252 N N . ALA C 1 289 ? 0.555 -78.597 -13.960 1.00 19.80 289 ALA C N 1
ATOM 11253 C CA . ALA C 1 289 ? -0.467 -77.841 -13.262 1.00 19.39 289 ALA C CA 1
ATOM 11254 C C . ALA C 1 289 ? -0.595 -78.364 -11.845 1.00 18.93 289 ALA C C 1
ATOM 11255 O O . ALA C 1 289 ? -0.543 -79.574 -11.616 1.00 19.83 289 ALA C O 1
ATOM 11257 N N . TYR C 1 290 ? -0.756 -77.440 -10.901 1.00 18.37 290 TYR C N 1
ATOM 11258 C CA . TYR C 1 290 ? -0.941 -77.786 -9.504 1.00 18.20 290 TYR C CA 1
ATOM 11259 C C . TYR C 1 290 ? -2.166 -77.061 -8.956 1.00 17.66 290 TYR C C 1
ATOM 11260 O O . TYR C 1 290 ? -2.217 -75.829 -8.959 1.00 17.52 290 TYR C O 1
ATOM 11269 N N . GLN C 1 291 ? -3.155 -77.821 -8.487 1.00 17.76 291 GLN C N 1
ATOM 11270 C CA . GLN C 1 291 ? -4.350 -77.226 -7.887 1.00 17.86 291 GLN C CA 1
ATOM 11271 C C . GLN C 1 291 ? -4.163 -76.986 -6.398 1.00 18.03 291 GLN C C 1
ATOM 11272 O O . GLN C 1 291 ? -3.944 -77.923 -5.634 1.00 19.00 291 GLN C O 1
ATOM 11278 N N . MET C 1 292 ? -4.257 -75.722 -5.999 1.00 17.79 292 MET C N 1
ATOM 11279 C CA . MET C 1 292 ? -4.015 -75.330 -4.615 1.00 17.85 292 MET C CA 1
ATOM 11280 C C . MET C 1 292 ? -5.200 -75.634 -3.708 1.00 18.10 292 MET C C 1
ATOM 11281 O O . MET C 1 292 ? -5.013 -76.049 -2.562 1.00 18.17 292 MET C O 1
ATOM 11286 N N . THR C 1 293 ? -6.413 -75.428 -4.218 1.00 17.90 293 THR C N 1
ATOM 11287 C CA . THR C 1 293 ? -7.616 -75.562 -3.411 1.00 18.24 293 THR C CA 1
ATOM 11288 C C . THR C 1 293 ? -8.628 -76.456 -4.128 1.00 18.57 293 THR C C 1
ATOM 11289 O O . THR C 1 293 ? -9.503 -75.961 -4.827 1.00 19.33 293 THR C O 1
ATOM 11293 N N . PRO C 1 294 ? -8.502 -77.780 -3.958 1.00 19.14 294 PRO C N 1
ATOM 11294 C CA . PRO C 1 294 ? -9.508 -78.678 -4.530 1.00 19.69 294 PRO C CA 1
ATOM 11295 C C . PRO C 1 294 ? -10.893 -78.474 -3.921 1.00 20.09 294 PRO C C 1
ATOM 11296 O O . PRO C 1 294 ? -11.013 -78.283 -2.709 1.00 19.65 294 PRO C O 1
ATOM 11300 N N . TRP C 1 295 ? -11.921 -78.516 -4.765 1.00 19.88 295 TRP C N 1
ATOM 11301 C CA . TRP C 1 295 ? -13.312 -78.373 -4.330 1.00 20.36 295 TRP C CA 1
ATOM 11302 C C . TRP C 1 295 ? -13.476 -77.156 -3.415 1.00 20.28 295 TRP C C 1
ATOM 11303 O O . TRP C 1 295 ? -13.906 -77.256 -2.258 1.00 20.70 295 TRP C O 1
ATOM 11314 N N . ASP C 1 296 ? -13.120 -75.997 -3.955 1.00 19.57 296 ASP C N 1
ATOM 11315 C CA . ASP C 1 296 ? -13.188 -74.745 -3.216 1.00 19.65 296 ASP C CA 1
ATOM 11316 C C . ASP C 1 296 ? -14.591 -74.503 -2.681 1.00 20.03 296 ASP C C 1
ATOM 11317 O O . ASP C 1 296 ? -15.575 -74.726 -3.378 1.00 20.22 296 ASP C O 1
ATOM 11322 N N . SER C 1 297 ? -14.668 -74.044 -1.437 1.00 19.82 297 SER C N 1
ATOM 11323 C CA . SER C 1 297 ? -15.935 -73.612 -0.851 1.00 20.38 297 SER C CA 1
ATOM 11324 C C . SER C 1 297 ? -15.820 -72.216 -0.225 1.00 19.81 297 SER C C 1
ATOM 11325 O O . SER C 1 297 ? -16.662 -71.828 0.578 1.00 19.61 297 SER C O 1
ATOM 11328 N N . TRP C 1 298 ? -14.779 -71.471 -0.606 1.00 19.16 298 TRP C N 1
ATOM 11329 C CA . TRP C 1 298 ? -14.460 -70.173 0.005 1.00 18.84 298 TRP C CA 1
ATOM 11330 C C . TRP C 1 298 ? -14.279 -68.993 -0.962 1.00 19.03 298 TRP C C 1
ATOM 11331 O O . TRP C 1 298 ? -14.080 -67.857 -0.511 1.00 19.00 298 TRP C O 1
ATOM 11342 N N . ASP C 1 299 ? -14.353 -69.244 -2.271 1.00 18.87 299 ASP C N 1
ATOM 11343 C CA . ASP C 1 299 ? -13.957 -68.272 -3.305 1.00 18.96 299 ASP C CA 1
ATOM 11344 C C . ASP C 1 299 ? -12.471 -67.912 -3.201 1.00 18.35 299 ASP C C 1
ATOM 11345 O O . ASP C 1 299 ? -12.095 -66.757 -3.390 1.00 17.85 299 ASP C O 1
ATOM 11350 N N . TYR C 1 300 ? -11.624 -68.894 -2.902 1.00 17.95 300 TYR C N 1
ATOM 11351 C CA . TYR C 1 300 ? -10.176 -68.660 -2.917 1.00 17.74 300 TYR C CA 1
ATOM 11352 C C . TYR C 1 300 ? -9.612 -68.741 -4.339 1.00 18.09 300 TYR C C 1
ATOM 11353 O O . TYR C 1 300 ? -8.987 -69.734 -4.712 1.00 18.59 300 TYR C O 1
ATOM 11362 N N . ASP C 1 301 ? -9.832 -67.693 -5.130 1.00 18.42 301 ASP C N 1
ATOM 11363 C CA . ASP C 1 301 ? -9.299 -67.642 -6.497 1.00 18.95 301 ASP C CA 1
ATOM 11364 C C . ASP C 1 301 ? -7.798 -67.876 -6.478 1.00 18.72 301 ASP C C 1
ATOM 11365 O O . ASP C 1 301 ? -7.097 -67.378 -5.594 1.00 19.07 301 ASP C O 1
ATOM 11370 N N . GLY C 1 302 ? -7.304 -68.630 -7.454 1.00 17.62 302 GLY C N 1
ATOM 11371 C CA . GLY C 1 302 ? -5.878 -68.929 -7.557 1.00 17.64 302 GLY C CA 1
ATOM 11372 C C . GLY C 1 302 ? -5.063 -67.953 -8.394 1.00 17.22 302 GLY C C 1
ATOM 11373 O O . GLY C 1 302 ? -3.896 -68.220 -8.684 1.00 17.71 302 GLY C O 1
ATOM 11374 N N . VAL C 1 303 ? -5.656 -66.820 -8.773 1.00 17.62 303 VAL C N 1
ATOM 11375 C CA . VAL C 1 303 ? -5.092 -65.953 -9.822 1.00 17.99 303 VAL C CA 1
ATOM 11376 C C . VAL C 1 303 ? -3.914 -65.061 -9.416 1.00 17.10 303 VAL C C 1
ATOM 11377 O O . VAL C 1 303 ? -3.334 -64.391 -10.273 1.00 17.32 303 VAL C O 1
ATOM 11381 N N . ASN C 1 304 ? -3.546 -65.023 -8.137 1.00 16.74 304 ASN C N 1
ATOM 11382 C CA . ASN C 1 304 ? -2.445 -64.144 -7.757 1.00 16.99 304 ASN C CA 1
ATOM 11383 C C . ASN C 1 304 ? -1.155 -64.473 -8.506 1.00 17.30 304 ASN C C 1
ATOM 11384 O O . ASN C 1 304 ? -0.974 -65.574 -9.030 1.00 17.68 304 ASN C O 1
ATOM 11389 N N . GLU C 1 305 ? -0.268 -63.492 -8.554 1.00 17.53 305 GLU C N 1
ATOM 11390 C CA . GLU C 1 305 ? 0.923 -63.560 -9.383 1.00 17.85 305 GLU C CA 1
ATOM 11391 C C . GLU C 1 305 ? 1.835 -64.749 -9.083 1.00 17.93 305 GLU C C 1
ATOM 11392 O O . GLU C 1 305 ? 1.880 -65.277 -7.964 1.00 17.80 305 GLU C O 1
ATOM 11398 N N . MET C 1 306 ? 2.562 -65.147 -10.121 1.00 17.97 306 MET C N 1
ATOM 11399 C CA . MET C 1 306 ? 3.497 -66.248 -10.060 1.00 18.42 306 MET C CA 1
ATOM 11400 C C . MET C 1 306 ? 4.912 -65.681 -10.204 1.00 18.33 306 MET C C 1
ATOM 11401 O O . MET C 1 306 ? 5.439 -65.558 -11.314 1.00 19.33 306 MET C O 1
ATOM 11406 N N . ILE C 1 307 ? 5.524 -65.334 -9.074 1.00 17.97 307 ILE C N 1
ATOM 11407 C CA . ILE C 1 307 ? 6.856 -64.723 -9.080 1.00 18.68 307 ILE C CA 1
ATOM 11408 C C . ILE C 1 307 ? 7.869 -65.825 -9.363 1.00 19.06 307 ILE C C 1
ATOM 11409 O O . ILE C 1 307 ? 7.725 -66.933 -8.855 1.00 19.18 307 ILE C O 1
ATOM 11414 N N . LEU C 1 308 ? 8.886 -65.529 -10.172 1.00 19.14 308 LEU C N 1
ATOM 11415 C CA . LEU C 1 308 ? 9.835 -66.551 -10.613 1.00 20.01 308 LEU C CA 1
ATOM 11416 C C . LEU C 1 308 ? 11.274 -66.270 -10.159 1.00 20.97 308 LEU C C 1
ATOM 11417 O O . LEU C 1 308 ? 12.140 -65.982 -10.987 1.00 22.09 308 LEU C O 1
ATOM 11422 N N . PRO C 1 309 ? 11.535 -66.360 -8.843 1.00 21.96 309 PRO C N 1
ATOM 11423 C CA . PRO C 1 309 ? 12.884 -66.159 -8.336 1.00 23.36 309 PRO C CA 1
ATOM 11424 C C . PRO C 1 309 ? 13.696 -67.446 -8.365 1.00 25.50 309 PRO C C 1
ATOM 11425 O O . PRO C 1 309 ? 13.127 -68.540 -8.456 1.00 24.67 309 PRO C O 1
ATOM 11429 N N . ASP C 1 310 ? 15.015 -67.305 -8.284 1.00 28.16 310 ASP C N 1
ATOM 11430 C CA . ASP C 1 310 ? 15.907 -68.438 -8.100 1.00 30.51 310 ASP C CA 1
ATOM 11431 C C . ASP C 1 310 ? 16.357 -68.433 -6.643 1.00 31.60 310 ASP C C 1
ATOM 11432 O O . ASP C 1 310 ? 17.145 -67.579 -6.234 1.00 33.42 310 ASP C O 1
ATOM 11437 N N . LEU C 1 311 ? 15.846 -69.386 -5.866 1.00 31.13 311 LEU C N 1
ATOM 11438 C CA . LEU C 1 311 ? 16.096 -69.442 -4.428 1.00 30.65 311 LEU C CA 1
ATOM 11439 C C . LEU C 1 311 ? 17.028 -70.594 -4.083 1.00 31.86 311 LEU C C 1
ATOM 11440 O O . LEU C 1 311 ? 17.144 -71.563 -4.837 1.00 31.06 311 LEU C O 1
ATOM 11445 N N . THR C 1 312 ? 17.689 -70.482 -2.935 1.00 32.01 312 THR C N 1
ATOM 11446 C CA . THR C 1 312 ? 18.515 -71.562 -2.421 1.00 33.52 312 THR C CA 1
ATOM 11447 C C . THR C 1 312 ? 17.648 -72.492 -1.575 1.00 33.44 312 THR C C 1
ATOM 11448 O O . THR C 1 312 ? 17.164 -72.104 -0.510 1.00 33.67 312 THR C O 1
ATOM 11452 N N . VAL C 1 313 ? 17.459 -73.714 -2.067 1.00 33.68 313 VAL C N 1
ATOM 11453 C CA . VAL C 1 313 ? 16.622 -74.723 -1.418 1.00 34.45 313 VAL C CA 1
ATOM 11454 C C . VAL C 1 313 ? 17.492 -75.908 -1.016 1.00 36.31 313 VAL C C 1
ATOM 11455 O O . VAL C 1 313 ? 18.076 -76.569 -1.875 1.00 35.29 313 VAL C O 1
ATOM 11459 N N . LYS C 1 314 ? 17.578 -76.172 0.286 1.00 38.97 314 LYS C N 1
ATOM 11460 C CA . LYS C 1 314 ? 18.451 -77.224 0.810 1.00 42.52 314 LYS C CA 1
ATOM 11461 C C . LYS C 1 314 ? 19.889 -77.032 0.311 1.00 42.59 314 LYS C C 1
ATOM 11462 O O . LYS C 1 314 ? 20.578 -78.002 -0.002 1.00 43.88 314 LYS C O 1
ATOM 11468 N N . GLY C 1 315 ? 20.328 -75.776 0.234 1.00 42.16 315 GLY C N 1
ATOM 11469 C CA . GLY C 1 315 ? 21.674 -75.444 -0.240 1.00 43.83 315 GLY C CA 1
ATOM 11470 C C . GLY C 1 315 ? 21.874 -75.453 -1.751 1.00 43.33 315 GLY C C 1
ATOM 11471 O O . GLY C 1 315 ? 22.998 -75.265 -2.221 1.00 44.16 315 GLY C O 1
ATOM 11472 N N . LYS C 1 316 ? 20.801 -75.666 -2.514 1.00 41.67 316 LYS C N 1
ATOM 11473 C CA . LYS C 1 316 ? 20.882 -75.717 -3.976 1.00 41.44 316 LYS C CA 1
ATOM 11474 C C . LYS C 1 316 ? 20.057 -74.605 -4.621 1.00 39.40 316 LYS C C 1
ATOM 11475 O O . LYS C 1 316 ? 18.876 -74.433 -4.304 1.00 36.59 316 LYS C O 1
ATOM 11481 N N . LYS C 1 317 ? 20.686 -73.855 -5.524 1.00 38.52 317 LYS C N 1
ATOM 11482 C CA . LYS C 1 317 ? 19.990 -72.836 -6.304 1.00 37.61 317 LYS C CA 1
ATOM 11483 C C . LYS C 1 317 ? 18.947 -73.541 -7.169 1.00 35.47 317 LYS C C 1
ATOM 11484 O O . LYS C 1 317 ? 19.271 -74.480 -7.896 1.00 35.27 317 LYS C O 1
ATOM 11490 N N . THR C 1 318 ? 17.700 -73.087 -7.078 1.00 31.82 318 THR C N 1
ATOM 11491 C CA . THR C 1 318 ? 16.571 -73.773 -7.702 1.00 30.72 318 THR C CA 1
ATOM 11492 C C . THR C 1 318 ? 15.676 -72.761 -8.411 1.00 28.45 318 THR C C 1
ATOM 11493 O O . THR C 1 318 ? 15.348 -71.726 -7.828 1.00 28.18 318 THR C O 1
ATOM 11497 N N . PRO C 1 319 ? 15.275 -73.051 -9.666 1.00 27.09 319 PRO C N 1
ATOM 11498 C CA . PRO C 1 319 ? 14.318 -72.176 -10.345 1.00 25.96 319 PRO C CA 1
ATOM 11499 C C . PRO C 1 319 ? 12.931 -72.369 -9.761 1.00 24.72 319 PRO C C 1
ATOM 11500 O O . PRO C 1 319 ? 12.301 -73.405 -9.974 1.00 24.19 319 PRO C O 1
ATOM 11504 N N . CYS C 1 320 ? 12.470 -71.369 -9.022 1.00 23.41 320 CYS C N 1
ATOM 11505 C CA . CYS C 1 320 ? 11.240 -71.483 -8.257 1.00 23.04 320 CYS C CA 1
ATOM 11506 C C . CYS C 1 320 ? 10.106 -70.669 -8.844 1.00 21.60 320 CYS C C 1
ATOM 11507 O O . CYS C 1 320 ? 10.307 -69.783 -9.673 1.00 20.90 320 CYS C O 1
ATOM 11510 N N . LEU C 1 321 ? 8.905 -70.997 -8.385 1.00 20.71 321 LEU C N 1
ATOM 11511 C CA . LEU C 1 321 ? 7.726 -70.185 -8.585 1.00 20.07 321 LEU C CA 1
ATOM 11512 C C . LEU C 1 321 ? 7.186 -69.946 -7.186 1.00 19.83 321 LEU C C 1
ATOM 11513 O O . LEU C 1 321 ? 7.008 -70.900 -6.427 1.00 20.14 321 LEU C O 1
ATOM 11518 N N . VAL C 1 322 ? 6.945 -68.680 -6.849 1.00 18.96 322 VAL C N 1
ATOM 11519 C CA . VAL C 1 322 ? 6.446 -68.301 -5.532 1.00 18.92 322 VAL C CA 1
ATOM 11520 C C . VAL C 1 322 ? 5.131 -67.555 -5.705 1.00 17.93 322 VAL C C 1
ATOM 11521 O O . VAL C 1 322 ? 5.023 -66.650 -6.534 1.00 17.44 322 VAL C O 1
ATOM 11525 N N . HIS C 1 323 ? 4.136 -67.947 -4.913 1.00 17.83 323 HIS C N 1
ATOM 11526 C CA . HIS C 1 323 ? 2.768 -67.502 -5.107 1.00 17.41 323 HIS C CA 1
ATOM 11527 C C . HIS C 1 323 ? 2.087 -67.365 -3.757 1.00 17.53 323 HIS C C 1
ATOM 11528 O O . HIS C 1 323 ? 2.012 -68.326 -2.992 1.00 18.25 323 HIS C O 1
ATOM 11535 N N . PHE C 1 324 ? 1.602 -66.161 -3.472 1.00 16.86 324 PHE C N 1
ATOM 11536 C CA . PHE C 1 324 ? 0.882 -65.882 -2.235 1.00 17.29 324 PHE C CA 1
ATOM 11537 C C . PHE C 1 324 ? -0.595 -65.956 -2.546 1.00 17.26 324 PHE C C 1
ATOM 11538 O O . PHE C 1 324 ? -1.182 -65.011 -3.070 1.00 17.87 324 PHE C O 1
ATOM 11546 N N . ASP C 1 325 ? -1.190 -67.097 -2.228 1.00 17.14 325 ASP C N 1
ATOM 11547 C CA . ASP C 1 325 ? -2.540 -67.367 -2.675 1.00 17.18 325 ASP C CA 1
ATOM 11548 C C . ASP C 1 325 ? -3.597 -66.710 -1.806 1.00 16.88 325 ASP C C 1
ATOM 11549 O O . ASP C 1 325 ? -3.376 -66.425 -0.624 1.00 16.97 325 ASP C O 1
ATOM 11554 N N . ARG C 1 326 ? -4.759 -66.479 -2.410 1.00 16.37 326 ARG C N 1
ATOM 11555 C CA . ARG C 1 326 ? -5.946 -66.058 -1.672 1.00 16.92 326 ARG C CA 1
ATOM 11556 C C . ARG C 1 326 ? -6.208 -66.958 -0.470 1.00 17.13 326 ARG C C 1
ATOM 11557 O O . ARG C 1 326 ? -6.661 -66.480 0.560 1.00 17.97 326 ARG C O 1
ATOM 11565 N N . ASN C 1 327 ? -5.921 -68.255 -0.590 1.00 16.99 327 ASN C N 1
ATOM 11566 C CA . ASN C 1 327 ? -6.228 -69.191 0.490 1.00 17.41 327 ASN C CA 1
ATOM 11567 C C . ASN C 1 327 ? -5.353 -69.038 1.741 1.00 17.52 327 ASN C C 1
ATOM 11568 O O . ASN C 1 327 ? -5.593 -69.701 2.750 1.00 18.10 327 ASN C O 1
ATOM 11573 N N . GLY C 1 328 ? -4.347 -68.164 1.667 1.00 17.23 328 GLY C N 1
ATOM 11574 C CA . GLY C 1 328 ? -3.559 -67.796 2.838 1.00 17.73 328 GLY C CA 1
ATOM 11575 C C . GLY C 1 328 ? -2.213 -68.485 2.908 1.00 18.15 328 GLY C C 1
ATOM 11576 O O . GLY C 1 328 ? -1.431 -68.193 3.804 1.00 18.96 328 GLY C O 1
ATOM 11577 N N . PHE C 1 329 ? -1.943 -69.395 1.972 1.00 18.21 329 PHE C N 1
ATOM 11578 C CA . PHE C 1 329 ? -0.661 -70.095 1.928 1.00 18.22 329 PHE C CA 1
ATOM 11579 C C . PHE C 1 329 ? 0.276 -69.465 0.908 1.00 18.07 329 PHE C C 1
ATOM 11580 O O . PHE C 1 329 ? -0.141 -69.085 -0.182 1.00 17.45 329 PHE C O 1
ATOM 11588 N N . GLY C 1 330 ? 1.543 -69.357 1.296 1.00 18.16 330 GLY C N 1
ATOM 11589 C CA . GLY C 1 330 ? 2.612 -68.922 0.407 1.00 18.35 330 GLY C CA 1
ATOM 11590 C C . GLY C 1 330 ? 3.285 -70.152 -0.163 1.00 18.78 330 GLY C C 1
ATOM 11591 O O . GLY C 1 330 ? 3.971 -70.881 0.554 1.00 19.81 330 GLY C O 1
ATOM 11592 N N . TYR C 1 331 ? 3.082 -70.375 -1.458 1.00 18.72 331 TYR C N 1
ATOM 11593 C CA . TYR C 1 331 ? 3.553 -71.577 -2.136 1.00 18.75 331 TYR C CA 1
ATOM 11594 C C . TYR C 1 331 ? 4.896 -71.344 -2.805 1.00 18.88 331 TYR C C 1
ATOM 11595 O O . TYR C 1 331 ? 5.118 -70.295 -3.409 1.00 19.39 331 TYR C O 1
ATOM 11604 N N . VAL C 1 332 ? 5.777 -72.329 -2.690 1.00 18.94 332 VAL C N 1
ATOM 11605 C CA . VAL C 1 332 ? 7.028 -72.352 -3.434 1.00 19.51 332 VAL C CA 1
ATOM 11606 C C . VAL C 1 332 ? 7.070 -73.660 -4.205 1.00 19.62 332 VAL C C 1
ATOM 11607 O O . VAL C 1 332 ? 7.056 -74.733 -3.601 1.00 19.59 332 VAL C O 1
ATOM 11611 N N . LEU C 1 333 ? 7.115 -73.560 -5.532 1.00 20.20 333 LEU C N 1
ATOM 11612 C CA . LEU C 1 333 ? 7.167 -74.726 -6.407 1.00 20.78 333 LEU C CA 1
ATOM 11613 C C . LEU C 1 333 ? 8.421 -74.666 -7.257 1.00 21.20 333 LEU C C 1
ATOM 11614 O O . LEU C 1 333 ? 8.968 -73.587 -7.489 1.00 20.95 333 LEU C O 1
ATOM 11619 N N . ASP C 1 334 ? 8.871 -75.830 -7.719 1.00 21.55 334 ASP C N 1
ATOM 11620 C CA . ASP C 1 334 ? 9.875 -75.897 -8.774 1.00 22.35 334 ASP C CA 1
ATOM 11621 C C . ASP C 1 334 ? 9.163 -75.564 -10.079 1.00 22.29 334 ASP C C 1
ATOM 11622 O O . ASP C 1 334 ? 8.241 -76.278 -10.478 1.00 22.09 334 ASP C O 1
ATOM 11627 N N . ARG C 1 335 ? 9.577 -74.487 -10.746 1.00 22.04 335 ARG C N 1
ATOM 11628 C CA . ARG C 1 335 ? 8.821 -73.994 -11.903 1.00 21.79 335 ARG C CA 1
ATOM 11629 C C . ARG C 1 335 ? 9.010 -74.840 -13.178 1.00 22.38 335 ARG C C 1
ATOM 11630 O O . ARG C 1 335 ? 8.338 -74.601 -14.181 1.00 21.36 335 ARG C O 1
ATOM 11638 N N . ARG C 1 336 ? 9.912 -75.820 -13.132 1.00 23.27 336 ARG C N 1
ATOM 11639 C CA . ARG C 1 336 ? 10.095 -76.762 -14.234 1.00 24.45 336 ARG C CA 1
ATOM 11640 C C . ARG C 1 336 ? 9.036 -77.866 -14.242 1.00 24.61 336 ARG C C 1
ATOM 11641 O O . ARG C 1 336 ? 8.608 -78.304 -15.309 1.00 24.82 336 ARG C O 1
ATOM 11649 N N . THR C 1 337 ? 8.624 -78.308 -13.053 1.00 23.78 337 THR C N 1
ATOM 11650 C CA . THR C 1 337 ? 7.819 -79.530 -12.905 1.00 24.00 337 THR C CA 1
ATOM 11651 C C . THR C 1 337 ? 6.534 -79.374 -12.090 1.00 23.54 337 THR C C 1
ATOM 11652 O O . THR C 1 337 ? 5.642 -80.224 -12.165 1.00 24.12 337 THR C O 1
ATOM 11656 N N . GLY C 1 338 ? 6.440 -78.304 -11.309 1.00 22.45 338 GLY C N 1
ATOM 11657 C CA . GLY C 1 338 ? 5.328 -78.127 -10.385 1.00 21.66 338 GLY C CA 1
ATOM 11658 C C . GLY C 1 338 ? 5.523 -78.852 -9.066 1.00 21.90 338 GLY C C 1
ATOM 11659 O O . GLY C 1 338 ? 4.581 -78.975 -8.290 1.00 21.68 338 GLY C O 1
ATOM 11660 N N . GLN C 1 339 ? 6.737 -79.336 -8.800 1.00 22.70 339 GLN C N 1
ATOM 11661 C CA . GLN C 1 339 ? 7.044 -79.950 -7.509 1.00 23.56 339 GLN C CA 1
ATOM 11662 C C . GLN C 1 339 ? 6.772 -78.935 -6.408 1.00 23.28 339 GLN C C 1
ATOM 11663 O O . GLN C 1 339 ? 7.218 -77.800 -6.500 1.00 22.77 339 GLN C O 1
ATOM 11669 N N . LEU C 1 340 ? 6.044 -79.351 -5.377 1.00 22.92 340 LEU C N 1
ATOM 11670 C CA . LEU C 1 340 ? 5.777 -78.488 -4.233 1.00 23.45 340 LEU C CA 1
ATOM 11671 C C . LEU C 1 340 ? 6.958 -78.549 -3.271 1.00 23.36 340 LEU C C 1
ATOM 11672 O O . LEU C 1 340 ? 7.247 -79.595 -2.693 1.00 24.51 340 LEU C O 1
ATOM 11677 N N . ILE C 1 341 ? 7.639 -77.418 -3.109 1.00 22.71 341 ILE C N 1
ATOM 11678 C CA . ILE C 1 341 ? 8.822 -77.326 -2.252 1.00 23.56 341 ILE C CA 1
ATOM 11679 C C . ILE C 1 341 ? 8.418 -76.890 -0.847 1.00 23.28 341 ILE C C 1
ATOM 11680 O O . ILE C 1 341 ? 8.890 -77.445 0.145 1.00 24.42 341 ILE C O 1
ATOM 11685 N N . GLU C 1 342 ? 7.542 -75.892 -0.773 1.00 23.21 342 GLU C N 1
ATOM 11686 C CA . GLU C 1 342 ? 7.069 -75.388 0.509 1.00 23.55 342 GLU C CA 1
ATOM 11687 C C . GLU C 1 342 ? 5.699 -74.742 0.366 1.00 21.80 342 GLU C C 1
ATOM 11688 O O . GLU C 1 342 ? 5.353 -74.205 -0.685 1.00 20.57 342 GLU C O 1
ATOM 11694 N N . ALA C 1 343 ? 4.920 -74.805 1.439 1.00 21.16 343 ALA C N 1
ATOM 11695 C CA . ALA C 1 343 ? 3.665 -74.080 1.521 1.00 20.61 343 ALA C CA 1
ATOM 11696 C C . ALA C 1 343 ? 3.364 -73.833 2.984 1.00 21.10 343 ALA C C 1
ATOM 11697 O O . ALA C 1 343 ? 3.116 -74.775 3.732 1.00 22.13 343 ALA C O 1
ATOM 11699 N N . GLN C 1 344 ? 3.401 -72.564 3.380 1.00 20.99 344 GLN C N 1
ATOM 11700 C CA . GLN C 1 344 ? 3.146 -72.165 4.764 1.00 21.51 344 GLN C CA 1
ATOM 11701 C C . GLN C 1 344 ? 2.258 -70.929 4.773 1.00 20.82 344 GLN C C 1
ATOM 11702 O O . GLN C 1 344 ? 2.275 -70.149 3.825 1.00 19.69 344 GLN C O 1
ATOM 11708 N N . PRO C 1 345 ? 1.472 -70.743 5.848 1.00 21.27 345 PRO C N 1
ATOM 11709 C CA . PRO C 1 345 ? 0.585 -69.581 5.889 1.00 21.07 345 PRO C CA 1
ATOM 11710 C C . PRO C 1 345 ? 1.330 -68.245 6.021 1.00 20.72 345 PRO C C 1
ATOM 11711 O O . PRO C 1 345 ? 2.242 -68.129 6.839 1.00 21.62 345 PRO C O 1
ATOM 11715 N N . PHE C 1 346 ? 0.940 -67.255 5.222 1.00 19.35 346 PHE C N 1
ATOM 11716 C CA . PHE C 1 346 ? 1.509 -65.902 5.331 1.00 19.54 346 PHE C CA 1
ATOM 11717 C C . PHE C 1 346 ? 0.549 -64.946 6.043 1.00 20.03 346 PHE C C 1
ATOM 11718 O O . PHE C 1 346 ? 0.899 -63.794 6.311 1.00 20.14 346 PHE C O 1
ATOM 11726 N N . VAL C 1 347 ? -0.655 -65.441 6.339 1.00 20.05 347 VAL C N 1
ATOM 11727 C CA . VAL C 1 347 ? -1.622 -64.778 7.210 1.00 20.78 347 VAL C CA 1
ATOM 11728 C C . VAL C 1 347 ? -2.192 -65.846 8.136 1.00 21.28 347 VAL C C 1
ATOM 11729 O O . VAL C 1 347 ? -1.902 -67.031 7.976 1.00 21.37 347 VAL C O 1
ATOM 11733 N N . TYR C 1 348 ? -3.000 -65.429 9.104 1.00 21.92 348 TYR C N 1
ATOM 11734 C CA . TYR C 1 348 ? -3.710 -66.376 9.947 1.00 22.03 348 TYR C CA 1
ATOM 11735 C C . TYR C 1 348 ? -4.681 -67.204 9.094 1.00 21.53 348 TYR C C 1
ATOM 11736 O O . TYR C 1 348 ? -5.498 -66.653 8.350 1.00 20.53 348 TYR C O 1
ATOM 11745 N N . VAL C 1 349 ? -4.572 -68.527 9.208 1.00 20.87 349 VAL C N 1
ATOM 11746 C CA . VAL C 1 349 ? -5.390 -69.462 8.438 1.00 21.13 349 VAL C CA 1
ATOM 11747 C C . VAL C 1 349 ? -6.049 -70.446 9.389 1.00 21.78 349 VAL C C 1
ATOM 11748 O O . VAL C 1 349 ? -5.378 -71.018 10.249 1.00 22.43 349 VAL C O 1
ATOM 11752 N N . ASN C 1 350 ? -7.358 -70.647 9.240 1.00 21.34 350 ASN C N 1
ATOM 11753 C CA . ASN C 1 350 ? -8.054 -71.655 10.034 1.00 22.07 350 ASN C CA 1
ATOM 11754 C C . ASN C 1 350 ? -8.959 -72.615 9.253 1.00 22.15 350 ASN C C 1
ATOM 11755 O O . ASN C 1 350 ? -9.626 -73.445 9.866 1.00 23.85 350 ASN C O 1
ATOM 11760 N N . TRP C 1 351 ? -8.986 -72.513 7.923 1.00 21.61 351 TRP C N 1
ATOM 11761 C CA . TRP C 1 351 ? -9.762 -73.456 7.102 1.00 21.47 351 TRP C CA 1
ATOM 11762 C C . TRP C 1 351 ? -8.994 -74.765 6.869 1.00 22.30 351 TRP C C 1
ATOM 11763 O O . TRP C 1 351 ? -9.588 -75.790 6.537 1.00 22.23 351 TRP C O 1
ATOM 11774 N N . ALA C 1 352 ? -7.676 -74.717 7.040 1.00 22.06 352 ALA C N 1
ATOM 11775 C CA . ALA C 1 352 ? -6.816 -75.883 6.889 1.00 22.80 352 ALA C CA 1
ATOM 11776 C C . ALA C 1 352 ? -5.736 -75.834 7.958 1.00 23.61 352 ALA C C 1
ATOM 11777 O O . ALA C 1 352 ? -5.300 -74.751 8.346 1.00 24.21 352 ALA C O 1
ATOM 11779 N N . LYS C 1 353 ? -5.313 -77.003 8.428 1.00 25.43 353 LYS C N 1
ATOM 11780 C CA . LYS C 1 353 ? -4.209 -77.102 9.381 1.00 27.10 353 LYS C CA 1
ATOM 11781 C C . LYS C 1 353 ? -2.876 -76.809 8.704 1.00 26.40 353 LYS C C 1
ATOM 11782 O O . LYS C 1 353 ? -2.006 -76.156 9.279 1.00 27.72 353 LYS C O 1
ATOM 11788 N N . GLU C 1 354 ? -2.733 -77.302 7.477 1.00 25.40 354 GLU C N 1
ATOM 11789 C CA . GLU C 1 354 ? -1.490 -77.230 6.717 1.00 25.35 354 GLU C CA 1
ATOM 11790 C C . GLU C 1 354 ? -1.751 -77.736 5.305 1.00 24.10 354 GLU C C 1
ATOM 11791 O O . GLU C 1 354 ? -2.826 -78.276 5.023 1.00 23.50 354 GLU C O 1
ATOM 11797 N N . ILE C 1 355 ? -0.768 -77.561 4.427 1.00 23.17 355 ILE C N 1
ATOM 11798 C CA . ILE C 1 355 ? -0.726 -78.284 3.165 1.00 23.31 355 ILE C CA 1
ATOM 11799 C C . ILE C 1 355 ? 0.176 -79.486 3.397 1.00 24.61 355 ILE C C 1
ATOM 11800 O O . ILE C 1 355 ? 1.356 -79.337 3.723 1.00 24.81 355 ILE C O 1
ATOM 11805 N N . SER C 1 356 ? -0.372 -80.684 3.232 1.00 25.05 356 SER C N 1
ATOM 11806 C CA . SER C 1 356 ? 0.387 -81.895 3.516 1.00 26.90 356 SER C CA 1
ATOM 11807 C C . SER C 1 356 ? 1.519 -82.080 2.515 1.00 28.30 356 SER C C 1
ATOM 11808 O O . SER C 1 356 ? 1.307 -81.973 1.312 1.00 27.84 356 SER C O 1
ATOM 11811 N N . LYS C 1 357 ? 2.719 -82.359 3.020 1.00 31.14 357 LYS C N 1
ATOM 11812 C CA . LYS C 1 357 ? 3.856 -82.685 2.158 1.00 33.25 357 LYS C CA 1
ATOM 11813 C C . LYS C 1 357 ? 3.815 -84.151 1.716 1.00 33.87 357 LYS C C 1
ATOM 11814 O O . LYS C 1 357 ? 4.612 -84.575 0.878 1.00 33.64 357 LYS C O 1
ATOM 11820 N N . GLU C 1 358 ? 2.881 -84.914 2.284 1.00 33.71 358 GLU C N 1
ATOM 11821 C CA . GLU C 1 358 ? 2.688 -86.317 1.933 1.00 35.14 358 GLU C CA 1
ATOM 11822 C C . GLU C 1 358 ? 1.955 -86.431 0.590 1.00 31.78 358 GLU C C 1
ATOM 11823 O O . GLU C 1 358 ? 2.324 -87.254 -0.246 1.00 32.80 358 GLU C O 1
ATOM 11829 N N . ASN C 1 359 ? 0.924 -85.608 0.386 1.00 28.09 359 ASN C N 1
ATOM 11830 C CA . ASN C 1 359 ? 0.130 -85.653 -0.856 1.00 26.62 359 ASN C CA 1
ATOM 11831 C C . ASN C 1 359 ? -0.144 -84.300 -1.526 1.00 25.45 359 ASN C C 1
ATOM 11832 O O . ASN C 1 359 ? -0.939 -84.227 -2.463 1.00 25.38 359 ASN C O 1
ATOM 11837 N N . ASP C 1 360 ? 0.504 -83.238 -1.049 1.00 24.50 360 ASP C N 1
ATOM 11838 C CA . ASP C 1 360 ? 0.338 -81.883 -1.597 1.00 23.86 360 ASP C CA 1
ATOM 11839 C C . ASP C 1 360 ? -1.099 -81.354 -1.594 1.00 23.44 360 ASP C C 1
ATOM 11840 O O . ASP C 1 360 ? -1.449 -80.499 -2.411 1.00 23.40 360 ASP C O 1
ATOM 11845 N N . ARG C 1 361 ? -1.920 -81.855 -0.673 1.00 22.75 361 ARG C N 1
ATOM 11846 C CA . ARG C 1 361 ? -3.302 -81.404 -0.538 1.00 22.83 361 ARG C CA 1
ATOM 11847 C C . ARG C 1 361 ? -3.505 -80.735 0.811 1.00 22.80 361 ARG C C 1
ATOM 11848 O O . ARG C 1 361 ? -2.844 -81.104 1.791 1.00 23.28 361 ARG C O 1
ATOM 11856 N N . PRO C 1 362 ? -4.420 -79.751 0.872 1.00 22.33 362 PRO C N 1
ATOM 11857 C CA . PRO C 1 362 ? -4.752 -79.172 2.167 1.00 22.51 362 PRO C CA 1
ATOM 11858 C C . PRO C 1 362 ? -5.282 -80.211 3.145 1.00 23.05 362 PRO C C 1
ATOM 11859 O O . PRO C 1 362 ? -6.062 -81.092 2.761 1.00 23.01 362 PRO C O 1
ATOM 11863 N N . VAL C 1 363 ? -4.848 -80.105 4.397 1.00 23.41 363 VAL C N 1
ATOM 11864 C CA . VAL C 1 363 ? -5.422 -80.877 5.491 1.00 24.07 363 VAL C CA 1
ATOM 11865 C C . VAL C 1 363 ? -6.513 -79.994 6.082 1.00 24.04 363 VAL C C 1
ATOM 11866 O O . VAL C 1 363 ? -6.241 -79.110 6.895 1.00 23.79 363 VAL C O 1
ATOM 11870 N N . GLU C 1 364 ? -7.750 -80.237 5.661 1.00 24.84 364 GLU C N 1
ATOM 11871 C CA . GLU C 1 364 ? -8.849 -79.336 5.971 1.00 25.38 364 GLU C CA 1
ATOM 11872 C C . GLU C 1 364 ? -9.318 -79.469 7.405 1.00 25.54 364 GLU C C 1
ATOM 11873 O O . GLU C 1 364 ? -9.207 -80.531 8.018 1.00 26.76 364 GLU C O 1
ATOM 11879 N N . ILE C 1 365 ? -9.843 -78.369 7.928 1.00 25.27 365 ILE C N 1
ATOM 11880 C CA . ILE C 1 365 ? -10.552 -78.377 9.193 1.00 25.92 365 ILE C CA 1
ATOM 11881 C C . ILE C 1 365 ? -12.034 -78.448 8.795 1.00 25.97 365 ILE C C 1
ATOM 11882 O O . ILE C 1 365 ? -12.585 -77.461 8.313 1.00 24.95 365 ILE C O 1
ATOM 11887 N N . PRO C 1 366 ? -12.680 -79.619 8.982 1.00 26.53 366 PRO C N 1
ATOM 11888 C CA . PRO C 1 366 ? -14.037 -79.815 8.440 1.00 27.29 366 PRO C CA 1
ATOM 11889 C C . PRO C 1 366 ? -15.057 -78.745 8.828 1.00 27.36 366 PRO C C 1
ATOM 11890 O O . PRO C 1 366 ? -15.913 -78.394 8.017 1.00 26.58 366 PRO C O 1
ATOM 11894 N N . GLU C 1 367 ? -14.959 -78.229 10.051 1.00 28.57 367 GLU C N 1
ATOM 11895 C CA . GLU C 1 367 ? -15.932 -77.255 10.553 1.00 29.48 367 GLU C CA 1
ATOM 11896 C C . GLU C 1 367 ? -15.852 -75.907 9.836 1.00 27.59 367 GLU C C 1
ATOM 11897 O O . GLU C 1 367 ? -16.743 -75.081 9.993 1.00 27.39 367 GLU C O 1
ATOM 11903 N N . LYS C 1 368 ? -14.795 -75.679 9.057 1.00 25.43 368 LYS C N 1
ATOM 11904 C CA . LYS C 1 368 ? -14.659 -74.432 8.302 1.00 24.53 368 LYS C CA 1
ATOM 11905 C C . LYS C 1 368 ? -14.996 -74.575 6.817 1.00 23.53 368 LYS C C 1
ATOM 11906 O O . LYS C 1 368 ? -14.970 -73.588 6.089 1.00 23.65 368 LYS C O 1
ATOM 11912 N N . ARG C 1 369 ? -15.312 -75.791 6.374 1.00 23.14 369 ARG C N 1
ATOM 11913 C CA . ARG C 1 369 ? -15.785 -76.004 5.005 1.00 23.37 369 ARG C CA 1
ATOM 11914 C C . ARG C 1 369 ? -17.251 -75.592 4.921 1.00 22.78 369 ARG C C 1
ATOM 11915 O O . ARG C 1 369 ? -18.056 -75.964 5.783 1.00 23.52 369 ARG C O 1
ATOM 11923 N N . THR C 1 370 ? -17.602 -74.826 3.890 1.00 21.62 370 THR C N 1
ATOM 11924 C CA . THR C 1 370 ? -18.952 -74.270 3.795 1.00 21.77 370 THR C CA 1
ATOM 11925 C C . THR C 1 370 ? -19.941 -75.281 3.218 1.00 22.59 370 THR C C 1
ATOM 11926 O O . THR C 1 370 ? -19.553 -76.293 2.628 1.00 23.05 370 THR C O 1
ATOM 11930 N N . LYS C 1 371 ? -21.225 -75.000 3.404 1.00 23.15 371 LYS C N 1
ATOM 11931 C CA . LYS C 1 371 ? -22.275 -75.930 2.986 1.00 24.27 371 LYS C CA 1
ATOM 11932 C C . LYS C 1 371 ? -23.567 -75.194 2.686 1.00 23.79 371 LYS C C 1
ATOM 11933 O O . LYS C 1 371 ? -23.705 -74.010 2.994 1.00 23.98 371 LYS C O 1
ATOM 11939 N N . GLN C 1 372 ? -24.512 -75.905 2.077 1.00 24.04 372 GLN C N 1
ATOM 11940 C CA . GLN C 1 372 ? -25.750 -75.296 1.627 1.00 24.58 372 GLN C CA 1
ATOM 11941 C C . GLN C 1 372 ? -26.747 -75.172 2.768 1.00 25.06 372 GLN C C 1
ATOM 11942 O O . GLN C 1 372 ? -27.042 -76.147 3.457 1.00 25.53 372 GLN C O 1
ATOM 11948 N N . GLY C 1 373 ? -27.264 -73.964 2.965 1.00 24.78 373 GLY C N 1
ATOM 11949 C CA . GLY C 1 373 ? -28.337 -73.736 3.930 1.00 25.97 373 GLY C CA 1
ATOM 11950 C C . GLY C 1 373 ? -27.920 -73.737 5.394 1.00 26.55 373 GLY C C 1
ATOM 11951 O O . GLY C 1 373 ? -28.769 -73.661 6.274 1.00 26.93 373 GLY C O 1
ATOM 11952 N N . VAL C 1 374 ? -26.621 -73.825 5.659 1.00 25.72 374 VAL C N 1
ATOM 11953 C CA . VAL C 1 374 ? -26.094 -73.776 7.020 1.00 26.21 374 VAL C CA 1
ATOM 11954 C C . VAL C 1 374 ? -24.937 -72.793 6.988 1.00 25.72 374 VAL C C 1
ATOM 11955 O O . VAL C 1 374 ? -24.029 -72.947 6.173 1.00 25.26 374 VAL C O 1
ATOM 11959 N N . ASP C 1 375 ? -24.958 -71.785 7.858 1.00 25.86 375 ASP C N 1
ATOM 11960 C CA . ASP C 1 375 ? -23.873 -70.811 7.893 1.00 25.64 375 ASP C CA 1
ATOM 11961 C C . ASP C 1 375 ? -22.636 -71.472 8.501 1.00 25.08 375 ASP C C 1
ATOM 11962 O O . ASP C 1 375 ? -22.749 -72.298 9.411 1.00 27.13 375 ASP C O 1
ATOM 11967 N N . THR C 1 376 ? -21.467 -71.114 7.983 1.00 23.93 376 THR C N 1
ATOM 11968 C CA . THR C 1 376 ? -20.197 -71.513 8.569 1.00 23.50 376 THR C CA 1
ATOM 11969 C C . THR C 1 376 ? -19.573 -70.234 9.106 1.00 23.27 376 THR C C 1
ATOM 11970 O O . THR C 1 376 ? -19.487 -69.237 8.390 1.00 22.94 376 THR C O 1
ATOM 11974 N N . LYS C 1 377 ? -19.147 -70.271 10.365 1.00 23.75 377 LYS C N 1
ATOM 11975 C CA . LYS C 1 377 ? -18.760 -69.065 11.084 1.00 24.02 377 LYS C CA 1
ATOM 11976 C C . LYS C 1 377 ? -17.257 -68.969 11.280 1.00 23.00 377 LYS C C 1
ATOM 11977 O O . LYS C 1 377 ? -16.608 -69.958 11.611 1.00 23.53 377 LYS C O 1
ATOM 11983 N N . GLY C 1 378 ? -16.713 -67.774 11.082 1.00 22.31 378 GLY C N 1
ATOM 11984 C CA . GLY C 1 378 ? -15.346 -67.478 11.499 1.00 22.27 378 GLY C CA 1
ATOM 11985 C C . GLY C 1 378 ? -14.269 -68.152 10.674 1.00 21.66 378 GLY C C 1
ATOM 11986 O O . GLY C 1 378 ? -13.364 -68.790 11.221 1.00 22.65 378 GLY C O 1
ATOM 11987 N N . ILE C 1 379 ? -14.372 -68.007 9.360 1.00 21.01 379 ILE C N 1
ATOM 11988 C CA . ILE C 1 379 ? -13.393 -68.563 8.432 1.00 20.52 379 ILE C CA 1
ATOM 11989 C C . ILE C 1 379 ? -12.349 -67.499 8.116 1.00 20.00 379 ILE C C 1
ATOM 11990 O O . ILE C 1 379 ? -12.697 -66.382 7.737 1.00 19.24 379 ILE C O 1
ATOM 11995 N N . CYS C 1 380 ? -11.076 -67.852 8.269 1.00 20.66 380 CYS C N 1
ATOM 11996 C CA . CYS C 1 380 ? -9.977 -66.944 7.977 1.00 21.58 380 CYS C CA 1
ATOM 11997 C C . CYS C 1 380 ? -8.987 -67.673 7.065 1.00 20.62 380 CYS C C 1
ATOM 11998 O O . CYS C 1 380 ? -8.680 -68.843 7.314 1.00 21.17 380 CYS C O 1
ATOM 12001 N N . PRO C 1 381 ? -8.489 -67.020 6.014 1.00 20.09 381 PRO C N 1
ATOM 12002 C CA . PRO C 1 381 ? -8.921 -65.684 5.577 1.00 20.16 381 PRO C CA 1
ATOM 12003 C C . PRO C 1 381 ? -10.319 -65.704 4.976 1.00 19.81 381 PRO C C 1
ATOM 12004 O O . PRO C 1 381 ? -10.848 -66.777 4.663 1.00 19.62 381 PRO C O 1
ATOM 12008 N N . ASN C 1 382 ? -10.925 -64.533 4.812 1.00 19.83 382 ASN C N 1
ATOM 12009 C CA . ASN C 1 382 ? -12.199 -64.480 4.106 1.00 20.42 382 ASN C CA 1
ATOM 12010 C C . ASN C 1 382 ? -11.970 -64.598 2.599 1.00 18.75 382 ASN C C 1
ATOM 12011 O O . ASN C 1 382 ? -10.836 -64.797 2.144 1.00 18.27 382 ASN C O 1
ATOM 12016 N N . SER C 1 383 ? -13.040 -64.474 1.826 1.00 18.50 383 SER C N 1
ATOM 12017 C CA . SER C 1 383 ? -12.963 -64.654 0.376 1.00 18.74 383 SER C CA 1
ATOM 12018 C C . SER C 1 383 ? -12.002 -63.694 -0.329 1.00 19.14 383 SER C C 1
ATOM 12019 O O . SER C 1 383 ? -11.473 -64.028 -1.390 1.00 19.09 383 SER C O 1
ATOM 12022 N N . MET C 1 384 ? -11.772 -62.515 0.250 1.00 19.03 384 MET C N 1
ATOM 12023 C CA . MET C 1 384 ? -10.816 -61.556 -0.310 1.00 19.20 384 MET C CA 1
ATOM 12024 C C . MET C 1 384 ? -9.382 -62.050 -0.152 1.00 19.09 384 MET C C 1
ATOM 12025 O O . MET C 1 384 ? -8.458 -61.514 -0.775 1.00 18.60 384 MET C O 1
ATOM 12030 N N . GLY C 1 385 ? -9.215 -63.066 0.691 1.00 19.30 385 GLY C N 1
ATOM 12031 C CA . GLY C 1 385 ? -8.000 -63.861 0.761 1.00 19.52 385 GLY C CA 1
ATOM 12032 C C . GLY C 1 385 ? -6.931 -63.290 1.660 1.00 18.86 385 GLY C C 1
ATOM 12033 O O . GLY C 1 385 ? -7.067 -62.183 2.184 1.00 19.07 385 GLY C O 1
ATOM 12034 N N . GLY C 1 386 ? -5.859 -64.055 1.845 1.00 18.34 386 GLY C N 1
ATOM 12035 C CA . GLY C 1 386 ? -4.686 -63.565 2.568 1.00 19.14 386 GLY C CA 1
ATOM 12036 C C . GLY C 1 386 ? -4.153 -62.338 1.861 1.00 18.57 386 GLY C C 1
ATOM 12037 O O . GLY C 1 386 ? -3.693 -61.383 2.489 1.00 18.39 386 GLY C O 1
ATOM 12038 N N . LYS C 1 387 ? -4.213 -62.377 0.537 1.00 18.66 387 LYS C N 1
ATOM 12039 C CA . LYS C 1 387 ? -4.125 -61.172 -0.263 1.00 19.14 387 LYS C CA 1
ATOM 12040 C C . LYS C 1 387 ? -4.924 -61.405 -1.529 1.00 18.29 387 LYS C C 1
ATOM 12041 O O . LYS C 1 387 ? -5.123 -62.552 -1.957 1.00 17.55 387 LYS C O 1
ATOM 12047 N N . ASP C 1 388 ? -5.391 -60.314 -2.111 1.00 18.07 388 ASP C N 1
ATOM 12048 C CA . ASP C 1 388 ? -6.105 -60.361 -3.369 1.00 18.20 388 ASP C CA 1
ATOM 12049 C C . ASP C 1 388 ? -5.093 -60.043 -4.479 1.00 18.12 388 ASP C C 1
ATOM 12050 O O . ASP C 1 388 ? -3.897 -60.300 -4.325 1.00 17.99 388 ASP C O 1
ATOM 12055 N N . GLN C 1 389 ? -5.563 -59.491 -5.587 1.00 17.15 389 GLN C N 1
ATOM 12056 C CA . GLN C 1 389 ? -4.739 -59.341 -6.787 1.00 17.44 389 GLN C CA 1
ATOM 12057 C C . GLN C 1 389 ? -3.472 -58.496 -6.617 1.00 17.18 389 GLN C C 1
ATOM 12058 O O . GLN C 1 389 ? -2.480 -58.723 -7.316 1.00 17.67 389 GLN C O 1
ATOM 12064 N N . GLN C 1 390 ? -3.507 -57.531 -5.696 1.00 16.46 390 GLN C N 1
ATOM 12065 C CA . GLN C 1 390 ? -2.376 -56.639 -5.435 1.00 16.39 390 GLN C CA 1
ATOM 12066 C C . GLN C 1 390 ? -1.061 -57.432 -5.335 1.00 16.03 390 GLN C C 1
ATOM 12067 O O . GLN C 1 390 ? -0.886 -58.243 -4.432 1.00 16.08 390 GLN C O 1
ATOM 12073 N N . PRO C 1 391 ? -0.130 -57.209 -6.279 1.00 16.49 391 PRO C N 1
ATOM 12074 C CA . PRO C 1 391 ? 1.023 -58.108 -6.367 1.00 16.41 391 PRO C CA 1
ATOM 12075 C C . PRO C 1 391 ? 2.160 -57.840 -5.378 1.00 16.74 391 PRO C C 1
ATOM 12076 O O . PRO C 1 391 ? 2.477 -56.697 -5.109 1.00 17.45 391 PRO C O 1
ATOM 12080 N N . ALA C 1 392 ? 2.751 -58.907 -4.852 1.00 16.63 392 ALA C N 1
ATOM 12081 C CA . ALA C 1 392 ? 3.936 -58.815 -4.001 1.00 17.26 392 ALA C CA 1
ATOM 12082 C C . ALA C 1 392 ? 5.187 -58.476 -4.795 1.00 17.63 392 ALA C C 1
ATOM 12083 O O . ALA C 1 392 ? 5.210 -58.581 -6.023 1.00 17.88 392 ALA C O 1
ATOM 12085 N N . ALA C 1 393 ? 6.227 -58.074 -4.070 1.00 17.56 393 ALA C N 1
ATOM 12086 C CA . ALA C 1 393 ? 7.542 -57.828 -4.657 1.00 18.15 393 ALA C CA 1
ATOM 12087 C C . ALA C 1 393 ? 8.594 -58.748 -4.043 1.00 19.04 393 ALA C C 1
ATOM 12088 O O . ALA C 1 393 ? 8.432 -59.240 -2.928 1.00 19.15 393 ALA C O 1
ATOM 12090 N N . PHE C 1 394 ? 9.672 -58.969 -4.793 1.00 18.63 394 PHE C N 1
ATOM 12091 C CA . PHE C 1 394 ? 10.795 -59.797 -4.357 1.00 20.03 394 PHE C CA 1
ATOM 12092 C C . PHE C 1 394 ? 12.089 -59.020 -4.534 1.00 20.83 394 PHE C C 1
ATOM 12093 O O . PHE C 1 394 ? 12.334 -58.474 -5.609 1.00 21.37 394 PHE C O 1
ATOM 12101 N N . SER C 1 395 ? 12.916 -58.973 -3.490 1.00 21.23 395 SER C N 1
ATOM 12102 C CA . SER C 1 395 ? 14.260 -58.391 -3.606 1.00 22.56 395 SER C CA 1
ATOM 12103 C C . SER C 1 395 ? 15.321 -59.479 -3.747 1.00 23.76 395 SER C C 1
ATOM 12104 O O . SER C 1 395 ? 15.516 -60.269 -2.824 1.00 23.85 395 SER C O 1
ATOM 12107 N N . PRO C 1 396 ? 16.017 -59.528 -4.899 1.00 24.86 396 PRO C N 1
ATOM 12108 C CA . PRO C 1 396 ? 17.138 -60.472 -5.000 1.00 26.85 396 PRO C CA 1
ATOM 12109 C C . PRO C 1 396 ? 18.313 -60.136 -4.070 1.00 28.43 396 PRO C C 1
ATOM 12110 O O . PRO C 1 396 ? 19.155 -61.002 -3.820 1.00 30.20 396 PRO C O 1
ATOM 12114 N N . GLN C 1 397 ? 18.371 -58.903 -3.565 1.00 29.26 397 GLN C N 1
ATOM 12115 C CA . GLN C 1 397 ? 19.386 -58.521 -2.575 1.00 31.48 397 GLN C CA 1
ATOM 12116 C C . GLN C 1 397 ? 19.162 -59.200 -1.226 1.00 31.20 397 GLN C C 1
ATOM 12117 O O . GLN C 1 397 ? 20.100 -59.742 -0.639 1.00 32.02 397 GLN C O 1
ATOM 12123 N N . THR C 1 398 ? 17.922 -59.166 -0.738 1.00 28.81 398 THR C N 1
ATOM 12124 C CA . THR C 1 398 ? 17.595 -59.727 0.577 1.00 28.30 398 THR C CA 1
ATOM 12125 C C . THR C 1 398 ? 17.105 -61.170 0.494 1.00 27.79 398 THR C C 1
ATOM 12126 O O . THR C 1 398 ? 17.158 -61.902 1.483 1.00 27.74 398 THR C O 1
ATOM 12130 N N . GLY C 1 399 ? 16.630 -61.571 -0.685 1.00 26.45 399 GLY C N 1
ATOM 12131 C CA . GLY C 1 399 ? 16.022 -62.882 -0.876 1.00 26.01 399 GLY C CA 1
ATOM 12132 C C . GLY C 1 399 ? 14.665 -63.019 -0.208 1.00 24.96 399 GLY C C 1
ATOM 12133 O O . GLY C 1 399 ? 14.183 -64.131 -0.015 1.00 25.64 399 GLY C O 1
ATOM 12134 N N . LEU C 1 400 ? 14.049 -61.891 0.141 1.00 23.44 400 LEU C N 1
ATOM 12135 C CA . LEU C 1 400 ? 12.779 -61.885 0.862 1.00 22.70 400 LEU C CA 1
ATOM 12136 C C . LEU C 1 400 ? 11.686 -61.261 0.013 1.00 21.81 400 LEU C C 1
ATOM 12137 O O . LEU C 1 400 ? 11.962 -60.603 -0.995 1.00 21.95 400 LEU C O 1
ATOM 12142 N N . PHE C 1 401 ? 10.445 -61.478 0.437 1.00 20.40 401 PHE C N 1
ATOM 12143 C CA . PHE C 1 401 ? 9.275 -60.956 -0.256 1.00 19.78 401 PHE C CA 1
ATOM 12144 C C . PHE C 1 401 ? 8.603 -59.872 0.562 1.00 19.56 401 PHE C C 1
ATOM 12145 O O . PHE C 1 401 ? 8.658 -59.888 1.794 1.00 19.72 401 PHE C O 1
ATOM 12153 N N . TYR C 1 402 ? 7.972 -58.939 -0.143 1.00 18.50 402 TYR C N 1
ATOM 12154 C CA . TYR C 1 402 ? 7.311 -57.796 0.471 1.00 18.47 402 TYR C CA 1
ATOM 12155 C C . TYR C 1 402 ? 5.883 -57.843 -0.026 1.00 17.84 402 TYR C C 1
ATOM 12156 O O . TYR C 1 402 ? 5.614 -57.668 -1.221 1.00 17.84 402 TYR C O 1
ATOM 12165 N N . VAL C 1 403 ? 4.972 -58.103 0.910 1.00 17.81 403 VAL C N 1
ATOM 12166 C CA . VAL C 1 403 ? 3.643 -58.615 0.572 1.00 17.76 403 VAL C CA 1
ATOM 12167 C C . VAL C 1 403 ? 2.550 -57.743 1.184 1.00 17.38 403 VAL C C 1
ATOM 12168 O O . VAL C 1 403 ? 2.492 -57.572 2.404 1.00 17.59 403 VAL C O 1
ATOM 12172 N N . PRO C 1 404 ? 1.676 -57.189 0.337 1.00 16.95 404 PRO C N 1
ATOM 12173 C CA . PRO C 1 404 ? 0.496 -56.505 0.831 1.00 17.44 404 PRO C CA 1
ATOM 12174 C C . PRO C 1 404 ? -0.509 -57.568 1.256 1.00 17.58 404 PRO C C 1
ATOM 12175 O O . PRO C 1 404 ? -0.724 -58.531 0.519 1.00 19.27 404 PRO C O 1
ATOM 12179 N N . THR C 1 405 ? -1.115 -57.417 2.428 1.00 17.61 405 THR C N 1
ATOM 12180 C CA . THR C 1 405 ? -2.035 -58.443 2.929 1.00 18.33 405 THR C CA 1
ATOM 12181 C C . THR C 1 405 ? -3.331 -57.897 3.509 1.00 18.50 405 THR C C 1
ATOM 12182 O O . THR C 1 405 ? -3.453 -56.709 3.846 1.00 18.41 405 THR C O 1
ATOM 12186 N N . ASN C 1 406 ? -4.287 -58.814 3.609 1.00 18.03 406 ASN C N 1
ATOM 12187 C CA . ASN C 1 406 ? -5.566 -58.593 4.247 1.00 18.89 406 ASN C CA 1
ATOM 12188 C C . ASN C 1 406 ? -5.569 -59.287 5.596 1.00 19.43 406 ASN C C 1
ATOM 12189 O O . ASN C 1 406 ? -4.947 -60.337 5.766 1.00 21.06 406 ASN C O 1
ATOM 12194 N N . ASN C 1 407 ? -6.279 -58.701 6.552 1.00 19.40 407 ASN C N 1
ATOM 12195 C CA . ASN C 1 407 ? -6.506 -59.324 7.844 1.00 19.78 407 ASN C CA 1
ATOM 12196 C C . ASN C 1 407 ? -8.004 -59.345 8.129 1.00 20.49 407 ASN C C 1
ATOM 12197 O O . ASN C 1 407 ? -8.528 -58.493 8.852 1.00 20.60 407 ASN C O 1
ATOM 12202 N N . MET C 1 408 ? -8.690 -60.324 7.548 1.00 20.22 408 MET C N 1
ATOM 12203 C CA . MET C 1 408 ? -10.137 -60.388 7.631 1.00 21.20 408 MET C CA 1
ATOM 12204 C C . MET C 1 408 ? -10.611 -61.827 7.705 1.00 21.59 408 MET C C 1
ATOM 12205 O O . MET C 1 408 ? -9.891 -62.750 7.323 1.00 23.68 408 MET C O 1
ATOM 12210 N N . CYS C 1 409 ? -11.833 -61.995 8.198 1.00 20.97 409 CYS C N 1
ATOM 12211 C CA . CYS C 1 409 ? -12.488 -63.297 8.297 1.00 21.60 409 CYS C CA 1
ATOM 12212 C C . CYS C 1 409 ? -13.943 -63.143 7.855 1.00 20.34 409 CYS C C 1
ATOM 12213 O O . CYS C 1 409 ? -14.378 -62.041 7.503 1.00 19.65 409 CYS C O 1
ATOM 12216 N N . MET C 1 410 ? -14.696 -64.236 7.859 1.00 20.04 410 MET C N 1
ATOM 12217 C CA . MET C 1 410 ? -16.079 -64.185 7.402 1.00 20.04 410 MET C CA 1
ATOM 12218 C C . MET C 1 410 ? -16.970 -65.290 7.949 1.00 20.29 410 MET C C 1
ATOM 12219 O O . MET C 1 410 ? -16.496 -66.328 8.425 1.00 20.11 410 MET C O 1
ATOM 12224 N N . ASN C 1 411 ? -18.274 -65.036 7.859 1.00 20.36 411 ASN C N 1
ATOM 12225 C CA . ASN C 1 411 ? -19.286 -66.077 7.838 1.00 21.07 411 ASN C CA 1
ATOM 12226 C C . ASN C 1 411 ? -19.732 -66.280 6.387 1.00 20.82 411 ASN C C 1
ATOM 12227 O O . ASN C 1 411 ? -19.849 -65.318 5.633 1.00 20.93 411 ASN C O 1
ATOM 12232 N N . TYR C 1 412 ? -19.985 -67.526 6.009 1.00 21.02 412 TYR C N 1
ATOM 12233 C CA . TYR C 1 412 ? -20.267 -67.876 4.615 1.00 20.72 412 TYR C CA 1
ATOM 12234 C C . TYR C 1 412 ? -21.290 -69.002 4.608 1.00 21.51 412 TYR C C 1
ATOM 12235 O O . TYR C 1 412 ? -21.047 -70.065 5.178 1.00 21.69 412 TYR C O 1
ATOM 12244 N N . GLU C 1 413 ? -22.431 -68.753 3.970 1.00 22.15 413 GLU C N 1
ATOM 12245 C CA . GLU C 1 413 ? -23.505 -69.736 3.862 1.00 23.54 413 GLU C CA 1
ATOM 12246 C C . GLU C 1 413 ? -23.768 -69.987 2.389 1.00 23.26 413 GLU C C 1
ATOM 12247 O O . GLU C 1 413 ? -24.073 -69.055 1.649 1.00 22.50 413 GLU C O 1
ATOM 12253 N N . GLY C 1 414 ? -23.651 -71.242 1.974 1.00 23.78 414 GLY C N 1
ATOM 12254 C CA . GLY C 1 414 ? -24.026 -71.641 0.624 1.00 24.41 414 GLY C CA 1
ATOM 12255 C C . GLY C 1 414 ? -25.531 -71.617 0.442 1.00 25.60 414 GLY C C 1
ATOM 12256 O O . GLY C 1 414 ? -26.287 -71.943 1.364 1.00 25.86 414 GLY C O 1
ATOM 12257 N N . VAL C 1 415 ? -25.973 -71.222 -0.747 1.00 26.21 415 VAL C N 1
ATOM 12258 C CA . VAL C 1 415 ? -27.376 -71.347 -1.136 1.00 28.58 415 VAL C CA 1
ATOM 12259 C C . VAL C 1 415 ? -27.432 -71.779 -2.592 1.00 28.75 415 VAL C C 1
ATOM 12260 O O . VAL C 1 415 ? -26.513 -71.499 -3.362 1.00 27.71 415 VAL C O 1
ATOM 12264 N N . GLU C 1 416 ? -28.508 -72.462 -2.966 1.00 30.22 416 GLU C N 1
ATOM 12265 C CA . GLU C 1 416 ? -28.614 -73.006 -4.315 1.00 32.29 416 GLU C CA 1
ATOM 12266 C C . GLU C 1 416 ? -28.620 -71.879 -5.345 1.00 31.92 416 GLU C C 1
ATOM 12267 O O . GLU C 1 416 ? -29.374 -70.914 -5.209 1.00 32.98 416 GLU C O 1
ATOM 12273 N N . ALA C 1 417 ? -27.770 -72.019 -6.362 1.00 30.58 417 ALA C N 1
ATOM 12274 C CA . ALA C 1 417 ? -27.652 -71.049 -7.445 1.00 30.46 417 ALA C CA 1
ATOM 12275 C C . ALA C 1 417 ? -28.257 -71.606 -8.729 1.00 30.64 417 ALA C C 1
ATOM 12276 O O . ALA C 1 417 ? -28.037 -72.767 -9.075 1.00 31.17 417 ALA C O 1
ATOM 12278 N N . THR C 1 418 ? -29.016 -70.763 -9.424 1.00 31.17 418 THR C N 1
ATOM 12279 C CA . THR C 1 418 ? -29.591 -71.104 -10.720 1.00 31.84 418 THR C CA 1
ATOM 12280 C C . THR C 1 418 ? -28.896 -70.275 -11.792 1.00 30.24 418 THR C C 1
ATOM 12281 O O . THR C 1 418 ? -28.662 -69.080 -11.607 1.00 30.27 418 THR C O 1
ATOM 12285 N N . TYR C 1 419 ? -28.567 -70.909 -12.914 1.00 30.03 419 TYR C N 1
ATOM 12286 C CA . TYR C 1 419 ? -27.836 -70.226 -13.974 1.00 29.70 419 TYR C CA 1
ATOM 12287 C C . TYR C 1 419 ? -28.764 -69.564 -14.987 1.00 30.61 419 TYR C C 1
ATOM 12288 O O . TYR C 1 419 ? -29.640 -70.214 -15.566 1.00 30.65 419 TYR C O 1
ATOM 12297 N N . THR C 1 420 ? -28.550 -68.265 -15.183 1.00 31.45 420 THR C N 1
ATOM 12298 C CA . THR C 1 420 ? -29.124 -67.517 -16.295 1.00 32.54 420 THR C CA 1
ATOM 12299 C C . THR C 1 420 ? -27.982 -66.736 -16.941 1.00 31.60 420 THR C C 1
ATOM 12300 O O . THR C 1 420 ? -27.332 -65.922 -16.281 1.00 29.89 420 THR C O 1
ATOM 12304 N N . ALA C 1 421 ? -27.736 -66.987 -18.225 1.00 31.95 421 ALA C N 1
ATOM 12305 C CA . ALA C 1 421 ? -26.601 -66.383 -18.922 1.00 31.17 421 ALA C CA 1
ATOM 12306 C C . ALA C 1 421 ? -26.674 -64.863 -18.853 1.00 30.66 421 ALA C C 1
ATOM 12307 O O . ALA C 1 421 ? -27.696 -64.271 -19.201 1.00 31.70 421 ALA C O 1
ATOM 12309 N N . GLY C 1 422 ? -25.589 -64.242 -18.397 1.00 29.94 422 GLY C N 1
ATOM 12310 C CA . GLY C 1 422 ? -25.527 -62.793 -18.248 1.00 29.15 422 GLY C CA 1
ATOM 12311 C C . GLY C 1 422 ? -25.897 -62.293 -16.862 1.00 29.07 422 GLY C C 1
ATOM 12312 O O . GLY C 1 422 ? -25.738 -61.107 -16.577 1.00 30.41 422 GLY C O 1
ATOM 12313 N N . ALA C 1 423 ? -26.391 -63.187 -16.004 1.00 28.93 423 ALA C N 1
ATOM 12314 C CA . ALA C 1 423 ? -26.730 -62.843 -14.625 1.00 28.71 423 ALA C CA 1
ATOM 12315 C C . ALA C 1 423 ? -25.781 -63.549 -13.660 1.00 27.69 423 ALA C C 1
ATOM 12316 O O . ALA C 1 423 ? -25.175 -64.560 -14.015 1.00 26.50 423 ALA C O 1
ATOM 12318 N N . PRO C 1 424 ? -25.645 -63.020 -12.431 1.00 26.31 424 PRO C N 1
ATOM 12319 C CA . PRO C 1 424 ? -24.774 -63.663 -11.450 1.00 25.41 424 PRO C CA 1
ATOM 12320 C C . PRO C 1 424 ? -25.115 -65.129 -11.177 1.00 24.18 424 PRO C C 1
ATOM 12321 O O . PRO C 1 424 ? -26.285 -65.511 -11.174 1.00 24.34 424 PRO C O 1
ATOM 12325 N N . TYR C 1 425 ? -24.076 -65.924 -10.956 1.00 22.79 425 TYR C N 1
ATOM 12326 C CA . TYR C 1 425 ? -24.193 -67.335 -10.618 1.00 23.24 425 TYR C CA 1
ATOM 12327 C C . TYR C 1 425 ? -23.324 -67.565 -9.386 1.00 23.34 425 TYR C C 1
ATOM 12328 O O . TYR C 1 425 ? -22.236 -68.141 -9.459 1.00 22.86 425 TYR C O 1
ATOM 12337 N N . VAL C 1 426 ? -23.811 -67.097 -8.244 1.00 23.04 426 VAL C N 1
ATOM 12338 C CA . VAL C 1 426 ? -23.009 -67.102 -7.026 1.00 22.58 426 VAL C CA 1
ATOM 12339 C C . VAL C 1 426 ? -23.505 -68.222 -6.116 1.00 23.36 426 VAL C C 1
ATOM 12340 O O . VAL C 1 426 ? -22.952 -69.327 -6.137 1.00 23.58 426 VAL C O 1
ATOM 12344 N N . GLY C 1 427 ? -24.545 -67.953 -5.333 1.00 22.74 427 GLY C N 1
ATOM 12345 C CA . GLY C 1 427 ? -25.078 -68.935 -4.399 1.00 23.49 427 GLY C CA 1
ATOM 12346 C C . GLY C 1 427 ? -24.382 -68.920 -3.054 1.00 23.05 427 GLY C C 1
ATOM 12347 O O . GLY C 1 427 ? -23.951 -69.959 -2.556 1.00 23.12 427 GLY C O 1
ATOM 12348 N N . ALA C 1 428 ? -24.269 -67.738 -2.460 1.00 22.75 428 ALA C N 1
ATOM 12349 C CA . ALA C 1 428 ? -23.753 -67.621 -1.102 1.00 23.16 428 ALA C CA 1
ATOM 12350 C C . ALA C 1 428 ? -24.172 -66.307 -0.464 1.00 23.67 428 ALA C C 1
ATOM 12351 O O . ALA C 1 428 ? -24.291 -65.288 -1.146 1.00 25.11 428 ALA C O 1
ATOM 12353 N N . ASN C 1 429 ? -24.399 -66.357 0.849 1.00 23.83 429 ASN C N 1
ATOM 12354 C CA . ASN C 1 429 ? -24.544 -65.173 1.684 1.00 24.41 429 ASN C CA 1
ATOM 12355 C C . ASN C 1 429 ? -23.287 -65.076 2.531 1.00 23.26 429 ASN C C 1
ATOM 12356 O O . ASN C 1 429 ? -22.973 -65.999 3.285 1.00 22.81 429 ASN C O 1
ATOM 12361 N N . VAL C 1 430 ? -22.576 -63.962 2.401 1.00 22.68 430 VAL C N 1
ATOM 12362 C CA . VAL C 1 430 ? -21.266 -63.798 3.032 1.00 22.07 430 VAL C CA 1
ATOM 12363 C C . VAL C 1 430 ? -21.234 -62.517 3.853 1.00 22.52 430 VAL C C 1
ATOM 12364 O O . VAL C 1 430 ? -21.605 -61.449 3.367 1.00 21.85 430 VAL C O 1
ATOM 12368 N N . LEU C 1 431 ? -20.791 -62.649 5.103 1.00 23.20 431 LEU C N 1
ATOM 12369 C CA . LEU C 1 431 ? -20.647 -61.534 6.027 1.00 23.91 431 LEU C CA 1
ATOM 12370 C C . LEU C 1 431 ? -19.172 -61.464 6.408 1.00 22.65 431 LEU C C 1
ATOM 12371 O O . LEU C 1 431 ? -18.610 -62.446 6.886 1.00 22.49 431 LEU C O 1
ATOM 12376 N N . MET C 1 432 ? -18.553 -60.306 6.194 1.00 22.11 432 MET C N 1
ATOM 12377 C CA . MET C 1 432 ? -17.111 -60.150 6.378 1.00 21.28 432 MET C CA 1
ATOM 12378 C C . MET C 1 432 ? -16.795 -59.224 7.540 1.00 21.34 432 MET C C 1
ATOM 12379 O O . MET C 1 432 ? -17.546 -58.300 7.831 1.00 21.60 432 MET C O 1
ATOM 12384 N N . TYR C 1 433 ? -15.671 -59.486 8.195 1.00 20.26 433 TYR C N 1
ATOM 12385 C CA . TYR C 1 433 ? -15.240 -58.676 9.322 1.00 20.98 433 TYR C CA 1
ATOM 12386 C C . TYR C 1 433 ? -13.732 -58.804 9.572 1.00 20.56 433 TYR C C 1
ATOM 12387 O O . TYR C 1 433 ? -13.019 -59.442 8.795 1.00 20.05 433 TYR C O 1
ATOM 12396 N N . SER C 1 434 ? -13.246 -58.193 10.650 1.00 21.74 434 SER C N 1
ATOM 12397 C CA . SER C 1 434 ? -11.809 -58.119 10.905 1.00 21.83 434 SER C CA 1
ATOM 12398 C C . SER C 1 434 ? -11.199 -59.471 11.268 1.00 21.84 434 SER C C 1
ATOM 12399 O O . SER C 1 434 ? -11.904 -60.441 11.538 1.00 21.67 434 SER C O 1
ATOM 12402 N N . GLY C 1 435 ? -9.870 -59.513 11.271 1.00 21.49 435 GLY C N 1
ATOM 12403 C CA . GLY C 1 435 ? -9.127 -60.753 11.434 1.00 22.08 435 GLY C CA 1
ATOM 12404 C C . GLY C 1 435 ? -9.261 -61.422 12.786 1.00 22.96 435 GLY C C 1
ATOM 12405 O O . GLY C 1 435 ? -9.803 -60.850 13.741 1.00 23.27 435 GLY C O 1
ATOM 12406 N N . HIS C 1 436 ? -8.754 -62.650 12.852 1.00 24.31 436 HIS C N 1
ATOM 12407 C CA . HIS C 1 436 ? -8.867 -63.499 14.032 1.00 26.03 436 HIS C CA 1
ATOM 12408 C C . HIS C 1 436 ? -10.303 -63.553 14.556 1.00 27.09 436 HIS C C 1
ATOM 12409 O O . HIS C 1 436 ? -10.565 -63.325 15.733 1.00 28.08 436 HIS C O 1
ATOM 12416 N N . GLU C 1 437 ? -11.224 -63.860 13.645 1.00 27.71 437 GLU C N 1
ATOM 12417 C CA . GLU C 1 437 ? -12.643 -64.048 13.957 1.00 29.78 437 GLU C CA 1
ATOM 12418 C C . GLU C 1 437 ? -13.277 -62.832 14.641 1.00 29.36 437 GLU C C 1
ATOM 12419 O O . GLU C 1 437 ? -13.994 -62.955 15.636 1.00 31.28 437 GLU C O 1
ATOM 12425 N N . GLY C 1 438 ? -12.997 -61.657 14.083 1.00 28.06 438 GLY C N 1
ATOM 12426 C CA . GLY C 1 438 ? -13.568 -60.404 14.565 1.00 28.22 438 GLY C CA 1
ATOM 12427 C C . GLY C 1 438 ? -12.968 -59.894 15.864 1.00 28.27 438 GLY C C 1
ATOM 12428 O O . GLY C 1 438 ? -13.597 -59.103 16.566 1.00 30.40 438 GLY C O 1
ATOM 12429 N N . LYS C 1 439 ? -11.756 -60.339 16.192 1.00 27.68 439 LYS C N 1
ATOM 12430 C CA . LYS C 1 439 ? -11.067 -59.875 17.399 1.00 28.26 439 LYS C CA 1
ATOM 12431 C C . LYS C 1 439 ? -10.153 -58.678 17.139 1.00 27.57 439 LYS C C 1
ATOM 12432 O O . LYS C 1 439 ? -9.897 -57.892 18.049 1.00 28.86 439 LYS C O 1
ATOM 12438 N N . ASP C 1 440 ? -9.664 -58.536 15.908 1.00 26.49 440 ASP C N 1
ATOM 12439 C CA . ASP C 1 440 ? -8.699 -57.485 15.570 1.00 26.74 440 ASP C CA 1
ATOM 12440 C C . ASP C 1 440 ? -9.372 -56.157 15.227 1.00 27.44 440 ASP C C 1
ATOM 12441 O O . ASP C 1 440 ? -10.520 -56.130 14.788 1.00 27.73 440 ASP C O 1
ATOM 12446 N N . ASP C 1 441 ? -8.650 -55.055 15.428 1.00 28.13 441 ASP C N 1
ATOM 12447 C CA . ASP C 1 441 ? -9.172 -53.722 15.095 1.00 29.49 441 ASP C CA 1
ATOM 12448 C C . ASP C 1 441 ? -8.545 -53.145 13.822 1.00 28.10 441 ASP C C 1
ATOM 12449 O O . ASP C 1 441 ? -8.689 -51.956 13.530 1.00 28.97 441 ASP C O 1
ATOM 12454 N N . TYR C 1 442 ? -7.853 -53.994 13.068 1.00 25.49 442 TYR C N 1
ATOM 12455 C CA . TYR C 1 442 ? -7.199 -53.587 11.837 1.00 24.70 442 TYR C CA 1
ATOM 12456 C C . TYR C 1 442 ? -7.481 -54.645 10.786 1.00 22.42 442 TYR C C 1
ATOM 12457 O O . TYR C 1 442 ? -7.698 -55.820 11.112 1.00 22.42 442 TYR C O 1
ATOM 12466 N N . TYR C 1 443 ? -7.474 -54.216 9.529 1.00 20.40 443 TYR C N 1
ATOM 12467 C CA . TYR C 1 443 ? -7.948 -55.039 8.422 1.00 19.45 443 TYR C CA 1
ATOM 12468 C C . TYR C 1 443 ? -6.879 -55.351 7.370 1.00 19.07 443 TYR C C 1
ATOM 12469 O O . TYR C 1 443 ? -7.171 -56.014 6.379 1.00 18.73 443 TYR C O 1
ATOM 12478 N N . GLY C 1 444 ? -5.649 -54.888 7.569 1.00 18.57 444 GLY C N 1
ATOM 12479 C CA . GLY C 1 444 ? -4.579 -55.159 6.618 1.00 18.32 444 GLY C CA 1
ATOM 12480 C C . GLY C 1 444 ? -3.216 -55.187 7.266 1.00 18.60 444 GLY C C 1
ATOM 12481 O O . GLY C 1 444 ? -3.064 -54.823 8.433 1.00 19.15 444 GLY C O 1
ATOM 12482 N N . ALA C 1 445 ? -2.219 -55.624 6.507 1.00 18.17 445 ALA C N 1
ATOM 12483 C CA . ALA C 1 445 ? -0.833 -55.526 6.949 1.00 18.63 445 ALA C CA 1
ATOM 12484 C C . ALA C 1 445 ? 0.096 -55.568 5.754 1.00 18.58 445 ALA C C 1
ATOM 12485 O O . ALA C 1 445 ? -0.176 -56.255 4.775 1.00 19.91 445 ALA C O 1
ATOM 12487 N N . PHE C 1 446 ? 1.189 -54.825 5.837 1.00 18.49 446 PHE C N 1
ATOM 12488 C CA . PHE C 1 446 ? 2.264 -54.937 4.861 1.00 18.13 446 PHE C CA 1
ATOM 12489 C C . PHE C 1 446 ? 3.385 -55.705 5.539 1.00 18.86 446 PHE C C 1
ATOM 12490 O O . PHE C 1 446 ? 3.837 -55.305 6.613 1.00 19.29 446 PHE C O 1
ATOM 12498 N N . ILE C 1 447 ? 3.833 -56.801 4.930 1.00 18.24 447 ILE C N 1
ATOM 12499 C CA . ILE C 1 447 ? 4.785 -57.692 5.593 1.00 19.06 447 ILE C CA 1
ATOM 12500 C C . ILE C 1 447 ? 6.048 -57.950 4.780 1.00 19.41 447 ILE C C 1
ATOM 12501 O O . ILE C 1 447 ? 6.065 -57.805 3.556 1.00 18.29 447 ILE C O 1
ATOM 12506 N N . CYS C 1 448 ? 7.096 -58.336 5.494 1.00 20.00 448 CYS C N 1
ATOM 12507 C CA . CYS C 1 448 ? 8.283 -58.916 4.896 1.00 20.89 448 CYS C CA 1
ATOM 12508 C C . CYS C 1 448 ? 8.260 -60.397 5.257 1.00 21.11 448 CYS C C 1
ATOM 12509 O O . CYS C 1 448 ? 8.104 -60.751 6.427 1.00 22.43 448 CYS C O 1
ATOM 12512 N N . TYR C 1 449 ? 8.413 -61.255 4.250 1.00 20.62 449 TYR C N 1
ATOM 12513 C CA . TYR C 1 449 ? 8.150 -62.683 4.411 1.00 21.17 449 TYR C CA 1
ATOM 12514 C C . TYR C 1 449 ? 9.264 -63.518 3.807 1.00 21.54 449 TYR C C 1
ATOM 12515 O O . TYR C 1 449 ? 9.698 -63.271 2.680 1.00 21.22 449 TYR C O 1
ATOM 12524 N N . ASP C 1 450 ? 9.718 -64.504 4.575 1.00 22.92 450 ASP C N 1
ATOM 12525 C CA . ASP C 1 450 ? 10.689 -65.482 4.118 1.00 24.10 450 ASP C CA 1
ATOM 12526 C C . ASP C 1 450 ? 9.899 -66.705 3.653 1.00 24.30 450 ASP C C 1
ATOM 12527 O O . ASP C 1 450 ? 9.325 -67.425 4.472 1.00 24.59 450 ASP C O 1
ATOM 12532 N N . ALA C 1 451 ? 9.873 -66.927 2.339 1.00 24.05 451 ALA C N 1
ATOM 12533 C CA . ALA C 1 451 ? 9.007 -67.940 1.735 1.00 24.24 451 ALA C CA 1
ATOM 12534 C C . ALA C 1 451 ? 9.373 -69.378 2.109 1.00 25.89 451 ALA C C 1
ATOM 12535 O O . ALA C 1 451 ? 8.485 -70.207 2.306 1.00 25.87 451 ALA C O 1
ATOM 12537 N N . LEU C 1 452 ? 10.664 -69.678 2.208 1.00 27.39 452 LEU C N 1
ATOM 12538 C CA . LEU C 1 452 ? 11.093 -71.044 2.526 1.00 29.38 452 LEU C CA 1
ATOM 12539 C C . LEU C 1 452 ? 10.967 -71.377 4.012 1.00 31.20 452 LEU C C 1
ATOM 12540 O O . LEU C 1 452 ? 10.782 -72.540 4.368 1.00 31.89 452 LEU C O 1
ATOM 12545 N N . LYS C 1 453 ? 11.064 -70.366 4.872 1.00 32.37 453 LYS C N 1
ATOM 12546 C CA . LYS C 1 453 ? 10.896 -70.559 6.315 1.00 33.66 453 LYS C CA 1
ATOM 12547 C C . LYS C 1 453 ? 9.451 -70.380 6.772 1.00 32.42 453 LYS C C 1
ATOM 12548 O O . LYS C 1 453 ? 9.094 -70.804 7.871 1.00 32.91 453 LYS C O 1
ATOM 12554 N N . GLY C 1 454 ? 8.622 -69.756 5.936 1.00 30.40 454 GLY C N 1
ATOM 12555 C CA . GLY C 1 454 ? 7.263 -69.399 6.329 1.00 30.15 454 GLY C CA 1
ATOM 12556 C C . GLY C 1 454 ? 7.221 -68.394 7.467 1.00 31.22 454 GLY C C 1
ATOM 12557 O O . GLY C 1 454 ? 6.337 -68.446 8.321 1.00 33.41 454 GLY C O 1
ATOM 12558 N N . LYS C 1 455 ? 8.180 -67.473 7.479 1.00 29.66 455 LYS C N 1
ATOM 12559 C CA . LYS C 1 455 ? 8.343 -66.542 8.588 1.00 30.41 455 LYS C CA 1
ATOM 12560 C C . LYS C 1 455 ? 8.040 -65.114 8.162 1.00 28.88 455 LYS C C 1
ATOM 12561 O O . LYS C 1 455 ? 8.617 -64.611 7.197 1.00 27.25 455 LYS C O 1
ATOM 12567 N N . ARG C 1 456 ? 7.131 -64.471 8.890 1.00 28.34 456 ARG C N 1
ATOM 12568 C CA . ARG C 1 456 ? 6.989 -63.021 8.841 1.00 28.15 456 ARG C CA 1
ATOM 12569 C C . ARG C 1 456 ? 8.159 -62.364 9.557 1.00 28.56 456 ARG C C 1
ATOM 12570 O O . ARG C 1 456 ? 8.230 -62.370 10.791 1.00 31.07 456 ARG C O 1
ATOM 12578 N N . VAL C 1 457 ? 9.070 -61.796 8.778 1.00 26.58 457 VAL C N 1
ATOM 12579 C CA . VAL C 1 457 ? 10.266 -61.156 9.319 1.00 26.93 457 VAL C CA 1
ATOM 12580 C C . VAL C 1 457 ? 9.892 -59.858 10.040 1.00 26.62 457 VAL C C 1
ATOM 12581 O O . VAL C 1 457 ? 10.396 -59.580 11.135 1.00 27.86 457 VAL C O 1
ATOM 12585 N N . TRP C 1 458 ? 9.015 -59.069 9.423 1.00 24.88 458 TRP C N 1
ATOM 12586 C CA . TRP C 1 458 ? 8.361 -57.954 10.105 1.00 25.16 458 TRP C CA 1
ATOM 12587 C C . TRP C 1 458 ? 6.989 -57.670 9.508 1.00 24.90 458 TRP C C 1
ATOM 12588 O O . TRP C 1 458 ? 6.649 -58.169 8.434 1.00 22.91 458 TRP C O 1
ATOM 12599 N N . GLU C 1 459 ? 6.205 -56.867 10.218 1.00 25.84 459 GLU C N 1
ATOM 12600 C CA . GLU C 1 459 ? 4.847 -56.540 9.798 1.00 26.17 459 GLU C CA 1
ATOM 12601 C C . GLU C 1 459 ? 4.496 -55.111 10.189 1.00 25.76 459 GLU C C 1
ATOM 12602 O O . GLU C 1 459 ? 4.827 -54.655 11.292 1.00 26.35 459 GLU C O 1
ATOM 12608 N N . ILE C 1 460 ? 3.832 -54.410 9.275 1.00 23.64 460 ILE C N 1
ATOM 12609 C CA . ILE C 1 460 ? 3.227 -53.120 9.549 1.00 23.74 460 ILE C CA 1
ATOM 12610 C C . ILE C 1 460 ? 1.723 -53.333 9.516 1.00 23.19 460 ILE C C 1
ATOM 12611 O O . ILE C 1 460 ? 1.158 -53.591 8.450 1.00 22.22 460 ILE C O 1
ATOM 12616 N N . HIS C 1 461 ? 1.070 -53.236 10.670 1.00 24.32 461 HIS C N 1
ATOM 12617 C CA . HIS C 1 461 ? -0.383 -53.321 10.705 1.00 23.97 461 HIS C CA 1
ATOM 12618 C C . HIS C 1 461 ? -0.966 -52.076 10.052 1.00 22.58 461 HIS C C 1
ATOM 12619 O O . HIS C 1 461 ? -0.494 -50.964 10.273 1.00 23.15 461 HIS C O 1
ATOM 12626 N N . GLU C 1 462 ? -1.993 -52.283 9.236 1.00 21.18 462 GLU C N 1
ATOM 12627 C CA . GLU C 1 462 ? -2.640 -51.207 8.502 1.00 20.36 462 GLU C CA 1
ATOM 12628 C C . GLU C 1 462 ? -4.120 -51.250 8.819 1.00 20.37 462 GLU C C 1
ATOM 12629 O O . GLU C 1 462 ? -4.713 -52.330 8.891 1.00 19.77 462 GLU C O 1
ATOM 12635 N N . HIS C 1 463 ? -4.730 -50.089 9.010 1.00 20.57 463 HIS C N 1
ATOM 12636 C CA . HIS C 1 463 ? -6.133 -50.093 9.368 1.00 21.35 463 HIS C CA 1
ATOM 12637 C C . HIS C 1 463 ? -6.978 -50.721 8.272 1.00 20.39 463 HIS C C 1
ATOM 12638 O O . HIS C 1 463 ? -7.871 -51.510 8.562 1.00 20.28 463 HIS C O 1
ATOM 12645 N N . PHE C 1 464 ? -6.696 -50.369 7.022 1.00 19.41 464 PHE C N 1
ATOM 12646 C CA . PHE C 1 464 ? -7.416 -50.944 5.891 1.00 19.67 464 PHE C CA 1
ATOM 12647 C C . PHE C 1 464 ? -6.596 -52.038 5.218 1.00 19.05 464 PHE C C 1
ATOM 12648 O O . PHE C 1 464 ? -5.369 -52.076 5.359 1.00 18.72 464 PHE C O 1
ATOM 12656 N N . PRO C 1 465 ? -7.271 -52.934 4.474 1.00 18.34 465 PRO C N 1
ATOM 12657 C CA . PRO C 1 465 ? -6.556 -53.917 3.670 1.00 18.09 465 PRO C CA 1
ATOM 12658 C C . PRO C 1 465 ? -5.539 -53.197 2.798 1.00 17.74 465 PRO C C 1
ATOM 12659 O O . PRO C 1 465 ? -5.817 -52.093 2.329 1.00 17.65 465 PRO C O 1
ATOM 12663 N N . VAL C 1 466 ? -4.371 -53.793 2.580 1.00 18.16 466 VAL C N 1
ATOM 12664 C CA . VAL C 1 466 ? -3.384 -53.183 1.701 1.00 18.32 466 VAL C CA 1
ATOM 12665 C C . VAL C 1 466 ? -3.647 -53.702 0.300 1.00 17.74 466 VAL C C 1
ATOM 12666 O O . VAL C 1 466 ? -3.381 -54.870 0.006 1.00 18.51 466 VAL C O 1
ATOM 12670 N N . TRP C 1 467 ? -4.178 -52.826 -0.553 1.00 16.87 467 TRP C N 1
ATOM 12671 C CA . TRP C 1 467 ? -4.656 -53.201 -1.886 1.00 16.61 467 TRP C CA 1
ATOM 12672 C C . TRP C 1 467 ? -3.773 -52.567 -2.961 1.00 16.87 467 TRP C C 1
ATOM 12673 O O . TRP C 1 467 ? -4.255 -52.147 -4.016 1.00 17.89 467 TRP C O 1
ATOM 12684 N N . SER C 1 468 ? -2.476 -52.515 -2.679 1.00 16.76 468 SER C N 1
ATOM 12685 C CA . SER C 1 468 ? -1.505 -51.856 -3.534 1.00 16.91 468 SER C CA 1
ATOM 12686 C C . SER C 1 468 ? -0.258 -52.721 -3.536 1.00 16.57 468 SER C C 1
ATOM 12687 O O . SER C 1 468 ? 0.243 -53.096 -2.476 1.00 16.93 468 SER C O 1
ATOM 12690 N N . GLY C 1 469 ? 0.234 -53.048 -4.729 1.00 16.25 469 GLY C N 1
ATOM 12691 C CA . GLY C 1 469 ? 1.378 -53.939 -4.870 1.00 17.10 469 GLY C CA 1
ATOM 12692 C C . GLY C 1 469 ? 2.678 -53.157 -4.857 1.00 16.26 469 GLY C C 1
ATOM 12693 O O . GLY C 1 469 ? 2.866 -52.278 -5.699 1.00 16.80 469 GLY C O 1
ATOM 12694 N N . PRO C 1 470 ? 3.582 -53.468 -3.911 1.00 16.84 470 PRO C N 1
ATOM 12695 C CA . PRO C 1 470 ? 4.759 -52.607 -3.755 1.00 16.69 470 PRO C CA 1
ATOM 12696 C C . PRO C 1 470 ? 5.774 -52.684 -4.886 1.00 17.01 470 PRO C C 1
ATOM 12697 O O . PRO C 1 470 ? 5.862 -53.689 -5.595 1.00 16.79 470 PRO C O 1
ATOM 12701 N N . VAL C 1 471 ? 6.536 -51.607 -5.037 1.00 17.00 471 VAL C N 1
ATOM 12702 C CA . VAL C 1 471 ? 7.796 -51.660 -5.761 1.00 17.20 471 VAL C CA 1
ATOM 12703 C C . VAL C 1 471 ? 8.900 -51.632 -4.710 1.00 17.69 471 VAL C C 1
ATOM 12704 O O . VAL C 1 471 ? 8.838 -50.858 -3.757 1.00 18.00 471 VAL C O 1
ATOM 12708 N N . VAL C 1 472 ? 9.900 -52.488 -4.886 1.00 18.16 472 VAL C N 1
ATOM 12709 C CA . VAL C 1 472 ? 11.029 -52.564 -3.965 1.00 18.94 472 VAL C CA 1
ATOM 12710 C C . VAL C 1 472 ? 12.279 -52.219 -4.758 1.00 19.23 472 VAL C C 1
ATOM 12711 O O . VAL C 1 472 ? 12.375 -52.557 -5.936 1.00 18.36 472 VAL C O 1
ATOM 12715 N N . THR C 1 473 ? 13.232 -51.542 -4.123 1.00 18.92 473 THR C N 1
ATOM 12716 C CA . THR C 1 473 ? 14.400 -51.035 -4.844 1.00 19.79 473 THR C CA 1
ATOM 12717 C C . THR C 1 473 ? 15.720 -51.332 -4.152 1.00 20.63 473 THR C C 1
ATOM 12718 O O . THR C 1 473 ? 15.763 -51.668 -2.969 1.00 20.64 473 THR C O 1
ATOM 12722 N N . ALA C 1 474 ? 16.797 -51.188 -4.921 1.00 20.92 474 ALA C N 1
ATOM 12723 C CA . ALA C 1 474 ? 18.166 -51.311 -4.418 1.00 22.10 474 ALA C CA 1
ATOM 12724 C C . ALA C 1 474 ? 18.541 -50.160 -3.478 1.00 22.59 474 ALA C C 1
ATOM 12725 O O . ALA C 1 474 ? 19.601 -50.193 -2.844 1.00 23.44 474 ALA C O 1
ATOM 12727 N N . GLY C 1 475 ? 17.681 -49.145 -3.389 1.00 22.27 475 GLY C N 1
ATOM 12728 C CA . GLY C 1 475 ? 17.828 -48.099 -2.380 1.00 22.58 475 GLY C CA 1
ATOM 12729 C C . GLY C 1 475 ? 17.389 -48.535 -0.991 1.00 22.57 475 GLY C C 1
ATOM 12730 O O . GLY C 1 475 ? 17.454 -47.742 -0.046 1.00 23.23 475 GLY C O 1
ATOM 12731 N N . GLY C 1 476 ? 16.943 -49.786 -0.862 1.00 21.81 476 GLY C N 1
ATOM 12732 C CA . GLY C 1 476 ? 16.535 -50.349 0.422 1.00 22.11 476 GLY C CA 1
ATOM 12733 C C . GLY C 1 476 ? 15.130 -49.940 0.817 1.00 21.67 476 GLY C C 1
ATOM 12734 O O . GLY C 1 476 ? 14.805 -49.911 2.009 1.00 22.42 476 GLY C O 1
ATOM 12735 N N . LEU C 1 477 ? 14.300 -49.632 -0.182 1.00 20.76 477 LEU C N 1
ATOM 12736 C CA . LEU C 1 477 ? 12.957 -49.096 0.040 1.00 20.34 477 LEU C CA 1
ATOM 12737 C C . LEU C 1 477 ? 11.877 -49.955 -0.585 1.00 19.70 477 LEU C C 1
ATOM 12738 O O . LEU C 1 477 ? 12.092 -50.579 -1.620 1.00 19.98 477 LEU C O 1
ATOM 12743 N N . ALA C 1 478 ? 10.714 -49.977 0.061 1.00 18.66 478 ALA C N 1
ATOM 12744 C CA . ALA C 1 478 ? 9.492 -50.465 -0.563 1.00 18.51 478 ALA C CA 1
ATOM 12745 C C . ALA C 1 478 ? 8.476 -49.335 -0.537 1.00 18.37 478 ALA C C 1
ATOM 12746 O O . ALA C 1 478 ? 8.294 -48.686 0.497 1.00 19.48 478 ALA C O 1
ATOM 12748 N N . PHE C 1 479 ? 7.825 -49.098 -1.675 1.00 17.47 479 PHE C N 1
ATOM 12749 C CA . PHE C 1 479 ? 6.750 -48.116 -1.774 1.00 17.62 479 PHE C CA 1
ATOM 12750 C C . PHE C 1 479 ? 5.423 -48.836 -1.933 1.00 17.14 479 PHE C C 1
ATOM 12751 O O . PHE C 1 479 ? 5.326 -49.781 -2.715 1.00 17.32 479 PHE C O 1
ATOM 12759 N N . TYR C 1 480 ? 4.409 -48.387 -1.197 1.00 16.80 480 TYR C N 1
ATOM 12760 C CA . TYR C 1 480 ? 3.039 -48.871 -1.375 1.00 17.12 480 TYR C CA 1
ATOM 12761 C C . TYR C 1 480 ? 2.028 -47.831 -0.902 1.00 16.86 480 TYR C C 1
ATOM 12762 O O . TYR C 1 480 ? 2.359 -46.916 -0.146 1.00 16.09 480 TYR C O 1
ATOM 12771 N N . GLY C 1 481 ? 0.789 -47.981 -1.361 1.00 15.89 481 GLY C N 1
ATOM 12772 C CA . GLY C 1 481 ? -0.300 -47.098 -0.935 1.00 16.41 481 GLY C CA 1
ATOM 12773 C C . GLY C 1 481 ? -1.324 -47.773 -0.048 1.00 16.63 481 GLY C C 1
ATOM 12774 O O . GLY C 1 481 ? -1.453 -49.000 -0.035 1.00 16.15 481 GLY C O 1
ATOM 12775 N N . THR C 1 482 ? -2.053 -46.952 0.699 1.00 16.83 482 THR C N 1
ATOM 12776 C CA . THR C 1 482 ? -3.143 -47.421 1.540 1.00 17.56 482 THR C CA 1
ATOM 12777 C C . THR C 1 482 ? -4.483 -46.964 0.994 1.00 17.34 482 THR C C 1
ATOM 12778 O O . THR C 1 482 ? -4.568 -46.025 0.206 1.00 16.66 482 THR C O 1
ATOM 12782 N N . MET C 1 483 ? -5.535 -47.632 1.439 1.00 17.24 483 MET C N 1
ATOM 12783 C CA . MET C 1 483 ? -6.874 -47.358 0.931 1.00 18.23 483 MET C CA 1
ATOM 12784 C C . MET C 1 483 ? -7.498 -46.065 1.455 1.00 19.44 483 MET C C 1
ATOM 12785 O O . MET C 1 483 ? -8.546 -45.653 0.961 1.00 20.28 483 MET C O 1
ATOM 12790 N N . ASP C 1 484 ? -6.872 -45.424 2.440 1.00 20.77 484 ASP C N 1
ATOM 12791 C CA . ASP C 1 484 ? -7.276 -44.068 2.821 1.00 22.29 484 ASP C CA 1
ATOM 12792 C C . ASP C 1 484 ? -6.330 -43.001 2.259 1.00 21.05 484 ASP C C 1
ATOM 12793 O O . ASP C 1 484 ? -6.343 -41.858 2.712 1.00 23.62 484 ASP C O 1
ATOM 12798 N N . GLY C 1 485 ? -5.513 -43.377 1.274 1.00 19.07 485 GLY C N 1
ATOM 12799 C CA . GLY C 1 485 ? -4.805 -42.409 0.445 1.00 18.56 485 GLY C CA 1
ATOM 12800 C C . GLY C 1 485 ? -3.361 -42.111 0.799 1.00 18.42 485 GLY C C 1
ATOM 12801 O O . GLY C 1 485 ? -2.747 -41.250 0.170 1.00 18.64 485 GLY C O 1
ATOM 12802 N N . TRP C 1 486 ? -2.806 -42.802 1.791 1.00 18.07 486 TRP C N 1
ATOM 12803 C CA . TRP C 1 486 ? -1.407 -42.585 2.158 1.00 18.20 486 TRP C CA 1
ATOM 12804 C C . TRP C 1 486 ? -0.473 -43.359 1.246 1.00 17.84 486 TRP C C 1
ATOM 12805 O O . TRP C 1 486 ? -0.609 -44.571 1.091 1.00 18.38 486 TRP C O 1
ATOM 12816 N N . PHE C 1 487 ? 0.474 -42.645 0.648 1.00 17.04 487 PHE C N 1
ATOM 12817 C CA . PHE C 1 487 ? 1.542 -43.265 -0.120 1.00 16.73 487 PHE C CA 1
ATOM 12818 C C . PHE C 1 487 ? 2.776 -43.272 0.770 1.00 17.17 487 PHE C C 1
ATOM 12819 O O . PHE C 1 487 ? 3.158 -42.233 1.295 1.00 17.69 487 PHE C O 1
ATOM 12827 N N . LYS C 1 488 ? 3.381 -44.447 0.936 1.00 17.33 488 LYS C N 1
ATOM 12828 C CA . LYS C 1 488 ? 4.415 -44.668 1.949 1.00 18.65 488 LYS C CA 1
ATOM 12829 C C . LYS C 1 488 ? 5.692 -45.277 1.381 1.00 18.11 488 LYS C C 1
ATOM 12830 O O . LYS C 1 488 ? 5.640 -46.111 0.481 1.00 17.64 488 LYS C O 1
ATOM 12836 N N . ALA C 1 489 ? 6.830 -44.858 1.928 1.00 18.58 489 ALA C N 1
ATOM 12837 C CA . ALA C 1 489 ? 8.120 -45.492 1.664 1.00 19.40 489 ALA C CA 1
ATOM 12838 C C . ALA C 1 489 ? 8.592 -46.130 2.964 1.00 20.16 489 ALA C C 1
ATOM 12839 O O . ALA C 1 489 ? 8.661 -45.452 3.988 1.00 20.50 489 ALA C O 1
ATOM 12841 N N . VAL C 1 490 ? 8.905 -47.425 2.920 1.00 21.07 490 VAL C N 1
ATOM 12842 C CA . VAL C 1 490 ? 9.358 -48.155 4.104 1.00 22.44 490 VAL C CA 1
ATOM 12843 C C . VAL C 1 490 ? 10.788 -48.662 3.926 1.00 22.65 490 VAL C C 1
ATOM 12844 O O . VAL C 1 490 ? 11.189 -49.075 2.836 1.00 21.32 490 VAL C O 1
ATOM 12848 N N . ASP C 1 491 ? 11.545 -48.621 5.014 1.00 23.31 491 ASP C N 1
ATOM 12849 C CA . ASP C 1 491 ? 12.870 -49.222 5.078 1.00 24.10 491 ASP C CA 1
ATOM 12850 C C . ASP C 1 491 ? 12.681 -50.739 5.107 1.00 24.39 491 ASP C C 1
ATOM 12851 O O . ASP C 1 491 ? 12.093 -51.273 6.051 1.00 24.72 491 ASP C O 1
ATOM 12856 N N . ILE C 1 492 ? 13.168 -51.439 4.084 1.00 23.61 492 ILE C N 1
ATOM 12857 C CA . ILE C 1 492 ? 12.902 -52.879 3.986 1.00 24.10 492 ILE C CA 1
ATOM 12858 C C . ILE C 1 492 ? 13.622 -53.710 5.044 1.00 26.54 492 ILE C C 1
ATOM 12859 O O . ILE C 1 492 ? 13.173 -54.807 5.367 1.00 27.09 492 ILE C O 1
ATOM 12864 N N . LYS C 1 493 ? 14.725 -53.193 5.578 1.00 29.58 493 LYS C N 1
ATOM 12865 C CA . LYS C 1 493 ? 15.452 -53.881 6.646 1.00 32.99 493 LYS C CA 1
ATOM 12866 C C . LYS C 1 493 ? 14.731 -53.788 7.989 1.00 33.77 493 LYS C C 1
ATOM 12867 O O . LYS C 1 493 ? 14.648 -54.774 8.721 1.00 35.26 493 LYS C O 1
ATOM 12873 N N . THR C 1 494 ? 14.217 -52.603 8.308 1.00 33.81 494 THR C N 1
ATOM 12874 C CA . THR C 1 494 ? 13.680 -52.324 9.643 1.00 34.40 494 THR C CA 1
ATOM 12875 C C . THR C 1 494 ? 12.155 -52.384 9.732 1.00 33.62 494 THR C C 1
ATOM 12876 O O . THR C 1 494 ? 11.610 -52.555 10.824 1.00 36.79 494 THR C O 1
ATOM 12880 N N . GLY C 1 495 ? 11.472 -52.239 8.598 1.00 31.00 495 GLY C N 1
ATOM 12881 C CA . GLY C 1 495 ? 10.010 -52.142 8.573 1.00 30.34 495 GLY C CA 1
ATOM 12882 C C . GLY C 1 495 ? 9.474 -50.785 9.012 1.00 30.37 495 GLY C C 1
ATOM 12883 O O . GLY C 1 495 ? 8.281 -50.642 9.285 1.00 31.74 495 GLY C O 1
ATOM 12884 N N . LYS C 1 496 ? 10.356 -49.789 9.075 1.00 28.99 496 LYS C N 1
ATOM 12885 C CA . LYS C 1 496 ? 10.003 -48.444 9.521 1.00 29.65 496 LYS C CA 1
ATOM 12886 C C . LYS C 1 496 ? 9.558 -47.593 8.335 1.00 27.29 496 LYS C C 1
ATOM 12887 O O . LYS C 1 496 ? 10.176 -47.630 7.274 1.00 24.05 496 LYS C O 1
ATOM 12893 N N . VAL C 1 497 ? 8.487 -46.824 8.516 1.00 25.89 497 VAL C N 1
ATOM 12894 C CA . VAL C 1 497 ? 8.055 -45.869 7.495 1.00 24.97 497 VAL C CA 1
ATOM 12895 C C . VAL C 1 497 ? 8.957 -44.635 7.563 1.00 24.06 497 VAL C C 1
ATOM 12896 O O . VAL C 1 497 ? 9.062 -43.992 8.609 1.00 25.06 497 VAL C O 1
ATOM 12900 N N . LEU C 1 498 ? 9.607 -44.319 6.443 1.00 22.42 498 LEU C N 1
ATOM 12901 C CA . LEU C 1 498 ? 10.560 -43.210 6.360 1.00 23.42 498 LEU C CA 1
ATOM 12902 C C . LEU C 1 498 ? 9.974 -41.957 5.713 1.00 22.37 498 LEU C C 1
ATOM 12903 O O . LEU C 1 498 ? 10.482 -40.855 5.905 1.00 23.40 498 LEU C O 1
ATOM 12908 N N . TRP C 1 499 ? 8.909 -42.128 4.941 1.00 21.22 499 TRP C N 1
ATOM 12909 C CA . TRP C 1 499 ? 8.291 -41.021 4.234 1.00 21.28 499 TRP C CA 1
ATOM 12910 C C . TRP C 1 499 ? 6.857 -41.415 3.904 1.00 20.10 499 TRP C C 1
ATOM 12911 O O . TRP C 1 499 ? 6.589 -42.574 3.594 1.00 19.83 499 TRP C O 1
ATOM 12922 N N . GLN C 1 500 ? 5.947 -40.449 3.972 1.00 20.37 500 GLN C N 1
ATOM 12923 C CA . GLN C 1 500 ? 4.562 -40.677 3.564 1.00 20.54 500 GLN C CA 1
ATOM 12924 C C . GLN C 1 500 ? 3.850 -39.373 3.241 1.00 19.97 500 GLN C C 1
ATOM 12925 O O . GLN C 1 500 ? 4.180 -38.322 3.789 1.00 20.62 500 GLN C O 1
ATOM 12931 N N . GLN C 1 501 ? 2.870 -39.455 2.345 1.00 19.04 501 GLN C N 1
ATOM 12932 C CA . GLN C 1 501 ? 2.073 -38.296 1.965 1.00 19.71 501 GLN C CA 1
ATOM 12933 C C . GLN C 1 501 ? 0.651 -38.747 1.708 1.00 18.54 501 GLN C C 1
ATOM 12934 O O . GLN C 1 501 ? 0.435 -39.818 1.143 1.00 17.27 501 GLN C O 1
ATOM 12940 N N . LYS C 1 502 ? -0.312 -37.928 2.123 1.00 18.98 502 LYS C N 1
ATOM 12941 C CA . LYS C 1 502 ? -1.716 -38.252 1.918 1.00 19.32 502 LYS C CA 1
ATOM 12942 C C . LYS C 1 502 ? -2.178 -37.696 0.580 1.00 19.32 502 LYS C C 1
ATOM 12943 O O . LYS C 1 502 ? -2.139 -36.483 0.356 1.00 19.20 502 LYS C O 1
ATOM 12949 N N . LEU C 1 503 ? -2.607 -38.601 -0.294 1.00 18.92 503 LEU C N 1
ATOM 12950 C CA . LEU C 1 503 ? -3.084 -38.262 -1.628 1.00 19.70 503 LEU C CA 1
ATOM 12951 C C . LEU C 1 503 ? -4.606 -38.179 -1.622 1.00 18.96 503 LEU C C 1
ATOM 12952 O O . LEU C 1 503 ? -5.243 -38.390 -0.587 1.00 19.89 503 LEU C O 1
ATOM 12957 N N . GLY C 1 504 ? -5.182 -37.871 -2.781 1.00 18.49 504 GLY C N 1
ATOM 12958 C CA . GLY C 1 504 ? -6.583 -37.463 -2.844 1.00 18.12 504 GLY C CA 1
ATOM 12959 C C . GLY C 1 504 ? -7.633 -38.548 -2.737 1.00 17.90 504 GLY C C 1
ATOM 12960 O O . GLY C 1 504 ? -8.787 -38.252 -2.445 1.00 17.64 504 GLY C O 1
ATOM 12961 N N . SER C 1 505 ? -7.242 -39.795 -2.976 1.00 17.19 505 SER C N 1
ATOM 12962 C CA . SER C 1 505 ? -8.166 -40.926 -2.936 1.00 17.04 505 SER C CA 1
ATOM 12963 C C . SER C 1 505 ? -7.378 -42.163 -2.542 1.00 16.81 505 SER C C 1
ATOM 12964 O O . SER C 1 505 ? -6.160 -42.217 -2.740 1.00 17.31 505 SER C O 1
ATOM 12967 N N . GLY C 1 506 ? -8.070 -43.154 -1.990 1.00 16.42 506 GLY C N 1
ATOM 12968 C CA . GLY C 1 506 ? -7.454 -44.439 -1.682 1.00 16.75 506 GLY C CA 1
ATOM 12969 C C . GLY C 1 506 ? -6.645 -44.966 -2.850 1.00 15.92 506 GLY C C 1
ATOM 12970 O O . GLY C 1 506 ? -7.039 -44.814 -4.010 1.00 16.32 506 GLY C O 1
ATOM 12971 N N . ILE C 1 507 ? -5.509 -45.583 -2.544 1.00 16.46 507 ILE C N 1
ATOM 12972 C CA . ILE C 1 507 ? -4.587 -46.071 -3.557 1.00 16.15 507 ILE C CA 1
ATOM 12973 C C . ILE C 1 507 ? -4.757 -47.571 -3.720 1.00 16.10 507 ILE C C 1
ATOM 12974 O O . ILE C 1 507 ? -4.500 -48.328 -2.783 1.00 16.75 507 ILE C O 1
ATOM 12979 N N . ILE C 1 508 ? -5.192 -47.995 -4.907 1.00 15.69 508 ILE C N 1
ATOM 12980 C CA . ILE C 1 508 ? -5.201 -49.413 -5.255 1.00 16.03 508 ILE C CA 1
ATOM 12981 C C . ILE C 1 508 ? -4.324 -49.673 -6.479 1.00 16.69 508 ILE C C 1
ATOM 12982 O O . ILE C 1 508 ? -4.381 -50.749 -7.074 1.00 17.66 508 ILE C O 1
ATOM 12987 N N . GLY C 1 509 ? -3.512 -48.683 -6.842 1.00 16.52 509 GLY C N 1
ATOM 12988 C CA . GLY C 1 509 ? -2.525 -48.855 -7.896 1.00 16.44 509 GLY C CA 1
ATOM 12989 C C . GLY C 1 509 ? -1.256 -49.492 -7.359 1.00 16.12 509 GLY C C 1
ATOM 12990 O O . GLY C 1 509 ? -1.012 -49.513 -6.148 1.00 16.70 509 GLY C O 1
ATOM 12991 N N . ASN C 1 510 ? -0.448 -50.013 -8.273 1.00 15.44 510 ASN C N 1
ATOM 12992 C CA . ASN C 1 510 ? 0.852 -50.568 -7.931 1.00 15.86 510 ASN C CA 1
ATOM 12993 C C . ASN C 1 510 ? 1.903 -49.570 -8.389 1.00 15.75 510 ASN C C 1
ATOM 12994 O O . ASN C 1 510 ? 2.023 -49.318 -9.580 1.00 15.81 510 ASN C O 1
ATOM 12999 N N . PRO C 1 511 ? 2.664 -48.983 -7.448 1.00 15.98 511 PRO C N 1
ATOM 13000 C CA . PRO C 1 511 ? 3.645 -47.983 -7.869 1.00 16.26 511 PRO C CA 1
ATOM 13001 C C . PRO C 1 511 ? 4.776 -48.534 -8.741 1.00 16.58 511 PRO C C 1
ATOM 13002 O O . PRO C 1 511 ? 5.077 -49.728 -8.697 1.00 17.18 511 PRO C O 1
ATOM 13006 N N . ILE C 1 512 ? 5.383 -47.653 -9.525 1.00 16.59 512 ILE C N 1
ATOM 13007 C CA . ILE C 1 512 ? 6.561 -47.992 -10.312 1.00 16.91 512 ILE C CA 1
ATOM 13008 C C . ILE C 1 512 ? 7.654 -46.997 -9.991 1.00 17.09 512 ILE C C 1
ATOM 13009 O O . ILE C 1 512 ? 7.416 -45.970 -9.352 1.00 16.80 512 ILE C O 1
ATOM 13014 N N . THR C 1 513 ? 8.859 -47.310 -10.438 1.00 16.76 513 THR C N 1
ATOM 13015 C CA . THR C 1 513 ? 9.944 -46.345 -10.418 1.00 17.03 513 THR C CA 1
ATOM 13016 C C . THR C 1 513 ? 10.700 -46.467 -11.731 1.00 17.51 513 THR C C 1
ATOM 13017 O O . THR C 1 513 ? 10.808 -47.551 -12.307 1.00 18.75 513 THR C O 1
ATOM 13021 N N . PHE C 1 514 ? 11.209 -45.340 -12.197 1.00 17.73 514 PHE C N 1
ATOM 13022 C CA . PHE C 1 514 ? 11.809 -45.261 -13.513 1.00 17.92 514 PHE C CA 1
ATOM 13023 C C . PHE C 1 514 ? 12.758 -44.079 -13.556 1.00 18.82 514 PHE C C 1
ATOM 13024 O O . PHE C 1 514 ? 12.788 -43.264 -12.636 1.00 18.04 514 PHE C O 1
ATOM 13032 N N . LEU C 1 515 ? 13.531 -44.000 -14.631 1.00 18.87 515 LEU C N 1
ATOM 13033 C CA . LEU C 1 515 ? 14.347 -42.830 -14.916 1.00 19.69 515 LEU C CA 1
ATOM 13034 C C . LEU C 1 515 ? 13.688 -42.037 -16.023 1.00 19.81 515 LEU C C 1
ATOM 13035 O O . LEU C 1 515 ? 13.290 -42.606 -17.039 1.00 20.91 515 LEU C O 1
ATOM 13040 N N . GLY C 1 516 ? 13.573 -40.727 -15.832 1.00 20.15 516 GLY C N 1
ATOM 13041 C CA . GLY C 1 516 ? 13.096 -39.847 -16.892 1.00 20.94 516 GLY C CA 1
ATOM 13042 C C . GLY C 1 516 ? 14.205 -39.601 -17.897 1.00 21.68 516 GLY C C 1
ATOM 13043 O O . GLY C 1 516 ? 15.349 -40.004 -17.674 1.00 22.34 516 GLY C O 1
ATOM 13044 N N . PRO C 1 517 ? 13.884 -38.933 -19.017 1.00 22.57 517 PRO C N 1
ATOM 13045 C CA . PRO C 1 517 ? 14.936 -38.570 -19.981 1.00 23.67 517 PRO C CA 1
ATOM 13046 C C . PRO C 1 517 ? 16.017 -37.670 -19.373 1.00 24.13 517 PRO C C 1
ATOM 13047 O O . PRO C 1 517 ? 17.134 -37.607 -19.897 1.00 25.37 517 PRO C O 1
ATOM 13051 N N . ASP C 1 518 ? 15.674 -36.986 -18.283 1.00 24.81 518 ASP C N 1
ATOM 13052 C CA . ASP C 1 518 ? 16.631 -36.194 -17.505 1.00 25.45 518 ASP C CA 1
ATOM 13053 C C . ASP C 1 518 ? 17.574 -37.033 -16.624 1.00 25.58 518 ASP C C 1
ATOM 13054 O O . ASP C 1 518 ? 18.402 -36.470 -15.909 1.00 26.29 518 ASP C O 1
ATOM 13059 N N . LYS C 1 519 ? 17.443 -38.364 -16.677 1.00 25.22 519 LYS C N 1
ATOM 13060 C CA . LYS C 1 519 ? 18.249 -39.307 -15.880 1.00 25.82 519 LYS C CA 1
ATOM 13061 C C . LYS C 1 519 ? 17.943 -39.255 -14.376 1.00 24.21 519 LYS C C 1
ATOM 13062 O O . LYS C 1 519 ? 18.705 -39.784 -13.565 1.00 24.41 519 LYS C O 1
ATOM 13068 N N . LYS C 1 520 ? 16.827 -38.625 -14.014 1.00 22.94 520 LYS C N 1
ATOM 13069 C CA . LYS C 1 520 ? 16.415 -38.499 -12.624 1.00 22.94 520 LYS C CA 1
ATOM 13070 C C . LYS C 1 520 ? 15.445 -39.634 -12.298 1.00 21.02 520 LYS C C 1
ATOM 13071 O O . LYS C 1 520 ? 14.634 -40.016 -13.147 1.00 20.08 520 LYS C O 1
ATOM 13077 N N . GLN C 1 521 ? 15.527 -40.167 -11.080 1.00 20.46 521 GLN C N 1
ATOM 13078 C CA . GLN C 1 521 ? 14.609 -41.224 -10.646 1.00 19.60 521 GLN C CA 1
ATOM 13079 C C . GLN C 1 521 ? 13.281 -40.641 -10.179 1.00 19.04 521 GLN C C 1
ATOM 13080 O O . GLN C 1 521 ? 13.254 -39.700 -9.390 1.00 19.34 521 GLN C O 1
ATOM 13086 N N . TYR C 1 522 ? 12.191 -41.220 -10.676 1.00 17.67 522 TYR C N 1
ATOM 13087 C CA . TYR C 1 522 ? 10.840 -40.857 -10.275 1.00 17.59 522 TYR C CA 1
ATOM 13088 C C . TYR C 1 522 ? 10.128 -42.083 -9.718 1.00 17.43 522 TYR C C 1
ATOM 13089 O O . TYR C 1 522 ? 10.459 -43.214 -10.077 1.00 17.27 522 TYR C O 1
ATOM 13098 N N . VAL C 1 523 ? 9.154 -41.845 -8.841 1.00 17.26 523 VAL C N 1
ATOM 13099 C CA . VAL C 1 523 ? 8.251 -42.881 -8.349 1.00 17.48 523 VAL C CA 1
ATOM 13100 C C . VAL C 1 523 ? 6.838 -42.429 -8.705 1.00 17.14 523 VAL C C 1
ATOM 13101 O O . VAL C 1 523 ? 6.466 -41.293 -8.419 1.00 17.71 523 VAL C O 1
ATOM 13105 N N . ALA C 1 524 ? 6.056 -43.309 -9.332 1.00 16.72 524 ALA C N 1
ATOM 13106 C CA . ALA C 1 524 ? 4.724 -42.956 -9.825 1.00 16.94 524 ALA C CA 1
ATOM 13107 C C . ALA C 1 524 ? 3.692 -43.955 -9.340 1.00 16.75 524 ALA C C 1
ATOM 13108 O O . ALA C 1 524 ? 3.980 -45.145 -9.247 1.00 17.13 524 ALA C O 1
ATOM 13110 N N . VAL C 1 525 ? 2.488 -43.471 -9.041 1.00 16.06 525 VAL C N 1
ATOM 13111 C CA . VAL C 1 525 ? 1.419 -44.338 -8.553 1.00 15.61 525 VAL C CA 1
ATOM 13112 C C . VAL C 1 525 ? 0.049 -43.753 -8.890 1.00 15.72 525 VAL C C 1
ATOM 13113 O O . VAL C 1 525 ? -0.127 -42.531 -8.905 1.00 15.74 525 VAL C O 1
ATOM 13117 N N . TYR C 1 526 ? -0.912 -44.634 -9.157 1.00 15.53 526 TYR C N 1
ATOM 13118 C CA . TYR C 1 526 ? -2.295 -44.219 -9.335 1.00 15.84 526 TYR C CA 1
ATOM 13119 C C . TYR C 1 526 ? -2.982 -44.047 -7.989 1.00 16.47 526 TYR C C 1
ATOM 13120 O O . TYR C 1 526 ? -2.746 -44.817 -7.062 1.00 17.78 526 TYR C O 1
ATOM 13129 N N . SER C 1 527 ? -3.835 -43.036 -7.916 1.00 16.46 527 SER C N 1
ATOM 13130 C CA . SER C 1 527 ? -4.781 -42.857 -6.823 1.00 17.32 527 SER C CA 1
ATOM 13131 C C . SER C 1 527 ? -6.185 -42.942 -7.406 1.00 17.34 527 SER C C 1
ATOM 13132 O O . SER C 1 527 ? -6.438 -42.473 -8.516 1.00 20.45 527 SER C O 1
ATOM 13135 N N . GLY C 1 528 ? -7.098 -43.544 -6.656 1.00 16.83 528 GLY C N 1
ATOM 13136 C CA . GLY C 1 528 ? -8.467 -43.739 -7.122 1.00 16.18 528 GLY C CA 1
ATOM 13137 C C . GLY C 1 528 ? -8.986 -45.028 -6.544 1.00 15.67 528 GLY C C 1
ATOM 13138 O O . GLY C 1 528 ? -8.706 -46.115 -7.060 1.00 15.82 528 GLY C O 1
ATOM 13139 N N . VAL C 1 529 ? -9.751 -44.908 -5.463 1.00 16.18 529 VAL C N 1
ATOM 13140 C CA . VAL C 1 529 ? -10.149 -46.068 -4.689 1.00 16.35 529 VAL C CA 1
ATOM 13141 C C . VAL C 1 529 ? -11.235 -46.862 -5.419 1.00 16.02 529 VAL C C 1
ATOM 13142 O O . VAL C 1 529 ? -11.995 -46.314 -6.213 1.00 15.64 529 VAL C O 1
ATOM 13146 N N . GLY C 1 530 ? -11.287 -48.157 -5.137 1.00 15.76 530 GLY C N 1
ATOM 13147 C CA . GLY C 1 530 ? -12.237 -49.048 -5.764 1.00 16.42 530 GLY C CA 1
ATOM 13148 C C . GLY C 1 530 ? -11.787 -50.468 -5.541 1.00 16.41 530 GLY C C 1
ATOM 13149 O O . GLY C 1 530 ? -11.242 -50.794 -4.482 1.00 16.88 530 GLY C O 1
ATOM 13150 N N . GLY C 1 531 ? -12.007 -51.314 -6.541 1.00 16.24 531 GLY C N 1
ATOM 13151 C CA . GLY C 1 531 ? -11.775 -52.744 -6.385 1.00 16.94 531 GLY C CA 1
ATOM 13152 C C . GLY C 1 531 ? -12.831 -53.326 -5.462 1.00 17.28 531 GLY C C 1
ATOM 13153 O O . GLY C 1 531 ? -13.808 -52.655 -5.129 1.00 17.20 531 GLY C O 1
ATOM 13154 N N . TRP C 1 532 ? -12.644 -54.573 -5.044 1.00 17.03 532 TRP C N 1
ATOM 13155 C CA . TRP C 1 532 ? -13.687 -55.270 -4.316 1.00 17.82 532 TRP C CA 1
ATOM 13156 C C . TRP C 1 532 ? -13.924 -54.662 -2.937 1.00 17.31 532 TRP C C 1
ATOM 13157 O O . TRP C 1 532 ? -15.061 -54.331 -2.594 1.00 17.88 532 TRP C O 1
ATOM 13168 N N . PHE C 1 533 ? -12.866 -54.502 -2.145 1.00 16.95 533 PHE C N 1
ATOM 13169 C CA . PHE C 1 533 ? -13.046 -53.919 -0.807 1.00 16.96 533 PHE C CA 1
ATOM 13170 C C . PHE C 1 533 ? -13.583 -52.485 -0.871 1.00 17.47 533 PHE C C 1
ATOM 13171 O O . PHE C 1 533 ? -14.317 -52.058 0.024 1.00 18.04 533 PHE C O 1
ATOM 13179 N N . GLY C 1 534 ? -13.220 -51.753 -1.924 1.00 16.78 534 GLY C N 1
ATOM 13180 C CA . GLY C 1 534 ? -13.677 -50.381 -2.111 1.00 16.81 534 GLY C CA 1
ATOM 13181 C C . GLY C 1 534 ? -14.996 -50.205 -2.840 1.00 17.81 534 GLY C C 1
ATOM 13182 O O . GLY C 1 534 ? -15.364 -49.083 -3.169 1.00 18.09 534 GLY C O 1
ATOM 13183 N N . ILE C 1 535 ? -15.713 -51.298 -3.092 1.00 19.16 535 ILE C N 1
ATOM 13184 C CA . ILE C 1 535 ? -16.905 -51.236 -3.933 1.00 19.62 535 ILE C CA 1
ATOM 13185 C C . ILE C 1 535 ? -18.013 -50.355 -3.328 1.00 20.02 535 ILE C C 1
ATOM 13186 O O . ILE C 1 535 ? -18.734 -49.676 -4.059 1.00 20.55 535 ILE C O 1
ATOM 13191 N N . ALA C 1 536 ? -18.150 -50.356 -2.003 1.00 20.28 536 ALA C N 1
ATOM 13192 C CA . ALA C 1 536 ? -19.138 -49.501 -1.342 1.00 21.28 536 ALA C CA 1
ATOM 13193 C C . ALA C 1 536 ? -18.922 -48.023 -1.691 1.00 21.26 536 ALA C C 1
ATOM 13194 O O . ALA C 1 536 ? -19.876 -47.258 -1.829 1.00 22.78 536 ALA C O 1
ATOM 13196 N N . VAL C 1 537 ? -17.662 -47.627 -1.836 1.00 20.14 537 VAL C N 1
ATOM 13197 C CA . VAL C 1 537 ? -17.333 -46.252 -2.197 1.00 20.21 537 VAL C CA 1
ATOM 13198 C C . VAL C 1 537 ? -17.433 -46.057 -3.713 1.00 19.75 537 VAL C C 1
ATOM 13199 O O . VAL C 1 537 ? -18.077 -45.123 -4.175 1.00 20.74 537 VAL C O 1
ATOM 13203 N N . ALA C 1 538 ? -16.803 -46.938 -4.485 1.00 19.71 538 ALA C N 1
ATOM 13204 C CA . ALA C 1 538 ? -16.799 -46.801 -5.937 1.00 19.94 538 ALA C CA 1
ATOM 13205 C C . ALA C 1 538 ? -18.210 -46.840 -6.535 1.00 21.00 538 ALA C C 1
ATOM 13206 O O . ALA C 1 538 ? -18.498 -46.134 -7.496 1.00 20.74 538 ALA C O 1
ATOM 13208 N N . GLN C 1 539 ? -19.085 -47.661 -5.960 1.00 22.92 539 GLN C N 1
ATOM 13209 C CA . GLN C 1 539 ? -20.448 -47.825 -6.467 1.00 26.09 539 GLN C CA 1
ATOM 13210 C C . GLN C 1 539 ? -21.496 -47.087 -5.621 1.00 27.02 539 GLN C C 1
ATOM 13211 O O . GLN C 1 539 ? -22.702 -47.217 -5.867 1.00 27.78 539 GLN C O 1
ATOM 13217 N N . ASN C 1 540 ? -21.039 -46.316 -4.633 1.00 26.79 540 ASN C N 1
ATOM 13218 C CA . ASN C 1 540 ? -21.920 -45.535 -3.756 1.00 28.66 540 ASN C CA 1
ATOM 13219 C C . ASN C 1 540 ? -23.043 -46.382 -3.160 1.00 28.42 540 ASN C C 1
ATOM 13220 O O . ASN C 1 540 ? -24.229 -46.069 -3.316 1.00 29.99 540 ASN C O 1
ATOM 13225 N N . LEU C 1 541 ? -22.660 -47.457 -2.478 1.00 26.96 541 LEU C N 1
ATOM 13226 C CA . LEU C 1 541 ? -23.621 -48.383 -1.887 1.00 27.64 541 LEU C CA 1
ATOM 13227 C C . LEU C 1 541 ? -23.871 -48.034 -0.428 1.00 28.16 541 LEU C C 1
ATOM 13228 O O . LEU C 1 541 ? -22.945 -47.665 0.295 1.00 27.51 541 LEU C O 1
ATOM 13233 N N . PRO C 1 542 ? -25.134 -48.151 0.011 1.00 28.78 542 PRO C N 1
ATOM 13234 C CA . PRO C 1 542 ? -25.492 -47.828 1.385 1.00 29.69 542 PRO C CA 1
ATOM 13235 C C . PRO C 1 542 ? -25.086 -48.934 2.355 1.00 29.44 542 PRO C C 1
ATOM 13236 O O . PRO C 1 542 ? -24.796 -50.047 1.923 1.00 29.86 542 PRO C O 1
ATOM 13240 N N . PRO C 1 543 ? -25.064 -48.631 3.663 1.00 30.32 543 PRO C N 1
ATOM 13241 C CA . PRO C 1 543 ? -24.722 -49.615 4.694 1.00 31.51 543 PRO C CA 1
ATOM 13242 C C . PRO C 1 543 ? -25.860 -50.570 5.076 1.00 33.54 543 PRO C C 1
ATOM 13243 O O . PRO C 1 543 ? -25.619 -51.539 5.795 1.00 34.40 543 PRO C O 1
ATOM 13247 N N . ASP C 1 544 ? -27.075 -50.299 4.601 1.00 35.46 544 ASP C N 1
ATOM 13248 C CA . ASP C 1 544 ? -28.283 -50.984 5.075 1.00 38.15 544 ASP C CA 1
ATOM 13249 C C . ASP C 1 544 ? -28.195 -52.513 5.032 1.00 37.74 544 ASP C C 1
ATOM 13250 O O . ASP C 1 544 ? -28.655 -53.185 5.957 1.00 38.96 544 ASP C O 1
ATOM 13255 N N . ASP C 1 545 ? -27.608 -53.053 3.965 1.00 36.18 545 ASP C N 1
ATOM 13256 C CA . ASP C 1 545 ? -27.439 -54.501 3.816 1.00 36.10 545 ASP C CA 1
ATOM 13257 C C . ASP C 1 545 ? -25.951 -54.867 3.836 1.00 32.98 545 ASP C C 1
ATOM 13258 O O . ASP C 1 545 ? -25.258 -54.677 2.837 1.00 32.78 545 ASP C O 1
ATOM 13263 N N . PRO C 1 546 ? -25.456 -55.400 4.971 1.00 32.85 546 PRO C N 1
ATOM 13264 C CA . PRO C 1 546 ? -24.025 -55.717 5.075 1.00 31.57 546 PRO C CA 1
ATOM 13265 C C . PRO C 1 546 ? -23.578 -56.892 4.197 1.00 30.20 546 PRO C C 1
ATOM 13266 O O . PRO C 1 546 ? -22.380 -57.045 3.948 1.00 28.69 546 PRO C O 1
ATOM 13270 N N . TYR C 1 547 ? -24.529 -57.704 3.736 1.00 30.14 547 TYR C N 1
ATOM 13271 C CA . TYR C 1 547 ? -24.244 -58.814 2.824 1.00 29.74 547 TYR C CA 1
ATOM 13272 C C . TYR C 1 547 ? -23.988 -58.373 1.377 1.00 29.05 547 TYR C C 1
ATOM 13273 O O . TYR C 1 547 ? -23.485 -59.160 0.575 1.00 28.49 547 TYR C O 1
ATOM 13282 N N . ALA C 1 548 ? -24.331 -57.129 1.041 1.00 29.61 548 ALA C N 1
ATOM 13283 C CA . ALA C 1 548 ? -24.166 -56.625 -0.326 1.00 29.76 548 ALA C CA 1
ATOM 13284 C C . ALA C 1 548 ? -22.695 -56.594 -0.742 1.00 29.27 548 ALA C C 1
ATOM 13285 O O . ALA C 1 548 ? -21.805 -56.575 0.106 1.00 28.37 548 ALA C O 1
ATOM 13287 N N . GLY C 1 549 ? -22.448 -56.591 -2.050 1.00 28.75 549 GLY C N 1
ATOM 13288 C CA . GLY C 1 549 ? -21.089 -56.694 -2.577 1.00 28.69 549 GLY C CA 1
ATOM 13289 C C . GLY C 1 549 ? -20.420 -57.993 -2.156 1.00 28.65 549 GLY C C 1
ATOM 13290 O O . GLY C 1 549 ? -19.197 -58.044 -1.971 1.00 27.21 549 GLY C O 1
ATOM 13291 N N . LEU C 1 550 ? -21.235 -59.039 -2.009 1.00 30.15 550 LEU C N 1
ATOM 13292 C CA . LEU C 1 550 ? -20.816 -60.338 -1.474 1.00 30.57 550 LEU C CA 1
ATOM 13293 C C . LEU C 1 550 ? -19.958 -60.244 -0.211 1.00 28.92 550 LEU C C 1
ATOM 13294 O O . LEU C 1 550 ? -18.920 -60.902 -0.087 1.00 27.90 550 LEU C O 1
ATOM 13299 N N . GLY C 1 551 ? -20.416 -59.417 0.722 1.00 27.14 551 GLY C N 1
ATOM 13300 C CA . GLY C 1 551 ? -19.748 -59.236 2.001 1.00 25.89 551 GLY C CA 1
ATOM 13301 C C . GLY C 1 551 ? -18.923 -57.969 2.090 1.00 24.54 551 GLY C C 1
ATOM 13302 O O . GLY C 1 551 ? -18.645 -57.505 3.187 1.00 24.77 551 GLY C O 1
ATOM 13303 N N . ALA C 1 552 ? -18.532 -57.408 0.946 1.00 23.29 552 ALA C N 1
ATOM 13304 C CA . ALA C 1 552 ? -17.665 -56.225 0.928 1.00 22.20 552 ALA C CA 1
ATOM 13305 C C . ALA C 1 552 ? -18.303 -54.971 1.527 1.00 22.48 552 ALA C C 1
ATOM 13306 O O . ALA C 1 552 ? -17.603 -54.146 2.109 1.00 21.27 552 ALA C O 1
ATOM 13308 N N . VAL C 1 553 ? -19.619 -54.813 1.392 1.00 22.09 553 VAL C N 1
ATOM 13309 C CA . VAL C 1 553 ? -20.263 -53.600 1.893 1.00 22.90 553 VAL C CA 1
ATOM 13310 C C . VAL C 1 553 ? -20.167 -53.521 3.417 1.00 23.24 553 VAL C C 1
ATOM 13311 O O . VAL C 1 553 ? -19.691 -52.524 3.955 1.00 23.63 553 VAL C O 1
ATOM 13315 N N . GLY C 1 554 ? -20.611 -54.570 4.100 1.00 22.90 554 GLY C N 1
ATOM 13316 C CA . GLY C 1 554 ? -20.578 -54.615 5.556 1.00 23.41 554 GLY C CA 1
ATOM 13317 C C . GLY C 1 554 ? -19.207 -54.336 6.140 1.00 23.08 554 GLY C C 1
ATOM 13318 O O . GLY C 1 554 ? -19.068 -53.500 7.035 1.00 23.43 554 GLY C O 1
ATOM 13319 N N . VAL C 1 555 ? -18.192 -55.030 5.634 1.00 22.44 555 VAL C N 1
ATOM 13320 C CA . VAL C 1 555 ? -16.841 -54.903 6.186 1.00 21.70 555 VAL C CA 1
ATOM 13321 C C . VAL C 1 555 ? -16.217 -53.526 5.915 1.00 21.50 555 VAL C C 1
ATOM 13322 O O . VAL C 1 555 ? -15.520 -52.983 6.776 1.00 21.72 555 VAL C O 1
ATOM 13326 N N . ALA C 1 556 ? -16.466 -52.962 4.732 1.00 20.43 556 ALA C N 1
ATOM 13327 C CA . ALA C 1 556 ? -15.961 -51.629 4.401 1.00 20.49 556 ALA C CA 1
ATOM 13328 C C . ALA C 1 556 ? -16.530 -50.567 5.344 1.00 21.20 556 ALA C C 1
ATOM 13329 O O . ALA C 1 556 ? -15.798 -49.693 5.809 1.00 20.79 556 ALA C O 1
ATOM 13331 N N . TYR C 1 557 ? -17.829 -50.642 5.629 1.00 21.70 557 TYR C N 1
ATOM 13332 C CA . TYR C 1 557 ? -18.447 -49.719 6.588 1.00 23.44 557 TYR C CA 1
ATOM 13333 C C . TYR C 1 557 ? -17.932 -49.937 8.015 1.00 24.28 557 TYR C C 1
ATOM 13334 O O . TYR C 1 557 ? -17.682 -48.966 8.730 1.00 25.49 557 TYR C O 1
ATOM 13343 N N . GLN C 1 558 ? -17.769 -51.196 8.427 1.00 25.17 558 GLN C N 1
ATOM 13344 C CA . GLN C 1 558 ? -17.189 -51.502 9.745 1.00 26.40 558 GLN C CA 1
ATOM 13345 C C . GLN C 1 558 ? -15.785 -50.919 9.887 1.00 25.11 558 GLN C C 1
ATOM 13346 O O . GLN C 1 558 ? -15.435 -50.376 10.932 1.00 26.30 558 GLN C O 1
ATOM 13352 N N . ALA C 1 559 ? -14.991 -51.035 8.826 1.00 22.92 559 ALA C N 1
ATOM 13353 C CA . ALA C 1 559 ? -13.630 -50.498 8.805 1.00 22.01 559 ALA C CA 1
ATOM 13354 C C . ALA C 1 559 ? -13.595 -48.971 8.681 1.00 21.87 559 ALA C C 1
ATOM 13355 O O . ALA C 1 559 ? -12.574 -48.350 8.973 1.00 23.52 559 ALA C O 1
ATOM 13357 N N . GLY C 1 560 ? -14.701 -48.374 8.245 1.00 21.76 560 GLY C N 1
ATOM 13358 C CA . GLY C 1 560 ? -14.812 -46.924 8.112 1.00 21.65 560 GLY C CA 1
ATOM 13359 C C . GLY C 1 560 ? -14.313 -46.377 6.784 1.00 21.49 560 GLY C C 1
ATOM 13360 O O . GLY C 1 560 ? -13.968 -45.198 6.693 1.00 22.44 560 GLY C O 1
ATOM 13361 N N . LEU C 1 561 ? -14.279 -47.212 5.749 1.00 20.47 561 LEU C N 1
ATOM 13362 C CA . LEU C 1 561 ? -13.743 -46.774 4.451 1.00 19.92 561 LEU C CA 1
ATOM 13363 C C . LEU C 1 561 ? -14.555 -45.621 3.847 1.00 20.66 561 LEU C C 1
ATOM 13364 O O . LEU C 1 561 ? -13.970 -44.653 3.374 1.00 19.94 561 LEU C O 1
ATOM 13369 N N . PRO C 1 562 ? -15.901 -45.714 3.859 1.00 22.01 562 PRO C N 1
ATOM 13370 C CA . PRO C 1 562 ? -16.675 -44.593 3.310 1.00 23.40 562 PRO C CA 1
ATOM 13371 C C . PRO C 1 562 ? -16.455 -43.242 3.996 1.00 24.58 562 PRO C C 1
ATOM 13372 O O . PRO C 1 562 ? -16.664 -42.207 3.366 1.00 26.42 562 PRO C O 1
ATOM 13376 N N . LYS C 1 563 ? -16.038 -43.251 5.264 1.00 25.54 563 LYS C N 1
ATOM 13377 C CA . LYS C 1 563 ? -15.662 -42.021 5.964 1.00 27.40 563 LYS C CA 1
ATOM 13378 C C . LYS C 1 563 ? -14.218 -41.599 5.704 1.00 25.89 563 LYS C C 1
ATOM 13379 O O . LYS C 1 563 ? -13.823 -40.496 6.085 1.00 26.99 563 LYS C O 1
ATOM 13385 N N . ALA C 1 564 ? -13.433 -42.469 5.069 1.00 23.97 564 ALA C N 1
ATOM 13386 C CA . ALA C 1 564 ? -11.987 -42.264 4.923 1.00 22.25 564 ALA C CA 1
ATOM 13387 C C . ALA C 1 564 ? -11.554 -41.795 3.534 1.00 22.34 564 ALA C C 1
ATOM 13388 O O . ALA C 1 564 ? -10.465 -41.242 3.381 1.00 23.39 564 ALA C O 1
ATOM 13390 N N . THR C 1 565 ? -12.386 -42.012 2.519 1.00 20.68 565 THR C N 1
ATOM 13391 C CA . THR C 1 565 ? -11.959 -41.723 1.158 1.00 20.09 565 THR C CA 1
ATOM 13392 C C . THR C 1 565 ? -13.116 -41.443 0.206 1.00 19.66 565 THR C C 1
ATOM 13393 O O . THR C 1 565 ? -14.225 -41.940 0.391 1.00 20.70 565 THR C O 1
ATOM 13397 N N . THR C 1 566 ? -12.817 -40.639 -0.811 1.00 19.07 566 THR C N 1
ATOM 13398 C CA . THR C 1 566 ? -13.711 -40.368 -1.926 1.00 18.72 566 THR C CA 1
ATOM 13399 C C . THR C 1 566 ? -13.151 -41.059 -3.164 1.00 17.91 566 THR C C 1
ATOM 13400 O O . THR C 1 566 ? -12.015 -41.531 -3.152 1.00 18.14 566 THR C O 1
ATOM 13404 N N . VAL C 1 567 ? -13.946 -41.119 -4.229 1.00 17.64 567 VAL C N 1
ATOM 13405 C CA . VAL C 1 567 ? -13.467 -41.623 -5.515 1.00 17.72 567 VAL C CA 1
ATOM 13406 C C . VAL C 1 567 ? -12.620 -40.581 -6.239 1.00 17.43 567 VAL C C 1
ATOM 13407 O O . VAL C 1 567 ? -12.751 -39.377 -6.006 1.00 17.29 567 VAL C O 1
ATOM 13411 N N . GLY C 1 568 ? -11.757 -41.065 -7.122 1.00 16.87 568 GLY C N 1
ATOM 13412 C CA . GLY C 1 568 ? -10.851 -40.210 -7.881 1.00 17.61 568 GLY C CA 1
ATOM 13413 C C . GLY C 1 568 ? -10.200 -41.000 -8.996 1.00 17.64 568 GLY C C 1
ATOM 13414 O O . GLY C 1 568 ? -10.597 -42.130 -9.279 1.00 17.39 568 GLY C O 1
ATOM 13415 N N . GLY C 1 569 ? -9.199 -40.403 -9.628 1.00 17.79 569 GLY C N 1
ATOM 13416 C CA . GLY C 1 569 ? -8.456 -41.056 -10.702 1.00 17.61 569 GLY C CA 1
ATOM 13417 C C . GLY C 1 569 ? -7.311 -40.148 -11.098 1.00 17.86 569 GLY C C 1
ATOM 13418 O O . GLY C 1 569 ? -7.458 -39.290 -11.967 1.00 18.05 569 GLY C O 1
ATOM 13419 N N . GLU C 1 570 ? -6.168 -40.338 -10.447 1.00 18.91 570 GLU C N 1
ATOM 13420 C CA . GLU C 1 570 ? -5.046 -39.425 -10.599 1.00 20.62 570 GLU C CA 1
ATOM 13421 C C . GLU C 1 570 ? -3.741 -40.194 -10.564 1.00 20.21 570 GLU C C 1
ATOM 13422 O O . GLU C 1 570 ? -3.571 -41.097 -9.747 1.00 22.32 570 GLU C O 1
ATOM 13428 N N . LEU C 1 571 ? -2.827 -39.828 -11.457 1.00 17.60 571 LEU C N 1
ATOM 13429 C CA . LEU C 1 571 ? -1.459 -40.327 -11.446 1.00 17.13 571 LEU C CA 1
ATOM 13430 C C . LEU C 1 571 ? -0.577 -39.295 -10.752 1.00 16.37 571 LEU C C 1
ATOM 13431 O O . LEU C 1 571 ? -0.551 -38.136 -11.158 1.00 15.89 571 LEU C O 1
ATOM 13436 N N . TYR C 1 572 ? 0.130 -39.724 -9.708 1.00 16.44 572 TYR C N 1
ATOM 13437 C CA . TYR C 1 572 ? 1.054 -38.867 -8.965 1.00 16.93 572 TYR C CA 1
ATOM 13438 C C . TYR C 1 572 ? 2.482 -39.331 -9.207 1.00 16.84 572 TYR C C 1
ATOM 13439 O O . TYR C 1 572 ? 2.768 -40.522 -9.109 1.00 16.95 572 TYR C O 1
ATOM 13448 N N . VAL C 1 573 ? 3.370 -38.392 -9.515 1.00 16.84 573 VAL C N 1
ATOM 13449 C CA . VAL C 1 573 ? 4.766 -38.710 -9.794 1.00 16.66 573 VAL C CA 1
ATOM 13450 C C . VAL C 1 573 ? 5.664 -37.900 -8.861 1.00 17.14 573 VAL C C 1
ATOM 13451 O O . VAL C 1 573 ? 5.595 -36.668 -8.841 1.00 18.19 573 VAL C O 1
ATOM 13455 N N . PHE C 1 574 ? 6.498 -38.614 -8.103 1.00 17.44 574 PHE C N 1
ATOM 13456 C CA . PHE C 1 574 ? 7.356 -38.045 -7.062 1.00 18.16 574 PHE C CA 1
ATOM 13457 C C . PHE C 1 574 ? 8.827 -38.124 -7.429 1.00 18.06 574 PHE C C 1
ATOM 13458 O O . PHE C 1 574 ? 9.243 -39.018 -8.163 1.00 18.11 574 PHE C O 1
ATOM 13466 N N . ALA C 1 575 ? 9.609 -37.186 -6.908 1.00 18.29 575 ALA C N 1
ATOM 13467 C CA . ALA C 1 575 ? 11.060 -37.208 -7.065 1.00 18.79 575 ALA C CA 1
ATOM 13468 C C . ALA C 1 575 ? 11.695 -36.437 -5.916 1.00 20.09 575 ALA C C 1
ATOM 13469 O O . ALA C 1 575 ? 11.007 -35.717 -5.189 1.00 20.23 575 ALA C O 1
ATOM 13471 N N . LEU C 1 576 ? 13.003 -36.590 -5.752 1.00 20.66 576 LEU C N 1
ATOM 13472 C CA . LEU C 1 576 ? 13.721 -35.875 -4.697 1.00 22.29 576 LEU C CA 1
ATOM 13473 C C . LEU C 1 576 ? 13.798 -34.387 -5.016 1.00 24.13 576 LEU C C 1
ATOM 13474 O O . LEU C 1 576 ? 14.092 -34.008 -6.146 1.00 24.97 576 LEU C O 1
ATOM 13479 N N . ASN D 1 1 ? -42.559 -81.334 -69.891 1.00 48.62 1 ASN D N 1
ATOM 13480 C CA . ASN D 1 1 ? -43.218 -80.346 -70.795 1.00 48.95 1 ASN D CA 1
ATOM 13481 C C . ASN D 1 1 ? -42.752 -80.600 -72.225 1.00 49.09 1 ASN D C 1
ATOM 13482 O O . ASN D 1 1 ? -41.560 -80.494 -72.517 1.00 47.67 1 ASN D O 1
ATOM 13487 N N . ASP D 1 2 ? -43.693 -80.936 -73.106 1.00 50.97 2 ASP D N 1
ATOM 13488 C CA . ASP D 1 2 ? -43.365 -81.359 -74.474 1.00 51.92 2 ASP D CA 1
ATOM 13489 C C . ASP D 1 2 ? -42.530 -80.320 -75.223 1.00 50.70 2 ASP D C 1
ATOM 13490 O O . ASP D 1 2 ? -41.579 -80.669 -75.925 1.00 49.88 2 ASP D O 1
ATOM 13495 N N . GLU D 1 3 ? -42.891 -79.050 -75.065 1.00 50.19 3 GLU D N 1
ATOM 13496 C CA . GLU D 1 3 ? -42.145 -77.946 -75.665 1.00 49.91 3 GLU D CA 1
ATOM 13497 C C . GLU D 1 3 ? -40.700 -77.924 -75.157 1.00 46.30 3 GLU D C 1
ATOM 13498 O O . GLU D 1 3 ? -39.757 -77.859 -75.949 1.00 45.82 3 GLU D O 1
ATOM 13504 N N . LEU D 1 4 ? -40.535 -77.981 -73.838 1.00 43.16 4 LEU D N 1
ATOM 13505 C CA . LEU D 1 4 ? -39.208 -77.900 -73.218 1.00 40.62 4 LEU D CA 1
ATOM 13506 C C . LEU D 1 4 ? -38.303 -79.094 -73.532 1.00 39.39 4 LEU D C 1
ATOM 13507 O O . LEU D 1 4 ? -37.084 -78.937 -73.609 1.00 37.92 4 LEU D O 1
ATOM 13512 N N . ILE D 1 5 ? -38.892 -80.275 -73.713 1.00 39.67 5 ILE D N 1
ATOM 13513 C CA . ILE D 1 5 ? -38.116 -81.468 -74.065 1.00 39.79 5 ILE D CA 1
ATOM 13514 C C . ILE D 1 5 ? -37.380 -81.266 -75.398 1.00 40.49 5 ILE D C 1
ATOM 13515 O O . ILE D 1 5 ? -36.255 -81.742 -75.574 1.00 40.04 5 ILE D O 1
ATOM 13520 N N . LYS D 1 6 ? -38.015 -80.557 -76.327 1.00 41.89 6 LYS D N 1
ATOM 13521 C CA . LYS D 1 6 ? -37.404 -80.261 -77.623 1.00 42.89 6 LYS D CA 1
ATOM 13522 C C . LYS D 1 6 ? -36.482 -79.040 -77.540 1.00 41.49 6 LYS D C 1
ATOM 13523 O O . LYS D 1 6 ? -35.378 -79.056 -78.086 1.00 40.87 6 LYS D O 1
ATOM 13529 N N . LEU D 1 7 ? -36.934 -77.989 -76.857 1.00 41.03 7 LEU D N 1
ATOM 13530 C CA . LEU D 1 7 ? -36.143 -76.759 -76.709 1.00 40.23 7 LEU D CA 1
ATOM 13531 C C . LEU D 1 7 ? -34.807 -76.980 -75.993 1.00 39.45 7 LEU D C 1
ATOM 13532 O O . LEU D 1 7 ? -33.807 -76.356 -76.346 1.00 39.36 7 LEU D O 1
ATOM 13537 N N . GLU D 1 8 ? -34.795 -77.862 -74.995 1.00 39.56 8 GLU D N 1
ATOM 13538 C CA . GLU D 1 8 ? -33.590 -78.121 -74.196 1.00 38.56 8 GLU D CA 1
ATOM 13539 C C . GLU D 1 8 ? -32.444 -78.756 -74.994 1.00 39.73 8 GLU D C 1
ATOM 13540 O O . GLU D 1 8 ? -31.287 -78.690 -74.574 1.00 40.09 8 GLU D O 1
ATOM 13546 N N . LYS D 1 9 ? -32.768 -79.365 -76.134 1.00 41.25 9 LYS D N 1
ATOM 13547 C CA . LYS D 1 9 ? -31.769 -80.012 -76.988 1.00 42.62 9 LYS D CA 1
ATOM 13548 C C . LYS D 1 9 ? -31.170 -79.089 -78.065 1.00 42.67 9 LYS D C 1
ATOM 13549 O O . LYS D 1 9 ? -30.326 -79.526 -78.848 1.00 42.20 9 LYS D O 1
ATOM 13555 N N . GLU D 1 10 ? -31.597 -77.825 -78.106 1.00 42.61 10 GLU D N 1
ATOM 13556 C CA . GLU D 1 10 ? -31.052 -76.851 -79.060 1.00 43.16 10 GLU D CA 1
ATOM 13557 C C . GLU D 1 10 ? -29.735 -76.265 -78.546 1.00 41.65 10 GLU D C 1
ATOM 13558 O O . GLU D 1 10 ? -29.726 -75.600 -77.514 1.00 40.14 10 GLU D O 1
ATOM 13564 N N . PRO D 1 11 ? -28.615 -76.505 -79.261 1.00 41.00 11 PRO D N 1
ATOM 13565 C CA . PRO D 1 11 ? -27.306 -76.030 -78.776 1.00 40.36 11 PRO D CA 1
ATOM 13566 C C . PRO D 1 11 ? -27.193 -74.521 -78.510 1.00 39.28 11 PRO D C 1
ATOM 13567 O O . PRO D 1 11 ? -26.400 -74.112 -77.661 1.00 38.29 11 PRO D O 1
ATOM 13571 N N . GLY D 1 12 ? -27.969 -73.710 -79.223 1.00 38.87 12 GLY D N 1
ATOM 13572 C CA . GLY D 1 12 ? -27.917 -72.257 -79.063 1.00 38.01 12 GLY D CA 1
ATOM 13573 C C . GLY D 1 12 ? -28.756 -71.683 -77.933 1.00 36.93 12 GLY D C 1
ATOM 13574 O O . GLY D 1 12 ? -28.647 -70.491 -77.636 1.00 36.74 12 GLY D O 1
ATOM 13575 N N . GLN D 1 13 ? -29.586 -72.510 -77.301 1.00 35.88 13 GLN D N 1
ATOM 13576 C CA . GLN D 1 13 ? -30.522 -72.045 -76.276 1.00 35.05 13 GLN D CA 1
ATOM 13577 C C . GLN D 1 13 ? -30.054 -72.397 -74.864 1.00 32.92 13 GLN D C 1
ATOM 13578 O O . GLN D 1 13 ? -29.153 -73.216 -74.678 1.00 32.44 13 GLN D O 1
ATOM 13584 N N . TRP D 1 14 ? -30.684 -71.765 -73.877 1.00 31.18 14 TRP D N 1
ATOM 13585 C CA . TRP D 1 14 ? -30.506 -72.116 -72.464 1.00 30.02 14 TRP D CA 1
ATOM 13586 C C . TRP D 1 14 ? -31.832 -71.846 -71.751 1.00 29.74 14 TRP D C 1
ATOM 13587 O O . TRP D 1 14 ? -32.029 -70.787 -71.154 1.00 29.91 14 TRP D O 1
ATOM 13598 N N . VAL D 1 15 ? -32.737 -72.819 -71.825 1.00 30.81 15 VAL D N 1
ATOM 13599 C CA . VAL D 1 15 ? -34.153 -72.587 -71.509 1.00 31.52 15 VAL D CA 1
ATOM 13600 C C . VAL D 1 15 ? -34.562 -72.909 -70.072 1.00 31.28 15 VAL D C 1
ATOM 13601 O O . VAL D 1 15 ? -35.691 -72.625 -69.680 1.00 31.95 15 VAL D O 1
ATOM 13605 N N . MET D 1 16 ? -33.657 -73.502 -69.297 1.00 31.07 16 MET D N 1
ATOM 13606 C CA . MET D 1 16 ? -33.873 -73.690 -67.860 1.00 31.16 16 MET D CA 1
ATOM 13607 C C . MET D 1 16 ? -32.540 -73.585 -67.120 1.00 29.70 16 MET D C 1
ATOM 13608 O O . MET D 1 16 ? -31.471 -73.688 -67.729 1.00 29.32 16 MET D O 1
ATOM 13613 N N . GLN D 1 17 ? -32.613 -73.379 -65.810 1.00 29.47 17 GLN D N 1
ATOM 13614 C CA . GLN D 1 17 ? -31.446 -72.951 -65.022 1.00 29.29 17 GLN D CA 1
ATOM 13615 C C . GLN D 1 17 ? -30.201 -73.808 -65.232 1.00 29.01 17 GLN D C 1
ATOM 13616 O O . GLN D 1 17 ? -29.105 -73.278 -65.424 1.00 28.87 17 GLN D O 1
ATOM 13622 N N . ASN D 1 18 ? -30.370 -75.127 -65.202 1.00 29.17 18 ASN D N 1
ATOM 13623 C CA . ASN D 1 18 ? -29.257 -76.042 -65.425 1.00 29.15 18 ASN D CA 1
ATOM 13624 C C . ASN D 1 18 ? -29.328 -76.720 -66.798 1.00 29.27 18 ASN D C 1
ATOM 13625 O O . ASN D 1 18 ? -29.085 -77.922 -66.927 1.00 29.00 18 ASN D O 1
ATOM 13630 N N . LYS D 1 19 ? -29.662 -75.920 -67.815 1.00 29.68 19 LYS D N 1
ATOM 13631 C CA . LYS D 1 19 ? -29.636 -76.316 -69.241 1.00 30.19 19 LYS D CA 1
ATOM 13632 C C . LYS D 1 19 ? -30.786 -77.226 -69.685 1.00 31.36 19 LYS D C 1
ATOM 13633 O O . LYS D 1 19 ? -31.477 -76.927 -70.660 1.00 30.77 19 LYS D O 1
ATOM 13639 N N . ASN D 1 20 ? -30.984 -78.332 -68.977 1.00 30.92 20 ASN D N 1
ATOM 13640 C CA . ASN D 1 20 ? -31.985 -79.323 -69.359 1.00 31.65 20 ASN D CA 1
ATOM 13641 C C . ASN D 1 20 ? -32.616 -79.954 -68.126 1.00 32.24 20 ASN D C 1
ATOM 13642 O O . ASN D 1 20 ? -32.191 -79.686 -67.000 1.00 31.38 20 ASN D O 1
ATOM 13647 N N . TYR D 1 21 ? -33.630 -80.788 -68.341 1.00 33.11 21 TYR D N 1
ATOM 13648 C CA . TYR D 1 21 ? -34.310 -81.471 -67.241 1.00 33.61 21 TYR D CA 1
ATOM 13649 C C . TYR D 1 21 ? -33.362 -82.363 -66.429 1.00 32.98 21 TYR D C 1
ATOM 13650 O O . TYR D 1 21 ? -33.589 -82.583 -65.242 1.00 33.13 21 TYR D O 1
ATOM 13659 N N . ALA D 1 22 ? -32.310 -82.866 -67.076 1.00 32.92 22 ALA D N 1
ATOM 13660 C CA . ALA D 1 22 ? -31.298 -83.697 -66.417 1.00 32.53 22 ALA D CA 1
ATOM 13661 C C . ALA D 1 22 ? -30.272 -82.893 -65.602 1.00 32.06 22 ALA D C 1
ATOM 13662 O O . ALA D 1 22 ? -29.412 -83.482 -64.945 1.00 32.06 22 ALA D O 1
ATOM 13664 N N . ASN D 1 23 ? -30.358 -81.562 -65.644 1.00 31.37 23 ASN D N 1
ATOM 13665 C CA . ASN D 1 23 ? -29.474 -80.678 -64.874 1.00 30.81 23 ASN D CA 1
ATOM 13666 C C . ASN D 1 23 ? -27.984 -80.868 -65.197 1.00 29.67 23 ASN D C 1
ATOM 13667 O O . ASN D 1 23 ? -27.132 -80.711 -64.329 1.00 29.59 23 ASN D O 1
ATOM 13672 N N . THR D 1 24 ? -27.663 -81.200 -66.445 1.00 28.86 24 THR D N 1
ATOM 13673 C CA . THR D 1 24 ? -26.276 -81.502 -66.806 1.00 28.82 24 THR D CA 1
ATOM 13674 C C . THR D 1 24 ? -25.402 -80.262 -67.001 1.00 27.33 24 THR D C 1
ATOM 13675 O O . THR D 1 24 ? -24.180 -80.363 -66.935 1.00 26.88 24 THR D O 1
ATOM 13679 N N . ARG D 1 25 ? -26.018 -79.105 -67.247 1.00 27.33 25 ARG D N 1
ATOM 13680 C CA . ARG D 1 25 ? -25.277 -77.858 -67.461 1.00 26.79 25 ARG D CA 1
ATOM 13681 C C . ARG D 1 25 ? -24.212 -77.979 -68.570 1.00 27.33 25 ARG D C 1
ATOM 13682 O O . ARG D 1 25 ? -23.142 -77.368 -68.492 1.00 26.86 25 ARG D O 1
ATOM 13690 N N . TYR D 1 26 ? -24.520 -78.771 -69.602 1.00 27.93 26 TYR D N 1
ATOM 13691 C CA . TYR D 1 26 ? -23.590 -79.034 -70.704 1.00 29.14 26 TYR D CA 1
ATOM 13692 C C . TYR D 1 26 ? -24.081 -78.419 -72.008 1.00 29.36 26 TYR D C 1
ATOM 13693 O O . TYR D 1 26 ? -25.274 -78.445 -72.290 1.00 29.82 26 TYR D O 1
ATOM 13702 N N . SER D 1 27 ? -23.154 -77.876 -72.794 1.00 29.59 27 SER D N 1
ATOM 13703 C CA . SER D 1 27 ? -23.476 -77.327 -74.117 1.00 30.29 27 SER D CA 1
ATOM 13704 C C . SER D 1 27 ? -22.636 -77.969 -75.213 1.00 31.26 27 SER D C 1
ATOM 13705 O O . SER D 1 27 ? -21.441 -78.200 -75.038 1.00 30.98 27 SER D O 1
ATOM 13708 N N . GLU D 1 28 ? -23.270 -78.248 -76.350 1.00 33.04 28 GLU D N 1
ATOM 13709 C CA . GLU D 1 28 ? -22.576 -78.814 -77.504 1.00 34.94 28 GLU D CA 1
ATOM 13710 C C . GLU D 1 28 ? -21.849 -77.756 -78.348 1.00 34.17 28 GLU D C 1
ATOM 13711 O O . GLU D 1 28 ? -21.182 -78.107 -79.325 1.00 35.14 28 GLU D O 1
ATOM 13717 N N . LEU D 1 29 ? -21.968 -76.476 -77.988 1.00 32.77 29 LEU D N 1
ATOM 13718 C CA . LEU D 1 29 ? -21.332 -75.407 -78.762 1.00 33.06 29 LEU D CA 1
ATOM 13719 C C . LEU D 1 29 ? -19.806 -75.509 -78.711 1.00 34.05 29 LEU D C 1
ATOM 13720 O O . LEU D 1 29 ? -19.235 -75.729 -77.639 1.00 33.57 29 LEU D O 1
ATOM 13725 N N . ASN D 1 30 ? -19.156 -75.351 -79.866 1.00 34.32 30 ASN D N 1
ATOM 13726 C CA . ASN D 1 30 ? -17.697 -75.497 -79.962 1.00 35.57 30 ASN D CA 1
ATOM 13727 C C . ASN D 1 30 ? -16.963 -74.352 -80.686 1.00 35.74 30 ASN D C 1
ATOM 13728 O O . ASN D 1 30 ? -15.812 -74.518 -81.101 1.00 36.80 30 ASN D O 1
ATOM 13733 N N . GLN D 1 31 ? -17.617 -73.200 -80.836 1.00 34.98 31 GLN D N 1
ATOM 13734 C CA . GLN D 1 31 ? -16.969 -72.022 -81.422 1.00 35.36 31 GLN D CA 1
ATOM 13735 C C . GLN D 1 31 ? -15.845 -71.513 -80.524 1.00 34.31 31 GLN D C 1
ATOM 13736 O O . GLN D 1 31 ? -14.775 -71.133 -81.009 1.00 35.49 31 GLN D O 1
ATOM 13742 N N . ILE D 1 32 ? -16.101 -71.508 -79.216 1.00 32.88 32 ILE D N 1
ATOM 13743 C CA . ILE D 1 32 ? -15.082 -71.211 -78.213 1.00 31.86 32 ILE D CA 1
ATOM 13744 C C . ILE D 1 32 ? -14.520 -72.554 -77.755 1.00 31.86 32 ILE D C 1
ATOM 13745 O O . ILE D 1 32 ? -15.280 -73.457 -77.417 1.00 32.57 32 ILE D O 1
ATOM 13750 N N . ASN D 1 33 ? -13.196 -72.685 -77.745 1.00 31.40 33 ASN D N 1
ATOM 13751 C CA . ASN D 1 33 ? -12.547 -73.952 -77.410 1.00 31.35 33 ASN D CA 1
ATOM 13752 C C . ASN D 1 33 ? -11.164 -73.715 -76.812 1.00 31.55 33 ASN D C 1
ATOM 13753 O O . ASN D 1 33 ? -10.745 -72.570 -76.639 1.00 30.76 33 ASN D O 1
ATOM 13758 N N . THR D 1 34 ? -10.454 -74.794 -76.500 1.00 32.30 34 THR D N 1
ATOM 13759 C CA . THR D 1 34 ? -9.163 -74.686 -75.819 1.00 34.02 34 THR D CA 1
ATOM 13760 C C . THR D 1 34 ? -8.066 -73.955 -76.616 1.00 35.70 34 THR D C 1
ATOM 13761 O O . THR D 1 34 ? -7.107 -73.464 -76.020 1.00 36.97 34 THR D O 1
ATOM 13765 N N . LYS D 1 35 ? -8.196 -73.879 -77.941 1.00 38.28 35 LYS D N 1
ATOM 13766 C CA . LYS D 1 35 ? -7.176 -73.222 -78.778 1.00 39.78 35 LYS D CA 1
ATOM 13767 C C . LYS D 1 35 ? -7.440 -71.738 -79.073 1.00 38.79 35 LYS D C 1
ATOM 13768 O O . LYS D 1 35 ? -6.531 -71.038 -79.523 1.00 39.95 35 LYS D O 1
ATOM 13774 N N . ASN D 1 36 ? -8.660 -71.258 -78.832 1.00 36.19 36 ASN D N 1
ATOM 13775 C CA . ASN D 1 36 ? -8.987 -69.849 -79.106 1.00 35.21 36 ASN D CA 1
ATOM 13776 C C . ASN D 1 36 ? -9.578 -69.052 -77.938 1.00 33.64 36 ASN D C 1
ATOM 13777 O O . ASN D 1 36 ? -9.831 -67.854 -78.084 1.00 33.70 36 ASN D O 1
ATOM 13782 N N . VAL D 1 37 ? -9.796 -69.697 -76.792 1.00 32.65 37 VAL D N 1
ATOM 13783 C CA . VAL D 1 37 ? -10.444 -69.028 -75.650 1.00 31.50 37 VAL D CA 1
ATOM 13784 C C . VAL D 1 37 ? -9.618 -67.864 -75.082 1.00 32.49 37 VAL D C 1
ATOM 13785 O O . VAL D 1 37 ? -10.165 -66.987 -74.407 1.00 30.71 37 VAL D O 1
ATOM 13789 N N . SER D 1 38 ? -8.312 -67.845 -75.354 1.00 34.01 38 SER D N 1
ATOM 13790 C CA . SER D 1 38 ? -7.466 -66.711 -74.965 1.00 35.45 38 SER D CA 1
ATOM 13791 C C . SER D 1 38 ? -7.890 -65.388 -75.625 1.00 35.69 38 SER D C 1
ATOM 13792 O O . SER D 1 38 ? -7.490 -64.315 -75.168 1.00 36.31 38 SER D O 1
ATOM 13795 N N . ARG D 1 39 ? -8.692 -65.469 -76.690 1.00 36.23 39 ARG D N 1
ATOM 13796 C CA . ARG D 1 39 ? -9.233 -64.289 -77.368 1.00 37.40 39 ARG D CA 1
ATOM 13797 C C . ARG D 1 39 ? -10.572 -63.815 -76.809 1.00 35.83 39 ARG D C 1
ATOM 13798 O O . ARG D 1 39 ? -11.163 -62.875 -77.348 1.00 35.46 39 ARG D O 1
ATOM 13806 N N . LEU D 1 40 ? -11.059 -64.453 -75.747 1.00 34.34 40 LEU D N 1
ATOM 13807 C CA . LEU D 1 40 ? -12.365 -64.111 -75.191 1.00 33.84 40 LEU D CA 1
ATOM 13808 C C . LEU D 1 40 ? -12.295 -62.737 -74.537 1.00 32.92 40 LEU D C 1
ATOM 13809 O O . LEU D 1 40 ? -11.402 -62.478 -73.731 1.00 33.14 40 LEU D O 1
ATOM 13814 N N . ARG D 1 41 ? -13.233 -61.863 -74.895 1.00 31.78 41 ARG D N 1
ATOM 13815 C CA . ARG D 1 41 ? -13.310 -60.510 -74.327 1.00 31.39 41 ARG D CA 1
ATOM 13816 C C . ARG D 1 41 ? -14.766 -60.148 -74.049 1.00 29.79 41 ARG D C 1
ATOM 13817 O O . ARG D 1 41 ? -15.680 -60.802 -74.546 1.00 28.63 41 ARG D O 1
ATOM 13825 N N . LEU D 1 42 ? -14.987 -59.103 -73.253 1.00 29.18 42 LEU D N 1
ATOM 13826 C CA . LEU D 1 42 ? -16.351 -58.676 -72.950 1.00 28.70 42 LEU D CA 1
ATOM 13827 C C . LEU D 1 42 ? -17.034 -58.147 -74.205 1.00 28.35 42 LEU D C 1
ATOM 13828 O O . LEU D 1 42 ? -16.477 -57.308 -74.915 1.00 28.54 42 LEU D O 1
ATOM 13833 N N . ALA D 1 43 ? -18.240 -58.646 -74.465 1.00 27.42 43 ALA D N 1
ATOM 13834 C CA . ALA D 1 43 ? -19.056 -58.191 -75.583 1.00 28.39 43 ALA D CA 1
ATOM 13835 C C . ALA D 1 43 ? -19.998 -57.083 -75.133 1.00 27.69 43 ALA D C 1
ATOM 13836 O O . ALA D 1 43 ? -20.070 -56.034 -75.772 1.00 28.46 43 ALA D O 1
ATOM 13838 N N . TRP D 1 44 ? -20.710 -57.331 -74.032 1.00 26.79 44 TRP D N 1
ATOM 13839 C CA . TRP D 1 44 ? -21.610 -56.351 -73.428 1.00 26.51 44 TRP D CA 1
ATOM 13840 C C . TRP D 1 44 ? -21.961 -56.738 -71.999 1.00 25.27 44 TRP D C 1
ATOM 13841 O O . TRP D 1 44 ? -21.655 -57.843 -71.556 1.00 24.74 44 TRP D O 1
ATOM 13852 N N . SER D 1 45 ? -22.602 -55.816 -71.286 1.00 24.73 45 SER D N 1
ATOM 13853 C CA . SER D 1 45 ? -23.042 -56.072 -69.918 1.00 24.19 45 SER D CA 1
ATOM 13854 C C . SER D 1 45 ? -24.360 -55.369 -69.626 1.00 23.94 45 SER D C 1
ATOM 13855 O O . SER D 1 45 ? -24.805 -54.508 -70.386 1.00 23.70 45 SER D O 1
ATOM 13858 N N . PHE D 1 46 ? -24.973 -55.748 -68.509 1.00 23.46 46 PHE D N 1
ATOM 13859 C CA . PHE D 1 46 ? -26.287 -55.252 -68.132 1.00 23.77 46 PHE D CA 1
ATOM 13860 C C . PHE D 1 46 ? -26.421 -55.279 -66.614 1.00 23.90 46 PHE D C 1
ATOM 13861 O O . PHE D 1 46 ? -26.230 -56.322 -65.992 1.00 24.32 46 PHE D O 1
ATOM 13869 N N . SER D 1 47 ? -26.748 -54.135 -66.026 1.00 24.11 47 SER D N 1
ATOM 13870 C CA . SER D 1 47 ? -26.889 -54.036 -64.577 1.00 24.47 47 SER D CA 1
ATOM 13871 C C . SER D 1 47 ? -28.255 -54.559 -64.167 1.00 25.45 47 SER D C 1
ATOM 13872 O O . SER D 1 47 ? -29.268 -54.222 -64.786 1.00 26.05 47 SER D O 1
ATOM 13875 N N . THR D 1 48 ? -28.283 -55.380 -63.121 1.00 25.84 48 THR D N 1
ATOM 13876 C CA . THR D 1 48 ? -29.533 -55.961 -62.641 1.00 26.81 48 THR D CA 1
ATOM 13877 C C . THR D 1 48 ? -30.333 -54.978 -61.791 1.00 27.09 48 THR D C 1
ATOM 13878 O O . THR D 1 48 ? -31.507 -55.218 -61.505 1.00 28.64 48 THR D O 1
ATOM 13882 N N . GLY D 1 49 ? -29.698 -53.879 -61.382 1.00 26.76 49 GLY D N 1
ATOM 13883 C CA . GLY D 1 49 ? -30.352 -52.848 -60.587 1.00 27.36 49 GLY D CA 1
ATOM 13884 C C . GLY D 1 49 ? -30.462 -53.166 -59.104 1.00 27.60 49 GLY D C 1
ATOM 13885 O O . GLY D 1 49 ? -31.144 -52.459 -58.371 1.00 28.07 49 GLY D O 1
ATOM 13886 N N . ALA D 1 50 ? -29.788 -54.228 -58.662 1.00 27.65 50 ALA D N 1
ATOM 13887 C CA . ALA D 1 50 ? -29.815 -54.634 -57.260 1.00 28.44 50 ALA D CA 1
ATOM 13888 C C . ALA D 1 50 ? -28.406 -54.945 -56.780 1.00 28.13 50 ALA D C 1
ATOM 13889 O O . ALA D 1 50 ? -27.492 -55.140 -57.582 1.00 27.58 50 ALA D O 1
ATOM 13891 N N . LEU D 1 51 ? -28.243 -54.986 -55.464 1.00 28.81 51 LEU D N 1
ATOM 13892 C CA . LEU D 1 51 ? -26.980 -55.370 -54.848 1.00 29.24 51 LEU D CA 1
ATOM 13893 C C . LEU D 1 51 ? -27.161 -56.691 -54.105 1.00 29.35 51 LEU D C 1
ATOM 13894 O O . LEU D 1 51 ? -28.258 -57.250 -54.087 1.00 29.78 51 LEU D O 1
ATOM 13899 N N . ARG D 1 52 ? -26.077 -57.177 -53.503 1.00 28.87 52 ARG D N 1
ATOM 13900 C CA . ARG D 1 52 ? -26.057 -58.439 -52.753 1.00 29.15 52 ARG D CA 1
ATOM 13901 C C . ARG D 1 52 ? -26.079 -59.637 -53.712 1.00 28.04 52 ARG D C 1
ATOM 13902 O O . ARG D 1 52 ? -25.970 -59.458 -54.929 1.00 27.36 52 ARG D O 1
ATOM 13910 N N . GLY D 1 53 ? -26.209 -60.848 -53.174 1.00 28.03 53 GLY D N 1
ATOM 13911 C CA . GLY D 1 53 ? -25.933 -62.065 -53.938 1.00 27.14 53 GLY D CA 1
ATOM 13912 C C . GLY D 1 53 ? -26.784 -62.278 -55.176 1.00 26.72 53 GLY D C 1
ATOM 13913 O O . GLY D 1 53 ? -28.007 -62.231 -55.105 1.00 27.05 53 GLY D O 1
ATOM 13914 N N . HIS D 1 54 ? -26.130 -62.516 -56.313 1.00 26.05 54 HIS D N 1
ATOM 13915 C CA . HIS D 1 54 ? -26.824 -62.826 -57.562 1.00 26.02 54 HIS D CA 1
ATOM 13916 C C . HIS D 1 54 ? -26.554 -64.263 -57.985 1.00 25.58 54 HIS D C 1
ATOM 13917 O O . HIS D 1 54 ? -25.557 -64.562 -58.637 1.00 24.39 54 HIS D O 1
ATOM 13924 N N . GLU D 1 55 ? -27.467 -65.144 -57.593 1.00 26.49 55 GLU D N 1
ATOM 13925 C CA . GLU D 1 55 ? -27.352 -66.571 -57.865 1.00 26.90 55 GLU D CA 1
ATOM 13926 C C . GLU D 1 55 ? -28.142 -66.955 -59.116 1.00 26.90 55 GLU D C 1
ATOM 13927 O O . GLU D 1 55 ? -28.811 -66.116 -59.722 1.00 27.20 55 GLU D O 1
ATOM 13933 N N . GLY D 1 56 ? -28.059 -68.222 -59.507 1.00 26.80 56 GLY D N 1
ATOM 13934 C CA . GLY D 1 56 ? -28.678 -68.668 -60.747 1.00 26.70 56 GLY D CA 1
ATOM 13935 C C . GLY D 1 56 ? -28.019 -68.030 -61.954 1.00 26.53 56 GLY D C 1
ATOM 13936 O O . GLY D 1 56 ? -26.869 -67.594 -61.896 1.00 25.41 56 GLY D O 1
ATOM 13937 N N . GLY D 1 57 ? -28.755 -67.977 -63.058 1.00 26.33 57 GLY D N 1
ATOM 13938 C CA . GLY D 1 57 ? -28.249 -67.380 -64.286 1.00 26.68 57 GLY D CA 1
ATOM 13939 C C . GLY D 1 57 ? -29.400 -66.966 -65.173 1.00 27.24 57 GLY D C 1
ATOM 13940 O O . GLY D 1 57 ? -30.552 -67.278 -64.873 1.00 27.74 57 GLY D O 1
ATOM 13941 N N . PRO D 1 58 ? -29.096 -66.261 -66.273 1.00 27.03 58 PRO D N 1
ATOM 13942 C CA . PRO D 1 58 ? -30.144 -65.893 -67.215 1.00 27.72 58 PRO D CA 1
ATOM 13943 C C . PRO D 1 58 ? -30.607 -67.081 -68.053 1.00 27.71 58 PRO D C 1
ATOM 13944 O O . PRO D 1 58 ? -29.913 -68.099 -68.130 1.00 28.00 58 PRO D O 1
ATOM 13948 N N . LEU D 1 59 ? -31.777 -66.936 -68.668 1.00 27.84 59 LEU D N 1
ATOM 13949 C CA . LEU D 1 59 ? -32.273 -67.896 -69.644 1.00 28.13 59 LEU D CA 1
ATOM 13950 C C . LEU D 1 59 ? -32.204 -67.254 -71.019 1.00 27.86 59 LEU D C 1
ATOM 13951 O O . LEU D 1 59 ? -32.399 -66.050 -71.146 1.00 27.38 59 LEU D O 1
ATOM 13956 N N . VAL D 1 60 ? -31.926 -68.060 -72.042 1.00 27.97 60 VAL D N 1
ATOM 13957 C CA . VAL D 1 60 ? -32.021 -67.612 -73.424 1.00 28.49 60 VAL D CA 1
ATOM 13958 C C . VAL D 1 60 ? -33.003 -68.524 -74.149 1.00 29.85 60 VAL D C 1
ATOM 13959 O O . VAL D 1 60 ? -32.733 -69.711 -74.349 1.00 29.81 60 VAL D O 1
ATOM 13963 N N . VAL D 1 61 ? -34.143 -67.948 -74.527 1.00 30.89 61 VAL D N 1
ATOM 13964 C CA . VAL D 1 61 ? -35.182 -68.646 -75.275 1.00 32.33 61 VAL D CA 1
ATOM 13965 C C . VAL D 1 61 ? -35.461 -67.827 -76.532 1.00 33.20 61 VAL D C 1
ATOM 13966 O O . VAL D 1 61 ? -35.807 -66.645 -76.448 1.00 33.10 61 VAL D O 1
ATOM 13970 N N . GLY D 1 62 ? -35.308 -68.458 -77.693 1.00 33.87 62 GLY D N 1
ATOM 13971 C CA . GLY D 1 62 ? -35.364 -67.753 -78.965 1.00 34.55 62 GLY D CA 1
ATOM 13972 C C . GLY D 1 62 ? -34.268 -66.707 -79.048 1.00 33.69 62 GLY D C 1
ATOM 13973 O O . GLY D 1 62 ? -33.087 -67.020 -78.873 1.00 32.98 62 GLY D O 1
ATOM 13974 N N . THR D 1 63 ? -34.664 -65.463 -79.309 1.00 33.66 63 THR D N 1
ATOM 13975 C CA . THR D 1 63 ? -33.733 -64.341 -79.388 1.00 33.19 63 THR D CA 1
ATOM 13976 C C . THR D 1 63 ? -33.871 -63.413 -78.175 1.00 31.99 63 THR D C 1
ATOM 13977 O O . THR D 1 63 ? -33.457 -62.253 -78.227 1.00 31.76 63 THR D O 1
ATOM 13981 N N . THR D 1 64 ? -34.450 -63.929 -77.090 1.00 31.36 64 THR D N 1
ATOM 13982 C CA . THR D 1 64 ? -34.658 -63.150 -75.872 1.00 30.54 64 THR D CA 1
ATOM 13983 C C . THR D 1 64 ? -33.861 -63.742 -74.719 1.00 29.78 64 THR D C 1
ATOM 13984 O O . THR D 1 64 ? -33.861 -64.958 -74.510 1.00 29.86 64 THR D O 1
ATOM 13988 N N . MET D 1 65 ? -33.179 -62.877 -73.973 1.00 28.79 65 MET D N 1
ATOM 13989 C CA . MET D 1 65 ? -32.556 -63.280 -72.723 1.00 28.33 65 MET D CA 1
ATOM 13990 C C . MET D 1 65 ? -33.412 -62.785 -71.566 1.00 27.97 65 MET D C 1
ATOM 13991 O O . MET D 1 65 ? -33.858 -61.635 -71.556 1.00 28.71 65 MET D O 1
ATOM 13996 N N . TYR D 1 66 ? -33.635 -63.661 -70.595 1.00 27.71 66 TYR D N 1
ATOM 13997 C CA . TYR D 1 66 ? -34.403 -63.325 -69.405 1.00 27.57 66 TYR D CA 1
ATOM 13998 C C . TYR D 1 66 ? -33.461 -63.265 -68.204 1.00 27.02 66 TYR D C 1
ATOM 13999 O O . TYR D 1 66 ? -32.714 -64.206 -67.951 1.00 27.03 66 TYR D O 1
ATOM 14008 N N . VAL D 1 67 ? -33.509 -62.151 -67.477 1.00 26.97 67 VAL D N 1
ATOM 14009 C CA . VAL D 1 67 ? -32.538 -61.841 -66.428 1.00 26.66 67 VAL D CA 1
ATOM 14010 C C . VAL D 1 67 ? -33.277 -61.580 -65.118 1.00 27.06 67 VAL D C 1
ATOM 14011 O O . VAL D 1 67 ? -34.371 -61.018 -65.122 1.00 28.08 67 VAL D O 1
ATOM 14015 N N . HIS D 1 68 ? -32.678 -61.993 -64.003 1.00 27.86 68 HIS D N 1
ATOM 14016 C CA . HIS D 1 68 ? -33.280 -61.799 -62.681 1.00 28.36 68 HIS D CA 1
ATOM 14017 C C . HIS D 1 68 ? -32.247 -61.319 -61.663 1.00 29.03 68 HIS D C 1
ATOM 14018 O O . HIS D 1 68 ? -31.049 -61.519 -61.843 1.00 29.05 68 HIS D O 1
ATOM 14025 N N . SER D 1 69 ? -32.729 -60.690 -60.594 1.00 29.69 69 SER D N 1
ATOM 14026 C CA . SER D 1 69 ? -31.858 -60.086 -59.583 1.00 30.09 69 SER D CA 1
ATOM 14027 C C . SER D 1 69 ? -32.127 -60.621 -58.182 1.00 30.56 69 SER D C 1
ATOM 14028 O O . SER D 1 69 ? -33.054 -61.402 -57.962 1.00 31.39 69 SER D O 1
ATOM 14031 N N . ALA D 1 70 ? -31.297 -60.180 -57.239 1.00 30.49 70 ALA D N 1
ATOM 14032 C CA . ALA D 1 70 ? -31.547 -60.373 -55.813 1.00 31.11 70 ALA D CA 1
ATOM 14033 C C . ALA D 1 70 ? -32.760 -59.540 -55.405 1.00 32.15 70 ALA D C 1
ATOM 14034 O O . ALA D 1 70 ? -33.310 -58.796 -56.219 1.00 31.91 70 ALA D O 1
ATOM 14036 N N . TYR D 1 71 ? -33.179 -59.660 -54.148 1.00 33.15 71 TYR D N 1
ATOM 14037 C CA . TYR D 1 71 ? -34.280 -58.844 -53.635 1.00 34.61 71 TYR D CA 1
ATOM 14038 C C . TYR D 1 71 ? -34.044 -57.375 -54.025 1.00 34.93 71 TYR D C 1
ATOM 14039 O O . TYR D 1 71 ? -32.939 -56.868 -53.819 1.00 35.45 71 TYR D O 1
ATOM 14048 N N . PRO D 1 72 ? -35.047 -56.679 -54.572 1.00 34.86 72 PRO D N 1
ATOM 14049 C CA . PRO D 1 72 ? -36.462 -57.076 -54.583 1.00 35.67 72 PRO D CA 1
ATOM 14050 C C . PRO D 1 72 ? -36.939 -57.871 -55.807 1.00 34.93 72 PRO D C 1
ATOM 14051 O O . PRO D 1 72 ? -38.119 -57.811 -56.155 1.00 35.09 72 PRO D O 1
ATOM 14055 N N . ASN D 1 73 ? -36.032 -58.600 -56.449 1.00 33.98 73 ASN D N 1
ATOM 14056 C CA . ASN D 1 73 ? -36.381 -59.561 -57.495 1.00 34.10 73 ASN D CA 1
ATOM 14057 C C . ASN D 1 73 ? -36.919 -58.909 -58.774 1.00 33.77 73 ASN D C 1
ATOM 14058 O O . ASN D 1 73 ? -38.027 -59.207 -59.229 1.00 33.98 73 ASN D O 1
ATOM 14063 N N . HIS D 1 74 ? -36.114 -58.018 -59.349 1.00 32.75 74 HIS D N 1
ATOM 14064 C CA . HIS D 1 74 ? -36.395 -57.468 -60.675 1.00 32.26 74 HIS D CA 1
ATOM 14065 C C . HIS D 1 74 ? -36.278 -58.573 -61.725 1.00 31.34 74 HIS D C 1
ATOM 14066 O O . HIS D 1 74 ? -35.415 -59.444 -61.616 1.00 30.98 74 HIS D O 1
ATOM 14073 N N . VAL D 1 75 ? -37.145 -58.534 -62.732 1.00 30.63 75 VAL D N 1
ATOM 14074 C CA . VAL D 1 75 ? -37.070 -59.455 -63.868 1.00 30.23 75 VAL D CA 1
ATOM 14075 C C . VAL D 1 75 ? -37.020 -58.637 -65.154 1.00 29.58 75 VAL D C 1
ATOM 14076 O O . VAL D 1 75 ? -37.735 -57.647 -65.285 1.00 31.00 75 VAL D O 1
ATOM 14080 N N . TYR D 1 76 ? -36.173 -59.052 -66.095 1.00 29.13 76 TYR D N 1
ATOM 14081 C CA . TYR D 1 76 ? -36.013 -58.342 -67.362 1.00 28.44 76 TYR D CA 1
ATOM 14082 C C . TYR D 1 76 ? -36.011 -59.295 -68.545 1.00 28.03 76 TYR D C 1
ATOM 14083 O O . TYR D 1 76 ? -35.550 -60.429 -68.433 1.00 26.70 76 TYR D O 1
ATOM 14092 N N . ALA D 1 77 ? -36.530 -58.815 -69.674 1.00 28.16 77 ALA D N 1
ATOM 14093 C CA . ALA D 1 77 ? -36.361 -59.476 -70.963 1.00 28.72 77 ALA D CA 1
ATOM 14094 C C . ALA D 1 77 ? -35.497 -58.582 -71.847 1.00 28.30 77 ALA D C 1
ATOM 14095 O O . ALA D 1 77 ? -35.808 -57.405 -72.039 1.00 29.23 77 ALA D O 1
ATOM 14097 N N . LEU D 1 78 ? -34.415 -59.149 -72.377 1.00 28.19 78 LEU D N 1
ATOM 14098 C CA . LEU D 1 78 ? -33.518 -58.440 -73.286 1.00 28.00 78 LEU D CA 1
ATOM 14099 C C . LEU D 1 78 ? -33.672 -58.997 -74.698 1.00 28.69 78 LEU D C 1
ATOM 14100 O O . LEU D 1 78 ? -33.471 -60.193 -74.927 1.00 27.68 78 LEU D O 1
ATOM 14105 N N . ASP D 1 79 ? -34.033 -58.124 -75.636 1.00 29.51 79 ASP D N 1
ATOM 14106 C CA . ASP D 1 79 ? -34.135 -58.486 -77.046 1.00 30.75 79 ASP D CA 1
ATOM 14107 C C . ASP D 1 79 ? -32.733 -58.486 -77.652 1.00 30.62 79 ASP D C 1
ATOM 14108 O O . ASP D 1 79 ? -32.136 -57.429 -77.847 1.00 30.46 79 ASP D O 1
ATOM 14113 N N . LEU D 1 80 ? -32.218 -59.676 -77.955 1.00 30.52 80 LEU D N 1
ATOM 14114 C CA . LEU D 1 80 ? -30.843 -59.828 -78.442 1.00 30.72 80 LEU D CA 1
ATOM 14115 C C . LEU D 1 80 ? -30.656 -59.508 -79.931 1.00 31.60 80 LEU D C 1
ATOM 14116 O O . LEU D 1 80 ? -29.546 -59.635 -80.446 1.00 31.69 80 LEU D O 1
ATOM 14121 N N . THR D 1 81 ? -31.719 -59.099 -80.620 1.00 33.38 81 THR D N 1
ATOM 14122 C CA . THR D 1 81 ? -31.603 -58.675 -82.019 1.00 34.97 81 THR D CA 1
ATOM 14123 C C . THR D 1 81 ? -31.196 -57.204 -82.169 1.00 36.16 81 THR D C 1
ATOM 14124 O O . THR D 1 81 ? -30.973 -56.741 -83.288 1.00 36.65 81 THR D O 1
ATOM 14128 N N . GLN D 1 82 ? -31.097 -56.474 -81.054 1.00 36.64 82 GLN D N 1
ATOM 14129 C CA . GLN D 1 82 ? -30.914 -55.018 -81.095 1.00 38.10 82 GLN D CA 1
ATOM 14130 C C . GLN D 1 82 ? -29.465 -54.529 -80.939 1.00 37.81 82 GLN D C 1
ATOM 14131 O O . GLN D 1 82 ? -29.246 -53.367 -80.595 1.00 39.30 82 GLN D O 1
ATOM 14137 N N . LYS D 1 83 ? -28.488 -55.402 -81.189 1.00 37.62 83 LYS D N 1
ATOM 14138 C CA . LYS D 1 83 ? -27.095 -54.983 -81.409 1.00 37.87 83 LYS D CA 1
ATOM 14139 C C . LYS D 1 83 ? -26.514 -54.106 -80.286 1.00 36.05 83 LYS D C 1
ATOM 14140 O O . LYS D 1 83 ? -26.412 -52.891 -80.461 1.00 36.22 83 LYS D O 1
ATOM 14146 N N . PRO D 1 84 ? -26.128 -54.682 -79.145 1.00 33.86 84 PRO D N 1
ATOM 14147 C CA . PRO D 1 84 ? -26.193 -56.116 -78.861 1.00 32.98 84 PRO D CA 1
ATOM 14148 C C . PRO D 1 84 ? -27.479 -56.536 -78.149 1.00 32.03 84 PRO D C 1
ATOM 14149 O O . PRO D 1 84 ? -27.849 -57.709 -78.191 1.00 32.52 84 PRO D O 1
ATOM 14153 N N . TYR D 1 85 ? -28.148 -55.591 -77.496 1.00 30.68 85 TYR D N 1
ATOM 14154 C CA . TYR D 1 85 ? -29.431 -55.862 -76.864 1.00 30.21 85 TYR D CA 1
ATOM 14155 C C . TYR D 1 85 ? -30.199 -54.578 -76.612 1.00 30.41 85 TYR D C 1
ATOM 14156 O O . TYR D 1 85 ? -29.636 -53.479 -76.636 1.00 30.73 85 TYR D O 1
ATOM 14165 N N . ALA D 1 86 ? -31.492 -54.740 -76.371 1.00 30.37 86 ALA D N 1
ATOM 14166 C CA . ALA D 1 86 ? -32.335 -53.675 -75.856 1.00 30.83 86 ALA D CA 1
ATOM 14167 C C . ALA D 1 86 ? -33.245 -54.287 -74.807 1.00 30.39 86 ALA D C 1
ATOM 14168 O O . ALA D 1 86 ? -33.535 -55.483 -74.858 1.00 31.10 86 ALA D O 1
ATOM 14170 N N . ILE D 1 87 ? -33.693 -53.476 -73.853 1.00 30.51 87 ILE D N 1
ATOM 14171 C CA . ILE D 1 87 ? -34.606 -53.960 -72.825 1.00 30.71 87 ILE D CA 1
ATOM 14172 C C . ILE D 1 87 ? -36.005 -54.037 -73.429 1.00 32.03 87 ILE D C 1
ATOM 14173 O O . ILE D 1 87 ? -36.581 -53.017 -73.804 1.00 33.47 87 ILE D O 1
ATOM 14178 N N . LYS D 1 88 ? -36.542 -55.249 -73.522 1.00 32.64 88 LYS D N 1
ATOM 14179 C CA . LYS D 1 88 ? -37.876 -55.466 -74.082 1.00 34.30 88 LYS D CA 1
ATOM 14180 C C . LYS D 1 88 ? -38.948 -55.131 -73.048 1.00 33.91 88 LYS D C 1
ATOM 14181 O O . LYS D 1 88 ? -39.902 -54.417 -73.343 1.00 34.76 88 LYS D O 1
ATOM 14187 N N . TRP D 1 89 ? -38.782 -55.660 -71.839 1.00 33.37 89 TRP D N 1
ATOM 14188 C CA . TRP D 1 89 ? -39.653 -55.314 -70.718 1.00 33.55 89 TRP D CA 1
ATOM 14189 C C . TRP D 1 89 ? -38.969 -55.567 -69.383 1.00 33.05 89 TRP D C 1
ATOM 14190 O O . TRP D 1 89 ? -37.938 -56.236 -69.311 1.00 31.41 89 TRP D O 1
ATOM 14201 N N . GLN D 1 90 ? -39.557 -55.016 -68.328 1.00 33.80 90 GLN D N 1
ATOM 14202 C CA . GLN D 1 90 ? -39.088 -55.254 -66.973 1.00 34.37 90 GLN D CA 1
ATOM 14203 C C . GLN D 1 90 ? -40.277 -55.371 -66.033 1.00 34.41 90 GLN D C 1
ATOM 14204 O O . GLN D 1 90 ? -41.332 -54.788 -66.280 1.00 35.51 90 GLN D O 1
ATOM 14210 N N . TYR D 1 91 ? -40.089 -56.131 -64.960 1.00 33.92 91 TYR D N 1
ATOM 14211 C CA . TYR D 1 91 ? -41.127 -56.348 -63.959 1.00 34.34 91 TYR D CA 1
ATOM 14212 C C . TYR D 1 91 ? -40.502 -56.444 -62.576 1.00 34.20 91 TYR D C 1
ATOM 14213 O O . TYR D 1 91 ? -39.476 -57.100 -62.392 1.00 32.74 91 TYR D O 1
ATOM 14222 N N . THR D 1 92 ? -41.128 -55.784 -61.607 1.00 34.66 92 THR D N 1
ATOM 14223 C CA . THR D 1 92 ? -40.719 -55.876 -60.213 1.00 35.33 92 THR D CA 1
ATOM 14224 C C . THR D 1 92 ? -41.980 -56.070 -59.378 1.00 36.85 92 THR D C 1
ATOM 14225 O O . THR D 1 92 ? -42.869 -55.221 -59.405 1.00 38.51 92 THR D O 1
ATOM 14229 N N . PRO D 1 93 ? -42.067 -57.188 -58.635 1.00 37.65 93 PRO D N 1
ATOM 14230 C CA . PRO D 1 93 ? -43.271 -57.439 -57.843 1.00 39.21 93 PRO D CA 1
ATOM 14231 C C . PRO D 1 93 ? -43.315 -56.614 -56.563 1.00 40.34 93 PRO D C 1
ATOM 14232 O O . PRO D 1 93 ? -42.274 -56.197 -56.054 1.00 40.24 93 PRO D O 1
ATOM 14236 N N . VAL D 1 94 ? -44.523 -56.384 -56.058 1.00 42.18 94 VAL D N 1
ATOM 14237 C CA . VAL D 1 94 ? -44.705 -55.792 -54.738 1.00 43.46 94 VAL D CA 1
ATOM 14238 C C . VAL D 1 94 ? -44.456 -56.899 -53.717 1.00 43.83 94 VAL D C 1
ATOM 14239 O O . VAL D 1 94 ? -44.983 -58.006 -53.855 1.00 44.08 94 VAL D O 1
ATOM 14243 N N . GLN D 1 95 ? -43.650 -56.596 -52.702 1.00 43.78 95 GLN D N 1
ATOM 14244 C CA . GLN D 1 95 ? -43.281 -57.578 -51.686 1.00 44.21 95 GLN D CA 1
ATOM 14245 C C . GLN D 1 95 ? -43.339 -57.004 -50.283 1.00 45.26 95 GLN D C 1
ATOM 14246 O O . GLN D 1 95 ? -43.188 -55.799 -50.083 1.00 44.97 95 GLN D O 1
ATOM 14252 N N . ASN D 1 96 ? -43.555 -57.892 -49.318 1.00 46.63 96 ASN D N 1
ATOM 14253 C CA . ASN D 1 96 ? -43.395 -57.569 -47.909 1.00 47.93 96 ASN D CA 1
ATOM 14254 C C . ASN D 1 96 ? -41.906 -57.578 -47.573 1.00 47.49 96 ASN D C 1
ATOM 14255 O O . ASN D 1 96 ? -41.253 -58.620 -47.662 1.00 46.72 96 ASN D O 1
ATOM 14260 N N . SER D 1 97 ? -41.377 -56.418 -47.185 1.00 48.33 97 SER D N 1
ATOM 14261 C CA . SER D 1 97 ? -39.947 -56.270 -46.898 1.00 48.60 97 SER D CA 1
ATOM 14262 C C . SER D 1 97 ? -39.480 -56.978 -45.617 1.00 50.47 97 SER D C 1
ATOM 14263 O O . SER D 1 97 ? -38.276 -57.073 -45.371 1.00 49.46 97 SER D O 1
ATOM 14266 N N . GLN D 1 98 ? -40.420 -57.469 -44.808 1.00 52.75 98 GLN D N 1
ATOM 14267 C CA . GLN D 1 98 ? -40.082 -58.332 -43.670 1.00 54.28 98 GLN D CA 1
ATOM 14268 C C . GLN D 1 98 ? -39.370 -59.624 -44.089 1.00 52.22 98 GLN D C 1
ATOM 14269 O O . GLN D 1 98 ? -38.681 -60.240 -43.275 1.00 51.80 98 GLN D O 1
ATOM 14275 N N . ALA D 1 99 ? -39.541 -60.025 -45.349 1.00 50.66 99 ALA D N 1
ATOM 14276 C CA . ALA D 1 99 ? -38.838 -61.180 -45.914 1.00 48.82 99 ALA D CA 1
ATOM 14277 C C . ALA D 1 99 ? -37.315 -61.094 -45.765 1.00 47.82 99 ALA D C 1
ATOM 14278 O O . ALA D 1 99 ? -36.649 -62.119 -45.612 1.00 48.05 99 ALA D O 1
ATOM 14280 N N . VAL D 1 100 ? -36.772 -59.878 -45.810 1.00 47.05 100 VAL D N 1
ATOM 14281 C CA . VAL D 1 100 ? -35.326 -59.662 -45.676 1.00 45.85 100 VAL D CA 1
ATOM 14282 C C . VAL D 1 100 ? -34.833 -60.053 -44.277 1.00 47.07 100 VAL D C 1
ATOM 14283 O O . VAL D 1 100 ? -33.724 -60.571 -44.125 1.00 46.55 100 VAL D O 1
ATOM 14287 N N . ALA D 1 101 ? -35.661 -59.804 -43.266 1.00 48.68 101 ALA D N 1
ATOM 14288 C CA . ALA D 1 101 ? -35.308 -60.101 -41.877 1.00 49.91 101 ALA D CA 1
ATOM 14289 C C . ALA D 1 101 ? -35.232 -61.600 -41.568 1.00 50.06 101 ALA D C 1
ATOM 14290 O O . ALA D 1 101 ? -34.520 -62.003 -40.648 1.00 50.73 101 ALA D O 1
ATOM 14292 N N . VAL D 1 102 ? -35.960 -62.416 -42.330 1.00 49.74 102 VAL D N 1
ATOM 14293 C CA . VAL D 1 102 ? -36.023 -63.863 -42.076 1.00 49.98 102 VAL D CA 1
ATOM 14294 C C . VAL D 1 102 ? -35.197 -64.704 -43.061 1.00 49.17 102 VAL D C 1
ATOM 14295 O O . VAL D 1 102 ? -35.260 -65.932 -43.028 1.00 48.96 102 VAL D O 1
ATOM 14299 N N . ALA D 1 103 ? -34.426 -64.050 -43.929 1.00 47.84 103 ALA D N 1
ATOM 14300 C CA . ALA D 1 103 ? -33.502 -64.756 -44.821 1.00 46.28 103 ALA D CA 1
ATOM 14301 C C . ALA D 1 103 ? -32.254 -65.164 -44.040 1.00 46.41 103 ALA D C 1
ATOM 14302 O O . ALA D 1 103 ? -31.576 -64.311 -43.465 1.00 47.75 103 ALA D O 1
ATOM 14304 N N . CYS D 1 104 ? -31.953 -66.463 -44.015 1.00 45.49 104 CYS D N 1
ATOM 14305 C CA . CYS D 1 104 ? -30.789 -66.968 -43.280 1.00 45.76 104 CYS D CA 1
ATOM 14306 C C . CYS D 1 104 ? -29.481 -66.530 -43.911 1.00 43.86 104 CYS D C 1
ATOM 14307 O O . CYS D 1 104 ? -28.536 -66.156 -43.216 1.00 44.40 104 CYS D O 1
ATOM 14310 N N . CYS D 1 105 ? -29.445 -66.584 -45.237 1.00 42.15 105 CYS D N 1
ATOM 14311 C CA . CYS D 1 105 ? -28.198 -66.727 -45.966 1.00 40.93 105 CYS D CA 1
ATOM 14312 C C . CYS D 1 105 ? -28.160 -65.814 -47.190 1.00 38.64 105 CYS D C 1
ATOM 14313 O O . CYS D 1 105 ? -27.847 -66.252 -48.301 1.00 38.07 105 CYS D O 1
ATOM 14316 N N . ASP D 1 106 ? -28.481 -64.541 -46.955 1.00 36.99 106 ASP D N 1
ATOM 14317 C CA . ASP D 1 106 ? -28.536 -63.489 -47.981 1.00 35.85 106 ASP D CA 1
ATOM 14318 C C . ASP D 1 106 ? -29.825 -63.541 -48.808 1.00 35.54 106 ASP D C 1
ATOM 14319 O O . ASP D 1 106 ? -30.474 -64.581 -48.912 1.00 35.87 106 ASP D O 1
ATOM 14324 N N . VAL D 1 107 ? -30.185 -62.402 -49.398 1.00 35.06 107 VAL D N 1
ATOM 14325 C CA . VAL D 1 107 ? -31.449 -62.254 -50.129 1.00 34.81 107 VAL D CA 1
ATOM 14326 C C . VAL D 1 107 ? -31.341 -62.684 -51.600 1.00 33.66 107 VAL D C 1
ATOM 14327 O O . VAL D 1 107 ? -31.705 -61.939 -52.512 1.00 33.48 107 VAL D O 1
ATOM 14331 N N . VAL D 1 108 ? -30.841 -63.899 -51.817 1.00 32.63 108 VAL D N 1
ATOM 14332 C CA . VAL D 1 108 ? -30.611 -64.427 -53.166 1.00 31.97 108 VAL D CA 1
ATOM 14333 C C . VAL D 1 108 ? -31.874 -65.028 -53.784 1.00 31.92 108 VAL D C 1
ATOM 14334 O O . VAL D 1 108 ? -32.841 -65.331 -53.084 1.00 33.98 108 VAL D O 1
ATOM 14338 N N . ASN D 1 109 ? -31.844 -65.187 -55.106 1.00 31.47 109 ASN D N 1
ATOM 14339 C CA . ASN D 1 109 ? -32.853 -65.944 -55.844 1.00 31.78 109 ASN D CA 1
ATOM 14340 C C . ASN D 1 109 ? -32.175 -66.698 -56.979 1.00 30.98 109 ASN D C 1
ATOM 14341 O O . ASN D 1 109 ? -31.353 -66.129 -57.694 1.00 29.93 109 ASN D O 1
ATOM 14346 N N . ARG D 1 110 ? -32.526 -67.974 -57.141 1.00 31.09 110 ARG D N 1
ATOM 14347 C CA . ARG D 1 110 ? -31.830 -68.859 -58.078 1.00 31.26 110 ARG D CA 1
ATOM 14348 C C . ARG D 1 110 ? -32.413 -68.888 -59.496 1.00 30.49 110 ARG D C 1
ATOM 14349 O O . ARG D 1 110 ? -31.913 -69.622 -60.351 1.00 30.38 110 ARG D O 1
ATOM 14357 N N . GLY D 1 111 ? -33.458 -68.101 -59.754 1.00 30.74 111 GLY D N 1
ATOM 14358 C CA . GLY D 1 111 ? -33.817 -67.760 -61.133 1.00 30.52 111 GLY D CA 1
ATOM 14359 C C . GLY D 1 111 ? -35.156 -68.196 -61.689 1.00 31.11 111 GLY D C 1
ATOM 14360 O O . GLY D 1 111 ? -35.996 -68.758 -60.991 1.00 31.65 111 GLY D O 1
ATOM 14361 N N . LEU D 1 112 ? -35.324 -67.919 -62.980 1.00 30.76 112 LEU D N 1
ATOM 14362 C CA . LEU D 1 112 ? -36.598 -68.048 -63.671 1.00 31.76 112 LEU D CA 1
ATOM 14363 C C . LEU D 1 112 ? -36.771 -69.407 -64.330 1.00 31.76 112 LEU D C 1
ATOM 14364 O O . LEU D 1 112 ? -35.803 -70.131 -64.559 1.00 31.85 112 LEU D O 1
ATOM 14369 N N . ALA D 1 113 ? -38.023 -69.733 -64.633 1.00 33.04 113 ALA D N 1
ATOM 14370 C CA . ALA D 1 113 ? -38.360 -70.846 -65.508 1.00 33.55 113 ALA D CA 1
ATOM 14371 C C . ALA D 1 113 ? -39.173 -70.302 -66.677 1.00 34.50 113 ALA D C 1
ATOM 14372 O O . ALA D 1 113 ? -39.860 -69.284 -66.541 1.00 34.99 113 ALA D O 1
ATOM 14374 N N . TYR D 1 114 ? -39.088 -70.978 -67.822 1.00 34.78 114 TYR D N 1
ATOM 14375 C CA . TYR D 1 114 ? -39.874 -70.620 -68.999 1.00 35.78 114 TYR D CA 1
ATOM 14376 C C . TYR D 1 114 ? -40.705 -71.812 -69.464 1.00 36.91 114 TYR D C 1
ATOM 14377 O O . TYR D 1 114 ? -40.225 -72.944 -69.459 1.00 36.09 114 TYR D O 1
ATOM 14386 N N . ALA D 1 115 ? -41.945 -71.547 -69.868 1.00 38.23 115 ALA D N 1
ATOM 14387 C CA . ALA D 1 115 ? -42.793 -72.564 -70.490 1.00 39.99 115 ALA D CA 1
ATOM 14388 C C . ALA D 1 115 ? -43.992 -71.929 -71.185 1.00 41.34 115 ALA D C 1
ATOM 14389 O O . ALA D 1 115 ? -44.612 -71.018 -70.641 1.00 41.03 115 ALA D O 1
ATOM 14391 N N . ASN D 1 116 ? -44.304 -72.420 -72.384 1.00 42.53 116 ASN D N 1
ATOM 14392 C CA . ASN D 1 116 ? -45.520 -72.050 -73.115 1.00 44.28 116 ASN D CA 1
ATOM 14393 C C . ASN D 1 116 ? -45.766 -70.540 -73.193 1.00 43.71 116 ASN D C 1
ATOM 14394 O O . ASN D 1 116 ? -46.844 -70.054 -72.844 1.00 44.82 116 ASN D O 1
ATOM 14399 N N . GLY D 1 117 ? -44.755 -69.807 -73.651 1.00 42.06 117 GLY D N 1
ATOM 14400 C CA . GLY D 1 117 ? -44.857 -68.357 -73.824 1.00 41.43 117 GLY D CA 1
ATOM 14401 C C . GLY D 1 117 ? -44.976 -67.571 -72.529 1.00 40.70 117 GLY D C 1
ATOM 14402 O O . GLY D 1 117 ? -45.473 -66.442 -72.530 1.00 40.46 117 GLY D O 1
ATOM 14403 N N . LYS D 1 118 ? -44.520 -68.162 -71.425 1.00 40.09 118 LYS D N 1
ATOM 14404 C CA . LYS D 1 118 ? -44.611 -67.534 -70.109 1.00 39.65 118 LYS D CA 1
ATOM 14405 C C . LYS D 1 118 ? -43.309 -67.670 -69.333 1.00 38.10 118 LYS D C 1
ATOM 14406 O O . LYS D 1 118 ? -42.546 -68.619 -69.534 1.00 37.57 118 LYS D O 1
ATOM 14412 N N . ILE D 1 119 ? -43.074 -66.705 -68.447 1.00 37.26 119 ILE D N 1
ATOM 14413 C CA . ILE D 1 119 ? -41.949 -66.725 -67.522 1.00 36.06 119 ILE D CA 1
ATOM 14414 C C . ILE D 1 119 ? -42.493 -66.910 -66.109 1.00 36.46 119 ILE D C 1
ATOM 14415 O O . ILE D 1 119 ? -43.497 -66.300 -65.741 1.00 36.98 119 ILE D O 1
ATOM 14420 N N . PHE D 1 120 ? -41.824 -67.754 -65.328 1.00 36.27 120 PHE D N 1
ATOM 14421 C CA . PHE D 1 120 ? -42.237 -68.052 -63.958 1.00 36.61 120 PHE D CA 1
ATOM 14422 C C . PHE D 1 120 ? -41.140 -67.662 -62.984 1.00 35.97 120 PHE D C 1
ATOM 14423 O O . PHE D 1 120 ? -39.987 -68.070 -63.139 1.00 34.54 120 PHE D O 1
ATOM 14431 N N . MET D 1 121 ? -41.506 -66.866 -61.983 1.00 36.84 121 MET D N 1
ATOM 14432 C CA . MET D 1 121 ? -40.549 -66.338 -61.016 1.00 36.79 121 MET D CA 1
ATOM 14433 C C . MET D 1 121 ? -41.036 -66.587 -59.595 1.00 37.59 121 MET D C 1
ATOM 14434 O O . MET D 1 121 ? -42.238 -66.712 -59.358 1.00 38.88 121 MET D O 1
ATOM 14439 N N . THR D 1 122 ? -40.092 -66.655 -58.660 1.00 38.12 122 THR D N 1
ATOM 14440 C CA . THR D 1 122 ? -40.406 -66.658 -57.233 1.00 38.62 122 THR D CA 1
ATOM 14441 C C . THR D 1 122 ? -39.872 -65.387 -56.586 1.00 39.00 122 THR D C 1
ATOM 14442 O O . THR D 1 122 ? -38.939 -64.762 -57.095 1.00 37.42 122 THR D O 1
ATOM 14446 N N . THR D 1 123 ? -40.475 -65.015 -55.460 1.00 39.62 123 THR D N 1
ATOM 14447 C CA . THR D 1 123 ? -40.070 -63.835 -54.704 1.00 39.91 123 THR D CA 1
ATOM 14448 C C . THR D 1 123 ? -39.628 -64.248 -53.307 1.00 40.19 123 THR D C 1
ATOM 14449 O O . THR D 1 123 ? -40.052 -65.283 -52.799 1.00 41.75 123 THR D O 1
ATOM 14453 N N . LEU D 1 124 ? -38.778 -63.430 -52.692 1.00 39.93 124 LEU D N 1
ATOM 14454 C CA . LEU D 1 124 ? -38.281 -63.702 -51.343 1.00 40.02 124 LEU D CA 1
ATOM 14455 C C . LEU D 1 124 ? -39.416 -63.801 -50.320 1.00 42.19 124 LEU D C 1
ATOM 14456 O O . LEU D 1 124 ? -39.333 -64.598 -49.384 1.00 42.84 124 LEU D O 1
ATOM 14461 N N . ASP D 1 125 ? -40.469 -62.999 -50.501 1.00 42.45 125 ASP D N 1
ATOM 14462 C CA . ASP D 1 125 ? -41.586 -62.960 -49.549 1.00 44.15 125 ASP D CA 1
ATOM 14463 C C . ASP D 1 125 ? -42.631 -64.070 -49.732 1.00 44.85 125 ASP D C 1
ATOM 14464 O O . ASP D 1 125 ? -43.645 -64.085 -49.030 1.00 46.70 125 ASP D O 1
ATOM 14469 N N . GLY D 1 126 ? -42.392 -64.989 -50.669 1.00 44.26 126 GLY D N 1
ATOM 14470 C CA . GLY D 1 126 ? -43.158 -66.234 -50.748 1.00 44.75 126 GLY D CA 1
ATOM 14471 C C . GLY D 1 126 ? -44.165 -66.368 -51.876 1.00 45.15 126 GLY D C 1
ATOM 14472 O O . GLY D 1 126 ? -45.109 -67.149 -51.761 1.00 46.61 126 GLY D O 1
ATOM 14473 N N . GLN D 1 127 ? -43.980 -65.627 -52.967 1.00 44.12 127 GLN D N 1
ATOM 14474 C CA . GLN D 1 127 ? -44.918 -65.682 -54.090 1.00 44.26 127 GLN D CA 1
ATOM 14475 C C . GLN D 1 127 ? -44.389 -66.519 -55.249 1.00 43.15 127 GLN D C 1
ATOM 14476 O O . GLN D 1 127 ? -43.179 -66.690 -55.404 1.00 41.97 127 GLN D O 1
ATOM 14482 N N . ILE D 1 128 ? -45.318 -67.031 -56.054 1.00 43.03 128 ILE D N 1
ATOM 14483 C CA . ILE D 1 128 ? -45.012 -67.627 -57.357 1.00 42.42 128 ILE D CA 1
ATOM 14484 C C . ILE D 1 128 ? -45.831 -66.857 -58.395 1.00 42.56 128 ILE D C 1
ATOM 14485 O O . ILE D 1 128 ? -47.055 -66.769 -58.285 1.00 43.83 128 ILE D O 1
ATOM 14490 N N . ILE D 1 129 ? -45.153 -66.297 -59.396 1.00 41.02 129 ILE D N 1
ATOM 14491 C CA . ILE D 1 129 ? -45.793 -65.379 -60.338 1.00 41.15 129 ILE D CA 1
ATOM 14492 C C . ILE D 1 129 ? -45.537 -65.793 -61.783 1.00 40.62 129 ILE D C 1
ATOM 14493 O O . ILE D 1 129 ? -44.406 -66.120 -62.153 1.00 39.61 129 ILE D O 1
ATOM 14498 N N . ALA D 1 130 ? -46.596 -65.772 -62.592 1.00 41.22 130 ALA D N 1
ATOM 14499 C CA . ALA D 1 130 ? -46.499 -66.075 -64.016 1.00 40.97 130 ALA D CA 1
ATOM 14500 C C . ALA D 1 130 ? -46.611 -64.791 -64.835 1.00 40.94 130 ALA D C 1
ATOM 14501 O O . ALA D 1 130 ? -47.541 -64.008 -64.645 1.00 41.76 130 ALA D O 1
ATOM 14503 N N . LEU D 1 131 ? -45.657 -64.586 -65.742 1.00 39.74 131 LEU D N 1
ATOM 14504 C CA . LEU D 1 131 ? -45.629 -63.409 -66.604 1.00 39.83 131 LEU D CA 1
ATOM 14505 C C . LEU D 1 131 ? -45.705 -63.826 -68.065 1.00 40.52 131 LEU D C 1
ATOM 14506 O O . LEU D 1 131 ? -45.274 -64.921 -68.426 1.00 39.89 131 LEU D O 1
ATOM 14511 N N . ASP D 1 132 ? -46.252 -62.948 -68.901 1.00 41.30 132 ASP D N 1
ATOM 14512 C CA . ASP D 1 132 ? -46.213 -63.139 -70.344 1.00 42.27 132 ASP D CA 1
ATOM 14513 C C . ASP D 1 132 ? -44.770 -62.929 -70.803 1.00 40.76 132 ASP D C 1
ATOM 14514 O O . ASP D 1 132 ? -44.175 -61.883 -70.545 1.00 40.02 132 ASP D O 1
ATOM 14519 N N . ALA D 1 133 ? -44.215 -63.930 -71.480 1.00 40.47 133 ALA D N 1
ATOM 14520 C CA . ALA D 1 133 ? -42.811 -63.908 -71.893 1.00 39.35 133 ALA D CA 1
ATOM 14521 C C . ALA D 1 133 ? -42.499 -62.789 -72.891 1.00 39.49 133 ALA D C 1
ATOM 14522 O O . ALA D 1 133 ? -41.377 -62.280 -72.923 1.00 37.82 133 ALA D O 1
ATOM 14524 N N . ASN D 1 134 ? -43.489 -62.412 -73.698 1.00 41.14 134 ASN D N 1
ATOM 14525 C CA . ASN D 1 134 ? -43.308 -61.376 -74.717 1.00 42.14 134 ASN D CA 1
ATOM 14526 C C . ASN D 1 134 ? -43.497 -59.949 -74.202 1.00 41.42 134 ASN D C 1
ATOM 14527 O O . ASN D 1 134 ? -42.796 -59.039 -74.648 1.00 40.82 134 ASN D O 1
ATOM 14532 N N . THR D 1 135 ? -44.435 -59.752 -73.275 1.00 40.84 135 THR D N 1
ATOM 14533 C CA . THR D 1 135 ? -44.779 -58.404 -72.800 1.00 40.77 135 THR D CA 1
ATOM 14534 C C . THR D 1 135 ? -44.362 -58.091 -71.358 1.00 39.97 135 THR D C 1
ATOM 14535 O O . THR D 1 135 ? -44.252 -56.919 -70.993 1.00 39.41 135 THR D O 1
ATOM 14539 N N . GLY D 1 136 ? -44.136 -59.121 -70.545 1.00 39.28 136 GLY D N 1
ATOM 14540 C CA . GLY D 1 136 ? -43.846 -58.933 -69.123 1.00 38.86 136 GLY D CA 1
ATOM 14541 C C . GLY D 1 136 ? -45.082 -58.691 -68.277 1.00 40.17 136 GLY D C 1
ATOM 14542 O O . GLY D 1 136 ? -44.973 -58.357 -67.097 1.00 39.33 136 GLY D O 1
ATOM 14543 N N . LYS D 1 137 ? -46.256 -58.864 -68.881 1.00 42.57 137 LYS D N 1
ATOM 14544 C CA . LYS D 1 137 ? -47.528 -58.625 -68.212 1.00 44.60 137 LYS D CA 1
ATOM 14545 C C . LYS D 1 137 ? -47.808 -59.753 -67.226 1.00 44.73 137 LYS D C 1
ATOM 14546 O O . LYS D 1 137 ? -47.639 -60.925 -67.559 1.00 43.47 137 LYS D O 1
ATOM 14552 N N . GLU D 1 138 ? -48.233 -59.390 -66.018 1.00 45.07 138 GLU D N 1
ATOM 14553 C CA . GLU D 1 138 ? -48.541 -60.363 -64.975 1.00 46.04 138 GLU D CA 1
ATOM 14554 C C . GLU D 1 138 ? -49.820 -61.122 -65.331 1.00 47.56 138 GLU D C 1
ATOM 14555 O O . GLU D 1 138 ? -50.853 -60.507 -65.595 1.00 48.38 138 GLU D O 1
ATOM 14561 N N . LEU D 1 139 ? -49.743 -62.452 -65.339 1.00 47.22 139 LEU D N 1
ATOM 14562 C CA . LEU D 1 139 ? -50.875 -63.303 -65.717 1.00 48.64 139 LEU D CA 1
ATOM 14563 C C . LEU D 1 139 ? -51.591 -63.854 -64.488 1.00 49.37 139 LEU D C 1
ATOM 14564 O O . LEU D 1 139 ? -52.818 -63.784 -64.393 1.00 50.59 139 LEU D O 1
ATOM 14569 N N . TRP D 1 140 ? -50.821 -64.403 -63.553 1.00 48.92 140 TRP D N 1
ATOM 14570 C CA . TRP D 1 140 ? -51.356 -64.814 -62.254 1.00 50.07 140 TRP D CA 1
ATOM 14571 C C . TRP D 1 140 ? -50.268 -64.830 -61.185 1.00 49.77 140 TRP D C 1
ATOM 14572 O O . TRP D 1 140 ? -49.075 -64.856 -61.495 1.00 47.65 140 TRP D O 1
ATOM 14583 N N . LYS D 1 141 ? -50.699 -64.809 -59.928 1.00 51.83 141 LYS D N 1
ATOM 14584 C CA . LYS D 1 141 ? -49.794 -64.854 -58.783 1.00 52.00 141 LYS D CA 1
ATOM 14585 C C . LYS D 1 141 ? -50.466 -65.561 -57.607 1.00 53.34 141 LYS D C 1
ATOM 14586 O O . LYS D 1 141 ? -51.677 -65.444 -57.418 1.00 54.82 141 LYS D O 1
ATOM 14592 N N . MET D 1 142 ? -49.674 -66.295 -56.827 1.00 53.03 142 MET D N 1
ATOM 14593 C CA . MET D 1 142 ? -50.170 -67.005 -55.644 1.00 53.71 142 MET D CA 1
ATOM 14594 C C . MET D 1 142 ? -49.172 -66.890 -54.497 1.00 52.50 142 MET D C 1
ATOM 14595 O O . MET D 1 142 ? -47.964 -66.808 -54.726 1.00 50.58 142 MET D O 1
ATOM 14600 N N . LYS D 1 143 ? -49.684 -66.886 -53.268 1.00 53.11 143 LYS D N 1
ATOM 14601 C CA . LYS D 1 143 ? -48.844 -66.899 -52.073 1.00 53.37 143 LYS D CA 1
ATOM 14602 C C . LYS D 1 143 ? -48.544 -68.346 -51.679 1.00 53.46 143 LYS D C 1
ATOM 14603 O O . LYS D 1 143 ? -49.414 -69.054 -51.167 1.00 54.58 143 LYS D O 1
ATOM 14609 N N . HIS D 1 144 ? -47.309 -68.775 -51.923 1.00 52.11 144 HIS D N 1
ATOM 14610 C CA . HIS D 1 144 ? -46.881 -70.142 -51.625 1.00 52.26 144 HIS D CA 1
ATOM 14611 C C . HIS D 1 144 ? -46.327 -70.281 -50.203 1.00 52.41 144 HIS D C 1
ATOM 14612 O O . HIS D 1 144 ? -46.539 -71.308 -49.553 1.00 52.51 144 HIS D O 1
ATOM 14619 N N . ALA D 1 145 ? -45.622 -69.254 -49.729 1.00 51.89 145 ALA D N 1
ATOM 14620 C CA . ALA D 1 145 ? -45.007 -69.266 -48.399 1.00 52.06 145 ALA D CA 1
ATOM 14621 C C . ALA D 1 145 ? -45.399 -68.032 -47.590 1.00 53.42 145 ALA D C 1
ATOM 14622 O O . ALA D 1 145 ? -45.843 -67.026 -48.147 1.00 54.43 145 ALA D O 1
ATOM 14624 N N . ASP D 1 146 ? -45.226 -68.128 -46.273 1.00 53.70 146 ASP D N 1
ATOM 14625 C CA . ASP D 1 146 ? -45.632 -67.082 -45.335 1.00 54.45 146 ASP D CA 1
ATOM 14626 C C . ASP D 1 146 ? -44.438 -66.587 -44.513 1.00 52.83 146 ASP D C 1
ATOM 14627 O O . ASP D 1 146 ? -43.917 -67.312 -43.665 1.00 52.67 146 ASP D O 1
ATOM 14632 N N . VAL D 1 147 ? -44.016 -65.348 -44.768 1.00 51.74 147 VAL D N 1
ATOM 14633 C CA . VAL D 1 147 ? -42.864 -64.749 -44.070 1.00 50.87 147 VAL D CA 1
ATOM 14634 C C . VAL D 1 147 ? -43.053 -64.578 -42.559 1.00 52.32 147 VAL D C 1
ATOM 14635 O O . VAL D 1 147 ? -42.070 -64.524 -41.819 1.00 51.65 147 VAL D O 1
ATOM 14639 N N . THR D 1 148 ? -44.302 -64.495 -42.106 1.00 55.43 148 THR D N 1
ATOM 14640 C CA . THR D 1 148 ? -44.594 -64.354 -40.675 1.00 57.48 148 THR D CA 1
ATOM 14641 C C . THR D 1 148 ? -44.226 -65.610 -39.877 1.00 58.28 148 THR D C 1
ATOM 14642 O O . THR D 1 148 ? -44.011 -65.535 -38.666 1.00 59.41 148 THR D O 1
ATOM 14646 N N . LYS D 1 149 ? -44.158 -66.755 -40.559 1.00 57.01 149 LYS D N 1
ATOM 14647 C CA . LYS D 1 149 ? -43.727 -68.015 -39.946 1.00 57.33 149 LYS D CA 1
ATOM 14648 C C . LYS D 1 149 ? -42.266 -68.355 -40.273 1.00 54.69 149 LYS D C 1
ATOM 14649 O O . LYS D 1 149 ? -41.843 -69.501 -40.108 1.00 54.36 149 LYS D O 1
ATOM 14655 N N . GLY D 1 150 ? -41.502 -67.363 -40.733 1.00 52.92 150 GLY D N 1
ATOM 14656 C CA . GLY D 1 150 ? -40.093 -67.552 -41.077 1.00 51.11 150 GLY D CA 1
ATOM 14657 C C . GLY D 1 150 ? -39.836 -68.236 -42.410 1.00 49.17 150 GLY D C 1
ATOM 14658 O O . GLY D 1 150 ? -38.738 -68.737 -42.640 1.00 47.53 150 GLY D O 1
ATOM 14659 N N . GLU D 1 151 ? -40.838 -68.258 -43.289 1.00 49.10 151 GLU D N 1
ATOM 14660 C CA . GLU D 1 151 ? -40.701 -68.890 -44.602 1.00 47.92 151 GLU D CA 1
ATOM 14661 C C . GLU D 1 151 ? -40.340 -67.865 -45.673 1.00 46.52 151 GLU D C 1
ATOM 14662 O O . GLU D 1 151 ? -40.914 -66.776 -45.722 1.00 46.22 151 GLU D O 1
ATOM 14668 N N . THR D 1 152 ? -39.386 -68.227 -46.525 1.00 44.83 152 THR D N 1
ATOM 14669 C CA . THR D 1 152 ? -39.052 -67.454 -47.716 1.00 43.54 152 THR D CA 1
ATOM 14670 C C . THR D 1 152 ? -38.935 -68.408 -48.898 1.00 42.52 152 THR D C 1
ATOM 14671 O O . THR D 1 152 ? -38.991 -69.626 -48.722 1.00 42.18 152 THR D O 1
ATOM 14675 N N . ILE D 1 153 ? -38.780 -67.854 -50.098 1.00 41.00 153 ILE D N 1
ATOM 14676 C CA . ILE D 1 153 ? -38.467 -68.650 -51.284 1.00 39.97 153 ILE D CA 1
ATOM 14677 C C . ILE D 1 153 ? -37.245 -68.054 -51.966 1.00 38.58 153 ILE D C 1
ATOM 14678 O O . ILE D 1 153 ? -37.237 -66.875 -52.320 1.00 38.23 153 ILE D O 1
ATOM 14683 N N . THR D 1 154 ? -36.217 -68.880 -52.137 1.00 37.96 154 THR D N 1
ATOM 14684 C CA . THR D 1 154 ? -35.001 -68.497 -52.852 1.00 36.73 154 THR D CA 1
ATOM 14685 C C . THR D 1 154 ? -34.726 -69.362 -54.096 1.00 36.55 154 THR D C 1
ATOM 14686 O O . THR D 1 154 ? -34.023 -68.925 -55.006 1.00 35.78 154 THR D O 1
ATOM 14690 N N . GLY D 1 155 ? -35.275 -70.577 -54.138 1.00 37.20 155 GLY D N 1
ATOM 14691 C CA . GLY D 1 155 ? -35.009 -71.511 -55.233 1.00 36.88 155 GLY D CA 1
ATOM 14692 C C . GLY D 1 155 ? -35.782 -71.227 -56.509 1.00 36.72 155 GLY D C 1
ATOM 14693 O O . GLY D 1 155 ? -36.861 -70.632 -56.480 1.00 38.23 155 GLY D O 1
ATOM 14694 N N . ALA D 1 156 ? -35.220 -71.662 -57.635 1.00 36.35 156 ALA D N 1
ATOM 14695 C CA . ALA D 1 156 ? -35.855 -71.507 -58.941 1.00 36.41 156 ALA D CA 1
ATOM 14696 C C . ALA D 1 156 ? -36.933 -72.571 -59.140 1.00 37.69 156 ALA D C 1
ATOM 14697 O O . ALA D 1 156 ? -36.715 -73.739 -58.808 1.00 38.62 156 ALA D O 1
ATOM 14699 N N . PRO D 1 157 ? -38.099 -72.177 -59.687 1.00 38.72 157 PRO D N 1
ATOM 14700 C CA . PRO D 1 157 ? -39.149 -73.157 -59.956 1.00 39.55 157 PRO D CA 1
ATOM 14701 C C . PRO D 1 157 ? -38.836 -73.998 -61.192 1.00 39.49 157 PRO D C 1
ATOM 14702 O O . PRO D 1 157 ? -37.930 -73.661 -61.958 1.00 39.19 157 PRO D O 1
ATOM 14706 N N . LEU D 1 158 ? -39.585 -75.083 -61.370 1.00 40.09 158 LEU D N 1
ATOM 14707 C CA . LEU D 1 158 ? -39.442 -75.952 -62.535 1.00 40.47 158 LEU D CA 1
ATOM 14708 C C . LEU D 1 158 ? -40.816 -76.234 -63.129 1.00 41.21 158 LEU D C 1
ATOM 14709 O O . LEU D 1 158 ? -41.751 -76.558 -62.400 1.00 41.34 158 LEU D O 1
ATOM 14714 N N . VAL D 1 159 ? -40.934 -76.109 -64.449 1.00 40.71 159 VAL D N 1
ATOM 14715 C CA . VAL D 1 159 ? -42.177 -76.441 -65.136 1.00 42.11 159 VAL D CA 1
ATOM 14716 C C . VAL D 1 159 ? -42.118 -77.882 -65.635 1.00 42.54 159 VAL D C 1
ATOM 14717 O O . VAL D 1 159 ? -41.224 -78.244 -66.407 1.00 41.74 159 VAL D O 1
ATOM 14721 N N . VAL D 1 160 ? -43.075 -78.692 -65.186 1.00 44.47 160 VAL D N 1
ATOM 14722 C CA . VAL D 1 160 ? -43.227 -80.073 -65.642 1.00 45.13 160 VAL D CA 1
ATOM 14723 C C . VAL D 1 160 ? -44.658 -80.273 -66.137 1.00 46.78 160 VAL D C 1
ATOM 14724 O O . VAL D 1 160 ? -45.615 -80.110 -65.377 1.00 47.22 160 VAL D O 1
ATOM 14728 N N . LYS D 1 161 ? -44.784 -80.628 -67.414 1.00 47.29 161 LYS D N 1
ATOM 14729 C CA . LYS D 1 161 ? -46.071 -80.723 -68.106 1.00 49.28 161 LYS D CA 1
ATOM 14730 C C . LYS D 1 161 ? -46.827 -79.385 -68.017 1.00 49.46 161 LYS D C 1
ATOM 14731 O O . LYS D 1 161 ? -46.328 -78.375 -68.522 1.00 48.38 161 LYS D O 1
ATOM 14737 N N . ASP D 1 162 ? -48.004 -79.376 -67.383 1.00 50.68 162 ASP D N 1
ATOM 14738 C CA A ASP D 1 162 ? -48.819 -78.167 -67.240 0.50 51.37 162 ASP D CA 1
ATOM 14739 C CA B ASP D 1 162 ? -48.799 -78.153 -67.245 0.50 50.99 162 ASP D CA 1
ATOM 14740 C C . ASP D 1 162 ? -48.780 -77.643 -65.802 1.00 50.82 162 ASP D C 1
ATOM 14741 O O . ASP D 1 162 ? -49.718 -76.983 -65.350 1.00 51.98 162 ASP D O 1
ATOM 14750 N N . LYS D 1 163 ? -47.700 -77.943 -65.081 1.00 49.22 163 LYS D N 1
ATOM 14751 C CA . LYS D 1 163 ? -47.572 -77.552 -63.678 1.00 48.86 163 LYS D CA 1
ATOM 14752 C C . LYS D 1 163 ? -46.219 -76.900 -63.412 1.00 46.84 163 LYS D C 1
ATOM 14753 O O . LYS D 1 163 ? -45.220 -77.267 -64.030 1.00 45.45 163 LYS D O 1
ATOM 14759 N N . VAL D 1 164 ? -46.199 -75.935 -62.493 1.00 46.50 164 VAL D N 1
ATOM 14760 C CA . VAL D 1 164 ? -44.951 -75.301 -62.047 1.00 44.63 164 VAL D CA 1
ATOM 14761 C C . VAL D 1 164 ? -44.668 -75.687 -60.590 1.00 44.27 164 VAL D C 1
ATOM 14762 O O . VAL D 1 164 ? -45.505 -75.480 -59.708 1.00 43.90 164 VAL D O 1
ATOM 14766 N N . LEU D 1 165 ? -43.484 -76.250 -60.353 1.00 43.32 165 LEU D N 1
ATOM 14767 C CA . LEU D 1 165 ? -43.124 -76.808 -59.049 1.00 43.49 165 LEU D CA 1
ATOM 14768 C C . LEU D 1 165 ? -42.356 -75.787 -58.212 1.00 43.09 165 LEU D C 1
ATOM 14769 O O . LEU D 1 165 ? -41.306 -75.290 -58.631 1.00 41.82 165 LEU D O 1
ATOM 14774 N N . VAL D 1 166 ? -42.887 -75.485 -57.028 1.00 43.56 166 VAL D N 1
ATOM 14775 C CA . VAL D 1 166 ? -42.356 -74.426 -56.170 1.00 43.34 166 VAL D CA 1
ATOM 14776 C C . VAL D 1 166 ? -42.054 -74.972 -54.780 1.00 43.25 166 VAL D C 1
ATOM 14777 O O . VAL D 1 166 ? -42.889 -75.648 -54.186 1.00 44.24 166 VAL D O 1
ATOM 14781 N N . GLY D 1 167 ? -40.859 -74.669 -54.274 1.00 42.76 167 GLY D N 1
ATOM 14782 C CA . GLY D 1 167 ? -40.439 -75.080 -52.933 1.00 43.13 167 GLY D CA 1
ATOM 14783 C C . GLY D 1 167 ? -40.464 -73.941 -51.931 1.00 43.34 167 GLY D C 1
ATOM 14784 O O . GLY D 1 167 ? -41.005 -72.870 -52.208 1.00 44.04 167 GLY D O 1
ATOM 14785 N N . VAL D 1 168 ? -39.869 -74.178 -50.765 1.00 43.22 168 VAL D N 1
ATOM 14786 C CA . VAL D 1 168 ? -39.841 -73.196 -49.678 1.00 42.91 168 VAL D CA 1
ATOM 14787 C C . VAL D 1 168 ? -38.489 -73.233 -48.963 1.00 42.14 168 VAL D C 1
ATOM 14788 O O . VAL D 1 168 ? -37.775 -74.236 -49.031 1.00 42.26 168 VAL D O 1
ATOM 14792 N N . SER D 1 169 ? -38.146 -72.137 -48.288 1.00 41.67 169 SER D N 1
ATOM 14793 C CA . SER D 1 169 ? -36.932 -72.048 -47.475 1.00 41.61 169 SER D CA 1
ATOM 14794 C C . SER D 1 169 ? -37.281 -71.749 -46.019 1.00 43.65 169 SER D C 1
ATOM 14795 O O . SER D 1 169 ? -38.422 -71.401 -45.707 1.00 45.89 169 SER D O 1
ATOM 14798 N N . GLY D 1 170 ? -36.292 -71.886 -45.136 1.00 44.16 170 GLY D N 1
ATOM 14799 C CA . GLY D 1 170 ? -36.467 -71.608 -43.702 1.00 46.13 170 GLY D CA 1
ATOM 14800 C C . GLY D 1 170 ? -36.167 -72.761 -42.752 1.00 48.15 170 GLY D C 1
ATOM 14801 O O . GLY D 1 170 ? -36.800 -72.884 -41.703 1.00 49.60 170 GLY D O 1
ATOM 14802 N N . GLY D 1 171 ? -35.204 -73.607 -43.106 1.00 48.23 171 GLY D N 1
ATOM 14803 C CA . GLY D 1 171 ? -34.768 -74.701 -42.238 1.00 49.65 171 GLY D CA 1
ATOM 14804 C C . GLY D 1 171 ? -34.063 -74.270 -40.958 1.00 50.51 171 GLY D C 1
ATOM 14805 O O . GLY D 1 171 ? -33.919 -75.075 -40.038 1.00 51.82 171 GLY D O 1
ATOM 14806 N N . GLU D 1 172 ? -33.622 -73.012 -40.897 1.00 50.56 172 GLU D N 1
ATOM 14807 C CA . GLU D 1 172 ? -33.084 -72.427 -39.661 1.00 51.37 172 GLU D CA 1
ATOM 14808 C C . GLU D 1 172 ? -34.171 -71.721 -38.830 1.00 52.55 172 GLU D C 1
ATOM 14809 O O . GLU D 1 172 ? -33.874 -71.169 -37.771 1.00 52.76 172 GLU D O 1
ATOM 14815 N N . PHE D 1 173 ? -35.416 -71.743 -39.309 1.00 52.10 173 PHE D N 1
ATOM 14816 C CA . PHE D 1 173 ? -36.534 -71.063 -38.648 1.00 53.85 173 PHE D CA 1
ATOM 14817 C C . PHE D 1 173 ? -37.662 -72.031 -38.269 1.00 54.88 173 PHE D C 1
ATOM 14818 O O . PHE D 1 173 ? -38.775 -71.601 -37.959 1.00 56.51 173 PHE D O 1
ATOM 14826 N N . GLY D 1 174 ? -37.374 -73.332 -38.290 1.00 54.74 174 GLY D N 1
ATOM 14827 C CA . GLY D 1 174 ? -38.357 -74.356 -37.933 1.00 56.04 174 GLY D CA 1
ATOM 14828 C C . GLY D 1 174 ? -39.495 -74.519 -38.928 1.00 55.38 174 GLY D C 1
ATOM 14829 O O . GLY D 1 174 ? -40.601 -74.908 -38.549 1.00 57.34 174 GLY D O 1
ATOM 14830 N N . VAL D 1 175 ? -39.226 -74.226 -40.198 1.00 53.47 175 VAL D N 1
ATOM 14831 C CA . VAL D 1 175 ? -40.239 -74.324 -41.252 1.00 53.05 175 VAL D CA 1
ATOM 14832 C C . VAL D 1 175 ? -40.485 -75.784 -41.643 1.00 53.02 175 VAL D C 1
ATOM 14833 O O . VAL D 1 175 ? -39.578 -76.612 -41.578 1.00 52.17 175 VAL D O 1
ATOM 14837 N N . ARG D 1 176 ? -41.718 -76.087 -42.046 1.00 53.12 176 ARG D N 1
ATOM 14838 C CA . ARG D 1 176 ? -42.056 -77.396 -42.600 1.00 52.57 176 ARG D CA 1
ATOM 14839 C C . ARG D 1 176 ? -41.843 -77.387 -44.110 1.00 50.60 176 ARG D C 1
ATOM 14840 O O . ARG D 1 176 ? -42.613 -76.771 -44.852 1.00 49.88 176 ARG D O 1
ATOM 14848 N N . GLY D 1 177 ? -40.796 -78.074 -44.558 1.00 48.59 177 GLY D N 1
ATOM 14849 C CA . GLY D 1 177 ? -40.459 -78.132 -45.974 1.00 46.89 177 GLY D CA 1
ATOM 14850 C C . GLY D 1 177 ? -41.506 -78.838 -46.813 1.00 47.01 177 GLY D C 1
ATOM 14851 O O . GLY D 1 177 ? -42.130 -79.803 -46.363 1.00 48.60 177 GLY D O 1
ATOM 14852 N N . ARG D 1 178 ? -41.690 -78.353 -48.038 1.00 46.30 178 ARG D N 1
ATOM 14853 C CA . ARG D 1 178 ? -42.719 -78.868 -48.934 1.00 46.42 178 ARG D CA 1
ATOM 14854 C C . ARG D 1 178 ? -42.508 -78.384 -50.365 1.00 45.44 178 ARG D C 1
ATOM 14855 O O . ARG D 1 178 ? -41.784 -77.416 -50.602 1.00 44.12 178 ARG D O 1
ATOM 14863 N N . VAL D 1 179 ? -43.150 -79.068 -51.308 1.00 45.86 179 VAL D N 1
ATOM 14864 C CA . VAL D 1 179 ? -43.174 -78.650 -52.706 1.00 45.61 179 VAL D CA 1
ATOM 14865 C C . VAL D 1 179 ? -44.624 -78.570 -53.174 1.00 46.94 179 VAL D C 1
ATOM 14866 O O . VAL D 1 179 ? -45.380 -79.532 -53.038 1.00 47.77 179 VAL D O 1
ATOM 14870 N N . GLY D 1 180 ? -45.002 -77.416 -53.719 1.00 46.91 180 GLY D N 1
ATOM 14871 C CA . GLY D 1 180 ? -46.343 -77.205 -54.254 1.00 48.14 180 GLY D CA 1
ATOM 14872 C C . GLY D 1 180 ? -46.325 -77.201 -55.769 1.00 47.96 180 GLY D C 1
ATOM 14873 O O . GLY D 1 180 ? -45.360 -76.743 -56.383 1.00 47.11 180 GLY D O 1
ATOM 14874 N N . ALA D 1 181 ? -47.395 -77.714 -56.370 1.00 49.81 181 ALA D N 1
ATOM 14875 C CA . ALA D 1 181 ? -47.559 -77.699 -57.819 1.00 50.03 181 ALA D CA 1
ATOM 14876 C C . ALA D 1 181 ? -48.739 -76.811 -58.177 1.00 51.47 181 ALA D C 1
ATOM 14877 O O . ALA D 1 181 ? -49.865 -77.065 -57.749 1.00 52.62 181 ALA D O 1
ATOM 14879 N N . TYR D 1 182 ? -48.474 -75.770 -58.962 1.00 51.16 182 TYR D N 1
ATOM 14880 C CA . TYR D 1 182 ? -49.503 -74.824 -59.377 1.00 52.16 182 TYR D CA 1
ATOM 14881 C C . TYR D 1 182 ? -49.739 -74.938 -60.876 1.00 52.68 182 TYR D C 1
ATOM 14882 O O . TYR D 1 182 ? -48.806 -75.197 -61.639 1.00 51.70 182 TYR D O 1
ATOM 14891 N N . ASP D 1 183 ? -50.988 -74.744 -61.291 1.00 55.20 183 ASP D N 1
ATOM 14892 C CA . ASP D 1 183 ? -51.355 -74.846 -62.698 1.00 56.32 183 ASP D CA 1
ATOM 14893 C C . ASP D 1 183 ? -50.642 -73.770 -63.517 1.00 55.78 183 ASP D C 1
ATOM 14894 O O . ASP D 1 183 ? -50.612 -72.600 -63.133 1.00 56.12 183 ASP D O 1
ATOM 14899 N N . ILE D 1 184 ? -50.074 -74.190 -64.643 1.00 55.69 184 ILE D N 1
ATOM 14900 C CA . ILE D 1 184 ? -49.274 -73.325 -65.516 1.00 55.12 184 ILE D CA 1
ATOM 14901 C C . ILE D 1 184 ? -50.059 -72.123 -66.065 1.00 55.86 184 ILE D C 1
ATOM 14902 O O . ILE D 1 184 ? -49.503 -71.031 -66.229 1.00 54.61 184 ILE D O 1
ATOM 14907 N N . ASN D 1 185 ? -51.346 -72.331 -66.339 1.00 56.75 185 ASN D N 1
ATOM 14908 C CA . ASN D 1 185 ? -52.183 -71.328 -66.999 1.00 57.74 185 ASN D CA 1
ATOM 14909 C C . ASN D 1 185 ? -53.018 -70.488 -66.033 1.00 58.32 185 ASN D C 1
ATOM 14910 O O . ASN D 1 185 ? -53.141 -69.275 -66.211 1.00 58.34 185 ASN D O 1
ATOM 14915 N N . THR D 1 186 ? -53.589 -71.136 -65.019 1.00 58.82 186 THR D N 1
ATOM 14916 C CA . THR D 1 186 ? -54.510 -70.476 -64.087 1.00 59.66 186 THR D CA 1
ATOM 14917 C C . THR D 1 186 ? -53.889 -70.136 -62.729 1.00 58.21 186 THR D C 1
ATOM 14918 O O . THR D 1 186 ? -54.329 -69.196 -62.067 1.00 58.60 186 THR D O 1
ATOM 14922 N N . GLY D 1 187 ? -52.877 -70.896 -62.316 1.00 56.70 187 GLY D N 1
ATOM 14923 C CA . GLY D 1 187 ? -52.228 -70.687 -61.024 1.00 55.85 187 GLY D CA 1
ATOM 14924 C C . GLY D 1 187 ? -52.828 -71.463 -59.863 1.00 57.16 187 GLY D C 1
ATOM 14925 O O . GLY D 1 187 ? -52.354 -71.341 -58.736 1.00 56.24 187 GLY D O 1
ATOM 14926 N N . ASN D 1 188 ? -53.864 -72.259 -60.124 1.00 59.81 188 ASN D N 1
ATOM 14927 C CA . ASN D 1 188 ? -54.504 -73.054 -59.072 1.00 61.79 188 ASN D CA 1
ATOM 14928 C C . ASN D 1 188 ? -53.597 -74.186 -58.603 1.00 60.89 188 ASN D C 1
ATOM 14929 O O . ASN D 1 188 ? -53.036 -74.915 -59.423 1.00 60.09 188 ASN D O 1
ATOM 14934 N N . ARG D 1 189 ? -53.456 -74.326 -57.286 1.00 61.10 189 ARG D N 1
ATOM 14935 C CA . ARG D 1 189 ? -52.661 -75.404 -56.709 1.00 61.16 189 ARG D CA 1
ATOM 14936 C C . ARG D 1 189 ? -53.307 -76.751 -57.021 1.00 61.20 189 ARG D C 1
ATOM 14937 O O . ARG D 1 189 ? -54.516 -76.918 -56.855 1.00 63.49 189 ARG D O 1
ATOM 14945 N N . VAL D 1 190 ? -52.491 -77.700 -57.472 1.00 58.87 190 VAL D N 1
ATOM 14946 C CA . VAL D 1 190 ? -52.951 -79.053 -57.772 1.00 58.98 190 VAL D CA 1
ATOM 14947 C C . VAL D 1 190 ? -52.670 -79.982 -56.590 1.00 58.07 190 VAL D C 1
ATOM 14948 O O . VAL D 1 190 ? -53.548 -80.739 -56.173 1.00 59.19 190 VAL D O 1
ATOM 14952 N N . TRP D 1 191 ? -51.449 -79.923 -56.057 1.00 55.33 191 TRP D N 1
ATOM 14953 C CA . TRP D 1 191 ? -51.080 -80.695 -54.864 1.00 54.41 191 TRP D CA 1
ATOM 14954 C C . TRP D 1 191 ? -49.974 -80.019 -54.056 1.00 52.83 191 TRP D C 1
ATOM 14955 O O . TRP D 1 191 ? -49.339 -79.071 -54.523 1.00 51.38 191 TRP D O 1
ATOM 14966 N N . LEU D 1 192 ? -49.756 -80.521 -52.841 1.00 52.90 192 LEU D N 1
ATOM 14967 C CA . LEU D 1 192 ? -48.734 -79.998 -51.937 1.00 52.25 192 LEU D CA 1
ATOM 14968 C C . LEU D 1 192 ? -48.087 -81.147 -51.159 1.00 52.45 192 LEU D C 1
ATOM 14969 O O . LEU D 1 192 ? -48.721 -81.753 -50.292 1.00 53.88 192 LEU D O 1
ATOM 14974 N N . ALA D 1 193 ? -46.826 -81.439 -51.472 1.00 51.12 193 ALA D N 1
ATOM 14975 C CA . ALA D 1 193 ? -46.124 -82.592 -50.904 1.00 51.04 193 ALA D CA 1
ATOM 14976 C C . ALA D 1 193 ? -45.106 -82.176 -49.841 1.00 50.58 193 ALA D C 1
ATOM 14977 O O . ALA D 1 193 ? -44.082 -81.570 -50.157 1.00 49.80 193 ALA D O 1
ATOM 14979 N N . TYR D 1 194 ? -45.397 -82.510 -48.585 1.00 51.47 194 TYR D N 1
ATOM 14980 C CA . TYR D 1 194 ? -44.524 -82.170 -47.457 1.00 51.49 194 TYR D CA 1
ATOM 14981 C C . TYR D 1 194 ? -43.364 -83.154 -47.315 1.00 50.96 194 TYR D C 1
ATOM 14982 O O . TYR D 1 194 ? -43.413 -84.268 -47.837 1.00 51.03 194 TYR D O 1
ATOM 14991 N N . SER D 1 195 ? -42.325 -82.728 -46.598 1.00 50.80 195 SER D N 1
ATOM 14992 C CA . SER D 1 195 ? -41.136 -83.550 -46.357 1.00 50.46 195 SER D CA 1
ATOM 14993 C C . SER D 1 195 ? -41.156 -84.254 -44.991 1.00 52.13 195 SER D C 1
ATOM 14994 O O . SER D 1 195 ? -40.160 -84.856 -44.587 1.00 51.86 195 SER D O 1
ATOM 14997 N N . GLN D 1 196 ? -42.285 -84.177 -44.286 1.00 54.03 196 GLN D N 1
ATOM 14998 C CA . GLN D 1 196 ? -42.459 -84.866 -43.002 1.00 55.56 196 GLN D CA 1
ATOM 14999 C C . GLN D 1 196 ? -43.944 -84.909 -42.623 1.00 58.15 196 GLN D C 1
ATOM 15000 O O . GLN D 1 196 ? -44.797 -84.450 -43.386 1.00 57.36 196 GLN D O 1
ATOM 15006 N N . GLY D 1 197 ? -44.243 -85.463 -41.449 1.00 60.69 197 GLY D N 1
ATOM 15007 C CA . GLY D 1 197 ? -45.619 -85.566 -40.963 1.00 63.48 197 GLY D CA 1
ATOM 15008 C C . GLY D 1 197 ? -46.285 -86.857 -41.410 1.00 64.92 197 GLY D C 1
ATOM 15009 O O . GLY D 1 197 ? -45.602 -87.792 -41.831 1.00 64.05 197 GLY D O 1
ATOM 15010 N N . PRO D 1 198 ? -47.627 -86.921 -41.322 1.00 67.58 198 PRO D N 1
ATOM 15011 C CA . PRO D 1 198 ? -48.343 -88.136 -41.720 1.00 69.11 198 PRO D CA 1
ATOM 15012 C C . PRO D 1 198 ? -48.311 -88.380 -43.229 1.00 68.63 198 PRO D C 1
ATOM 15013 O O . PRO D 1 198 ? -47.936 -87.492 -43.995 1.00 67.59 198 PRO D O 1
ATOM 15017 N N . ASP D 1 199 ? -48.708 -89.581 -43.640 1.00 69.69 199 ASP D N 1
ATOM 15018 C CA . ASP D 1 199 ? -48.656 -89.981 -45.050 1.00 69.34 199 ASP D CA 1
ATOM 15019 C C . ASP D 1 199 ? -49.681 -89.247 -45.920 1.00 69.65 199 ASP D C 1
ATOM 15020 O O . ASP D 1 199 ? -49.552 -89.224 -47.146 1.00 68.82 199 ASP D O 1
ATOM 15025 N N . GLU D 1 200 ? -50.692 -88.654 -45.286 1.00 70.42 200 GLU D N 1
ATOM 15026 C CA . GLU D 1 200 ? -51.669 -87.820 -45.989 1.00 70.45 200 GLU D CA 1
ATOM 15027 C C . GLU D 1 200 ? -51.026 -86.519 -46.474 1.00 67.73 200 GLU D C 1
ATOM 15028 O O . GLU D 1 200 ? -51.383 -86.005 -47.535 1.00 66.89 200 GLU D O 1
ATOM 15034 N N . GLU D 1 201 ? -50.083 -85.998 -45.690 1.00 66.03 201 GLU D N 1
ATOM 15035 C CA . GLU D 1 201 ? -49.377 -84.757 -46.022 1.00 63.99 201 GLU D CA 1
ATOM 15036 C C . GLU D 1 201 ? -48.092 -85.006 -46.818 1.00 61.12 201 GLU D C 1
ATOM 15037 O O . GLU D 1 201 ? -47.756 -84.226 -47.711 1.00 59.33 201 GLU D O 1
ATOM 15043 N N . VAL D 1 202 ? -47.381 -86.086 -46.495 1.00 60.13 202 VAL D N 1
ATOM 15044 C CA . VAL D 1 202 ? -46.139 -86.438 -47.195 1.00 58.21 202 VAL D CA 1
ATOM 15045 C C . VAL D 1 202 ? -46.407 -86.845 -48.650 1.00 57.20 202 VAL D C 1
ATOM 15046 O O . VAL D 1 202 ? -45.588 -86.573 -49.531 1.00 55.99 202 VAL D O 1
ATOM 15050 N N . LEU D 1 203 ? -47.550 -87.490 -48.886 1.00 58.30 203 LEU D N 1
ATOM 15051 C CA . LEU D 1 203 ? -47.922 -88.031 -50.201 1.00 58.16 203 LEU D CA 1
ATOM 15052 C C . LEU D 1 203 ? -46.974 -89.150 -50.638 1.00 57.21 203 LEU D C 1
ATOM 15053 O O . LEU D 1 203 ? -45.970 -88.910 -51.314 1.00 54.76 203 LEU D O 1
ATOM 15058 N N . LEU D 1 204 ? -47.314 -90.372 -50.236 1.00 58.46 204 LEU D N 1
ATOM 15059 C CA . LEU D 1 204 ? -46.564 -91.567 -50.601 1.00 58.25 204 LEU D CA 1
ATOM 15060 C C . LEU D 1 204 ? -47.389 -92.398 -51.573 1.00 59.26 204 LEU D C 1
ATOM 15061 O O . LEU D 1 204 ? -48.580 -92.619 -51.350 1.00 60.73 204 LEU D O 1
ATOM 15066 N N . ASP D 1 205 ? -46.755 -92.856 -52.649 1.00 58.75 205 ASP D N 1
ATOM 15067 C CA . ASP D 1 205 ? -47.420 -93.720 -53.621 1.00 60.42 205 ASP D CA 1
ATOM 15068 C C . ASP D 1 205 ? -47.499 -95.145 -53.057 1.00 61.39 205 ASP D C 1
ATOM 15069 O O . ASP D 1 205 ? -46.770 -95.493 -52.125 1.00 60.43 205 ASP D O 1
ATOM 15074 N N . SER D 1 206 ? -48.386 -95.958 -53.626 1.00 62.90 206 SER D N 1
ATOM 15075 C CA . SER D 1 206 ? -48.595 -97.338 -53.170 1.00 64.63 206 SER D CA 1
ATOM 15076 C C . SER D 1 206 ? -47.369 -98.240 -53.353 1.00 63.91 206 SER D C 1
ATOM 15077 O O . SER D 1 206 ? -47.261 -99.279 -52.699 1.00 64.74 206 SER D O 1
ATOM 15080 N N . ASP D 1 207 ? -46.456 -97.841 -54.239 1.00 62.52 207 ASP D N 1
ATOM 15081 C CA . ASP D 1 207 ? -45.204 -98.568 -54.467 1.00 61.37 207 ASP D CA 1
ATOM 15082 C C . ASP D 1 207 ? -43.984 -97.793 -53.940 1.00 58.72 207 ASP D C 1
ATOM 15083 O O . ASP D 1 207 ? -42.889 -97.888 -54.500 1.00 57.26 207 ASP D O 1
ATOM 15088 N N . PHE D 1 208 ? -44.181 -97.033 -52.860 1.00 57.49 208 PHE D N 1
ATOM 15089 C CA . PHE D 1 208 ? -43.117 -96.212 -52.273 1.00 55.10 208 PHE D CA 1
ATOM 15090 C C . PHE D 1 208 ? -42.051 -97.076 -51.603 1.00 54.32 208 PHE D C 1
ATOM 15091 O O . PHE D 1 208 ? -42.375 -97.956 -50.803 1.00 55.33 208 PHE D O 1
ATOM 15099 N N . ASN D 1 209 ? -40.786 -96.814 -51.935 1.00 51.77 209 ASN D N 1
ATOM 15100 C CA . ASN D 1 209 ? -39.652 -97.589 -51.424 1.00 50.92 209 ASN D CA 1
ATOM 15101 C C . ASN D 1 209 ? -39.932 -99.096 -51.405 1.00 52.20 209 ASN D C 1
ATOM 15102 O O . ASN D 1 209 ? -39.610 -99.795 -50.443 1.00 53.30 209 ASN D O 1
ATOM 15107 N N . LYS D 1 210 ? -40.535 -99.576 -52.490 1.00 52.57 210 LYS D N 1
ATOM 15108 C CA . LYS D 1 210 ? -40.934 -100.973 -52.625 1.00 54.25 210 LYS D CA 1
ATOM 15109 C C . LYS D 1 210 ? -39.710 -101.878 -52.653 1.00 53.96 210 LYS D C 1
ATOM 15110 O O . LYS D 1 210 ? -39.642 -102.868 -51.925 1.00 54.13 210 LYS D O 1
ATOM 15116 N N . GLU D 1 211 ? -38.746 -101.524 -53.498 1.00 52.95 211 GLU D N 1
ATOM 15117 C CA . GLU D 1 211 ? -37.530 -102.316 -53.662 1.00 52.92 211 GLU D CA 1
ATOM 15118 C C . GLU D 1 211 ? -36.592 -102.176 -52.463 1.00 52.22 211 GLU D C 1
ATOM 15119 O O . GLU D 1 211 ? -35.770 -103.056 -52.216 1.00 51.79 211 GLU D O 1
ATOM 15125 N N . PHE D 1 212 ? -36.717 -101.073 -51.725 1.00 51.57 212 PHE D N 1
ATOM 15126 C CA . PHE D 1 212 ? -35.823 -100.781 -50.605 1.00 51.43 212 PHE D CA 1
ATOM 15127 C C . PHE D 1 212 ? -36.585 -100.294 -49.374 1.00 52.17 212 PHE D C 1
ATOM 15128 O O . PHE D 1 212 ? -36.576 -99.100 -49.065 1.00 51.63 212 PHE D O 1
ATOM 15136 N N . PRO D 1 213 ? -37.250 -101.224 -48.660 1.00 53.46 213 PRO D N 1
ATOM 15137 C CA . PRO D 1 213 ? -37.929 -100.868 -47.411 1.00 54.28 213 PRO D CA 1
ATOM 15138 C C . PRO D 1 213 ? -36.972 -100.415 -46.303 1.00 53.99 213 PRO D C 1
ATOM 15139 O O . PRO D 1 213 ? -37.400 -99.734 -45.370 1.00 54.91 213 PRO D O 1
ATOM 15143 N N . GLN D 1 214 ? -35.697 -100.789 -46.407 1.00 53.06 214 GLN D N 1
ATOM 15144 C CA . GLN D 1 214 ? -34.671 -100.340 -45.458 1.00 53.01 214 GLN D CA 1
ATOM 15145 C C . GLN D 1 214 ? -34.345 -98.842 -45.559 1.00 51.62 214 GLN D C 1
ATOM 15146 O O . GLN D 1 214 ? -33.730 -98.283 -44.650 1.00 51.92 214 GLN D O 1
ATOM 15152 N N . HIS D 1 215 ? -34.749 -98.198 -46.655 1.00 50.51 215 HIS D N 1
ATOM 15153 C CA . HIS D 1 215 ? -34.611 -96.742 -46.791 1.00 49.66 215 HIS D CA 1
ATOM 15154 C C . HIS D 1 215 ? -35.734 -95.960 -46.098 1.00 50.75 215 HIS D C 1
ATOM 15155 O O . HIS D 1 215 ? -35.688 -94.730 -46.047 1.00 50.10 215 HIS D O 1
ATOM 15162 N N . GLY D 1 216 ? -36.732 -96.670 -45.572 1.00 52.36 216 GLY D N 1
ATOM 15163 C CA . GLY D 1 216 ? -37.853 -96.053 -44.866 1.00 53.56 216 GLY D CA 1
ATOM 15164 C C . GLY D 1 216 ? -39.169 -96.333 -45.568 1.00 54.42 216 GLY D C 1
ATOM 15165 O O . GLY D 1 216 ? -39.186 -96.838 -46.691 1.00 53.52 216 GLY D O 1
ATOM 15166 N N . GLY D 1 217 ? -40.273 -96.001 -44.903 1.00 56.15 217 GLY D N 1
ATOM 15167 C CA . GLY D 1 217 ? -41.606 -96.297 -45.424 1.00 57.46 217 GLY D CA 1
ATOM 15168 C C . GLY D 1 217 ? -42.702 -95.472 -44.773 1.00 59.00 217 GLY D C 1
ATOM 15169 O O . GLY D 1 217 ? -42.419 -94.447 -44.148 1.00 58.83 217 GLY D O 1
ATOM 15170 N N . PRO D 1 218 ? -43.967 -95.915 -44.919 1.00 60.88 218 PRO D N 1
ATOM 15171 C CA . PRO D 1 218 ? -45.129 -95.267 -44.301 1.00 62.44 218 PRO D CA 1
ATOM 15172 C C . PRO D 1 218 ? -44.983 -95.078 -42.790 1.00 63.31 218 PRO D C 1
ATOM 15173 O O . PRO D 1 218 ? -44.606 -96.016 -42.086 1.00 64.34 218 PRO D O 1
ATOM 15177 N N . GLY D 1 219 ? -45.276 -93.871 -42.309 1.00 63.39 219 GLY D N 1
ATOM 15178 C CA . GLY D 1 219 ? -45.234 -93.562 -40.879 1.00 64.07 219 GLY D CA 1
ATOM 15179 C C . GLY D 1 219 ? -43.941 -92.933 -40.383 1.00 62.91 219 GLY D C 1
ATOM 15180 O O . GLY D 1 219 ? -43.917 -92.353 -39.296 1.00 64.02 219 GLY D O 1
ATOM 15181 N N . ASP D 1 220 ? -42.868 -93.037 -41.169 1.00 61.00 220 ASP D N 1
ATOM 15182 C CA . ASP D 1 220 ? -41.551 -92.532 -40.756 1.00 59.65 220 ASP D CA 1
ATOM 15183 C C . ASP D 1 220 ? -41.471 -91.008 -40.666 1.00 58.66 220 ASP D C 1
ATOM 15184 O O . ASP D 1 220 ? -40.575 -90.477 -40.010 1.00 57.14 220 ASP D O 1
ATOM 15189 N N . GLY D 1 221 ? -42.397 -90.308 -41.320 1.00 59.11 221 GLY D N 1
ATOM 15190 C CA . GLY D 1 221 ? -42.484 -88.852 -41.206 1.00 59.34 221 GLY D CA 1
ATOM 15191 C C . GLY D 1 221 ? -42.765 -88.365 -39.792 1.00 61.24 221 GLY D C 1
ATOM 15192 O O . GLY D 1 221 ? -42.391 -87.244 -39.435 1.00 61.22 221 GLY D O 1
ATOM 15193 N N . THR D 1 222 ? -43.425 -89.202 -38.990 1.00 63.12 222 THR D N 1
ATOM 15194 C CA . THR D 1 222 ? -43.692 -88.904 -37.579 1.00 64.60 222 THR D CA 1
ATOM 15195 C C . THR D 1 222 ? -42.907 -89.804 -36.615 1.00 65.65 222 THR D C 1
ATOM 15196 O O . THR D 1 222 ? -42.365 -89.320 -35.619 1.00 66.11 222 THR D O 1
ATOM 15200 N N . LYS D 1 223 ? -42.849 -91.103 -36.914 1.00 65.71 223 LYS D N 1
ATOM 15201 C CA . LYS D 1 223 ? -42.249 -92.093 -36.007 1.00 66.65 223 LYS D CA 1
ATOM 15202 C C . LYS D 1 223 ? -40.740 -91.939 -35.783 1.00 65.25 223 LYS D C 1
ATOM 15203 O O . LYS D 1 223 ? -40.225 -92.372 -34.750 1.00 65.94 223 LYS D O 1
ATOM 15209 N N . THR D 1 224 ? -40.034 -91.329 -36.735 1.00 62.71 224 THR D N 1
ATOM 15210 C CA . THR D 1 224 ? -38.590 -91.111 -36.597 1.00 61.27 224 THR D CA 1
ATOM 15211 C C . THR D 1 224 ? -38.245 -89.820 -35.838 1.00 61.25 224 THR D C 1
ATOM 15212 O O . THR D 1 224 ? -37.077 -89.431 -35.777 1.00 60.24 224 THR D O 1
ATOM 15216 N N . TRP D 1 225 ? -39.257 -89.166 -35.264 1.00 62.41 225 TRP D N 1
ATOM 15217 C CA . TRP D 1 225 ? -39.063 -87.983 -34.427 1.00 62.69 225 TRP D CA 1
ATOM 15218 C C . TRP D 1 225 ? -39.601 -88.246 -33.022 1.00 65.13 225 TRP D C 1
ATOM 15219 O O . TRP D 1 225 ? -40.497 -89.073 -32.849 1.00 65.93 225 TRP D O 1
ATOM 15230 N N . PRO D 1 226 ? -39.060 -87.538 -32.014 1.00 66.75 226 PRO D N 1
ATOM 15231 C CA . PRO D 1 226 ? -39.632 -87.578 -30.671 1.00 69.57 226 PRO D CA 1
ATOM 15232 C C . PRO D 1 226 ? -40.843 -86.651 -30.547 1.00 71.24 226 PRO D C 1
ATOM 15233 O O . PRO D 1 226 ? -40.773 -85.489 -30.952 1.00 70.19 226 PRO D O 1
ATOM 15237 N N . GLY D 1 227 ? -41.937 -87.170 -29.995 1.00 73.70 227 GLY D N 1
ATOM 15238 C CA . GLY D 1 227 ? -43.134 -86.374 -29.719 1.00 75.94 227 GLY D CA 1
ATOM 15239 C C . GLY D 1 227 ? -43.709 -85.635 -30.916 1.00 75.52 227 GLY D C 1
ATOM 15240 O O . GLY D 1 227 ? -44.322 -86.244 -31.795 1.00 76.09 227 GLY D O 1
ATOM 15241 N N . GLU D 1 228 ? -43.506 -84.318 -30.941 1.00 75.37 228 GLU D N 1
ATOM 15242 C CA . GLU D 1 228 ? -44.087 -83.443 -31.962 1.00 74.54 228 GLU D CA 1
ATOM 15243 C C . GLU D 1 228 ? -43.017 -82.611 -32.681 1.00 71.51 228 GLU D C 1
ATOM 15244 O O . GLU D 1 228 ? -43.315 -81.542 -33.218 1.00 70.25 228 GLU D O 1
ATOM 15250 N N . GLN D 1 229 ? -41.778 -83.099 -32.695 1.00 69.91 229 GLN D N 1
ATOM 15251 C CA . GLN D 1 229 ? -40.652 -82.334 -33.241 1.00 67.64 229 GLN D CA 1
ATOM 15252 C C . GLN D 1 229 ? -40.724 -82.172 -34.765 1.00 65.47 229 GLN D C 1
ATOM 15253 O O . GLN D 1 229 ? -40.184 -81.209 -35.313 1.00 64.07 229 GLN D O 1
ATOM 15259 N N . TRP D 1 230 ? -41.386 -83.112 -35.439 1.00 65.28 230 TRP D N 1
ATOM 15260 C CA . TRP D 1 230 ? -41.584 -83.037 -36.895 1.00 63.93 230 TRP D CA 1
ATOM 15261 C C . TRP D 1 230 ? -42.351 -81.790 -37.360 1.00 63.28 230 TRP D C 1
ATOM 15262 O O . TRP D 1 230 ? -42.160 -81.335 -38.489 1.00 60.12 230 TRP D O 1
ATOM 15273 N N . LYS D 1 231 ? -43.211 -81.245 -36.499 1.00 64.38 231 LYS D N 1
ATOM 15274 C CA . LYS D 1 231 ? -43.914 -79.990 -36.801 1.00 64.25 231 LYS D CA 1
ATOM 15275 C C . LYS D 1 231 ? -42.954 -78.809 -36.997 1.00 62.71 231 LYS D C 1
ATOM 15276 O O . LYS D 1 231 ? -43.288 -77.851 -37.695 1.00 62.57 231 LYS D O 1
ATOM 15282 N N . LEU D 1 232 ? -41.775 -78.882 -36.379 1.00 62.13 232 LEU D N 1
ATOM 15283 C CA . LEU D 1 232 ? -40.692 -77.924 -36.619 1.00 60.81 232 LEU D CA 1
ATOM 15284 C C . LEU D 1 232 ? -39.517 -78.627 -37.310 1.00 58.56 232 LEU D C 1
ATOM 15285 O O . LEU D 1 232 ? -38.353 -78.342 -37.018 1.00 57.92 232 LEU D O 1
ATOM 15290 N N . GLY D 1 233 ? -39.829 -79.538 -38.231 1.00 57.29 233 GLY D N 1
ATOM 15291 C CA . GLY D 1 233 ? -38.855 -80.518 -38.719 1.00 55.42 233 GLY D CA 1
ATOM 15292 C C . GLY D 1 233 ? -38.089 -80.188 -39.989 1.00 53.01 233 GLY D C 1
ATOM 15293 O O . GLY D 1 233 ? -37.655 -81.100 -40.698 1.00 52.44 233 GLY D O 1
ATOM 15294 N N . GLY D 1 234 ? -37.916 -78.901 -40.287 1.00 51.33 234 GLY D N 1
ATOM 15295 C CA . GLY D 1 234 ? -37.106 -78.477 -41.432 1.00 48.53 234 GLY D CA 1
ATOM 15296 C C . GLY D 1 234 ? -37.434 -79.217 -42.718 1.00 46.93 234 GLY D C 1
ATOM 15297 O O . GLY D 1 234 ? -38.598 -79.319 -43.107 1.00 46.78 234 GLY D O 1
ATOM 15298 N N . GLY D 1 235 ? -36.402 -79.738 -43.378 1.00 45.32 235 GLY D N 1
ATOM 15299 C CA . GLY D 1 235 ? -36.573 -80.459 -44.638 1.00 44.22 235 GLY D CA 1
ATOM 15300 C C . GLY D 1 235 ? -37.040 -79.569 -45.777 1.00 43.27 235 GLY D C 1
ATOM 15301 O O . GLY D 1 235 ? -37.822 -79.999 -46.625 1.00 42.68 235 GLY D O 1
ATOM 15302 N N . THR D 1 236 ? -36.556 -78.327 -45.794 1.00 42.98 236 THR D N 1
ATOM 15303 C CA . THR D 1 236 ? -36.944 -77.348 -46.814 1.00 42.17 236 THR D CA 1
ATOM 15304 C C . THR D 1 236 ? -36.393 -77.709 -48.199 1.00 41.11 236 THR D C 1
ATOM 15305 O O . THR D 1 236 ? -35.439 -78.486 -48.318 1.00 41.04 236 THR D O 1
ATOM 15309 N N . THR D 1 237 ? -37.005 -77.136 -49.234 1.00 40.11 237 THR D N 1
ATOM 15310 C CA . THR D 1 237 ? -36.829 -77.595 -50.613 1.00 39.03 237 THR D CA 1
ATOM 15311 C C . THR D 1 237 ? -36.354 -76.463 -51.528 1.00 38.06 237 THR D C 1
ATOM 15312 O O . THR D 1 237 ? -36.966 -76.172 -52.556 1.00 37.48 237 THR D O 1
ATOM 15316 N N . TRP D 1 238 ? -35.245 -75.845 -51.136 1.00 37.98 238 TRP D N 1
ATOM 15317 C CA . TRP D 1 238 ? -34.751 -74.616 -51.766 1.00 37.36 238 TRP D CA 1
ATOM 15318 C C . TRP D 1 238 ? -33.706 -74.847 -52.870 1.00 36.88 238 TRP D C 1
ATOM 15319 O O . TRP D 1 238 ? -33.155 -73.887 -53.413 1.00 35.68 238 TRP D O 1
ATOM 15330 N N . GLY D 1 239 ? -33.445 -76.112 -53.200 1.00 36.85 239 GLY D N 1
ATOM 15331 C CA . GLY D 1 239 ? -32.432 -76.469 -54.192 1.00 36.28 239 GLY D CA 1
ATOM 15332 C C . GLY D 1 239 ? -32.969 -76.622 -55.605 1.00 35.88 239 GLY D C 1
ATOM 15333 O O . GLY D 1 239 ? -34.021 -76.076 -55.945 1.00 37.18 239 GLY D O 1
ATOM 15334 N N . TRP D 1 240 ? -32.233 -77.376 -56.422 1.00 34.98 240 TRP D N 1
ATOM 15335 C CA . TRP D 1 240 ? -32.526 -77.530 -57.850 1.00 34.46 240 TRP D CA 1
ATOM 15336 C C . TRP D 1 240 ? -33.346 -78.790 -58.107 1.00 35.43 240 TRP D C 1
ATOM 15337 O O . TRP D 1 240 ? -33.115 -79.821 -57.470 1.00 35.93 240 TRP D O 1
ATOM 15348 N N . TYR D 1 241 ? -34.297 -78.704 -59.038 1.00 35.39 241 TYR D N 1
ATOM 15349 C CA . TYR D 1 241 ? -35.144 -79.845 -59.398 1.00 35.82 241 TYR D CA 1
ATOM 15350 C C . TYR D 1 241 ? -34.775 -80.401 -60.767 1.00 35.54 241 TYR D C 1
ATOM 15351 O O . TYR D 1 241 ? -34.344 -79.661 -61.653 1.00 33.84 241 TYR D O 1
ATOM 15360 N N . SER D 1 242 ? -34.955 -81.712 -60.924 1.00 35.08 242 SER D N 1
ATOM 15361 C CA . SER D 1 242 ? -34.696 -82.404 -62.185 1.00 35.45 242 SER D CA 1
ATOM 15362 C C . SER D 1 242 ? -35.885 -83.296 -62.536 1.00 36.28 242 SER D C 1
ATOM 15363 O O . SER D 1 242 ? -36.762 -83.518 -61.704 1.00 36.80 242 SER D O 1
ATOM 15366 N N . TYR D 1 243 ? -35.908 -83.803 -63.767 1.00 36.68 243 TYR D N 1
ATOM 15367 C CA . TYR D 1 243 ? -37.070 -84.523 -64.286 1.00 38.32 243 TYR D CA 1
ATOM 15368 C C . TYR D 1 243 ? -36.673 -85.507 -65.383 1.00 38.71 243 TYR D C 1
ATOM 15369 O O . TYR D 1 243 ? -35.867 -85.185 -66.255 1.00 37.51 243 TYR D O 1
ATOM 15378 N N . ASP D 1 244 ? -37.245 -86.708 -65.325 1.00 40.41 244 ASP D N 1
ATOM 15379 C CA . ASP D 1 244 ? -37.106 -87.696 -66.389 1.00 41.95 244 ASP D CA 1
ATOM 15380 C C . ASP D 1 244 ? -38.498 -87.963 -66.967 1.00 43.65 244 ASP D C 1
ATOM 15381 O O . ASP D 1 244 ? -39.312 -88.637 -66.332 1.00 44.12 244 ASP D O 1
ATOM 15386 N N . PRO D 1 245 ? -38.780 -87.430 -68.172 1.00 44.70 245 PRO D N 1
ATOM 15387 C CA . PRO D 1 245 ? -40.101 -87.628 -68.785 1.00 46.79 245 PRO D CA 1
ATOM 15388 C C . PRO D 1 245 ? -40.432 -89.087 -69.129 1.00 48.28 245 PRO D C 1
ATOM 15389 O O . PRO D 1 245 ? -41.609 -89.446 -69.182 1.00 49.59 245 PRO D O 1
ATOM 15393 N N . ALA D 1 246 ? -39.409 -89.910 -69.356 1.00 48.21 246 ALA D N 1
ATOM 15394 C CA . ALA D 1 246 ? -39.609 -91.330 -69.656 1.00 49.45 246 ALA D CA 1
ATOM 15395 C C . ALA D 1 246 ? -40.127 -92.105 -68.441 1.00 50.29 246 ALA D C 1
ATOM 15396 O O . ALA D 1 246 ? -40.989 -92.975 -68.578 1.00 51.83 246 ALA D O 1
ATOM 15398 N N . LEU D 1 247 ? -39.597 -91.782 -67.263 1.00 49.83 247 LEU D N 1
ATOM 15399 C CA . LEU D 1 247 ? -40.009 -92.419 -66.009 1.00 50.18 247 LEU D CA 1
ATOM 15400 C C . LEU D 1 247 ? -41.135 -91.662 -65.299 1.00 50.91 247 LEU D C 1
ATOM 15401 O O . LEU D 1 247 ? -41.706 -92.168 -64.331 1.00 51.20 247 LEU D O 1
ATOM 15406 N N . ASP D 1 248 ? -41.447 -90.458 -65.778 1.00 51.18 248 ASP D N 1
ATOM 15407 C CA . ASP D 1 248 ? -42.438 -89.581 -65.149 1.00 52.04 248 ASP D CA 1
ATOM 15408 C C . ASP D 1 248 ? -42.142 -89.386 -63.658 1.00 49.88 248 ASP D C 1
ATOM 15409 O O . ASP D 1 248 ? -43.009 -89.575 -62.800 1.00 50.13 248 ASP D O 1
ATOM 15414 N N . LEU D 1 249 ? -40.900 -89.007 -63.370 1.00 47.04 249 LEU D N 1
ATOM 15415 C CA . LEU D 1 249 ? -40.453 -88.737 -62.009 1.00 46.09 249 LEU D CA 1
ATOM 15416 C C . LEU D 1 249 ? -39.650 -87.441 -61.980 1.00 44.17 249 LEU D C 1
ATOM 15417 O O . LEU D 1 249 ? -38.804 -87.212 -62.850 1.00 43.58 249 LEU D O 1
ATOM 15422 N N . PHE D 1 250 ? -39.919 -86.601 -60.982 1.00 43.40 250 PHE D N 1
ATOM 15423 C CA . PHE D 1 250 ? -39.104 -85.413 -60.733 1.00 41.95 250 PHE D CA 1
ATOM 15424 C C . PHE D 1 250 ? -38.409 -85.556 -59.380 1.00 41.40 250 PHE D C 1
ATOM 15425 O O . PHE D 1 250 ? -38.965 -86.134 -58.440 1.00 42.34 250 PHE D O 1
ATOM 15433 N N . TYR D 1 251 ? -37.192 -85.027 -59.292 1.00 39.42 251 TYR D N 1
ATOM 15434 C CA . TYR D 1 251 ? -36.320 -85.275 -58.148 1.00 38.94 251 TYR D CA 1
ATOM 15435 C C . TYR D 1 251 ? -35.870 -83.983 -57.475 1.00 38.82 251 TYR D C 1
ATOM 15436 O O . TYR D 1 251 ? -35.687 -82.955 -58.135 1.00 38.22 251 TYR D O 1
ATOM 15445 N N . TYR D 1 252 ? -35.694 -84.049 -56.157 1.00 38.45 252 TYR D N 1
ATOM 15446 C CA . TYR D 1 252 ? -35.146 -82.942 -55.379 1.00 38.18 252 TYR D CA 1
ATOM 15447 C C . TYR D 1 252 ? -34.639 -83.435 -54.029 1.00 38.31 252 TYR D C 1
ATOM 15448 O O . TYR D 1 252 ? -34.860 -84.590 -53.660 1.00 39.04 252 TYR D O 1
ATOM 15457 N N . GLY D 1 253 ? -33.964 -82.550 -53.300 1.00 38.09 253 GLY D N 1
ATOM 15458 C CA . GLY D 1 253 ? -33.429 -82.865 -51.977 1.00 38.05 253 GLY D CA 1
ATOM 15459 C C . GLY D 1 253 ? -34.032 -82.009 -50.878 1.00 39.27 253 GLY D C 1
ATOM 15460 O O . GLY D 1 253 ? -34.549 -80.922 -51.146 1.00 38.56 253 GLY D O 1
ATOM 15461 N N . THR D 1 254 ? -33.967 -82.496 -49.638 1.00 39.47 254 THR D N 1
ATOM 15462 C CA . THR D 1 254 ? -34.524 -81.772 -48.485 1.00 40.37 254 THR D CA 1
ATOM 15463 C C . THR D 1 254 ? -33.436 -81.319 -47.511 1.00 40.47 254 THR D C 1
ATOM 15464 O O . THR D 1 254 ? -32.374 -81.936 -47.415 1.00 40.92 254 THR D O 1
ATOM 15468 N N . SER D 1 255 ? -33.721 -80.236 -46.790 1.00 40.55 255 SER D N 1
ATOM 15469 C CA . SER D 1 255 ? -32.748 -79.594 -45.902 1.00 40.69 255 SER D CA 1
ATOM 15470 C C . SER D 1 255 ? -32.586 -80.306 -44.556 1.00 41.71 255 SER D C 1
ATOM 15471 O O . SER D 1 255 ? -33.183 -81.357 -44.313 1.00 42.37 255 SER D O 1
ATOM 15474 N N . ASN D 1 256 ? -31.764 -79.708 -43.694 1.00 42.21 256 ASN D N 1
ATOM 15475 C CA . ASN D 1 256 ? -31.592 -80.144 -42.307 1.00 44.04 256 ASN D CA 1
ATOM 15476 C C . ASN D 1 256 ? -32.927 -80.259 -41.560 1.00 45.24 256 ASN D C 1
ATOM 15477 O O . ASN D 1 256 ? -33.902 -79.601 -41.929 1.00 45.22 256 ASN D O 1
ATOM 15482 N N . PRO D 1 257 ? -32.975 -81.094 -40.504 1.00 45.85 257 PRO D N 1
ATOM 15483 C CA . PRO D 1 257 ? -34.219 -81.343 -39.755 1.00 47.45 257 PRO D CA 1
ATOM 15484 C C . PRO D 1 257 ? -34.666 -80.242 -38.772 1.00 48.37 257 PRO D C 1
ATOM 15485 O O . PRO D 1 257 ? -35.320 -80.551 -37.775 1.00 49.73 257 PRO D O 1
ATOM 15489 N N . GLY D 1 258 ? -34.329 -78.982 -39.041 1.00 47.38 258 GLY D N 1
ATOM 15490 C CA . GLY D 1 258 ? -34.735 -77.874 -38.177 1.00 48.13 258 GLY D CA 1
ATOM 15491 C C . GLY D 1 258 ? -33.618 -77.435 -37.252 1.00 48.41 258 GLY D C 1
ATOM 15492 O O . GLY D 1 258 ? -32.593 -76.930 -37.710 1.00 47.46 258 GLY D O 1
ATOM 15493 N N . THR D 1 259 ? -33.812 -77.625 -35.946 1.00 50.05 259 THR D N 1
ATOM 15494 C CA . THR D 1 259 ? -32.824 -77.192 -34.955 1.00 50.48 259 THR D CA 1
ATOM 15495 C C . THR D 1 259 ? -31.456 -77.829 -35.188 1.00 49.51 259 THR D C 1
ATOM 15496 O O . THR D 1 259 ? -31.353 -79.007 -35.528 1.00 48.82 259 THR D O 1
ATOM 15500 N N . TRP D 1 260 ? -30.414 -77.025 -34.997 1.00 49.30 260 TRP D N 1
ATOM 15501 C CA . TRP D 1 260 ? -29.031 -77.467 -35.155 1.00 48.61 260 TRP D CA 1
ATOM 15502 C C . TRP D 1 260 ? -28.535 -78.240 -33.929 1.00 50.19 260 TRP D C 1
ATOM 15503 O O . TRP D 1 260 ? -27.470 -78.856 -33.971 1.00 50.29 260 TRP D O 1
ATOM 15514 N N . ASN D 1 261 ? -29.306 -78.200 -32.845 1.00 51.88 261 ASN D N 1
ATOM 15515 C CA . ASN D 1 261 ? -29.015 -78.979 -31.648 1.00 53.66 261 ASN D CA 1
ATOM 15516 C C . ASN D 1 261 ? -29.623 -80.377 -31.769 1.00 53.82 261 ASN D C 1
ATOM 15517 O O . ASN D 1 261 ? -30.810 -80.573 -31.495 1.00 54.16 261 ASN D O 1
ATOM 15522 N N . ALA D 1 262 ? -28.801 -81.342 -32.183 1.00 53.13 262 ALA D N 1
ATOM 15523 C CA . ALA D 1 262 ? -29.252 -82.721 -32.407 1.00 53.65 262 ALA D CA 1
ATOM 15524 C C . ALA D 1 262 ? -29.822 -83.395 -31.155 1.00 56.27 262 ALA D C 1
ATOM 15525 O O . ALA D 1 262 ? -30.620 -84.328 -31.263 1.00 56.66 262 ALA D O 1
ATOM 15527 N N . GLU D 1 263 ? -29.412 -82.925 -29.979 1.00 58.12 263 GLU D N 1
ATOM 15528 C CA . GLU D 1 263 ? -29.943 -83.422 -28.706 1.00 61.31 263 GLU D CA 1
ATOM 15529 C C . GLU D 1 263 ? -31.474 -83.354 -28.644 1.00 62.41 263 GLU D C 1
ATOM 15530 O O . GLU D 1 263 ? -32.118 -84.276 -28.142 1.00 63.89 263 GLU D O 1
ATOM 15536 N N . GLN D 1 264 ? -32.044 -82.264 -29.158 1.00 62.34 264 GLN D N 1
ATOM 15537 C CA . GLN D 1 264 ? -33.497 -82.055 -29.135 1.00 63.94 264 GLN D CA 1
ATOM 15538 C C . GLN D 1 264 ? -34.275 -82.900 -30.151 1.00 63.18 264 GLN D C 1
ATOM 15539 O O . GLN D 1 264 ? -35.505 -82.959 -30.087 1.00 64.02 264 GLN D O 1
ATOM 15545 N N . ARG D 1 265 ? -33.570 -83.546 -31.080 1.00 62.27 265 ARG D N 1
ATOM 15546 C CA . ARG D 1 265 ? -34.201 -84.381 -32.103 1.00 61.91 265 ARG D CA 1
ATOM 15547 C C . ARG D 1 265 ? -33.901 -85.876 -31.931 1.00 63.30 265 ARG D C 1
ATOM 15548 O O . ARG D 1 265 ? -34.171 -86.669 -32.836 1.00 62.68 265 ARG D O 1
ATOM 15556 N N . LYS D 1 266 ? -33.349 -86.262 -30.780 1.00 65.80 266 LYS D N 1
ATOM 15557 C CA . LYS D 1 266 ? -33.020 -87.668 -30.515 1.00 67.29 266 LYS D CA 1
ATOM 15558 C C . LYS D 1 266 ? -34.280 -88.531 -30.452 1.00 68.59 266 LYS D C 1
ATOM 15559 O O . LYS D 1 266 ? -35.321 -88.086 -29.968 1.00 70.80 266 LYS D O 1
ATOM 15565 N N . GLY D 1 267 ? -34.175 -89.763 -30.941 1.00 68.57 267 GLY D N 1
ATOM 15566 C CA . GLY D 1 267 ? -35.318 -90.673 -31.015 1.00 69.22 267 GLY D CA 1
ATOM 15567 C C . GLY D 1 267 ? -35.325 -91.482 -32.298 1.00 67.48 267 GLY D C 1
ATOM 15568 O O . GLY D 1 267 ? -35.754 -92.637 -32.306 1.00 68.73 267 GLY D O 1
ATOM 15569 N N . GLY D 1 268 ? -34.852 -90.876 -33.385 1.00 64.51 268 GLY D N 1
ATOM 15570 C CA . GLY D 1 268 ? -34.781 -91.558 -34.671 1.00 62.47 268 GLY D CA 1
ATOM 15571 C C . GLY D 1 268 ? -33.951 -90.820 -35.705 1.00 59.45 268 GLY D C 1
ATOM 15572 O O . GLY D 1 268 ? -33.075 -90.019 -35.368 1.00 58.44 268 GLY D O 1
ATOM 15573 N N . ASP D 1 269 ? -34.238 -91.100 -36.972 1.00 57.75 269 ASP D N 1
ATOM 15574 C CA . ASP D 1 269 ? -33.483 -90.544 -38.094 1.00 55.22 269 ASP D CA 1
ATOM 15575 C C . ASP D 1 269 ? -33.930 -89.143 -38.525 1.00 54.45 269 ASP D C 1
ATOM 15576 O O . ASP D 1 269 ? -33.268 -88.524 -39.361 1.00 52.71 269 ASP D O 1
ATOM 15581 N N . ASN D 1 270 ? -35.037 -88.653 -37.966 1.00 55.12 270 ASN D N 1
ATOM 15582 C CA . ASN D 1 270 ? -35.613 -87.355 -38.342 1.00 54.60 270 ASN D CA 1
ATOM 15583 C C . ASN D 1 270 ? -35.982 -87.292 -39.827 1.00 53.22 270 ASN D C 1
ATOM 15584 O O . ASN D 1 270 ? -35.659 -86.319 -40.515 1.00 51.34 270 ASN D O 1
ATOM 15589 N N . LYS D 1 271 ? -36.657 -88.327 -40.319 1.00 53.11 271 LYS D N 1
ATOM 15590 C CA . LYS D 1 271 ? -37.060 -88.376 -41.725 1.00 51.85 271 LYS D CA 1
ATOM 15591 C C . LYS D 1 271 ? -38.243 -87.431 -41.979 1.00 51.84 271 LYS D C 1
ATOM 15592 O O . LYS D 1 271 ? -39.108 -87.296 -41.115 1.00 52.98 271 LYS D O 1
ATOM 15598 N N . TRP D 1 272 ? -38.303 -86.780 -43.145 1.00 50.38 272 TRP D N 1
ATOM 15599 C CA . TRP D 1 272 ? -37.354 -86.966 -44.248 1.00 48.31 272 TRP D CA 1
ATOM 15600 C C . TRP D 1 272 ? -36.478 -85.730 -44.462 1.00 46.75 272 TRP D C 1
ATOM 15601 O O . TRP D 1 272 ? -36.455 -85.150 -45.549 1.00 45.57 272 TRP D O 1
ATOM 15612 N N . SER D 1 273 ? -35.757 -85.332 -43.417 1.00 46.54 273 SER D N 1
ATOM 15613 C CA . SER D 1 273 ? -34.713 -84.320 -43.546 1.00 45.22 273 SER D CA 1
ATOM 15614 C C . SER D 1 273 ? -33.501 -84.948 -44.226 1.00 44.01 273 SER D C 1
ATOM 15615 O O . SER D 1 273 ? -33.286 -86.156 -44.112 1.00 44.12 273 SER D O 1
ATOM 15618 N N . CYS D 1 274 ? -32.717 -84.131 -44.928 1.00 42.10 274 CYS D N 1
ATOM 15619 C CA . CYS D 1 274 ? -31.502 -84.596 -45.607 1.00 40.87 274 CYS D CA 1
ATOM 15620 C C . CYS D 1 274 ? -31.791 -85.795 -46.523 1.00 40.64 274 CYS D C 1
ATOM 15621 O O . CYS D 1 274 ? -31.074 -86.800 -46.493 1.00 40.59 274 CYS D O 1
ATOM 15624 N N . THR D 1 275 ? -32.841 -85.671 -47.334 1.00 40.72 275 THR D N 1
ATOM 15625 C CA . THR D 1 275 ? -33.369 -86.778 -48.137 1.00 40.53 275 THR D CA 1
ATOM 15626 C C . THR D 1 275 ? -33.444 -86.443 -49.629 1.00 40.27 275 THR D C 1
ATOM 15627 O O . THR D 1 275 ? -33.684 -85.294 -50.003 1.00 38.64 275 THR D O 1
ATOM 15631 N N . ILE D 1 276 ? -33.238 -87.461 -50.465 1.00 39.87 276 ILE D N 1
ATOM 15632 C CA . ILE D 1 276 ? -33.471 -87.370 -51.907 1.00 39.59 276 ILE D CA 1
ATOM 15633 C C . ILE D 1 276 ? -34.846 -87.960 -52.213 1.00 40.93 276 ILE D C 1
ATOM 15634 O O . ILE D 1 276 ? -35.067 -89.152 -52.010 1.00 41.64 276 ILE D O 1
ATOM 15639 N N . PHE D 1 277 ? -35.761 -87.123 -52.701 1.00 41.55 277 PHE D N 1
ATOM 15640 C CA . PHE D 1 277 ? -37.116 -87.558 -53.060 1.00 42.99 277 PHE D CA 1
ATOM 15641 C C . PHE D 1 277 ? -37.261 -87.791 -54.561 1.00 43.11 277 PHE D C 1
ATOM 15642 O O . PHE D 1 277 ? -36.584 -87.150 -55.368 1.00 41.76 277 PHE D O 1
ATOM 15650 N N . ALA D 1 278 ? -38.151 -88.714 -54.920 1.00 43.89 278 ALA D N 1
ATOM 15651 C CA . ALA D 1 278 ? -38.559 -88.929 -56.307 1.00 44.22 278 ALA D CA 1
ATOM 15652 C C . ALA D 1 278 ? -40.079 -89.049 -56.351 1.00 46.26 278 ALA D C 1
ATOM 15653 O O . ALA D 1 278 ? -40.639 -90.027 -55.855 1.00 46.98 278 ALA D O 1
ATOM 15655 N N . ARG D 1 279 ? -40.741 -88.054 -56.942 1.00 46.27 279 ARG D N 1
ATOM 15656 C CA . ARG D 1 279 ? -42.205 -87.980 -56.938 1.00 47.95 279 ARG D CA 1
ATOM 15657 C C . ARG D 1 279 ? -42.803 -87.917 -58.338 1.00 48.98 279 ARG D C 1
ATOM 15658 O O . ARG D 1 279 ? -42.127 -87.555 -59.305 1.00 48.73 279 ARG D O 1
ATOM 15666 N N . ARG D 1 280 ? -44.083 -88.271 -58.426 1.00 51.42 280 ARG D N 1
ATOM 15667 C CA . ARG D 1 280 ? -44.846 -88.160 -59.665 1.00 53.16 280 ARG D CA 1
ATOM 15668 C C . ARG D 1 280 ? -45.246 -86.696 -59.855 1.00 53.21 280 ARG D C 1
ATOM 15669 O O . ARG D 1 280 ? -45.689 -86.056 -58.901 1.00 53.03 280 ARG D O 1
ATOM 15677 N N . PRO D 1 281 ? -45.095 -86.159 -61.080 1.00 53.02 281 PRO D N 1
ATOM 15678 C CA . PRO D 1 281 ? -45.439 -84.753 -61.316 1.00 52.94 281 PRO D CA 1
ATOM 15679 C C . PRO D 1 281 ? -46.946 -84.468 -61.319 1.00 54.62 281 PRO D C 1
ATOM 15680 O O . PRO D 1 281 ? -47.358 -83.361 -60.970 1.00 54.30 281 PRO D O 1
ATOM 15684 N N . ASP D 1 282 ? -47.753 -85.454 -61.708 1.00 56.34 282 ASP D N 1
ATOM 15685 C CA . ASP D 1 282 ? -49.208 -85.289 -61.773 1.00 58.48 282 ASP D CA 1
ATOM 15686 C C . ASP D 1 282 ? -49.841 -85.195 -60.386 1.00 58.77 282 ASP D C 1
ATOM 15687 O O . ASP D 1 282 ? -50.637 -84.294 -60.121 1.00 59.86 282 ASP D O 1
ATOM 15692 N N . THR D 1 283 ? -49.479 -86.131 -59.511 1.00 58.40 283 THR D N 1
ATOM 15693 C CA . THR D 1 283 ? -50.109 -86.272 -58.196 1.00 58.69 283 THR D CA 1
ATOM 15694 C C . THR D 1 283 ? -49.250 -85.790 -57.024 1.00 57.08 283 THR D C 1
ATOM 15695 O O . THR D 1 283 ? -49.781 -85.490 -55.953 1.00 56.99 283 THR D O 1
ATOM 15699 N N . GLY D 1 284 ? -47.933 -85.723 -57.221 1.00 55.25 284 GLY D N 1
ATOM 15700 C CA . GLY D 1 284 ? -47.004 -85.363 -56.149 1.00 54.40 284 GLY D CA 1
ATOM 15701 C C . GLY D 1 284 ? -46.618 -86.508 -55.223 1.00 54.75 284 GLY D C 1
ATOM 15702 O O . GLY D 1 284 ? -45.883 -86.299 -54.259 1.00 54.50 284 GLY D O 1
ATOM 15703 N N . LYS D 1 285 ? -47.102 -87.717 -55.504 1.00 55.72 285 LYS D N 1
ATOM 15704 C CA . LYS D 1 285 ? -46.858 -88.859 -54.621 1.00 56.09 285 LYS D CA 1
ATOM 15705 C C . LYS D 1 285 ? -45.473 -89.458 -54.860 1.00 54.12 285 LYS D C 1
ATOM 15706 O O . LYS D 1 285 ? -45.055 -89.644 -56.005 1.00 53.11 285 LYS D O 1
ATOM 15712 N N . ALA D 1 286 ? -44.773 -89.753 -53.766 1.00 53.68 286 ALA D N 1
ATOM 15713 C CA . ALA D 1 286 ? -43.386 -90.213 -53.815 1.00 52.11 286 ALA D CA 1
ATOM 15714 C C . ALA D 1 286 ? -43.275 -91.678 -54.233 1.00 52.11 286 ALA D C 1
ATOM 15715 O O . ALA D 1 286 ? -43.979 -92.540 -53.704 1.00 54.09 286 ALA D O 1
ATOM 15717 N N . ARG D 1 287 ? -42.383 -91.941 -55.188 1.00 50.51 287 ARG D N 1
ATOM 15718 C CA . ARG D 1 287 ? -42.094 -93.297 -55.651 1.00 50.19 287 ARG D CA 1
ATOM 15719 C C . ARG D 1 287 ? -40.930 -93.903 -54.863 1.00 48.90 287 ARG D C 1
ATOM 15720 O O . ARG D 1 287 ? -40.932 -95.103 -54.579 1.00 49.53 287 ARG D O 1
ATOM 15728 N N . TRP D 1 288 ? -39.941 -93.080 -54.517 1.00 46.43 288 TRP D N 1
ATOM 15729 C CA . TRP D 1 288 ? -38.886 -93.495 -53.589 1.00 45.07 288 TRP D CA 1
ATOM 15730 C C . TRP D 1 288 ? -38.209 -92.319 -52.893 1.00 43.96 288 TRP D C 1
ATOM 15731 O O . TRP D 1 288 ? -38.327 -91.170 -53.329 1.00 42.85 288 TRP D O 1
ATOM 15742 N N . ALA D 1 289 ? -37.501 -92.626 -51.808 1.00 43.55 289 ALA D N 1
ATOM 15743 C CA . ALA D 1 289 ? -36.772 -91.626 -51.033 1.00 42.69 289 ALA D CA 1
ATOM 15744 C C . ALA D 1 289 ? -35.594 -92.253 -50.286 1.00 42.14 289 ALA D C 1
ATOM 15745 O O . ALA D 1 289 ? -35.702 -93.369 -49.770 1.00 42.61 289 ALA D O 1
ATOM 15747 N N . TYR D 1 290 ? -34.475 -91.528 -50.231 1.00 40.28 290 TYR D N 1
ATOM 15748 C CA . TYR D 1 290 ? -33.270 -91.988 -49.537 1.00 39.76 290 TYR D CA 1
ATOM 15749 C C . TYR D 1 290 ? -32.657 -90.880 -48.681 1.00 39.61 290 TYR D C 1
ATOM 15750 O O . TYR D 1 290 ? -32.287 -89.822 -49.198 1.00 37.95 290 TYR D O 1
ATOM 15759 N N . GLN D 1 291 ? -32.549 -91.132 -47.377 1.00 40.14 291 GLN D N 1
ATOM 15760 C CA . GLN D 1 291 ? -31.939 -90.180 -46.450 1.00 40.50 291 GLN D CA 1
ATOM 15761 C C . GLN D 1 291 ? -30.426 -90.380 -46.373 1.00 39.97 291 GLN D C 1
ATOM 15762 O O . GLN D 1 291 ? -29.950 -91.449 -45.985 1.00 40.50 291 GLN D O 1
ATOM 15768 N N . MET D 1 292 ? -29.683 -89.339 -46.738 1.00 39.19 292 MET D N 1
ATOM 15769 C CA . MET D 1 292 ? -28.223 -89.388 -46.761 1.00 38.30 292 MET D CA 1
ATOM 15770 C C . MET D 1 292 ? -27.602 -89.221 -45.375 1.00 39.27 292 MET D C 1
ATOM 15771 O O . MET D 1 292 ? -26.608 -89.873 -45.055 1.00 38.88 292 MET D O 1
ATOM 15776 N N . THR D 1 293 ? -28.185 -88.347 -44.556 1.00 39.94 293 THR D N 1
ATOM 15777 C CA . THR D 1 293 ? -27.641 -88.057 -43.230 1.00 41.05 293 THR D CA 1
ATOM 15778 C C . THR D 1 293 ? -28.722 -88.199 -42.150 1.00 42.79 293 THR D C 1
ATOM 15779 O O . THR D 1 293 ? -29.376 -87.218 -41.790 1.00 42.24 293 THR D O 1
ATOM 15783 N N . PRO D 1 294 ? -28.918 -89.427 -41.631 1.00 43.88 294 PRO D N 1
ATOM 15784 C CA . PRO D 1 294 ? -29.843 -89.641 -40.510 1.00 45.66 294 PRO D CA 1
ATOM 15785 C C . PRO D 1 294 ? -29.404 -88.925 -39.234 1.00 46.55 294 PRO D C 1
ATOM 15786 O O . PRO D 1 294 ? -28.211 -88.898 -38.919 1.00 46.07 294 PRO D O 1
ATOM 15790 N N . TRP D 1 295 ? -30.370 -88.353 -38.517 1.00 47.84 295 TRP D N 1
ATOM 15791 C CA . TRP D 1 295 ? -30.118 -87.625 -37.272 1.00 48.93 295 TRP D CA 1
ATOM 15792 C C . TRP D 1 295 ? -28.963 -86.641 -37.452 1.00 48.17 295 TRP D C 1
ATOM 15793 O O . TRP D 1 295 ? -27.946 -86.705 -36.756 1.00 48.27 295 TRP D O 1
ATOM 15804 N N . ASP D 1 296 ? -29.142 -85.732 -38.406 1.00 47.25 296 ASP D N 1
ATOM 15805 C CA . ASP D 1 296 ? -28.137 -84.729 -38.737 1.00 46.73 296 ASP D CA 1
ATOM 15806 C C . ASP D 1 296 ? -27.740 -83.919 -37.507 1.00 46.99 296 ASP D C 1
ATOM 15807 O O . ASP D 1 296 ? -28.587 -83.556 -36.694 1.00 48.07 296 ASP D O 1
ATOM 15812 N N . SER D 1 297 ? -26.446 -83.649 -37.381 1.00 46.15 297 SER D N 1
ATOM 15813 C CA . SER D 1 297 ? -25.927 -82.769 -36.340 1.00 46.62 297 SER D CA 1
ATOM 15814 C C . SER D 1 297 ? -24.822 -81.841 -36.878 1.00 45.57 297 SER D C 1
ATOM 15815 O O . SER D 1 297 ? -24.003 -81.333 -36.111 1.00 45.79 297 SER D O 1
ATOM 15818 N N . TRP D 1 298 ? -24.812 -81.626 -38.198 1.00 43.57 298 TRP D N 1
ATOM 15819 C CA . TRP D 1 298 ? -23.791 -80.813 -38.871 1.00 42.68 298 TRP D CA 1
ATOM 15820 C C . TRP D 1 298 ? -24.356 -79.726 -39.804 1.00 41.43 298 TRP D C 1
ATOM 15821 O O . TRP D 1 298 ? -23.585 -78.970 -40.394 1.00 40.29 298 TRP D O 1
ATOM 15832 N N . ASP D 1 299 ? -25.684 -79.649 -39.927 1.00 41.93 299 ASP D N 1
ATOM 15833 C CA . ASP D 1 299 ? -26.360 -78.835 -40.948 1.00 41.15 299 ASP D CA 1
ATOM 15834 C C . ASP D 1 299 ? -25.925 -79.239 -42.361 1.00 38.97 299 ASP D C 1
ATOM 15835 O O . ASP D 1 299 ? -25.590 -78.390 -43.192 1.00 38.35 299 ASP D O 1
ATOM 15840 N N . TYR D 1 300 ? -25.930 -80.543 -42.620 1.00 37.74 300 TYR D N 1
ATOM 15841 C CA . TYR D 1 300 ? -25.673 -81.058 -43.962 1.00 35.89 300 TYR D CA 1
ATOM 15842 C C . TYR D 1 300 ? -26.993 -81.172 -44.731 1.00 36.33 300 TYR D C 1
ATOM 15843 O O . TYR D 1 300 ? -27.555 -82.262 -44.854 1.00 36.93 300 TYR D O 1
ATOM 15852 N N . ASP D 1 301 ? -27.483 -80.042 -45.243 1.00 36.48 301 ASP D N 1
ATOM 15853 C CA . ASP D 1 301 ? -28.697 -80.026 -46.070 1.00 36.91 301 ASP D CA 1
ATOM 15854 C C . ASP D 1 301 ? -28.525 -80.935 -47.280 1.00 36.04 301 ASP D C 1
ATOM 15855 O O . ASP D 1 301 ? -27.432 -81.027 -47.833 1.00 36.34 301 ASP D O 1
ATOM 15860 N N . GLY D 1 302 ? -29.605 -81.597 -47.685 1.00 36.20 302 GLY D N 1
ATOM 15861 C CA . GLY D 1 302 ? -29.578 -82.502 -48.835 1.00 35.40 302 GLY D CA 1
ATOM 15862 C C . GLY D 1 302 ? -30.081 -81.892 -50.133 1.00 34.59 302 GLY D C 1
ATOM 15863 O O . GLY D 1 302 ? -30.353 -82.616 -51.090 1.00 34.31 302 GLY D O 1
ATOM 15864 N N . VAL D 1 303 ? -30.196 -80.565 -50.175 1.00 34.25 303 VAL D N 1
ATOM 15865 C CA . VAL D 1 303 ? -30.878 -79.870 -51.275 1.00 33.84 303 VAL D CA 1
ATOM 15866 C C . VAL D 1 303 ? -30.102 -79.776 -52.597 1.00 32.73 303 VAL D C 1
ATOM 15867 O O . VAL D 1 303 ? -30.683 -79.406 -53.618 1.00 32.90 303 VAL D O 1
ATOM 15871 N N . ASN D 1 304 ? -28.809 -80.097 -52.595 1.00 31.81 304 ASN D N 1
ATOM 15872 C CA . ASN D 1 304 ? -28.007 -79.970 -53.820 1.00 31.12 304 ASN D CA 1
ATOM 15873 C C . ASN D 1 304 ? -28.625 -80.733 -54.997 1.00 31.24 304 ASN D C 1
ATOM 15874 O O . ASN D 1 304 ? -29.368 -81.697 -54.809 1.00 31.95 304 ASN D O 1
ATOM 15879 N N . GLU D 1 305 ? -28.314 -80.280 -56.209 1.00 31.18 305 GLU D N 1
ATOM 15880 C CA . GLU D 1 305 ? -28.972 -80.763 -57.428 1.00 31.09 305 GLU D CA 1
ATOM 15881 C C . GLU D 1 305 ? -28.905 -82.278 -57.633 1.00 31.68 305 GLU D C 1
ATOM 15882 O O . GLU D 1 305 ? -28.020 -82.954 -57.107 1.00 31.68 305 GLU D O 1
ATOM 15888 N N . MET D 1 306 ? -29.861 -82.782 -58.409 1.00 32.05 306 MET D N 1
ATOM 15889 C CA . MET D 1 306 ? -29.966 -84.201 -58.732 1.00 32.19 306 MET D CA 1
ATOM 15890 C C . MET D 1 306 ? -29.762 -84.385 -60.234 1.00 31.45 306 MET D C 1
ATOM 15891 O O . MET D 1 306 ? -30.722 -84.385 -61.005 1.00 31.92 306 MET D O 1
ATOM 15896 N N . ILE D 1 307 ? -28.506 -84.541 -60.640 1.00 30.18 307 ILE D N 1
ATOM 15897 C CA . ILE D 1 307 ? -28.154 -84.653 -62.058 1.00 29.99 307 ILE D CA 1
ATOM 15898 C C . ILE D 1 307 ? -28.533 -86.048 -62.550 1.00 30.62 307 ILE D C 1
ATOM 15899 O O . ILE D 1 307 ? -28.333 -87.029 -61.835 1.00 30.86 307 ILE D O 1
ATOM 15904 N N . LEU D 1 308 ? -29.073 -86.132 -63.767 1.00 31.01 308 LEU D N 1
ATOM 15905 C CA . LEU D 1 308 ? -29.649 -87.379 -64.287 1.00 32.05 308 LEU D CA 1
ATOM 15906 C C . LEU D 1 308 ? -28.948 -87.900 -65.552 1.00 32.34 308 LEU D C 1
ATOM 15907 O O . LEU D 1 308 ? -29.525 -87.874 -66.643 1.00 32.48 308 LEU D O 1
ATOM 15912 N N . PRO D 1 309 ? -27.701 -88.383 -65.418 1.00 32.26 309 PRO D N 1
ATOM 15913 C CA . PRO D 1 309 ? -27.016 -88.931 -66.580 1.00 33.12 309 PRO D CA 1
ATOM 15914 C C . PRO D 1 309 ? -27.384 -90.389 -66.801 1.00 34.33 309 PRO D C 1
ATOM 15915 O O . PRO D 1 309 ? -27.869 -91.046 -65.878 1.00 35.16 309 PRO D O 1
ATOM 15919 N N . ASP D 1 310 ? -27.154 -90.882 -68.015 1.00 35.54 310 ASP D N 1
ATOM 15920 C CA . ASP D 1 310 ? -27.194 -92.313 -68.286 1.00 36.69 310 ASP D CA 1
ATOM 15921 C C . ASP D 1 310 ? -25.758 -92.812 -68.286 1.00 36.37 310 ASP D C 1
ATOM 15922 O O . ASP D 1 310 ? -24.980 -92.478 -69.183 1.00 37.27 310 ASP D O 1
ATOM 15927 N N . LEU D 1 311 ? -25.411 -93.607 -67.276 1.00 35.51 311 LEU D N 1
ATOM 15928 C CA . LEU D 1 311 ? -24.046 -94.092 -67.101 1.00 34.88 311 LEU D CA 1
ATOM 15929 C C . LEU D 1 311 ? -23.970 -95.589 -67.341 1.00 35.66 311 LEU D C 1
ATOM 15930 O O . LEU D 1 311 ? -24.942 -96.313 -67.123 1.00 36.62 311 LEU D O 1
ATOM 15935 N N . THR D 1 312 ? -22.806 -96.042 -67.793 1.00 35.71 312 THR D N 1
ATOM 15936 C CA . THR D 1 312 ? -22.551 -97.462 -67.976 1.00 36.74 312 THR D CA 1
ATOM 15937 C C . THR D 1 312 ? -22.088 -98.032 -66.639 1.00 36.55 312 THR D C 1
ATOM 15938 O O . THR D 1 312 ? -20.962 -97.779 -66.205 1.00 35.48 312 THR D O 1
ATOM 15942 N N . VAL D 1 313 ? -22.969 -98.795 -65.995 1.00 37.15 313 VAL D N 1
ATOM 15943 C CA . VAL D 1 313 ? -22.696 -99.405 -64.696 1.00 37.36 313 VAL D CA 1
ATOM 15944 C C . VAL D 1 313 ? -22.485 -100.903 -64.894 1.00 38.57 313 VAL D C 1
ATOM 15945 O O . VAL D 1 313 ? -23.427 -101.631 -65.209 1.00 38.49 313 VAL D O 1
ATOM 15949 N N . LYS D 1 314 ? -21.242 -101.347 -64.707 1.00 39.63 314 LYS D N 1
ATOM 15950 C CA . LYS D 1 314 ? -20.839 -102.729 -64.963 1.00 41.73 314 LYS D CA 1
ATOM 15951 C C . LYS D 1 314 ? -21.291 -103.213 -66.342 1.00 41.20 314 LYS D C 1
ATOM 15952 O O . LYS D 1 314 ? -21.813 -104.318 -66.488 1.00 41.92 314 LYS D O 1
ATOM 15958 N N . GLY D 1 315 ? -21.082 -102.366 -67.347 1.00 40.29 315 GLY D N 1
ATOM 15959 C CA . GLY D 1 315 ? -21.403 -102.696 -68.734 1.00 40.88 315 GLY D CA 1
ATOM 15960 C C . GLY D 1 315 ? -22.840 -102.447 -69.163 1.00 41.11 315 GLY D C 1
ATOM 15961 O O . GLY D 1 315 ? -23.153 -102.560 -70.347 1.00 41.17 315 GLY D O 1
ATOM 15962 N N . LYS D 1 316 ? -23.716 -102.110 -68.217 1.00 40.63 316 LYS D N 1
ATOM 15963 C CA . LYS D 1 316 ? -25.136 -101.913 -68.500 1.00 41.51 316 LYS D CA 1
ATOM 15964 C C . LYS D 1 316 ? -25.459 -100.424 -68.456 1.00 40.57 316 LYS D C 1
ATOM 15965 O O . LYS D 1 316 ? -25.151 -99.750 -67.469 1.00 38.59 316 LYS D O 1
ATOM 15971 N N . LYS D 1 317 ? -26.075 -99.907 -69.519 1.00 40.68 317 LYS D N 1
ATOM 15972 C CA . LYS D 1 317 ? -26.496 -98.512 -69.538 1.00 40.79 317 LYS D CA 1
ATOM 15973 C C . LYS D 1 317 ? -27.640 -98.356 -68.542 1.00 39.72 317 LYS D C 1
ATOM 15974 O O . LYS D 1 317 ? -28.653 -99.053 -68.637 1.00 40.42 317 LYS D O 1
ATOM 15980 N N . THR D 1 318 ? -27.461 -97.442 -67.593 1.00 37.80 318 THR D N 1
ATOM 15981 C CA . THR D 1 318 ? -28.326 -97.336 -66.424 1.00 37.42 318 THR D CA 1
ATOM 15982 C C . THR D 1 318 ? -28.780 -95.889 -66.222 1.00 36.34 318 THR D C 1
ATOM 15983 O O . THR D 1 318 ? -27.951 -94.981 -66.269 1.00 35.66 318 THR D O 1
ATOM 15987 N N . PRO D 1 319 ? -30.092 -95.673 -65.998 1.00 36.72 319 PRO D N 1
ATOM 15988 C CA . PRO D 1 319 ? -30.571 -94.334 -65.647 1.00 36.27 319 PRO D CA 1
ATOM 15989 C C . PRO D 1 319 ? -30.203 -93.966 -64.207 1.00 35.59 319 PRO D C 1
ATOM 15990 O O . PRO D 1 319 ? -30.796 -94.483 -63.255 1.00 36.13 319 PRO D O 1
ATOM 15994 N N . CYS D 1 320 ? -29.225 -93.076 -64.063 1.00 34.53 320 CYS D N 1
ATOM 15995 C CA . CYS D 1 320 ? -28.689 -92.721 -62.756 1.00 34.12 320 CYS D CA 1
ATOM 15996 C C . CYS D 1 320 ? -29.136 -91.346 -62.279 1.00 33.48 320 CYS D C 1
ATOM 15997 O O . CYS D 1 320 ? -29.517 -90.488 -63.075 1.00 32.91 320 CYS D O 1
ATOM 16000 N N . LEU D 1 321 ? -29.084 -91.165 -60.961 1.00 32.80 321 LEU D N 1
ATOM 16001 C CA . LEU D 1 321 ? -29.153 -89.860 -60.326 1.00 32.22 321 LEU D CA 1
ATOM 16002 C C . LEU D 1 321 ? -27.806 -89.668 -59.646 1.00 31.16 321 LEU D C 1
ATOM 16003 O O . LEU D 1 321 ? -27.333 -90.561 -58.940 1.00 31.75 321 LEU D O 1
ATOM 16008 N N . VAL D 1 322 ? -27.189 -88.510 -59.862 1.00 29.81 322 VAL D N 1
ATOM 16009 C CA . VAL D 1 322 ? -25.897 -88.193 -59.262 1.00 29.05 322 VAL D CA 1
ATOM 16010 C C . VAL D 1 322 ? -26.025 -86.908 -58.444 1.00 28.96 322 VAL D C 1
ATOM 16011 O O . VAL D 1 322 ? -26.553 -85.900 -58.922 1.00 28.84 322 VAL D O 1
ATOM 16015 N N . HIS D 1 323 ? -25.539 -86.957 -57.205 1.00 28.69 323 HIS D N 1
ATOM 16016 C CA . HIS D 1 323 ? -25.758 -85.886 -56.239 1.00 28.44 323 HIS D CA 1
ATOM 16017 C C . HIS D 1 323 ? -24.523 -85.705 -55.363 1.00 28.01 323 HIS D C 1
ATOM 16018 O O . HIS D 1 323 ? -24.114 -86.623 -54.643 1.00 28.36 323 HIS D O 1
ATOM 16025 N N . PHE D 1 324 ? -23.936 -84.514 -55.435 1.00 27.83 324 PHE D N 1
ATOM 16026 C CA . PHE D 1 324 ? -22.800 -84.151 -54.602 1.00 27.82 324 PHE D CA 1
ATOM 16027 C C . PHE D 1 324 ? -23.324 -83.425 -53.375 1.00 28.06 324 PHE D C 1
ATOM 16028 O O . PHE D 1 324 ? -23.700 -82.254 -53.443 1.00 27.50 324 PHE D O 1
ATOM 16036 N N . ASP D 1 325 ? -23.347 -84.134 -52.252 1.00 28.76 325 ASP D N 1
ATOM 16037 C CA . ASP D 1 325 ? -24.016 -83.630 -51.060 1.00 29.65 325 ASP D CA 1
ATOM 16038 C C . ASP D 1 325 ? -23.147 -82.692 -50.235 1.00 29.63 325 ASP D C 1
ATOM 16039 O O . ASP D 1 325 ? -21.915 -82.744 -50.287 1.00 29.30 325 ASP D O 1
ATOM 16044 N N . ARG D 1 326 ? -23.816 -81.832 -49.469 1.00 29.86 326 ARG D N 1
ATOM 16045 C CA . ARG D 1 326 ? -23.168 -81.019 -48.442 1.00 30.28 326 ARG D CA 1
ATOM 16046 C C . ARG D 1 326 ? -22.292 -81.872 -47.515 1.00 30.51 326 ARG D C 1
ATOM 16047 O O . ARG D 1 326 ? -21.217 -81.440 -47.104 1.00 30.84 326 ARG D O 1
ATOM 16055 N N . ASN D 1 327 ? -22.742 -83.082 -47.191 1.00 30.70 327 ASN D N 1
ATOM 16056 C CA . ASN D 1 327 ? -21.978 -83.963 -46.300 1.00 31.60 327 ASN D CA 1
ATOM 16057 C C . ASN D 1 327 ? -20.641 -84.482 -46.877 1.00 30.93 327 ASN D C 1
ATOM 16058 O O . ASN D 1 327 ? -19.883 -85.155 -46.180 1.00 31.58 327 ASN D O 1
ATOM 16063 N N . GLY D 1 328 ? -20.355 -84.174 -48.144 1.00 29.73 328 GLY D N 1
ATOM 16064 C CA . GLY D 1 328 ? -19.042 -84.451 -48.720 1.00 29.11 328 GLY D CA 1
ATOM 16065 C C . GLY D 1 328 ? -18.963 -85.730 -49.535 1.00 28.85 328 GLY D C 1
ATOM 16066 O O . GLY D 1 328 ? -17.919 -86.024 -50.111 1.00 28.45 328 GLY D O 1
ATOM 16067 N N . PHE D 1 329 ? -20.058 -86.487 -49.583 1.00 28.90 329 PHE D N 1
ATOM 16068 C CA . PHE D 1 329 ? -20.124 -87.702 -50.390 1.00 29.30 329 PHE D CA 1
ATOM 16069 C C . PHE D 1 329 ? -20.796 -87.425 -51.731 1.00 28.58 329 PHE D C 1
ATOM 16070 O O . PHE D 1 329 ? -21.787 -86.689 -51.807 1.00 28.33 329 PHE D O 1
ATOM 16078 N N . GLY D 1 330 ? -20.237 -88.023 -52.781 1.00 28.62 330 GLY D N 1
ATOM 16079 C CA . GLY D 1 330 ? -20.817 -87.997 -54.119 1.00 28.11 330 GLY D CA 1
ATOM 16080 C C . GLY D 1 330 ? -21.623 -89.260 -54.327 1.00 28.38 330 GLY D C 1
ATOM 16081 O O . GLY D 1 330 ? -21.061 -90.353 -54.436 1.00 29.62 330 GLY D O 1
ATOM 16082 N N . TYR D 1 331 ? -22.943 -89.108 -54.377 1.00 28.71 331 TYR D N 1
ATOM 16083 C CA . TYR D 1 331 ? -23.864 -90.236 -54.455 1.00 29.33 331 TYR D CA 1
ATOM 16084 C C . TYR D 1 331 ? -24.243 -90.545 -55.898 1.00 29.56 331 TYR D C 1
ATOM 16085 O O . TYR D 1 331 ? -24.510 -89.634 -56.681 1.00 29.66 331 TYR D O 1
ATOM 16094 N N . VAL D 1 332 ? -24.262 -91.832 -56.240 1.00 30.05 332 VAL D N 1
ATOM 16095 C CA . VAL D 1 332 ? -24.822 -92.296 -57.503 1.00 30.37 332 VAL D CA 1
ATOM 16096 C C . VAL D 1 332 ? -25.932 -93.281 -57.165 1.00 31.45 332 VAL D C 1
ATOM 16097 O O . VAL D 1 332 ? -25.684 -94.308 -56.528 1.00 32.14 332 VAL D O 1
ATOM 16101 N N . LEU D 1 333 ? -27.151 -92.962 -57.585 1.00 32.38 333 LEU D N 1
ATOM 16102 C CA . LEU D 1 333 ? -28.302 -93.828 -57.363 1.00 33.81 333 LEU D CA 1
ATOM 16103 C C . LEU D 1 333 ? -28.925 -94.239 -58.686 1.00 34.70 333 LEU D C 1
ATOM 16104 O O . LEU D 1 333 ? -28.756 -93.558 -59.697 1.00 33.81 333 LEU D O 1
ATOM 16109 N N . ASP D 1 334 ? -29.642 -95.359 -58.670 1.00 35.85 334 ASP D N 1
ATOM 16110 C CA . ASP D 1 334 ? -30.539 -95.713 -59.760 1.00 36.84 334 ASP D CA 1
ATOM 16111 C C . ASP D 1 334 ? -31.790 -94.863 -59.572 1.00 37.27 334 ASP D C 1
ATOM 16112 O O . ASP D 1 334 ? -32.454 -94.956 -58.538 1.00 36.98 334 ASP D O 1
ATOM 16117 N N . ARG D 1 335 ? -32.112 -94.034 -60.564 1.00 37.13 335 ARG D N 1
ATOM 16118 C CA . ARG D 1 335 ? -33.200 -93.060 -60.411 1.00 37.82 335 ARG D CA 1
ATOM 16119 C C . ARG D 1 335 ? -34.604 -93.655 -60.593 1.00 39.33 335 ARG D C 1
ATOM 16120 O O . ARG D 1 335 ? -35.599 -92.952 -60.426 1.00 39.46 335 ARG D O 1
ATOM 16128 N N . ARG D 1 336 ? -34.684 -94.942 -60.931 1.00 40.23 336 ARG D N 1
ATOM 16129 C CA . ARG D 1 336 ? -35.965 -95.645 -60.962 1.00 41.79 336 ARG D CA 1
ATOM 16130 C C . ARG D 1 336 ? -36.411 -96.048 -59.557 1.00 42.13 336 ARG D C 1
ATOM 16131 O O . ARG D 1 336 ? -37.597 -95.975 -59.237 1.00 43.60 336 ARG D O 1
ATOM 16139 N N . THR D 1 337 ? -35.456 -96.469 -58.726 1.00 41.80 337 THR D N 1
ATOM 16140 C CA . THR D 1 337 ? -35.761 -97.109 -57.440 1.00 42.39 337 THR D CA 1
ATOM 16141 C C . THR D 1 337 ? -35.148 -96.459 -56.195 1.00 41.99 337 THR D C 1
ATOM 16142 O O . THR D 1 337 ? -35.639 -96.673 -55.086 1.00 42.65 337 THR D O 1
ATOM 16146 N N . GLY D 1 338 ? -34.084 -95.678 -56.365 1.00 40.85 338 GLY D N 1
ATOM 16147 C CA . GLY D 1 338 ? -33.352 -95.127 -55.230 1.00 40.75 338 GLY D CA 1
ATOM 16148 C C . GLY D 1 338 ? -32.264 -96.057 -54.721 1.00 41.22 338 GLY D C 1
ATOM 16149 O O . GLY D 1 338 ? -31.720 -95.842 -53.635 1.00 40.50 338 GLY D O 1
ATOM 16150 N N . GLN D 1 339 ? -31.947 -97.088 -55.505 1.00 41.56 339 GLN D N 1
ATOM 16151 C CA . GLN D 1 339 ? -30.838 -97.987 -55.199 1.00 42.29 339 GLN D CA 1
ATOM 16152 C C . GLN D 1 339 ? -29.543 -97.195 -55.158 1.00 40.75 339 GLN D C 1
ATOM 16153 O O . GLN D 1 339 ? -29.245 -96.447 -56.088 1.00 39.85 339 GLN D O 1
ATOM 16159 N N . LEU D 1 340 ? -28.777 -97.357 -54.084 1.00 40.11 340 LEU D N 1
ATOM 16160 C CA . LEU D 1 340 ? -27.468 -96.730 -53.992 1.00 39.15 340 LEU D CA 1
ATOM 16161 C C . LEU D 1 340 ? -26.473 -97.559 -54.801 1.00 38.26 340 LEU D C 1
ATOM 16162 O O . LEU D 1 340 ? -26.233 -98.727 -54.493 1.00 38.83 340 LEU D O 1
ATOM 16167 N N . ILE D 1 341 ? -25.907 -96.952 -55.840 1.00 36.78 341 ILE D N 1
ATOM 16168 C CA . ILE D 1 341 ? -24.913 -97.611 -56.685 1.00 36.37 341 ILE D CA 1
ATOM 16169 C C . ILE D 1 341 ? -23.513 -97.334 -56.143 1.00 35.78 341 ILE D C 1
ATOM 16170 O O . ILE D 1 341 ? -22.695 -98.247 -56.026 1.00 36.27 341 ILE D O 1
ATOM 16175 N N . GLU D 1 342 ? -23.243 -96.074 -55.812 1.00 35.42 342 GLU D N 1
ATOM 16176 C CA . GLU D 1 342 ? -21.946 -95.681 -55.278 1.00 35.29 342 GLU D CA 1
ATOM 16177 C C . GLU D 1 342 ? -22.077 -94.470 -54.363 1.00 34.33 342 GLU D C 1
ATOM 16178 O O . GLU D 1 342 ? -22.962 -93.637 -54.547 1.00 33.25 342 GLU D O 1
ATOM 16184 N N . ALA D 1 343 ? -21.185 -94.388 -53.379 1.00 33.97 343 ALA D N 1
ATOM 16185 C CA . ALA D 1 343 ? -21.072 -93.217 -52.509 1.00 33.71 343 ALA D CA 1
ATOM 16186 C C . ALA D 1 343 ? -19.634 -93.102 -52.015 1.00 33.65 343 ALA D C 1
ATOM 16187 O O . ALA D 1 343 ? -19.174 -93.938 -51.239 1.00 33.96 343 ALA D O 1
ATOM 16189 N N . GLN D 1 344 ? -18.931 -92.070 -52.475 1.00 33.07 344 GLN D N 1
ATOM 16190 C CA . GLN D 1 344 ? -17.536 -91.842 -52.104 1.00 33.33 344 GLN D CA 1
ATOM 16191 C C . GLN D 1 344 ? -17.303 -90.348 -51.900 1.00 32.78 344 GLN D C 1
ATOM 16192 O O . GLN D 1 344 ? -17.979 -89.521 -52.526 1.00 31.26 344 GLN D O 1
ATOM 16198 N N . PRO D 1 345 ? -16.347 -89.990 -51.022 1.00 33.21 345 PRO D N 1
ATOM 16199 C CA . PRO D 1 345 ? -16.107 -88.570 -50.769 1.00 32.96 345 PRO D CA 1
ATOM 16200 C C . PRO D 1 345 ? -15.520 -87.822 -51.973 1.00 32.14 345 PRO D C 1
ATOM 16201 O O . PRO D 1 345 ? -14.564 -88.292 -52.589 1.00 32.30 345 PRO D O 1
ATOM 16205 N N . PHE D 1 346 ? -16.102 -86.668 -52.298 1.00 31.06 346 PHE D N 1
ATOM 16206 C CA . PHE D 1 346 ? -15.545 -85.783 -53.329 1.00 30.57 346 PHE D CA 1
ATOM 16207 C C . PHE D 1 346 ? -14.731 -84.647 -52.703 1.00 31.22 346 PHE D C 1
ATOM 16208 O O . PHE D 1 346 ? -14.067 -83.888 -53.413 1.00 30.76 346 PHE D O 1
ATOM 16216 N N . VAL D 1 347 ? -14.791 -84.545 -51.373 1.00 32.27 347 VAL D N 1
ATOM 16217 C CA . VAL D 1 347 ? -13.899 -83.691 -50.588 1.00 33.08 347 VAL D CA 1
ATOM 16218 C C . VAL D 1 347 ? -13.374 -84.502 -49.404 1.00 34.41 347 VAL D C 1
ATOM 16219 O O . VAL D 1 347 ? -13.829 -85.619 -49.163 1.00 34.31 347 VAL D O 1
ATOM 16223 N N . TYR D 1 348 ? -12.422 -83.934 -48.668 1.00 35.33 348 TYR D N 1
ATOM 16224 C CA . TYR D 1 348 ? -11.938 -84.559 -47.441 1.00 36.61 348 TYR D CA 1
ATOM 16225 C C . TYR D 1 348 ? -13.090 -84.658 -46.441 1.00 36.23 348 TYR D C 1
ATOM 16226 O O . TYR D 1 348 ? -13.731 -83.656 -46.121 1.00 35.41 348 TYR D O 1
ATOM 16235 N N . VAL D 1 349 ? -13.343 -85.876 -45.965 1.00 36.34 349 VAL D N 1
ATOM 16236 C CA . VAL D 1 349 ? -14.429 -86.165 -45.032 1.00 36.55 349 VAL D CA 1
ATOM 16237 C C . VAL D 1 349 ? -13.849 -86.877 -43.814 1.00 38.25 349 VAL D C 1
ATOM 16238 O O . VAL D 1 349 ? -13.196 -87.909 -43.956 1.00 38.43 349 VAL D O 1
ATOM 16242 N N . ASN D 1 350 ? -14.084 -86.329 -42.622 1.00 39.03 350 ASN D N 1
ATOM 16243 C CA . ASN D 1 350 ? -13.649 -86.987 -41.384 1.00 40.66 350 ASN D CA 1
ATOM 16244 C C . ASN D 1 350 ? -14.761 -87.233 -40.352 1.00 41.58 350 ASN D C 1
ATOM 16245 O O . ASN D 1 350 ? -14.487 -87.734 -39.261 1.00 42.55 350 ASN D O 1
ATOM 16250 N N . TRP D 1 351 ? -16.002 -86.887 -40.694 1.00 40.89 351 TRP D N 1
ATOM 16251 C CA . TRP D 1 351 ? -17.150 -87.152 -39.820 1.00 41.57 351 TRP D CA 1
ATOM 16252 C C . TRP D 1 351 ? -17.649 -88.591 -39.972 1.00 42.30 351 TRP D C 1
ATOM 16253 O O . TRP D 1 351 ? -18.357 -89.102 -39.106 1.00 43.05 351 TRP D O 1
ATOM 16264 N N . ALA D 1 352 ? -17.282 -89.237 -41.075 1.00 41.88 352 ALA D N 1
ATOM 16265 C CA . ALA D 1 352 ? -17.636 -90.635 -41.306 1.00 42.64 352 ALA D CA 1
ATOM 16266 C C . ALA D 1 352 ? -16.521 -91.334 -42.070 1.00 42.78 352 ALA D C 1
ATOM 16267 O O . ALA D 1 352 ? -15.815 -90.709 -42.865 1.00 41.85 352 ALA D O 1
ATOM 16269 N N . LYS D 1 353 ? -16.366 -92.632 -41.822 1.00 44.63 353 LYS D N 1
ATOM 16270 C CA . LYS D 1 353 ? -15.366 -93.434 -42.519 1.00 45.02 353 LYS D CA 1
ATOM 16271 C C . LYS D 1 353 ? -15.826 -93.724 -43.944 1.00 43.67 353 LYS D C 1
ATOM 16272 O O . LYS D 1 353 ? -15.029 -93.673 -44.882 1.00 43.22 353 LYS D O 1
ATOM 16278 N N . GLU D 1 354 ? -17.115 -94.027 -44.088 1.00 43.27 354 GLU D N 1
ATOM 16279 C CA . GLU D 1 354 ? -17.698 -94.411 -45.371 1.00 42.70 354 GLU D CA 1
ATOM 16280 C C . GLU D 1 354 ? -19.220 -94.435 -45.273 1.00 42.07 354 GLU D C 1
ATOM 16281 O O . GLU D 1 354 ? -19.783 -94.266 -44.188 1.00 42.20 354 GLU D O 1
ATOM 16287 N N . ILE D 1 355 ? -19.876 -94.644 -46.411 1.00 40.88 355 ILE D N 1
ATOM 16288 C CA . ILE D 1 355 ? -21.289 -94.999 -46.437 1.00 41.38 355 ILE D CA 1
ATOM 16289 C C . ILE D 1 355 ? -21.354 -96.518 -46.530 1.00 43.57 355 ILE D C 1
ATOM 16290 O O . ILE D 1 355 ? -20.806 -97.108 -47.461 1.00 43.99 355 ILE D O 1
ATOM 16295 N N . SER D 1 356 ? -22.021 -97.144 -45.563 1.00 46.21 356 SER D N 1
ATOM 16296 C CA . SER D 1 356 ? -22.074 -98.602 -45.475 1.00 49.10 356 SER D CA 1
ATOM 16297 C C . SER D 1 356 ? -22.710 -99.227 -46.716 1.00 50.37 356 SER D C 1
ATOM 16298 O O . SER D 1 356 ? -23.791 -98.817 -47.140 1.00 49.43 356 SER D O 1
ATOM 16301 N N . LYS D 1 357 ? -22.029 -100.218 -47.290 1.00 52.42 357 LYS D N 1
ATOM 16302 C CA . LYS D 1 357 ? -22.575 -100.987 -48.409 1.00 54.19 357 LYS D CA 1
ATOM 16303 C C . LYS D 1 357 ? -23.704 -101.924 -47.959 1.00 55.07 357 LYS D C 1
ATOM 16304 O O . LYS D 1 357 ? -24.503 -102.374 -48.781 1.00 54.63 357 LYS D O 1
ATOM 16310 N N . GLU D 1 358 ? -23.764 -102.210 -46.658 1.00 56.58 358 GLU D N 1
ATOM 16311 C CA . GLU D 1 358 ? -24.758 -103.130 -46.102 1.00 58.24 358 GLU D CA 1
ATOM 16312 C C . GLU D 1 358 ? -26.160 -102.526 -46.029 1.00 56.96 358 GLU D C 1
ATOM 16313 O O . GLU D 1 358 ? -27.107 -103.093 -46.575 1.00 57.35 358 GLU D O 1
ATOM 16319 N N . ASN D 1 359 ? -26.285 -101.384 -45.354 1.00 55.42 359 ASN D N 1
ATOM 16320 C CA . ASN D 1 359 ? -27.593 -100.754 -45.122 1.00 54.52 359 ASN D CA 1
ATOM 16321 C C . ASN D 1 359 ? -27.698 -99.293 -45.585 1.00 51.69 359 ASN D C 1
ATOM 16322 O O . ASN D 1 359 ? -28.649 -98.597 -45.223 1.00 51.74 359 ASN D O 1
ATOM 16327 N N . ASP D 1 360 ? -26.724 -98.841 -46.378 1.00 48.70 360 ASP D N 1
ATOM 16328 C CA . ASP D 1 360 ? -26.716 -97.488 -46.957 1.00 46.02 360 ASP D CA 1
ATOM 16329 C C . ASP D 1 360 ? -26.761 -96.353 -45.924 1.00 45.07 360 ASP D C 1
ATOM 16330 O O . ASP D 1 360 ? -27.277 -95.271 -46.209 1.00 43.35 360 ASP D O 1
ATOM 16335 N N . ARG D 1 361 ? -26.218 -96.602 -44.734 1.00 44.90 361 ARG D N 1
ATOM 16336 C CA . ARG D 1 361 ? -26.135 -95.584 -43.691 1.00 44.55 361 ARG D CA 1
ATOM 16337 C C . ARG D 1 361 ? -24.680 -95.164 -43.510 1.00 43.46 361 ARG D C 1
ATOM 16338 O O . ARG D 1 361 ? -23.777 -95.979 -43.706 1.00 43.46 361 ARG D O 1
ATOM 16346 N N . PRO D 1 362 ? -24.442 -93.892 -43.137 1.00 42.43 362 PRO D N 1
ATOM 16347 C CA . PRO D 1 362 ? -23.066 -93.475 -42.851 1.00 42.09 362 PRO D CA 1
ATOM 16348 C C . PRO D 1 362 ? -22.452 -94.234 -41.670 1.00 43.52 362 PRO D C 1
ATOM 16349 O O . PRO D 1 362 ? -23.125 -94.458 -40.662 1.00 44.90 362 PRO D O 1
ATOM 16353 N N . VAL D 1 363 ? -21.187 -94.624 -41.809 1.00 43.58 363 VAL D N 1
ATOM 16354 C CA . VAL D 1 363 ? -20.426 -95.210 -40.710 1.00 44.79 363 VAL D CA 1
ATOM 16355 C C . VAL D 1 363 ? -19.742 -94.059 -39.974 1.00 45.30 363 VAL D C 1
ATOM 16356 O O . VAL D 1 363 ? -18.651 -93.624 -40.349 1.00 43.83 363 VAL D O 1
ATOM 16360 N N . GLU D 1 364 ? -20.397 -93.571 -38.923 1.00 46.97 364 GLU D N 1
ATOM 16361 C CA . GLU D 1 364 ? -19.965 -92.354 -38.239 1.00 48.14 364 GLU D CA 1
ATOM 16362 C C . GLU D 1 364 ? -18.711 -92.547 -37.398 1.00 49.30 364 GLU D C 1
ATOM 16363 O O . GLU D 1 364 ? -18.477 -93.625 -36.850 1.00 50.25 364 GLU D O 1
ATOM 16369 N N . ILE D 1 365 ? -17.916 -91.484 -37.310 1.00 49.28 365 ILE D N 1
ATOM 16370 C CA . ILE D 1 365 ? -16.773 -91.416 -36.407 1.00 50.76 365 ILE D CA 1
ATOM 16371 C C . ILE D 1 365 ? -17.226 -90.645 -35.161 1.00 51.51 365 ILE D C 1
ATOM 16372 O O . ILE D 1 365 ? -17.378 -89.425 -35.221 1.00 50.44 365 ILE D O 1
ATOM 16377 N N . PRO D 1 366 ? -17.445 -91.354 -34.030 1.00 53.11 366 PRO D N 1
ATOM 16378 C CA . PRO D 1 366 ? -18.023 -90.776 -32.802 1.00 54.26 366 PRO D CA 1
ATOM 16379 C C . PRO D 1 366 ? -17.448 -89.428 -32.361 1.00 54.54 366 PRO D C 1
ATOM 16380 O O . PRO D 1 366 ? -18.199 -88.564 -31.901 1.00 54.36 366 PRO D O 1
ATOM 16384 N N . GLU D 1 367 ? -16.136 -89.252 -32.502 1.00 54.56 367 GLU D N 1
ATOM 16385 C CA . GLU D 1 367 ? -15.466 -88.029 -32.048 1.00 55.12 367 GLU D CA 1
ATOM 16386 C C . GLU D 1 367 ? -15.850 -86.773 -32.838 1.00 53.28 367 GLU D C 1
ATOM 16387 O O . GLU D 1 367 ? -15.552 -85.660 -32.402 1.00 52.89 367 GLU D O 1
ATOM 16393 N N . LYS D 1 368 ? -16.501 -86.944 -33.990 1.00 51.04 368 LYS D N 1
ATOM 16394 C CA . LYS D 1 368 ? -16.887 -85.814 -34.841 1.00 49.63 368 LYS D CA 1
ATOM 16395 C C . LYS D 1 368 ? -18.390 -85.504 -34.856 1.00 49.02 368 LYS D C 1
ATOM 16396 O O . LYS D 1 368 ? -18.797 -84.513 -35.462 1.00 47.74 368 LYS D O 1
ATOM 16402 N N . ARG D 1 369 ? -19.211 -86.332 -34.209 1.00 49.72 369 ARG D N 1
ATOM 16403 C CA . ARG D 1 369 ? -20.633 -86.009 -34.038 1.00 49.87 369 ARG D CA 1
ATOM 16404 C C . ARG D 1 369 ? -20.781 -84.978 -32.918 1.00 51.47 369 ARG D C 1
ATOM 16405 O O . ARG D 1 369 ? -20.086 -85.053 -31.900 1.00 52.17 369 ARG D O 1
ATOM 16413 N N . THR D 1 370 ? -21.690 -84.025 -33.109 1.00 51.35 370 THR D N 1
ATOM 16414 C CA . THR D 1 370 ? -21.814 -82.881 -32.203 1.00 53.02 370 THR D CA 1
ATOM 16415 C C . THR D 1 370 ? -22.759 -83.165 -31.043 1.00 55.07 370 THR D C 1
ATOM 16416 O O . THR D 1 370 ? -23.580 -84.083 -31.104 1.00 55.29 370 THR D O 1
ATOM 16420 N N . LYS D 1 371 ? -22.629 -82.365 -29.988 1.00 56.85 371 LYS D N 1
ATOM 16421 C CA . LYS D 1 371 ? -23.457 -82.511 -28.788 1.00 59.21 371 LYS D CA 1
ATOM 16422 C C . LYS D 1 371 ? -23.745 -81.163 -28.126 1.00 59.80 371 LYS D C 1
ATOM 16423 O O . LYS D 1 371 ? -23.111 -80.152 -28.442 1.00 58.30 371 LYS D O 1
ATOM 16429 N N . GLN D 1 372 ? -24.710 -81.168 -27.208 1.00 61.27 372 GLN D N 1
ATOM 16430 C CA . GLN D 1 372 ? -25.196 -79.950 -26.563 1.00 62.29 372 GLN D CA 1
ATOM 16431 C C . GLN D 1 372 ? -24.247 -79.476 -25.466 1.00 63.86 372 GLN D C 1
ATOM 16432 O O . GLN D 1 372 ? -23.890 -80.243 -24.573 1.00 65.65 372 GLN D O 1
ATOM 16438 N N . GLY D 1 373 ? -23.844 -78.208 -25.545 1.00 63.76 373 GLY D N 1
ATOM 16439 C CA . GLY D 1 373 ? -23.003 -77.585 -24.521 1.00 65.71 373 GLY D CA 1
ATOM 16440 C C . GLY D 1 373 ? -21.550 -78.034 -24.505 1.00 65.84 373 GLY D C 1
ATOM 16441 O O . GLY D 1 373 ? -20.772 -77.581 -23.662 1.00 66.91 373 GLY D O 1
ATOM 16442 N N . VAL D 1 374 ? -21.183 -78.920 -25.431 1.00 63.77 374 VAL D N 1
ATOM 16443 C CA . VAL D 1 374 ? -19.830 -79.459 -25.516 1.00 63.95 374 VAL D CA 1
ATOM 16444 C C . VAL D 1 374 ? -19.364 -79.330 -26.963 1.00 61.59 374 VAL D C 1
ATOM 16445 O O . VAL D 1 374 ? -20.025 -79.818 -27.883 1.00 61.13 374 VAL D O 1
ATOM 16449 N N . ASP D 1 375 ? -18.225 -78.672 -27.157 1.00 61.14 375 ASP D N 1
ATOM 16450 C CA . ASP D 1 375 ? -17.723 -78.378 -28.495 1.00 59.34 375 ASP D CA 1
ATOM 16451 C C . ASP D 1 375 ? -17.132 -79.625 -29.147 1.00 58.15 375 ASP D C 1
ATOM 16452 O O . ASP D 1 375 ? -16.546 -80.474 -28.473 1.00 58.93 375 ASP D O 1
ATOM 16457 N N . THR D 1 376 ? -17.299 -79.723 -30.463 1.00 55.61 376 THR D N 1
ATOM 16458 C CA . THR D 1 376 ? -16.684 -80.778 -31.263 1.00 54.75 376 THR D CA 1
ATOM 16459 C C . THR D 1 376 ? -15.797 -80.091 -32.291 1.00 53.63 376 THR D C 1
ATOM 16460 O O . THR D 1 376 ? -16.253 -79.192 -32.996 1.00 52.25 376 THR D O 1
ATOM 16464 N N . LYS D 1 377 ? -14.537 -80.511 -32.373 1.00 54.26 377 LYS D N 1
ATOM 16465 C CA . LYS D 1 377 ? -13.521 -79.772 -33.127 1.00 54.12 377 LYS D CA 1
ATOM 16466 C C . LYS D 1 377 ? -13.025 -80.509 -34.367 1.00 52.72 377 LYS D C 1
ATOM 16467 O O . LYS D 1 377 ? -13.012 -81.740 -34.405 1.00 52.52 377 LYS D O 1
ATOM 16473 N N . GLY D 1 378 ? -12.617 -79.736 -35.373 1.00 51.58 378 GLY D N 1
ATOM 16474 C CA . GLY D 1 378 ? -11.957 -80.267 -36.566 1.00 50.53 378 GLY D CA 1
ATOM 16475 C C . GLY D 1 378 ? -12.835 -81.145 -37.436 1.00 49.07 378 GLY D C 1
ATOM 16476 O O . GLY D 1 378 ? -12.424 -82.235 -37.837 1.00 48.98 378 GLY D O 1
ATOM 16477 N N . ILE D 1 379 ? -14.041 -80.666 -37.727 1.00 47.79 379 ILE D N 1
ATOM 16478 C CA . ILE D 1 379 ? -15.013 -81.421 -38.512 1.00 46.46 379 ILE D CA 1
ATOM 16479 C C . ILE D 1 379 ? -14.977 -80.936 -39.955 1.00 44.14 379 ILE D C 1
ATOM 16480 O O . ILE D 1 379 ? -15.248 -79.766 -40.224 1.00 43.15 379 ILE D O 1
ATOM 16485 N N . CYS D 1 380 ? -14.643 -81.839 -40.874 1.00 43.35 380 CYS D N 1
ATOM 16486 C CA . CYS D 1 380 ? -14.597 -81.526 -42.301 1.00 42.09 380 CYS D CA 1
ATOM 16487 C C . CYS D 1 380 ? -15.517 -82.502 -43.047 1.00 40.74 380 CYS D C 1
ATOM 16488 O O . CYS D 1 380 ? -15.468 -83.702 -42.781 1.00 39.73 380 CYS D O 1
ATOM 16491 N N . PRO D 1 381 ? -16.353 -82.011 -43.968 1.00 38.37 381 PRO D N 1
ATOM 16492 C CA . PRO D 1 381 ? -16.501 -80.586 -44.266 1.00 37.73 381 PRO D CA 1
ATOM 16493 C C . PRO D 1 381 ? -17.317 -79.862 -43.197 1.00 38.18 381 PRO D C 1
ATOM 16494 O O . PRO D 1 381 ? -17.972 -80.508 -42.375 1.00 38.43 381 PRO D O 1
ATOM 16498 N N . ASN D 1 382 ? -17.280 -78.533 -43.207 1.00 38.22 382 ASN D N 1
ATOM 16499 C CA . ASN D 1 382 ? -18.139 -77.758 -42.310 1.00 38.96 382 ASN D CA 1
ATOM 16500 C C . ASN D 1 382 ? -19.562 -77.668 -42.866 1.00 37.80 382 ASN D C 1
ATOM 16501 O O . ASN D 1 382 ? -19.867 -78.269 -43.905 1.00 36.14 382 ASN D O 1
ATOM 16506 N N . SER D 1 383 ? -20.422 -76.920 -42.180 1.00 37.14 383 SER D N 1
ATOM 16507 C CA . SER D 1 383 ? -21.844 -76.854 -42.517 1.00 36.65 383 SER D CA 1
ATOM 16508 C C . SER D 1 383 ? -22.121 -76.348 -43.935 1.00 35.01 383 SER D C 1
ATOM 16509 O O . SER D 1 383 ? -23.146 -76.688 -44.519 1.00 34.82 383 SER D O 1
ATOM 16512 N N . MET D 1 384 ? -21.212 -75.541 -44.479 1.00 34.47 384 MET D N 1
ATOM 16513 C CA . MET D 1 384 ? -21.326 -75.087 -45.871 1.00 33.53 384 MET D CA 1
ATOM 16514 C C . MET D 1 384 ? -21.143 -76.244 -46.844 1.00 32.81 384 MET D C 1
ATOM 16515 O O . MET D 1 384 ? -21.573 -76.165 -47.997 1.00 31.92 384 MET D O 1
ATOM 16520 N N . GLY D 1 385 ? -20.495 -77.307 -46.369 1.00 33.09 385 GLY D N 1
ATOM 16521 C CA . GLY D 1 385 ? -20.482 -78.598 -47.046 1.00 32.73 385 GLY D CA 1
ATOM 16522 C C . GLY D 1 385 ? -19.306 -78.800 -47.977 1.00 31.63 385 GLY D C 1
ATOM 16523 O O . GLY D 1 385 ? -18.487 -77.902 -48.164 1.00 31.31 385 GLY D O 1
ATOM 16524 N N . GLY D 1 386 ? -19.224 -79.995 -48.560 1.00 31.40 386 GLY D N 1
ATOM 16525 C CA . GLY D 1 386 ? -18.248 -80.276 -49.608 1.00 30.61 386 GLY D CA 1
ATOM 16526 C C . GLY D 1 386 ? -18.520 -79.346 -50.772 1.00 29.60 386 GLY D C 1
ATOM 16527 O O . GLY D 1 386 ? -17.599 -78.815 -51.390 1.00 29.00 386 GLY D O 1
ATOM 16528 N N . LYS D 1 387 ? -19.802 -79.159 -51.062 1.00 29.69 387 LYS D N 1
ATOM 16529 C CA . LYS D 1 387 ? -20.258 -78.029 -51.858 1.00 29.12 387 LYS D CA 1
ATOM 16530 C C . LYS D 1 387 ? -21.633 -77.594 -51.363 1.00 29.83 387 LYS D C 1
ATOM 16531 O O . LYS D 1 387 ? -22.394 -78.398 -50.815 1.00 30.54 387 LYS D O 1
ATOM 16537 N N . ASP D 1 388 ? -21.941 -76.317 -51.555 1.00 29.69 388 ASP D N 1
ATOM 16538 C CA . ASP D 1 388 ? -23.259 -75.791 -51.235 1.00 30.42 388 ASP D CA 1
ATOM 16539 C C . ASP D 1 388 ? -24.125 -75.835 -52.510 1.00 29.84 388 ASP D C 1
ATOM 16540 O O . ASP D 1 388 ? -23.865 -76.647 -53.403 1.00 30.08 388 ASP D O 1
ATOM 16545 N N . GLN D 1 389 ? -25.141 -74.978 -52.593 1.00 29.71 389 GLN D N 1
ATOM 16546 C CA . GLN D 1 389 ? -26.114 -74.998 -53.696 1.00 29.11 389 GLN D CA 1
ATOM 16547 C C . GLN D 1 389 ? -25.531 -74.901 -55.116 1.00 27.66 389 GLN D C 1
ATOM 16548 O O . GLN D 1 389 ? -26.135 -75.411 -56.062 1.00 28.05 389 GLN D O 1
ATOM 16554 N N . GLN D 1 390 ? -24.379 -74.248 -55.254 1.00 26.64 390 GLN D N 1
ATOM 16555 C CA . GLN D 1 390 ? -23.722 -74.064 -56.558 1.00 26.22 390 GLN D CA 1
ATOM 16556 C C . GLN D 1 390 ? -23.651 -75.382 -57.347 1.00 25.61 390 GLN D C 1
ATOM 16557 O O . GLN D 1 390 ? -22.951 -76.309 -56.942 1.00 25.56 390 GLN D O 1
ATOM 16563 N N . PRO D 1 391 ? -24.383 -75.469 -58.479 1.00 24.90 391 PRO D N 1
ATOM 16564 C CA . PRO D 1 391 ? -24.585 -76.747 -59.167 1.00 24.82 391 PRO D CA 1
ATOM 16565 C C . PRO D 1 391 ? -23.410 -77.249 -60.015 1.00 25.15 391 PRO D C 1
ATOM 16566 O O . PRO D 1 391 ? -22.771 -76.469 -60.712 1.00 25.42 391 PRO D O 1
ATOM 16570 N N . ALA D 1 392 ? -23.145 -78.552 -59.945 1.00 25.10 392 ALA D N 1
ATOM 16571 C CA . ALA D 1 392 ? -22.110 -79.199 -60.753 1.00 25.05 392 ALA D CA 1
ATOM 16572 C C . ALA D 1 392 ? -22.570 -79.374 -62.192 1.00 25.19 392 ALA D C 1
ATOM 16573 O O . ALA D 1 392 ? -23.749 -79.214 -62.492 1.00 25.95 392 ALA D O 1
ATOM 16575 N N . ALA D 1 393 ? -21.626 -79.708 -63.067 1.00 25.55 393 ALA D N 1
ATOM 16576 C CA . ALA D 1 393 ? -21.918 -80.007 -64.472 1.00 25.68 393 ALA D CA 1
ATOM 16577 C C . ALA D 1 393 ? -21.436 -81.405 -64.834 1.00 26.36 393 ALA D C 1
ATOM 16578 O O . ALA D 1 393 ? -20.559 -81.957 -64.176 1.00 26.76 393 ALA D O 1
ATOM 16580 N N . PHE D 1 394 ? -22.022 -81.964 -65.892 1.00 27.36 394 PHE D N 1
ATOM 16581 C CA . PHE D 1 394 ? -21.681 -83.289 -66.399 1.00 27.87 394 PHE D CA 1
ATOM 16582 C C . PHE D 1 394 ? -21.437 -83.198 -67.903 1.00 28.24 394 PHE D C 1
ATOM 16583 O O . PHE D 1 394 ? -22.228 -82.581 -68.607 1.00 28.98 394 PHE D O 1
ATOM 16591 N N . SER D 1 395 ? -20.350 -83.804 -68.377 1.00 28.73 395 SER D N 1
ATOM 16592 C CA . SER D 1 395 ? -20.073 -83.904 -69.818 1.00 29.25 395 SER D CA 1
ATOM 16593 C C . SER D 1 395 ? -20.370 -85.314 -70.320 1.00 30.80 395 SER D C 1
ATOM 16594 O O . SER D 1 395 ? -19.715 -86.270 -69.898 1.00 30.83 395 SER D O 1
ATOM 16597 N N . PRO D 1 396 ? -21.353 -85.455 -71.227 1.00 32.25 396 PRO D N 1
ATOM 16598 C CA . PRO D 1 396 ? -21.581 -86.782 -71.807 1.00 33.70 396 PRO D CA 1
ATOM 16599 C C . PRO D 1 396 ? -20.437 -87.246 -72.717 1.00 35.87 396 PRO D C 1
ATOM 16600 O O . PRO D 1 396 ? -20.329 -88.440 -72.995 1.00 36.28 396 PRO D O 1
ATOM 16604 N N . GLN D 1 397 ? -19.600 -86.313 -73.173 1.00 37.36 397 GLN D N 1
ATOM 16605 C CA . GLN D 1 397 ? -18.411 -86.653 -73.961 1.00 39.23 397 GLN D CA 1
ATOM 16606 C C . GLN D 1 397 ? -17.343 -87.355 -73.119 1.00 37.84 397 GLN D C 1
ATOM 16607 O O . GLN D 1 397 ? -16.846 -88.406 -73.509 1.00 38.43 397 GLN D O 1
ATOM 16613 N N . THR D 1 398 ? -16.994 -86.775 -71.971 1.00 35.66 398 THR D N 1
ATOM 16614 C CA . THR D 1 398 ? -15.967 -87.358 -71.098 1.00 34.64 398 THR D CA 1
ATOM 16615 C C . THR D 1 398 ? -16.544 -88.354 -70.089 1.00 33.53 398 THR D C 1
ATOM 16616 O O . THR D 1 398 ? -15.822 -89.215 -69.586 1.00 33.98 398 THR D O 1
ATOM 16620 N N . GLY D 1 399 ? -17.838 -88.231 -69.800 1.00 32.58 399 GLY D N 1
ATOM 16621 C CA . GLY D 1 399 ? -18.500 -89.072 -68.809 1.00 32.45 399 GLY D CA 1
ATOM 16622 C C . GLY D 1 399 ? -18.177 -88.672 -67.378 1.00 31.76 399 GLY D C 1
ATOM 16623 O O . GLY D 1 399 ? -18.425 -89.441 -66.452 1.00 32.21 399 GLY D O 1
ATOM 16624 N N . LEU D 1 400 ? -17.628 -87.471 -67.201 1.00 30.39 400 LEU D N 1
ATOM 16625 C CA . LEU D 1 400 ? -17.156 -87.004 -65.896 1.00 29.40 400 LEU D CA 1
ATOM 16626 C C . LEU D 1 400 ? -17.938 -85.791 -65.418 1.00 28.19 400 LEU D C 1
ATOM 16627 O O . LEU D 1 400 ? -18.648 -85.139 -66.188 1.00 27.29 400 LEU D O 1
ATOM 16632 N N . PHE D 1 401 ? -17.794 -85.497 -64.128 1.00 27.06 401 PHE D N 1
ATOM 16633 C CA . PHE D 1 401 ? -18.464 -84.370 -63.503 1.00 26.75 401 PHE D CA 1
ATOM 16634 C C . PHE D 1 401 ? -17.467 -83.275 -63.170 1.00 26.29 401 PHE D C 1
ATOM 16635 O O . PHE D 1 401 ? -16.299 -83.547 -62.901 1.00 27.12 401 PHE D O 1
ATOM 16643 N N . TYR D 1 402 ? -17.947 -82.037 -63.200 1.00 26.07 402 TYR D N 1
ATOM 16644 C CA . TYR D 1 402 ? -17.126 -80.866 -62.928 1.00 25.99 402 TYR D CA 1
ATOM 16645 C C . TYR D 1 402 ? -17.813 -80.102 -61.809 1.00 25.48 402 TYR D C 1
ATOM 16646 O O . TYR D 1 402 ? -18.887 -79.527 -61.987 1.00 24.90 402 TYR D O 1
ATOM 16655 N N . VAL D 1 403 ? -17.169 -80.120 -60.646 1.00 25.80 403 VAL D N 1
ATOM 16656 C CA . VAL D 1 403 ? -17.832 -79.803 -59.392 1.00 25.71 403 VAL D CA 1
ATOM 16657 C C . VAL D 1 403 ? -17.148 -78.629 -58.692 1.00 25.84 403 VAL D C 1
ATOM 16658 O O . VAL D 1 403 ? -15.942 -78.673 -58.433 1.00 25.89 403 VAL D O 1
ATOM 16662 N N . PRO D 1 404 ? -17.917 -77.573 -58.385 1.00 25.49 404 PRO D N 1
ATOM 16663 C CA . PRO D 1 404 ? -17.378 -76.517 -57.542 1.00 25.64 404 PRO D CA 1
ATOM 16664 C C . PRO D 1 404 ? -17.434 -76.999 -56.097 1.00 26.63 404 PRO D C 1
ATOM 16665 O O . PRO D 1 404 ? -18.460 -77.534 -55.682 1.00 27.77 404 PRO D O 1
ATOM 16669 N N . THR D 1 405 ? -16.351 -76.826 -55.344 1.00 27.26 405 THR D N 1
ATOM 16670 C CA . THR D 1 405 ? -16.305 -77.328 -53.963 1.00 28.03 405 THR D CA 1
ATOM 16671 C C . THR D 1 405 ? -15.770 -76.303 -52.978 1.00 28.59 405 THR D C 1
ATOM 16672 O O . THR D 1 405 ? -15.121 -75.325 -53.357 1.00 28.13 405 THR D O 1
ATOM 16676 N N . ASN D 1 406 ? -16.062 -76.561 -51.707 1.00 30.10 406 ASN D N 1
ATOM 16677 C CA . ASN D 1 406 ? -15.458 -75.856 -50.582 1.00 31.09 406 ASN D CA 1
ATOM 16678 C C . ASN D 1 406 ? -14.348 -76.715 -49.974 1.00 32.39 406 ASN D C 1
ATOM 16679 O O . ASN D 1 406 ? -14.363 -77.940 -50.094 1.00 31.78 406 ASN D O 1
ATOM 16684 N N . ASN D 1 407 ? -13.392 -76.059 -49.320 1.00 33.23 407 ASN D N 1
ATOM 16685 C CA . ASN D 1 407 ? -12.334 -76.738 -48.575 1.00 34.16 407 ASN D CA 1
ATOM 16686 C C . ASN D 1 407 ? -12.206 -76.106 -47.198 1.00 35.65 407 ASN D C 1
ATOM 16687 O O . ASN D 1 407 ? -11.299 -75.311 -46.946 1.00 36.36 407 ASN D O 1
ATOM 16692 N N . MET D 1 408 ? -13.127 -76.466 -46.312 1.00 36.17 408 MET D N 1
ATOM 16693 C CA . MET D 1 408 ? -13.201 -75.852 -44.993 1.00 37.98 408 MET D CA 1
ATOM 16694 C C . MET D 1 408 ? -13.620 -76.860 -43.934 1.00 39.66 408 MET D C 1
ATOM 16695 O O . MET D 1 408 ? -14.236 -77.883 -44.233 1.00 39.25 408 MET D O 1
ATOM 16700 N N . CYS D 1 409 ? -13.267 -76.554 -42.691 1.00 40.95 409 CYS D N 1
ATOM 16701 C CA . CYS D 1 409 ? -13.636 -77.369 -41.540 1.00 43.09 409 CYS D CA 1
ATOM 16702 C C . CYS D 1 409 ? -14.211 -76.443 -40.476 1.00 42.27 409 CYS D C 1
ATOM 16703 O O . CYS D 1 409 ? -14.325 -75.234 -40.701 1.00 41.61 409 CYS D O 1
ATOM 16706 N N . MET D 1 410 ? -14.579 -77.001 -39.326 1.00 42.12 410 MET D N 1
ATOM 16707 C CA . MET D 1 410 ? -15.201 -76.204 -38.277 1.00 42.34 410 MET D CA 1
ATOM 16708 C C . MET D 1 410 ? -15.130 -76.837 -36.900 1.00 44.28 410 MET D C 1
ATOM 16709 O O . MET D 1 410 ? -14.887 -78.038 -36.761 1.00 44.29 410 MET D O 1
ATOM 16714 N N . ASN D 1 411 ? -15.349 -75.991 -35.895 1.00 45.97 411 ASN D N 1
ATOM 16715 C CA . ASN D 1 411 ? -15.789 -76.419 -34.575 1.00 47.79 411 ASN D CA 1
ATOM 16716 C C . ASN D 1 411 ? -17.298 -76.172 -34.500 1.00 47.68 411 ASN D C 1
ATOM 16717 O O . ASN D 1 411 ? -17.787 -75.164 -35.014 1.00 46.73 411 ASN D O 1
ATOM 16722 N N . TYR D 1 412 ? -18.027 -77.085 -33.864 1.00 48.16 412 TYR D N 1
ATOM 16723 C CA . TYR D 1 412 ? -19.492 -77.042 -33.831 1.00 47.98 412 TYR D CA 1
ATOM 16724 C C . TYR D 1 412 ? -19.966 -77.463 -32.442 1.00 50.38 412 TYR D C 1
ATOM 16725 O O . TYR D 1 412 ? -19.648 -78.559 -31.979 1.00 49.92 412 TYR D O 1
ATOM 16734 N N . GLU D 1 413 ? -20.725 -76.584 -31.790 1.00 51.70 413 GLU D N 1
ATOM 16735 C CA . GLU D 1 413 ? -21.257 -76.833 -30.452 1.00 54.61 413 GLU D CA 1
ATOM 16736 C C . GLU D 1 413 ? -22.759 -76.594 -30.452 1.00 54.74 413 GLU D C 1
ATOM 16737 O O . GLU D 1 413 ? -23.209 -75.487 -30.748 1.00 54.10 413 GLU D O 1
ATOM 16743 N N . GLY D 1 414 ? -23.529 -77.628 -30.120 1.00 55.33 414 GLY D N 1
ATOM 16744 C CA . GLY D 1 414 ? -24.976 -77.498 -29.995 1.00 56.40 414 GLY D CA 1
ATOM 16745 C C . GLY D 1 414 ? -25.352 -76.678 -28.772 1.00 59.02 414 GLY D C 1
ATOM 16746 O O . GLY D 1 414 ? -24.662 -76.722 -27.752 1.00 60.68 414 GLY D O 1
ATOM 16747 N N . VAL D 1 415 ? -26.447 -75.930 -28.886 1.00 59.95 415 VAL D N 1
ATOM 16748 C CA . VAL D 1 415 ? -26.989 -75.122 -27.791 1.00 62.60 415 VAL D CA 1
ATOM 16749 C C . VAL D 1 415 ? -28.498 -75.336 -27.758 1.00 63.62 415 VAL D C 1
ATOM 16750 O O . VAL D 1 415 ? -29.123 -75.511 -28.804 1.00 63.11 415 VAL D O 1
ATOM 16754 N N . GLU D 1 416 ? -29.080 -75.319 -26.562 1.00 66.09 416 GLU D N 1
ATOM 16755 C CA . GLU D 1 416 ? -30.527 -75.494 -26.414 1.00 67.76 416 GLU D CA 1
ATOM 16756 C C . GLU D 1 416 ? -31.243 -74.356 -27.152 1.00 67.61 416 GLU D C 1
ATOM 16757 O O . GLU D 1 416 ? -30.805 -73.205 -27.094 1.00 68.57 416 GLU D O 1
ATOM 16763 N N . ALA D 1 417 ? -32.335 -74.684 -27.842 1.00 67.29 417 ALA D N 1
ATOM 16764 C CA . ALA D 1 417 ? -33.025 -73.727 -28.713 1.00 66.39 417 ALA D CA 1
ATOM 16765 C C . ALA D 1 417 ? -34.528 -73.690 -28.447 1.00 67.64 417 ALA D C 1
ATOM 16766 O O . ALA D 1 417 ? -35.181 -74.733 -28.387 1.00 67.75 417 ALA D O 1
ATOM 16768 N N . THR D 1 418 ? -35.061 -72.478 -28.292 1.00 68.77 418 THR D N 1
ATOM 16769 C CA . THR D 1 418 ? -36.490 -72.260 -28.076 1.00 69.76 418 THR D CA 1
ATOM 16770 C C . THR D 1 418 ? -37.133 -71.736 -29.358 1.00 67.51 418 THR D C 1
ATOM 16771 O O . THR D 1 418 ? -36.537 -70.922 -30.066 1.00 65.81 418 THR D O 1
ATOM 16775 N N . TYR D 1 419 ? -38.345 -72.203 -29.649 1.00 67.81 419 TYR D N 1
ATOM 16776 C CA . TYR D 1 419 ? -39.065 -71.787 -30.852 1.00 66.33 419 TYR D CA 1
ATOM 16777 C C . TYR D 1 419 ? -39.877 -70.516 -30.613 1.00 67.56 419 TYR D C 1
ATOM 16778 O O . TYR D 1 419 ? -40.563 -70.388 -29.599 1.00 69.64 419 TYR D O 1
ATOM 16787 N N . THR D 1 420 ? -39.786 -69.586 -31.561 1.00 66.05 420 THR D N 1
ATOM 16788 C CA . THR D 1 420 ? -40.621 -68.388 -31.587 1.00 67.11 420 THR D CA 1
ATOM 16789 C C . THR D 1 420 ? -41.006 -68.119 -33.041 1.00 65.25 420 THR D C 1
ATOM 16790 O O . THR D 1 420 ? -40.150 -67.776 -33.857 1.00 63.38 420 THR D O 1
ATOM 16794 N N . ALA D 1 421 ? -42.292 -68.279 -33.354 1.00 66.35 421 ALA D N 1
ATOM 16795 C CA . ALA D 1 421 ? -42.783 -68.213 -34.736 1.00 64.93 421 ALA D CA 1
ATOM 16796 C C . ALA D 1 421 ? -42.355 -66.930 -35.448 1.00 63.91 421 ALA D C 1
ATOM 16797 O O . ALA D 1 421 ? -42.623 -65.827 -34.968 1.00 65.44 421 ALA D O 1
ATOM 16799 N N . GLY D 1 422 ? -41.690 -67.089 -36.592 1.00 61.30 422 GL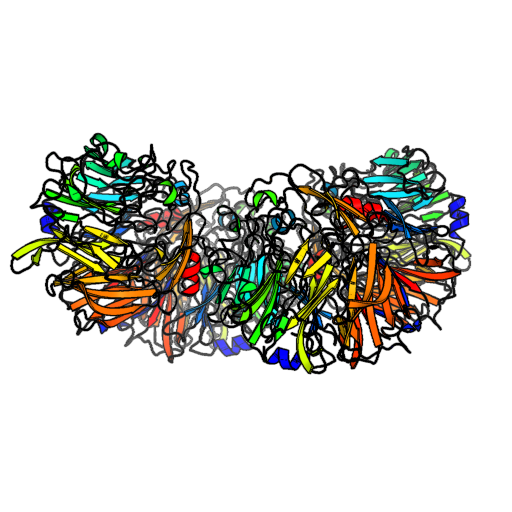Y D N 1
ATOM 16800 C CA . GLY D 1 422 ? -41.158 -65.960 -37.353 1.00 59.73 422 GLY D CA 1
ATOM 16801 C C . GLY D 1 422 ? -39.726 -65.598 -36.993 1.00 58.89 422 GLY D C 1
ATOM 16802 O O . GLY D 1 422 ? -39.113 -64.764 -37.661 1.00 57.90 422 GLY D O 1
ATOM 16803 N N . ALA D 1 423 ? -39.192 -66.221 -35.941 1.00 59.83 423 ALA D N 1
ATOM 16804 C CA . ALA D 1 423 ? -37.819 -65.988 -35.495 1.00 59.84 423 ALA D CA 1
ATOM 16805 C C . ALA D 1 423 ? -36.977 -67.249 -35.715 1.00 59.14 423 ALA D C 1
ATOM 16806 O O . ALA D 1 423 ? -37.532 -68.327 -35.945 1.00 58.06 423 ALA D O 1
ATOM 16808 N N . PRO D 1 424 ? -35.635 -67.121 -35.648 1.00 58.82 424 PRO D N 1
ATOM 16809 C CA . PRO D 1 424 ? -34.757 -68.280 -35.847 1.00 57.86 424 PRO D CA 1
ATOM 16810 C C . PRO D 1 424 ? -34.946 -69.404 -34.826 1.00 58.85 424 PRO D C 1
ATOM 16811 O O . PRO D 1 424 ? -35.440 -69.175 -33.717 1.00 60.17 424 PRO D O 1
ATOM 16815 N N . TYR D 1 425 ? -34.545 -70.608 -35.224 1.00 57.38 425 TYR D N 1
ATOM 16816 C CA . TYR D 1 425 ? -34.639 -71.800 -34.389 1.00 57.97 425 TYR D CA 1
ATOM 16817 C C . TYR D 1 425 ? -33.393 -72.651 -34.646 1.00 57.43 425 TYR D C 1
ATOM 16818 O O . TYR D 1 425 ? -33.479 -73.802 -35.073 1.00 57.44 425 TYR D O 1
ATOM 16827 N N . VAL D 1 426 ? -32.230 -72.060 -34.378 1.00 57.03 426 VAL D N 1
ATOM 16828 C CA . VAL D 1 426 ? -30.942 -72.678 -34.694 1.00 55.60 426 VAL D CA 1
ATOM 16829 C C . VAL D 1 426 ? -30.449 -73.544 -33.526 1.00 56.41 426 VAL D C 1
ATOM 16830 O O . VAL D 1 426 ? -30.695 -74.752 -33.507 1.00 56.05 426 VAL D O 1
ATOM 16834 N N . GLY D 1 427 ? -29.764 -72.936 -32.559 1.00 56.96 427 GLY D N 1
ATOM 16835 C CA . GLY D 1 427 ? -29.204 -73.667 -31.427 1.00 57.86 427 GLY D CA 1
ATOM 16836 C C . GLY D 1 427 ? -27.846 -74.277 -31.718 1.00 56.18 427 GLY D C 1
ATOM 16837 O O . GLY D 1 427 ? -27.667 -75.491 -31.589 1.00 56.25 427 GLY D O 1
ATOM 16838 N N . ALA D 1 428 ? -26.889 -73.437 -32.107 1.00 54.34 428 ALA D N 1
ATOM 16839 C CA . ALA D 1 428 ? -25.512 -73.884 -32.316 1.00 53.13 428 ALA D CA 1
ATOM 16840 C C . ALA D 1 428 ? -24.515 -72.723 -32.330 1.00 52.64 428 ALA D C 1
ATOM 16841 O O . ALA D 1 428 ? -24.845 -71.614 -32.751 1.00 53.26 428 ALA D O 1
ATOM 16843 N N . ASN D 1 429 ? -23.297 -72.995 -31.865 1.00 53.03 429 ASN D N 1
ATOM 16844 C CA . ASN D 1 429 ? -22.176 -72.059 -31.962 1.00 52.97 429 ASN D CA 1
ATOM 16845 C C . ASN D 1 429 ? -21.100 -72.660 -32.860 1.00 52.06 429 ASN D C 1
ATOM 16846 O O . ASN D 1 429 ? -20.413 -73.607 -32.467 1.00 52.57 429 ASN D O 1
ATOM 16851 N N . VAL D 1 430 ? -20.958 -72.108 -34.064 1.00 50.55 430 VAL D N 1
ATOM 16852 C CA . VAL D 1 430 ? -20.076 -72.679 -35.080 1.00 48.81 430 VAL D CA 1
ATOM 16853 C C . VAL D 1 430 ? -18.919 -71.740 -35.428 1.00 47.94 430 VAL D C 1
ATOM 16854 O O . VAL D 1 430 ? -19.132 -70.570 -35.755 1.00 48.50 430 VAL D O 1
ATOM 16858 N N . LEU D 1 431 ? -17.699 -72.268 -35.352 1.00 47.07 431 LEU D N 1
ATOM 16859 C CA . LEU D 1 431 ? -16.499 -71.555 -35.780 1.00 46.67 431 LEU D CA 1
ATOM 16860 C C . LEU D 1 431 ? -15.957 -72.242 -37.032 1.00 45.32 431 LEU D C 1
ATOM 16861 O O . LEU D 1 431 ? -15.692 -73.441 -37.017 1.00 44.24 431 LEU D O 1
ATOM 16866 N N . MET D 1 432 ? -15.797 -71.480 -38.111 1.00 44.17 432 MET D N 1
ATOM 16867 C CA . MET D 1 432 ? -15.365 -72.035 -39.391 1.00 42.90 432 MET D CA 1
ATOM 16868 C C . MET D 1 432 ? -13.949 -71.588 -39.752 1.00 43.36 432 MET D C 1
ATOM 16869 O O . MET D 1 432 ? -13.517 -70.491 -39.388 1.00 43.52 432 MET D O 1
ATOM 16874 N N . TYR D 1 433 ? -13.234 -72.449 -40.472 1.00 43.28 433 TYR D N 1
ATOM 16875 C CA . TYR D 1 433 ? -11.864 -72.159 -40.900 1.00 44.05 433 TYR D CA 1
ATOM 16876 C C . TYR D 1 433 ? -11.453 -73.068 -42.061 1.00 43.52 433 TYR D C 1
ATOM 16877 O O . TYR D 1 433 ? -12.241 -73.902 -42.506 1.00 43.49 433 TYR D O 1
ATOM 16886 N N . SER D 1 434 ? -10.225 -72.900 -42.546 1.00 43.85 434 SER D N 1
ATOM 16887 C CA . SER D 1 434 ? -9.754 -73.605 -43.739 1.00 43.26 434 SER D CA 1
ATOM 16888 C C . SER D 1 434 ? -9.717 -75.128 -43.588 1.00 44.35 434 SER D C 1
ATOM 16889 O O . SER D 1 434 ? -9.795 -75.666 -42.480 1.00 44.87 434 SER D O 1
ATOM 16892 N N . GLY D 1 435 ? -9.592 -75.804 -44.727 1.00 44.41 435 GLY D N 1
ATOM 16893 C CA . GLY D 1 435 ? -9.686 -77.258 -44.801 1.00 45.32 435 GLY D CA 1
ATOM 16894 C C . GLY D 1 435 ? -8.562 -78.012 -44.116 1.00 48.13 435 GLY D C 1
ATOM 16895 O O . GLY D 1 435 ? -7.559 -77.423 -43.703 1.00 47.63 435 GLY D O 1
ATOM 16896 N N . HIS D 1 436 ? -8.744 -79.327 -44.008 1.00 49.44 436 HIS D N 1
ATOM 16897 C CA . HIS D 1 436 ? -7.823 -80.204 -43.283 1.00 52.12 436 HIS D CA 1
ATOM 16898 C C . HIS D 1 436 ? -7.544 -79.657 -41.880 1.00 53.71 436 HIS D C 1
ATOM 16899 O O . HIS D 1 436 ? -6.392 -79.536 -41.456 1.00 55.27 436 HIS D O 1
ATOM 16906 N N . GLU D 1 437 ? -8.627 -79.329 -41.177 1.00 54.05 437 GLU D N 1
ATOM 16907 C CA . GLU D 1 437 ? -8.578 -78.840 -39.798 1.00 55.69 437 GLU D CA 1
ATOM 16908 C C . GLU D 1 437 ? -7.664 -77.621 -39.627 1.00 55.82 437 GLU D C 1
ATOM 16909 O O . GLU D 1 437 ? -6.849 -77.562 -38.703 1.00 56.17 437 GLU D O 1
ATOM 16915 N N . GLY D 1 438 ? -7.811 -76.652 -40.528 1.00 54.25 438 GLY D N 1
ATOM 16916 C CA . GLY D 1 438 ? -7.113 -75.369 -40.426 1.00 55.11 438 GLY D CA 1
ATOM 16917 C C . GLY D 1 438 ? -5.710 -75.304 -41.009 1.00 56.24 438 GLY D C 1
ATOM 16918 O O . GLY D 1 438 ? -5.097 -74.235 -41.012 1.00 56.91 438 GLY D O 1
ATOM 16919 N N . LYS D 1 439 ? -5.194 -76.428 -41.502 1.00 57.18 439 LYS D N 1
ATOM 16920 C CA . LYS D 1 439 ? -3.820 -76.481 -42.010 1.00 59.23 439 LYS D CA 1
ATOM 16921 C C . LYS D 1 439 ? -3.673 -75.864 -43.401 1.00 58.44 439 LYS D C 1
ATOM 16922 O O . LYS D 1 439 ? -2.615 -75.325 -43.732 1.00 59.80 439 LYS D O 1
ATOM 16928 N N . ASP D 1 440 ? -4.728 -75.944 -44.210 1.00 56.39 440 ASP D N 1
ATOM 16929 C CA . ASP D 1 440 ? -4.698 -75.412 -45.573 1.00 54.84 440 ASP D CA 1
ATOM 16930 C C . ASP D 1 440 ? -4.817 -73.892 -45.573 1.00 54.27 440 ASP D C 1
ATOM 16931 O O . ASP D 1 440 ? -5.417 -73.310 -44.672 1.00 55.23 440 ASP D O 1
ATOM 16936 N N . ASP D 1 441 ? -4.241 -73.259 -46.592 1.00 53.94 441 ASP D N 1
ATOM 16937 C CA . ASP D 1 441 ? -4.338 -71.807 -46.765 1.00 53.63 441 ASP D CA 1
ATOM 16938 C C . ASP D 1 441 ? -5.337 -71.421 -47.867 1.00 50.32 441 ASP D C 1
ATOM 16939 O O . ASP D 1 441 ? -5.407 -70.255 -48.261 1.00 51.45 441 ASP D O 1
ATOM 16944 N N . TYR D 1 442 ? -6.102 -72.401 -48.353 1.00 46.79 442 TYR D N 1
ATOM 16945 C CA . TYR D 1 442 ? -7.097 -72.185 -49.409 1.00 43.41 442 TYR D CA 1
ATOM 16946 C C . TYR D 1 442 ? -8.440 -72.774 -48.976 1.00 40.20 442 TYR D C 1
ATOM 16947 O O . TYR D 1 442 ? -8.483 -73.748 -48.222 1.00 40.09 442 TYR D O 1
ATOM 16956 N N . TYR D 1 443 ? -9.529 -72.179 -49.458 1.00 36.68 443 TYR D N 1
ATOM 16957 C CA . TYR D 1 443 ? -10.875 -72.482 -48.960 1.00 35.06 443 TYR D CA 1
ATOM 16958 C C . TYR D 1 443 ? -11.813 -73.096 -50.003 1.00 33.27 443 TYR D C 1
ATOM 16959 O O . TYR D 1 443 ? -12.973 -73.387 -49.701 1.00 32.46 443 TYR D O 1
ATOM 16968 N N . GLY D 1 444 ? -11.324 -73.299 -51.220 1.00 32.24 444 GLY D N 1
ATOM 16969 C CA . GLY D 1 444 ? -12.148 -73.876 -52.278 1.00 31.19 444 GLY D CA 1
ATOM 16970 C C . GLY D 1 444 ? -11.345 -74.670 -53.279 1.00 31.34 444 GLY D C 1
ATOM 16971 O O . GLY D 1 444 ? -10.112 -74.647 -53.270 1.00 31.87 444 GLY D O 1
ATOM 16972 N N . ALA D 1 445 ? -12.057 -75.377 -54.147 1.00 30.48 445 ALA D N 1
ATOM 16973 C CA . ALA D 1 445 ? -11.435 -76.099 -55.245 1.00 30.42 445 ALA D CA 1
ATOM 16974 C C . ALA D 1 445 ? -12.451 -76.379 -56.340 1.00 29.31 445 ALA D C 1
ATOM 16975 O O . ALA D 1 445 ? -13.622 -76.639 -56.063 1.00 29.32 445 ALA D O 1
ATOM 16977 N N . PHE D 1 446 ? -11.993 -76.320 -57.584 1.00 29.09 446 PHE D N 1
ATOM 16978 C CA . PHE D 1 446 ? -12.787 -76.776 -58.717 1.00 28.42 446 PHE D CA 1
ATOM 16979 C C . PHE D 1 446 ? -12.184 -78.095 -59.172 1.00 29.15 446 PHE D C 1
ATOM 16980 O O . PHE D 1 446 ? -10.993 -78.163 -59.472 1.00 29.73 446 PHE D O 1
ATOM 16988 N N . ILE D 1 447 ? -13.005 -79.140 -59.214 1.00 28.33 447 ILE D N 1
ATOM 16989 C CA . ILE D 1 447 ? -12.508 -80.481 -59.494 1.00 29.14 447 ILE D CA 1
ATOM 16990 C C . ILE D 1 447 ? -13.197 -81.132 -60.682 1.00 28.81 447 ILE D C 1
ATOM 16991 O O . ILE D 1 447 ? -14.312 -80.765 -61.061 1.00 27.43 447 ILE D O 1
ATOM 16996 N N . CYS D 1 448 ? -12.502 -82.106 -61.259 1.00 29.38 448 CYS D N 1
ATOM 16997 C CA . CYS D 1 448 ? -13.104 -83.050 -62.179 1.00 29.83 448 CYS D CA 1
ATOM 16998 C C . CYS D 1 448 ? -13.207 -84.369 -61.430 1.00 29.39 448 CYS D C 1
ATOM 16999 O O . CYS D 1 448 ? -12.219 -84.848 -60.871 1.00 29.99 448 CYS D O 1
ATOM 17002 N N . TYR D 1 449 ? -14.402 -84.946 -61.415 1.00 29.20 449 TYR D N 1
ATOM 17003 C CA . TYR D 1 449 ? -14.694 -86.090 -60.563 1.00 29.35 449 TYR D CA 1
ATOM 17004 C C . TYR D 1 449 ? -15.361 -87.215 -61.345 1.00 29.51 449 TYR D C 1
ATOM 17005 O O . TYR D 1 449 ? -16.287 -86.980 -62.127 1.00 28.41 449 TYR D O 1
ATOM 17014 N N . ASP D 1 450 ? -14.874 -88.433 -61.118 1.00 30.35 450 ASP D N 1
ATOM 17015 C CA . ASP D 1 450 ? -15.448 -89.641 -61.698 1.00 30.78 450 ASP D CA 1
ATOM 17016 C C . ASP D 1 450 ? -16.392 -90.262 -60.671 1.00 30.55 450 ASP D C 1
ATOM 17017 O O . ASP D 1 450 ? -15.948 -90.868 -59.694 1.00 30.43 450 ASP D O 1
ATOM 17022 N N . ALA D 1 451 ? -17.693 -90.107 -60.902 1.00 30.30 451 ALA D N 1
ATOM 17023 C CA . ALA D 1 451 ? -18.719 -90.518 -59.939 1.00 30.92 451 ALA D CA 1
ATOM 17024 C C . ALA D 1 451 ? -18.713 -92.015 -59.620 1.00 31.72 451 ALA D C 1
ATOM 17025 O O . ALA D 1 451 ? -18.794 -92.404 -58.453 1.00 31.76 451 ALA D O 1
ATOM 17027 N N . LEU D 1 452 ? -18.618 -92.854 -60.647 1.00 32.29 452 LEU D N 1
ATOM 17028 C CA . LEU D 1 452 ? -18.663 -94.308 -60.442 1.00 33.61 452 LEU D CA 1
ATOM 17029 C C . LEU D 1 452 ? -17.373 -94.877 -59.846 1.00 34.83 452 LEU D C 1
ATOM 17030 O O . LEU D 1 452 ? -17.424 -95.812 -59.044 1.00 35.30 452 LEU D O 1
ATOM 17035 N N . LYS D 1 453 ? -16.224 -94.324 -60.231 1.00 35.67 453 LYS D N 1
ATOM 17036 C CA . LYS D 1 453 ? -14.947 -94.722 -59.628 1.00 37.14 453 LYS D CA 1
ATOM 17037 C C . LYS D 1 453 ? -14.761 -94.094 -58.247 1.00 37.09 453 LYS D C 1
ATOM 17038 O O . LYS D 1 453 ? -14.010 -94.612 -57.420 1.00 37.53 453 LYS D O 1
ATOM 17044 N N . GLY D 1 454 ? -15.446 -92.979 -58.005 1.00 35.92 454 GLY D N 1
ATOM 17045 C CA . GLY D 1 454 ? -15.359 -92.275 -56.732 1.00 36.14 454 GLY D CA 1
ATOM 17046 C C . GLY D 1 454 ? -13.996 -91.644 -56.518 1.00 36.88 454 GLY D C 1
ATOM 17047 O O . GLY D 1 454 ? -13.429 -91.738 -55.432 1.00 37.49 454 GLY D O 1
ATOM 17048 N N . LYS D 1 455 ? -13.474 -91.000 -57.557 1.00 37.79 455 LYS D N 1
ATOM 17049 C CA . LYS D 1 455 ? -12.123 -90.447 -57.531 1.00 39.64 455 LYS D CA 1
ATOM 17050 C C . LYS D 1 455 ? -12.033 -89.110 -58.262 1.00 38.74 455 LYS D C 1
ATOM 17051 O O . LYS D 1 455 ? -12.668 -88.909 -59.301 1.00 37.36 455 LYS D O 1
ATOM 17057 N N . ARG D 1 456 ? -11.238 -88.200 -57.704 1.00 38.50 456 ARG D N 1
ATOM 17058 C CA . ARG D 1 456 ? -10.893 -86.957 -58.382 1.00 37.85 456 ARG D CA 1
ATOM 17059 C C . ARG D 1 456 ? -9.926 -87.250 -59.521 1.00 38.14 456 ARG D C 1
ATOM 17060 O O . ARG D 1 456 ? -8.939 -87.965 -59.336 1.00 39.39 456 ARG D O 1
ATOM 17068 N N . VAL D 1 457 ? -10.217 -86.694 -60.693 1.00 37.42 457 VAL D N 1
ATOM 17069 C CA . VAL D 1 457 ? -9.335 -86.804 -61.851 1.00 38.50 457 VAL D CA 1
ATOM 17070 C C . VAL D 1 457 ? -8.290 -85.694 -61.778 1.00 38.66 457 VAL D C 1
ATOM 17071 O O . VAL D 1 457 ? -7.097 -85.943 -61.953 1.00 40.03 457 VAL D O 1
ATOM 17075 N N . TRP D 1 458 ? -8.748 -84.472 -61.519 1.00 37.84 458 TRP D N 1
ATOM 17076 C CA . TRP D 1 458 ? -7.851 -83.361 -61.215 1.00 37.76 458 TRP D CA 1
ATOM 17077 C C . TRP D 1 458 ? -8.543 -82.338 -60.324 1.00 37.01 458 TRP D C 1
ATOM 17078 O O . TRP D 1 458 ? -9.763 -82.373 -60.158 1.00 35.86 458 TRP D O 1
ATOM 17089 N N . GLU D 1 459 ? -7.750 -81.434 -59.756 1.00 38.37 459 GLU D N 1
ATOM 17090 C CA . GLU D 1 459 ? -8.260 -80.409 -58.852 1.00 38.68 459 GLU D CA 1
ATOM 17091 C C . GLU D 1 459 ? -7.495 -79.096 -59.010 1.00 38.61 459 GLU D C 1
ATOM 17092 O O . GLU D 1 459 ? -6.269 -79.090 -59.128 1.00 38.24 459 GLU D O 1
ATOM 17098 N N . ILE D 1 460 ? -8.235 -77.991 -59.013 1.00 37.35 460 ILE D N 1
ATOM 17099 C CA . ILE D 1 460 ? -7.654 -76.654 -59.005 1.00 37.92 460 ILE D CA 1
ATOM 17100 C C . ILE D 1 460 ? -7.946 -76.046 -57.645 1.00 37.95 460 ILE D C 1
ATOM 17101 O O . ILE D 1 460 ? -9.110 -75.875 -57.289 1.00 37.13 460 ILE D O 1
ATOM 17106 N N . HIS D 1 461 ? -6.901 -75.723 -56.888 1.00 39.59 461 HIS D N 1
ATOM 17107 C CA . HIS D 1 461 ? -7.083 -75.099 -55.580 1.00 40.42 461 HIS D CA 1
ATOM 17108 C C . HIS D 1 461 ? -7.452 -73.629 -55.752 1.00 39.23 461 HIS D C 1
ATOM 17109 O O . HIS D 1 461 ? -6.770 -72.890 -56.462 1.00 40.69 461 HIS D O 1
ATOM 17116 N N . GLU D 1 462 ? -8.536 -73.222 -55.097 1.00 38.27 462 GLU D N 1
ATOM 17117 C CA . GLU D 1 462 ? -9.028 -71.849 -55.156 1.00 36.47 462 GLU D CA 1
ATOM 17118 C C . GLU D 1 462 ? -8.974 -71.227 -53.768 1.00 36.49 462 GLU D C 1
ATOM 17119 O O . GLU D 1 462 ? -9.380 -71.854 -52.788 1.00 34.80 462 GLU D O 1
ATOM 17125 N N . HIS D 1 463 ? -8.477 -69.995 -53.688 1.00 36.66 463 HIS D N 1
ATOM 17126 C CA . HIS D 1 463 ? -8.336 -69.322 -52.402 1.00 37.10 463 HIS D CA 1
ATOM 17127 C C . HIS D 1 463 ? -9.674 -69.237 -51.683 1.00 35.66 463 HIS D C 1
ATOM 17128 O O . HIS D 1 463 ? -9.764 -69.550 -50.498 1.00 35.88 463 HIS D O 1
ATOM 17135 N N . PHE D 1 464 ? -10.709 -68.815 -52.404 1.00 33.14 464 PHE D N 1
ATOM 17136 C CA . PHE D 1 464 ? -12.049 -68.737 -51.842 1.00 32.64 464 PHE D CA 1
ATOM 17137 C C . PHE D 1 464 ? -12.874 -69.952 -52.247 1.00 31.55 464 PHE D C 1
ATOM 17138 O O . PHE D 1 464 ? -12.572 -70.596 -53.259 1.00 31.58 464 PHE D O 1
ATOM 17146 N N . PRO D 1 465 ? -13.921 -70.272 -51.460 1.00 31.04 465 PRO D N 1
ATOM 17147 C CA . PRO D 1 465 ? -14.846 -71.328 -51.858 1.00 30.27 465 PRO D CA 1
ATOM 17148 C C . PRO D 1 465 ? -15.395 -71.057 -53.256 1.00 28.92 465 PRO D C 1
ATOM 17149 O O . PRO D 1 465 ? -15.684 -69.910 -53.586 1.00 28.44 465 PRO D O 1
ATOM 17153 N N . VAL D 1 466 ? -15.532 -72.093 -54.073 1.00 27.91 466 VAL D N 1
ATOM 17154 C CA . VAL D 1 466 ? -16.080 -71.902 -55.411 1.00 26.93 466 VAL D CA 1
ATOM 17155 C C . VAL D 1 466 ? -17.598 -71.968 -55.312 1.00 26.38 466 VAL D C 1
ATOM 17156 O O . VAL D 1 466 ? -18.173 -73.040 -55.124 1.00 26.45 466 VAL D O 1
ATOM 17160 N N . TRP D 1 467 ? -18.232 -70.805 -55.439 1.00 25.28 467 TRP D N 1
ATOM 17161 C CA . TRP D 1 467 ? -19.660 -70.651 -55.194 1.00 25.21 467 TRP D CA 1
ATOM 17162 C C . TRP D 1 467 ? -20.391 -70.346 -56.494 1.00 24.95 467 TRP D C 1
ATOM 17163 O O . TRP D 1 467 ? -21.343 -69.565 -56.520 1.00 25.60 467 TRP D O 1
ATOM 17174 N N . SER D 1 468 ? -19.929 -70.979 -57.568 1.00 24.07 468 SER D N 1
ATOM 17175 C CA . SER D 1 468 ? -20.428 -70.742 -58.920 1.00 23.65 468 SER D CA 1
ATOM 17176 C C . SER D 1 468 ? -20.520 -72.086 -59.630 1.00 23.52 468 SER D C 1
ATOM 17177 O O . SER D 1 468 ? -19.559 -72.850 -59.625 1.00 24.57 468 SER D O 1
ATOM 17180 N N . GLY D 1 469 ? -21.672 -72.370 -60.233 1.00 23.56 469 GLY D N 1
ATOM 17181 C CA . GLY D 1 469 ? -21.906 -73.656 -60.885 1.00 23.46 469 GLY D CA 1
ATOM 17182 C C . GLY D 1 469 ? -21.490 -73.619 -62.346 1.00 23.40 469 GLY D C 1
ATOM 17183 O O . GLY D 1 469 ? -22.022 -72.816 -63.110 1.00 22.87 469 GLY D O 1
ATOM 17184 N N . PRO D 1 470 ? -20.540 -74.485 -62.747 1.00 23.65 470 PRO D N 1
ATOM 17185 C CA . PRO D 1 470 ? -19.952 -74.338 -64.076 1.00 23.88 470 PRO D CA 1
ATOM 17186 C C . PRO D 1 470 ? -20.878 -74.690 -65.228 1.00 24.58 470 PRO D C 1
ATOM 17187 O O . PRO D 1 470 ? -21.832 -75.455 -65.059 1.00 24.94 470 PRO D O 1
ATOM 17191 N N . VAL D 1 471 ? -20.579 -74.114 -66.389 1.00 24.43 471 VAL D N 1
ATOM 17192 C CA . VAL D 1 471 ? -21.085 -74.621 -67.662 1.00 25.14 471 VAL D CA 1
ATOM 17193 C C . VAL D 1 471 ? -19.914 -75.320 -68.344 1.00 25.56 471 VAL D C 1
ATOM 17194 O O . VAL D 1 471 ? -18.792 -74.812 -68.336 1.00 25.06 471 VAL D O 1
ATOM 17198 N N . VAL D 1 472 ? -20.182 -76.488 -68.926 1.00 26.58 472 VAL D N 1
ATOM 17199 C CA . VAL D 1 472 ? -19.166 -77.289 -69.602 1.00 27.65 472 VAL D CA 1
ATOM 17200 C C . VAL D 1 472 ? -19.575 -77.431 -71.065 1.00 27.77 472 VAL D C 1
ATOM 17201 O O . VAL D 1 472 ? -20.763 -77.554 -71.354 1.00 27.16 472 VAL D O 1
ATOM 17205 N N . THR D 1 473 ? -18.601 -77.409 -71.977 1.00 28.40 473 THR D N 1
ATOM 17206 C CA . THR D 1 473 ? -18.899 -77.375 -73.415 1.00 28.97 473 THR D CA 1
ATOM 17207 C C . THR D 1 473 ? -18.091 -78.378 -74.230 1.00 29.64 473 THR D C 1
ATOM 17208 O O . THR D 1 473 ? -17.082 -78.914 -73.772 1.00 29.37 473 THR D O 1
ATOM 17212 N N . ALA D 1 474 ? -18.554 -78.608 -75.457 1.00 30.39 474 ALA D N 1
ATOM 17213 C CA . ALA D 1 474 ? -17.865 -79.477 -76.407 1.00 31.32 474 ALA D CA 1
ATOM 17214 C C . ALA D 1 474 ? -16.572 -78.853 -76.940 1.00 31.59 474 ALA D C 1
ATOM 17215 O O . ALA D 1 474 ? -15.801 -79.522 -77.632 1.00 32.64 474 ALA D O 1
ATOM 17217 N N . GLY D 1 475 ? -16.338 -77.580 -76.626 1.00 30.36 475 GLY D N 1
ATOM 17218 C CA . GLY D 1 475 ? -15.045 -76.943 -76.864 1.00 30.93 475 GLY D CA 1
ATOM 17219 C C . GLY D 1 475 ? -13.947 -77.410 -75.922 1.00 31.25 475 GLY D C 1
ATOM 17220 O O . GLY D 1 475 ? -12.802 -76.959 -76.030 1.00 31.81 475 GLY D O 1
ATOM 17221 N N . GLY D 1 476 ? -14.286 -78.309 -74.995 1.00 30.84 476 GLY D N 1
ATOM 17222 C CA . GLY D 1 476 ? -13.321 -78.845 -74.046 1.00 30.81 476 GLY D CA 1
ATOM 17223 C C . GLY D 1 476 ? -13.071 -77.866 -72.918 1.00 29.98 476 GLY D C 1
ATOM 17224 O O . GLY D 1 476 ? -11.970 -77.830 -72.359 1.00 30.23 476 GLY D O 1
ATOM 17225 N N . LEU D 1 477 ? -14.096 -77.077 -72.587 1.00 29.86 477 LEU D N 1
ATOM 17226 C CA . LEU D 1 477 ? -13.985 -76.003 -71.600 1.00 28.92 477 LEU D CA 1
ATOM 17227 C C . LEU D 1 477 ? -15.042 -76.082 -70.505 1.00 28.53 477 LEU D C 1
ATOM 17228 O O . LEU D 1 477 ? -16.173 -76.508 -70.740 1.00 27.88 477 LEU D O 1
ATOM 17233 N N . ALA D 1 478 ? -14.647 -75.658 -69.307 1.00 27.86 478 ALA D N 1
ATOM 17234 C CA . ALA D 1 478 ? -15.573 -75.382 -68.216 1.00 27.73 478 ALA D CA 1
ATOM 17235 C C . ALA D 1 478 ? -15.380 -73.926 -67.819 1.00 27.27 478 ALA D C 1
ATOM 17236 O O . ALA D 1 478 ? -14.244 -73.463 -67.685 1.00 27.93 478 ALA D O 1
ATOM 17238 N N . PHE D 1 479 ? -16.487 -73.213 -67.638 1.00 26.84 479 PHE D N 1
ATOM 17239 C CA . PHE D 1 479 ? -16.455 -71.836 -67.154 1.00 26.31 479 PHE D CA 1
ATOM 17240 C C . PHE D 1 479 ? -17.048 -71.768 -65.762 1.00 25.33 479 PHE D C 1
ATOM 17241 O O . PHE D 1 479 ? -18.086 -72.370 -65.503 1.00 24.56 479 PHE D O 1
ATOM 17249 N N . TYR D 1 480 ? -16.384 -71.026 -64.882 1.00 24.85 480 TYR D N 1
ATOM 17250 C CA . TYR D 1 480 ? -16.898 -70.756 -63.543 1.00 24.86 480 TYR D CA 1
ATOM 17251 C C . TYR D 1 480 ? -16.288 -69.469 -63.007 1.00 24.50 480 TYR D C 1
ATOM 17252 O O . TYR D 1 480 ? -15.262 -69.002 -63.497 1.00 24.18 480 TYR D O 1
ATOM 17261 N N . GLY D 1 481 ? -16.933 -68.899 -61.992 1.00 23.87 481 GLY D N 1
ATOM 17262 C CA . GLY D 1 481 ? -16.458 -67.674 -61.360 1.00 24.48 481 GLY D CA 1
ATOM 17263 C C . GLY D 1 481 ? -15.942 -67.914 -59.957 1.00 25.08 481 GLY D C 1
ATOM 17264 O O . GLY D 1 481 ? -16.282 -68.918 -59.323 1.00 24.57 481 GLY D O 1
ATOM 17265 N N . THR D 1 482 ? -15.118 -66.983 -59.480 1.00 25.59 482 THR D N 1
ATOM 17266 C CA . THR D 1 482 ? -14.597 -67.013 -58.114 1.00 26.75 482 THR D CA 1
ATOM 17267 C C . THR D 1 482 ? -15.206 -65.886 -57.293 1.00 26.68 482 THR D C 1
ATOM 17268 O O . THR D 1 482 ? -15.744 -64.915 -57.838 1.00 25.55 482 THR D O 1
ATOM 17272 N N . MET D 1 483 ? -15.111 -66.016 -55.976 1.00 27.37 483 MET D N 1
ATOM 17273 C CA . MET D 1 483 ? -15.741 -65.058 -55.069 1.00 28.07 483 MET D CA 1
ATOM 17274 C C . MET D 1 483 ? -15.004 -63.725 -54.946 1.00 29.25 483 MET D C 1
ATOM 17275 O O . MET D 1 483 ? -15.540 -62.787 -54.354 1.00 28.74 483 MET D O 1
ATOM 17280 N N . ASP D 1 484 ? -13.793 -63.631 -55.491 1.00 30.55 484 ASP D N 1
ATOM 17281 C CA . ASP D 1 484 ? -13.116 -62.334 -55.599 1.00 33.24 484 ASP D CA 1
ATOM 17282 C C . ASP D 1 484 ? -13.201 -61.750 -57.014 1.00 31.75 484 ASP D C 1
ATOM 17283 O O . ASP D 1 484 ? -12.511 -60.780 -57.334 1.00 33.01 484 ASP D O 1
ATOM 17288 N N . GLY D 1 485 ? -14.049 -62.347 -57.853 1.00 29.59 485 GLY D N 1
ATOM 17289 C CA . GLY D 1 485 ? -14.484 -61.721 -59.094 1.00 28.44 485 GLY D CA 1
ATOM 17290 C C . GLY D 1 485 ? -13.853 -62.214 -60.382 1.00 27.86 485 GLY D C 1
ATOM 17291 O O . GLY D 1 485 ? -14.148 -61.672 -61.443 1.00 28.02 485 GLY D O 1
ATOM 17292 N N . TRP D 1 486 ? -12.993 -63.226 -60.310 1.00 28.09 486 TRP D N 1
ATOM 17293 C CA . TRP D 1 486 ? -12.350 -63.758 -61.513 1.00 28.58 486 TRP D CA 1
ATOM 17294 C C . TRP D 1 486 ? -13.276 -64.737 -62.220 1.00 27.61 486 TRP D C 1
ATOM 17295 O O . TRP D 1 486 ? -13.720 -65.712 -61.620 1.00 28.35 486 TRP D O 1
ATOM 17306 N N . PHE D 1 487 ? -13.567 -64.473 -63.491 1.00 27.03 487 PHE D N 1
ATOM 17307 C CA . PHE D 1 487 ? -14.310 -65.415 -64.321 1.00 26.90 487 PHE D CA 1
ATOM 17308 C C . PHE D 1 487 ? -13.284 -66.183 -65.143 1.00 28.12 487 PHE D C 1
ATOM 17309 O O . PHE D 1 487 ? -12.429 -65.574 -65.784 1.00 28.47 487 PHE D O 1
ATOM 17317 N N . LYS D 1 488 ? -13.371 -67.513 -65.109 1.00 28.01 488 LYS D N 1
ATOM 17318 C CA . LYS D 1 488 ? -12.314 -68.382 -65.631 1.00 29.48 488 LYS D CA 1
ATOM 17319 C C . LYS D 1 488 ? -12.828 -69.423 -66.618 1.00 28.85 488 LYS D C 1
ATOM 17320 O O . LYS D 1 488 ? -13.952 -69.913 -66.502 1.00 26.75 488 LYS D O 1
ATOM 17326 N N . ALA D 1 489 ? -11.980 -69.751 -67.593 1.00 29.53 489 ALA D N 1
ATOM 17327 C CA . ALA D 1 489 ? -12.203 -70.871 -68.501 1.00 30.20 489 ALA D CA 1
ATOM 17328 C C . ALA D 1 489 ? -11.061 -71.867 -68.313 1.00 30.40 489 ALA D C 1
ATOM 17329 O O . ALA D 1 489 ? -9.890 -71.490 -68.377 1.00 29.91 489 ALA D O 1
ATOM 17331 N N . VAL D 1 490 ? -11.401 -73.134 -68.076 1.00 30.51 490 VAL D N 1
ATOM 17332 C CA . VAL D 1 490 ? -10.391 -74.168 -67.851 1.00 31.94 490 VAL D CA 1
ATOM 17333 C C . VAL D 1 490 ? -10.489 -75.282 -68.887 1.00 31.92 490 VAL D C 1
ATOM 17334 O O . VAL D 1 490 ? -11.578 -75.623 -69.348 1.00 30.36 490 VAL D O 1
ATOM 17338 N N . ASP D 1 491 ? -9.328 -75.830 -69.236 1.00 32.77 491 ASP D N 1
ATOM 17339 C CA . ASP D 1 491 ? -9.214 -76.989 -70.112 1.00 33.61 491 ASP D CA 1
ATOM 17340 C C . ASP D 1 491 ? -9.655 -78.210 -69.305 1.00 32.45 491 ASP D C 1
ATOM 17341 O O . ASP D 1 491 ? -8.979 -78.592 -68.349 1.00 33.48 491 ASP D O 1
ATOM 17346 N N . ILE D 1 492 ? -10.781 -78.814 -69.681 1.00 31.50 492 ILE D N 1
ATOM 17347 C CA . ILE D 1 492 ? -11.352 -79.918 -68.893 1.00 32.65 492 ILE D CA 1
ATOM 17348 C C . ILE D 1 492 ? -10.526 -81.208 -68.929 1.00 35.11 492 ILE D C 1
ATOM 17349 O O . ILE D 1 492 ? -10.682 -82.057 -68.057 1.00 34.80 492 ILE D O 1
ATOM 17354 N N . LYS D 1 493 ? -9.658 -81.354 -69.928 1.00 38.50 493 LYS D N 1
ATOM 17355 C CA . LYS D 1 493 ? -8.761 -82.510 -69.995 1.00 41.85 493 LYS D CA 1
ATOM 17356 C C . LYS D 1 493 ? -7.585 -82.372 -69.025 1.00 43.47 493 LYS D C 1
ATOM 17357 O O . LYS D 1 493 ? -7.272 -83.312 -68.293 1.00 44.06 493 LYS D O 1
ATOM 17363 N N . THR D 1 494 ? -6.943 -81.204 -69.024 1.00 44.45 494 THR D N 1
ATOM 17364 C CA . THR D 1 494 ? -5.733 -80.978 -68.223 1.00 45.91 494 THR D CA 1
ATOM 17365 C C . THR D 1 494 ? -6.003 -80.346 -66.855 1.00 45.83 494 THR D C 1
ATOM 17366 O O . THR D 1 494 ? -5.200 -80.499 -65.933 1.00 48.12 494 THR D O 1
ATOM 17370 N N . GLY D 1 495 ? -7.123 -79.639 -66.726 1.00 44.79 495 GLY D N 1
ATOM 17371 C CA . GLY D 1 495 ? -7.474 -78.964 -65.480 1.00 43.63 495 GLY D CA 1
ATOM 17372 C C . GLY D 1 495 ? -6.672 -77.698 -65.242 1.00 43.68 495 GLY D C 1
ATOM 17373 O O . GLY D 1 495 ? -6.397 -77.342 -64.094 1.00 44.70 495 GLY D O 1
ATOM 17374 N N . LYS D 1 496 ? -6.298 -77.019 -66.325 1.00 43.13 496 LYS D N 1
ATOM 17375 C CA . LYS D 1 496 ? -5.493 -75.801 -66.242 1.00 43.22 496 LYS D CA 1
ATOM 17376 C C . LYS D 1 496 ? -6.267 -74.607 -66.803 1.00 40.42 496 LYS D C 1
ATOM 17377 O O . LYS D 1 496 ? -7.061 -74.751 -67.734 1.00 37.24 496 LYS D O 1
ATOM 17383 N N . VAL D 1 497 ? -6.026 -73.431 -66.230 1.00 39.13 497 VAL D N 1
ATOM 17384 C CA . VAL D 1 497 ? -6.752 -72.222 -66.613 1.00 37.88 497 VAL D CA 1
ATOM 17385 C C . VAL D 1 497 ? -6.171 -71.658 -67.907 1.00 37.22 497 VAL D C 1
ATOM 17386 O O . VAL D 1 497 ? -4.967 -71.406 -67.997 1.00 37.84 497 VAL D O 1
ATOM 17390 N N . LEU D 1 498 ? -7.034 -71.465 -68.901 1.00 35.63 498 LEU D N 1
ATOM 17391 C CA . LEU D 1 498 ? -6.629 -70.945 -70.207 1.00 36.48 498 LEU D CA 1
ATOM 17392 C C . LEU D 1 498 ? -6.957 -69.465 -70.401 1.00 35.69 498 LEU D C 1
ATOM 17393 O O . LEU D 1 498 ? -6.296 -68.786 -71.189 1.00 35.90 498 LEU D O 1
ATOM 17398 N N . TRP D 1 499 ? -7.973 -68.975 -69.693 1.00 33.81 499 TRP D N 1
ATOM 17399 C CA . TRP D 1 499 ? -8.400 -67.583 -69.805 1.00 33.42 499 TRP D CA 1
ATOM 17400 C C . TRP D 1 499 ? -9.054 -67.150 -68.500 1.00 32.32 499 TRP D C 1
ATOM 17401 O O . TRP D 1 499 ? -9.731 -67.943 -67.850 1.00 31.65 499 TRP D O 1
ATOM 17412 N N . GLN D 1 500 ? -8.849 -65.892 -68.123 1.00 32.61 500 GLN D N 1
ATOM 17413 C CA . GLN D 1 500 ? -9.490 -65.342 -66.931 1.00 31.93 500 GLN D CA 1
ATOM 17414 C C . GLN D 1 500 ? -9.558 -63.822 -66.989 1.00 31.84 500 GLN D C 1
ATOM 17415 O O . GLN D 1 500 ? -8.719 -63.178 -67.612 1.00 31.70 500 GLN D O 1
ATOM 17421 N N . GLN D 1 501 ? -10.567 -63.259 -66.330 1.00 30.54 501 GLN D N 1
ATOM 17422 C CA . GLN D 1 501 ? -10.723 -61.812 -66.248 1.00 30.72 501 GLN D CA 1
ATOM 17423 C C . GLN D 1 501 ? -11.386 -61.450 -64.934 1.00 29.46 501 GLN D C 1
ATOM 17424 O O . GLN D 1 501 ? -12.314 -62.133 -64.501 1.00 28.09 501 GLN D O 1
ATOM 17430 N N . LYS D 1 502 ? -10.907 -60.378 -64.307 1.00 30.29 502 LYS D N 1
ATOM 17431 C CA . LYS D 1 502 ? -11.471 -59.925 -63.042 1.00 30.14 502 LYS D CA 1
ATOM 17432 C C . LYS D 1 502 ? -12.656 -58.996 -63.293 1.00 29.35 502 LYS D C 1
ATOM 17433 O O . LYS D 1 502 ? -12.509 -57.934 -63.900 1.00 30.38 502 LYS D O 1
ATOM 17439 N N . LEU D 1 503 ? -13.826 -59.418 -62.819 1.00 27.89 503 LEU D N 1
ATOM 17440 C CA . LEU D 1 503 ? -15.050 -58.639 -62.921 1.00 27.13 503 LEU D CA 1
ATOM 17441 C C . LEU D 1 503 ? -15.232 -57.802 -61.654 1.00 26.35 503 LEU D C 1
ATOM 17442 O O . LEU D 1 503 ? -14.408 -57.856 -60.737 1.00 27.10 503 LEU D O 1
ATOM 17447 N N . GLY D 1 504 ? -16.314 -57.031 -61.609 1.00 25.34 504 GLY D N 1
ATOM 17448 C CA . GLY D 1 504 ? -16.485 -56.005 -60.584 1.00 24.92 504 GLY D CA 1
ATOM 17449 C C . GLY D 1 504 ? -16.850 -56.456 -59.186 1.00 24.47 504 GLY D C 1
ATOM 17450 O O . GLY D 1 504 ? -16.636 -55.714 -58.231 1.00 24.45 504 GLY D O 1
ATOM 17451 N N . SER D 1 505 ? -17.401 -57.660 -59.059 1.00 23.69 505 SER D N 1
ATOM 17452 C CA . SER D 1 505 ? -17.788 -58.205 -57.757 1.00 23.78 505 SER D CA 1
ATOM 17453 C C . SER D 1 505 ? -17.655 -59.725 -57.785 1.00 23.65 505 SER D C 1
ATOM 17454 O O . SER D 1 505 ? -17.627 -60.335 -58.857 1.00 23.40 505 SER D O 1
ATOM 17457 N N . GLY D 1 506 ? -17.571 -60.333 -56.606 1.00 23.67 506 GLY D N 1
ATOM 17458 C CA . GLY D 1 506 ? -17.527 -61.787 -56.498 1.00 23.89 506 GLY D CA 1
ATOM 17459 C C . GLY D 1 506 ? -18.645 -62.448 -57.276 1.00 23.44 506 GLY D C 1
ATOM 17460 O O . GLY D 1 506 ? -19.771 -61.948 -57.313 1.00 23.35 506 GLY D O 1
ATOM 17461 N N . ILE D 1 507 ? -18.325 -63.576 -57.902 1.00 23.33 507 ILE D N 1
ATOM 17462 C CA . ILE D 1 507 ? -19.271 -64.287 -58.749 1.00 23.31 507 ILE D CA 1
ATOM 17463 C C . ILE D 1 507 ? -19.870 -65.464 -57.994 1.00 23.43 507 ILE D C 1
ATOM 17464 O O . ILE D 1 507 ? -19.158 -66.399 -57.625 1.00 24.44 507 ILE D O 1
ATOM 17469 N N . ILE D 1 508 ? -21.178 -65.408 -57.763 1.00 23.56 508 ILE D N 1
ATOM 17470 C CA . ILE D 1 508 ? -21.920 -66.554 -57.254 1.00 23.91 508 ILE D CA 1
ATOM 17471 C C . ILE D 1 508 ? -23.052 -66.957 -58.197 1.00 24.20 508 ILE D C 1
ATOM 17472 O O . ILE D 1 508 ? -23.944 -67.718 -57.817 1.00 25.13 508 ILE D O 1
ATOM 17477 N N . GLY D 1 509 ? -23.011 -66.444 -59.426 1.00 23.90 509 GLY D N 1
ATOM 17478 C CA . GLY D 1 509 ? -23.907 -66.895 -60.480 1.00 23.94 509 GLY D CA 1
ATOM 17479 C C . GLY D 1 509 ? -23.364 -68.133 -61.166 1.00 23.56 509 GLY D C 1
ATOM 17480 O O . GLY D 1 509 ? -22.181 -68.457 -61.053 1.00 22.97 509 GLY D O 1
ATOM 17481 N N . ASN D 1 510 ? -24.244 -68.820 -61.880 1.00 23.71 510 ASN D N 1
ATOM 17482 C CA . ASN D 1 510 ? -23.886 -69.994 -62.654 1.00 23.50 510 ASN D CA 1
ATOM 17483 C C . ASN D 1 510 ? -23.874 -69.591 -64.130 1.00 23.77 510 ASN D C 1
ATOM 17484 O O . ASN D 1 510 ? -24.926 -69.272 -64.681 1.00 24.92 510 ASN D O 1
ATOM 17489 N N . PRO D 1 511 ? -22.689 -69.591 -64.773 1.00 23.53 511 PRO D N 1
ATOM 17490 C CA . PRO D 1 511 ? -22.646 -69.115 -66.159 1.00 23.97 511 PRO D CA 1
ATOM 17491 C C . PRO D 1 511 ? -23.447 -69.954 -67.147 1.00 25.42 511 PRO D C 1
ATOM 17492 O O . PRO D 1 511 ? -23.734 -71.131 -66.896 1.00 25.56 511 PRO D O 1
ATOM 17496 N N . ILE D 1 512 ? -23.800 -69.334 -68.269 1.00 25.50 512 ILE D N 1
ATOM 17497 C CA . ILE D 1 512 ? -24.428 -70.037 -69.379 1.00 26.11 512 ILE D CA 1
ATOM 17498 C C . ILE D 1 512 ? -23.634 -69.795 -70.651 1.00 26.19 512 ILE D C 1
ATOM 17499 O O . ILE D 1 512 ? -22.787 -68.904 -70.711 1.00 25.45 512 ILE D O 1
ATOM 17504 N N . THR D 1 513 ? -23.913 -70.598 -71.669 1.00 26.56 513 THR D N 1
ATOM 17505 C CA . THR D 1 513 ? -23.426 -70.308 -73.008 1.00 27.28 513 THR D CA 1
ATOM 17506 C C . THR D 1 513 ? -24.569 -70.514 -73.994 1.00 27.88 513 THR D C 1
ATOM 17507 O O . THR D 1 513 ? -25.434 -71.367 -73.791 1.00 28.09 513 THR D O 1
ATOM 17511 N N . PHE D 1 514 ? -24.570 -69.720 -75.058 1.00 27.72 514 PHE D N 1
ATOM 17512 C CA . PHE D 1 514 ? -25.690 -69.688 -75.990 1.00 28.05 514 PHE D CA 1
ATOM 17513 C C . PHE D 1 514 ? -25.247 -69.083 -77.317 1.00 28.57 514 PHE D C 1
ATOM 17514 O O . PHE D 1 514 ? -24.138 -68.560 -77.425 1.00 28.18 514 PHE D O 1
ATOM 17522 N N . LEU D 1 515 ? -26.123 -69.168 -78.315 1.00 29.92 515 LEU D N 1
ATOM 17523 C CA . LEU D 1 515 ? -25.915 -68.510 -79.598 1.00 30.64 515 LEU D CA 1
ATOM 17524 C C . LEU D 1 515 ? -26.814 -67.287 -79.689 1.00 30.81 515 LEU D C 1
ATOM 17525 O O . LEU D 1 515 ? -28.001 -67.356 -79.365 1.00 31.00 515 LEU D O 1
ATOM 17530 N N . GLY D 1 516 ? -26.247 -66.166 -80.130 1.00 30.96 516 GLY D N 1
ATOM 17531 C CA . GLY D 1 516 ? -27.045 -64.979 -80.424 1.00 31.62 516 GLY D CA 1
ATOM 17532 C C . GLY D 1 516 ? -27.723 -65.141 -81.775 1.00 33.43 516 GLY D C 1
ATOM 17533 O O . GLY D 1 516 ? -27.468 -66.123 -82.475 1.00 33.74 516 GLY D O 1
ATOM 17534 N N . PRO D 1 517 ? -28.590 -64.184 -82.156 1.00 34.78 517 PRO D N 1
ATOM 17535 C CA . PRO D 1 517 ? -29.204 -64.199 -83.495 1.00 36.68 517 PRO D CA 1
ATOM 17536 C C . PRO D 1 517 ? -28.172 -64.078 -84.620 1.00 38.37 517 PRO D C 1
ATOM 17537 O O . PRO D 1 517 ? -28.428 -64.502 -85.745 1.00 40.44 517 PRO D O 1
ATOM 17541 N N . ASP D 1 518 ? -27.018 -63.497 -84.300 1.00 38.98 518 ASP D N 1
ATOM 17542 C CA . ASP D 1 518 ? -25.865 -63.460 -85.204 1.00 40.30 518 ASP D CA 1
ATOM 17543 C C . ASP D 1 518 ? -25.143 -64.813 -85.369 1.00 40.63 518 ASP D C 1
ATOM 17544 O O . ASP D 1 518 ? -24.162 -64.898 -86.110 1.00 42.52 518 ASP D O 1
ATOM 17549 N N . LYS D 1 519 ? -25.624 -65.855 -84.683 1.00 40.01 519 LYS D N 1
ATOM 17550 C CA . LYS D 1 519 ? -25.009 -67.192 -84.683 1.00 39.71 519 LYS D CA 1
ATOM 17551 C C . LYS D 1 519 ? -23.595 -67.217 -84.075 1.00 38.14 519 LYS D C 1
ATOM 17552 O O . LYS D 1 519 ? -22.800 -68.112 -84.353 1.00 37.88 519 LYS D O 1
ATOM 17558 N N . LYS D 1 520 ? -23.302 -66.228 -83.235 1.00 36.45 520 LYS D N 1
ATOM 17559 C CA . LYS D 1 520 ? -22.025 -66.126 -82.540 1.00 35.52 520 LYS D CA 1
ATOM 17560 C C . LYS D 1 520 ? -22.215 -66.757 -81.165 1.00 33.03 520 LYS D C 1
ATOM 17561 O O . LYS D 1 520 ? -23.288 -66.630 -80.580 1.00 30.77 520 LYS D O 1
ATOM 17567 N N . GLN D 1 521 ? -21.189 -67.437 -80.655 1.00 31.90 521 GLN D N 1
ATOM 17568 C CA . GLN D 1 521 ? -21.260 -68.036 -79.320 1.00 30.61 521 GLN D CA 1
ATOM 17569 C C . GLN D 1 521 ? -20.922 -67.000 -78.257 1.00 29.74 521 GLN D C 1
ATOM 17570 O O . GLN D 1 521 ? -19.931 -66.276 -78.377 1.00 30.22 521 GLN D O 1
ATOM 17576 N N . TYR D 1 522 ? -21.754 -66.939 -77.220 1.00 28.22 522 TYR D N 1
ATOM 17577 C CA . TYR D 1 522 ? -21.525 -66.060 -76.080 1.00 27.56 522 TYR D CA 1
ATOM 17578 C C . TYR D 1 522 ? -21.499 -66.862 -74.786 1.00 26.90 522 TYR D C 1
ATOM 17579 O O . TYR D 1 522 ? -22.104 -67.930 -74.691 1.00 26.25 522 TYR D O 1
ATOM 17588 N N . VAL D 1 523 ? -20.790 -66.328 -73.795 1.00 26.74 523 VAL D N 1
ATOM 17589 C CA . VAL D 1 523 ? -20.776 -66.883 -72.441 1.00 26.42 523 VAL D CA 1
ATOM 17590 C C . VAL D 1 523 ? -21.193 -65.757 -71.493 1.00 25.92 523 VAL D C 1
ATOM 17591 O O . VAL D 1 523 ? -20.594 -64.679 -71.518 1.00 26.57 523 VAL D O 1
ATOM 17595 N N . ALA D 1 524 ? -22.215 -66.013 -70.671 1.00 25.46 524 ALA D N 1
ATOM 17596 C CA . ALA D 1 524 ? -22.798 -64.991 -69.786 1.00 24.66 524 ALA D CA 1
ATOM 17597 C C . ALA D 1 524 ? -22.814 -65.415 -68.321 1.00 24.20 524 ALA D C 1
ATOM 17598 O O . ALA D 1 524 ? -22.997 -66.588 -68.015 1.00 23.63 524 ALA D O 1
ATOM 17600 N N . VAL D 1 525 ? -22.629 -64.456 -67.416 1.00 23.74 525 VAL D N 1
ATOM 17601 C CA . VAL D 1 525 ? -22.610 -64.766 -65.985 1.00 23.38 525 VAL D CA 1
ATOM 17602 C C . VAL D 1 525 ? -22.966 -63.552 -65.125 1.00 23.32 525 VAL D C 1
ATOM 17603 O O . VAL D 1 525 ? -22.648 -62.415 -65.482 1.00 22.68 525 VAL D O 1
ATOM 17607 N N . TYR D 1 526 ? -23.629 -63.805 -63.995 1.00 23.29 526 TYR D N 1
ATOM 17608 C CA . TYR D 1 526 ? -23.892 -62.758 -63.014 1.00 24.07 526 TYR D CA 1
ATOM 17609 C C . TYR D 1 526 ? -22.669 -62.526 -62.145 1.00 23.80 526 TYR D C 1
ATOM 17610 O O . TYR D 1 526 ? -21.955 -63.466 -61.792 1.00 23.58 526 TYR D O 1
ATOM 17619 N N . SER D 1 527 ? -22.455 -61.261 -61.811 1.00 23.92 527 SER D N 1
ATOM 17620 C CA . SER D 1 527 ? -21.482 -60.835 -60.813 1.00 24.50 527 SER D CA 1
ATOM 17621 C C . SER D 1 527 ? -22.248 -60.098 -59.717 1.00 24.49 527 SER D C 1
ATOM 17622 O O . SER D 1 527 ? -23.163 -59.320 -59.993 1.00 25.07 527 SER D O 1
ATOM 17625 N N . GLY D 1 528 ? -21.871 -60.346 -58.470 1.00 23.79 528 GLY D N 1
ATOM 17626 C CA . GLY D 1 528 ? -22.570 -59.763 -57.331 1.00 24.24 528 GLY D CA 1
ATOM 17627 C C . GLY D 1 528 ? -22.447 -60.709 -56.164 1.00 24.65 528 GLY D C 1
ATOM 17628 O O . GLY D 1 528 ? -23.201 -61.674 -56.056 1.00 24.78 528 GLY D O 1
ATOM 17629 N N . VAL D 1 529 ? -21.488 -60.431 -55.290 1.00 24.99 529 VAL D N 1
ATOM 17630 C CA . VAL D 1 529 ? -21.131 -61.371 -54.241 1.00 25.63 529 VAL D CA 1
ATOM 17631 C C . VAL D 1 529 ? -22.206 -61.403 -53.158 1.00 26.34 529 VAL D C 1
ATOM 17632 O O . VAL D 1 529 ? -22.920 -60.427 -52.944 1.00 26.48 529 VAL D O 1
ATOM 17636 N N . GLY D 1 530 ? -22.309 -62.540 -52.486 1.00 26.65 530 GLY D N 1
ATOM 17637 C CA . GLY D 1 530 ? -23.288 -62.721 -51.426 1.00 27.41 530 GLY D CA 1
ATOM 17638 C C . GLY D 1 530 ? -23.442 -64.198 -51.145 1.00 27.63 530 GLY D C 1
ATOM 17639 O O . GLY D 1 530 ? -22.461 -64.946 -51.195 1.00 28.34 530 GLY D O 1
ATOM 17640 N N . GLY D 1 531 ? -24.669 -64.621 -50.862 1.00 28.35 531 GLY D N 1
ATOM 17641 C CA . GLY D 1 531 ? -24.922 -65.982 -50.412 1.00 28.99 531 GLY D CA 1
ATOM 17642 C C . GLY D 1 531 ? -24.398 -66.128 -48.999 1.00 30.24 531 GLY D C 1
ATOM 17643 O O . GLY D 1 531 ? -24.145 -65.131 -48.329 1.00 31.11 531 GLY D O 1
ATOM 17644 N N . TRP D 1 532 ? -24.223 -67.362 -48.539 1.00 31.70 532 TRP D N 1
ATOM 17645 C CA . TRP D 1 532 ? -23.861 -67.587 -47.137 1.00 32.57 532 TRP D CA 1
ATOM 17646 C C . TRP D 1 532 ? -22.412 -67.198 -46.831 1.00 32.44 532 TRP D C 1
ATOM 17647 O O . TRP D 1 532 ? -22.167 -66.434 -45.899 1.00 32.56 532 TRP D O 1
ATOM 17658 N N . PHE D 1 533 ? -21.453 -67.707 -47.605 1.00 31.30 533 PHE D N 1
ATOM 17659 C CA . PHE D 1 533 ? -20.047 -67.344 -47.391 1.00 31.56 533 PHE D CA 1
ATOM 17660 C C . PHE D 1 533 ? -19.799 -65.843 -47.585 1.00 31.97 533 PHE D C 1
ATOM 17661 O O . PHE D 1 533 ? -18.920 -65.273 -46.943 1.00 33.53 533 PHE D O 1
ATOM 17669 N N . GLY D 1 534 ? -20.575 -65.214 -48.467 1.00 31.23 534 GLY D N 1
ATOM 17670 C CA . GLY D 1 534 ? -20.448 -63.786 -48.736 1.00 31.21 534 GLY D CA 1
ATOM 17671 C C . GLY D 1 534 ? -21.312 -62.877 -47.873 1.00 32.35 534 GLY D C 1
ATOM 17672 O O . GLY D 1 534 ? -21.384 -61.675 -48.141 1.00 32.11 534 GLY D O 1
ATOM 17673 N N . ILE D 1 535 ? -21.963 -63.424 -46.843 1.00 33.41 535 ILE D N 1
ATOM 17674 C CA . ILE D 1 535 ? -22.910 -62.639 -46.033 1.00 35.24 535 ILE D CA 1
ATOM 17675 C C . ILE D 1 535 ? -22.254 -61.461 -45.302 1.00 35.89 535 ILE D C 1
ATOM 17676 O O . ILE D 1 535 ? -22.892 -60.423 -45.119 1.00 35.48 535 ILE D O 1
ATOM 17681 N N . ALA D 1 536 ? -20.994 -61.617 -44.895 1.00 35.74 536 ALA D N 1
ATOM 17682 C CA . ALA D 1 536 ? -20.249 -60.526 -44.257 1.00 37.36 536 ALA D CA 1
ATOM 17683 C C . ALA D 1 536 ? -20.181 -59.287 -45.150 1.00 36.04 536 ALA D C 1
ATOM 17684 O O . ALA D 1 536 ? -20.307 -58.159 -44.669 1.00 36.62 536 ALA D O 1
ATOM 17686 N N . VAL D 1 537 ? -19.983 -59.506 -46.449 1.00 34.28 537 VAL D N 1
ATOM 17687 C CA . VAL D 1 537 ? -19.945 -58.415 -47.419 1.00 33.72 537 VAL D CA 1
ATOM 17688 C C . VAL D 1 537 ? -21.356 -57.954 -47.784 1.00 33.56 537 VAL D C 1
ATOM 17689 O O . VAL D 1 537 ? -21.637 -56.757 -47.769 1.00 33.85 537 VAL D O 1
ATOM 17693 N N . ALA D 1 538 ? -22.236 -58.901 -48.107 1.00 33.53 538 ALA D N 1
ATOM 17694 C CA . ALA D 1 538 ? -23.599 -58.583 -48.553 1.00 34.04 538 ALA D CA 1
ATOM 17695 C C . ALA D 1 538 ? -24.451 -57.883 -47.483 1.00 36.03 538 ALA D C 1
ATOM 17696 O O . ALA D 1 538 ? -25.278 -57.024 -47.800 1.00 35.33 538 ALA D O 1
ATOM 17698 N N . GLN D 1 539 ? -24.244 -58.254 -46.222 1.00 37.78 539 GLN D N 1
ATOM 17699 C CA . GLN D 1 539 ? -25.005 -57.691 -45.109 1.00 40.37 539 GLN D CA 1
ATOM 17700 C C . GLN D 1 539 ? -24.177 -56.675 -44.313 1.00 40.40 539 GLN D C 1
ATOM 17701 O O . GLN D 1 539 ? -24.651 -56.134 -43.306 1.00 40.70 539 GLN D O 1
ATOM 17707 N N . ASN D 1 540 ? -22.948 -56.419 -44.768 1.00 39.88 540 ASN D N 1
ATOM 17708 C CA . ASN D 1 540 ? -22.040 -55.462 -44.136 1.00 41.99 540 ASN D CA 1
ATOM 17709 C C . ASN D 1 540 ? -21.885 -55.726 -42.634 1.00 42.79 540 ASN D C 1
ATOM 17710 O O . ASN D 1 540 ? -22.010 -54.818 -41.807 1.00 43.38 540 ASN D O 1
ATOM 17715 N N . LEU D 1 541 ? -21.611 -56.982 -42.294 1.00 42.77 541 LEU D N 1
ATOM 17716 C CA . LEU D 1 541 ? -21.454 -57.392 -40.900 1.00 44.66 541 LEU D CA 1
ATOM 17717 C C . LEU D 1 541 ? -20.013 -57.175 -40.443 1.00 45.11 541 LEU D C 1
ATOM 17718 O O . LEU D 1 541 ? -19.079 -57.363 -41.222 1.00 43.78 541 LEU D O 1
ATOM 17723 N N . PRO D 1 542 ? -19.825 -56.779 -39.172 1.00 46.90 542 PRO D N 1
ATOM 17724 C CA . PRO D 1 542 ? -18.475 -56.561 -38.663 1.00 47.72 542 PRO D CA 1
ATOM 17725 C C . PRO D 1 542 ? -17.779 -57.868 -38.272 1.00 49.02 542 PRO D C 1
ATOM 17726 O O . PRO D 1 542 ? -18.452 -58.872 -38.038 1.00 49.12 542 PRO D O 1
ATOM 17730 N N . PRO D 1 543 ? -16.435 -57.855 -38.196 1.00 49.98 543 PRO D N 1
ATOM 17731 C CA . PRO D 1 543 ? -15.665 -59.035 -37.797 1.00 51.62 543 PRO D CA 1
ATOM 17732 C C . PRO D 1 543 ? -15.691 -59.345 -36.292 1.00 55.11 543 PRO D C 1
ATOM 17733 O O . PRO D 1 543 ? -15.090 -60.335 -35.869 1.00 56.60 543 PRO D O 1
ATOM 17737 N N . ASP D 1 544 ? -16.376 -58.514 -35.503 1.00 57.72 544 ASP D N 1
ATOM 17738 C CA . ASP D 1 544 ? -16.381 -58.624 -34.038 1.00 61.23 544 ASP D CA 1
ATOM 17739 C C . ASP D 1 544 ? -16.876 -59.978 -33.531 1.00 62.04 544 ASP D C 1
ATOM 17740 O O . ASP D 1 544 ? -16.244 -60.596 -32.676 1.00 64.31 544 ASP D O 1
ATOM 17745 N N . ASP D 1 545 ? -18.009 -60.430 -34.060 1.00 60.19 545 ASP D N 1
ATOM 17746 C CA . ASP D 1 545 ? -18.567 -61.729 -33.704 1.00 60.01 545 ASP D CA 1
ATOM 17747 C C . ASP D 1 545 ? -18.320 -62.699 -34.866 1.00 57.85 545 ASP D C 1
ATOM 17748 O O . ASP D 1 545 ? -18.986 -62.600 -35.895 1.00 57.92 545 ASP D O 1
ATOM 17753 N N . PRO D 1 546 ? -17.360 -63.635 -34.706 1.00 57.55 546 PRO D N 1
ATOM 17754 C CA . PRO D 1 546 ? -17.087 -64.608 -35.771 1.00 55.74 546 PRO D CA 1
ATOM 17755 C C . PRO D 1 546 ? -18.173 -65.676 -35.908 1.00 55.33 546 PRO D C 1
ATOM 17756 O O . PRO D 1 546 ? -18.273 -66.317 -36.955 1.00 53.07 546 PRO D O 1
ATOM 17760 N N . TYR D 1 547 ? -18.971 -65.857 -34.858 1.00 56.26 547 TYR D N 1
ATOM 17761 C CA . TYR D 1 547 ? -20.101 -66.784 -34.874 1.00 55.84 547 TYR D CA 1
ATOM 17762 C C . TYR D 1 547 ? -21.326 -66.184 -35.569 1.00 53.73 547 TYR D C 1
ATOM 17763 O O . TYR D 1 547 ? -22.305 -66.891 -35.816 1.00 52.34 547 TYR D O 1
ATOM 17772 N N . ALA D 1 548 ? -21.274 -64.887 -35.879 1.00 52.72 548 ALA D N 1
ATOM 17773 C CA . ALA D 1 548 ? -22.337 -64.224 -36.628 1.00 51.72 548 ALA D CA 1
ATOM 17774 C C . ALA D 1 548 ? -22.392 -64.792 -38.036 1.00 50.06 548 ALA D C 1
ATOM 17775 O O . ALA D 1 548 ? -21.363 -65.171 -38.601 1.00 50.79 548 ALA D O 1
ATOM 17777 N N . GLY D 1 549 ? -23.599 -64.848 -38.593 1.00 50.10 549 GLY D N 1
ATOM 17778 C CA . GLY D 1 549 ? -23.835 -65.514 -39.867 1.00 48.67 549 GLY D CA 1
ATOM 17779 C C . GLY D 1 549 ? -23.585 -67.010 -39.781 1.00 49.61 549 GLY D C 1
ATOM 17780 O O . GLY D 1 549 ? -23.202 -67.632 -40.774 1.00 47.98 549 GLY D O 1
ATOM 17781 N N . LEU D 1 550 ? -23.801 -67.583 -38.594 1.00 50.65 550 LEU D N 1
ATOM 17782 C CA . LEU D 1 550 ? -23.599 -69.015 -38.341 1.00 50.90 550 LEU D CA 1
ATOM 17783 C C . LEU D 1 550 ? -22.154 -69.467 -38.595 1.00 48.71 550 LEU D C 1
ATOM 17784 O O . LEU D 1 550 ? -21.917 -70.576 -39.080 1.00 49.45 550 LEU D O 1
ATOM 17789 N N . GLY D 1 551 ? -21.195 -68.603 -38.265 1.00 47.40 551 GLY D N 1
ATOM 17790 C CA . GLY D 1 551 ? -19.771 -68.892 -38.469 1.00 46.37 551 GLY D CA 1
ATOM 17791 C C . GLY D 1 551 ? -19.196 -68.321 -39.760 1.00 43.46 551 GLY D C 1
ATOM 17792 O O . GLY D 1 551 ? -17.975 -68.283 -39.937 1.00 42.06 551 GLY D O 1
ATOM 17793 N N . ALA D 1 552 ? -20.072 -67.875 -40.660 1.00 42.26 552 ALA D N 1
ATOM 17794 C CA . ALA D 1 552 ? -19.663 -67.368 -41.974 1.00 40.68 552 ALA D CA 1
ATOM 17795 C C . ALA D 1 552 ? -18.822 -66.095 -41.877 1.00 40.58 552 ALA D C 1
ATOM 17796 O O . ALA D 1 552 ? -17.901 -65.893 -42.667 1.00 39.46 552 ALA D O 1
ATOM 17798 N N . VAL D 1 553 ? -19.133 -65.239 -40.906 1.00 41.41 553 VAL D N 1
ATOM 17799 C CA . VAL D 1 553 ? -18.410 -63.979 -40.760 1.00 41.99 553 VAL D CA 1
ATOM 17800 C C . VAL D 1 553 ? -16.941 -64.244 -40.439 1.00 42.03 553 VAL D C 1
ATOM 17801 O O . VAL D 1 553 ? -16.054 -63.710 -41.100 1.00 40.69 553 VAL D O 1
ATOM 17805 N N . GLY D 1 554 ? -16.687 -65.067 -39.425 1.00 43.85 554 GLY D N 1
ATOM 17806 C CA . GLY D 1 554 ? -15.322 -65.359 -39.005 1.00 44.82 554 GLY D CA 1
ATOM 17807 C C . GLY D 1 554 ? -14.442 -65.906 -40.115 1.00 44.13 554 GLY D C 1
ATOM 17808 O O . GLY D 1 554 ? -13.344 -65.395 -40.353 1.00 44.64 554 GLY D O 1
ATOM 17809 N N . VAL D 1 555 ? -14.925 -66.944 -40.796 1.00 43.32 555 VAL D N 1
ATOM 17810 C CA . VAL D 1 555 ? -14.162 -67.584 -41.876 1.00 42.34 555 VAL D CA 1
ATOM 17811 C C . VAL D 1 555 ? -13.980 -66.664 -43.087 1.00 40.43 555 VAL D C 1
ATOM 17812 O O . VAL D 1 555 ? -12.901 -66.633 -43.686 1.00 39.57 555 VAL D O 1
ATOM 17816 N N . ALA D 1 556 ? -15.026 -65.917 -43.440 1.00 39.66 556 ALA D N 1
ATOM 17817 C CA . ALA D 1 556 ? -14.942 -64.948 -44.532 1.00 38.84 556 ALA D CA 1
ATOM 17818 C C . ALA D 1 556 ? -13.812 -63.951 -44.283 1.00 39.33 556 ALA D C 1
ATOM 17819 O O . ALA D 1 556 ? -13.015 -63.674 -45.179 1.00 38.53 556 ALA D O 1
ATOM 17821 N N . TYR D 1 557 ? -13.745 -63.420 -43.061 1.00 41.29 557 TYR D N 1
ATOM 17822 C CA . TYR D 1 557 ? -12.664 -62.505 -42.684 1.00 42.28 557 TYR D CA 1
ATOM 17823 C C . TYR D 1 557 ? -11.302 -63.202 -42.660 1.00 43.61 557 TYR D C 1
ATOM 17824 O O . TYR D 1 557 ? -10.309 -62.637 -43.128 1.00 43.86 557 TYR D O 1
ATOM 17833 N N . GLN D 1 558 ? -11.254 -64.421 -42.125 1.00 45.70 558 GLN D N 1
ATOM 17834 C CA . GLN D 1 558 ? -10.021 -65.219 -42.140 1.00 47.49 558 GLN D CA 1
ATOM 17835 C C . GLN D 1 558 ? -9.511 -65.453 -43.565 1.00 46.13 558 GLN D C 1
ATOM 17836 O O . GLN D 1 558 ? -8.314 -65.316 -43.830 1.00 45.58 558 GLN D O 1
ATOM 17842 N N . ALA D 1 559 ? -10.423 -65.804 -44.474 1.00 45.19 559 ALA D N 1
ATOM 17843 C CA . ALA D 1 559 ? -10.092 -65.962 -45.894 1.00 43.97 559 ALA D CA 1
ATOM 17844 C C . ALA D 1 559 ? -9.791 -64.618 -46.563 1.00 43.31 559 ALA D C 1
ATOM 17845 O O . ALA D 1 559 ? -9.057 -64.561 -47.549 1.00 43.67 559 ALA D O 1
ATOM 17847 N N . GLY D 1 560 ? -10.364 -63.543 -46.022 1.00 42.78 560 GLY D N 1
ATOM 17848 C CA . GLY D 1 560 ? -10.090 -62.188 -46.496 1.00 41.80 560 GLY D CA 1
ATOM 17849 C C . GLY D 1 560 ? -11.032 -61.737 -47.595 1.00 39.06 560 GLY D C 1
ATOM 17850 O O . GLY D 1 560 ? -10.633 -60.987 -48.488 1.00 39.45 560 GLY D O 1
ATOM 17851 N N . LEU D 1 561 ? -12.283 -62.189 -47.528 1.00 37.73 561 LEU D N 1
ATOM 17852 C CA . LEU D 1 561 ? -13.288 -61.840 -48.535 1.00 36.41 561 LEU D CA 1
ATOM 17853 C C . LEU D 1 561 ? -13.695 -60.359 -48.484 1.00 36.04 561 LEU D C 1
ATOM 17854 O O . LEU D 1 561 ? -13.797 -59.721 -49.530 1.00 33.78 561 LEU D O 1
ATOM 17859 N N . PRO D 1 562 ? -13.928 -59.805 -47.276 1.00 37.62 562 PRO D N 1
ATOM 17860 C CA . PRO D 1 562 ? -14.288 -58.383 -47.197 1.00 38.05 562 PRO D CA 1
ATOM 17861 C C . PRO D 1 562 ? -13.231 -57.421 -47.753 1.00 39.14 562 PRO D C 1
ATOM 17862 O O . PRO D 1 562 ? -13.576 -56.310 -48.158 1.00 38.87 562 PRO D O 1
ATOM 17866 N N . LYS D 1 563 ? -11.965 -57.840 -47.773 1.00 39.91 563 LYS D N 1
ATOM 17867 C CA . LYS D 1 563 ? -10.897 -57.056 -48.402 1.00 41.14 563 LYS D CA 1
ATOM 17868 C C . LYS D 1 563 ? -10.711 -57.381 -49.887 1.00 39.23 563 LYS D C 1
ATOM 17869 O O . LYS D 1 563 ? -9.918 -56.733 -50.569 1.00 39.98 563 LYS D O 1
ATOM 17875 N N . ALA D 1 564 ? -11.444 -58.378 -50.380 1.00 36.86 564 ALA D N 1
ATOM 17876 C CA . ALA D 1 564 ? -11.289 -58.873 -51.745 1.00 35.10 564 ALA D CA 1
ATOM 17877 C C . ALA D 1 564 ? -12.377 -58.391 -52.711 1.00 33.40 564 ALA D C 1
ATOM 17878 O O . ALA D 1 564 ? -12.156 -58.364 -53.923 1.00 33.69 564 ALA D O 1
ATOM 17880 N N . THR D 1 565 ? -13.545 -58.015 -52.188 1.00 31.91 565 THR D N 1
ATOM 17881 C CA . THR D 1 565 ? -14.681 -57.703 -53.052 1.00 29.92 565 THR D CA 1
ATOM 17882 C C . THR D 1 565 ? -15.697 -56.755 -52.415 1.00 29.37 565 THR D C 1
ATOM 17883 O O . THR D 1 565 ? -15.853 -56.706 -51.190 1.00 29.97 565 THR D O 1
ATOM 17887 N N . THR D 1 566 ? -16.372 -56.010 -53.287 1.00 27.80 566 THR D N 1
ATOM 17888 C CA . THR D 1 566 ? -17.503 -55.165 -52.935 1.00 27.21 566 THR D CA 1
ATOM 17889 C C . THR D 1 566 ? -18.781 -55.814 -53.451 1.00 26.25 566 THR D C 1
ATOM 17890 O O . THR D 1 566 ? -18.729 -56.748 -54.256 1.00 25.70 566 THR D O 1
ATOM 17894 N N . VAL D 1 567 ? -19.924 -55.316 -52.990 1.00 26.46 567 VAL D N 1
ATOM 17895 C CA . VAL D 1 567 ? -21.222 -55.763 -53.497 1.00 26.15 567 VAL D CA 1
ATOM 17896 C C . VAL D 1 567 ? -21.502 -55.162 -54.869 1.00 25.56 567 VAL D C 1
ATOM 17897 O O . VAL D 1 567 ? -20.952 -54.119 -55.226 1.00 25.95 567 VAL D O 1
ATOM 17901 N N . GLY D 1 568 ? -22.364 -55.832 -55.623 1.00 25.33 568 GLY D N 1
ATOM 17902 C CA . GLY D 1 568 ? -22.756 -55.378 -56.952 1.00 25.57 568 GLY D CA 1
ATOM 17903 C C . GLY D 1 568 ? -23.886 -56.220 -57.513 1.00 25.48 568 GLY D C 1
ATOM 17904 O O . GLY D 1 568 ? -24.500 -57.012 -56.801 1.00 25.93 568 GLY D O 1
ATOM 17905 N N . GLY D 1 569 ? -24.158 -56.042 -58.800 1.00 25.51 569 GLY D N 1
ATOM 17906 C CA . GLY D 1 569 ? -25.223 -56.776 -59.475 1.00 25.33 569 GLY D CA 1
ATOM 17907 C C . GLY D 1 569 ? -25.160 -56.500 -60.961 1.00 25.25 569 GLY D C 1
ATOM 17908 O O . GLY D 1 569 ? -25.753 -55.535 -61.446 1.00 25.13 569 GLY D O 1
ATOM 17909 N N . GLU D 1 570 ? -24.435 -57.351 -61.679 1.00 25.58 570 GLU D N 1
ATOM 17910 C CA . GLU D 1 570 ? -24.121 -57.102 -63.075 1.00 26.87 570 GLU D CA 1
ATOM 17911 C C . GLU D 1 570 ? -24.091 -58.405 -63.860 1.00 25.91 570 GLU D C 1
ATOM 17912 O O . GLU D 1 570 ? -23.536 -59.402 -63.401 1.00 25.71 570 GLU D O 1
ATOM 17918 N N . LEU D 1 571 ? -24.692 -58.382 -65.044 1.00 24.63 571 LEU D N 1
ATOM 17919 C CA . LEU D 1 571 ? -24.613 -59.486 -65.990 1.00 24.61 571 LEU D CA 1
ATOM 17920 C C . LEU D 1 571 ? -23.530 -59.148 -67.005 1.00 24.07 571 LEU D C 1
ATOM 17921 O O . LEU D 1 571 ? -23.599 -58.103 -67.660 1.00 23.68 571 LEU D O 1
ATOM 17926 N N . TYR D 1 572 ? -22.540 -60.031 -67.130 1.00 24.22 572 TYR D N 1
ATOM 17927 C CA . TYR D 1 572 ? -21.450 -59.868 -68.089 1.00 24.89 572 TYR D CA 1
ATOM 17928 C C . TYR D 1 572 ? -21.598 -60.905 -69.201 1.00 25.36 572 TYR D C 1
ATOM 17929 O O . TYR D 1 572 ? -21.849 -62.078 -68.920 1.00 25.15 572 TYR D O 1
ATOM 17938 N N . VAL D 1 573 ? -21.441 -60.471 -70.452 1.00 25.23 573 VAL D N 1
ATOM 17939 C CA . VAL D 1 573 ? -21.549 -61.372 -71.613 1.00 25.51 573 VAL D CA 1
ATOM 17940 C C . VAL D 1 573 ? -20.290 -61.288 -72.481 1.00 26.16 573 VAL D C 1
ATOM 17941 O O . VAL D 1 573 ? -19.884 -60.199 -72.895 1.00 26.25 573 VAL D O 1
ATOM 17945 N N . PHE D 1 574 ? -19.687 -62.447 -72.750 1.00 26.39 574 PHE D N 1
ATOM 17946 C CA . PHE D 1 574 ? -18.380 -62.547 -73.413 1.00 26.81 574 PHE D CA 1
ATOM 17947 C C . PHE D 1 574 ? -18.458 -63.241 -74.763 1.00 27.03 574 PHE D C 1
ATOM 17948 O O . PHE D 1 574 ? -19.365 -64.029 -75.005 1.00 27.43 574 PHE D O 1
ATOM 17956 N N . ALA D 1 575 ? -17.489 -62.938 -75.626 1.00 27.46 575 ALA D N 1
ATOM 17957 C CA . ALA D 1 575 ? -17.352 -63.593 -76.928 1.00 28.68 575 ALA D CA 1
ATOM 17958 C C . ALA D 1 575 ? -15.939 -63.395 -77.468 1.00 29.59 575 ALA D C 1
ATOM 17959 O O . ALA D 1 575 ? -15.158 -62.622 -76.917 1.00 30.81 575 ALA D O 1
ATOM 17961 N N . LEU D 1 576 ? -15.611 -64.097 -78.549 1.00 30.86 576 LEU D N 1
ATOM 17962 C CA . LEU D 1 576 ? -14.267 -64.024 -79.113 1.00 32.45 576 LEU D CA 1
ATOM 17963 C C . LEU D 1 576 ? -14.054 -62.698 -79.841 1.00 33.93 576 LEU D C 1
ATOM 17964 O O . LEU D 1 576 ? -14.929 -62.231 -80.574 1.00 35.48 576 LEU D O 1
#

Radius of gyration: 41.53 Å; Cα contacts (8 Å, |Δi|>4): 7753; chains: 4; bounding box: 76×116×106 Å

B-factor: mean 28.48, std 11.25, range [12.55, 83.09]

CATH classification: 2.140.10.10

Solvent-accessible surface area: 68000 Å² total; per-residue (Å²): 11,122,58,3,44,138,21,22,137,64,62,10,21,1,1,10,14,6,9,26,4,25,4,16,0,11,0,99,13,93,76,1,23,51,180,34,1,69,152,0,94,6,35,8,0,2,2,0,7,4,44,47,0,4,2,0,2,0,0,0,17,45,61,11,0,6,0,5,1,2,47,44,4,34,0,4,0,0,33,17,62,92,173,34,8,34,20,94,19,85,29,57,7,133,29,65,75,122,0,54,87,14,19,51,30,4,5,5,6,11,0,3,6,19,0,68,32,26,0,0,3,1,0,0,19,0,23,0,0,0,0,40,3,92,87,8,145,69,83,23,89,67,131,9,2,28,12,96,111,0,8,5,2,12,8,10,8,14,2,0,68,63,22,0,0,1,8,1,12,10,3,17,11,4,5,46,0,20,0,0,0,0,29,0,93,78,0,92,114,73,20,41,0,41,0,1,0,50,48,142,60,1,33,30,40,123,32,17,3,134,78,32,98,99,6,10,15,99,16,30,1,37,165,17,13,48,68,107,29,29,99,34,1,0,0,1,2,34,4,8,12,0,8,13,58,97,49,42,4,0,0,1,2,0,0,2,0,0,1,4,0,3,73,46,1,110,83,20,26,0,10,2,1,0,0,0,0,0,0,56,0,69,61,0,82,0,25,0,0,4,6,0,1,13,73,2,0,0,4,0,6,0,0,0,0,0,0,10,4,73,12,89,25,193,70,148,160,12,28,0,0,0,0,0,0,4,0,0,2,1,0,0,0,10,19,106,24,0,82,24,45,33,2,61,59,1,15,86,22,14,0,5,140,93,3,16,124,158,57,18,84,16,51,53,50,105,138,41,31,9,82,54,17,14,22,4,68,6,0,2,5,0,0,0,1,0,0,4,4,0,0,0,0,11,0,76,120,38,31,34,1,1,0,0,1,4,20,6,0,0,17,0,36,1,57,122,14,108,80,84,62,23,34,87,7,22,13,19,51,3,21,1,40,6,1,60,61,36,155,29,118,42,19,0,3,0,0,0,1,29,3,50,157,8,137,82,79,28,81,26,95,14,86,13,1,1,2,0,0,0,0,0,1,24,8,16,0,0,0,0,0,6,0,36,0,48,0,26,0,0,28,4,144,86,8,138,54,46,20,83,12,17,1,3,4,0,0,0,0,2,0,0,0,2,38,4,48,92,148,80,1,28,0,0,0,0,1,0,0,0,1,15,0,0,5,3,22,12,86,135,38,78,60,32,42,16,78,32,22,35,0,0,0,6,0,0,69,65,6,13,0,25,154,25,6,7,23,2,7,6,0,0,0,0,7,55,9,126,49,3,47,114,14,29,142,63,52,10,20,1,1,12,14,5,9,26,4,26,4,15,0,22,0,110,13,92,76,1,28,46,182,39,1,69,167,0,91,6,35,8,0,2,2,0,8,4,45,46,0,2,3,0,2,1,0,0,16,45,61,13,0,6,0,6,1,1,46,43,3,34,0,5,0,0,34,15,61,96,165,31,8,34,19,96,19,89,30,60,8,136,29,72,75,107,0,54,72,10,19,63,34,3,4,4,6,11,0,4,6,17,0,68,34,26,0,0,3,1,0,1,18,0,24,0,0,0,0,41,2,96,72,6,121,68,87,24,53,14,95,14,4,30,13,93,101,0,11,4,2,12,8,11,8,14,1,0,72,65,22,0,0,0,7,1,12,11,4,20,10,4,6,30,0,22,0,0,0,5,30,1,95,82,0,51,53,75,19,16,0,35,0,1,0,31,44,112,2,1,25,31,40,122,35,19,2,133,71,39,95,114,8,10,13,103,21,31,0,36,170,18,14,46,69,106,29,14,48,35,1,0,0,1,2,34,3,7,12,0,8,12,56,96,50,41,4,0,0,0,2,0,0,2,0,0,0,5,1,4,67,47,0,111,80,22,26,0,11,2,2,0,0,0,0,0,0,56,0,69,62,0,86,0,23,0,0,4,6,0,1,14,76,2,0,0,4,0,5,0,0,0,0,0,0,11,6,66,17,85,21,197,71,154,146,12,26,0,0,0,0,0,0,4,0,0,1,2,0,0,0,10,21,107,24,0,79,16,26,26,4,59,56,1,14,88,21,14,0,4,151,70,7,13,117,163,71,17,88,18,57,60,58,107,137,41,30,9,79,72,53,84,57,4,131,6,0,2,4,0,0,0,1,0,0,5,4,0,0,0,0,9,0,82,116,34,31,37,0,0,0,0,0,4,20,5,0,0,20,0,44,1,60,122,12,112,80,85,60,24,35,88,7,21,13,11,65,0,42,1,36,5,1,65,65,37,155,30,118,41,18,0,2,0,0,0,1,29,5,56,158,4,136,83,77,30,80,24,94,15,86,10,0,0,2,0,0,0,0,0,1,28,8,16,0,0,0,0,0,4,0,35,0,47,0,24,0,0,24,5,144,87,12,127,48,44,20,86,10,16,1,3,3,0,0,1,0,3,0,1,0,2,48,7,58,87,162,80,2,28,0,0,0,0,1,0,0,0,1,19,0,0,5,3,20,10,85,136,42,72,72,122,73,45,102,31,28,41,0,0,0,5,0,0,71,104,6,14,0,22,155,24,6,8,23,2,8,5,0,0,0,0,7,71,9,124,57,3,50,135,22,23,138,56,63,10,20,1,1,11,14,5,9,25,4,24,4,16,1,12,0,101,13,93,76,1,29,48,183,36,1,69,162,0,91,7,36,8,0,2,2,0,8,4,46,46,0,3,4,0,2,0,0,0,16,44,63,11,0,7,0,6,2,1,45,42,3,33,1,4,0,0,33,16,64,96,170,32,8,36,21,96,20,86,31,59,8,132,30,73,77,67,0,48,79,5,17,63,34,3,4,4,6,11,0,3,6,18,0,68,32,25,0,0,3,2,0,2,18,0,18,0,0,0,0,41,3,94,74,5,126,68,91,23,72,57,75,13,3,31,7,83,96,0,12,4,2,11,8,12,8,15,1,0,74,64,22,0,0,0,8,1,12,8,4,18,11,3,6,36,0,21,0,0,0,6,30,1,94,78,0,90,95,75,17,34,0,39,0,1,1,34,44,116,8,1,36,30,39,122,38,18,2,136,72,39,94,113,8,10,14,101,20,31,1,34,165,18,14,45,74,100,31,10,44,35,1,0,0,1,2,34,3,6,12,0,9,13,59,97,48,42,4,0,0,1,2,0,0,2,0,0,0,6,0,2,86,42,1,119,78,21,25,0,10,2,1,0,0,0,0,0,0,55,1,68,63,0,82,0,23,0,0,4,6,0,0,12,61,2,0,1,4,0,4,0,0,0,0,0,0,10,5,73,16,78,22,198,69,154,156,16,28,0,0,0,0,0,0,5,0,0,1,0,0,0,0,10,22,107,24,0,78,13,26,27,4,70,56,2,14,92,22,13,0,3,148,94,6,16,118,164,77,18,89,19,55,56,31,98,122,35,29,7,77,77,50,84,43,2,125,5,0,2,4,0,0,0,1,0,0,6,4,0,0,0,0,12,0,78,114,40,33,34,0,1,0,0,0,3,18,6,0,0,22,0,42,1,51,125,13,107,78,86,60,19,35,86,6,21,11,10,63,0,40,0,40,8,1,60,72,43,157,31,119,42,19,0,2,0,0,1,0,27,3,54,164,23,123,69,72,30,86,26,93,14,88,12,0,1,3,0,0,0,0,0,1,23,7,14,0,0,0,0,0,5,0,36,0,48,0,26,0,0,20,4,145,89,14,133,49,45,21,84,12,18,1,3,3,0,0,0,0,3,0,1,0,2,48,7,60,87,166,72,2,29,0,0,0,0,1,0,0,0,1,19,0,0,5,3,20,11,76,136,42,79,73,126,72,47,96,33,29,43,0,0,0,5,0,0,73,108,4,12,0,24,155,24,6,8,22,2,8,5,0,0,0,0,7,63,8,123,63,4,42,139,32,19,127,74,62,11,17,1,2,10,15,5,10,26,4,25,4,15,1,11,0,96,12,98,74,0,32,37,171,30,1,72,133,0,92,6,32,6,0,2,1,0,7,4,43,46,0,3,4,0,2,1,0,0,17,43,61,12,0,8,0,6,2,0,48,42,4,31,1,5,0,0,32,14,63,92,172,34,9,36,20,99,19,88,34,59,8,131,28,69,76,113,0,49,77,12,19,56,28,3,4,3,6,12,0,4,5,24,0,60,33,26,0,0,3,2,0,2,18,0,25,0,0,0,0,40,3,94,85,8,148,68,82,19,92,78,150,7,2,49,13,93,120,0,12,4,2,13,9,10,8,14,2,0,72,82,32,0,0,1,9,1,11,10,6,17,11,5,5,47,0,24,0,0,0,2,34,0,91,85,0,99,125,76,18,30,0,48,0,0,0,46,48,143,61,1,30,26,35,122,38,16,4,128,76,33,96,98,8,9,14,102,24,32,2,41,171,16,13,46,70,115,28,26,112,37,1,0,0,0,2,36,4,7,12,0,6,14,56,95,48,32,5,0,0,1,2,0,0,2,0,0,1,4,1,5,69,44,0,116,73,24,26,0,12,2,1,0,0,0,0,0,0,62,0,59,69,0,87,0,22,0,0,4,7,0,1,12,78,3,0,1,3,0,6,0,0,0,1,0,0,10,4,76,15,90,23,192,69,142,157,12,26,0,0,0,0,0,0,6,0,0,2,2,0,0,0,13,19,107,24,0,81,27,36,26,9,61,57,1,15,89,21,14,1,3,160,83,9,19,147,164,68,18,88,17,58,62,53,108,132,38,30,10,87,59,23,18,28,3,65,7,0,2,5,0,0,0,1,0,0,5,3,0,0,0,0,11,0,79,124,41,33,33,1,0,0,0,1,3,21,5,0,0,24,0,40,1,58,112,13,117,80,84,69,21,32,79,10,25,13,19,45,2,22,0,37,6,1,66,77,38,162,28,115,42,18,0,3,0,0,0,0,20,4,52,162,12,141,74,80,30,80,25,94,14,93,14,0,1,2,0,0,0,0,0,1,26,8,19,0,0,0,0,0,5,0,35,0,50,0,27,0,0,19,11,159,81,12,113,54,43,18,84,12,14,1,3,3,0,0,0,0,4,0,0,0,2,44,8,58,85,161,70,3,24,0,0,0,0,1,0,0,0,1,13,0,0,3,3,21,10,82,135,41,76,65,65,52,25,86,27,23,33,0,0,0,7,0,0,75,99,7,15,0,22,156,23,7,7,23,1,8,6,0,0,0,0,5,50

Nearest PDB structures (foldseek):
  6fkw-assembly2_D  TM=1.001E+00  e=0.000E+00  Methylacidiphilum fumariolicum SolV
  6oc6-assembly2_B  TM=9.664E-01  e=8.043E-81  Methylorubrum extorquens AM1
  1g72-assembly1_C  TM=9.841E-01  e=6.926E-78  Methylophilus methylotrophus W3A1
  1h4i-assembly1_A  TM=9.740E-01  e=1.318E-77  Methylorubrum extorquens
  6zcw-assembly1_A  TM=9.256E-01  e=4.156E-57  Pseudomonas putida KT2440

Sequence (2304 aa):
NDELIKLEKEPGQWVMQNKNYANTRYSELNQINTKNVSRLRLAWSFSTGALRGHEGGPLVVGTTMYVHSAYPNHVYALDLTQKPYAIKWQYTPVQNSQAVAVACCDVVNRGLAYANGKIFMTTLDGQIIALDANTGKELWKMKHADVTKGETITGAPLVVKDKVLVGVSGGEFGVRGRVGAYDINTGNRVWLAYSQGPDEEVLLDSDFNKEFPQHGGPGDGTKTWPGEQWKLGGGTTWGWYSYDPALDLFYYGTSNPGTWNAEQRKGGDNKWSCTIFARRPDTGKARWAYQMTPWDSWDYDGVNEMILPDLTVKKGKKTPCLVHFDRNGFGYVLDRRTGQLIEAQPFVYVNWAKEISKENDRPVEIPEKRTKQGVDTKGICPNSMGGKDQQPAAFSPQTGLFYVPTNNMCMNYEGVEATYTAGAPYVGANVLMYSGHEGKDDYYGAFICYDALKGKRVWEIHEHFPVWSGPVVTAGGLAFYGTMDGWFKAVDIKTGKVLWQQKLGSGIIGNPITFLGPDKKQYVAVYSGVGGWFGIAVAQNLPPDDPYAGLGAVGVAYQAGLPKATTVGGELYVFALNDELIKLEKEPGQWVMQNKNYANTRYSELNQINTKNVSRLRLAWSFSTGALRGHEGGPLVVGTTMYVHSAYPNHVYALDLTQKPYAIKWQYTPVQNSQAVAVACCDVVNRGLAYANGKIFMTTLDGQIIALDANTGKELWKMMKHADVTKGETITGAPLVVKDKVLVGVSGGEFGVRGRVGAYDINTGNRVWLAYSQGPDEEVLLDSDFNKEFPQHGGPGDGTKTWPGEQWKLGGGTTWGWYSYDPALDLFYYGTSNPGTWNAEQRKGGDNKWSCTIFARRPDTGKARWAYQMTPWDSWDYDGVNEMILPDLTVKGKKTPCLVHFDRNGFGYVLDRRTGQLIEAQPFVYVNWAKEISKENDRPVEIPEKRTKQGVDTKGICPNSMGGKDQQPAAFSPQTGLFYVPTNNMCMNYEGVEATYTAGAPYVGANVLMYSGHEGKDDYYGAFICYDALKGKRVWEIHEHFPVWSGPVVVTAGGLAFYGTMDGWFKAVDIKTGKVLWQQKLGSGIIGNPITFLGPDKKQYVAVYSGVGGWFGIAVAQNLPPDDPYAGLGAVGVAYQAGLPKATTVGGELYVFALNDELIKLEKEPGQWVMQNKNYANTRYSELNQINTKNVSRLRLAWSFSTGALRGHEGGPLVVGTTMYVHSAYPNHVYALDLTQKPYAIKWQYTPVQNSQAVAVACCDVVNRGLAYANGKIFMTTLDGQIIALDANTGKELWKMKHADVTKGETITGAPLVVKDKVLVGVSGGEFGVRGRVGAYDINTGNNRVWLAYSQGPDEEVLLDSDFNKEFPQHGGPGDGTKTWPGEQWKLGGGTTWGWYSYDPALDLFYYGTSNPGTWNAEQRKGGDNKWSCTIFARRPDTGKARWAYQMTPWDSWDYDGVNEMILPDLTVKGKKTPCLVHFDRNGFGYVLDRRTGQLIEAQPFVYVNWAKEISKENDRPVEIPEKRTKQGVDTKGICPNSMGGKDQQPAAFSPQTGLFYVPTNNMCMNYEGVEATYTAGAPYVGANVLMYSGHEGKDDYYGAFICYDALKGKRVWEIHEHFPVWSGPVVTAGGLAFYGTMDGWFKAVDIKTGKVLWQQKLGSGIIGNPITFLGPDKKQYVAVYSGVGGWFGIAVAQNLPPDDPYAGLGAVGVAYQAGLPKATTVGGELYVFALNDELIKLEKEPGQWVMQNKNYANTRYSELNQINTKNVSRLRLAWSFSTGALRGHEGGPLVVGTTMYVHSAYPNHVYALDLTQKPYAIKWQYTPVQNSQAVAVACCDVVNRGLAYANGKIFMTTLDGQIIALDANTGKELWKMKHADVTKGETITGAPLVVKDDKVLVGVSGGEFGVRGRVGAYDINTGNRVWLAYSQGPDEEVLLDSDFNKEFPQHGGPGDGTKTWPGEQWKLGGGTTWGWYSYDPALDLFYYGTSNPGTWNAEQRKGGDNKWSCTIFARRPDTGKARWAYQMTPWDSWDYDGVNEMILPDLTVKGKKTPCLVHFDRNGFGYVLDRRTGQLIEAQPFVYVNWAKEISKENDRPVEIPEKRTKQGVDTKGICPNSMGGKDQQPAAFSPQTGLFYVPTNNMCMNYEGVEATYTAGAPYVGANVLMYSGHEGKDDYYGAFICYDALKGKRVWEIHEHFPVWSGPVVTAGGLAFYGTMDGWFKAVDIKTGKVLWQQKLGSGIIGNPITFLGPDKKQYVAVYSGVGGWFGIAVAQNLPPDDPYAGLGAVGVAYQAGLPKATTVGGELYVFAL